Protein 6S3R (pdb70)

Radius of gyration: 34.62 Å; Cα contacts (8 Å, |Δi|>4): 2111; chains: 11; bounding box: 91×84×106 Å

Nearest PDB structures (foldseek):
  6s3r-assembly1_K  TM=1.014E+00  e=1.095E-09  Pseudomonas savastanoi pv. phaseolicola 1448A
  6s3s-assembly1_J  TM=9.695E-01  e=1.825E-04  Vibrio mimicus CAIM 602
  6s3s-assembly1_H  TM=9.586E-01  e=1.210E-03  Vibrio mimicus CAIM 602
  6s3r-assembly1_A  TM=9.955E-01  e=9.712E-24  Pseudomonas savastanoi pv. phaseolicola 1448A
  8wk3-assembly1_G  TM=9.358E-01  e=2.867E-16  Salmonella enterica subsp. enterica serovar Typhimurium str. LT2

InterPro domains:
  IPR005837 Flagellar transport protein FliP [PR00951] (47-56)
  IPR005837 Flagellar transport protein FliP [PR00951] (107-119)
  IPR005837 Flagellar transport protein FliP [PR00951] (119-133)
  IPR005837 Flagellar transport protein FliP [PR00951] (147-159)
  IPR005837 Flagellar transport protein FliP [PR00951] (169-181)
  IPR005837 Flagellar transport protein FliP [PR00951] (237-247)
  IPR005837 Flagellar transport protein FliP [TIGR01103] (51-247)
  IPR005838 Type III secretion system inner membrane P protein [NF009438] (44-247)
  IPR005838 Type III secretion system inner membrane P protein [PF00813] (51-243)
  IPR005838 Type III secretion system inner membrane P protein [PR01302] (49-68)
  IPR005838 Type III secretion system inner membrane P protein [PR01302] (68-88)
  IPR005838 Type III secretion system inner membrane P protein [PR01302] (88-107)
  IPR005838 Type III secretion system inner membrane P protein [PR01302] (176-196)
  IPR005838 Type III secretion system inner membrane P protein [PR01302] (197-218)
  IPR005838 Type III secretion system inner membrane P protein [PR01302] (221-246)
  IPR005838 Type III secretion system inner membrane P protein [PS01060] (176-191)
  IPR005838 Type III secretion system inner membrane P protein [PS01061] (224-236)
  IPR005838 Type III secretion system inner membrane P protein [PTHR30587] (6-248)

Sequence (1669 aa):
LSFIPAFVMLMTSFTRIIIVFSILRQALGLQQTPSNQILTGMALFLTMFIMAPVFDRVNQDALQPYLAEKLSAQDAVAKAQVPIKDFMLAQTRTSDLELFMRLSKRTDIPTPDAAPLTILVPAFVISELKTAFQIGFMIFIPFLIIDLVVASVLMAMGMMMLSPLIISLPFKIMLFVLVDGWALIVGTLAGSFGGVTALSFIPAFVMLMTSFTRIIIVFSILRQALGLQQTPSNQILTGMALFLTMFIMAPVFDRVNQDALQPYLAEKLSAQDAVAKAQVPIKDFMLAQTRTSDLELFMRLSKRTDIPTPDAAPLTILVPAFVISELKTAFQIGFMIFIPFLIIDLVVASVLMAMGMMMLSPLIISLPFKIMLFVLVDGWALIVGTLAGSFGGVTALSFIPAFVMLMTSFTRIIIVFSILRQALGLQQTPSNQILTGMALFLTMFIMAPVFDRVNQDALQPYLAEKLSAQDAVAKAQVPIKDFMLAQTRTSDLELFMRLSKRTDIPTPDAAPLTILVPAFVISELKTAFQIGFMIFIPFLIIDLVVASVLMAMGMMMLSPLIISLPFKIMLFVLVDGWALIVGTLAGSFGGVTALSFIPAFVMLMTSFTRIIIVFSILRQALGLQQTPSNQILTGMALFLTMFIMAPVFDRVNQDALQPYLAEKLSAQDAVAKAQVPIKDFMLAQTRTSDLELFMRLSKRTDIPTPDAAPLTILVPAFVISELKTAFQIGFMIFIPFLIIDLVVASVLMAMGMMMLSPLIISLPFKIMLFVLVDGWALIVGTLAGSFGGVTALSFIPAFVMLMTSFTRIIIVFSILRQALGLQQTPSNQILTGMALFLTMFIMAPVFDRVNQDALQPYLAEKLSAQDAVAKAQVPIKDFMLAQTRTSDLELFMRLSKRTDIPTPDAAPLTILVPAFVISELKTAFQIGFMIFIPFLIIDLVVASVLMAMGMMMLSPLIISLPFKIMLFVLVDGWALIVGTLAGSFGGVIQISTWVASFMLPMFRIVALLMTMPVIGTTLVPRRVRLYLAFAITVVVAPALPAMPPVQALDLSGLLLIGEQIIIGAGMGLSLQMFFHIFVIAGQIISTQMGMGFASMVDPTNGVSSAVIGQFFTMLVTLLFLFMNGHLVVLEVLVESFTTMPVGGGLLVNNFWELANGLGWALSSGLRLVLPAITALLIINIAFGVMTRAAPQLNIFSIGFPLTLVLGMVILWMSMGDILNQYQPIASQALQSLRDMVRARMTPEVAVDLFREALWLTTVLVAILVVPSLLCGLLVAMFQAATQINEQTLSFLPRLLVMLVTLIVIGPWLLKIFMEYMLSLYTSIPTLIGMTPEVAVDLFREALWLTTVLVAILVVPSLLCGLLVAMFQAATQINEQTLSFLPRLLVMLVTLIVIGPWLLKIFMEYMLSLYTSIPTLIGMTPEVAVDLFREALWLTTVLVAILVVPSLLCGLLVAMFQAATQINEQTLSFLPRLLVMLVTLIVIGPWLLKIFMEYMLSLYTSIPTLIGMTPEVAVDLFREALWLTTVLVAILVVPSLLCGLLVAMFQAATQINEQTLSFLPRLLVMLVTLIVIGPWLLKIFMEYMLSLYTSIPTLIGMTPEVAVDLFREALWLTTVLVAILVVPSLLCGLLVLPRLLVMLVTLIVIGPWLLKIFMEYMLSLYTSIPTLIG

Organism: Pseudomonas savastanoi pv. phaseolicola (strain 1448A / Race 6) (NCBI:txid264730)

Solvent-accessible surface area: 63205 Å² total; per-residue (Å²): 199,50,134,132,48,10,86,56,34,9,35,6,0,9,0,8,0,7,0,0,1,12,0,1,47,77,1,4,0,121,4,86,8,12,41,76,85,7,7,46,1,2,0,38,12,0,4,85,15,21,0,48,90,21,103,88,137,26,64,116,71,8,98,130,45,60,170,79,179,141,67,95,105,113,96,16,90,48,103,23,56,69,4,17,35,76,24,0,40,85,34,11,59,101,56,3,36,93,6,1,41,132,21,21,149,101,99,119,33,116,92,94,13,0,69,69,9,52,6,0,13,0,0,0,0,3,2,0,1,23,9,0,1,0,1,0,13,2,1,11,2,0,0,5,2,12,14,2,14,15,2,0,16,12,22,1,3,8,4,10,18,2,10,20,67,16,9,0,6,0,52,9,0,14,11,2,9,23,8,46,0,14,14,42,2,0,18,13,1,19,15,24,7,40,88,143,123,74,159,45,106,78,16,10,58,65,34,1,28,11,0,7,0,11,0,5,3,0,1,1,0,1,20,39,1,2,0,71,3,87,8,10,31,55,65,3,4,56,1,1,0,35,10,0,10,70,10,22,1,44,92,20,101,75,137,25,70,90,67,10,80,134,47,63,147,74,164,129,102,95,100,120,98,15,84,46,114,24,67,88,5,21,33,69,29,0,41,84,39,12,66,103,74,7,22,102,35,0,48,152,41,31,128,121,91,144,38,135,69,101,22,1,62,40,31,50,4,1,0,0,0,1,2,4,4,2,10,24,9,0,2,1,0,0,6,0,1,2,1,0,0,4,0,11,3,21,11,17,0,1,10,10,12,1,5,7,0,20,3,1,14,8,15,21,8,0,0,1,53,0,1,11,12,2,10,28,6,42,0,10,4,38,0,0,17,13,0,17,18,28,6,40,93,143,112,63,128,81,66,99,44,14,56,56,18,0,40,15,0,6,0,7,2,4,2,0,1,1,0,1,17,35,1,2,0,41,4,95,13,10,23,59,85,6,4,49,3,1,0,57,8,1,5,78,14,26,2,52,89,24,106,98,144,21,69,117,70,8,91,144,42,60,164,73,166,147,71,91,97,113,91,15,84,43,111,21,58,67,14,36,30,73,30,0,36,82,32,14,63,103,56,2,29,105,30,0,60,141,37,29,129,133,80,140,46,138,56,116,38,0,56,25,38,48,3,0,0,0,0,0,1,2,0,0,4,25,8,0,2,3,0,0,6,1,1,7,1,0,1,8,0,10,5,12,13,15,0,0,11,6,23,1,6,15,5,29,3,1,2,8,6,19,8,0,3,0,41,4,0,14,11,1,8,25,5,39,0,8,6,37,1,0,17,12,2,15,17,28,6,40,91,136,106,66,157,69,126,93,32,6,98,50,35,0,26,12,0,6,0,8,1,10,2,0,0,3,1,3,17,48,2,4,0,19,3,90,15,9,33,51,126,17,3,52,6,2,0,54,48,3,2,93,32,24,2,41,89,17,90,97,150,18,73,117,41,7,97,105,46,56,140,70,161,148,50,86,105,103,90,12,86,49,109,18,64,79,10,38,22,75,30,0,42,83,35,12,56,102,74,2,27,93,32,0,57,145,36,35,120,126,88,132,32,125,73,93,31,4,56,32,33,52,4,0,1,0,0,0,0,0,1,0,5,21,5,0,1,3,0,0,5,2,0,7,0,0,1,4,0,10,4,13,14,11,2,0,13,7,20,2,9,23,3,75,12,0,0,9,0,15,7,0,0,2,40,6,0,18,15,2,9,21,4,41,0,11,4,34,0,0,24,8,3,18,20,23,6,39,88,165,155,76,156,78,106,91,40,28,97,64,62,6,20,5,0,18,4,6,0,24,4,0,1,6,1,2,33,46,0,3,0,20,2,65,20,5,26,68,107,0,3,51,14,0,0,57,6,0,6,42,54,20,0,26,85,17,101,88,122,25,59,101,52,10,50,120,47,32,134,74,103,138,65,60,96,101,95,12,84,47,120,18,56,77,15,20,29,72,28,0,40,84,37,12,57,118,51,2,27,95,24,0,57,128,38,36,150,143,99,124,29,128,68,119,33,0,54,35,28,80,5,0,5,2,0,0,2,2,1,1,3,20,5,0,2,1,0,0,8,1,1,1,3,0,0,8,1,14,2,20,16,14,1,1,23,9,44,4,5,39,8,71,13,11,1,8,1,6,3,0,0,0,74,3,0,43,22,1,41,91,8,85,1,10,43,24,0,0,30,7,1,26,22,19,8,41,90,179,181,183,108,73,102,161,54,51,50,38,58,2,12,34,59,2,1,26,9,2,6,90,38,5,22,1,3,8,49,120,19,2,42,146,109,0,12,78,30,2,0,76,7,4,1,51,2,9,28,84,97,41,77,43,86,94,45,105,164,43,22,106,117,31,6,92,91,17,25,28,10,0,68,33,16,0,24,5,4,0,7,11,0,18,3,0,5,17,0,1,12,1,0,0,2,0,0,0,0,1,0,0,11,1,10,8,17,4,3,60,24,52,58,25,18,21,29,53,8,0,2,47,4,3,40,1,1,4,6,1,2,2,4,33,44,106,2,7,20,35,1,12,49,14,3,15,75,1,6,88,34,8,48,19,31,75,2,146,49,39,78,19,12,69,102,12,0,42,5,0,13,70,0,1,15,5,0,10,156,7,3,64,78,2,0,61,29,0,22,119,26,3,51,52,7,0,36,98,5,65,75,42,81,20,10,7,2,19,5,7,4,14,1,53,9,0,23,57,0,0,46,22,2,69,128,12,0,32,51,8,36,121,44,2,88,77,17,6,58,83,1,20,106,37,0,116,80,26,3,163,38,142,39,72,16,122,37,0,19,87,4,2,100,74,3,1,130,18,1,7,56,9,1,26,67,7,0,57,39,0,25,95,36,0,69,114,17,10,143,108,1,46,79,71,136,16,58,8,60,7,13,5,8,6,37,3,6,47,40,3,6,68,16,46,23,97,29,21,60,118,32,15,116,72,7,25,97,32,0,64,67,4,3,91,31,0,51,86,57,20,93,51,72,38,132,38,2,22,87,4,19,107,72,0,17,158,20,0,9,54,8,0,22,67,7,2,55,39,0,32,94,36,1,51,113,16,7,142,111,26,51,78,75,146,18,78,9,79,4,13,6,11,8,38,9,0,49,39,0,2,69,17,46,22,98,30,22,60,121,32,18,115,72,6,25,99,33,0,61,69,4,3,90,29,0,48,86,58,18,93,59,73,41,134,37,1,23,87,4,25,107,72,2,20,156,18,2,10,55,9,0,23,67,6,1,55,38,0,29,94,36,1,48,114,17,9,144,112,26,53,78,76,147,20,96,16,112,8,13,9,3,7,38,7,0,46,39,0,4,66,17,40,20,94,29,19,57,119,32,10,114,71,7,22,98,33,0,64,68,4,4,90,31,1,52,87,57,22,96,52,72,32,131,37,0,16,87,4,18,98,72,0,13,148,19,0,7,55,10,0,22,68,8,2,54,39,2,29,94,36,2,46,114,18,9,140,111,29,54,78,78,155,47,130,32,126,10,13,10,5,8,38,13,6,50,39,0,5,69,16,35,34,99,29,17,56,120,33,14,115,71,7,29,98,33,0,64,68,4,2,91,30,0,46,86,57,20,92,28,94,38,130,45,2,17,84,14,30,95,80,2,7,140,30,3,9,48,16,0,22,54,18,4,52,42,2,33,84,42,6,66,147,122,136,65,22,25,112,22,11,92,84,11,86,143,107,27,21,106,108,20,70,116,74,10,68,87,15,0,84,61,8,2,84,34,1,34,101,48,19,94

B-factor: mean 36.94, std 22.71, range [11.15, 111.06]

Foldseek 3Di:
DCPVVVCCCQLFLLPLQLLLVVLVCVLAQNDDPVPSPVSSVVSVVLRCVLCVVLVVVLCVQQVVVPVPVDDPPDPSVLSSVVSSQVLLVVQQDPVLLVVLCVVVVDPDPPDGDDSVCPSSRVSSVVSSVVVSVVVSVVSSVVSVVLLVVQVVVCVVVVNPPPPSSVVSNVVSVVVCVVVPNPCVSSCCSSDVSDPD/DVVCVPCVPPCQLFLLPLQLLLVVLVCVLAQNDDPVPSVVSSVVSVVLRCVLCVVLVVQLCVQQVVVPVPVDDPPDDSVVSSVVSSQVLLVVQQDPVLLVVLCVVVVDDDDPDSDDPDCVSSSVSSNVSSVVVSVVSSVVVSVVSVVLLVVQQVVCVVVVHPPPPSSVVSNVVSVVVCVVVPNPCVSSCVSSDVSDDD/DVVVVVVVCLCLLFLLVLQLLLVVLCCVLAQNDDPVPSVVSSVVSVVLRCVLCVVLVVVLCVQQVVVPVVVDDPPDCSVVSSVVSSQVLLVVQQDPVLLVVLCVVVVPDDDPDSGDPDPVSSRVSSNVSSVVVSVVLSVVVNVVSVVLLVVQVVVCVVVVNPDPPSSVVSNVVSVVVCVVVPNPVVSSCVSSDVSDPD/DCVVPCCCVPQLLFLNLLQLLLVVLVCVLAFNDDPVPSPVSSVVSVVLRCVLCVVLVVQLCVQAVVVPVVVDDDPDPSVVSSVVSSQVLLLVQQDPVLLVVLCVVVVDDDDPPSRDPDVVSSSVSSNVSSVVVSVVSSVVSSVVSVVLLVVQVVVCVVVVNPPPPSRVVSNVVSVVVCVVVPNPVVSSCVSSDVSDPD/DVVVCPCVPPVLLWLLPLQLLLVVLCCVLAQNDHPVPSVVSSVVSVVLRCVLCVVLVVCLCVQQVVVVVPVDDPDDDSVVSSVVSSQVLLVVQQDPVLLVVLCVVVVPDDDPDSGDPDVVSSSVSSNVSSVVVSVVSSVVVSVVSVVLLVVQVVVCVVVVNPPPNSSVVCNVVRVVVCVVVPNPVVSSVCSSPVSDDD/DVPPPVLCFQVQQLLLQLLQQCLAVPSNVVVHDSVCSSVVSSVLCVVLVPPFDGQGQDCDDPGDVVVQSVLSSVLNNLLRLLCVLLLVLQLVLQLLLQVLLPQAPCPPPPPDPGSDSVVGSVVSSVVCVVVCVVPCNVVVSSVLVSCLCVQQNGDVSCRDPPVVVCVCVNVVSPVLSCVLCVVPNVVSVVLLVVVVVVCVVDPPPDCVVVVNVVSNVVSVVSVVVSVVCNVVSSVVSSVVSSVVSNCSRNPD/DDVVVVVVVVVVVVVLVVVVCCQLQVVLVVLLVVVVVVCVVPVNPDDPVSPVVSVVVSVVSCVVCPPVNVVVVVVVVVVCVVCVVVVVD/DDVVVVVVVVVVVVVLVVVVCCQLQVVLVVLLVVVVVVCVVPVNPDDPVSPVVSVVVSVVSCVVCPPVNVVVVVVVVVVCVVCVVVVVD/DDVVVVVVVVVVVVVLVVVVCCQLQVVLVVLLVVVVVVCVVPVNPDDPVSPVVSVVVSVVSCVVCPPVNVVVVVVVVVVCVVCVVVVVD/DDVVVVVVVVVVVVVLVVVVCCQLQVVLVVLLVVVVVVCVVPVNPDDPVSPVVSVVVSVVSCVVCPPVNVVVVVVVVVVCVVCVVVVVD/DPCVVVVVVVVVVVVLVVVVVCLQQVQLVVVVVVPVVSVVSSVVSCVVCPPPNVVVVVVVVVVVVVCVVVVVD

Secondary structure (DSSP, 8-state):
-THHHHHHHHHSTHHHHHHHHHHHHHHSSS---STTTHHHHHHHHHHHHHHHHHHHHHIIIIISGGGSS--SSSTHHHHHHHHHHHHHHTTS-HHHHHHHHHHH--S---SSPPTT-TTTHHHHHHHHHHHHHHHHHHHHHHHHHHHHHHHHHHHHTT--SS-HHHHHHHHHHHHHHHT-THHHHHHHHHHHHS--/--TTTHHHHTTTSSTHHHHHHHHHHHHHHSSS---STTHHHHHHHHHHHHHHSHHHHHHHIIIIITTTTS----SSTHHHHHHHHHHHHHHTTS-HHHHHHHHHHH-S---SSSS-SSSTTHHHHHHHHHHHHHHHHHHHHHHHHHHHHHHHHHHHHHTT--SS-HHHHHHHHHHHHHHHT-THHHHHHHHHHHHS--/-HHHHHHHHHHHTSSHHHHHHHHHHHHHHSSS---STTTHHHHHHHHHHHHHHHHHHHHHIIIIITGGGS---SSSTHHHHHHHHHHHHHHHHS-HHHHHHHHHHH-S---SSSS-S-HHHHHHHHHHHHHHHHHHHHHHHHHHHHHHHHHHHHHHHHTT--SS-HHHHHHHHHHHHHHHT-THHHHHHHHHHHHS--/-HHHHHHHHHHHSSSHHHHHHHHHHHHHHSSS---STTTHHHHHHHHHHHHHSHHHHHHHIIIIISGGGS---SSSTHHHHHHHHHHHHHHHHS-HHHHHHHHHHH-S----SSS-SSHHHHHHHHHHHHHHHHHHHHHHHHHHHHHHHHHHHHHHHHTT-TTS-HHHHHHHHHHHHHHHT-THHHHHHHHHHHHS--/-HHHHHIIIIISSSTHHHHHHHHHHHHHHSSS---STTTHHHHHHHHHHHHHHHHHHHHHIIIIITGGGSS--SSSTHHHHHHHHHHHHHHHHS-HHHHHHHHHHH-S---SSSS-SSSTTHHHHHHHHHHHHHHHHHHHHHHHHHHHHHHHHHHHHHTT--SS-HHHHHHHHHHHHHHHT-THHHHHHHHHHHHS--/---TTSTTTS-HHHHHHHHHHHTSTTTTSSSS-HHHHHHHHHHHHHHH-TT-------S-SSS-HHHHHHHHHHHHHHHHHHHHHHHHHHHHHHHHHHHHHT--TTTTTSSSS-S--TTTHHHHHHHHHHHHHHSSHHHHHHHHHHHHHHHS-SSSTT--S-THHHHTHHHHHHHHHHHHHHHHHHHHHHHHHHHHHHHHHSS---TTTTHHHHHHHHHHHHHHHHHHHHHHHHHHHHHHHHHHHHHHHH--/--HHHHHHHHHHHHHHHHHHHHHHHHHHHHHHHHHHHHHHHTT---SSTTTHHHHHHHHHHHHHHTHHHHHHHHHHHHHHHHHHHHHT-/--HHHHHHHHHHHHHHHHHHHHHHHHHHHHHHHHHHHHHHHTT---SSTTTHHHHHHHHHHHHHHTHHHHHHHHHHHHHHHHHHHHHT-/--HHHHHHHHHHHHHHHHHHHHHHHHHHHHHHHHHHHHHHHTT---SSTTTHHHHHHHHHHHHHHTHHHHHHHHHHHHHHHHHHHHHT-/--HHHHHHHHHHHHHHHHHHHHHHHHHHHHHHHHHHHHHHHTT---SSTTTHHHHHHHHHHHHHHTHHHHHHHHHHHHHHHHHHHHHT-/-TTHHHHHHHHHHHHHHHHHHHHHHHHHHHHHHH--HHHHHHHHHHHHHTHHHHHHHHHHHHHHHHHHHHHH-

Structure (mmCIF, N/CA/C/O backbone):
data_6S3R
#
_entry.id   6S3R
#
_cell.length_a   1.00
_cell.length_b   1.00
_cell.length_c   1.00
_cell.angle_alpha   90.00
_cell.angle_beta   90.00
_cell.angle_gamma   90.00
#
_symmetry.space_group_name_H-M   'P 1'
#
loop_
_entity.id
_entity.type
_entity.pdbx_description
1 polymer 'Flagellar biosynthetic protein FliP'
2 polymer 'Flagellar biosynthetic protein FliR'
3 polymer 'Flagellar biosynthetic protein FliQ'
#
loop_
_atom_site.group_PDB
_atom_site.id
_atom_site.type_symbol
_atom_site.label_atom_id
_atom_site.label_alt_id
_atom_site.label_comp_id
_atom_site.label_asym_id
_atom_site.label_entity_id
_atom_site.label_seq_id
_atom_site.pdbx_PDB_ins_code
_atom_site.Cartn_x
_atom_site.Cartn_y
_atom_site.Cartn_z
_atom_site.occupancy
_atom_site.B_iso_or_equiv
_atom_site.auth_seq_id
_atom_site.auth_comp_id
_atom_site.auth_asym_id
_atom_site.auth_atom_id
_atom_site.pdbx_PDB_model_num
ATOM 1 N N . LEU A 1 55 ? 142.31300 113.52200 93.25500 1.000 45.95191 55 LEU A N 1
ATOM 2 C CA . LEU A 1 55 ? 141.83000 114.89600 93.18700 1.000 45.95191 55 LEU A CA 1
ATOM 3 C C . LEU A 1 55 ? 142.08100 115.62900 94.50100 1.000 45.95191 55 LEU A C 1
ATOM 4 O O . LEU A 1 55 ? 142.42100 116.81300 94.50600 1.000 45.95191 55 LEU A O 1
ATOM 9 N N . SER A 1 56 ? 141.91900 114.91500 95.61500 1.000 42.24061 56 SER A N 1
ATOM 10 C CA . SER A 1 56 ? 142.03200 115.51800 96.93400 1.000 42.24061 56 SER A CA 1
ATOM 11 C C . SER A 1 56 ? 143.46000 115.54600 97.45800 1.000 42.24061 56 SER A C 1
ATOM 12 O O . SER A 1 56 ? 143.66500 115.88700 98.62600 1.000 42.24061 56 SER A O 1
ATOM 15 N N . PHE A 1 57 ? 144.44600 115.18600 96.63600 1.000 41.19338 57 PHE A N 1
ATOM 16 C CA . PHE A 1 57 ? 145.83700 115.30300 97.06000 1.000 41.19338 57 PHE A CA 1
ATOM 17 C C . PHE A 1 57 ? 146.26100 116.76500 97.12400 1.000 41.19338 57 PHE A C 1
ATOM 18 O O . PHE A 1 57 ? 146.96700 117.18200 98.04900 1.000 41.19338 57 PHE A O 1
ATOM 26 N N . ILE A 1 58 ? 145.83000 117.56100 96.14500 1.000 41.31182 58 ILE A N 1
ATOM 27 C CA . ILE A 1 58 ? 146.25600 118.96000 96.08100 1.000 41.31182 58 ILE A CA 1
ATOM 28 C C . ILE A 1 58 ? 145.66600 119.80000 97.20900 1.000 41.31182 58 ILE A C 1
ATOM 29 O O . ILE A 1 58 ? 146.41600 120.57300 97.82700 1.000 41.31182 58 ILE A O 1
ATOM 34 N N . PRO A 1 59 ? 144.36500 119.72400 97.52200 1.000 36.47709 59 PRO A N 1
ATOM 35 C CA . PRO A 1 59 ? 143.86700 120.51300 98.66200 1.000 36.47709 59 PRO A CA 1
ATOM 36 C C . PRO A 1 59 ? 144.42000 120.04800 99.99300 1.000 36.47709 59 PRO A C 1
ATOM 37 O O . PRO A 1 59 ? 144.41700 120.81600 100.96200 1.000 36.47709 59 PRO A O 1
ATOM 41 N N . ALA A 1 60 ? 144.88900 118.80200 100.06800 1.000 33.29074 60 ALA A N 1
ATOM 42 C CA . ALA A 1 60 ? 145.40100 118.27400 101.32700 1.000 33.29074 60 ALA A CA 1
ATOM 43 C C . ALA A 1 60 ? 146.62500 119.05000 101.79100 1.000 33.29074 60 ALA A C 1
ATOM 44 O O . ALA A 1 60 ? 146.65300 119.57900 102.90600 1.000 33.29074 60 ALA A O 1
ATOM 46 N N . PHE A 1 61 ? 147.64200 119.14700 100.93500 1.000 33.27822 61 PHE A N 1
ATOM 47 C CA . PHE A 1 61 ? 148.89100 119.78700 101.33500 1.000 33.27822 61 PHE A CA 1
ATOM 48 C C . PHE A 1 61 ? 148.69300 121.26600 101.64600 1.000 33.27822 61 PHE A C 1
ATOM 49 O O . PHE A 1 61 ? 149.58600 121.91300 102.20200 1.000 33.27822 61 PHE A O 1
ATOM 57 N N . VAL A 1 62 ? 147.53400 121.82200 101.29400 1.000 32.39090 62 VAL A N 1
ATOM 58 C CA . VAL A 1 62 ? 147.26400 123.22100 101.61400 1.000 32.39090 62 VAL A CA 1
ATOM 59 C C . VAL A 1 62 ? 146.68100 123.34700 103.01600 1.000 32.39090 62 VAL A C 1
ATOM 60 O O . VAL A 1 62 ? 146.98500 124.29500 103.74700 1.000 32.39090 62 VAL A O 1
ATOM 64 N N . MET A 1 63 ? 145.84400 122.39300 103.41800 1.000 34.50397 63 MET A N 1
ATOM 65 C CA . MET A 1 63 ? 145.29800 122.41900 104.77100 1.000 34.50397 63 MET A CA 1
ATOM 66 C C . MET A 1 63 ? 146.38400 122.14000 105.80100 1.000 34.50397 63 MET A C 1
ATOM 67 O O . MET A 1 63 ? 146.44100 122.78400 106.85300 1.000 34.50397 63 MET A O 1
ATOM 72 N N . LEU A 1 64 ? 147.26700 121.18900 105.50700 1.000 30.44298 64 LEU A N 1
ATOM 73 C CA . LEU A 1 64 ? 148.26100 120.76800 106.48900 1.000 30.44298 64 LEU A CA 1
ATOM 74 C C . LEU A 1 64 ? 149.37200 121.80000 106.62300 1.000 30.44298 64 LEU A C 1
ATOM 75 O O . LEU A 1 64 ? 149.72700 122.20300 107.73500 1.000 30.44298 64 LEU A O 1
ATOM 80 N N . MET A 1 65 ? 149.92900 122.24600 105.49700 1.000 34.56344 65 MET A N 1
ATOM 81 C CA . MET A 1 65 ? 151.13100 123.07100 105.54800 1.000 34.56344 65 MET A CA 1
ATOM 82 C C . MET A 1 65 ? 150.80600 124.53200 105.83900 1.000 34.56344 65 MET A C 1
ATOM 83 O O . MET A 1 65 ? 151.57700 125.21600 106.52000 1.000 34.56344 65 MET A O 1
ATOM 88 N N . THR A 1 66 ? 149.68200 125.03200 105.33800 1.000 31.75633 66 THR A N 1
ATOM 89 C CA . THR A 1 66 ? 149.38900 126.44900 105.48400 1.000 31.75633 66 THR A CA 1
ATOM 90 C C . THR A 1 66 ? 148.60700 126.72600 106.76700 1.000 31.75633 66 THR A C 1
ATOM 91 O O . THR A 1 66 ? 148.45900 125.87300 107.64400 1.000 31.75633 66 THR A O 1
ATOM 95 N N . SER A 1 67 ? 148.10100 127.95600 106.86300 1.000 32.66130 67 SER A N 1
ATOM 96 C CA . SER A 1 67 ? 147.42600 128.41700 108.06900 1.000 32.66130 67 SER A CA 1
ATOM 97 C C . SER A 1 67 ? 146.01700 127.87400 108.21200 1.000 32.66130 67 SER A C 1
ATOM 98 O O . SER A 1 67 ? 145.38200 128.11100 109.24500 1.000 32.66130 67 SER A O 1
ATOM 101 N N . PHE A 1 68 ? 145.50900 127.17200 107.19800 1.000 29.19118 68 PHE A N 1
ATOM 102 C CA . PHE A 1 68 ? 144.08400 126.86900 107.12400 1.000 29.19118 68 PHE A CA 1
ATOM 103 C C . PHE A 1 68 ? 143.56100 126.21100 108.39100 1.000 29.19118 68 PHE A C 1
ATOM 104 O O . PHE A 1 68 ? 142.47400 126.54400 108.87000 1.000 29.19118 68 PHE A O 1
ATOM 112 N N . THR A 1 69 ? 144.33700 125.28600 108.95500 1.000 27.88881 69 THR A N 1
ATOM 113 C CA . THR A 1 69 ? 143.84700 124.47100 110.06100 1.000 27.88881 69 THR A CA 1
ATOM 114 C C . THR A 1 69 ? 143.42400 125.31600 111.25800 1.000 27.88881 69 THR A C 1
ATOM 115 O O . THR A 1 69 ? 142.25600 125.28100 111.66100 1.000 27.88881 69 THR A O 1
ATOM 119 N N . ARG A 1 70 ? 144.35300 126.07200 111.85700 1.000 25.65798 70 ARG A N 1
ATOM 120 C CA . ARG A 1 70 ? 143.98000 126.77400 113.08300 1.000 25.65798 70 ARG A CA 1
ATOM 121 C C . ARG A 1 70 ? 142.91700 127.83000 112.81100 1.000 25.65798 70 ARG A C 1
ATOM 122 O O . ARG A 1 70 ? 142.08500 128.10900 113.67900 1.000 25.65798 70 ARG A O 1
ATOM 130 N N . ILE A 1 71 ? 142.87300 128.37100 111.59500 1.000 23.57464 71 ILE A N 1
ATOM 131 C CA . ILE A 1 71 ? 141.87900 129.39300 111.27800 1.000 23.57464 71 ILE A CA 1
ATOM 132 C C . ILE A 1 71 ? 140.48100 128.78400 111.22600 1.000 23.57464 71 ILE A C 1
ATOM 133 O O . ILE A 1 71 ? 139.54600 129.27700 111.87000 1.000 23.57464 71 ILE A O 1
ATOM 138 N N . ILE A 1 72 ? 140.31400 127.71100 110.44900 1.000 23.04881 72 ILE A N 1
ATOM 139 C CA . ILE A 1 72 ? 139.00200 127.08100 110.35600 1.000 23.04881 72 ILE A CA 1
ATOM 140 C C . ILE A 1 72 ? 138.59000 126.52200 111.70800 1.000 23.04881 72 ILE A C 1
ATOM 141 O O . ILE A 1 72 ? 137.40400 126.50900 112.05200 1.000 23.04881 72 ILE A O 1
ATOM 146 N N . ILE A 1 73 ? 139.55900 126.09400 112.51900 1.000 19.65723 73 ILE A N 1
ATOM 147 C CA . ILE A 1 73 ? 139.21300 125.55900 113.83300 1.000 19.65723 73 ILE A CA 1
ATOM 148 C C . ILE A 1 73 ? 138.71000 126.66900 114.74500 1.000 19.65723 73 ILE A C 1
ATOM 149 O O . ILE A 1 73 ? 137.72300 126.49800 115.46800 1.000 19.65723 73 ILE A O 1
ATOM 154 N N . VAL A 1 74 ? 139.37800 127.82500 114.72700 1.000 19.74531 74 VAL A N 1
ATOM 155 C CA . VAL A 1 74 ? 138.92100 128.93300 115.56100 1.000 19.74531 74 VAL A CA 1
ATOM 156 C C . VAL A 1 74 ? 137.55700 129.41500 115.09300 1.000 19.74531 74 VAL A C 1
ATOM 157 O O . VAL A 1 74 ? 136.70400 129.79300 115.90400 1.000 19.74531 74 VAL A O 1
ATOM 161 N N . PHE A 1 75 ? 137.31100 129.37700 113.78500 1.000 22.19445 75 PHE A N 1
ATOM 162 C CA . PHE A 1 75 ? 136.00800 129.80900 113.29600 1.000 22.19445 75 PHE A CA 1
ATOM 163 C C . PHE A 1 75 ? 134.92300 128.80100 113.65200 1.000 22.19445 75 PHE A C 1
ATOM 164 O O . PHE A 1 75 ? 133.77400 129.18000 113.90000 1.000 22.19445 75 PHE A O 1
ATOM 172 N N . SER A 1 76 ? 135.26600 127.51200 113.69400 1.000 26.24893 76 SER A N 1
ATOM 173 C CA . SER A 1 76 ? 134.29300 126.51800 114.13100 1.000 26.24893 76 SER A CA 1
ATOM 174 C C . SER A 1 76 ? 133.98800 126.67300 115.61200 1.000 26.24893 76 SER A C 1
ATOM 175 O O . SER A 1 76 ? 132.83000 126.55600 116.03300 1.000 26.24893 76 SER A O 1
ATOM 178 N N . ILE A 1 77 ? 135.01500 126.95200 116.41800 1.000 20.88051 77 ILE A N 1
ATOM 179 C CA . ILE A 1 77 ? 134.78000 127.27800 117.82000 1.000 20.88051 77 ILE A CA 1
ATOM 180 C C . ILE A 1 77 ? 133.82600 128.45500 117.92200 1.000 20.88051 77 ILE A C 1
ATOM 181 O O . ILE A 1 77 ? 132.84800 128.41100 118.67200 1.000 20.88051 77 ILE A O 1
ATOM 186 N N . LEU A 1 78 ? 134.08100 129.51300 117.14700 1.000 22.04990 78 LEU A N 1
ATOM 187 C CA . LEU A 1 78 ? 133.22000 130.69400 117.14800 1.000 22.04990 78 LEU A CA 1
ATOM 188 C C . LEU A 1 78 ? 131.77600 130.33200 116.83400 1.000 22.04990 78 LEU A C 1
ATOM 189 O O . LEU A 1 78 ? 130.86700 130.60200 117.62600 1.000 22.04990 78 LEU A O 1
ATOM 194 N N . ARG A 1 79 ? 131.54700 129.74400 115.65800 1.000 24.26577 79 ARG A N 1
ATOM 195 C CA . ARG A 1 79 ? 130.21100 129.29100 115.29200 1.000 24.26577 79 ARG A CA 1
ATOM 196 C C . ARG A 1 79 ? 129.55900 128.49900 116.41300 1.000 24.26577 79 ARG A C 1
ATOM 197 O O . ARG A 1 79 ? 128.34500 128.59600 116.61800 1.000 24.26577 79 ARG A O 1
ATOM 205 N N . GLN A 1 80 ? 130.34400 127.71400 117.15000 1.000 24.28690 80 GLN A N 1
ATOM 206 C CA . GLN A 1 80 ? 129.82100 127.08300 118.35500 1.000 24.28690 80 GLN A CA 1
ATOM 207 C C . GLN A 1 80 ? 129.84800 128.03500 119.54500 1.000 24.28690 80 GLN A C 1
ATOM 208 O O . GLN A 1 80 ? 128.92000 128.03500 120.35900 1.000 24.28690 80 GLN A O 1
ATOM 214 N N . ALA A 1 81 ? 130.90500 128.84400 119.66600 1.000 24.97576 81 ALA A N 1
ATOM 215 C CA . ALA A 1 81 ? 131.00400 129.79600 120.77100 1.000 24.97576 81 ALA A CA 1
ATOM 216 C C . ALA A 1 81 ? 129.84100 130.76500 120.75500 1.000 24.97576 81 ALA A C 1
ATOM 217 O O . ALA A 1 81 ? 129.24300 131.06300 121.79400 1.000 24.97576 81 ALA A O 1
ATOM 219 N N . LEU A 1 82 ? 129.51000 131.26500 119.57400 1.000 26.12452 82 LEU A N 1
ATOM 220 C CA . LEU A 1 82 ? 128.38300 132.15700 119.37400 1.000 26.12452 82 LEU A CA 1
ATOM 221 C C . LEU A 1 82 ? 127.10300 131.42200 119.73600 1.000 26.12452 82 LEU A C 1
ATOM 222 O O . LEU A 1 82 ? 127.15100 130.24300 120.10100 1.000 26.12452 82 LEU A O 1
ATOM 227 N N . GLY A 1 83 ? 125.96600 132.10600 119.67200 1.000 25.70665 83 GLY A N 1
ATOM 228 C CA . GLY A 1 83 ? 124.69300 131.44000 119.85700 1.000 25.70665 83 GLY A CA 1
ATOM 229 C C . GLY A 1 83 ? 124.63000 130.14600 119.07500 1.000 25.70665 83 GLY A C 1
ATOM 230 O O . GLY A 1 83 ? 125.25600 130.03100 118.01700 1.000 25.70665 83 GLY A O 1
ATOM 231 N N . LEU A 1 84 ? 123.85700 129.17600 119.56600 1.000 25.43387 84 LEU A N 1
ATOM 232 C CA . LEU A 1 84 ? 123.88600 127.79400 119.08900 1.000 25.43387 84 LEU A CA 1
ATOM 233 C C . LEU A 1 84 ? 123.79700 127.70700 117.56900 1.000 25.43387 84 LEU A C 1
ATOM 234 O O . LEU A 1 84 ? 124.01200 126.63900 116.98900 1.000 25.43387 84 LEU A O 1
ATOM 239 N N . GLN A 1 85 ? 123.48000 128.83500 116.93600 1.000 27.05394 85 GLN A N 1
ATOM 240 C CA . GLN A 1 85 ? 123.27800 128.91200 115.49800 1.000 27.05394 85 GLN A CA 1
ATOM 241 C C . GLN A 1 85 ? 124.29400 128.08900 114.71800 1.000 27.05394 85 GLN A C 1
ATOM 242 O O . GLN A 1 85 ? 125.49400 128.09400 115.00600 1.000 27.05394 85 GLN A O 1
ATOM 248 N N . GLN A 1 86 ? 123.78200 127.33200 113.76500 1.000 33.56261 86 GLN A N 1
ATOM 249 C CA . GLN A 1 86 ? 124.53600 126.85200 112.62800 1.000 33.56261 86 GLN A CA 1
ATOM 250 C C . GLN A 1 86 ? 124.20300 127.78000 111.46400 1.000 33.56261 86 GLN A C 1
ATOM 251 O O . GLN A 1 86 ? 123.52200 128.79800 111.63300 1.000 33.56261 86 GLN A O 1
ATOM 257 N N . THR A 1 87 ? 124.69300 127.44000 110.29000 1.000 34.48643 87 THR A N 1
ATOM 258 C CA . THR A 1 87 ? 124.51100 128.18400 109.05100 1.000 34.48643 87 THR A CA 1
ATOM 259 C C . THR A 1 87 ? 125.14800 129.57200 109.16700 1.000 34.48643 87 THR A C 1
ATOM 260 O O . THR A 1 87 ? 124.51000 130.59300 108.88100 1.000 34.48643 87 THR A O 1
ATOM 264 N N . PRO A 1 88 ? 126.37500 129.65200 109.68700 1.000 31.29644 88 PRO A N 1
ATOM 265 C CA . PRO A 1 88 ? 127.46700 130.20100 108.88200 1.000 31.29644 88 PRO A CA 1
ATOM 266 C C . PRO A 1 88 ? 128.03600 129.16000 107.93300 1.000 31.29644 88 PRO A C 1
ATOM 267 O O . PRO A 1 88 ? 129.05000 129.41400 107.28100 1.000 31.29644 88 PRO A O 1
ATOM 271 N N . SER A 1 89 ? 127.43000 127.97700 107.90700 1.000 33.42871 89 SER A N 1
ATOM 272 C CA . SER A 1 89 ? 127.35500 127.01100 106.82000 1.000 33.42871 89 SER A CA 1
ATOM 273 C C . SER A 1 89 ? 128.66200 126.28200 106.54700 1.000 33.42871 89 SER A C 1
ATOM 274 O O . SER A 1 89 ? 128.66800 125.38500 105.70500 1.000 33.42871 89 SER A O 1
ATOM 277 N N . ASN A 1 90 ? 129.77800 126.66700 107.16800 1.000 35.16296 90 ASN A N 1
ATOM 278 C CA . ASN A 1 90 ? 131.08300 126.02400 107.00100 1.000 35.16296 90 ASN A CA 1
ATOM 279 C C . ASN A 1 90 ? 131.49100 125.94500 105.53500 1.000 35.16296 90 ASN A C 1
ATOM 280 O O . ASN A 1 90 ? 132.48100 125.29300 105.19400 1.000 35.16296 90 ASN A O 1
ATOM 285 N N . GLN A 1 91 ? 130.73300 126.60800 104.66400 1.000 36.09014 91 GLN A N 1
ATOM 286 C CA . GLN A 1 91 ? 131.08100 126.78400 103.26300 1.000 36.09014 91 GLN A CA 1
ATOM 287 C C . GLN A 1 91 ? 131.45100 128.22200 102.95600 1.000 36.09014 91 GLN A C 1
ATOM 288 O O . GLN A 1 91 ? 132.21500 128.47700 102.02200 1.000 36.09014 91 GLN A O 1
ATOM 294 N N . ILE A 1 92 ? 130.91200 129.17100 103.72300 1.000 32.92316 92 ILE A N 1
ATOM 295 C CA . ILE A 1 92 ? 131.47900 130.51100 103.72700 1.000 32.92316 92 ILE A CA 1
ATOM 296 C C . ILE A 1 92 ? 132.54400 130.64200 104.80500 1.000 32.92316 92 ILE A C 1
ATOM 297 O O . ILE A 1 92 ? 133.41600 131.51000 104.69700 1.000 32.92316 92 ILE A O 1
ATOM 302 N N . LEU A 1 93 ? 132.51200 129.79300 105.83700 1.000 30.01966 93 LEU A N 1
ATOM 303 C CA . LEU A 1 93 ? 133.62500 129.75600 106.78100 1.000 30.01966 93 LEU A CA 1
ATOM 304 C C . LEU A 1 93 ? 134.87100 129.17400 106.13400 1.000 30.01966 93 LEU A C 1
ATOM 305 O O . LEU A 1 93 ? 135.97800 129.66500 106.36400 1.000 30.01966 93 LEU A O 1
ATOM 310 N N . THR A 1 94 ? 134.71400 128.12400 105.32800 1.000 31.75652 94 THR A N 1
ATOM 311 C CA . THR A 1 94 ? 135.86200 127.58700 104.60800 1.000 31.75652 94 THR A CA 1
ATOM 312 C C . THR A 1 94 ? 136.44700 128.62900 103.66800 1.000 31.75652 94 THR A C 1
ATOM 313 O O . THR A 1 94 ? 137.66800 128.80700 103.60800 1.000 31.75652 94 THR A O 1
ATOM 317 N N . GLY A 1 95 ? 135.59100 129.35600 102.95100 1.000 30.48857 95 GLY A N 1
ATOM 318 C CA . GLY A 1 95 ? 136.08700 130.38900 102.05700 1.000 30.48857 95 GLY A CA 1
ATOM 319 C C . GLY A 1 95 ? 136.73600 131.54300 102.79500 1.000 30.48857 95 GLY A C 1
ATOM 320 O O . GLY A 1 95 ? 137.76400 132.06800 102.36400 1.000 30.48857 95 GLY A O 1
ATOM 321 N N . MET A 1 96 ? 136.14400 131.96000 103.91500 1.000 33.08253 96 MET A N 1
ATOM 322 C CA . MET A 1 96 ? 136.71700 133.05500 104.69000 1.000 33.08253 96 MET A CA 1
ATOM 323 C C . MET A 1 96 ? 138.06700 132.65900 105.27400 1.000 33.08253 96 MET A C 1
ATOM 324 O O . MET A 1 96 ? 139.02700 133.43900 105.24500 1.000 33.08253 96 MET A O 1
ATOM 329 N N . ALA A 1 97 ? 138.16200 131.43800 105.80100 1.000 28.93077 97 ALA A N 1
ATOM 330 C CA . ALA A 1 97 ? 139.43500 130.94900 106.30500 1.000 28.93077 97 ALA A CA 1
ATOM 331 C C . ALA A 1 97 ? 140.45200 130.79800 105.18800 1.000 28.93077 97 ALA A C 1
ATOM 332 O O . ALA A 1 97 ? 141.64300 131.01600 105.41100 1.000 28.93077 97 ALA A O 1
ATOM 334 N N . LEU A 1 98 ? 140.01000 130.45700 103.97700 1.000 31.15540 98 LEU A N 1
ATOM 335 C CA . LEU A 1 98 ? 140.95200 130.33300 102.86900 1.000 31.15540 98 LEU A CA 1
ATOM 336 C C . LEU A 1 98 ? 141.45000 131.69800 102.40800 1.000 31.15540 98 LEU A C 1
ATOM 337 O O . LEU A 1 98 ? 142.61600 131.84500 102.02600 1.000 31.15540 98 LEU A O 1
ATOM 342 N N . PHE A 1 99 ? 140.58700 132.71200 102.44700 1.000 34.44292 99 PHE A N 1
ATOM 343 C CA . PHE A 1 99 ? 141.04000 134.06000 102.11700 1.000 34.44292 99 PHE A CA 1
ATOM 344 C C . PHE A 1 99 ? 141.99200 134.59100 103.17900 1.000 34.44292 99 PHE A C 1
ATOM 345 O O . PHE A 1 99 ? 142.98500 135.25300 102.85600 1.000 34.44292 99 PHE A O 1
ATOM 353 N N . LEU A 1 100 ? 141.71500 134.30500 104.45300 1.000 28.83063 100 LEU A N 1
ATOM 354 C CA . LEU A 1 100 ? 142.66600 134.66600 105.50000 1.000 28.83063 100 LEU A CA 1
ATOM 355 C C . LEU A 1 100 ? 143.97500 133.90400 105.34100 1.000 28.83063 100 LEU A C 1
ATOM 356 O O . LEU A 1 100 ? 145.05100 134.43900 105.62400 1.000 28.83063 100 LEU A O 1
ATOM 361 N N . THR A 1 101 ? 143.90500 132.65400 104.88400 1.000 31.69664 101 THR A N 1
ATOM 362 C CA . THR A 1 101 ? 145.11700 131.89800 104.60300 1.000 31.69664 101 THR A CA 1
ATOM 363 C C . THR A 1 101 ? 145.92500 132.55700 103.49700 1.000 31.69664 101 THR A C 1
ATOM 364 O O . THR A 1 101 ? 147.14900 132.65600 103.59400 1.000 31.69664 101 THR A O 1
ATOM 368 N N . MET A 1 102 ? 145.26000 133.00600 102.43200 1.000 34.26373 102 MET A N 1
ATOM 369 C CA . MET A 1 102 ? 145.97400 133.72100 101.37600 1.000 34.26373 102 MET A CA 1
ATOM 370 C C . MET A 1 102 ? 146.60800 134.99700 101.91400 1.000 34.26373 102 MET A C 1
ATOM 371 O O . MET A 1 102 ? 147.78400 135.27800 101.65000 1.000 34.26373 102 MET A O 1
ATOM 376 N N . PHE A 1 103 ? 145.85200 135.76800 102.69600 1.000 31.91785 103 PHE A N 1
ATOM 377 C CA . PHE A 1 103 ? 146.36800 137.02500 103.22600 1.000 31.91785 103 PHE A CA 1
ATOM 378 C C . PHE A 1 103 ? 147.54300 136.81000 104.17300 1.000 31.91785 103 PHE A C 1
ATOM 379 O O . PHE A 1 103 ? 148.45300 137.64300 104.22400 1.000 31.91785 103 PHE A O 1
ATOM 387 N N . ILE A 1 104 ? 147.54600 135.71300 104.92100 1.000 32.02225 104 ILE A N 1
ATOM 388 C CA . ILE A 1 104 ? 148.61200 135.45100 105.88100 1.000 32.02225 104 ILE A CA 1
ATOM 389 C C . ILE A 1 104 ? 149.82300 134.81500 105.21200 1.000 32.02225 104 ILE A C 1
ATOM 390 O O . ILE A 1 104 ? 150.96400 135.12300 105.56000 1.000 32.02225 104 ILE A O 1
ATOM 395 N N . MET A 1 105 ? 149.60100 133.93500 104.24100 1.000 39.74637 105 MET A N 1
ATOM 396 C CA . MET A 1 105 ? 150.66800 133.32500 103.46400 1.000 39.74637 105 MET A CA 1
ATOM 397 C C . MET A 1 105 ? 151.22500 134.24900 102.39300 1.000 39.74637 105 MET A C 1
ATOM 398 O O . MET A 1 105 ? 152.15300 133.84700 101.68200 1.000 39.74637 105 MET A O 1
ATOM 403 N N . ALA A 1 106 ? 150.65400 135.44300 102.23100 1.000 44.33596 106 ALA A N 1
ATOM 404 C CA . ALA A 1 106 ? 151.20200 136.42400 101.29600 1.000 44.33596 106 ALA A CA 1
ATOM 405 C C . ALA A 1 106 ? 152.72100 136.53700 101.34400 1.000 44.33596 106 ALA A C 1
ATOM 406 O O . ALA A 1 106 ? 153.35000 136.45600 100.27900 1.000 44.33596 106 ALA A O 1
ATOM 408 N N . PRO A 1 107 ? 153.37600 136.70100 102.50100 1.000 48.02666 107 PRO A N 1
ATOM 409 C CA . PRO A 1 107 ? 154.84800 136.72500 102.47100 1.000 48.02666 107 PRO A CA 1
ATOM 410 C C . PRO A 1 107 ? 155.45600 135.37900 102.12300 1.000 48.02666 107 PRO A C 1
ATOM 411 O O . PRO A 1 107 ? 156.43600 135.32100 101.36600 1.000 48.02666 107 PRO A O 1
ATOM 415 N N . VAL A 1 108 ? 154.89100 134.28700 102.64100 1.000 48.51303 108 VAL A N 1
ATOM 416 C CA . VAL A 1 108 ? 155.42900 132.96200 102.34800 1.000 48.51303 108 VAL A CA 1
ATOM 417 C C . VAL A 1 108 ? 155.28500 132.64500 100.86600 1.000 48.51303 108 VAL A C 1
ATOM 418 O O . VAL A 1 108 ? 156.24200 132.22600 100.20800 1.000 48.51303 108 VAL A O 1
ATOM 422 N N . PHE A 1 109 ? 154.08300 132.83900 100.31800 1.000 52.84475 109 PHE A N 1
ATOM 423 C CA . PHE A 1 109 ? 153.88600 132.59700 98.89400 1.000 52.84475 109 PHE A CA 1
ATOM 424 C C . PHE A 1 109 ? 154.69500 133.56800 98.04600 1.000 52.84475 109 PHE A C 1
ATOM 425 O O . PHE A 1 109 ? 155.13500 133.21100 96.94700 1.000 52.84475 109 PHE A O 1
ATOM 433 N N . ASP A 1 110 ? 154.90800 134.79000 98.53700 1.000 58.00936 110 ASP A N 1
ATOM 434 C CA . ASP A 1 110 ? 155.79100 135.72300 97.84900 1.000 58.00936 110 ASP A CA 1
ATOM 435 C C . ASP A 1 110 ? 157.19300 135.14600 97.72600 1.000 58.00936 110 ASP A C 1
ATOM 436 O O . ASP A 1 110 ? 157.80000 135.18100 96.65000 1.000 58.00936 110 ASP A O 1
ATOM 441 N N . ARG A 1 111 ? 157.72000 134.59600 98.82200 1.000 61.60578 111 ARG A N 1
ATOM 442 C CA . ARG A 1 111 ? 159.05700 134.01300 98.77600 1.000 61.60578 111 ARG A CA 1
ATOM 443 C C . ARG A 1 111 ? 159.09100 132.76700 97.89700 1.000 61.60578 111 ARG A C 1
ATOM 444 O O . ARG A 1 111 ? 160.08400 132.52200 97.19800 1.000 61.60578 111 ARG A O 1
ATOM 452 N N . VAL A 1 112 ? 158.02100 131.96800 97.91600 1.000 64.56104 112 VAL A N 1
ATOM 453 C CA . VAL A 1 112 ? 157.96300 130.79000 97.05000 1.000 64.56104 112 VAL A CA 1
ATOM 454 C C . VAL A 1 112 ? 158.03400 131.20600 95.58800 1.000 64.56104 112 VAL A C 1
ATOM 455 O O . VAL A 1 112 ? 158.84400 130.67900 94.81600 1.000 64.56104 112 VAL A O 1
ATOM 459 N N . ASN A 1 113 ? 157.18800 132.15800 95.18600 1.000 70.55376 113 ASN A N 1
ATOM 460 C CA . ASN A 1 113 ? 157.25100 132.66800 93.82200 1.000 70.55376 113 ASN A CA 1
ATOM 461 C C . ASN A 1 113 ? 158.61000 133.26700 93.50300 1.000 70.55376 113 ASN A C 1
ATOM 462 O O . ASN A 1 113 ? 159.10500 133.07300 92.39000 1.000 70.55376 113 ASN A O 1
ATOM 467 N N . GLN A 1 114 ? 159.23400 133.94700 94.46700 1.000 73.11514 114 GLN A N 1
ATOM 468 C CA . GLN A 1 114 ? 160.57000 134.49600 94.26600 1.000 73.11514 114 GLN A CA 1
ATOM 469 C C . GLN A 1 114 ? 161.56300 133.40600 93.89200 1.000 73.11514 114 GLN A C 1
ATOM 470 O O . GLN A 1 114 ? 162.20600 133.47000 92.83900 1.000 73.11514 114 GLN A O 1
ATOM 476 N N . ASP A 1 115 ? 161.69600 132.39300 94.74400 1.000 76.78014 115 ASP A N 1
ATOM 477 C CA . ASP A 1 115 ? 162.76200 131.41300 94.60100 1.000 76.78014 115 ASP A CA 1
ATOM 478 C C . ASP A 1 115 ? 162.43500 130.28200 93.63600 1.000 76.78014 115 ASP A C 1
ATOM 479 O O . ASP A 1 115 ? 163.36100 129.63500 93.13700 1.000 76.78014 115 ASP A O 1
ATOM 484 N N . ALA A 1 116 ? 161.16000 130.02300 93.35800 1.000 82.70450 116 ALA A N 1
ATOM 485 C CA . ALA A 1 116 ? 160.78900 128.90200 92.50400 1.000 82.70450 116 ALA A CA 1
ATOM 486 C C . ALA A 1 116 ? 160.17200 129.33600 91.18600 1.000 82.70450 116 ALA A C 1
ATOM 487 O O . ALA A 1 116 ? 160.64300 128.92000 90.12200 1.000 82.70450 116 ALA A O 1
ATOM 489 N N . LEU A 1 117 ? 159.13000 130.16800 91.21900 1.000 83.63170 117 LEU A N 1
ATOM 490 C CA . LEU A 1 117 ? 158.35800 130.41500 90.00600 1.000 83.63170 117 LEU A CA 1
ATOM 491 C C . LEU A 1 117 ? 158.92100 131.55300 89.16200 1.000 83.63170 117 LEU A C 1
ATOM 492 O O . LEU A 1 117 ? 158.78500 131.51900 87.93400 1.000 83.63170 117 LEU A O 1
ATOM 497 N N . GLN A 1 118 ? 159.53000 132.56700 89.78100 1.000 88.06822 118 GLN A N 1
ATOM 498 C CA . GLN A 1 118 ? 160.15500 133.63600 89.00100 1.000 88.06822 118 GLN A CA 1
ATOM 499 C C . GLN A 1 118 ? 161.14700 133.11500 87.96800 1.000 88.06822 118 GLN A C 1
ATOM 500 O O . GLN A 1 118 ? 161.06900 133.54400 86.80500 1.000 88.06822 118 GLN A O 1
ATOM 506 N N . PRO A 1 119 ? 162.07700 132.20700 88.29300 1.000 92.45785 119 PRO A N 1
ATOM 507 C CA . PRO A 1 119 ? 162.96900 131.69100 87.24800 1.000 92.45785 119 PRO A CA 1
ATOM 508 C C . PRO A 1 119 ? 162.36600 130.56900 86.42400 1.000 92.45785 119 PRO A C 1
ATOM 509 O O . PRO A 1 119 ? 162.97500 130.17200 85.42100 1.000 92.45785 119 PRO A O 1
ATOM 513 N N . TYR A 1 120 ? 161.19700 130.04800 86.79900 1.000 96.22825 120 TYR A N 1
ATOM 514 C CA . TYR A 1 120 ? 160.63700 128.87300 86.14300 1.000 96.22825 120 TYR A CA 1
ATOM 515 C C . TYR A 1 120 ? 159.40400 129.19900 85.30600 1.000 96.22825 120 TYR A C 1
ATOM 516 O O . TYR A 1 120 ? 158.47000 128.39900 85.21800 1.000 96.22825 120 TYR A O 1
ATOM 525 N N . LEU A 1 121 ? 159.39400 130.37800 84.69700 1.000 104.53858 121 LEU A N 1
ATOM 526 C CA . LEU A 1 121 ? 158.57900 130.65100 83.52500 1.000 104.53858 121 LEU A CA 1
ATOM 527 C C . LEU A 1 121 ? 159.36100 130.40600 82.24100 1.000 104.53858 121 LEU A C 1
ATOM 528 O O . LEU A 1 121 ? 158.80700 130.55200 81.14700 1.000 104.53858 121 LEU A O 1
ATOM 533 N N . ALA A 1 122 ? 160.62700 129.99900 82.35400 1.000 105.49005 122 ALA A N 1
ATOM 534 C CA . ALA A 1 122 ? 161.56300 129.99900 81.23700 1.000 105.49005 122 ALA A CA 1
ATOM 535 C C . ALA A 1 122 ? 162.04700 128.59700 80.87700 1.000 105.49005 122 ALA A C 1
ATOM 536 O O . ALA A 1 122 ? 163.16100 128.43500 80.37300 1.000 105.49005 122 ALA A O 1
ATOM 538 N N . GLU A 1 123 ? 161.22000 127.57800 81.12000 1.000 103.81520 123 GLU A N 1
ATOM 539 C CA . GLU A 1 123 ? 161.54600 126.19600 80.75500 1.000 103.81520 123 GLU A CA 1
ATOM 540 C C . GLU A 1 123 ? 162.89700 125.77800 81.33300 1.000 103.81520 123 GLU A C 1
ATOM 541 O O . GLU A 1 123 ? 163.74100 125.19300 80.65100 1.000 103.81520 123 GLU A O 1
ATOM 547 N N . LYS A 1 124 ? 163.11100 126.09600 82.61000 1.000 98.44407 124 LYS A N 1
ATOM 548 C CA . LYS A 1 124 ? 164.39800 125.81200 83.23600 1.000 98.44407 124 LYS A CA 1
ATOM 549 C C . LYS A 1 124 ? 164.52200 124.34000 83.61800 1.000 98.44407 124 LYS A C 1
ATOM 550 O O . LYS A 1 124 ? 165.43400 123.64200 83.16000 1.000 98.44407 124 LYS A O 1
ATOM 556 N N . LEU A 1 125 ? 163.60700 123.84900 84.45200 1.000 97.39064 125 LEU A N 1
ATOM 557 C CA . LEU A 1 125 ? 163.71600 122.50800 85.00500 1.000 97.39064 125 LEU A CA 1
ATOM 558 C C . LEU A 1 125 ? 162.33700 122.05800 85.47400 1.000 97.39064 125 LEU A C 1
ATOM 559 O O . LEU A 1 125 ? 161.44500 122.87700 85.70700 1.000 97.39064 125 LEU A O 1
ATOM 564 N N . SER A 1 126 ? 162.16200 120.74200 85.59300 1.000 99.63925 126 SER A N 1
ATOM 565 C CA . SER A 1 126 ? 160.87000 120.17300 85.95300 1.000 99.63925 126 SER A CA 1
ATOM 566 C C . SER A 1 126 ? 161.05600 118.95100 86.83800 1.000 99.63925 126 SER A C 1
ATOM 567 O O . SER A 1 126 ? 161.89000 118.08800 86.54400 1.000 99.63925 126 SER A O 1
ATOM 570 N N . ALA A 1 127 ? 160.27600 118.88800 87.92000 1.000 97.30261 127 ALA A N 1
ATOM 571 C CA . ALA A 1 127 ? 160.19400 117.71200 88.79100 1.000 97.30261 127 ALA A CA 1
ATOM 572 C C . ALA A 1 127 ? 161.53500 117.36700 89.43300 1.000 97.30261 127 ALA A C 1
ATOM 573 O O . ALA A 1 127 ? 161.84000 116.19300 89.65900 1.000 97.30261 127 ALA A O 1
ATOM 575 N N . GLN A 1 128 ? 162.34100 118.37600 89.73900 1.000 89.11196 128 GLN A N 1
ATOM 576 C CA . GLN A 1 128 ? 163.65500 118.16700 90.34200 1.000 89.11196 128 GLN A CA 1
ATOM 577 C C . GLN A 1 128 ? 163.87900 119.26400 91.38000 1.000 89.11196 128 GLN A C 1
ATOM 578 O O . GLN A 1 128 ? 162.93400 119.91600 91.83800 1.000 89.11196 128 GLN A O 1
ATOM 584 N N . ASP A 1 129 ? 165.14600 119.47000 91.75000 1.000 84.20192 129 ASP A N 1
ATOM 585 C CA . ASP A 1 129 ? 165.59100 120.26000 92.89900 1.000 84.20192 129 ASP A CA 1
ATOM 586 C C . ASP A 1 129 ? 164.85100 121.57700 93.12000 1.000 84.20192 129 ASP A C 1
ATOM 587 O O . ASP A 1 129 ? 164.79100 122.07600 94.25200 1.000 84.20192 129 ASP A O 1
ATOM 592 N N . ALA A 1 130 ? 164.31500 122.17000 92.05000 1.000 81.63811 130 ALA A N 1
ATOM 593 C CA . ALA A 1 130 ? 163.49800 123.36800 92.20600 1.000 81.63811 130 ALA A CA 1
ATOM 594 C C . ALA A 1 130 ? 162.36300 123.15100 93.19900 1.000 81.63811 130 ALA A C 1
ATOM 595 O O . ALA A 1 130 ? 161.97000 124.08400 93.91100 1.000 81.63811 130 ALA A O 1
ATOM 597 N N . VAL A 1 131 ? 161.83500 121.92800 93.27800 1.000 75.43749 131 VAL A N 1
ATOM 598 C CA . VAL A 1 131 ? 160.77100 121.64900 94.23600 1.000 75.43749 131 VAL A CA 1
ATOM 599 C C . VAL A 1 131 ? 161.29000 121.77800 95.66500 1.000 75.43749 131 VAL A C 1
ATOM 600 O O . VAL A 1 131 ? 160.57800 122.24800 96.55600 1.000 75.43749 131 VAL A O 1
ATOM 604 N N . ALA A 1 132 ? 162.55000 121.40300 95.90300 1.000 70.64290 132 ALA A N 1
ATOM 605 C CA . ALA A 1 132 ? 163.11800 121.59800 97.23400 1.000 70.64290 132 ALA A CA 1
ATOM 606 C C . ALA A 1 132 ? 163.43100 123.06500 97.49300 1.000 70.64290 132 ALA A C 1
ATOM 607 O O . ALA A 1 132 ? 163.31200 123.53800 98.63300 1.000 70.64290 132 ALA A O 1
ATOM 609 N N . LYS A 1 133 ? 163.83200 123.79700 96.45100 1.000 67.80947 133 LYS A N 1
ATOM 610 C CA . LYS A 1 133 ? 164.01500 125.23700 96.60000 1.000 67.80947 133 LYS A CA 1
ATOM 611 C C . LYS A 1 133 ? 162.69900 125.91500 96.95500 1.000 67.80947 133 LYS A C 1
ATOM 612 O O . LYS A 1 133 ? 162.68200 126.96000 97.61500 1.000 67.80947 133 LYS A O 1
ATOM 618 N N . ALA A 1 134 ? 161.58400 125.33200 96.51800 1.000 63.90931 134 ALA A N 1
ATOM 619 C CA . ALA A 1 134 ? 160.27400 125.81900 96.93600 1.000 63.90931 134 ALA A CA 1
ATOM 620 C C . ALA A 1 134 ? 159.88700 125.30400 98.31700 1.000 63.90931 134 ALA A C 1
ATOM 621 O O . ALA A 1 134 ? 159.11400 125.95800 99.02400 1.000 63.90931 134 ALA A O 1
ATOM 623 N N . GLN A 1 135 ? 160.39500 124.13200 98.70400 1.000 62.20645 135 GLN A N 1
ATOM 624 C CA . GLN A 1 135 ? 160.10400 123.58400 100.02500 1.000 62.20645 135 GLN A CA 1
ATOM 625 C C . GLN A 1 135 ? 160.77200 124.38500 101.13200 1.000 62.20645 135 GLN A C 1
ATOM 626 O O . GLN A 1 135 ? 160.24400 124.45200 102.24600 1.000 62.20645 135 GLN A O 1
ATOM 632 N N . VAL A 1 136 ? 161.93700 124.97100 100.85300 1.000 56.99960 136 VAL A N 1
ATOM 633 C CA . VAL A 1 136 ? 162.69400 125.65900 101.90700 1.000 56.99960 136 VAL A CA 1
ATOM 634 C C . VAL A 1 136 ? 161.88800 126.75300 102.60400 1.000 56.99960 136 VAL A C 1
ATOM 635 O O . VAL A 1 136 ? 161.84000 126.75700 103.84700 1.000 56.99960 136 VAL A O 1
ATOM 639 N N . PRO A 1 137 ? 161.25000 127.70000 101.89600 1.000 55.71461 137 PRO A N 1
ATOM 640 C CA . PRO A 1 137 ? 160.55800 128.79200 102.61400 1.000 55.71461 137 PRO A CA 1
ATOM 641 C C . PRO A 1 137 ? 159.42200 128.32000 103.50200 1.000 55.71461 137 PRO A C 1
ATOM 642 O O . PRO A 1 137 ? 159.34900 128.71300 104.67700 1.000 55.71461 137 PRO A O 1
ATOM 646 N N . ILE A 1 138 ? 158.52000 127.49400 102.96700 1.000 48.69782 138 ILE A N 1
ATOM 647 C CA . ILE A 1 138 ? 157.44000 126.95000 103.78200 1.000 48.69782 138 ILE A CA 1
ATOM 648 C C . ILE A 1 138 ? 158.00100 126.10500 104.91800 1.000 48.69782 138 ILE A C 1
ATOM 649 O O . ILE A 1 138 ? 157.42700 126.06600 106.01200 1.000 48.69782 138 ILE A O 1
ATOM 654 N N . LYS A 1 139 ? 159.13600 125.44000 104.69200 1.000 50.89037 139 LYS A N 1
ATOM 655 C CA . LYS A 1 139 ? 159.76800 124.65800 105.74800 1.000 50.89037 139 LYS A CA 1
ATOM 656 C C . LYS A 1 139 ? 160.13500 125.53700 106.93600 1.000 50.89037 139 LYS A C 1
ATOM 657 O O . LYS A 1 139 ? 159.74300 125.25100 108.07500 1.000 50.89037 139 LYS A O 1
ATOM 663 N N . ASP A 1 140 ? 160.88900 126.61300 106.69500 1.000 48.08889 140 ASP A N 1
ATOM 664 C CA . ASP A 1 140 ? 161.29200 127.45000 107.82400 1.000 48.08889 140 ASP A CA 1
ATOM 665 C C . ASP A 1 140 ? 160.09500 128.17900 108.42200 1.000 48.08889 140 ASP A C 1
ATOM 666 O O . ASP A 1 140 ? 160.04900 128.42300 109.63700 1.000 48.08889 140 ASP A O 1
ATOM 671 N N . PHE A 1 141 ? 159.09500 128.50100 107.59900 1.000 42.45597 141 PHE A N 1
ATOM 672 C CA . PHE A 1 141 ? 157.88100 129.09200 108.14700 1.000 42.45597 141 PHE A CA 1
ATOM 673 C C . PHE A 1 141 ? 157.23500 128.16200 109.16400 1.000 42.45597 141 PHE A C 1
ATOM 674 O O . PHE A 1 141 ? 156.95800 128.55800 110.30100 1.000 42.45597 141 PHE A O 1
ATOM 682 N N . MET A 1 142 ? 156.95600 126.92000 108.75700 1.000 38.47243 142 MET A N 1
ATOM 683 C CA . MET A 1 142 ? 156.37400 125.95700 109.68500 1.000 38.47243 142 MET A CA 1
ATOM 684 C C . MET A 1 142 ? 157.24200 125.78900 110.92000 1.000 38.47243 142 MET A C 1
ATOM 685 O O . MET A 1 142 ? 156.72400 125.77800 112.04000 1.000 38.47243 142 MET A O 1
ATOM 690 N N . LEU A 1 143 ? 158.56100 125.68700 110.73800 1.000 42.89521 143 LEU A N 1
ATOM 691 C CA . LEU A 1 143 ? 159.46000 125.57600 111.88200 1.000 42.89521 143 LEU A CA 1
ATOM 692 C C . LEU A 1 143 ? 159.28800 126.73400 112.85300 1.000 42.89521 143 LEU A C 1
ATOM 693 O O . LEU A 1 143 ? 159.48700 126.56400 114.06100 1.000 42.89521 143 LEU A O 1
ATOM 698 N N . ALA A 1 144 ? 158.93100 127.91600 112.34800 1.000 40.45375 144 ALA A N 1
ATOM 699 C CA . ALA A 1 144 ? 158.80700 129.07600 113.22400 1.000 40.45375 144 ALA A CA 1
ATOM 700 C C . ALA A 1 144 ? 157.66400 128.93300 114.22600 1.000 40.45375 144 ALA A C 1
ATOM 701 O O . ALA A 1 144 ? 157.62400 129.66600 115.22100 1.000 40.45375 144 ALA A O 1
ATOM 703 N N . GLN A 1 145 ? 156.73200 128.00400 113.99700 1.000 39.17205 145 GLN A N 1
ATOM 704 C CA . GLN A 1 145 ? 155.53700 127.91200 114.82600 1.000 39.17205 145 GLN A CA 1
ATOM 705 C C . GLN A 1 145 ? 155.33000 126.57200 115.51600 1.000 39.17205 145 GLN A C 1
ATOM 706 O O . GLN A 1 145 ? 154.57100 126.52100 116.48900 1.000 39.17205 145 GLN A O 1
ATOM 712 N N . THR A 1 146 ? 155.95900 125.49500 115.05100 1.000 34.64168 146 THR A N 1
ATOM 713 C CA . THR A 1 146 ? 155.86200 124.22800 115.76300 1.000 34.64168 146 THR A CA 1
ATOM 714 C C . THR A 1 146 ? 156.52300 124.36400 117.12300 1.000 34.64168 146 THR A C 1
ATOM 715 O O . THR A 1 146 ? 157.67300 124.79700 117.22300 1.000 34.64168 146 THR A O 1
ATOM 719 N N . ARG A 1 147 ? 155.80000 123.99400 118.17200 1.000 31.68233 147 ARG A N 1
ATOM 720 C CA . ARG A 1 147 ? 156.39200 124.01400 119.49700 1.000 31.68233 147 ARG A CA 1
ATOM 721 C C . ARG A 1 147 ? 157.53900 123.01600 119.57000 1.000 31.68233 147 ARG A C 1
ATOM 722 O O . ARG A 1 147 ? 157.61600 122.06500 118.78800 1.000 31.68233 147 ARG A O 1
ATOM 730 N N . THR A 1 148 ? 158.45000 123.25400 120.51200 1.000 35.92695 148 THR A N 1
ATOM 731 C CA . THR A 1 148 ? 159.63300 122.40800 120.61100 1.000 35.92695 148 THR A CA 1
ATOM 732 C C . THR A 1 148 ? 159.26300 120.98400 120.99900 1.000 35.92695 148 THR A C 1
ATOM 733 O O . THR A 1 148 ? 159.89900 120.02500 120.54300 1.000 35.92695 148 THR A O 1
ATOM 737 N N . SER A 1 149 ? 158.22800 120.82800 121.82800 1.000 36.14427 149 SER A N 1
ATOM 738 C CA . SER A 1 149 ? 157.86600 119.51000 122.34000 1.000 36.14427 149 SER A CA 1
ATOM 739 C C . SER A 1 149 ? 157.46100 118.56000 121.22100 1.000 36.14427 149 SER A C 1
ATOM 740 O O . SER A 1 149 ? 157.88600 117.39900 121.20100 1.000 36.14427 149 SER A O 1
ATOM 743 N N . ASP A 1 150 ? 156.63500 119.02900 120.28600 1.000 34.76810 150 ASP A N 1
ATOM 744 C CA . ASP A 1 150 ? 156.19500 118.16800 119.19400 1.000 34.76810 150 ASP A CA 1
ATOM 745 C C . ASP A 1 150 ? 157.37300 117.73200 118.33700 1.000 34.76810 150 ASP A C 1
ATOM 746 O O . ASP A 1 150 ? 157.44300 116.57900 117.89400 1.000 34.76810 150 ASP A O 1
ATOM 751 N N . LEU A 1 151 ? 158.31100 118.64800 118.08900 1.000 35.27669 151 LEU A N 1
ATOM 752 C CA . LEU A 1 151 ? 159.49600 118.30100 117.31600 1.000 35.27669 151 LEU A CA 1
ATOM 753 C C . LEU A 1 151 ? 160.32900 117.24700 118.02900 1.000 35.27669 151 LEU A C 1
ATOM 754 O O . LEU A 1 151 ? 160.75100 116.26000 117.41400 1.000 35.27669 151 LEU A O 1
ATOM 759 N N . GLU A 1 152 ? 160.60100 117.45500 119.32000 1.000 40.45429 152 GLU A N 1
ATOM 760 C CA . GLU A 1 152 ? 161.31400 116.44600 120.09400 1.000 40.45429 152 GLU A CA 1
ATOM 761 C C . GLU A 1 152 ? 160.61500 115.09900 119.99200 1.000 40.45429 152 GLU A C 1
ATOM 762 O O . GLU A 1 152 ? 161.25400 114.06600 119.76400 1.000 40.45429 152 GLU A O 1
ATOM 768 N N . LEU A 1 153 ? 159.28700 115.10100 120.12400 1.000 37.84944 153 LEU A N 1
ATOM 769 C CA . LEU A 1 153 ? 158.54200 113.84900 120.12500 1.000 37.84944 153 LEU A CA 1
ATOM 770 C C . LEU A 1 153 ? 158.63600 113.13900 118.78400 1.000 37.84944 153 LEU A C 1
ATOM 771 O O . LEU A 1 153 ? 158.76300 111.91300 118.73200 1.000 37.84944 153 LEU A O 1
ATOM 776 N N . PHE A 1 154 ? 158.55800 113.88100 117.68500 1.000 33.64269 154 PHE A N 1
ATOM 777 C CA . PHE A 1 154 ? 158.56400 113.19600 116.40000 1.000 33.64269 154 PHE A CA 1
ATOM 778 C C . PHE A 1 154 ? 159.96700 112.78000 115.98400 1.000 33.64269 154 PHE A C 1
ATOM 779 O O . PHE A 1 154 ? 160.12400 111.77100 115.28700 1.000 33.64269 154 PHE A O 1
ATOM 787 N N . MET A 1 155 ? 160.99600 113.51400 116.41400 1.000 42.71647 155 MET A N 1
ATOM 788 C CA . MET A 1 155 ? 162.35300 112.99700 116.27100 1.000 42.71647 155 MET A CA 1
ATOM 789 C C . MET A 1 155 ? 162.52500 111.72400 117.08800 1.000 42.71647 155 MET A C 1
ATOM 790 O O . MET A 1 155 ? 163.24600 110.80500 116.68200 1.000 42.71647 155 MET A O 1
ATOM 795 N N . ARG A 1 156 ? 161.86100 111.65400 118.24400 1.000 40.17786 156 ARG A N 1
ATOM 796 C CA . ARG A 1 156 ? 161.92900 110.46400 119.08200 1.000 40.17786 156 ARG A CA 1
ATOM 797 C C . ARG A 1 156 ? 161.19900 109.28500 118.45100 1.000 40.17786 156 ARG A C 1
ATOM 798 O O . ARG A 1 156 ? 161.66000 108.14400 118.55100 1.000 40.17786 156 ARG A O 1
ATOM 806 N N . LEU A 1 157 ? 160.06500 109.54000 117.80200 1.000 40.34450 157 LEU A N 1
ATOM 807 C CA . LEU A 1 157 ? 159.28400 108.48500 117.16900 1.000 40.34450 157 LEU A CA 1
ATOM 808 C C . LEU A 1 157 ? 159.87000 108.01700 115.84800 1.000 40.34450 157 LEU A C 1
ATOM 809 O O . LEU A 1 157 ? 159.67100 106.85700 115.47300 1.000 40.34450 157 LEU A O 1
ATOM 814 N N . SER A 1 158 ? 160.57900 108.88600 115.13000 1.000 48.40704 158 SER A N 1
ATOM 815 C CA . SER A 1 158 ? 161.22900 108.44900 113.90200 1.000 48.40704 158 SER A CA 1
ATOM 816 C C . SER A 1 158 ? 162.46600 107.60700 114.19700 1.000 48.40704 158 SER A C 1
ATOM 817 O O . SER A 1 158 ? 162.75000 106.64500 113.47400 1.000 48.40704 158 SER A O 1
ATOM 820 N N . LYS A 1 159 ? 163.20800 107.95600 115.24900 1.000 52.47180 159 LYS A N 1
ATOM 821 C CA . LYS A 1 159 ? 164.43100 107.28400 115.68000 1.000 52.47180 159 LYS A CA 1
ATOM 822 C C . LYS A 1 159 ? 165.52700 107.31600 114.62500 1.000 52.47180 159 LYS A C 1
ATOM 823 O O . LYS A 1 159 ? 166.47200 106.51900 114.70000 1.000 52.47180 159 LYS A O 1
ATOM 829 N N . ARG A 1 160 ? 165.44100 108.21700 113.65200 1.000 62.88854 160 ARG A N 1
ATOM 830 C CA . ARG A 1 160 ? 166.38800 108.25400 112.54700 1.000 62.88854 160 ARG A CA 1
ATOM 831 C C . ARG A 1 160 ? 167.67200 108.95200 112.98900 1.000 62.88854 160 ARG A C 1
ATOM 832 O O . ARG A 1 160 ? 167.92100 109.15500 114.18100 1.000 62.88854 160 ARG A O 1
ATOM 840 N N . THR A 1 161 ? 168.52000 109.29900 112.02100 1.000 78.19536 161 THR A N 1
ATOM 841 C CA . THR A 1 161 ? 169.71700 110.08100 112.30400 1.000 78.19536 161 THR A CA 1
ATOM 842 C C . THR A 1 161 ? 169.35200 111.35600 113.05500 1.000 78.19536 161 THR A C 1
ATOM 843 O O . THR A 1 161 ? 168.32500 111.98200 112.78100 1.000 78.19536 161 THR A O 1
ATOM 847 N N . ASP A 1 162 ? 170.18200 111.71400 114.03100 1.000 85.83451 162 ASP A N 1
ATOM 848 C CA . ASP A 1 162 ? 169.86400 112.84100 114.89700 1.000 85.83451 162 ASP A CA 1
ATOM 849 C C . ASP A 1 162 ? 169.83700 114.13400 114.09100 1.000 85.83451 162 ASP A C 1
ATOM 850 O O . ASP A 1 162 ? 170.78600 114.45200 113.37000 1.000 85.83451 162 ASP A O 1
ATOM 855 N N . ILE A 1 163 ? 168.73800 114.87300 114.20800 1.000 83.39479 163 ILE A N 1
ATOM 856 C CA . ILE A 1 163 ? 168.62000 116.18800 113.58300 1.000 83.39479 163 ILE A CA 1
ATOM 857 C C . ILE A 1 163 ? 168.07100 117.17300 114.61000 1.000 83.39479 163 ILE A C 1
ATOM 858 O O . ILE A 1 163 ? 166.89500 117.55500 114.52800 1.000 83.39479 163 ILE A O 1
ATOM 863 N N . PRO A 1 164 ? 168.87000 117.60500 115.59300 1.000 84.81911 164 PRO A N 1
ATOM 864 C CA . PRO A 1 164 ? 168.38300 118.64700 116.51500 1.000 84.81911 164 PRO A CA 1
ATOM 865 C C . PRO A 1 164 ? 168.29300 119.99900 115.83800 1.000 84.81911 164 PRO A C 1
ATOM 866 O O . PRO A 1 164 ? 167.40100 120.80400 116.13900 1.000 84.81911 164 PRO A O 1
ATOM 870 N N . THR A 1 165 ? 169.21700 120.25300 114.91800 1.000 81.21034 165 THR A N 1
ATOM 871 C CA . THR A 1 165 ? 169.09300 121.31800 113.94300 1.000 81.21034 165 THR A CA 1
ATOM 872 C C . THR A 1 165 ? 167.78600 121.14800 113.15800 1.000 81.21034 165 THR A C 1
ATOM 873 O O . THR A 1 165 ? 167.10900 120.12700 113.29900 1.000 81.21034 165 THR A O 1
ATOM 877 N N . PRO A 1 166 ? 167.38900 122.15400 112.32900 1.000 73.59532 166 PRO A N 1
ATOM 878 C CA . PRO A 1 166 ? 166.04100 122.13300 111.73500 1.000 73.59532 166 PRO A CA 1
ATOM 879 C C . PRO A 1 166 ? 165.60400 120.82500 111.08700 1.000 73.59532 166 PRO A C 1
ATOM 880 O O . PRO A 1 166 ? 166.41500 119.94100 110.80100 1.000 73.59532 166 PRO A O 1
ATOM 884 N N . ASP A 1 167 ? 164.30200 120.74500 110.81600 1.000 66.26460 167 ASP A N 1
ATOM 885 C CA . ASP A 1 167 ? 163.55900 119.51600 110.56200 1.000 66.26460 167 ASP A CA 1
ATOM 886 C C . ASP A 1 167 ? 164.20200 118.68400 109.46400 1.000 66.26460 167 ASP A C 1
ATOM 887 O O . ASP A 1 167 ? 165.02000 119.16500 108.67500 1.000 66.26460 167 ASP A O 1
ATOM 892 N N . ALA A 1 168 ? 163.79100 117.41900 109.41100 1.000 65.89728 168 ALA A N 1
ATOM 893 C CA . ALA A 1 168 ? 164.26800 116.51900 108.37400 1.000 65.89728 168 ALA A CA 1
ATOM 894 C C . ALA A 1 168 ? 163.86100 117.02800 106.99900 1.000 65.89728 168 ALA A C 1
ATOM 895 O O . ALA A 1 168 ? 162.73500 117.49300 106.79700 1.000 65.89728 168 ALA A O 1
ATOM 897 N N . ALA A 1 169 ? 164.79500 116.92900 106.05300 1.000 66.69550 169 ALA A N 1
ATOM 898 C CA . ALA A 1 169 ? 164.55700 117.42800 104.70100 1.000 66.69550 169 ALA A CA 1
ATOM 899 C C . ALA A 1 169 ? 163.31400 116.85600 104.02500 1.000 66.69550 169 ALA A C 1
ATOM 900 O O . ALA A 1 169 ? 162.65500 117.61000 103.28700 1.000 66.69550 169 ALA A O 1
ATOM 902 N N . PRO A 1 170 ? 162.94000 115.57800 104.19700 1.000 63.49742 170 PRO A N 1
ATOM 903 C CA . PRO A 1 170 ? 161.70700 115.11300 103.53600 1.000 63.49742 170 PRO A CA 1
ATOM 904 C C . PRO A 1 170 ? 160.46700 115.87500 103.96600 1.000 63.49742 170 PRO A C 1
ATOM 905 O O . PRO A 1 170 ? 159.42100 115.74900 103.31500 1.000 63.49742 170 PRO A O 1
ATOM 909 N N . LEU A 1 171 ? 160.54700 116.63300 105.06600 1.000 55.10353 171 LEU A N 1
ATOM 910 C CA . LEU A 1 171 ? 159.45500 117.46800 105.55700 1.000 55.10353 171 LEU A CA 1
ATOM 911 C C . LEU A 1 171 ? 158.31300 116.59400 106.06100 1.000 55.10353 171 LEU A C 1
ATOM 912 O O . LEU A 1 171 ? 157.34500 117.09100 106.64500 1.000 55.10353 171 LEU A O 1
ATOM 917 N N . THR A 1 172 ? 158.44100 115.28000 105.88000 1.000 47.92755 172 THR A N 1
ATOM 918 C CA . THR A 1 172 ? 157.39800 114.35400 106.28700 1.000 47.92755 172 THR A CA 1
ATOM 919 C C . THR A 1 172 ? 157.24600 114.27500 107.79500 1.000 47.92755 172 THR A C 1
ATOM 920 O O . THR A 1 172 ? 156.17200 113.89400 108.26700 1.000 47.92755 172 THR A O 1
ATOM 924 N N . ILE A 1 173 ? 158.27500 114.63700 108.55800 1.000 39.74382 173 ILE A N 1
ATOM 925 C CA . ILE A 1 173 ? 158.18300 114.60000 110.01100 1.000 39.74382 173 ILE A CA 1
ATOM 926 C C . ILE A 1 173 ? 158.09400 115.99100 110.62500 1.000 39.74382 173 ILE A C 1
ATOM 927 O O . ILE A 1 173 ? 158.15000 116.11400 111.85800 1.000 39.74382 173 ILE A O 1
ATOM 932 N N . LEU A 1 174 ? 157.96600 117.03700 109.81300 1.000 41.21427 174 LEU A N 1
ATOM 933 C CA . LEU A 1 174 ? 157.63400 118.35700 110.33100 1.000 41.21427 174 LEU A CA 1
ATOM 934 C C . LEU A 1 174 ? 156.16200 118.68500 110.13700 1.000 41.21427 174 LEU A C 1
ATOM 935 O O . LEU A 1 174 ? 155.55800 119.34500 110.99000 1.000 41.21427 174 LEU A O 1
ATOM 940 N N . VAL A 1 175 ? 155.58200 118.23700 109.02100 1.000 37.70608 175 VAL A N 1
ATOM 941 C CA . VAL A 1 175 ? 154.16100 118.48100 108.77000 1.000 37.70608 175 VAL A CA 1
ATOM 942 C C . VAL A 1 175 ? 153.28500 118.03900 109.93700 1.000 37.70608 175 VAL A C 1
ATOM 943 O O . VAL A 1 175 ? 152.51800 118.86800 110.45100 1.000 37.70608 175 VAL A O 1
ATOM 947 N N . PRO A 1 176 ? 153.34800 116.79000 110.41300 1.000 32.59294 176 PRO A N 1
ATOM 948 C CA . PRO A 1 176 ? 152.45100 116.40200 111.50900 1.000 32.59294 176 PRO A CA 1
ATOM 949 C C . PRO A 1 176 ? 152.75000 117.11800 112.80700 1.000 32.59294 176 PRO A C 1
ATOM 950 O O . PRO A 1 176 ? 151.81600 117.42400 113.55500 1.000 32.59294 176 PRO A O 1
ATOM 954 N N . ALA A 1 177 ? 154.02100 117.39000 113.10600 1.000 28.72367 177 ALA A N 1
ATOM 955 C CA . ALA A 1 177 ? 154.34000 118.18500 114.28500 1.000 28.72367 177 ALA A CA 1
ATOM 956 C C . ALA A 1 177 ? 153.73500 119.57500 114.17200 1.000 28.72367 177 ALA A C 1
ATOM 957 O O . ALA A 1 177 ? 153.20100 120.11700 115.15100 1.000 28.72367 177 ALA A O 1
ATOM 959 N N . PHE A 1 178 ? 153.78800 120.15500 112.97200 1.000 29.14718 178 PHE A N 1
ATOM 960 C CA . PHE A 1 178 ? 153.17100 121.45500 112.75400 1.000 29.14718 178 PHE A CA 1
ATOM 961 C C . PHE A 1 178 ? 151.67500 121.39700 112.98900 1.000 29.14718 178 PHE A C 1
ATOM 962 O O . PHE A 1 178 ? 151.11800 122.26100 113.66400 1.000 29.14718 178 PHE A O 1
ATOM 970 N N . VAL A 1 179 ? 151.00700 120.37800 112.44900 1.000 26.59750 179 VAL A N 1
ATOM 971 C CA . VAL A 1 179 ? 149.55300 120.31400 112.56500 1.000 26.59750 179 VAL A CA 1
ATOM 972 C C . VAL A 1 179 ? 149.13800 120.01700 113.99900 1.000 26.59750 179 VAL A C 1
ATOM 973 O O . VAL A 1 179 ? 148.08000 120.45500 114.45400 1.000 26.59750 179 VAL A O 1
ATOM 977 N N . ILE A 1 180 ? 149.96300 119.28100 114.73800 1.000 27.59863 180 ILE A N 1
ATOM 978 C CA . ILE A 1 180 ? 149.66200 119.01800 116.14000 1.000 27.59863 180 ILE A CA 1
ATOM 979 C C . ILE A 1 180 ? 149.77600 120.29200 116.96600 1.000 27.59863 180 ILE A C 1
ATOM 980 O O . ILE A 1 180 ? 148.86400 120.63300 117.73600 1.000 27.59863 180 ILE A O 1
ATOM 985 N N . SER A 1 181 ? 150.89500 121.01700 116.82500 1.000 28.53344 181 SER A N 1
ATOM 986 C CA . SER A 1 181 ? 151.01500 122.31700 117.48100 1.000 28.53344 181 SER A CA 1
ATOM 987 C C . SER A 1 181 ? 149.92800 123.26200 117.00100 1.000 28.53344 181 SER A C 1
ATOM 988 O O . SER A 1 181 ? 149.49200 124.15500 117.73900 1.000 28.53344 181 SER A O 1
ATOM 991 N N . GLU A 1 182 ? 149.44700 123.03900 115.77800 1.000 27.29429 182 GLU A N 1
ATOM 992 C CA . GLU A 1 182 ? 148.40400 123.86500 115.19400 1.000 27.29429 182 GLU A CA 1
ATOM 993 C C . GLU A 1 182 ? 147.08200 123.65800 115.90500 1.000 27.29429 182 GLU A C 1
ATOM 994 O O . GLU A 1 182 ? 146.43200 124.62500 116.31200 1.000 27.29429 182 GLU A O 1
ATOM 1000 N N . LEU A 1 183 ? 146.68400 122.39700 116.07200 1.000 24.65529 183 LEU A N 1
ATOM 1001 C CA . LEU A 1 183 ? 145.47700 122.09300 116.82200 1.000 24.65529 183 LEU A CA 1
ATOM 1002 C C . LEU A 1 183 ? 145.60600 122.59500 118.24400 1.000 24.65529 183 LEU A C 1
ATOM 1003 O O . LEU A 1 183 ? 144.64800 123.13000 118.80500 1.000 24.65529 183 LEU A O 1
ATOM 1008 N N . LYS A 1 184 ? 146.79400 122.45900 118.83500 1.000 23.54686 184 LYS A N 1
ATOM 1009 C CA . LYS A 1 184 ? 146.99100 122.92200 120.20400 1.000 23.54686 184 LYS A CA 1
ATOM 1010 C C . LYS A 1 184 ? 146.73000 124.42000 120.32200 1.000 23.54686 184 LYS A C 1
ATOM 1011 O O . LYS A 1 184 ? 145.92800 124.86200 121.15600 1.000 23.54686 184 LYS A O 1
ATOM 1017 N N . THR A 1 185 ? 147.37700 125.21800 119.47100 1.000 23.34134 185 THR A N 1
ATOM 1018 C CA . THR A 1 185 ? 147.19600 126.66400 119.54700 1.000 23.34134 185 THR A CA 1
ATOM 1019 C C . THR A 1 185 ? 145.78500 127.06700 119.14500 1.000 23.34134 185 THR A C 1
ATOM 1020 O O . THR A 1 185 ? 145.22500 128.02400 119.69400 1.000 23.34134 185 THR A O 1
ATOM 1024 N N . ALA A 1 186 ? 145.19100 126.35000 118.19200 1.000 20.40398 186 ALA A N 1
ATOM 1025 C CA . ALA A 1 186 ? 143.84600 126.68100 117.75000 1.000 20.40398 186 ALA A CA 1
ATOM 1026 C C . ALA A 1 186 ? 142.83900 126.46200 118.86000 1.000 20.40398 186 ALA A C 1
ATOM 1027 O O . ALA A 1 186 ? 141.94700 127.28600 119.06100 1.000 20.40398 186 ALA A O 1
ATOM 1029 N N . PHE A 1 187 ? 142.96700 125.35800 119.59700 1.000 19.82333 187 PHE A N 1
ATOM 1030 C CA . PHE A 1 187 ? 142.08300 125.13600 120.73400 1.000 19.82333 187 PHE A CA 1
ATOM 1031 C C . PHE A 1 187 ? 142.36700 126.12400 121.85400 1.000 19.82333 187 PHE A C 1
ATOM 1032 O O . PHE A 1 187 ? 141.43400 126.55800 122.54100 1.000 19.82333 187 PHE A O 1
ATOM 1040 N N . GLN A 1 188 ? 143.63100 126.51800 122.03000 1.000 22.54585 188 GLN A N 1
ATOM 1041 C CA . GLN A 1 188 ? 143.93700 127.60500 122.95400 1.000 22.54585 188 GLN A CA 1
ATOM 1042 C C . GLN A 1 188 ? 143.09000 128.83100 122.63900 1.000 22.54585 188 GLN A C 1
ATOM 1043 O O . GLN A 1 188 ? 142.26000 129.25200 123.45200 1.000 22.54585 188 GLN A O 1
ATOM 1049 N N . ILE A 1 189 ? 143.26000 129.38800 121.43500 1.000 20.99067 189 ILE A N 1
ATOM 1050 C CA . ILE A 1 189 ? 142.53900 130.60600 121.06000 1.000 20.99067 189 ILE A CA 1
ATOM 1051 C C . ILE A 1 189 ? 141.03500 130.37100 121.07800 1.000 20.99067 189 ILE A C 1
ATOM 1052 O O . ILE A 1 189 ? 140.25600 131.26400 121.43400 1.000 20.99067 189 ILE A O 1
ATOM 1057 N N . GLY A 1 190 ? 140.60300 129.17800 120.67100 1.000 20.03153 190 GLY A N 1
ATOM 1058 C CA . GLY A 1 190 ? 139.18300 128.89700 120.61900 1.000 20.03153 190 GLY A CA 1
ATOM 1059 C C . GLY A 1 190 ? 138.53300 128.99700 121.97900 1.000 20.03153 190 GLY A C 1
ATOM 1060 O O . GLY A 1 190 ? 137.52000 129.67100 122.14700 1.000 20.03153 190 GLY A O 1
ATOM 1061 N N . PHE A 1 191 ? 139.12100 128.34500 122.97900 1.000 19.43042 191 PHE A N 1
ATOM 1062 C CA . PHE A 1 191 ? 138.55000 128.44700 124.31500 1.000 19.43042 191 PHE A CA 1
ATOM 1063 C C . PHE A 1 191 ? 138.73500 129.84700 124.88200 1.000 19.43042 191 PHE A C 1
ATOM 1064 O O . PHE A 1 191 ? 137.88300 130.33700 125.63500 1.000 19.43042 191 PHE A O 1
ATOM 1072 N N . MET A 1 192 ? 139.82200 130.52300 124.50000 1.000 24.70350 192 MET A N 1
ATOM 1073 C CA . MET A 1 192 ? 140.03000 131.89600 124.94600 1.000 24.70350 192 MET A CA 1
ATOM 1074 C C . MET A 1 192 ? 138.88000 132.79400 124.51400 1.000 24.70350 192 MET A C 1
ATOM 1075 O O . MET A 1 192 ? 138.37400 133.59800 125.30300 1.000 24.70350 192 MET A O 1
ATOM 1080 N N . ILE A 1 193 ? 138.45800 132.67800 123.25200 1.000 21.63092 193 ILE A N 1
ATOM 1081 C CA . ILE A 1 193 ? 137.32500 133.46700 122.76800 1.000 21.63092 193 ILE A CA 1
ATOM 1082 C C . ILE A 1 193 ? 135.98800 132.85400 123.14400 1.000 21.63092 193 ILE A C 1
ATOM 1083 O O . ILE A 1 193 ? 134.95500 133.52200 123.02300 1.000 21.63092 193 ILE A O 1
ATOM 1088 N N . PHE A 1 194 ? 135.98000 131.60000 123.59400 1.000 19.48689 194 PHE A N 1
ATOM 1089 C CA . PHE A 1 194 ? 134.75700 130.93000 124.00900 1.000 19.48689 194 PHE A CA 1
ATOM 1090 C C . PHE A 1 194 ? 134.34300 131.32900 125.41800 1.000 19.48689 194 PHE A C 1
ATOM 1091 O O . PHE A 1 194 ? 133.15000 131.31300 125.73300 1.000 19.48689 194 PHE A O 1
ATOM 1099 N N . ILE A 1 195 ? 135.30900 131.68500 126.27100 1.000 19.54509 195 ILE A N 1
ATOM 1100 C CA . ILE A 1 195 ? 135.00400 131.94800 127.68400 1.000 19.54509 195 ILE A CA 1
ATOM 1101 C C . ILE A 1 195 ? 133.93000 133.01700 127.88800 1.000 19.54509 195 ILE A C 1
ATOM 1102 O O . ILE A 1 195 ? 132.96600 132.75700 128.62300 1.000 19.54509 195 ILE A O 1
ATOM 1107 N N . PRO A 1 196 ? 134.03500 134.22200 127.31500 1.000 18.90841 196 PRO A N 1
ATOM 1108 C CA . PRO A 1 196 ? 133.01000 135.23700 127.61500 1.000 18.90841 196 PRO A CA 1
ATOM 1109 C C . PRO A 1 196 ? 131.61500 134.83700 127.17100 1.000 18.90841 196 PRO A C 1
ATOM 1110 O O . PRO A 1 196 ? 130.62400 135.20400 127.81800 1.000 18.90841 196 PRO A O 1
ATOM 1114 N N . PHE A 1 197 ? 131.50400 134.07600 126.08500 1.000 17.69809 197 PHE A N 1
ATOM 1115 C CA . PHE A 1 197 ? 130.19500 133.57200 125.69900 1.000 17.69809 197 PHE A CA 1
ATOM 1116 C C . PHE A 1 197 ? 129.67200 132.56800 126.71600 1.000 17.69809 197 PHE A C 1
ATOM 1117 O O . PHE A 1 197 ? 128.46100 132.49600 126.95000 1.000 17.69809 197 PHE A O 1
ATOM 1125 N N . LEU A 1 198 ? 130.56300 131.81000 127.35700 1.000 17.45132 198 LEU A N 1
ATOM 1126 C CA . LEU A 1 198 ? 130.13100 130.98200 128.47600 1.000 17.45132 198 LEU A CA 1
ATOM 1127 C C . LEU A 1 198 ? 129.62200 131.83400 129.62400 1.000 17.45132 198 LEU A C 1
ATOM 1128 O O . LEU A 1 198 ? 128.64000 131.47600 130.28400 1.000 17.45132 198 LEU A O 1
ATOM 1133 N N . ILE A 1 199 ? 130.30200 132.94500 129.90800 1.000 16.33637 199 ILE A N 1
ATOM 1134 C CA . ILE A 1 199 ? 129.81900 133.83100 130.96100 1.000 16.33637 199 ILE A CA 1
ATOM 1135 C C . ILE A 1 199 ? 128.41400 134.30900 130.63900 1.000 16.33637 199 ILE A C 1
ATOM 1136 O O . ILE A 1 199 ? 127.54300 134.35900 131.51400 1.000 16.33637 199 ILE A O 1
ATOM 1141 N N . ILE A 1 200 ? 128.17000 134.66600 129.37800 1.000 16.30402 200 ILE A N 1
ATOM 1142 C CA . ILE A 1 200 ? 126.84400 135.14700 129.00100 1.000 16.30402 200 ILE A CA 1
ATOM 1143 C C . ILE A 1 200 ? 125.81200 134.03600 129.14100 1.000 16.30402 200 ILE A C 1
ATOM 1144 O O . ILE A 1 200 ? 124.70800 134.25900 129.65200 1.000 16.30402 200 ILE A O 1
ATOM 1149 N N . ASP A 1 201 ? 126.15200 132.82500 128.69400 1.000 16.56065 201 ASP A N 1
ATOM 1150 C CA . ASP A 1 201 ? 125.24400 131.69100 128.85100 1.000 16.56065 201 ASP A CA 1
ATOM 1151 C C . ASP A 1 201 ? 124.87200 131.48300 130.31000 1.000 16.56065 201 ASP A C 1
ATOM 1152 O O . ASP A 1 201 ? 123.69700 131.30000 130.64500 1.000 16.56065 201 ASP A O 1
ATOM 1157 N N . LEU A 1 202 ? 125.86800 131.50800 131.19600 1.000 16.15918 202 LEU A N 1
ATOM 1158 C CA . LEU A 1 202 ? 125.60400 131.22900 132.60200 1.000 16.15918 202 LEU A CA 1
ATOM 1159 C C . LEU A 1 202 ? 124.79400 132.34100 133.24900 1.000 16.15918 202 LEU A C 1
ATOM 1160 O O . LEU A 1 202 ? 123.87500 132.06500 134.02400 1.000 16.15918 202 LEU A O 1
ATOM 1165 N N . VAL A 1 203 ? 125.11200 133.60200 132.95000 1.000 15.17297 203 VAL A N 1
ATOM 1166 C CA . VAL A 1 203 ? 124.32200 134.70000 133.50000 1.000 15.17297 203 VAL A CA 1
ATOM 1167 C C . VAL A 1 203 ? 122.87800 134.60200 133.03000 1.000 15.17297 203 VAL A C 1
ATOM 1168 O O . VAL A 1 203 ? 121.94200 134.78200 133.81400 1.000 15.17297 203 VAL A O 1
ATOM 1172 N N . VAL A 1 204 ? 122.67400 134.29200 131.75000 1.000 15.71404 204 VAL A N 1
ATOM 1173 C CA . VAL A 1 204 ? 121.31600 134.20800 131.22000 1.000 15.71404 204 VAL A CA 1
ATOM 1174 C C . VAL A 1 204 ? 120.54700 133.07900 131.89500 1.000 15.71404 204 VAL A C 1
ATOM 1175 O O . VAL A 1 204 ? 119.41800 133.26900 132.36400 1.000 15.71404 204 VAL A O 1
ATOM 1179 N N . ALA A 1 205 ? 121.14700 131.88800 131.95500 1.000 16.68564 205 ALA A N 1
ATOM 1180 C CA . ALA A 1 205 ? 120.45200 130.74700 132.54200 1.000 16.68564 205 ALA A CA 1
ATOM 1181 C C . ALA A 1 205 ? 120.17600 130.96600 134.02300 1.000 16.68564 205 ALA A C 1
ATOM 1182 O O . ALA A 1 205 ? 119.09900 130.61500 134.51600 1.000 16.68564 205 ALA A O 1
ATOM 1184 N N . SER A 1 206 ? 121.12300 131.56300 134.74800 1.000 17.78406 206 SER A N 1
ATOM 1185 C CA . SER A 1 206 ? 120.92300 131.77100 136.17400 1.000 17.78406 206 SER A CA 1
ATOM 1186 C C . SER A 1 206 ? 119.89600 132.86100 136.43500 1.000 17.78406 206 SER A C 1
ATOM 1187 O O . SER A 1 206 ? 119.15300 132.79200 137.41800 1.000 17.78406 206 SER A O 1
ATOM 1190 N N . VAL A 1 207 ? 119.82700 133.87400 135.57100 1.000 17.05025 207 VAL A N 1
ATOM 1191 C CA . VAL A 1 207 ? 118.77800 134.87200 135.72300 1.000 17.05025 207 VAL A CA 1
ATOM 1192 C C . VAL A 1 207 ? 117.41900 134.25000 135.44400 1.000 17.05025 207 VAL A C 1
ATOM 1193 O O . VAL A 1 207 ? 116.46500 134.45700 136.20000 1.000 17.05025 207 VAL A O 1
ATOM 1197 N N . LEU A 1 208 ? 117.31500 133.44700 134.38100 1.000 16.61037 208 LEU A N 1
ATOM 1198 C CA . LEU A 1 208 ? 116.03400 132.83500 134.03800 1.000 16.61037 208 LEU A CA 1
ATOM 1199 C C . LEU A 1 208 ? 115.54700 131.90500 135.14200 1.000 16.61037 208 LEU A C 1
ATOM 1200 O O . LEU A 1 208 ? 114.37400 131.94800 135.52800 1.000 16.61037 208 LEU A O 1
ATOM 1205 N N . MET A 1 209 ? 116.42700 131.04500 135.65600 1.000 18.91074 209 MET A N 1
ATOM 1206 C CA . MET A 1 209 ? 116.02400 130.18300 136.76100 1.000 18.91074 209 MET A CA 1
ATOM 1207 C C . MET A 1 209 ? 115.70200 131.00000 138.00500 1.000 18.91074 209 MET A C 1
ATOM 1208 O O . MET A 1 209 ? 114.70100 130.74300 138.68100 1.000 18.91074 209 MET A O 1
ATOM 1213 N N . ALA A 1 210 ? 116.53300 131.99500 138.31900 1.000 19.42167 210 ALA A N 1
ATOM 1214 C CA . ALA A 1 210 ? 116.23800 132.88800 139.43100 1.000 19.42167 210 ALA A CA 1
ATOM 1215 C C . ALA A 1 210 ? 114.94700 133.66000 139.21900 1.000 19.42167 210 ALA A C 1
ATOM 1216 O O . ALA A 1 210 ? 114.43700 134.26600 140.16600 1.000 19.42167 210 ALA A O 1
ATOM 1218 N N . MET A 1 211 ? 114.41500 133.66400 137.99900 1.000 19.99335 211 MET A N 1
ATOM 1219 C CA . MET A 1 211 ? 113.08200 134.18200 137.74900 1.000 19.99335 211 MET A CA 1
ATOM 1220 C C . MET A 1 211 ? 112.00600 133.14600 137.95200 1.000 19.99335 211 MET A C 1
ATOM 1221 O O . MET A 1 211 ? 110.85400 133.39300 137.58500 1.000 19.99335 211 MET A O 1
ATOM 1226 N N . GLY A 1 212 ? 112.34600 131.99200 138.51800 1.000 18.82069 212 GLY A N 1
ATOM 1227 C CA . GLY A 1 212 ? 111.41800 130.87900 138.53500 1.000 18.82069 212 GLY A CA 1
ATOM 1228 C C . GLY A 1 212 ? 110.92000 130.48000 137.16700 1.000 18.82069 212 GLY A C 1
ATOM 1229 O O . GLY A 1 212 ? 110.04000 129.62500 137.05900 1.000 18.82069 212 GLY A O 1
ATOM 1230 N N . MET A 1 213 ? 111.48700 131.05600 136.11200 1.000 17.46378 213 MET A N 1
ATOM 1231 C CA . MET A 1 213 ? 110.99300 130.93600 134.74600 1.000 17.46378 213 MET A CA 1
ATOM 1232 C C . MET A 1 213 ? 111.84600 129.89400 134.03700 1.000 17.46378 213 MET A C 1
ATOM 1233 O O . MET A 1 213 ? 112.75700 130.22200 133.27800 1.000 17.46378 213 MET A O 1
ATOM 1238 N N . MET A 1 214 ? 111.54000 128.63000 134.28600 1.000 19.94847 214 MET A N 1
ATOM 1239 C CA . MET A 1 214 ? 112.27400 127.53600 133.67400 1.000 19.94847 214 MET A CA 1
ATOM 1240 C C . MET A 1 214 ? 111.60600 127.14300 132.36500 1.000 19.94847 214 MET A C 1
ATOM 1241 O O . MET A 1 214 ? 110.61500 127.74000 131.94200 1.000 19.94847 214 MET A O 1
ATOM 1246 N N . MET A 1 215 ? 112.17100 126.12700 131.71700 1.000 18.58643 215 MET A N 1
ATOM 1247 C CA . MET A 1 215 ? 111.69900 125.60400 130.43900 1.000 18.58643 215 MET A CA 1
ATOM 1248 C C . MET A 1 215 ? 111.67300 126.67000 129.34700 1.000 18.58643 215 MET A C 1
ATOM 1249 O O . MET A 1 215 ? 110.89900 126.55600 128.39000 1.000 18.58643 215 MET A O 1
ATOM 1254 N N . LEU A 1 216 ? 112.49200 127.71000 129.45700 1.000 16.16199 216 LEU A N 1
ATOM 1255 C CA . LEU A 1 216 ? 112.54600 128.73700 128.43000 1.000 16.16199 216 LEU A CA 1
ATOM 1256 C C . LEU A 1 216 ? 113.75900 128.59100 127.52100 1.000 16.16199 216 LEU A C 1
ATOM 1257 O O . LEU A 1 216 ? 113.92600 129.39600 126.60000 1.000 16.16199 216 LEU A O 1
ATOM 1262 N N . SER A 1 217 ? 114.59400 127.57400 127.74100 1.000 18.77587 217 SER A N 1
ATOM 1263 C CA . SER A 1 217 ? 115.74000 127.28100 126.88600 1.000 18.77587 217 SER A CA 1
ATOM 1264 C C . SER A 1 217 ? 116.66800 128.48400 126.80700 1.000 18.77587 217 SER A C 1
ATOM 1265 O O . SER A 1 217 ? 116.71000 129.16100 125.77500 1.000 18.77587 217 SER A O 1
ATOM 1268 N N . PRO A 1 218 ? 117.41600 128.78400 127.87200 1.000 20.11355 218 PRO A N 1
ATOM 1269 C CA . PRO A 1 218 ? 118.19300 130.03400 127.91200 1.000 20.11355 218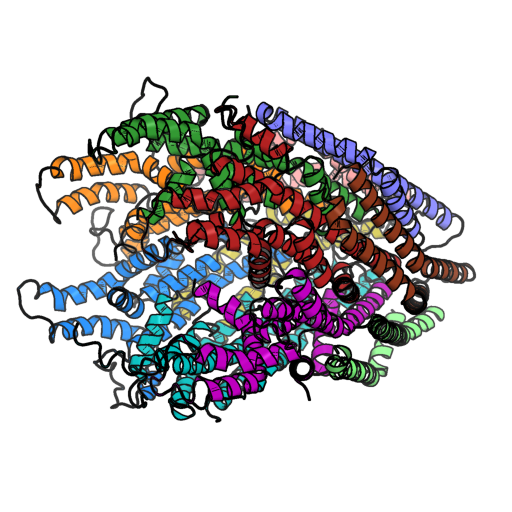 PRO A CA 1
ATOM 1270 C C . PRO A 1 218 ? 119.14400 130.23500 126.74400 1.000 20.11355 218 PRO A C 1
ATOM 1271 O O . PRO A 1 218 ? 119.72600 131.31900 126.63800 1.000 20.11355 218 PRO A O 1
ATOM 1275 N N . LEU A 1 219 ? 119.32600 129.24900 125.86700 1.000 19.51369 219 LEU A N 1
ATOM 1276 C CA . LEU A 1 219 ? 120.14500 129.48400 124.68400 1.000 19.51369 219 LEU A CA 1
ATOM 1277 C C . LEU A 1 219 ? 119.44400 130.42300 123.70800 1.000 19.51369 219 LEU A C 1
ATOM 1278 O O . LEU A 1 219 ? 120.08900 131.27100 123.07800 1.000 19.51369 219 LEU A O 1
ATOM 1283 N N . ILE A 1 220 ? 118.11700 130.31900 123.60400 1.000 16.67079 220 ILE A N 1
ATOM 1284 C CA . ILE A 1 220 ? 117.37800 131.14700 122.65500 1.000 16.67079 220 ILE A CA 1
ATOM 1285 C C . ILE A 1 220 ? 117.28300 132.58000 123.15600 1.000 16.67079 220 ILE A C 1
ATOM 1286 O O . ILE A 1 220 ? 117.00300 133.50400 122.38400 1.000 16.67079 220 ILE A O 1
ATOM 1291 N N . ILE A 1 221 ? 117.50000 132.79100 124.45300 1.000 14.72444 221 ILE A N 1
ATOM 1292 C CA . ILE A 1 221 ? 117.53000 134.15100 124.97700 1.000 14.72444 221 ILE A CA 1
ATOM 1293 C C . ILE A 1 221 ? 118.95800 134.67300 125.02400 1.000 14.72444 221 ILE A C 1
ATOM 1294 O O . ILE A 1 221 ? 119.19300 135.88100 124.94000 1.000 14.72444 221 ILE A O 1
ATOM 1299 N N . SER A 1 222 ? 119.93300 133.77800 125.13600 1.000 14.41313 222 SER A N 1
ATOM 1300 C CA . SER A 1 222 ? 121.32600 134.18900 125.15200 1.000 14.41313 222 SER A CA 1
ATOM 1301 C C . SER A 1 222 ? 121.86600 134.51400 123.76800 1.000 14.41313 222 SER A C 1
ATOM 1302 O O . SER A 1 222 ? 122.84200 135.26300 123.67000 1.000 14.41313 222 SER A O 1
ATOM 1305 N N . LEU A 1 223 ? 121.27800 133.96100 122.70700 1.000 13.42868 223 LEU A N 1
ATOM 1306 C CA . LEU A 1 223 ? 121.74200 134.26900 121.35300 1.000 13.42868 223 LEU A CA 1
ATOM 1307 C C . LEU A 1 223 ? 121.78300 135.76100 121.04100 1.000 13.42868 223 LEU A C 1
ATOM 1308 O O . LEU A 1 223 ? 122.81400 136.23100 120.53300 1.000 13.42868 223 LEU A O 1
ATOM 1313 N N . PRO A 1 224 ? 120.74000 136.55500 121.30400 1.000 14.55513 224 PRO A N 1
ATOM 1314 C CA . PRO A 1 224 ? 120.84400 137.98700 120.99400 1.000 14.55513 224 PRO A CA 1
ATOM 1315 C C . PRO A 1 224 ? 121.84800 138.71600 121.86000 1.000 14.55513 224 PRO A C 1
ATOM 1316 O O . PRO A 1 224 ? 122.49300 139.64800 121.37200 1.000 14.55513 224 PRO A O 1
ATOM 1320 N N . PHE A 1 225 ? 122.01600 138.32600 123.12500 1.000 11.94483 225 PHE A N 1
ATOM 1321 C CA . PHE A 1 225 ? 123.04400 138.96000 123.94400 1.000 11.94483 225 PHE A CA 1
ATOM 1322 C C . PHE A 1 225 ? 124.43700 138.60000 123.45100 1.000 11.94483 225 PHE A C 1
ATOM 1323 O O . PHE A 1 225 ? 125.33400 139.44900 123.44200 1.000 11.94483 225 PHE A O 1
ATOM 1331 N N . LYS A 1 226 ? 124.63900 137.35000 123.03100 1.000 14.51961 226 LYS A N 1
ATOM 1332 C CA . LYS A 1 226 ? 125.91800 136.98100 122.43600 1.000 14.51961 226 LYS A CA 1
ATOM 1333 C C . LYS A 1 226 ? 126.19800 137.81000 121.19300 1.000 14.51961 226 LYS A C 1
ATOM 1334 O O . LYS A 1 226 ? 127.30300 138.33600 121.02400 1.000 14.51961 226 LYS A O 1
ATOM 1340 N N . ILE A 1 227 ? 125.20300 137.94700 120.31500 1.000 13.84940 227 ILE A N 1
ATOM 1341 C CA . ILE A 1 227 ? 125.38700 138.73900 119.10200 1.000 13.84940 227 ILE A CA 1
ATOM 1342 C C . ILE A 1 227 ? 125.68400 140.19300 119.44600 1.000 13.84940 227 ILE A C 1
ATOM 1343 O O . ILE A 1 227 ? 126.56500 140.82000 118.84900 1.000 13.84940 227 ILE A O 1
ATOM 1348 N N . MET A 1 228 ? 124.95900 140.75100 120.41300 1.000 14.11444 228 MET A N 1
ATOM 1349 C CA . MET A 1 228 ? 125.14100 142.15000 120.77300 1.000 14.11444 228 MET A CA 1
ATOM 1350 C C . MET A 1 228 ? 126.53700 142.39400 121.32400 1.000 14.11444 228 MET A C 1
ATOM 1351 O O . MET A 1 228 ? 127.22400 143.33400 120.91300 1.000 14.11444 228 MET A O 1
ATOM 1356 N N . LEU A 1 229 ? 126.97300 141.55500 122.26700 1.000 14.33082 229 LEU A N 1
ATOM 1357 C CA . LEU A 1 229 ? 128.31400 141.71100 122.81900 1.000 14.33082 229 LEU A CA 1
ATOM 1358 C C . LEU A 1 229 ? 129.38400 141.49700 121.76100 1.000 14.33082 229 LEU A C 1
ATOM 1359 O O . LEU A 1 229 ? 130.41800 142.16800 121.78800 1.000 14.33082 229 LEU A O 1
ATOM 1364 N N . PHE A 1 230 ? 129.15700 140.58200 120.82100 1.000 16.26212 230 PHE A N 1
ATOM 1365 C CA . PHE A 1 230 ? 130.10800 140.35800 119.74400 1.000 16.26212 230 PHE A CA 1
ATOM 1366 C C . PHE A 1 230 ? 130.11300 141.47900 118.71800 1.000 16.26212 230 PHE A C 1
ATOM 1367 O O . PHE A 1 230 ? 131.06400 141.58200 117.94000 1.000 16.26212 230 PHE A O 1
ATOM 1375 N N . VAL A 1 231 ? 129.06700 142.29500 118.67800 1.000 16.35259 231 VAL A N 1
ATOM 1376 C CA . VAL A 1 231 ? 129.06900 143.48200 117.83000 1.000 16.35259 231 VAL A CA 1
ATOM 1377 C C . VAL A 1 231 ? 129.72500 144.66400 118.53100 1.000 16.35259 231 VAL A C 1
ATOM 1378 O O . VAL A 1 231 ? 130.48900 145.41000 117.91500 1.000 16.35259 231 VAL A O 1
ATOM 1382 N N . LEU A 1 232 ? 129.45000 144.84800 119.82300 1.000 16.88956 232 LEU A N 1
ATOM 1383 C CA . LEU A 1 232 ? 129.95500 146.02400 120.52300 1.000 16.88956 232 LEU A CA 1
ATOM 1384 C C . LEU A 1 232 ? 131.47500 146.02400 120.60600 1.000 16.88956 232 LEU A C 1
ATOM 1385 O O . LEU A 1 232 ? 132.11900 147.00600 120.22500 1.000 16.88956 232 LEU A O 1
ATOM 1390 N N . VAL A 1 233 ? 132.07400 144.92700 121.08300 1.000 18.92663 233 VAL A N 1
ATOM 1391 C CA . VAL A 1 233 ? 133.53300 144.82900 121.11800 1.000 18.92663 233 VAL A CA 1
ATOM 1392 C C . VAL A 1 233 ? 134.12400 144.66900 119.73000 1.000 18.92663 233 VAL A C 1
ATOM 1393 O O . VAL A 1 233 ? 135.33600 144.45500 119.60100 1.000 18.92663 233 VAL A O 1
ATOM 1397 N N . ASP A 1 234 ? 133.28400 144.71800 118.69600 1.000 21.94362 234 ASP A N 1
ATOM 1398 C CA . ASP A 1 234 ? 133.63300 144.69000 117.28100 1.000 21.94362 234 ASP A CA 1
ATOM 1399 C C . ASP A 1 234 ? 134.03000 143.28500 116.84500 1.000 21.94362 234 ASP A C 1
ATOM 1400 O O . ASP A 1 234 ? 134.05500 142.98500 115.64800 1.000 21.94362 234 ASP A O 1
ATOM 1405 N N . GLY A 1 235 ? 134.30400 142.40400 117.79800 1.000 20.81568 235 GLY A N 1
ATOM 1406 C CA . GLY A 1 235 ? 134.10500 140.98800 117.58200 1.000 20.81568 235 GLY A CA 1
ATOM 1407 C C . GLY A 1 235 ? 134.99000 140.33600 116.54500 1.000 20.81568 235 GLY A C 1
ATOM 1408 O O . GLY A 1 235 ? 135.89300 139.56200 116.87100 1.000 20.81568 235 GLY A O 1
ATOM 1409 N N . TRP A 1 236 ? 134.73100 140.65500 115.27700 1.000 22.38946 236 TRP A N 1
ATOM 1410 C CA . TRP A 1 236 ? 135.34500 139.93600 114.17000 1.000 22.38946 236 TRP A CA 1
ATOM 1411 C C . TRP A 1 236 ? 136.70300 140.50400 113.80300 1.000 22.38946 236 TRP A C 1
ATOM 1412 O O . TRP A 1 236 ? 137.61100 139.74600 113.44700 1.000 22.38946 236 TRP A O 1
ATOM 1423 N N . ALA A 1 237 ? 136.86800 141.82600 113.88300 1.000 22.64163 237 ALA A N 1
ATOM 1424 C CA . ALA A 1 237 ? 138.18900 142.39600 113.65600 1.000 22.64163 237 ALA A CA 1
ATOM 1425 C C . ALA A 1 237 ? 139.14100 142.02100 114.78000 1.000 22.64163 237 ALA A C 1
ATOM 1426 O O . ALA A 1 237 ? 140.30800 141.71600 114.52700 1.000 22.64163 237 ALA A O 1
ATOM 1428 N N . LEU A 1 238 ? 138.66100 142.02800 116.02700 1.000 22.37640 238 LEU A N 1
ATOM 1429 C CA . LEU A 1 238 ? 139.47300 141.52500 117.13100 1.000 22.37640 238 LEU A CA 1
ATOM 1430 C C . LEU A 1 238 ? 139.98500 140.12300 116.83500 1.000 22.37640 238 LEU A C 1
ATOM 1431 O O . LEU A 1 238 ? 141.18300 139.84900 116.95100 1.000 22.37640 238 LEU A O 1
ATOM 1436 N N . ILE A 1 239 ? 139.08900 139.22700 116.42800 1.000 22.72609 239 ILE A N 1
ATOM 1437 C CA . ILE A 1 239 ? 139.46000 137.82700 116.27500 1.000 22.72609 239 ILE A CA 1
ATOM 1438 C C . ILE A 1 239 ? 140.36800 137.63200 115.07000 1.000 22.72609 239 ILE A C 1
ATOM 1439 O O . ILE A 1 239 ? 141.33900 136.87000 115.13000 1.000 22.72609 239 ILE A O 1
ATOM 1444 N N . VAL A 1 240 ? 140.08800 138.31800 113.96300 1.000 22.77070 240 VAL A N 1
ATOM 1445 C CA . VAL A 1 240 ? 140.92400 138.13600 112.78200 1.000 22.77070 240 VAL A CA 1
ATOM 1446 C C . VAL A 1 240 ? 142.29500 138.76500 112.99400 1.000 22.77070 240 VAL A C 1
ATOM 1447 O O . VAL A 1 240 ? 143.31600 138.21600 112.56300 1.000 22.77070 240 VAL A O 1
ATOM 1451 N N . GLY A 1 241 ? 142.35300 139.90500 113.68400 1.000 23.18691 241 GLY A N 1
ATOM 1452 C CA . GLY A 1 241 ? 143.64100 140.47700 114.02900 1.000 23.18691 241 GLY A CA 1
ATOM 1453 C C . GLY A 1 241 ? 144.42500 139.59300 114.97500 1.000 23.18691 241 GLY A C 1
ATOM 1454 O O . GLY A 1 241 ? 145.63600 139.43600 114.82800 1.000 23.18691 241 GLY A O 1
ATOM 1455 N N . THR A 1 242 ? 143.74400 138.99300 115.95200 1.000 24.03682 242 THR A N 1
ATOM 1456 C CA . THR A 1 242 ? 144.40700 138.05100 116.84400 1.000 24.03682 242 THR A CA 1
ATOM 1457 C C . THR A 1 242 ? 144.96400 136.86300 116.07400 1.000 24.03682 242 THR A C 1
ATOM 1458 O O . THR A 1 242 ? 146.11300 136.46300 116.28600 1.000 24.03682 242 THR A O 1
ATOM 1462 N N . LEU A 1 243 ? 144.17000 136.29500 115.16800 1.000 23.46917 243 LEU A N 1
ATOM 1463 C CA . LEU A 1 243 ? 144.63700 135.16800 114.37000 1.000 23.46917 243 LEU A CA 1
ATOM 1464 C C . LEU A 1 243 ? 145.85400 135.55300 113.53900 1.000 23.46917 243 LEU A C 1
ATOM 1465 O O . LEU A 1 243 ? 146.87100 134.85400 113.54500 1.000 23.46917 243 LEU A O 1
ATOM 1470 N N . ALA A 1 244 ? 145.77200 136.67600 112.82100 1.000 24.43758 244 ALA A N 1
ATOM 1471 C CA . ALA A 1 244 ? 146.83700 137.04400 111.89500 1.000 24.43758 244 ALA A CA 1
ATOM 1472 C C . ALA A 1 244 ? 148.03400 137.68300 112.58800 1.000 24.43758 244 ALA A C 1
ATOM 1473 O O . ALA A 1 244 ? 149.06800 137.88100 111.94400 1.000 24.43758 244 ALA A O 1
ATOM 1475 N N . GLY A 1 245 ? 147.92200 138.01600 113.87000 1.000 28.67178 245 GLY A N 1
ATOM 1476 C CA . GLY A 1 245 ? 149.05000 138.56000 114.59800 1.000 28.67178 245 GLY A CA 1
ATOM 1477 C C . GLY A 1 245 ? 149.76000 137.51400 115.42700 1.000 28.67178 245 GLY A C 1
ATOM 1478 O O . GLY A 1 245 ? 150.99100 137.44300 115.42400 1.000 28.67178 245 GLY A O 1
ATOM 1479 N N . SER A 1 246 ? 148.99300 136.69300 116.14900 1.000 30.19436 246 SER A N 1
ATOM 1480 C CA . SER A 1 246 ? 149.58500 135.58300 116.88400 1.000 30.19436 246 SER A CA 1
ATOM 1481 C C . SER A 1 246 ? 150.18100 134.54200 115.95200 1.000 30.19436 246 SER A C 1
ATOM 1482 O O . SER A 1 246 ? 150.93700 133.67600 116.40500 1.000 30.19436 246 SER A O 1
ATOM 1485 N N . PHE A 1 247 ? 149.85700 134.60500 114.66300 1.000 33.93494 247 PHE A N 1
ATOM 1486 C CA . PHE A 1 247 ? 150.35900 133.61000 113.72800 1.000 33.93494 247 PHE A CA 1
ATOM 1487 C C . PHE A 1 247 ? 151.83400 133.82900 113.42500 1.000 33.93494 247 PHE A C 1
ATOM 1488 O O . PHE A 1 247 ? 152.65400 132.91900 113.58900 1.000 33.93494 247 PHE A O 1
ATOM 1496 N N . GLY A 1 248 ? 152.19300 135.03100 112.98000 1.000 38.99119 248 GLY A N 1
ATOM 1497 C CA . GLY A 1 248 ? 153.56300 135.36300 112.66800 1.000 38.99119 248 GLY A CA 1
ATOM 1498 C C . GLY A 1 248 ? 154.18700 136.24400 113.73900 1.000 38.99119 248 GLY A C 1
ATOM 1499 O O . GLY A 1 248 ? 153.57200 136.59000 114.74600 1.000 38.99119 248 GLY A O 1
ATOM 1500 N N . GLY A 1 249 ? 155.44500 136.59500 113.50400 1.000 51.57338 249 GLY A N 1
ATOM 1501 C CA . GLY A 1 249 ? 156.12100 137.53200 114.37400 1.000 51.57338 249 GLY A CA 1
ATOM 1502 C C . GLY A 1 249 ? 155.72500 138.96100 114.06900 1.000 51.57338 249 GLY A C 1
ATOM 1503 O O . GLY A 1 249 ? 155.74300 139.37800 112.90700 1.000 51.57338 249 GLY A O 1
ATOM 1504 N N . VAL A 1 250 ? 155.35400 139.71800 115.09500 1.000 52.18185 250 VAL A N 1
ATOM 1505 C CA . VAL A 1 250 ? 155.00000 141.12000 114.91700 1.000 52.18185 250 VAL A CA 1
ATOM 1506 C C . VAL A 1 250 ? 156.08700 142.01400 115.50000 1.000 52.18185 250 VAL A C 1
ATOM 1507 O O . VAL A 1 250 ? 156.54900 142.94900 114.84900 1.000 52.18185 250 VAL A O 1
ATOM 1511 N N . THR B 1 53 ? 138.75500 121.81800 92.99400 1.000 73.74292 53 THR B N 1
ATOM 1512 C CA . THR B 1 53 ? 139.04300 123.21700 93.27900 1.000 73.74292 53 THR B CA 1
ATOM 1513 C C . THR B 1 53 ? 137.88600 124.07600 92.76000 1.000 73.74292 53 THR B C 1
ATOM 1514 O O . THR B 1 53 ? 137.78500 125.25600 93.06900 1.000 73.74292 53 THR B O 1
ATOM 1518 N N . ALA B 1 54 ? 136.98000 123.46600 91.99300 1.000 71.77015 54 ALA B N 1
ATOM 1519 C CA . ALA B 1 54 ? 135.76400 124.17800 91.60900 1.000 71.77015 54 ALA B CA 1
ATOM 1520 C C . ALA B 1 54 ? 134.80900 124.30200 92.79000 1.000 71.77015 54 ALA B C 1
ATOM 1521 O O . ALA B 1 54 ? 134.11900 125.32100 92.93900 1.000 71.77015 54 ALA B O 1
ATOM 1523 N N . LEU B 1 55 ? 134.76300 123.27500 93.64500 1.000 69.26423 55 LEU B N 1
ATOM 1524 C CA . LEU B 1 55 ? 133.93300 123.33100 94.84300 1.000 69.26423 55 LEU B CA 1
ATOM 1525 C C . LEU B 1 55 ? 134.48800 124.31500 95.86200 1.000 69.26423 55 LEU B C 1
ATOM 1526 O O . LEU B 1 55 ? 133.72800 124.88200 96.65400 1.000 69.26423 55 LEU B O 1
ATOM 1531 N N . SER B 1 56 ? 135.80300 124.51400 95.87500 1.000 66.76492 56 SER B N 1
ATOM 1532 C CA . SER B 1 56 ? 136.40000 125.58100 96.66600 1.000 66.76492 56 SER B CA 1
ATOM 1533 C C . SER B 1 56 ? 136.48900 126.88800 95.89800 1.000 66.76492 56 SER B C 1
ATOM 1534 O O . SER B 1 56 ? 136.97000 127.88300 96.44900 1.000 66.76492 56 SER B O 1
ATOM 1537 N N . PHE B 1 57 ? 136.06500 126.89700 94.63700 1.000 67.78159 57 PHE B N 1
ATOM 1538 C CA . PHE B 1 57 ? 136.13300 128.08100 93.79100 1.000 67.78159 57 PHE B CA 1
ATOM 1539 C C . PHE B 1 57 ? 134.81800 128.85300 93.80700 1.000 67.78159 57 PHE B C 1
ATOM 1540 O O . PHE B 1 57 ? 134.77500 130.01300 94.22500 1.000 67.78159 57 PHE B O 1
ATOM 1548 N N . ILE B 1 58 ? 133.73800 128.21300 93.37800 1.000 64.82525 58 ILE B N 1
ATOM 1549 C CA . ILE B 1 58 ? 132.48500 128.94300 93.20200 1.000 64.82525 58 ILE B CA 1
ATOM 1550 C C . ILE B 1 58 ? 131.99400 129.44700 94.55800 1.000 64.82525 58 ILE B C 1
ATOM 1551 O O . ILE B 1 58 ? 131.93900 130.66700 94.75900 1.000 64.82525 58 ILE B O 1
ATOM 1556 N N . PRO B 1 59 ? 131.67500 128.58600 95.53200 1.000 58.25471 59 PRO B N 1
ATOM 1557 C CA . PRO B 1 59 ? 131.06400 129.10300 96.77000 1.000 58.25471 59 PRO B CA 1
ATOM 1558 C C . PRO B 1 59 ? 131.99000 129.96700 97.61400 1.000 58.25471 59 PRO B C 1
ATOM 1559 O O . PRO B 1 59 ? 131.52800 130.63200 98.54800 1.000 58.25471 59 PRO B O 1
ATOM 1563 N N . ALA B 1 60 ? 133.29100 129.96000 97.33100 1.000 58.43447 60 ALA B N 1
ATOM 1564 C CA . ALA B 1 60 ? 134.21800 130.78700 98.09100 1.000 58.43447 60 ALA B CA 1
ATOM 1565 C C . ALA B 1 60 ? 134.33400 132.17400 97.47800 1.000 58.43447 60 ALA B C 1
ATOM 1566 O O . ALA B 1 60 ? 134.26000 133.18200 98.18700 1.000 58.43447 60 ALA B O 1
ATOM 1568 N N . PHE B 1 61 ? 134.52500 132.23700 96.16100 1.000 60.19871 61 PHE B N 1
ATOM 1569 C CA . PHE B 1 61 ? 134.70700 133.52700 95.50800 1.000 60.19871 61 PHE B CA 1
ATOM 1570 C C . PHE B 1 61 ? 133.39900 134.30800 95.44900 1.000 60.19871 61 PHE B C 1
ATOM 1571 O O . PHE B 1 61 ? 133.28900 135.40200 96.01300 1.000 60.19871 61 PHE B O 1
ATOM 1579 N N . VAL B 1 62 ? 132.38400 133.75600 94.78400 1.000 53.71720 62 VAL B N 1
ATOM 1580 C CA . VAL B 1 62 ? 131.22900 134.58400 94.45600 1.000 53.71720 62 VAL B CA 1
ATOM 1581 C C . VAL B 1 62 ? 130.19300 134.60400 95.57500 1.000 53.71720 62 VAL B C 1
ATOM 1582 O O . VAL B 1 62 ? 129.29000 135.44500 95.56500 1.000 53.71720 62 VAL B O 1
ATOM 1586 N N . MET B 1 63 ? 130.27400 133.69900 96.54100 1.000 49.50728 63 MET B N 1
ATOM 1587 C CA . MET B 1 63 ? 129.34300 133.75700 97.65900 1.000 49.50728 63 MET B CA 1
ATOM 1588 C C . MET B 1 63 ? 129.87500 134.57700 98.82600 1.000 49.50728 63 MET B C 1
ATOM 1589 O O . MET B 1 63 ? 129.13900 134.80500 99.78900 1.000 49.50728 63 MET B O 1
ATOM 1594 N N . LEU B 1 64 ? 131.12400 135.02400 98.76300 1.000 44.86814 64 LEU B N 1
ATOM 1595 C CA . LEU B 1 64 ? 131.69800 135.90900 99.76900 1.000 44.86814 64 LEU B CA 1
ATOM 1596 C C . LEU B 1 64 ? 131.93000 137.31600 99.25300 1.000 44.86814 64 LEU B C 1
ATOM 1597 O O . LEU B 1 64 ? 131.74400 138.28000 99.99600 1.000 44.86814 64 LEU B O 1
ATOM 1602 N N . MET B 1 65 ? 132.33600 137.45500 97.99200 1.000 47.83364 65 MET B N 1
ATOM 1603 C CA . MET B 1 65 ? 132.54000 138.77300 97.41300 1.000 47.83364 65 MET B CA 1
ATOM 1604 C C . MET B 1 65 ? 131.22800 139.49500 97.13600 1.000 47.83364 65 MET B C 1
ATOM 1605 O O . MET B 1 65 ? 131.23500 140.71600 96.95900 1.000 47.83364 65 MET B O 1
ATOM 1610 N N . THR B 1 66 ? 130.11200 138.77700 97.08200 1.000 39.96735 66 THR B N 1
ATOM 1611 C CA . THR B 1 66 ? 128.80900 139.38000 96.86400 1.000 39.96735 66 THR B CA 1
ATOM 1612 C C . THR B 1 66 ? 128.01500 139.43300 98.16800 1.000 39.96735 66 THR B C 1
ATOM 1613 O O . THR B 1 66 ? 128.52900 139.15500 99.25400 1.000 39.96735 66 THR B O 1
ATOM 1617 N N . SER B 1 67 ? 126.73900 139.79800 98.05600 1.000 34.88672 67 SER B N 1
ATOM 1618 C CA . SER B 1 67 ? 125.91400 140.09700 99.21800 1.000 34.88672 67 SER B CA 1
ATOM 1619 C C . SER B 1 67 ? 125.48100 138.85800 99.98200 1.000 34.88672 67 SER B C 1
ATOM 1620 O O . SER B 1 67 ? 124.79500 138.99100 100.99900 1.000 34.88672 67 SER B O 1
ATOM 1623 N N . PHE B 1 68 ? 125.84700 137.66600 99.51000 1.000 30.09760 68 PHE B N 1
ATOM 1624 C CA . PHE B 1 68 ? 125.25500 136.43600 100.02200 1.000 30.09760 68 PHE B CA 1
ATOM 1625 C C . PHE B 1 68 ? 125.39200 136.29000 101.53300 1.000 30.09760 68 PHE B C 1
ATOM 1626 O O . PHE B 1 68 ? 124.45500 135.85700 102.21200 1.000 30.09760 68 PHE B O 1
ATOM 1634 N N . THR B 1 69 ? 126.55600 136.64600 102.07800 1.000 28.70444 69 THR B N 1
ATOM 1635 C CA . THR B 1 69 ? 126.83900 136.33300 103.47400 1.000 28.70444 69 THR B CA 1
ATOM 1636 C C . THR B 1 69 ? 125.88500 137.06000 104.41100 1.000 28.70444 69 THR B C 1
ATOM 1637 O O . THR B 1 69 ? 125.27200 136.44100 105.28700 1.000 28.70444 69 THR B O 1
ATOM 1641 N N . ARG B 1 70 ? 125.74700 138.37600 104.25000 1.000 26.59449 70 ARG B N 1
ATOM 1642 C CA . ARG B 1 70 ? 124.90200 139.11200 105.18200 1.000 26.59449 70 ARG B CA 1
ATOM 1643 C C . ARG B 1 70 ? 123.44400 138.69900 105.05300 1.000 26.59449 70 ARG B C 1
ATOM 1644 O O . ARG B 1 70 ? 122.74800 138.58100 106.06600 1.000 26.59449 70 ARG B O 1
ATOM 1652 N N . ILE B 1 71 ? 122.98100 138.41300 103.83800 1.000 25.52499 71 ILE B N 1
ATOM 1653 C CA . ILE B 1 71 ? 121.59200 138.00600 103.65600 1.000 25.52499 71 ILE B CA 1
ATOM 1654 C C . ILE B 1 71 ? 121.34100 136.66300 104.32600 1.000 25.52499 71 ILE B C 1
ATOM 1655 O O . ILE B 1 71 ? 120.36800 136.49500 105.07000 1.000 25.52499 71 ILE B O 1
ATOM 1660 N N . ILE B 1 72 ? 122.21500 135.68700 104.07500 1.000 22.17320 72 ILE B N 1
ATOM 1661 C CA . ILE B 1 72 ? 121.98400 134.35100 104.61100 1.000 22.17320 72 ILE B CA 1
ATOM 1662 C C . ILE B 1 72 ? 122.10300 134.36100 106.12900 1.000 22.17320 72 ILE B C 1
ATOM 1663 O O . ILE B 1 72 ? 121.33600 133.68600 106.83000 1.000 22.17320 72 ILE B O 1
ATOM 1668 N N . ILE B 1 73 ? 123.02100 135.16600 106.67000 1.000 19.31622 73 ILE B N 1
ATOM 1669 C CA . ILE B 1 73 ? 123.17600 135.22200 108.11900 1.000 19.31622 73 ILE B CA 1
ATOM 1670 C C . ILE B 1 73 ? 121.97100 135.90000 108.75300 1.000 19.31622 73 ILE B C 1
ATOM 1671 O O . ILE B 1 73 ? 121.48400 135.47000 109.80200 1.000 19.31622 73 ILE B O 1
ATOM 1676 N N . VAL B 1 74 ? 121.45800 136.95800 108.12100 1.000 19.97943 74 VAL B N 1
ATOM 1677 C CA . VAL B 1 74 ? 120.27700 137.62400 108.66000 1.000 19.97943 74 VAL B CA 1
ATOM 1678 C C . VAL B 1 74 ? 119.07800 136.69000 108.61600 1.000 19.97943 74 VAL B C 1
ATOM 1679 O O . VAL B 1 74 ? 118.27500 136.64100 109.55400 1.000 19.97943 74 VAL B O 1
ATOM 1683 N N . PHE B 1 75 ? 118.95400 135.90900 107.54300 1.000 20.67455 75 PHE B N 1
ATOM 1684 C CA . PHE B 1 75 ? 117.84700 134.96400 107.45200 1.000 20.67455 75 PHE B CA 1
ATOM 1685 C C . PHE B 1 75 ? 117.95400 133.87600 108.51200 1.000 20.67455 75 PHE B C 1
ATOM 1686 O O . PHE B 1 75 ? 116.93800 133.42400 109.04600 1.000 20.67455 75 PHE B O 1
ATOM 1694 N N . SER B 1 76 ? 119.17300 133.43800 108.83300 1.000 18.53673 76 SER B N 1
ATOM 1695 C CA . SER B 1 76 ? 119.32500 132.44400 109.89200 1.000 18.53673 76 SER B CA 1
ATOM 1696 C C . SER B 1 76 ? 119.00300 133.03400 111.26200 1.000 18.53673 76 SER B C 1
ATOM 1697 O O . SER B 1 76 ? 118.30400 132.40400 112.07200 1.000 18.53673 76 SER B O 1
ATOM 1700 N N . ILE B 1 77 ? 119.51200 134.23700 111.54700 1.000 17.78346 77 ILE B N 1
ATOM 1701 C CA . ILE B 1 77 ? 119.16800 134.91100 112.79800 1.000 17.78346 77 ILE B CA 1
ATOM 1702 C C . ILE B 1 77 ? 117.66700 135.11600 112.88400 1.000 17.78346 77 ILE B C 1
ATOM 1703 O O . ILE B 1 77 ? 117.09900 135.17900 113.97600 1.000 17.78346 77 ILE B O 1
ATOM 1708 N N . LEU B 1 78 ? 117.00200 135.23600 111.73700 1.000 18.15538 78 LEU B N 1
ATOM 1709 C CA . LEU B 1 78 ? 115.54700 135.33000 111.72700 1.000 18.15538 78 LEU B CA 1
ATOM 1710 C C . LEU B 1 78 ? 114.91300 133.99300 112.08000 1.000 18.15538 78 LEU B C 1
ATOM 1711 O O . LEU B 1 78 ? 114.14300 133.88800 113.04000 1.000 18.15538 78 LEU B O 1
ATOM 1716 N N . ARG B 1 79 ? 115.22800 132.95700 111.29600 1.000 18.57220 79 ARG B N 1
ATOM 1717 C CA . ARG B 1 79 ? 114.70300 131.61600 111.53200 1.000 18.57220 79 ARG B CA 1
ATOM 1718 C C . ARG B 1 79 ? 114.80900 131.21400 112.99300 1.000 18.57220 79 ARG B C 1
ATOM 1719 O O . ARG B 1 79 ? 113.92600 130.52600 113.51300 1.000 18.57220 79 ARG B O 1
ATOM 1727 N N . GLN B 1 80 ? 115.87200 131.63600 113.67400 1.000 16.53226 80 GLN B N 1
ATOM 1728 C CA . GLN B 1 80 ? 115.94500 131.37600 115.10800 1.000 16.53226 80 GLN B CA 1
ATOM 1729 C C . GLN B 1 80 ? 115.19200 132.42900 115.91100 1.000 16.53226 80 GLN B C 1
ATOM 1730 O O . GLN B 1 80 ? 114.60100 132.11600 116.94900 1.000 16.53226 80 GLN B O 1
ATOM 1736 N N . ALA B 1 81 ? 115.20700 133.67900 115.44800 1.000 17.61048 81 ALA B N 1
ATOM 1737 C CA . ALA B 1 81 ? 114.50100 134.75300 116.13700 1.000 17.61048 81 ALA B CA 1
ATOM 1738 C C . ALA B 1 81 ? 113.00400 134.52800 116.08000 1.000 17.61048 81 ALA B C 1
ATOM 1739 O O . ALA B 1 81 ? 112.29400 134.69900 117.07600 1.000 17.61048 81 ALA B O 1
ATOM 1741 N N . LEU B 1 82 ? 112.51200 134.13800 114.90900 1.000 17.81334 82 LEU B N 1
ATOM 1742 C CA . LEU B 1 82 ? 111.14800 133.67400 114.71600 1.000 17.81334 82 LEU B CA 1
ATOM 1743 C C . LEU B 1 82 ? 110.93600 132.48100 115.63400 1.000 17.81334 82 LEU B C 1
ATOM 1744 O O . LEU B 1 82 ? 111.89300 132.01600 116.25900 1.000 17.81334 82 LEU B O 1
ATOM 1749 N N . GLY B 1 83 ? 109.70700 131.99100 115.74900 1.000 17.26124 83 GLY B N 1
ATOM 1750 C CA . GLY B 1 83 ? 109.45000 130.85600 116.61500 1.000 17.26124 83 GLY B CA 1
ATOM 1751 C C . GLY B 1 83 ? 110.47100 129.75800 116.42500 1.000 17.26124 83 GLY B C 1
ATOM 1752 O O . GLY B 1 83 ? 111.01900 129.61400 115.32900 1.000 17.26124 83 GLY B O 1
ATOM 1753 N N . LEU B 1 84 ? 110.71900 128.96000 117.46600 1.000 20.33472 84 LEU B N 1
ATOM 1754 C CA . LEU B 1 84 ? 111.86300 128.04900 117.51900 1.000 20.33472 84 LEU B CA 1
ATOM 1755 C C . LEU B 1 84 ? 111.98100 127.17900 116.27300 1.000 20.33472 84 LEU B C 1
ATOM 1756 O O . LEU B 1 84 ? 112.99600 126.50200 116.07500 1.000 20.33472 84 LEU B O 1
ATOM 1761 N N . GLN B 1 85 ? 110.92900 127.19000 115.45400 1.000 19.67625 85 GLN B N 1
ATOM 1762 C CA . GLN B 1 85 ? 110.82400 126.35800 114.26600 1.000 19.67625 85 GLN B CA 1
ATOM 1763 C C . GLN B 1 85 ? 112.13600 126.26900 113.50100 1.000 19.67625 85 GLN B C 1
ATOM 1764 O O . GLN B 1 85 ? 112.85900 127.25600 113.34300 1.000 19.67625 85 GLN B O 1
ATOM 1770 N N . GLN B 1 86 ? 112.45600 125.05900 113.07200 1.000 23.51287 86 GLN B N 1
ATOM 1771 C CA . GLN B 1 86 ? 113.36600 124.82200 111.97200 1.000 23.51287 86 GLN B CA 1
ATOM 1772 C C . GLN B 1 86 ? 112.51500 124.48900 110.75300 1.000 23.51287 86 GLN B C 1
ATOM 1773 O O . GLN B 1 86 ? 111.28400 124.59400 110.78400 1.000 23.51287 86 GLN B O 1
ATOM 1779 N N . THR B 1 87 ? 113.17200 124.10400 109.67900 1.000 25.31710 87 THR B N 1
ATOM 1780 C CA . THR B 1 87 ? 112.56500 123.74700 108.40400 1.000 25.31710 87 THR B CA 1
ATOM 1781 C C . THR B 1 87 ? 111.79600 124.94000 107.82500 1.000 25.31710 87 THR B C 1
ATOM 1782 O O . THR B 1 87 ? 110.60400 124.83700 107.50700 1.000 25.31710 87 THR B O 1
ATOM 1786 N N . PRO B 1 88 ? 112.42200 126.11900 107.77200 1.000 27.09712 88 PRO B N 1
ATOM 1787 C CA . PRO B 1 88 ? 112.63200 126.76300 106.47600 1.000 27.09712 88 PRO B CA 1
ATOM 1788 C C . PRO B 1 88 ? 113.80800 126.14000 105.74800 1.000 27.09712 88 PRO B C 1
ATOM 1789 O O . PRO B 1 88 ? 114.16200 126.58500 104.65300 1.000 27.09712 88 PRO B O 1
ATOM 1793 N N . SER B 1 89 ? 114.43000 125.14600 106.37700 1.000 31.13120 89 SER B N 1
ATOM 1794 C CA . SER B 1 89 ? 115.28800 124.10800 105.82900 1.000 31.13120 89 SER B CA 1
ATOM 1795 C C . SER B 1 89 ? 116.65200 124.62900 105.42500 1.000 31.13120 89 SER B C 1
ATOM 1796 O O . SER B 1 89 ? 117.46300 123.84600 104.93600 1.000 31.13120 89 SER B O 1
ATOM 1799 N N . ASN B 1 90 ? 116.90800 125.93200 105.53100 1.000 34.01765 90 ASN B N 1
ATOM 1800 C CA . ASN B 1 90 ? 118.15800 126.58100 105.14300 1.000 34.01765 90 ASN B CA 1
ATOM 1801 C C . ASN B 1 90 ? 118.44800 126.35500 103.66300 1.000 34.01765 90 ASN B C 1
ATOM 1802 O O . ASN B 1 90 ? 119.38900 126.93500 103.11300 1.000 34.01765 90 ASN B O 1
ATOM 1807 N N . GLN B 1 91 ? 117.58100 125.60100 102.99100 1.000 37.45034 91 GLN B N 1
ATOM 1808 C CA . GLN B 1 91 ? 117.69300 125.33900 101.56600 1.000 37.45034 91 GLN B CA 1
ATOM 1809 C C . GLN B 1 91 ? 116.86100 126.30600 100.74600 1.000 37.45034 91 GLN B C 1
ATOM 1810 O O . GLN B 1 91 ? 117.38500 126.94900 99.83300 1.000 37.45034 91 GLN B O 1
ATOM 1816 N N . ILE B 1 92 ? 115.57900 126.45700 101.07700 1.000 35.79068 92 ILE B N 1
ATOM 1817 C CA . ILE B 1 92 ? 114.84800 127.58700 100.52900 1.000 35.79068 92 ILE B CA 1
ATOM 1818 C C . ILE B 1 92 ? 115.43300 128.89300 101.04400 1.000 35.79068 92 ILE B C 1
ATOM 1819 O O . ILE B 1 92 ? 115.35200 129.91100 100.35200 1.000 35.79068 92 ILE B O 1
ATOM 1824 N N . LEU B 1 93 ? 116.08000 128.88200 102.21300 1.000 31.72215 93 LEU B N 1
ATOM 1825 C CA . LEU B 1 93 ? 116.76500 130.08400 102.67400 1.000 31.72215 93 LEU B CA 1
ATOM 1826 C C . LEU B 1 93 ? 118.01000 130.36300 101.84500 1.000 31.72215 93 LEU B C 1
ATOM 1827 O O . LEU B 1 93 ? 118.26400 131.51300 101.4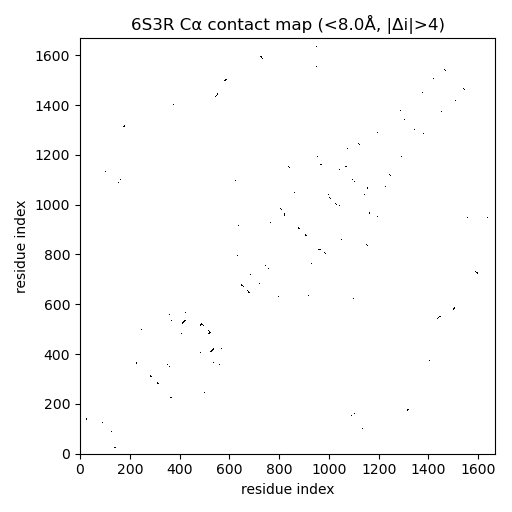7700 1.000 31.72215 93 LEU B O 1
ATOM 1832 N N . THR B 1 94 ? 118.80000 129.33000 101.53800 1.000 31.23230 94 THR B N 1
ATOM 1833 C CA . THR B 1 94 ? 119.94300 129.53000 100.65400 1.000 31.23230 94 THR B CA 1
ATOM 1834 C C . THR B 1 94 ? 119.49500 130.01100 99.27900 1.000 31.23230 94 THR B C 1
ATOM 1835 O O . THR B 1 94 ? 120.10300 130.91800 98.70100 1.000 31.23230 94 THR B O 1
ATOM 1839 N N . GLY B 1 95 ? 118.41400 129.43500 98.75200 1.000 33.08401 95 GLY B N 1
ATOM 1840 C CA . GLY B 1 95 ? 117.91600 129.87100 97.45700 1.000 33.08401 95 GLY B CA 1
ATOM 1841 C C . GLY B 1 95 ? 117.38800 131.29400 97.47400 1.000 33.08401 95 GLY B C 1
ATOM 1842 O O . GLY B 1 95 ? 117.61700 132.06300 96.53700 1.000 33.08401 95 GLY B O 1
ATOM 1843 N N . MET B 1 96 ? 116.67000 131.66400 98.53500 1.000 33.16444 96 MET B N 1
ATOM 1844 C CA . MET B 1 96 ? 116.13200 133.01400 98.62600 1.000 33.16444 96 MET B CA 1
ATOM 1845 C C . MET B 1 96 ? 117.25200 134.03000 98.79800 1.000 33.16444 96 MET B C 1
ATOM 1846 O O . MET B 1 96 ? 117.20100 135.12900 98.23500 1.000 33.16444 96 MET B O 1
ATOM 1851 N N . ALA B 1 97 ? 118.28400 133.67200 99.56300 1.000 30.09837 97 ALA B N 1
ATOM 1852 C CA . ALA B 1 97 ? 119.45400 134.53200 99.65900 1.000 30.09837 97 ALA B CA 1
ATOM 1853 C C . ALA B 1 97 ? 120.15400 134.65600 98.31900 1.000 30.09837 97 ALA B C 1
ATOM 1854 O O . ALA B 1 97 ? 120.62700 135.73800 97.97000 1.000 30.09837 97 ALA B O 1
ATOM 1856 N N . LEU B 1 98 ? 120.21100 133.57100 97.54500 1.000 33.76083 98 LEU B N 1
ATOM 1857 C CA . LEU B 1 98 ? 120.84500 133.63800 96.23300 1.000 33.76083 98 LEU B CA 1
ATOM 1858 C C . LEU B 1 98 ? 120.06500 134.54000 95.28500 1.000 33.76083 98 LEU B C 1
ATOM 1859 O O . LEU B 1 98 ? 120.65700 135.29400 94.50400 1.000 33.76083 98 LEU B O 1
ATOM 1864 N N . PHE B 1 99 ? 118.73600 134.48700 95.33900 1.000 37.55047 99 PHE B N 1
ATOM 1865 C CA . PHE B 1 99 ? 117.95400 135.33000 94.44200 1.000 37.55047 99 PHE B CA 1
ATOM 1866 C C . PHE B 1 99 ? 117.97500 136.78500 94.89100 1.000 37.55047 99 PHE B C 1
ATOM 1867 O O . PHE B 1 99 ? 118.00400 137.69400 94.05400 1.000 37.55047 99 PHE B O 1
ATOM 1875 N N . LEU B 1 100 ? 117.99900 137.03500 96.20100 1.000 32.63577 100 LEU B N 1
ATOM 1876 C CA . LEU B 1 100 ? 118.21200 138.40100 96.66900 1.000 32.63577 100 LEU B CA 1
ATOM 1877 C C . LEU B 1 100 ? 119.59600 138.90200 96.27900 1.000 32.63577 100 LEU B C 1
ATOM 1878 O O . LEU B 1 100 ? 119.77800 140.09300 96.00700 1.000 32.63577 100 LEU B O 1
ATOM 1883 N N . THR B 1 101 ? 120.58500 138.00900 96.24900 1.000 36.88121 101 THR B N 1
ATOM 1884 C CA . THR B 1 101 ? 121.90700 138.37500 95.75600 1.000 36.88121 101 THR B CA 1
ATOM 1885 C C . THR B 1 101 ? 121.84100 138.79900 94.29600 1.000 36.88121 101 THR B C 1
ATOM 1886 O O . THR B 1 101 ? 122.31700 139.87800 93.92800 1.000 36.88121 101 THR B O 1
ATOM 1890 N N . MET B 1 102 ? 121.25200 137.95400 93.44900 1.000 39.14100 102 MET B N 1
ATOM 1891 C CA . MET B 1 102 ? 121.10200 138.29500 92.03700 1.000 39.14100 102 MET B CA 1
ATOM 1892 C C . MET B 1 102 ? 120.36800 139.61800 91.87000 1.000 39.14100 102 MET B C 1
ATOM 1893 O O . MET B 1 102 ? 120.68900 140.41300 90.98100 1.000 39.14100 102 MET B O 1
ATOM 1898 N N . PHE B 1 103 ? 119.37600 139.87200 92.72400 1.000 38.12608 103 PHE B N 1
ATOM 1899 C CA . PHE B 1 103 ? 118.60800 141.10500 92.61100 1.000 38.12608 103 PHE B CA 1
ATOM 1900 C C . PHE B 1 103 ? 119.41500 142.32000 93.05200 1.000 38.12608 103 PHE B C 1
ATOM 1901 O O . PHE B 1 103 ? 119.27000 143.40200 92.47300 1.000 38.12608 103 PHE B O 1
ATOM 1909 N N . ILE B 1 104 ? 120.26600 142.16700 94.06300 1.000 39.66562 104 ILE B N 1
ATOM 1910 C CA . ILE B 1 104 ? 121.06600 143.28300 94.56100 1.000 39.66562 104 ILE B CA 1
ATOM 1911 C C . ILE B 1 104 ? 122.33700 143.46400 93.74300 1.000 39.66562 104 ILE B C 1
ATOM 1912 O O . ILE B 1 104 ? 122.75800 144.59200 93.48000 1.000 39.66562 104 ILE B O 1
ATOM 1917 N N . MET B 1 105 ? 122.96200 142.37000 93.31900 1.000 46.73414 105 MET B N 1
ATOM 1918 C CA . MET B 1 105 ? 124.11800 142.44600 92.43700 1.000 46.73414 105 MET B CA 1
ATOM 1919 C C . MET B 1 105 ? 123.74900 142.82200 91.01000 1.000 46.73414 105 MET B C 1
ATOM 1920 O O . MET B 1 105 ? 124.60600 142.73100 90.12500 1.000 46.73414 105 MET B O 1
ATOM 1925 N N . ALA B 1 106 ? 122.50200 143.21900 90.76300 1.000 52.84173 106 ALA B N 1
ATOM 1926 C CA . ALA B 1 106 ? 122.08100 143.58900 89.41300 1.000 52.84173 106 ALA B CA 1
ATOM 1927 C C . ALA B 1 106 ? 122.91100 144.71900 88.81400 1.000 52.84173 106 ALA B C 1
ATOM 1928 O O . ALA B 1 106 ? 123.40200 144.55400 87.68600 1.000 52.84173 106 ALA B O 1
ATOM 1930 N N . PRO B 1 107 ? 123.12100 145.86100 89.48200 1.000 56.59459 107 PRO B N 1
ATOM 1931 C CA . PRO B 1 107 ? 123.97500 146.88900 88.86300 1.000 56.59459 107 PRO B CA 1
ATOM 1932 C C . PRO B 1 107 ? 125.42400 146.46000 88.74100 1.000 56.59459 107 PRO B C 1
ATOM 1933 O O . PRO B 1 107 ? 126.09000 146.80800 87.75700 1.000 56.59459 107 PRO B O 1
ATOM 1937 N N . VAL B 1 108 ? 125.93100 145.69800 89.71000 1.000 58.12316 108 VAL B N 1
ATOM 1938 C CA . VAL B 1 108 ? 127.32200 145.25800 89.65700 1.000 58.12316 108 VAL B CA 1
ATOM 1939 C C . VAL B 1 108 ? 127.52900 144.29600 88.49400 1.000 58.12316 108 VAL B C 1
ATOM 1940 O O . VAL B 1 108 ? 128.49300 144.41500 87.73000 1.000 58.12316 108 VAL B O 1
ATOM 1944 N N . PHE B 1 109 ? 126.61900 143.33300 88.33400 1.000 64.06557 109 PHE B N 1
ATOM 1945 C CA . PHE B 1 109 ? 126.73200 142.41400 87.20700 1.000 64.06557 109 PHE B CA 1
ATOM 1946 C C . PHE B 1 109 ? 126.47300 143.11900 85.88300 1.000 64.06557 109 PHE B C 1
ATOM 1947 O O . PHE B 1 109 ? 127.05100 142.74000 84.85900 1.000 64.06557 109 PHE B O 1
ATOM 1955 N N . ASP B 1 110 ? 125.62300 144.14700 85.88400 1.000 69.05373 110 ASP B N 1
ATOM 1956 C CA . ASP B 1 110 ? 125.44100 144.95900 84.68600 1.000 69.05373 110 ASP B CA 1
ATOM 1957 C C . ASP B 1 110 ? 126.75200 145.61800 84.27700 1.000 69.05373 110 ASP B C 1
ATOM 1958 O O . ASP B 1 110 ? 127.15400 145.55900 83.11000 1.000 69.05373 110 ASP B O 1
ATOM 1963 N N . ARG B 1 111 ? 127.43700 146.25000 85.23300 1.000 70.00450 111 ARG B N 1
ATOM 1964 C CA . ARG B 1 111 ? 128.71300 146.88700 84.92100 1.000 70.00450 111 ARG B CA 1
ATOM 1965 C C . ARG B 1 111 ? 129.75700 145.85600 84.51000 1.000 70.00450 111 ARG B C 1
ATOM 1966 O O . ARG B 1 111 ? 130.60600 146.13400 83.65500 1.000 70.00450 111 ARG B O 1
ATOM 1974 N N . VAL B 1 112 ? 129.70900 144.66100 85.10200 1.000 73.62222 112 VAL B N 1
ATOM 1975 C CA . VAL B 1 112 ? 130.66300 143.61600 84.73800 1.000 73.62222 112 VAL B CA 1
ATOM 1976 C C . VAL B 1 112 ? 130.44600 143.18000 83.29500 1.000 73.62222 112 VAL B C 1
ATOM 1977 O O . VAL B 1 112 ? 131.39400 143.08400 82.50700 1.000 73.62222 112 VAL B O 1
ATOM 1981 N N . ASN B 1 113 ? 129.19200 142.91600 82.92500 1.000 80.67700 113 ASN B N 1
ATOM 1982 C CA . ASN B 1 113 ? 128.88900 142.54000 81.54900 1.000 80.67700 113 ASN B CA 1
ATOM 1983 C C . ASN B 1 113 ? 129.10900 143.69200 80.57900 1.000 80.67700 113 ASN B C 1
ATOM 1984 O O . ASN B 1 113 ? 129.27600 143.45200 79.37900 1.000 80.67700 113 ASN B O 1
ATOM 1989 N N . GLN B 1 114 ? 129.10300 144.93200 81.06900 1.000 78.01669 114 GLN B N 1
ATOM 1990 C CA . GLN B 1 114 ? 129.47000 146.06400 80.22600 1.000 78.01669 114 GLN B CA 1
ATOM 1991 C C . GLN B 1 114 ? 130.96500 146.06900 79.94200 1.000 78.01669 114 GLN B C 1
ATOM 1992 O O . GLN B 1 114 ? 131.39000 146.01200 78.78300 1.000 78.01669 114 GLN B O 1
ATOM 1998 N N . ASP B 1 115 ? 131.78100 146.13100 80.99400 1.000 81.72066 115 ASP B N 1
ATOM 1999 C CA . ASP B 1 115 ? 133.21600 146.32600 80.84000 1.000 81.72066 115 ASP B CA 1
ATOM 2000 C C . ASP B 1 115 ? 133.97300 145.05300 80.49000 1.000 81.72066 115 ASP B C 1
ATOM 2001 O O . ASP B 1 115 ? 135.10300 145.14400 79.99800 1.000 81.72066 115 ASP B O 1
ATOM 2006 N N . ALA B 1 116 ? 133.39700 143.87700 80.72900 1.000 90.05722 116 ALA B N 1
ATOM 2007 C CA . ALA B 1 116 ? 134.10600 142.62900 80.47100 1.000 90.05722 116 ALA B CA 1
ATOM 2008 C C . ALA B 1 116 ? 133.46900 141.79000 79.37700 1.000 90.05722 116 ALA B C 1
ATOM 2009 O O . ALA B 1 116 ? 134.13500 141.46400 78.38800 1.000 90.05722 116 ALA B O 1
ATOM 2011 N N . LEU B 1 117 ? 132.19100 141.43700 79.51600 1.000 95.40082 117 LEU B N 1
ATOM 2012 C CA . LEU B 1 117 ? 131.59700 140.46300 78.60800 1.000 95.40082 117 LEU B CA 1
ATOM 2013 C C . LEU B 1 117 ? 131.22100 141.07300 77.26600 1.000 95.40082 117 LEU B C 1
ATOM 2014 O O . LEU B 1 117 ? 131.47300 140.45500 76.22600 1.000 95.40082 117 LEU B O 1
ATOM 2019 N N . GLN B 1 118 ? 130.63400 142.27200 77.27000 1.000 97.15252 118 GLN B N 1
ATOM 2020 C CA . GLN B 1 118 ? 130.16200 142.90600 76.03800 1.000 97.15252 118 GLN B CA 1
ATOM 2021 C C . GLN B 1 118 ? 131.18400 142.88500 74.90700 1.000 97.15252 118 GLN B C 1
ATOM 2022 O O . GLN B 1 118 ? 130.79700 142.57500 73.76900 1.000 97.15252 118 GLN B O 1
ATOM 2028 N N . PRO B 1 119 ? 132.47200 143.18600 75.12400 1.000 103.54287 119 PRO B N 1
ATOM 2029 C CA . PRO B 1 119 ? 133.43700 143.02500 74.02900 1.000 103.54287 119 PRO B CA 1
ATOM 2030 C C . PRO B 1 119 ? 133.97900 141.61500 73.89200 1.000 103.54287 119 PRO B C 1
ATOM 2031 O O . PRO B 1 119 ? 134.61600 141.31800 72.87200 1.000 103.54287 119 PRO B O 1
ATOM 2035 N N . TYR B 1 120 ? 133.75100 140.73600 74.87000 1.000 103.56303 120 TYR B N 1
ATOM 2036 C CA . TYR B 1 120 ? 134.35900 139.41100 74.87100 1.000 103.56303 120 TYR B CA 1
ATOM 2037 C C . TYR B 1 120 ? 133.35300 138.31100 74.55000 1.000 103.56303 120 TYR B C 1
ATOM 2038 O O . TYR B 1 120 ? 133.45700 137.19300 75.05900 1.000 103.56303 120 TYR B O 1
ATOM 2047 N N . LEU B 1 121 ? 132.36800 138.62700 73.71600 1.000 108.56818 121 LEU B N 1
ATOM 2048 C CA . LEU B 1 121 ? 131.70200 137.63000 72.89400 1.000 108.56818 121 LEU B CA 1
ATOM 2049 C C . LEU B 1 121 ? 132.42800 137.41800 71.57400 1.000 108.56818 121 LEU B C 1
ATOM 2050 O O . LEU B 1 121 ? 132.02200 136.55600 70.78700 1.000 108.56818 121 LEU B O 1
ATOM 2055 N N . ALA B 1 122 ? 133.49500 138.18000 71.32200 1.000 110.29818 122 ALA B N 1
ATOM 2056 C CA . ALA B 1 122 ? 134.15200 138.23100 70.02200 1.000 110.29818 122 ALA B CA 1
ATOM 2057 C C . ALA B 1 122 ? 135.58900 137.72100 70.08100 1.000 110.29818 122 ALA B C 1
ATOM 2058 O O . ALA B 1 122 ? 136.42800 138.13100 69.27600 1.000 110.29818 122 ALA B O 1
ATOM 2060 N N . GLU B 1 123 ? 135.88200 136.82500 71.02700 1.000 111.05663 123 GLU B N 1
ATOM 2061 C CA . GLU B 1 123 ? 137.18400 136.16000 71.11600 1.000 111.05663 123 GLU B CA 1
ATOM 2062 C C . GLU B 1 123 ? 138.33100 137.16800 71.15400 1.000 111.05663 123 GLU B C 1
ATOM 2063 O O . GLU B 1 123 ? 139.34100 137.01800 70.46300 1.000 111.05663 123 GLU B O 1
ATOM 2069 N N . LYS B 1 124 ? 138.18000 138.20900 71.97300 1.000 106.91246 124 LYS B N 1
ATOM 2070 C CA . LYS B 1 124 ? 139.17000 139.28300 71.97400 1.000 106.91246 124 LYS B CA 1
ATOM 2071 C C . LYS B 1 124 ? 140.44500 138.86700 72.70300 1.000 106.91246 124 LYS B C 1
ATOM 2072 O O . LYS B 1 124 ? 141.51300 138.75300 72.09100 1.000 106.91246 124 LYS B O 1
ATOM 2078 N N . LEU B 1 125 ? 140.34800 138.62100 74.00800 1.000 105.89275 125 LEU B N 1
ATOM 2079 C CA . LEU B 1 125 ? 141.48100 138.15700 74.79600 1.000 105.89275 125 LEU B CA 1
ATOM 2080 C C . LEU B 1 125 ? 141.01400 137.01700 7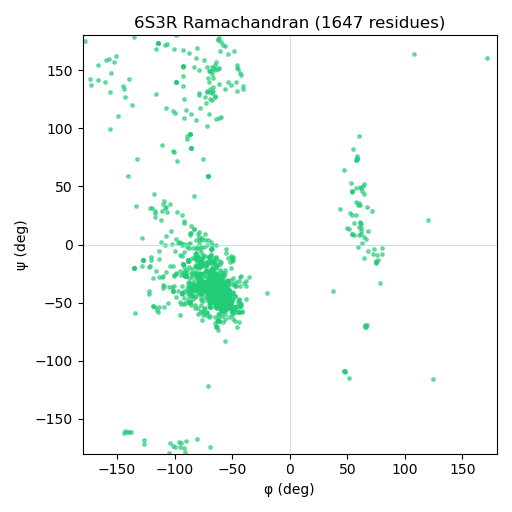5.68700 1.000 105.89275 125 LEU B C 1
ATOM 2081 O O . LEU B 1 125 ? 139.83900 136.64100 75.68100 1.000 105.89275 125 LEU B O 1
ATOM 2086 N N . SER B 1 126 ? 141.95000 136.46700 76.45600 1.000 105.36236 126 SER B N 1
ATOM 2087 C CA . SER B 1 126 ? 141.65700 135.34000 77.33000 1.000 105.36236 126 SER B CA 1
ATOM 2088 C C . SER B 1 126 ? 142.66500 135.29400 78.46700 1.000 105.36236 126 SER B C 1
ATOM 2089 O O . SER B 1 126 ? 143.87400 135.37400 78.23000 1.000 105.36236 126 SER B O 1
ATOM 2092 N N . ALA B 1 127 ? 142.15800 135.16700 79.69500 1.000 100.47612 127 ALA B N 1
ATOM 2093 C CA . ALA B 1 127 ? 142.98400 134.99600 80.89300 1.000 100.47612 127 ALA B CA 1
ATOM 2094 C C . ALA B 1 127 ? 143.98500 136.13500 81.07400 1.000 100.47612 127 ALA B C 1
ATOM 2095 O O . ALA B 1 127 ? 145.11300 135.91400 81.52300 1.000 100.47612 127 ALA B O 1
ATOM 2097 N N . GLN B 1 128 ? 143.59200 137.35600 80.73200 1.000 92.24066 128 GLN B N 1
ATOM 2098 C CA . GLN B 1 128 ? 144.49000 138.50100 80.83900 1.000 92.24066 128 GLN B CA 1
ATOM 2099 C C . GLN B 1 128 ? 143.67700 139.71700 81.27300 1.000 92.24066 128 GLN B C 1
ATOM 2100 O O . GLN B 1 128 ? 142.54900 139.59200 81.76300 1.000 92.24066 128 GLN B O 1
ATOM 2106 N N . ASP B 1 129 ? 144.25300 140.90500 81.06700 1.000 82.66911 129 ASP B N 1
ATOM 2107 C CA . ASP B 1 129 ? 143.86500 142.16700 81.69700 1.000 82.66911 129 ASP B CA 1
ATOM 2108 C C . ASP B 1 129 ? 142.36200 142.41600 81.77800 1.000 82.66911 129 ASP B C 1
ATOM 2109 O O . ASP B 1 129 ? 141.90400 143.13500 82.67200 1.000 82.66911 129 ASP B O 1
ATOM 2114 N N . ALA B 1 130 ? 141.59000 141.85400 80.84500 1.000 80.26031 130 ALA B N 1
ATOM 2115 C CA . ALA B 1 130 ? 140.13600 141.93800 80.94700 1.000 80.26031 130 ALA B CA 1
ATOM 2116 C C . ALA B 1 130 ? 139.63800 141.44100 82.29900 1.000 80.26031 130 ALA B C 1
ATOM 2117 O O . ALA B 1 130 ? 138.62200 141.92700 82.80600 1.000 80.26031 130 ALA B O 1
ATOM 2119 N N . VAL B 1 131 ? 140.34700 140.48600 82.90500 1.000 75.98662 131 VAL B N 1
ATOM 2120 C CA . VAL B 1 131 ? 139.98500 140.03100 84.24400 1.000 75.98662 131 VAL B CA 1
ATOM 2121 C C . VAL B 1 131 ? 140.15000 141.16000 85.25300 1.000 75.98662 131 VAL B C 1
ATOM 2122 O O . VAL B 1 131 ? 139.33100 141.32100 86.16200 1.000 75.98662 131 VAL B O 1
ATOM 2126 N N . ALA B 1 132 ? 141.19700 141.97300 85.10200 1.000 71.11368 132 ALA B N 1
ATOM 2127 C CA . ALA B 1 132 ? 141.36200 143.11300 85.99900 1.000 71.11368 132 ALA B CA 1
ATOM 2128 C C . ALA B 1 132 ? 140.31300 144.18600 85.72500 1.000 71.11368 132 ALA B C 1
ATOM 2129 O O . ALA B 1 132 ? 139.81500 144.83600 86.65700 1.000 71.11368 132 ALA B O 1
ATOM 2131 N N . LYS B 1 133 ? 139.96700 144.38700 84.45200 1.000 71.89452 133 LYS B N 1
ATOM 2132 C CA . LYS B 1 133 ? 138.89100 145.31000 84.11100 1.000 71.89452 133 LYS B CA 1
ATOM 2133 C C . LYS B 1 133 ? 137.55300 144.84900 84.67100 1.000 71.89452 133 LYS B C 1
ATOM 2134 O O . LYS B 1 133 ? 136.67900 145.68200 84.92800 1.000 71.89452 133 LYS B O 1
ATOM 2140 N N . ALA B 1 134 ? 137.37600 143.54200 84.85300 1.000 66.51282 134 ALA B N 1
ATOM 2141 C CA . ALA B 1 134 ? 136.20000 143.00200 85.52500 1.000 66.51282 134 ALA B CA 1
ATOM 2142 C C . ALA B 1 134 ? 136.31400 143.06200 87.04100 1.000 66.51282 134 ALA B C 1
ATOM 2143 O O . ALA B 1 134 ? 135.29100 143.09900 87.73200 1.000 66.51282 134 ALA B O 1
ATOM 2145 N N . GLN B 1 135 ? 137.53600 143.04300 87.57200 1.000 62.60143 135 GLN B N 1
ATOM 2146 C CA . GLN B 1 135 ? 137.72300 143.19300 89.01000 1.000 62.60143 135 GLN B CA 1
ATOM 2147 C C . GLN B 1 135 ? 137.44000 144.61600 89.46200 1.000 62.60143 135 GLN B C 1
ATOM 2148 O O . GLN B 1 135 ? 137.00700 144.82500 90.60000 1.000 62.60143 135 GLN B O 1
ATOM 2154 N N . VAL B 1 136 ? 137.70100 145.60000 88.59900 1.000 61.07402 136 VAL B N 1
ATOM 2155 C CA . VAL B 1 136 ? 137.48800 147.00000 88.98200 1.000 61.07402 136 VAL B CA 1
ATOM 2156 C C . VAL B 1 136 ? 136.08500 147.25300 89.52800 1.000 61.07402 136 VAL B C 1
ATOM 2157 O O . VAL B 1 136 ? 135.96700 147.80900 90.63500 1.000 61.07402 136 VAL B O 1
ATOM 2161 N N . PRO B 1 137 ? 134.99600 146.88400 88.83400 1.000 57.45998 137 PRO B N 1
ATOM 2162 C CA . PRO B 1 137 ? 133.66000 147.18800 89.37800 1.000 57.45998 137 PRO B CA 1
ATOM 2163 C C . PRO B 1 137 ? 133.38400 146.53900 90.72000 1.000 57.45998 137 PRO B C 1
ATOM 2164 O O . PRO B 1 137 ? 132.93900 147.22100 91.65100 1.000 57.45998 137 PRO B O 1
ATOM 2168 N N . ILE B 1 138 ? 133.62100 145.23100 90.84200 1.000 51.19582 138 ILE B N 1
ATOM 2169 C CA . ILE B 1 138 ? 133.36800 144.55900 92.11000 1.000 51.19582 138 ILE B CA 1
ATOM 2170 C C . ILE B 1 138 ? 134.28500 145.10300 93.19600 1.000 51.19582 138 ILE B C 1
ATOM 2171 O O . ILE B 1 138 ? 133.89400 145.17600 94.36700 1.000 51.19582 138 ILE B O 1
ATOM 2176 N N . LYS B 1 139 ? 135.49400 145.53600 92.83200 1.000 49.54956 139 LYS B N 1
ATOM 2177 C CA . LYS B 1 139 ? 136.40600 146.08400 93.82900 1.000 49.54956 139 LYS B CA 1
ATOM 2178 C C . LYS B 1 139 ? 135.87700 147.39600 94.39700 1.000 49.54956 139 LYS B C 1
ATOM 2179 O O . LYS B 1 139 ? 135.83100 147.57800 95.62000 1.000 49.54956 139 LYS B O 1
ATOM 2185 N N . ASP B 1 140 ? 135.46800 148.32600 93.52800 1.000 52.45491 140 ASP B N 1
ATOM 2186 C CA . ASP B 1 140 ? 134.94100 149.58800 94.04300 1.000 52.45491 140 ASP B CA 1
ATOM 2187 C C . ASP B 1 140 ? 133.62000 149.37100 94.77300 1.000 52.45491 140 ASP B C 1
ATOM 2188 O O . ASP B 1 140 ? 133.32900 150.05100 95.76600 1.000 52.45491 140 ASP B O 1
ATOM 2193 N N . PHE B 1 141 ? 132.82000 148.40600 94.31600 1.000 45.95405 141 PHE B N 1
ATOM 2194 C CA . PHE B 1 141 ? 131.59600 148.06800 95.03100 1.000 45.95405 141 PHE B CA 1
ATOM 2195 C C . PHE B 1 141 ? 131.90200 147.63100 96.45600 1.000 45.95405 141 PHE B C 1
ATOM 2196 O O . PHE B 1 141 ? 131.33200 148.15600 97.41800 1.000 45.95405 141 PHE B O 1
ATOM 2204 N N . MET B 1 142 ? 132.79000 146.64500 96.60700 1.000 40.28385 142 MET B N 1
ATOM 2205 C CA . MET B 1 142 ? 133.19600 146.21100 97.93800 1.000 40.28385 142 MET B CA 1
ATOM 2206 C C . MET B 1 142 ? 133.70900 147.37700 98.76800 1.000 40.28385 142 MET B C 1
ATOM 2207 O O . MET B 1 142 ? 133.31300 147.52800 99.92800 1.000 40.28385 142 MET B O 1
ATOM 2212 N N . LEU B 1 143 ? 134.55700 148.22800 98.18100 1.000 44.49971 143 LEU B N 1
ATOM 2213 C CA . LEU B 1 143 ? 135.03800 149.41200 98.89000 1.000 44.49971 143 LEU B CA 1
ATOM 2214 C C . LEU B 1 143 ? 133.89600 150.28000 99.39200 1.000 44.49971 143 LEU B C 1
ATOM 2215 O O . LEU B 1 143 ? 134.02400 150.93500 100.43200 1.000 44.49971 143 LEU B O 1
ATOM 2220 N N . ALA B 1 144 ? 132.78500 150.31800 98.65500 1.000 43.71901 144 ALA B N 1
ATOM 2221 C CA . ALA B 1 144 ? 131.67600 151.17800 99.05100 1.000 43.71901 144 ALA B CA 1
ATOM 2222 C C . ALA B 1 144 ? 131.05400 150.74400 100.37300 1.000 43.71901 144 ALA B C 1
ATOM 2223 O O . ALA B 1 144 ? 130.25400 151.48900 100.95000 1.000 43.71901 144 ALA B O 1
ATOM 2225 N N . GLN B 1 145 ? 131.40200 149.55800 100.87800 1.000 36.70410 145 GLN B N 1
ATOM 2226 C CA . GLN B 1 145 ? 130.73500 149.02400 102.05600 1.000 36.70410 145 GLN B CA 1
ATOM 2227 C C . GLN B 1 145 ? 131.65400 148.56500 103.18100 1.000 36.70410 145 GLN B C 1
ATOM 2228 O O . GLN B 1 145 ? 131.17800 148.43800 104.31300 1.000 36.70410 145 GLN B O 1
ATOM 2234 N N . THR B 1 146 ? 132.93500 148.31200 102.92100 1.000 31.08270 146 THR B N 1
ATOM 2235 C CA . THR B 1 146 ? 133.84500 147.98900 104.01300 1.000 31.08270 146 THR B CA 1
ATOM 2236 C C . THR B 1 146 ? 134.04800 149.20900 104.89700 1.000 31.08270 146 THR B C 1
ATOM 2237 O O . THR B 1 146 ? 134.33800 150.30200 104.40500 1.000 31.08270 146 THR B O 1
ATOM 2241 N N . ARG B 1 147 ? 133.90100 149.02100 106.20300 1.000 29.02784 147 ARG B N 1
ATOM 2242 C CA . ARG B 1 147 ? 134.10300 150.11800 107.13500 1.000 29.02784 147 ARG B CA 1
ATOM 2243 C C . ARG B 1 147 ? 135.55600 150.57600 107.10900 1.000 29.02784 147 ARG B C 1
ATOM 2244 O O . ARG B 1 147 ? 136.47100 149.79600 106.83500 1.000 29.02784 147 ARG B O 1
ATOM 2252 N N . THR B 1 148 ? 135.75900 151.86500 107.38900 1.000 33.97975 148 THR B N 1
ATOM 2253 C CA . THR B 1 148 ? 137.10400 152.43100 107.33700 1.000 33.97975 148 THR B CA 1
ATOM 2254 C C . THR B 1 148 ? 138.02600 151.75100 108.33900 1.000 33.97975 148 THR B C 1
ATOM 2255 O O . THR B 1 148 ? 139.20200 151.49900 108.04100 1.000 33.97975 148 THR B O 1
ATOM 2259 N N . SER B 1 149 ? 137.50600 151.44700 109.53200 1.000 34.55369 149 SER B N 1
ATOM 2260 C CA . SER B 1 149 ? 138.30300 150.77400 110.55000 1.000 34.55369 149 SER B CA 1
ATOM 2261 C C . SER B 1 149 ? 138.87300 149.46600 110.02400 1.000 34.55369 149 SER B C 1
ATOM 2262 O O . SER B 1 149 ? 140.03100 149.13100 110.29100 1.000 34.55369 149 SER B O 1
ATOM 2265 N N . ASP B 1 150 ? 138.08700 148.73300 109.24000 1.000 31.45154 150 ASP B N 1
ATOM 2266 C CA . ASP B 1 150 ? 138.53900 147.43600 108.75600 1.000 31.45154 150 ASP B CA 1
ATOM 2267 C C . ASP B 1 150 ? 139.66700 147.56500 107.74100 1.000 31.45154 150 ASP B C 1
ATOM 2268 O O . ASP B 1 150 ? 140.66500 146.83700 107.82300 1.000 31.45154 150 ASP B O 1
ATOM 2273 N N . LEU B 1 151 ? 139.50600 148.44000 106.74800 1.000 33.38240 151 LEU B N 1
ATOM 2274 C CA . LEU B 1 151 ? 140.56900 148.62600 105.76900 1.000 33.38240 151 LEU B CA 1
ATOM 2275 C C . LEU B 1 151 ? 141.83000 149.15000 106.43700 1.000 33.38240 151 LEU B C 1
ATOM 2276 O O . LEU B 1 151 ? 142.94200 148.75500 106.07100 1.000 33.38240 151 LEU B O 1
ATOM 2281 N N . GLU B 1 152 ? 141.67700 150.02500 107.43300 1.000 35.74846 152 GLU B N 1
ATOM 2282 C CA . GLU B 1 152 ? 142.82800 150.45100 108.22300 1.000 35.74846 152 GLU B CA 1
ATOM 2283 C C . GLU B 1 152 ? 143.50800 149.25700 108.87800 1.000 35.74846 152 GLU B C 1
ATOM 2284 O O . GLU B 1 152 ? 144.73400 149.11100 108.81600 1.000 35.74846 152 GLU B O 1
ATOM 2290 N N . LEU B 1 153 ? 142.71600 148.38600 109.50700 1.000 32.91443 153 LEU B N 1
ATOM 2291 C CA . LEU B 1 153 ? 143.27200 147.22900 110.20000 1.000 32.91443 153 LEU B CA 1
ATOM 2292 C C . LEU B 1 153 ? 144.04200 146.33000 109.24600 1.000 32.91443 153 LEU B C 1
ATOM 2293 O O . LEU B 1 153 ? 145.13800 145.86000 109.56900 1.000 32.91443 153 LEU B O 1
ATOM 2298 N N . PHE B 1 154 ? 143.49300 146.08200 108.06200 1.000 32.85121 154 PHE B N 1
ATOM 2299 C CA . PHE B 1 154 ? 144.15700 145.13800 107.17400 1.000 32.85121 154 PHE B CA 1
ATOM 2300 C C . PHE B 1 154 ? 145.34500 145.75700 106.45200 1.000 32.85121 154 PHE B C 1
ATOM 2301 O O . PHE B 1 154 ? 146.32500 145.05400 106.17700 1.000 32.85121 154 PHE B O 1
ATOM 2309 N N . MET B 1 155 ? 145.30700 147.05900 106.15700 1.000 41.23258 155 MET B N 1
ATOM 2310 C CA . MET B 1 155 ? 146.51300 147.71700 105.67000 1.000 41.23258 155 MET B CA 1
ATOM 2311 C C . MET B 1 155 ? 147.60400 147.69300 106.73300 1.000 41.23258 155 MET B C 1
ATOM 2312 O O . MET B 1 155 ? 148.78800 147.53000 106.41600 1.000 41.23258 155 MET B O 1
ATOM 2317 N N . ARG B 1 156 ? 147.22200 147.84000 108.00400 1.000 39.56836 156 ARG B N 1
ATOM 2318 C CA . ARG B 1 156 ? 148.19400 147.75400 109.08600 1.000 39.56836 156 ARG B CA 1
ATOM 2319 C C . ARG B 1 156 ? 148.78500 146.35800 109.20400 1.000 39.56836 156 ARG B C 1
ATOM 2320 O O . ARG B 1 156 ? 149.99600 146.21200 109.40200 1.000 39.56836 156 ARG B O 1
ATOM 2328 N N . LEU B 1 157 ? 147.95700 145.32300 109.08700 1.000 37.98285 157 LEU B N 1
ATOM 2329 C CA . LEU B 1 157 ? 148.44300 143.95700 109.21700 1.000 37.98285 157 LEU B CA 1
ATOM 2330 C C . LEU B 1 157 ? 149.16200 143.45600 107.97400 1.000 37.98285 157 LEU B C 1
ATOM 2331 O O . LEU B 1 157 ? 149.85200 142.43400 108.04700 1.000 37.98285 157 LEU B O 1
ATOM 2336 N N . SER B 1 158 ? 149.02300 144.14000 106.83900 1.000 43.72056 158 SER B N 1
ATOM 2337 C CA . SER B 1 158 ? 149.75600 143.71800 105.65200 1.000 43.72056 158 SER B CA 1
ATOM 2338 C C . SER B 1 158 ? 151.18600 144.24200 105.66300 1.000 43.72056 158 SER B C 1
ATOM 2339 O O . SER B 1 158 ? 152.12400 143.49700 105.35700 1.000 43.72056 158 SER B O 1
ATOM 2342 N N . LYS B 1 159 ? 151.36700 145.52100 105.99500 1.000 49.09357 159 LYS B N 1
ATOM 2343 C CA . LYS B 1 159 ? 152.65300 146.19300 106.17400 1.000 49.09357 159 LYS B CA 1
ATOM 2344 C C . LYS B 1 159 ? 153.47000 146.31200 104.89200 1.000 49.09357 159 LYS B C 1
ATOM 2345 O O . LYS B 1 159 ? 154.61500 146.77300 104.95600 1.000 49.09357 159 LYS B O 1
ATOM 2351 N N . ARG B 1 160 ? 152.93800 145.90800 103.73900 1.000 61.97003 160 ARG B N 1
ATOM 2352 C CA . ARG B 1 160 ? 153.74600 145.84600 102.52700 1.000 61.97003 160 ARG B CA 1
ATOM 2353 C C . ARG B 1 160 ? 154.25400 147.21100 102.07300 1.000 61.97003 160 ARG B C 1
ATOM 2354 O O . ARG B 1 160 ? 155.44300 147.51400 102.21800 1.000 61.97003 160 ARG B O 1
ATOM 2362 N N . THR B 1 161 ? 153.34500 148.05700 101.58600 1.000 73.97937 161 THR B N 1
ATOM 2363 C CA . THR B 1 161 ? 153.65700 149.38100 101.05500 1.000 73.97937 161 THR B CA 1
ATOM 2364 C C . THR B 1 161 ? 152.37000 150.18500 101.07600 1.000 73.97937 161 THR B C 1
ATOM 2365 O O . THR B 1 161 ? 151.30500 149.65000 100.75400 1.000 73.97937 161 THR B O 1
ATOM 2369 N N . ASP B 1 162 ? 152.46400 151.45900 101.44400 1.000 81.05648 162 ASP B N 1
ATOM 2370 C CA . ASP B 1 162 ? 151.26800 152.28500 101.53700 1.000 81.05648 162 ASP B CA 1
ATOM 2371 C C . ASP B 1 162 ? 150.71500 152.60900 100.15500 1.000 81.05648 162 ASP B C 1
ATOM 2372 O O . ASP B 1 162 ? 151.24100 153.47900 99.45400 1.000 81.05648 162 ASP B O 1
ATOM 2377 N N . ILE B 1 163 ? 149.65700 151.91100 99.76200 1.000 81.31143 163 ILE B N 1
ATOM 2378 C CA . ILE B 1 163 ? 149.01800 152.16500 98.46600 1.000 81.31143 163 ILE B CA 1
ATOM 2379 C C . ILE B 1 163 ? 148.33400 153.52600 98.50600 1.000 81.31143 163 ILE B C 1
ATOM 2380 O O . ILE B 1 163 ? 147.63800 153.83400 99.49000 1.000 81.31143 163 ILE B O 1
ATOM 2385 N N . PRO B 1 164 ? 148.50100 154.37300 97.48500 1.000 87.00227 164 PRO B N 1
ATOM 2386 C CA . PRO B 1 164 ? 147.86900 155.70300 97.53900 1.000 87.00227 164 PRO B CA 1
ATOM 2387 C C . PRO B 1 164 ? 146.35200 155.64500 97.56000 1.000 87.00227 164 PRO B C 1
ATOM 2388 O O . PRO B 1 164 ? 145.72200 156.23600 98.44600 1.000 87.00227 164 PRO B O 1
ATOM 2392 N N . THR B 1 165 ? 145.75100 154.94300 96.60500 1.000 85.74008 165 THR B N 1
ATOM 2393 C CA . THR B 1 165 ? 144.30800 154.80300 96.54500 1.000 85.74008 165 THR B CA 1
ATOM 2394 C C . THR B 1 165 ? 143.79900 153.93500 97.69600 1.000 85.74008 165 THR B C 1
ATOM 2395 O O . THR B 1 165 ? 144.50900 153.05000 98.17900 1.000 85.74008 165 THR B O 1
ATOM 2399 N N . PRO B 1 166 ? 142.57200 154.19200 98.16800 1.000 82.72261 166 PRO B N 1
ATOM 2400 C CA . PRO B 1 166 ? 142.05100 153.42100 99.31100 1.000 82.72261 166 PRO B CA 1
ATOM 2401 C C . PRO B 1 166 ? 142.09700 151.91500 99.12500 1.000 82.72261 166 PRO B C 1
ATOM 2402 O O . PRO B 1 166 ? 142.50300 151.20700 100.05400 1.000 82.72261 166 PRO B O 1
ATOM 2406 N N . ASP B 1 167 ? 141.69400 151.39400 97.96800 1.000 74.10524 167 ASP B N 1
ATOM 2407 C CA . ASP B 1 167 ? 141.81500 149.96000 97.74700 1.000 74.10524 167 ASP B CA 1
ATOM 2408 C C . ASP B 1 167 ? 143.26900 149.57700 97.51600 1.000 74.10524 167 ASP B C 1
ATOM 2409 O O . ASP B 1 167 ? 143.95600 150.15400 96.66700 1.000 74.10524 167 ASP B O 1
ATOM 2414 N N . ALA B 1 168 ? 143.74100 148.61000 98.29300 1.000 68.96765 168 ALA B N 1
ATOM 2415 C CA . ALA B 1 168 ? 145.08300 148.09300 98.09500 1.000 68.96765 168 ALA B CA 1
ATOM 2416 C C . ALA B 1 168 ? 145.15200 147.34100 96.77500 1.000 68.96765 168 ALA B C 1
ATOM 2417 O O . ALA B 1 168 ? 144.16400 146.75000 96.32900 1.000 68.96765 168 ALA B O 1
ATOM 2419 N N . ALA B 1 169 ? 146.33100 147.37200 96.15300 1.000 65.95105 169 ALA B N 1
ATOM 2420 C CA . ALA B 1 169 ? 146.58300 146.81700 94.82700 1.000 65.95105 169 ALA B CA 1
ATOM 2421 C C . ALA B 1 169 ? 145.96700 145.43300 94.61600 1.000 65.95105 169 ALA B C 1
ATOM 2422 O O . ALA B 1 169 ? 145.32400 145.21600 93.58100 1.000 65.95105 169 ALA B O 1
ATOM 2424 N N . PRO B 1 170 ? 146.11600 144.47500 95.53200 1.000 55.25306 170 PRO B N 1
ATOM 2425 C CA . PRO B 1 170 ? 145.48600 143.17200 95.32800 1.000 55.25306 170 PRO B CA 1
ATOM 2426 C C . PRO B 1 170 ? 144.10400 143.10300 95.96800 1.000 55.25306 170 PRO B C 1
ATOM 2427 O O . PRO B 1 170 ? 143.70500 143.96000 96.75900 1.000 55.25306 170 PRO B O 1
ATOM 2431 N N . LEU B 1 171 ? 143.38000 142.04900 95.60400 1.000 42.72018 171 LEU B N 1
ATOM 2432 C CA . LEU B 1 171 ? 142.05900 141.78200 96.15200 1.000 42.72018 171 LEU B CA 1
ATOM 2433 C C . LEU B 1 171 ? 142.10600 140.93900 97.41700 1.000 42.72018 171 LEU B C 1
ATOM 2434 O O . LEU B 1 171 ? 141.15600 140.97700 98.20400 1.000 42.72018 171 LEU B O 1
ATOM 2439 N N . THR B 1 172 ? 143.18600 140.18600 97.63100 1.000 38.82770 172 THR B N 1
ATOM 2440 C CA . THR B 1 172 ? 143.28100 139.28100 98.77000 1.000 38.82770 172 THR B CA 1
ATOM 2441 C C . THR B 1 172 ? 143.37100 140.01100 100.09900 1.000 38.82770 172 THR B C 1
ATOM 2442 O O . THR B 1 172 ? 143.29500 139.36400 101.14700 1.000 38.82770 172 THR B O 1
ATOM 2446 N N . ILE B 1 173 ? 143.54700 141.32700 100.08300 1.000 38.71570 173 ILE B N 1
ATOM 2447 C CA . ILE B 1 173 ? 143.51700 142.12000 101.30200 1.000 38.71570 173 ILE B CA 1
ATOM 2448 C C . ILE B 1 173 ? 142.20300 142.88200 101.43800 1.000 38.71570 173 ILE B C 1
ATOM 2449 O O . ILE B 1 173 ? 141.84700 143.29100 102.55400 1.000 38.71570 173 ILE B O 1
ATOM 2454 N N . LEU B 1 174 ? 141.45500 143.04800 100.35000 1.000 35.54398 174 LEU B N 1
ATOM 2455 C CA . LEU B 1 174 ? 140.15700 143.70500 100.39600 1.000 35.54398 174 LEU B CA 1
ATOM 2456 C C . LEU B 1 174 ? 139.02700 142.73100 100.70000 1.000 35.54398 174 LEU B C 1
ATOM 2457 O O . LEU B 1 174 ? 138.07200 143.09300 101.39400 1.000 35.54398 174 LEU B O 1
ATOM 2462 N N . VAL B 1 175 ? 139.11300 141.49800 100.19300 1.000 34.24898 175 VAL B N 1
ATOM 2463 C CA . VAL B 1 175 ? 138.04000 140.52900 100.42400 1.000 34.24898 175 VAL B CA 1
ATOM 2464 C C . VAL B 1 175 ? 137.87900 140.18100 101.89800 1.000 34.24898 175 VAL B C 1
ATOM 2465 O O . VAL B 1 175 ? 136.74100 140.20900 102.39000 1.000 34.24898 175 VAL B O 1
ATOM 2469 N N . PRO B 1 176 ? 138.93100 139.83000 102.64900 1.000 33.19901 176 PRO B N 1
ATOM 2470 C CA . PRO B 1 176 ? 138.73000 139.64700 104.09500 1.000 33.19901 176 PRO B CA 1
ATOM 2471 C C . PRO B 1 176 ? 138.19800 140.89200 104.77400 1.000 33.19901 176 PRO B C 1
ATOM 2472 O O . PRO B 1 176 ? 137.38800 140.78700 105.70400 1.000 33.19901 176 PRO B O 1
ATOM 2476 N N . ALA B 1 177 ? 138.61100 142.07300 104.31600 1.000 29.64299 177 ALA B N 1
ATOM 2477 C CA . ALA B 1 177 ? 138.05000 143.30500 104.85300 1.000 29.64299 177 ALA B CA 1
ATOM 2478 C C . ALA B 1 177 ? 136.55300 143.37700 104.59900 1.000 29.64299 177 ALA B C 1
ATOM 2479 O O . ALA B 1 177 ? 135.76400 143.66000 105.51400 1.000 29.64299 177 ALA B O 1
ATOM 2481 N N . PHE B 1 178 ? 136.14800 143.11000 103.35800 1.000 30.89639 178 PHE B N 1
ATOM 2482 C CA . PHE B 1 178 ? 134.73500 143.13100 103.01400 1.000 30.89639 178 PHE B CA 1
ATOM 2483 C C . PHE B 1 178 ? 133.95700 142.11600 103.83400 1.000 30.89639 178 PHE B C 1
ATOM 2484 O O . PHE B 1 178 ? 132.85600 142.40800 104.30400 1.000 30.89639 178 PHE B O 1
ATOM 2492 N N . VAL B 1 179 ? 134.52300 140.92500 104.03300 1.000 27.05330 179 VAL B N 1
ATOM 2493 C CA . VAL B 1 179 ? 133.79900 139.86800 104.72900 1.000 27.05330 179 VAL B CA 1
ATOM 2494 C C . VAL B 1 179 ? 133.64100 140.20400 106.20300 1.000 27.05330 179 VAL B C 1
ATOM 2495 O O . VAL B 1 179 ? 132.58300 139.96700 106.79000 1.000 27.05330 179 VAL B O 1
ATOM 2499 N N . ILE B 1 180 ? 134.67400 140.76500 106.82900 1.000 24.78278 180 ILE B N 1
ATOM 2500 C CA . ILE B 1 180 ? 134.53400 141.13000 108.23300 1.000 24.78278 180 ILE B CA 1
ATOM 2501 C C . ILE B 1 180 ? 133.51200 142.24600 108.39500 1.000 24.78278 180 ILE B C 1
ATOM 2502 O O . ILE B 1 180 ? 132.67500 142.21300 109.30900 1.000 24.78278 180 ILE B O 1
ATOM 2507 N N . SER B 1 181 ? 133.55900 143.25500 107.51900 1.000 26.37600 181 SER B N 1
ATOM 2508 C CA . SER B 1 181 ? 132.57500 144.32900 107.60600 1.000 26.37600 181 SER B CA 1
ATOM 2509 C C . SER B 1 181 ? 131.16800 143.79900 107.37300 1.000 26.37600 181 SER B C 1
ATOM 2510 O O . SER B 1 181 ? 130.21500 144.21000 108.04900 1.000 26.37600 181 SER B O 1
ATOM 2513 N N . GLU B 1 182 ? 131.02600 142.85900 106.43800 1.000 27.41470 182 GLU B N 1
ATOM 2514 C CA . GLU B 1 182 ? 129.72500 142.27500 106.14700 1.000 27.41470 182 GLU B CA 1
ATOM 2515 C C . GLU B 1 182 ? 129.21100 141.45900 107.32000 1.000 27.41470 182 GLU B C 1
ATOM 2516 O O . GLU B 1 182 ? 128.01700 141.48500 107.61500 1.000 27.41470 182 GLU B O 1
ATOM 2522 N N . LEU B 1 183 ? 130.09100 140.72600 108.00300 1.000 24.02691 183 LEU B N 1
ATOM 2523 C CA . LEU B 1 183 ? 129.65200 139.96900 109.16900 1.000 24.02691 183 LEU B CA 1
ATOM 2524 C C . LEU B 1 183 ? 129.23400 140.90000 110.29600 1.000 24.02691 183 LEU B C 1
ATOM 2525 O O . LEU B 1 183 ? 128.22600 140.65600 110.96700 1.000 24.02691 183 LEU B O 1
ATOM 2530 N N . LYS B 1 184 ? 129.98600 141.97900 110.51800 1.000 24.52502 184 LYS B N 1
ATOM 2531 C CA . LYS B 1 184 ? 129.59200 142.92900 111.55300 1.000 24.52502 184 LYS B CA 1
ATOM 2532 C C . LYS B 1 184 ? 128.22300 143.52500 111.24700 1.000 24.52502 184 LYS B C 1
ATOM 2533 O O . LYS B 1 184 ? 127.35300 143.60600 112.12500 1.000 24.52502 184 LYS B O 1
ATOM 2539 N N . THR B 1 185 ? 127.99900 143.91400 109.99000 1.000 24.60896 185 THR B N 1
ATOM 2540 C CA . THR B 1 185 ? 126.71400 144.50300 109.63000 1.000 24.60896 185 THR B CA 1
ATOM 2541 C C . THR B 1 185 ? 125.59200 143.47300 109.69400 1.000 24.60896 185 THR B C 1
ATOM 2542 O O . THR B 1 185 ? 124.47200 143.79100 110.11200 1.000 24.60896 185 THR B O 1
ATOM 2546 N N . ALA B 1 186 ? 125.87400 142.23200 109.29200 1.000 21.65720 186 ALA B N 1
ATOM 2547 C CA . ALA B 1 186 ? 124.86100 141.18700 109.33700 1.000 21.65720 186 ALA B CA 1
ATOM 2548 C C . ALA B 1 186 ? 124.45100 140.88700 110.76500 1.000 21.65720 186 ALA B C 1
ATOM 2549 O O . ALA B 1 186 ? 123.26900 140.67500 111.04200 1.000 21.65720 186 ALA B O 1
ATOM 2551 N N . PHE B 1 187 ? 125.40800 140.86900 111.69000 1.000 20.25488 187 PHE B N 1
ATOM 2552 C CA . PHE B 1 187 ? 125.04400 140.66300 113.08500 1.000 20.25488 187 PHE B CA 1
ATOM 2553 C C . PHE B 1 187 ? 124.29600 141.86100 113.64600 1.000 20.25488 187 PHE B C 1
ATOM 2554 O O . PHE B 1 187 ? 123.37800 141.68600 114.45400 1.000 20.25488 187 PHE B O 1
ATOM 2562 N N . GLN B 1 188 ? 124.63600 143.07200 113.20700 1.000 22.04048 188 GLN B N 1
ATOM 2563 C CA . GLN B 1 188 ? 123.85300 144.23800 113.60200 1.000 22.04048 188 GLN B CA 1
ATOM 2564 C C . GLN B 1 188 ? 122.39100 144.07800 113.19000 1.000 22.04048 188 GLN B C 1
ATOM 2565 O O . GLN B 1 188 ? 121.48000 144.19600 114.01800 1.000 22.04048 188 GLN B O 1
ATOM 2571 N N . ILE B 1 189 ? 122.15200 143.77300 111.91200 1.000 19.45975 189 ILE B N 1
ATOM 2572 C CA . ILE B 1 189 ? 120.77700 143.62800 111.42900 1.000 19.45975 189 ILE B CA 1
ATOM 2573 C C . ILE B 1 189 ? 120.07700 142.46600 112.12200 1.000 19.45975 189 ILE B C 1
ATOM 2574 O O . ILE B 1 189 ? 118.90400 142.56800 112.50000 1.000 19.45975 189 ILE B O 1
ATOM 2579 N N . GLY B 1 190 ? 120.76800 141.33400 112.26700 1.000 18.40736 190 GLY B N 1
ATOM 2580 C CA . GLY B 1 190 ? 120.13800 140.16400 112.85400 1.000 18.40736 190 GLY B CA 1
ATOM 2581 C C . GLY B 1 190 ? 119.72400 140.39400 114.29100 1.000 18.40736 190 GLY B C 1
ATOM 2582 O O . GLY B 1 190 ? 118.61900 140.03500 114.69800 1.000 18.40736 190 GLY B O 1
ATOM 2583 N N . PHE B 1 191 ? 120.60200 141.00800 115.07900 1.000 15.23287 191 PHE B N 1
ATOM 2584 C CA . PHE B 1 191 ? 120.23800 141.35600 116.44500 1.000 15.23287 191 PHE B CA 1
ATOM 2585 C C . PHE B 1 191 ? 119.07700 142.34500 116.47700 1.000 15.23287 191 PHE B C 1
ATOM 2586 O O . PHE B 1 191 ? 118.15500 142.21800 117.30400 1.000 15.23287 191 PHE B O 1
ATOM 2594 N N . MET B 1 192 ? 119.10600 143.34000 115.58500 1.000 17.62363 192 MET B N 1
ATOM 2595 C CA . MET B 1 192 ? 118.05600 144.35000 115.56300 1.000 17.62363 192 MET B CA 1
ATOM 2596 C C . MET B 1 192 ? 116.69800 143.72500 115.27600 1.000 17.62363 192 MET B C 1
ATOM 2597 O O . MET B 1 192 ? 115.69000 144.09600 115.88600 1.000 17.62363 192 MET B O 1
ATOM 2602 N N . ILE B 1 193 ? 116.64900 142.76900 114.34400 1.000 15.51494 193 ILE B N 1
ATOM 2603 C CA . ILE B 1 193 ? 115.39300 142.07400 114.06400 1.000 15.51494 193 ILE B CA 1
ATOM 2604 C C . ILE B 1 193 ? 115.06500 141.02100 115.10700 1.000 15.51494 193 ILE B C 1
ATOM 2605 O O . ILE B 1 193 ? 113.91100 140.58600 115.18800 1.000 15.51494 193 ILE B O 1
ATOM 2610 N N . PHE B 1 194 ? 116.04200 140.59500 115.90600 1.000 13.44016 194 PHE B N 1
ATOM 2611 C CA . PHE B 1 194 ? 115.75700 139.65900 116.98400 1.000 13.44016 194 PHE B CA 1
ATOM 2612 C C . PHE B 1 194 ? 115.01100 140.32000 118.13300 1.000 13.44016 194 PHE B C 1
ATOM 2613 O O . PHE B 1 194 ? 114.10300 139.70400 118.69600 1.000 13.44016 194 PHE B O 1
ATOM 2621 N N . ILE B 1 195 ? 115.38200 141.55600 118.49000 1.000 13.42853 195 ILE B N 1
ATOM 2622 C CA . ILE B 1 195 ? 114.85400 142.17700 119.71900 1.000 13.42853 195 ILE B CA 1
ATOM 2623 C C . ILE B 1 195 ? 113.35000 141.96600 119.93600 1.000 13.42853 195 ILE B C 1
ATOM 2624 O O . ILE B 1 195 ? 112.96500 141.51600 121.02600 1.000 13.42853 195 ILE B O 1
ATOM 2629 N N . PRO B 1 196 ? 112.46100 142.28200 118.98400 1.000 14.29989 196 PRO B N 1
ATOM 2630 C CA . PRO B 1 196 ? 111.02300 142.21100 119.30700 1.000 14.29989 196 PRO B CA 1
ATOM 2631 C C . PRO B 1 196 ? 110.52300 140.80400 119.59300 1.000 14.29989 196 PRO B C 1
ATOM 2632 O O . PRO B 1 196 ? 109.62200 140.62000 120.42300 1.000 14.29989 196 PRO B O 1
ATOM 2636 N N . PHE B 1 197 ? 111.07400 139.79700 118.91700 1.000 14.11022 197 PHE B N 1
ATOM 2637 C CA . PHE B 1 197 ? 110.69600 138.42700 119.23200 1.000 14.11022 197 PHE B CA 1
ATOM 2638 C C . PHE B 1 197 ? 111.14300 138.04400 120.63000 1.000 14.11022 197 PHE B C 1
ATOM 2639 O O . PHE B 1 197 ? 110.44900 137.29000 121.31800 1.000 14.11022 197 PHE B O 1
ATOM 2647 N N . LEU B 1 198 ? 112.29000 138.55500 121.07300 1.000 14.43150 198 LEU B N 1
ATOM 2648 C CA . LEU B 1 198 ? 112.67200 138.39300 122.47000 1.000 14.43150 198 LEU B CA 1
ATOM 2649 C C . LEU B 1 198 ? 111.65000 139.04200 123.39000 1.000 14.43150 198 LEU B C 1
ATOM 2650 O O . LEU B 1 198 ? 111.35500 138.51800 124.47000 1.000 14.43150 198 LEU B O 1
ATOM 2655 N N . ILE B 1 199 ? 111.10700 140.19100 122.98700 1.000 14.72023 199 ILE B N 1
ATOM 2656 C CA . ILE B 1 199 ? 110.08800 140.83200 123.81500 1.000 14.72023 199 ILE B CA 1
ATOM 2657 C C . ILE B 1 199 ? 108.85800 139.94400 123.93400 1.000 14.72023 199 ILE B C 1
ATOM 2658 O O . ILE B 1 199 ? 108.29800 139.77200 125.02500 1.000 14.72023 199 ILE B O 1
ATOM 2663 N N . ILE B 1 200 ? 108.41500 139.37200 122.81600 1.000 13.70514 200 ILE B N 1
ATOM 2664 C CA . ILE B 1 200 ? 107.25100 138.48900 122.85600 1.000 13.70514 200 ILE B CA 1
ATOM 2665 C C . ILE B 1 200 ? 107.54300 137.25900 123.70600 1.000 13.70514 200 ILE B C 1
ATOM 2666 O O . ILE B 1 200 ? 106.69200 136.81300 124.48200 1.000 13.70514 200 ILE B O 1
ATOM 2671 N N . ASP B 1 201 ? 108.74500 136.69200 123.57500 1.000 13.76173 201 ASP B N 1
ATOM 2672 C CA . ASP B 1 201 ? 109.11900 135.53500 124.38400 1.000 13.76173 201 ASP B CA 1
ATOM 2673 C C . ASP B 1 201 ? 109.04300 135.85500 125.86600 1.000 13.76173 201 ASP B C 1
ATOM 2674 O O . ASP B 1 201 ? 108.44400 135.10600 126.64500 1.000 13.76173 201 ASP B O 1
ATOM 2679 N N . LEU B 1 202 ? 109.66500 136.95800 126.27900 1.000 14.62438 202 LEU B N 1
ATOM 2680 C CA . LEU B 1 202 ? 109.65600 137.31100 127.69100 1.000 14.62438 202 LEU B CA 1
ATOM 2681 C C . LEU B 1 202 ? 108.24100 137.58200 128.18400 1.000 14.62438 202 LEU B C 1
ATOM 2682 O O . LEU B 1 202 ? 107.88500 137.17100 129.29100 1.000 14.62438 202 LEU B O 1
ATOM 2687 N N . VAL B 1 203 ? 107.40900 138.24000 127.37200 1.000 13.76130 203 VAL B N 1
ATOM 2688 C CA . VAL B 1 203 ? 106.05200 138.55800 127.81200 1.000 13.76130 203 VAL B CA 1
ATOM 2689 C C . VAL B 1 203 ? 105.22400 137.28900 127.95400 1.000 13.76130 203 VAL B C 1
ATOM 2690 O O . VAL B 1 203 ? 104.49200 137.11200 128.93400 1.000 13.76130 203 VAL B O 1
ATOM 2694 N N . VAL B 1 204 ? 105.33200 136.38000 126.98500 1.000 13.10753 204 VAL B N 1
ATOM 2695 C CA . VAL B 1 204 ? 104.55200 135.14700 127.03900 1.000 13.10753 204 VAL B CA 1
ATOM 2696 C C . VAL B 1 204 ? 104.99900 134.28500 128.21000 1.000 13.10753 204 VAL B C 1
ATOM 2697 O O . VAL B 1 204 ? 104.17400 133.72800 128.94200 1.000 13.10753 204 VAL B O 1
ATOM 2701 N N . ALA B 1 205 ? 106.31300 134.16000 128.40700 1.000 14.58862 205 ALA B N 1
ATOM 2702 C CA . ALA B 1 205 ? 106.80900 133.38300 129.53500 1.000 14.58862 205 ALA B CA 1
ATOM 2703 C C . ALA B 1 205 ? 106.38400 134.00000 130.85600 1.000 14.58862 205 ALA B C 1
ATOM 2704 O O . ALA B 1 205 ? 105.99600 133.28500 131.78600 1.000 14.58862 205 ALA B O 1
ATOM 2706 N N . SER B 1 206 ? 106.43700 135.32500 130.95500 1.000 15.71458 206 SER B N 1
ATOM 2707 C CA . SER B 1 206 ? 106.05400 135.99100 132.18700 1.000 15.71458 206 SER B CA 1
ATOM 2708 C C . SER B 1 206 ? 104.57300 135.81400 132.47000 1.000 15.71458 206 SER B C 1
ATOM 2709 O O . SER B 1 206 ? 104.17200 135.68000 133.62800 1.000 15.71458 206 SER B O 1
ATOM 2712 N N . VAL B 1 207 ? 103.74300 135.81600 131.42700 1.000 14.80884 207 VAL B N 1
ATOM 2713 C CA . VAL B 1 207 ? 102.30900 135.64500 131.62700 1.000 14.80884 207 VAL B CA 1
ATOM 2714 C C . VAL B 1 207 ? 101.98400 134.20200 131.99000 1.000 14.80884 207 VAL B C 1
ATOM 2715 O O . VAL B 1 207 ? 101.09400 133.94100 132.80800 1.000 14.80884 207 VAL B O 1
ATOM 2719 N N . LEU B 1 208 ? 102.69800 133.24300 131.39800 1.000 15.33200 208 LEU B N 1
ATOM 2720 C CA . LEU B 1 208 ? 102.50300 131.84600 131.77200 1.000 15.33200 208 LEU B CA 1
ATOM 2721 C C . LEU B 1 208 ? 102.89300 131.61200 133.22200 1.000 15.33200 208 LEU B C 1
ATOM 2722 O O . LEU B 1 208 ? 102.18700 130.92100 133.96200 1.000 15.33200 208 LEU B O 1
ATOM 2727 N N . MET B 1 209 ? 104.02400 132.17300 133.64900 1.000 17.60539 209 MET B N 1
ATOM 2728 C CA . MET B 1 209 ? 104.42200 132.03300 135.04400 1.000 17.60539 209 MET B CA 1
ATOM 2729 C C . MET B 1 209 ? 103.45100 132.75300 135.96700 1.000 17.60539 209 MET B C 1
ATOM 2730 O O . MET B 1 209 ? 103.08300 132.23200 137.02500 1.000 17.60539 209 MET B O 1
ATOM 2735 N N . ALA B 1 210 ? 103.02400 133.95300 135.58100 1.000 18.47485 210 ALA B N 1
ATOM 2736 C CA . ALA B 1 210 ? 102.11300 134.72800 136.40400 1.000 18.47485 210 ALA B CA 1
ATOM 2737 C C . ALA B 1 210 ? 100.72000 134.12300 136.46100 1.000 18.47485 210 ALA B C 1
ATOM 2738 O O . ALA B 1 210 ? 99.92400 134.51200 137.31900 1.000 18.47485 210 ALA B O 1
ATOM 2740 N N . MET B 1 211 ? 100.39300 133.21400 135.55300 1.000 18.94340 211 MET B N 1
ATOM 2741 C CA . MET B 1 211 ? 99.19700 132.40000 135.69400 1.000 18.94340 211 MET B CA 1
ATOM 2742 C C . MET B 1 211 ? 99.42600 131.20000 136.59100 1.000 18.94340 211 MET B C 1
ATOM 2743 O O . MET B 1 211 ? 98.60400 130.28000 136.60500 1.000 18.94340 211 MET B O 1
ATOM 2748 N N . GLY B 1 212 ? 100.53700 131.19200 137.32800 1.000 19.09418 212 GLY B N 1
ATOM 2749 C CA . GLY B 1 212 ? 100.90500 130.05600 138.15000 1.000 19.09418 212 GLY B CA 1
ATOM 2750 C C . GLY B 1 212 ? 101.20900 128.81100 137.36200 1.000 19.09418 212 GLY B C 1
ATOM 2751 O O . GLY B 1 212 ? 101.44500 127.75400 137.94700 1.000 19.09418 212 GLY B O 1
ATOM 2752 N N . MET B 1 213 ? 101.23700 128.91600 136.03900 1.000 21.38678 213 MET B N 1
ATOM 2753 C CA . MET B 1 213 ? 101.25000 127.77600 135.12900 1.000 21.38678 213 MET B CA 1
ATOM 2754 C C . MET B 1 213 ? 102.61400 127.71400 134.45800 1.000 21.38678 213 MET B C 1
ATOM 2755 O O . MET B 1 213 ? 102.81300 128.24500 133.36500 1.000 21.38678 213 MET B O 1
ATOM 2760 N N . MET B 1 214 ? 103.56000 127.06900 135.12200 1.000 25.48589 214 MET B N 1
ATOM 2761 C CA . MET B 1 214 ? 104.87100 126.84000 134.54200 1.000 25.48589 214 MET B CA 1
ATOM 2762 C C . MET B 1 214 ? 104.88300 125.49700 133.82700 1.000 25.48589 214 MET B C 1
ATOM 2763 O O . MET B 1 214 ? 103.85900 124.82400 133.70300 1.000 25.48589 214 MET B O 1
ATOM 2768 N N . MET B 1 215 ? 106.06200 125.11800 133.33900 1.000 21.60461 215 MET B N 1
ATOM 2769 C CA . MET B 1 215 ? 106.28700 123.85800 132.63900 1.000 21.60461 215 MET B CA 1
ATOM 2770 C C . MET B 1 215 ? 105.46700 123.76400 131.35600 1.000 21.60461 215 MET B C 1
ATOM 2771 O O . MET B 1 215 ? 105.29600 122.67300 130.80500 1.000 21.60461 215 MET B O 1
ATOM 2776 N N . LEU B 1 216 ? 104.96900 124.88300 130.84500 1.000 17.28388 216 LEU B N 1
ATOM 2777 C CA . LEU B 1 216 ? 104.19100 124.86900 129.61800 1.000 17.28388 216 LEU B CA 1
ATOM 2778 C C . LEU B 1 216 ? 105.02600 125.22600 128.39100 1.000 17.28388 216 LEU B C 1
ATOM 2779 O O . LEU B 1 216 ? 104.49000 125.25500 127.28000 1.000 17.28388 216 LEU B O 1
ATOM 2784 N N . SER B 1 217 ? 106.32700 125.46600 128.56200 1.000 16.56035 217 SER B N 1
ATOM 2785 C CA . SER B 1 217 ? 107.24400 125.74300 127.46100 1.000 16.56035 217 SER B CA 1
ATOM 2786 C C . SER B 1 217 ? 106.79200 126.96500 126.67400 1.000 16.56035 217 SER B C 1
ATOM 2787 O O . SER B 1 217 ? 106.27100 126.82900 125.56100 1.000 16.56035 217 SER B O 1
ATOM 2790 N N . PRO B 1 218 ? 106.96000 128.16900 127.22700 1.000 17.04375 218 PRO B N 1
ATOM 2791 C CA . PRO B 1 218 ? 106.45100 129.37800 126.55800 1.000 17.04375 218 PRO B CA 1
ATOM 2792 C C . PRO B 1 218 ? 106.90600 129.55900 125.12300 1.000 17.04375 218 PRO B C 1
ATOM 2793 O O . PRO B 1 218 ? 106.35300 130.42200 124.43700 1.000 17.04375 218 PRO B O 1
ATOM 2797 N N . LEU B 1 219 ? 107.87900 128.79200 124.63700 1.000 17.60189 219 LEU B N 1
ATOM 2798 C CA . LEU B 1 219 ? 108.26700 128.93900 123.23900 1.000 17.60189 219 LEU B CA 1
ATOM 2799 C C . LEU B 1 219 ? 107.20800 128.36400 122.30700 1.000 17.60189 219 LEU B C 1
ATOM 2800 O O . LEU B 1 219 ? 106.97200 128.90200 121.21800 1.000 17.60189 219 LEU B O 1
ATOM 2805 N N . ILE B 1 220 ? 106.52800 127.29700 122.73200 1.000 18.52411 220 ILE B N 1
ATOM 2806 C CA . ILE B 1 220 ? 105.51700 126.68200 121.87600 1.000 18.52411 220 ILE B CA 1
ATOM 2807 C C . ILE B 1 220 ? 104.24500 127.52200 121.86200 1.000 18.52411 220 ILE B C 1
ATOM 2808 O O . ILE B 1 220 ? 103.46100 127.46700 120.90900 1.000 18.52411 220 ILE B O 1
ATOM 2813 N N . ILE B 1 221 ? 104.01700 128.30600 122.91400 1.000 16.42891 221 ILE B N 1
ATOM 2814 C CA . ILE B 1 221 ? 102.88400 129.22400 122.91600 1.000 16.42891 221 ILE B CA 1
ATOM 2815 C C . ILE B 1 221 ? 103.26000 130.54000 122.24900 1.000 16.42891 221 ILE B C 1
ATOM 2816 O O . ILE B 1 221 ? 102.39800 131.25800 121.73400 1.000 16.42891 221 ILE B O 1
ATOM 2821 N N . SER B 1 222 ? 104.54800 130.87700 122.23800 1.000 15.14816 222 SER B N 1
ATOM 2822 C CA . SER B 1 222 ? 105.00700 132.10300 121.60500 1.000 15.14816 222 SER B CA 1
ATOM 2823 C C . SER B 1 222 ? 105.16700 131.97700 120.09900 1.000 15.14816 222 SER B C 1
ATOM 2824 O O . SER B 1 222 ? 105.09600 132.99500 119.40800 1.000 15.14816 222 SER B O 1
ATOM 2827 N N . LEU B 1 223 ? 105.39300 130.77200 119.57900 1.000 13.90187 223 LEU B N 1
ATOM 2828 C CA . LEU B 1 223 ? 105.51400 130.58600 118.13200 1.000 13.90187 223 LEU B CA 1
ATOM 2829 C C . LEU B 1 223 ? 104.36700 131.20000 117.33400 1.000 13.90187 223 LEU B C 1
ATOM 2830 O O . LEU B 1 223 ? 104.64200 131.90700 116.34900 1.000 13.90187 223 LEU B O 1
ATOM 2835 N N . PRO B 1 224 ? 103.09400 131.00900 117.68900 1.000 13.88698 224 PRO B N 1
ATOM 2836 C CA . PRO B 1 224 ? 102.03800 131.65000 116.89600 1.000 13.88698 224 PRO B CA 1
ATOM 2837 C C . PRO B 1 224 ? 101.97700 133.15200 117.07400 1.000 13.88698 224 PRO B C 1
ATOM 2838 O O . PRO B 1 224 ? 101.65700 133.85600 116.11200 1.000 13.88698 224 PRO B O 1
ATOM 2842 N N . PHE B 1 225 ? 102.22000 133.67100 118.27600 1.000 13.75380 225 PHE B N 1
ATOM 2843 C CA . PHE B 1 225 ? 102.25300 135.11900 118.42800 1.000 13.75380 225 PHE B CA 1
ATOM 2844 C C . PHE B 1 225 ? 103.39600 135.71600 117.62200 1.000 13.75380 225 PHE B C 1
ATOM 2845 O O . PHE B 1 225 ? 103.24900 136.79000 117.03500 1.000 13.75380 225 PHE B O 1
ATOM 2853 N N . LYS B 1 226 ? 104.53400 135.02400 117.56400 1.000 12.69826 226 LYS B N 1
ATOM 2854 C CA . LYS B 1 226 ? 105.63700 135.49700 116.73700 1.000 12.69826 226 LYS B CA 1
ATOM 2855 C C . LYS B 1 226 ? 105.25300 135.51200 115.26700 1.000 12.69826 226 LYS B C 1
ATOM 2856 O O . LYS B 1 226 ? 105.51300 136.49200 114.56100 1.000 12.69826 226 LYS B O 1
ATOM 2862 N N . ILE B 1 227 ? 104.62400 134.43800 114.78700 1.000 14.00074 227 ILE B N 1
ATOM 2863 C CA . ILE B 1 227 ? 104.23400 134.38300 113.38100 1.000 14.00074 227 ILE B CA 1
ATOM 2864 C C . ILE B 1 227 ? 103.18200 135.44100 113.06700 1.000 14.00074 227 ILE B C 1
ATOM 2865 O O . ILE B 1 227 ? 103.23300 136.10200 112.02300 1.000 14.00074 227 ILE B O 1
ATOM 2870 N N . MET B 1 228 ? 102.22100 135.63000 113.96900 1.000 14.05325 228 MET B N 1
ATOM 2871 C CA . MET B 1 228 ? 101.18200 136.63100 113.76800 1.000 14.05325 228 MET B CA 1
ATOM 2872 C C . MET B 1 228 ? 101.77500 138.03000 113.70500 1.000 14.05325 228 MET B C 1
ATOM 2873 O O . MET B 1 228 ? 101.48600 138.79600 112.78200 1.000 14.05325 228 MET B O 1
ATOM 2878 N N . LEU B 1 229 ? 102.59600 138.39000 114.69800 1.000 12.99316 229 LEU B N 1
ATOM 2879 C CA . LEU B 1 229 ? 103.24400 139.69600 114.67900 1.000 12.99316 229 LEU B CA 1
ATOM 2880 C C . LEU B 1 229 ? 104.11700 139.87400 113.44700 1.000 12.99316 229 LEU B C 1
ATOM 2881 O O . LEU B 1 229 ? 104.20100 140.98000 112.90700 1.000 12.99316 229 LEU B O 1
ATOM 2886 N N . PHE B 1 230 ? 104.76700 138.80900 112.98500 1.000 13.68986 230 PHE B N 1
ATOM 2887 C CA . PHE B 1 230 ? 105.61200 138.90400 111.80800 1.000 13.68986 230 PHE B CA 1
ATOM 2888 C C . PHE B 1 230 ? 104.82100 138.94300 110.51100 1.000 13.68986 230 PHE B C 1
ATOM 2889 O O . PHE B 1 230 ? 105.39400 139.25200 109.46500 1.000 13.68986 230 PHE B O 1
ATOM 2897 N N . VAL B 1 231 ? 103.53800 138.60900 110.54100 1.000 14.35461 231 VAL B N 1
ATOM 2898 C CA . VAL B 1 231 ? 102.70600 138.77200 109.35200 1.000 14.35461 231 VAL B CA 1
ATOM 2899 C C . VAL B 1 231 ? 101.98300 140.11400 109.35500 1.000 14.35461 231 VAL B C 1
ATOM 2900 O O . VAL B 1 231 ? 101.81800 140.73900 108.30500 1.000 14.35461 231 VAL B O 1
ATOM 2904 N N . LEU B 1 232 ? 101.55800 140.59000 110.52700 1.000 13.50289 232 LEU B N 1
ATOM 2905 C CA . LEU B 1 232 ? 100.80000 141.83500 110.58600 1.000 13.50289 232 LEU B CA 1
ATOM 2906 C C . LEU B 1 232 ? 101.65700 143.03300 110.19900 1.000 13.50289 232 LEU B C 1
ATOM 2907 O O . LEU B 1 232 ? 101.21700 143.88900 109.42400 1.000 13.50289 232 LEU B O 1
ATOM 2912 N N . VAL B 1 233 ? 102.88900 143.11200 110.71600 1.000 15.54183 233 VAL B N 1
ATOM 2913 C CA . VAL B 1 233 ? 103.80700 144.17000 110.29800 1.000 15.54183 233 VAL B CA 1
ATOM 2914 C C . VAL B 1 233 ? 104.39800 143.89400 108.92900 1.000 15.54183 233 VAL B C 1
ATOM 2915 O O . VAL B 1 233 ? 105.30300 144.61900 108.49700 1.000 15.54183 233 VAL B O 1
ATOM 2919 N N . ASP B 1 234 ? 103.94100 142.83300 108.26600 1.000 19.20707 234 ASP B N 1
ATOM 2920 C CA . ASP B 1 234 ? 104.28400 142.44200 106.90400 1.000 19.20707 234 ASP B CA 1
ATOM 2921 C C . ASP B 1 234 ? 105.68100 141.84100 106.82400 1.000 19.20707 234 ASP B C 1
ATOM 2922 O O . ASP B 1 234 ? 106.02700 141.20400 105.82500 1.000 19.20707 234 ASP B O 1
ATOM 2927 N N . GLY B 1 235 ? 106.48400 142.01200 107.86800 1.000 18.29620 235 GLY B N 1
ATOM 2928 C CA . GLY B 1 235 ? 107.50000 141.03600 108.19900 1.000 18.29620 235 GLY B CA 1
ATOM 2929 C C . GLY B 1 235 ? 108.61100 140.86400 107.19300 1.000 18.29620 235 GLY B C 1
ATOM 2930 O O . GLY B 1 235 ? 109.75900 141.24600 107.43100 1.000 18.29620 235 GLY B O 1
ATOM 2931 N N . TRP B 1 236 ? 108.25900 140.27800 106.05000 1.000 19.79519 236 TRP B N 1
ATOM 2932 C CA . TRP B 1 236 ? 109.24100 139.82100 105.07800 1.000 19.79519 236 TRP B CA 1
ATOM 2933 C C . TRP B 1 236 ? 109.62000 140.90600 104.08800 1.000 19.79519 236 TRP B C 1
ATOM 2934 O O . TRP B 1 236 ? 110.79600 141.03200 103.73300 1.000 19.79519 236 TRP B O 1
ATOM 2945 N N . ALA B 1 237 ? 108.65200 141.69700 103.63000 1.000 22.56266 237 ALA B N 1
ATOM 2946 C CA . ALA B 1 237 ? 109.00400 142.83000 102.78900 1.000 22.56266 237 ALA B CA 1
ATOM 2947 C C . ALA B 1 237 ? 109.78200 143.86800 103.58200 1.000 22.56266 237 ALA B C 1
ATOM 2948 O O . ALA B 1 237 ? 110.70300 144.49100 103.04900 1.000 22.56266 237 ALA B O 1
ATOM 2950 N N . LEU B 1 238 ? 109.45400 144.04200 104.86600 1.000 19.68815 238 LEU B N 1
ATOM 2951 C CA . LEU B 1 238 ? 110.24800 144.92500 105.71700 1.000 19.68815 238 LEU B CA 1
ATOM 2952 C C . LEU B 1 238 ? 111.71100 144.51200 105.71800 1.000 19.68815 238 LEU B C 1
ATOM 2953 O O . LEU B 1 238 ? 112.59600 145.32300 105.42900 1.000 19.68815 238 LEU B O 1
ATOM 2958 N N . ILE B 1 239 ? 111.98300 143.24500 106.02500 1.000 21.25261 239 ILE B N 1
ATOM 2959 C CA . ILE B 1 239 ? 113.36000 142.79300 106.18000 1.000 21.25261 239 ILE B CA 1
ATOM 2960 C C . ILE B 1 239 ? 114.07700 142.75500 104.83800 1.000 21.25261 239 ILE B C 1
ATOM 2961 O O . ILE B 1 239 ? 115.26100 143.09700 104.74500 1.000 21.25261 239 ILE B O 1
ATOM 2966 N N . VAL B 1 240 ? 113.38300 142.35100 103.77700 1.000 22.82972 240 VAL B N 1
ATOM 2967 C CA . VAL B 1 240 ? 114.03200 142.28800 102.47400 1.000 22.82972 240 VAL B CA 1
ATOM 2968 C C . VAL B 1 240 ? 114.35000 143.68800 101.96100 1.000 22.82972 240 VAL B C 1
ATOM 2969 O O . VAL B 1 240 ? 115.44600 143.94000 101.43900 1.000 22.82972 240 VAL B O 1
ATOM 2973 N N . GLY B 1 241 ? 113.41000 144.62400 102.10400 1.000 23.46439 241 GLY B N 1
ATOM 2974 C CA . GLY B 1 241 ? 113.70000 146.00000 101.75500 1.000 23.46439 241 GLY B CA 1
ATOM 2975 C C . GLY B 1 241 ? 114.79900 146.59100 102.61200 1.000 23.46439 241 GLY B C 1
ATOM 2976 O O . GLY B 1 241 ? 115.61900 147.36700 102.12800 1.000 23.46439 241 GLY B O 1
ATOM 2977 N N . THR B 1 242 ? 114.84200 146.21900 103.89300 1.000 23.98754 242 THR B N 1
ATOM 2978 C CA . THR B 1 242 ? 115.91700 146.68700 104.76000 1.000 23.98754 242 THR B CA 1
ATOM 2979 C C . THR B 1 242 ? 117.27100 146.19500 104.27500 1.000 23.98754 242 THR B C 1
ATOM 2980 O O . THR B 1 242 ? 118.22400 146.97500 104.19200 1.000 23.98754 242 THR B O 1
ATOM 2984 N N . LEU B 1 243 ? 117.37800 144.90800 103.94900 1.000 25.01621 243 LEU B N 1
ATOM 2985 C CA . LEU B 1 243 ? 118.62300 144.38900 103.39600 1.000 25.01621 243 LEU B CA 1
ATOM 2986 C C . LEU B 1 243 ? 119.01300 145.14900 102.13500 1.000 25.01621 243 LEU B C 1
ATOM 2987 O O . LEU B 1 243 ? 120.10100 145.73100 102.05400 1.000 25.01621 243 LEU B O 1
ATOM 2992 N N . ALA B 1 244 ? 118.11500 145.18200 101.14800 1.000 24.14668 244 ALA B N 1
ATOM 2993 C CA . ALA B 1 244 ? 118.45400 145.78500 99.86400 1.000 24.14668 244 ALA B CA 1
ATOM 2994 C C . ALA B 1 244 ? 118.62100 147.29800 99.94200 1.000 24.14668 244 ALA B C 1
ATOM 2995 O O . ALA B 1 244 ? 119.18300 147.89000 99.01500 1.000 24.14668 244 ALA B O 1
ATOM 2997 N N . GLY B 1 245 ? 118.15600 147.93400 101.01600 1.000 28.02945 245 GLY B N 1
ATOM 2998 C CA . GLY B 1 245 ? 118.26300 149.37200 101.16100 1.000 28.02945 245 GLY B CA 1
ATOM 2999 C C . GLY B 1 245 ? 119.47200 149.80600 101.95900 1.000 28.02945 245 GLY B C 1
ATOM 3000 O O . GLY B 1 245 ? 120.21100 150.69600 101.53200 1.000 28.02945 245 GLY B O 1
ATOM 3001 N N . SER B 1 246 ? 119.68500 149.19800 103.12800 1.000 29.34215 246 SER B N 1
ATOM 3002 C CA . SER B 1 246 ? 120.92100 149.43100 103.85800 1.000 29.34215 246 SER B CA 1
ATOM 3003 C C . SER B 1 246 ? 122.12800 148.90500 103.10100 1.000 29.34215 246 SER B C 1
ATOM 3004 O O . SER B 1 246 ? 123.26000 149.27900 103.42200 1.000 29.34215 246 SER B O 1
ATOM 3007 N N . PHE B 1 247 ? 121.91600 148.04500 102.10500 1.000 35.16966 247 PHE B N 1
ATOM 3008 C CA . PHE B 1 247 ? 123.04600 147.51000 101.36200 1.000 35.16966 247 PHE B CA 1
ATOM 3009 C C . PHE B 1 247 ? 123.67600 148.56800 100.46500 1.000 35.16966 247 PHE B C 1
ATOM 3010 O O . PHE B 1 247 ? 124.90300 148.70900 100.42600 1.000 35.16966 247 PHE B O 1
ATOM 3018 N N . GLY B 1 248 ? 122.85500 149.32100 99.73300 1.000 34.44437 248 GLY B N 1
ATOM 3019 C CA . GLY B 1 248 ? 123.34000 150.30800 98.79600 1.000 34.44437 248 GLY B CA 1
ATOM 3020 C C . GLY B 1 248 ? 122.94300 151.72700 99.17500 1.000 34.44437 248 GLY B C 1
ATOM 3021 O O . GLY B 1 248 ? 122.11500 151.96800 100.05000 1.000 34.44437 248 GLY B O 1
ATOM 3022 N N . GLY B 1 249 ? 123.56100 152.67900 98.48100 1.000 41.68359 249 GLY B N 1
ATOM 3023 C CA . GLY B 1 249 ? 123.26400 154.08000 98.69800 1.000 41.68359 249 GLY B CA 1
ATOM 3024 C C . GLY B 1 249 ? 122.02200 154.53400 97.96100 1.000 41.68359 249 GLY B C 1
ATOM 3025 O O . GLY B 1 249 ? 122.03400 154.67400 96.73400 1.000 41.68359 249 GLY B O 1
ATOM 3026 N N . VAL B 1 250 ? 120.94300 154.76900 98.70000 1.000 41.74530 250 VAL B N 1
ATOM 3027 C CA . VAL B 1 250 ? 119.67100 155.15900 98.10500 1.000 41.74530 250 VAL B CA 1
ATOM 3028 C C . VAL B 1 250 ? 119.58200 156.67700 97.99000 1.000 41.74530 250 VAL B C 1
ATOM 3029 O O . VAL B 1 250 ? 119.14000 157.20800 96.97000 1.000 41.74530 250 VAL B O 1
ATOM 3033 N N . THR C 1 53 ? 127.38800 122.25800 89.98800 1.000 74.66870 53 THR C N 1
ATOM 3034 C CA . THR C 1 53 ? 126.65000 123.34600 90.61800 1.000 74.66870 53 THR C CA 1
ATOM 3035 C C . THR C 1 53 ? 125.15300 123.18800 90.38900 1.000 74.66870 53 THR C C 1
ATOM 3036 O O . THR C 1 53 ? 124.34200 123.49400 91.26800 1.000 74.66870 53 THR C O 1
ATOM 3040 N N . ALA C 1 54 ? 124.79500 122.71100 89.19500 1.000 72.19757 54 ALA C N 1
ATOM 3041 C CA . ALA C 1 54 ? 123.38800 122.49000 88.87900 1.000 72.19757 54 ALA C CA 1
ATOM 3042 C C . ALA C 1 54 ? 122.74400 121.53600 89.87400 1.000 72.19757 54 ALA C C 1
ATOM 3043 O O . ALA C 1 54 ? 121.56200 121.67700 90.20400 1.000 72.19757 54 ALA C O 1
ATOM 3045 N N . LEU C 1 55 ? 123.50900 120.56100 90.37100 1.000 74.57008 55 LEU C N 1
ATOM 3046 C CA . LEU C 1 55 ? 122.96700 119.62800 91.35200 1.000 74.57008 55 LEU C CA 1
ATOM 3047 C C . LEU C 1 55 ? 122.51300 120.35600 92.61000 1.000 74.57008 55 LEU C C 1
ATOM 3048 O O . LEU C 1 55 ? 121.46500 120.03300 93.18000 1.000 74.57008 55 LEU C O 1
ATOM 3053 N N . SER C 1 56 ? 123.28600 121.34900 93.05300 1.000 69.29784 56 SER C N 1
ATOM 3054 C CA . SER C 1 56 ? 122.89200 122.12600 94.22300 1.000 69.29784 56 SER C CA 1
ATOM 3055 C C . SER C 1 56 ? 121.81000 123.14200 93.87700 1.000 69.29784 56 SER C C 1
ATOM 3056 O O . SER C 1 56 ? 121.03400 123.55200 94.74700 1.000 69.29784 56 SER C O 1
ATOM 3059 N N . PHE C 1 57 ? 121.74700 123.56400 92.61200 1.000 65.61579 57 PHE C N 1
ATOM 3060 C CA . PHE C 1 57 ? 120.79300 124.60000 92.22600 1.000 65.61579 57 PHE C CA 1
ATOM 3061 C C . PHE C 1 57 ? 119.37700 124.04900 92.09300 1.000 65.61579 57 PHE C C 1
ATOM 3062 O O . PHE C 1 57 ? 118.41600 124.68900 92.53700 1.000 65.61579 57 PHE C O 1
ATOM 3070 N N . ILE C 1 58 ? 119.23200 122.86600 91.48300 1.000 64.93022 58 ILE C N 1
ATOM 3071 C CA . ILE C 1 58 ? 117.90200 122.38500 91.08800 1.000 64.93022 58 ILE C CA 1
ATOM 3072 C C . ILE C 1 58 ? 116.91000 122.32900 92.24400 1.000 64.93022 58 ILE C C 1
ATOM 3073 O O . ILE C 1 58 ? 115.77500 122.80200 92.07400 1.000 64.93022 58 ILE C O 1
ATOM 3078 N N . PRO C 1 59 ? 117.23200 121.75000 93.40700 1.000 58.69483 59 PRO C N 1
ATOM 3079 C CA . PRO C 1 59 ? 116.21600 121.69100 94.47200 1.000 58.69483 59 PRO C CA 1
ATOM 3080 C C . PRO C 1 59 ? 115.79600 123.05900 94.97800 1.000 58.69483 59 PRO C C 1
ATOM 3081 O O . PRO C 1 59 ? 114.61600 123.27200 95.28400 1.000 58.69483 59 PRO C O 1
ATOM 3085 N N . ALA C 1 60 ? 116.73500 124.00100 95.07400 1.000 56.76942 60 ALA C N 1
ATOM 3086 C CA . ALA C 1 60 ? 116.35700 125.37700 95.36900 1.000 56.76942 60 ALA C CA 1
ATOM 3087 C C . ALA C 1 60 ? 115.39700 125.91300 94.31500 1.000 56.76942 60 ALA C C 1
ATOM 3088 O O . ALA C 1 60 ? 114.45900 126.65200 94.63500 1.000 56.76942 60 ALA C O 1
ATOM 3090 N N . PHE C 1 61 ? 115.59900 125.53000 93.05200 1.000 55.51349 61 PHE C N 1
ATOM 3091 C CA . PHE C 1 61 ? 114.67800 125.95000 92.00200 1.000 55.51349 61 PHE C CA 1
ATOM 3092 C C . PHE C 1 61 ? 113.29100 125.35700 92.21300 1.000 55.51349 61 PHE C C 1
ATOM 3093 O O . PHE C 1 61 ? 112.29100 126.08400 92.20100 1.000 55.51349 61 PHE C O 1
ATOM 3101 N N . VAL C 1 62 ? 113.21000 124.03800 92.40200 1.000 50.69877 62 VAL C N 1
ATOM 3102 C CA . VAL C 1 62 ? 111.90900 123.38300 92.53000 1.000 50.69877 62 VAL C CA 1
ATOM 3103 C C . VAL C 1 62 ? 111.18400 123.88900 93.77000 1.000 50.69877 62 VAL C C 1
ATOM 3104 O O . VAL C 1 62 ? 109.95100 123.86000 93.84600 1.000 50.69877 62 VAL C O 1
ATOM 3108 N N . MET C 1 63 ? 111.93600 124.36900 94.75900 1.000 43.80511 63 MET C N 1
ATOM 3109 C CA . MET C 1 63 ? 111.28900 124.95400 95.92500 1.000 43.80511 63 MET C CA 1
ATOM 3110 C C . MET C 1 63 ? 110.78400 126.36000 95.62800 1.000 43.80511 63 MET C C 1
ATOM 3111 O O . MET C 1 63 ? 109.60600 126.66200 95.84300 1.000 43.80511 63 MET C O 1
ATOM 3116 N N . LEU C 1 64 ? 111.64800 127.22800 95.09900 1.000 40.74190 64 LEU C N 1
ATOM 3117 C CA . LEU C 1 64 ? 111.29500 128.64200 95.02200 1.000 40.74190 64 LEU C CA 1
ATOM 3118 C C . LEU C 1 64 ? 110.31300 128.92400 93.89200 1.000 40.74190 64 LEU C C 1
ATOM 3119 O O . LEU C 1 64 ? 109.39100 129.72800 94.05700 1.000 40.74190 64 LEU C O 1
ATOM 3124 N N . MET C 1 65 ? 110.49100 128.28700 92.74000 1.000 43.77817 65 MET C N 1
ATOM 3125 C CA . MET C 1 65 ? 109.65000 128.58500 91.59000 1.000 43.77817 65 MET C CA 1
ATOM 3126 C C . MET C 1 65 ? 108.32600 127.83200 91.60000 1.000 43.77817 65 MET C C 1
ATOM 3127 O O . MET C 1 65 ? 107.50700 128.04600 90.70100 1.000 43.77817 65 MET C O 1
ATOM 3132 N N . THR C 1 66 ? 108.09400 126.96800 92.58200 1.000 39.03457 66 THR C N 1
ATOM 3133 C CA . THR C 1 66 ? 106.88500 126.15900 92.65700 1.000 39.03457 66 THR C CA 1
ATOM 3134 C C . THR C 1 66 ? 106.21000 126.35100 94.01500 1.000 39.03457 66 THR C C 1
ATOM 3135 O O . THR C 1 66 ? 106.55100 127.24900 94.78700 1.000 39.03457 66 THR C O 1
ATOM 3139 N N . SER C 1 67 ? 105.23500 125.48700 94.29700 1.000 34.77847 67 SER C N 1
ATOM 3140 C CA . SER C 1 67 ? 104.42500 125.61000 95.50100 1.000 34.77847 67 SER C CA 1
ATOM 3141 C C . SER C 1 67 ? 105.14200 125.12100 96.74800 1.000 34.77847 67 SER C C 1
ATOM 3142 O O . SER C 1 67 ? 104.68800 125.42200 97.85600 1.000 34.77847 67 SER C O 1
ATOM 3145 N N . PHE C 1 68 ? 106.23400 124.36900 96.58300 1.000 27.87770 68 PHE C N 1
ATOM 3146 C CA . PHE C 1 68 ? 106.87000 123.64600 97.68100 1.000 27.87770 68 PHE C CA 1
ATOM 3147 C C . PHE C 1 68 ? 106.97100 124.46100 98.96500 1.000 27.87770 68 PHE C C 1
ATOM 3148 O O . PHE C 1 68 ? 106.55400 124.00400 100.03200 1.000 27.87770 68 PHE C O 1
ATOM 3156 N N . THR C 1 69 ? 107.50100 125.68200 98.87700 1.000 25.91351 69 THR C N 1
ATOM 3157 C CA . THR C 1 69 ? 107.80900 126.44000 100.08700 1.000 25.91351 69 THR C CA 1
ATOM 3158 C C . THR C 1 69 ? 106.55100 126.77000 100.88100 1.000 25.91351 69 THR C C 1
ATOM 3159 O O . THR C 1 69 ? 106.59100 126.85200 102.11200 1.000 25.91351 69 THR C O 1
ATOM 3163 N N . ARG C 1 70 ? 105.42300 126.96900 100.20100 1.000 22.32629 70 ARG C N 1
ATOM 3164 C CA . ARG C 1 70 ? 104.18800 127.18800 100.94500 1.000 22.32629 70 ARG C CA 1
ATOM 3165 C C . ARG C 1 70 ? 103.73100 125.92300 101.64700 1.000 22.32629 70 ARG C C 1
ATOM 3166 O O . ARG C 1 70 ? 103.19700 125.98800 102.75900 1.000 22.32629 70 ARG C O 1
ATOM 3174 N N . ILE C 1 71 ? 103.93500 124.76700 101.02300 1.000 21.51261 71 ILE C N 1
ATOM 3175 C CA . ILE C 1 71 ? 103.42800 123.52400 101.58800 1.000 21.51261 71 ILE C CA 1
ATOM 3176 C C . ILE C 1 71 ? 104.28500 123.08800 102.76700 1.000 21.51261 71 ILE C C 1
ATOM 3177 O O . ILE C 1 71 ? 103.80300 122.99800 103.90200 1.000 21.51261 71 ILE C O 1
ATOM 3182 N N . ILE C 1 72 ? 105.57500 122.83400 102.51900 1.000 19.57772 72 ILE C N 1
ATOM 3183 C CA . ILE C 1 72 ? 106.44000 122.27000 103.55300 1.000 19.57772 72 ILE C CA 1
ATOM 3184 C C . ILE C 1 72 ? 106.38900 123.11600 104.81500 1.000 19.57772 72 ILE C C 1
ATOM 3185 O O . ILE C 1 72 ? 106.18400 122.59400 105.91900 1.000 19.57772 72 ILE C O 1
ATOM 3190 N N . ILE C 1 73 ? 106.52400 124.43500 104.67000 1.000 17.62905 73 ILE C N 1
ATOM 3191 C CA . ILE C 1 73 ? 106.48000 125.32000 105.82800 1.000 17.62905 73 ILE C CA 1
ATOM 3192 C C . ILE C 1 73 ? 105.20400 125.08700 106.61800 1.000 17.62905 73 ILE C C 1
ATOM 3193 O O . ILE C 1 73 ? 105.24400 124.86100 107.83200 1.000 17.62905 73 ILE C O 1
ATOM 3198 N N . VAL C 1 74 ? 104.05700 125.09300 105.93400 1.000 17.20740 74 VAL C N 1
ATOM 3199 C CA . VAL C 1 74 ? 102.80000 124.79800 106.61500 1.000 17.20740 74 VAL C CA 1
ATOM 3200 C C . VAL C 1 74 ? 102.89600 123.46200 107.33300 1.000 17.20740 74 VAL C C 1
ATOM 3201 O O . VAL C 1 74 ? 102.64500 123.37300 108.54200 1.000 17.20740 74 VAL C O 1
ATOM 3205 N N . PHE C 1 75 ? 103.31000 122.41500 106.61400 1.000 18.21687 75 PHE C N 1
ATOM 3206 C CA . PHE C 1 75 ? 103.49900 121.12100 107.25500 1.000 18.21687 75 PHE C CA 1
ATOM 3207 C C . PHE C 1 75 ? 104.43200 121.24700 108.44700 1.000 18.21687 75 PHE C C 1
ATOM 3208 O O . PHE C 1 75 ? 104.13400 120.73900 109.53400 1.000 18.21687 75 PHE C O 1
ATOM 3216 N N . SER C 1 76 ? 105.54400 121.96600 108.27300 1.000 17.52702 76 SER C N 1
ATOM 3217 C CA . SER C 1 76 ? 106.45200 122.19200 109.38800 1.000 17.52702 76 SER C CA 1
ATOM 3218 C C . SER C 1 76 ? 105.72100 122.80500 110.57000 1.000 17.52702 76 SER C C 1
ATOM 3219 O O . SER C 1 76 ? 105.80900 122.29000 111.69000 1.000 17.52702 76 SER C O 1
ATOM 3222 N N . ILE C 1 77 ? 104.96000 123.88000 110.33600 1.000 17.27051 77 ILE C N 1
ATOM 3223 C CA . ILE C 1 77 ? 104.20700 124.48700 111.43000 1.000 17.27051 77 ILE C CA 1
ATOM 3224 C C . ILE C 1 77 ? 103.30200 123.45000 112.06700 1.000 17.27051 77 ILE C C 1
ATOM 3225 O O . ILE C 1 77 ? 103.20400 123.36000 113.29600 1.000 17.27051 77 ILE C O 1
ATOM 3230 N N . LEU C 1 78 ? 102.65500 122.62700 111.24000 1.000 18.19117 78 LEU C N 1
ATOM 3231 C CA . LEU C 1 78 ? 101.80600 121.56600 111.76300 1.000 18.19117 78 LEU C CA 1
ATOM 3232 C C . LEU C 1 78 ? 102.59500 120.65100 112.68700 1.000 18.19117 78 LEU C C 1
ATOM 3233 O O . LEU C 1 78 ? 102.16300 120.35600 113.80400 1.000 18.19117 78 LEU C O 1
ATOM 3238 N N . ARG C 1 79 ? 103.77800 120.21500 112.24700 1.000 19.25203 79 ARG C N 1
ATOM 3239 C CA . ARG C 1 79 ? 104.57900 119.33000 113.08300 1.000 19.25203 79 ARG C CA 1
ATOM 3240 C C . ARG C 1 79 ? 104.93100 119.98900 114.40700 1.000 19.25203 79 ARG C C 1
ATOM 3241 O O . ARG C 1 79 ? 105.14800 119.29800 115.40700 1.000 19.25203 79 ARG C O 1
ATOM 3249 N N . GLN C 1 80 ? 104.99200 121.32000 114.43500 1.000 20.16106 80 GLN C N 1
ATOM 3250 C CA . GLN C 1 80 ? 105.11500 122.02500 115.70200 1.000 20.16106 80 GLN C CA 1
ATOM 3251 C C . GLN C 1 80 ? 103.74600 122.23000 116.33300 1.000 20.16106 80 GLN C C 1
ATOM 3252 O O . GLN C 1 80 ? 103.57500 122.02300 117.53800 1.000 20.16106 80 GLN C O 1
ATOM 3258 N N . ALA C 1 81 ? 102.76400 122.63500 115.52300 1.000 18.62467 81 ALA C N 1
ATOM 3259 C CA . ALA C 1 81 ? 101.41500 122.87500 116.02400 1.000 18.62467 81 ALA C CA 1
ATOM 3260 C C . ALA C 1 81 ? 100.82700 121.61400 116.62700 1.000 18.62467 81 ALA C C 1
ATOM 3261 O O . ALA C 1 81 ? 100.24200 121.64300 117.71400 1.000 18.62467 81 ALA C O 1
ATOM 3263 N N . LEU C 1 82 ? 100.98400 120.49400 115.93200 1.000 17.12620 82 LEU C N 1
ATOM 3264 C CA . LEU C 1 82 ? 100.52500 119.19700 116.40400 1.000 17.12620 82 LEU C CA 1
ATOM 3265 C C . LEU C 1 82 ? 101.27000 118.84900 117.68000 1.000 17.12620 82 LEU C C 1
ATOM 3266 O O . LEU C 1 82 ? 102.13400 119.61400 118.12000 1.000 17.12620 82 LEU C O 1
ATOM 3271 N N . GLY C 1 83 ? 100.92200 117.72600 118.29600 1.000 16.52035 83 GLY C N 1
ATOM 3272 C CA . GLY C 1 83 ? 101.63700 117.25800 119.46400 1.000 16.52035 83 GLY C CA 1
ATOM 3273 C C . GLY C 1 83 ? 103.13400 117.40800 119.32500 1.000 16.52035 83 GLY C C 1
ATOM 3274 O O . GLY C 1 83 ? 103.68200 117.24900 118.23000 1.000 16.52035 83 GLY C O 1
ATOM 3275 N N . LEU C 1 84 ? 103.80600 117.68600 120.44100 1.000 22.62656 84 LEU C N 1
ATOM 3276 C CA . LEU C 1 84 ? 105.20500 118.10000 120.47200 1.000 22.62656 84 LEU C CA 1
ATOM 3277 C C . LEU C 1 84 ? 106.10000 117.18200 119.65100 1.000 22.62656 84 LEU C C 1
ATOM 3278 O O . LEU C 1 84 ? 107.24900 117.52700 119.35700 1.000 22.62656 84 LEU C O 1
ATOM 3283 N N . GLN C 1 85 ? 105.57000 116.01400 119.29300 1.000 23.24207 85 GLN C N 1
ATOM 3284 C CA . GLN C 1 85 ? 106.32900 114.98200 118.60700 1.000 23.24207 85 GLN C CA 1
ATOM 3285 C C . GLN C 1 85 ? 107.13900 115.54300 117.44800 1.000 23.24207 85 GLN C C 1
ATOM 3286 O O . GLN C 1 85 ? 106.69500 116.43400 116.72000 1.000 23.24207 85 GLN C O 1
ATOM 3292 N N . GLN C 1 86 ? 108.35200 115.03900 117.31700 1.000 31.52185 86 GLN C N 1
ATOM 3293 C CA . GLN C 1 86 ? 109.09900 115.10300 116.08100 1.000 31.52185 86 GLN C CA 1
ATOM 3294 C C . GLN C 1 86 ? 108.92600 113.75600 115.39100 1.000 31.52185 86 GLN C C 1
ATOM 3295 O O . GLN C 1 86 ? 108.23500 112.86400 115.89500 1.000 31.52185 86 GLN C O 1
ATOM 3301 N N . THR C 1 87 ? 109.53800 113.61600 114.23500 1.000 29.82810 87 THR C N 1
ATOM 3302 C CA . THR C 1 87 ? 109.54800 112.40100 113.43500 1.000 29.82810 87 THR C CA 1
ATOM 3303 C C . THR C 1 87 ? 108.14000 112.05800 112.94200 1.000 29.82810 87 THR C C 1
ATOM 3304 O O . THR C 1 87 ? 107.62200 110.96400 113.20300 1.000 29.82810 87 THR C O 1
ATOM 3308 N N . PRO C 1 88 ? 107.45400 113.01100 112.30800 1.000 28.28716 88 PRO C N 1
ATOM 3309 C CA . PRO C 1 88 ? 107.00400 112.78100 110.93400 1.000 28.28716 88 PRO C CA 1
ATOM 3310 C C . PRO C 1 88 ? 108.15100 112.93900 109.95100 1.000 28.28716 88 PRO C C 1
ATOM 3311 O O . PRO C 1 88 ? 107.96100 112.76000 108.74700 1.000 28.28716 88 PRO C O 1
ATOM 3315 N N . SER C 1 89 ? 109.32600 113.29500 110.47100 1.000 31.51378 89 SER C N 1
ATOM 3316 C CA . SER C 1 89 ? 110.68500 113.04800 110.00500 1.000 31.51378 89 SER C CA 1
ATOM 3317 C C . SER C 1 89 ? 111.15100 113.99100 108.90600 1.000 31.51378 89 SER C C 1
ATOM 3318 O O . SER C 1 89 ? 112.28300 113.84400 108.45100 1.000 31.51378 89 SER C O 1
ATOM 3321 N N . ASN C 1 90 ? 110.31500 114.90600 108.41700 1.000 27.74637 90 ASN C N 1
ATOM 3322 C CA . ASN C 1 90 ? 110.69800 115.93300 107.44600 1.000 27.74637 90 ASN C CA 1
ATOM 3323 C C . ASN C 1 90 ? 111.35900 115.32900 106.21100 1.000 27.74637 90 ASN C C 1
ATOM 3324 O O . ASN C 1 90 ? 111.90000 116.05400 105.37100 1.000 27.74637 90 ASN C O 1
ATOM 3329 N N . GLN C 1 91 ? 111.32100 114.00400 106.10100 1.000 27.58198 91 GLN C N 1
ATOM 3330 C CA . GLN C 1 91 ? 111.71400 113.28100 104.90200 1.000 27.58198 91 GLN C CA 1
ATOM 3331 C C . GLN C 1 91 ? 110.52100 112.63400 104.22300 1.000 27.58198 91 GLN C C 1
ATOM 3332 O O . GLN C 1 91 ? 110.53200 112.44400 103.00500 1.000 27.58198 91 GLN C O 1
ATOM 3338 N N . ILE C 1 92 ? 109.49000 112.28900 104.99500 1.000 29.72796 92 ILE C N 1
ATOM 3339 C CA . ILE C 1 92 ? 108.19900 111.98700 104.39600 1.000 29.72796 92 ILE C CA 1
ATOM 3340 C C . ILE C 1 92 ? 107.34700 113.24300 104.28400 1.000 29.72796 92 ILE C C 1
ATOM 3341 O O . ILE C 1 92 ? 106.46100 113.30300 103.42700 1.000 29.72796 92 ILE C O 1
ATOM 3346 N N . LEU C 1 93 ? 107.59600 114.25300 105.12200 1.000 27.16907 93 LEU C N 1
ATOM 3347 C CA . LEU C 1 93 ? 106.96900 115.55200 104.90500 1.000 27.16907 93 LEU C CA 1
ATOM 3348 C C . LEU C 1 93 ? 107.48200 116.18500 103.62300 1.000 27.16907 93 LEU C C 1
ATOM 3349 O O . LEU C 1 93 ? 106.70600 116.76300 102.85700 1.000 27.16907 93 LEU C O 1
ATOM 3354 N N . THR C 1 94 ? 108.78700 116.07500 103.36900 1.000 27.49534 94 THR C N 1
ATOM 3355 C CA . THR C 1 94 ? 109.34600 116.59900 102.12900 1.000 27.49534 94 THR C CA 1
ATOM 3356 C C . THR C 1 94 ? 108.79300 115.85300 100.92300 1.000 27.49534 94 THR C C 1
ATOM 3357 O O . THR C 1 94 ? 108.42700 116.47000 99.91700 1.000 27.49534 94 THR C O 1
ATOM 3361 N N . GLY C 1 95 ? 108.69900 114.52600 101.01300 1.000 28.69220 95 GLY C N 1
ATOM 3362 C CA . GLY C 1 95 ? 108.12800 113.76400 99.91500 1.000 28.69220 95 GLY C CA 1
ATOM 3363 C C . GLY C 1 95 ? 106.66000 114.07400 99.69000 1.000 28.69220 95 GLY C C 1
ATOM 3364 O O . GLY C 1 95 ? 106.20400 114.17800 98.54900 1.000 28.69220 95 GLY C O 1
ATOM 3365 N N . MET C 1 96 ? 105.90200 114.23300 100.77500 1.000 29.05742 96 MET C N 1
ATOM 3366 C CA . MET C 1 96 ? 104.48200 114.53800 100.64900 1.000 29.05742 96 MET C CA 1
ATOM 3367 C C . MET C 1 96 ? 104.27200 115.92400 100.05700 1.000 29.05742 96 MET C C 1
ATOM 3368 O O . MET C 1 96 ? 103.37500 116.13100 99.23100 1.000 29.05742 96 MET C O 1
ATOM 3373 N N . ALA C 1 97 ? 105.09100 116.89300 100.47100 1.000 26.69410 97 ALA C N 1
ATOM 3374 C CA . ALA C 1 97 ? 105.02600 118.21600 99.86800 1.000 26.69410 97 ALA C CA 1
ATOM 3375 C C . ALA C 1 97 ? 105.42100 118.17000 98.40400 1.000 26.69410 97 ALA C C 1
ATOM 3376 O O . ALA C 1 97 ? 104.83800 118.88400 97.58700 1.000 26.69410 97 ALA C O 1
ATOM 3378 N N . LEU C 1 98 ? 106.39100 117.32800 98.04900 1.000 31.28146 98 LEU C N 1
ATOM 3379 C CA . LEU C 1 98 ? 106.76300 117.17700 96.64800 1.000 31.28146 98 LEU C CA 1
ATOM 3380 C C . LEU C 1 98 ? 105.61100 116.60200 95.83400 1.000 31.28146 98 LEU C C 1
ATOM 3381 O O . LEU C 1 98 ? 105.36100 117.03600 94.70300 1.000 31.28146 98 LEU C O 1
ATOM 3386 N N . PHE C 1 99 ? 104.88900 115.63300 96.39800 1.000 35.12101 99 PHE C N 1
ATOM 3387 C CA . PHE C 1 99 ? 103.75800 115.04700 95.68400 1.000 35.12101 99 PHE C CA 1
ATOM 3388 C C . PHE C 1 99 ? 102.61500 116.04300 95.54400 1.000 35.12101 99 PHE C C 1
ATOM 3389 O O . PHE C 1 99 ? 101.99500 116.13600 94.47900 1.000 35.12101 99 PHE C O 1
ATOM 3397 N N . LEU C 1 100 ? 102.32200 116.80100 96.60200 1.000 30.22514 100 LEU C N 1
ATOM 3398 C CA . LEU C 1 100 ? 101.31700 117.85400 96.49000 1.000 30.22514 100 LEU C CA 1
ATOM 3399 C C . LEU C 1 100 ? 101.73400 118.90600 95.47100 1.000 30.22514 100 LEU C C 1
ATOM 3400 O O . LEU C 1 100 ? 100.89300 119.44100 94.74200 1.000 30.22514 100 LEU C O 1
ATOM 3405 N N . THR C 1 101 ? 103.02800 119.22100 95.41100 1.000 33.98540 101 THR C N 1
ATOM 3406 C CA . THR C 1 101 ? 103.50800 120.19500 94.44100 1.000 33.98540 101 THR C CA 1
ATOM 3407 C C . THR C 1 101 ? 103.33400 119.68300 93.02200 1.000 33.98540 101 THR C C 1
ATOM 3408 O O . THR C 1 101 ? 102.91300 120.43200 92.13800 1.000 33.98540 101 THR C O 1
ATOM 3412 N N . MET C 1 102 ? 103.66000 118.41200 92.77900 1.000 38.39739 102 MET C N 1
ATOM 3413 C CA . MET C 1 102 ? 103.39200 117.83200 91.46600 1.000 38.39739 102 MET C CA 1
ATOM 3414 C C . MET C 1 102 ? 101.90600 117.89200 91.14000 1.000 38.39739 102 MET C C 1
ATOM 3415 O O . MET C 1 102 ? 101.51800 118.27000 90.02900 1.000 38.39739 102 MET C O 1
ATOM 3420 N N . PHE C 1 103 ? 101.06000 117.54300 92.10900 1.000 38.70200 103 PHE C N 1
ATOM 3421 C CA . PHE C 1 103 ? 99.62200 117.52000 91.87500 1.000 38.70200 103 PHE C CA 1
ATOM 3422 C C . PHE C 1 103 ? 99.06700 118.91200 91.59100 1.000 38.70200 103 PHE C C 1
ATOM 3423 O O . PHE C 1 103 ? 98.11700 119.05000 90.81500 1.000 38.70200 103 PHE C O 1
ATOM 3431 N N . ILE C 1 104 ? 99.64400 119.94700 92.19300 1.000 39.75159 104 ILE C N 1
ATOM 3432 C CA . ILE C 1 104 ? 99.15800 121.30900 91.98300 1.000 39.75159 104 ILE C CA 1
ATOM 3433 C C . ILE C 1 104 ? 99.74900 121.92200 90.71800 1.000 39.75159 104 ILE C C 1
ATOM 3434 O O . ILE C 1 104 ? 99.07800 122.68400 90.01900 1.000 39.75159 104 ILE C O 1
ATOM 3439 N N . MET C 1 105 ? 100.99800 121.59500 90.39600 1.000 50.72620 105 MET C N 1
ATOM 3440 C CA . MET C 1 105 ? 101.64700 122.07100 89.18400 1.000 50.72620 105 MET C CA 1
ATOM 3441 C C . MET C 1 105 ? 101.26900 121.26200 87.95600 1.000 50.72620 105 MET C C 1
ATOM 3442 O O . MET C 1 105 ? 101.74700 121.58100 86.86200 1.000 50.72620 105 MET C O 1
ATOM 3447 N N . ALA C 1 106 ? 100.47000 120.20700 88.11900 1.000 53.64384 106 ALA C N 1
ATOM 3448 C CA . ALA C 1 106 ? 99.97800 119.44700 86.97100 1.000 53.64384 106 ALA C CA 1
ATOM 3449 C C . ALA C 1 106 ? 99.49600 120.32700 85.82300 1.000 53.64384 106 ALA C C 1
ATOM 3450 O O . ALA C 1 106 ? 99.90100 120.07200 84.68000 1.000 53.64384 106 ALA C O 1
ATOM 3452 N N . PRO C 1 107 ? 98.67300 121.36200 86.03100 1.000 58.53291 107 PRO C N 1
ATOM 3453 C CA . PRO C 1 107 ? 98.34500 122.23400 84.89000 1.000 58.53291 107 PRO C CA 1
ATOM 3454 C C . PRO C 1 107 ? 99.53100 123.04200 84.39300 1.000 58.53291 107 PRO C C 1
ATOM 3455 O O . PRO C 1 107 ? 99.69300 123.21100 83.17700 1.000 58.53291 107 PRO C O 1
ATOM 3459 N N . VAL C 1 108 ? 100.37300 123.54600 85.29600 1.000 61.01231 108 VAL C N 1
ATOM 3460 C CA . VAL C 1 108 ? 101.51700 124.35000 84.87200 1.000 61.01231 108 VAL C CA 1
ATOM 3461 C C . VAL C 1 108 ? 102.51900 123.48800 84.11700 1.000 61.01231 108 VAL C C 1
ATOM 3462 O O . VAL C 1 108 ? 103.00900 123.86700 83.04700 1.000 61.01231 108 VAL C O 1
ATOM 3466 N N . PHE C 1 109 ? 102.84400 122.31600 84.66500 1.000 63.32487 109 PHE C N 1
ATOM 3467 C CA . PHE C 1 109 ? 103.72300 121.39400 83.95500 1.000 63.32487 109 PHE C CA 1
ATOM 3468 C C . PHE C 1 109 ? 103.09300 120.91500 82.65500 1.000 63.32487 109 PHE C C 1
ATOM 3469 O O . PHE C 1 109 ? 103.80500 120.66900 81.67500 1.000 63.32487 109 PHE C O 1
ATOM 3477 N N . ASP C 1 110 ? 101.76500 120.79200 82.62400 1.000 67.64604 110 ASP C N 1
ATOM 3478 C CA . ASP C 1 110 ? 101.07600 120.42700 81.39300 1.000 67.64604 110 ASP C CA 1
ATOM 3479 C C . ASP C 1 110 ? 101.29200 121.48400 80.32000 1.000 67.64604 110 ASP C C 1
ATOM 3480 O O . ASP C 1 110 ? 101.62800 121.16500 79.17600 1.000 67.64604 110 ASP C O 1
ATOM 3485 N N . ARG C 1 111 ? 101.11200 122.75500 80.68100 1.000 72.62128 111 ARG C N 1
ATOM 3486 C CA . ARG C 1 111 ? 101.31500 123.82900 79.71400 1.000 72.62128 111 ARG C CA 1
ATOM 3487 C C . ARG C 1 111 ? 102.77900 123.93200 79.30000 1.000 72.62128 111 ARG C C 1
ATOM 3488 O O . ARG C 1 111 ? 103.08200 124.23600 78.14100 1.000 72.62128 111 ARG C O 1
ATOM 3496 N N . VAL C 1 112 ? 103.70000 123.67700 80.23200 1.000 75.47325 112 VAL C N 1
ATOM 3497 C CA . VAL C 1 112 ? 105.12200 123.70000 79.89400 1.000 75.47325 112 VAL C CA 1
ATOM 3498 C C . VAL C 1 112 ? 105.43600 122.62200 78.86600 1.000 75.47325 112 VAL C C 1
ATOM 3499 O O . VAL C 1 112 ? 106.04700 122.89000 77.82500 1.000 75.47325 112 VAL C O 1
ATOM 3503 N N . ASN C 1 113 ? 105.01700 121.38500 79.13900 1.000 81.23866 113 ASN C N 1
ATOM 3504 C CA . ASN C 1 113 ? 105.21800 120.30400 78.18300 1.000 81.23866 113 ASN C CA 1
ATOM 3505 C C . ASN C 1 113 ? 104.49600 120.56400 76.86800 1.000 81.23866 113 ASN C C 1
ATOM 3506 O O . ASN C 1 113 ? 104.96000 120.10900 75.81900 1.000 81.23866 113 ASN C O 1
ATOM 3511 N N . GLN C 1 114 ? 103.37500 121.28600 76.90900 1.000 80.51212 114 GLN C N 1
ATOM 3512 C CA . GLN C 1 114 ? 102.66900 121.66400 75.69000 1.000 80.51212 114 GLN C CA 1
ATOM 3513 C C . GLN C 1 114 ? 103.51300 122.59500 74.83100 1.000 80.51212 114 GLN C C 1
ATOM 3514 O O . GLN C 1 114 ? 103.74300 122.32800 73.64600 1.000 80.51212 114 GLN C O 1
ATOM 3520 N N . ASP C 1 115 ? 103.98800 123.69400 75.41600 1.000 83.00195 115 ASP C N 1
ATOM 3521 C CA . ASP C 1 115 ? 104.65900 124.73300 74.64700 1.000 83.00195 115 ASP C CA 1
ATOM 3522 C C . ASP C 1 115 ? 106.15300 124.49600 74.46900 1.000 83.00195 115 ASP C C 1
ATOM 3523 O O . ASP C 1 115 ? 106.75100 125.09000 73.56600 1.000 83.00195 115 ASP C O 1
ATOM 3528 N N . ALA C 1 116 ? 106.77200 123.65300 75.29400 1.000 88.05089 116 ALA C N 1
ATOM 3529 C CA . ALA C 1 116 ? 108.21600 123.46600 75.23400 1.000 88.05089 116 ALA C CA 1
ATOM 3530 C C . ALA C 1 116 ? 108.62400 122.05300 74.85300 1.000 88.05089 116 ALA C C 1
ATOM 3531 O O . ALA C 1 116 ? 109.39500 121.87300 73.90300 1.000 88.05089 116 ALA C O 1
ATOM 3533 N N . LEU C 1 117 ? 108.12600 121.03800 75.55900 1.000 91.29595 117 LEU C N 1
ATOM 3534 C CA . LEU C 1 117 ? 108.63100 119.68400 75.35400 1.000 91.29595 117 LEU C CA 1
ATOM 3535 C C . LEU C 1 117 ? 107.93400 118.96300 74.20800 1.000 91.29595 117 LEU C C 1
ATOM 3536 O O . LEU C 1 117 ? 108.56400 118.14300 73.52900 1.000 91.29595 117 LEU C O 1
ATOM 3541 N N . GLN C 1 118 ? 106.64700 119.23400 73.98700 1.000 96.12358 118 GLN C N 1
ATOM 3542 C CA . GLN C 1 118 ? 105.92700 118.62500 72.86900 1.000 96.12358 118 GLN C CA 1
ATOM 3543 C C . GLN C 1 118 ? 106.58900 118.87400 71.51900 1.000 96.12358 118 GLN C C 1
ATOM 3544 O O . GLN C 1 118 ? 106.67800 117.92700 70.72100 1.000 96.12358 118 GLN C O 1
ATOM 3550 N N . PRO C 1 119 ? 107.06600 120.08200 71.18900 1.000 97.98512 119 PRO C N 1
ATOM 3551 C CA . PRO C 1 119 ? 107.79100 120.24200 69.92200 1.000 97.98512 119 PRO C CA 1
ATOM 3552 C C . PRO C 1 119 ? 109.25600 119.85200 69.99600 1.000 97.98512 119 PRO C C 1
ATOM 3553 O O . PRO C 1 119 ? 109.89500 119.73200 68.94200 1.000 97.98512 119 PRO C O 1
ATOM 3557 N N . TYR C 1 120 ? 109.81000 119.64600 71.19100 1.000 98.33235 120 TYR C N 1
ATOM 3558 C CA . TYR C 1 120 ? 111.24500 119.45000 71.34700 1.000 98.33235 120 TYR C CA 1
ATOM 3559 C C . TYR C 1 120 ? 111.60400 118.00800 71.69100 1.000 98.33235 120 TYR C C 1
ATOM 3560 O O . TYR C 1 120 ? 112.58000 117.75300 72.40000 1.000 98.33235 120 TYR C O 1
ATOM 3569 N N . LEU C 1 121 ? 110.81200 117.06200 71.19900 1.000 105.33880 121 LEU C N 1
ATOM 3570 C CA . LEU C 1 121 ? 111.23900 115.67900 71.05900 1.000 105.33880 121 LEU C CA 1
ATOM 3571 C C . LEU C 1 121 ? 111.84000 115.41300 69.68600 1.000 105.33880 121 LEU C C 1
ATOM 3572 O O . LEU C 1 121 ? 112.24300 114.28000 69.40500 1.000 105.33880 121 LEU C O 1
ATOM 3577 N N . ALA C 1 122 ? 111.91300 116.43500 68.83100 1.000 108.93322 122 ALA C N 1
ATOM 3578 C CA . ALA C 1 122 ? 112.37100 116.29400 67.45600 1.000 108.93322 122 ALA C CA 1
ATOM 3579 C C . ALA C 1 122 ? 113.58100 117.17700 67.16500 1.000 108.93322 122 ALA C C 1
ATOM 3580 O O . ALA C 1 122 ? 113.75500 117.64300 66.03700 1.000 108.93322 122 ALA C O 1
ATOM 3582 N N . GLU C 1 123 ? 114.41900 117.41500 68.17700 1.000 107.69067 123 GLU C N 1
ATOM 3583 C CA . GLU C 1 123 ? 115.70400 118.10000 68.00400 1.000 107.69067 123 GLU C CA 1
ATOM 3584 C C . GLU C 1 123 ? 115.53700 119.45300 67.31600 1.000 107.69067 123 GLU C C 1
ATOM 3585 O O . GLU C 1 123 ? 116.27700 119.80000 66.39400 1.000 107.69067 123 GLU C O 1
ATOM 3591 N N . LYS C 1 124 ? 114.55400 120.22900 67.77300 1.000 102.92945 124 LYS C N 1
ATOM 3592 C CA . LYS C 1 124 ? 114.25300 121.50300 67.12600 1.000 102.92945 124 LYS C CA 1
ATOM 3593 C C . LYS C 1 124 ? 115.27200 122.57600 67.50000 1.000 102.92945 124 LYS C C 1
ATOM 3594 O O . LYS C 1 124 ? 115.92000 123.16400 66.62700 1.000 102.92945 124 LYS C O 1
ATOM 3600 N N . LEU C 1 125 ? 115.42700 122.84500 68.79500 1.000 103.91943 125 LEU C N 1
ATOM 3601 C CA . LEU C 1 125 ? 116.32100 123.89600 69.26100 1.000 103.91943 125 LEU C CA 1
ATOM 3602 C C . LEU C 1 125 ? 116.84100 123.51500 70.64200 1.000 103.91943 125 LEU C C 1
ATOM 3603 O O . LEU C 1 125 ? 116.28600 122.64100 71.31400 1.000 103.91943 125 LEU C O 1
ATOM 3608 N N . SER C 1 126 ? 117.93300 124.16000 71.05200 1.000 106.95316 126 SER C N 1
ATOM 3609 C CA . SER C 1 126 ? 118.54400 123.89300 72.34800 1.000 106.95316 126 SER C CA 1
ATOM 3610 C C . SER C 1 126 ? 119.11200 125.17500 72.93400 1.000 106.95316 126 SER C C 1
ATOM 3611 O O . SER C 1 126 ? 119.75000 125.95600 72.22300 1.000 106.95316 126 SER C O 1
ATOM 3614 N N . ALA C 1 127 ? 118.86900 125.38400 74.23100 1.000 106.39866 127 ALA C N 1
ATOM 3615 C CA . ALA C 1 127 ? 119.48200 126.46800 75.00500 1.000 106.39866 127 ALA C CA 1
ATOM 3616 C C . ALA C 1 127 ? 119.15000 127.84500 74.43900 1.000 106.39866 127 ALA C C 1
ATOM 3617 O O . ALA C 1 127 ? 119.96700 128.76700 74.50400 1.000 106.39866 127 ALA C O 1
ATOM 3619 N N . GLN C 1 128 ? 117.95200 128.00200 73.88700 1.000 100.71893 128 GLN C N 1
ATOM 3620 C CA . GLN C 1 128 ? 117.56000 129.24100 73.22200 1.000 100.71893 128 GLN C CA 1
ATOM 3621 C C . GLN C 1 128 ? 116.08400 129.49100 73.51500 1.000 100.71893 128 GLN C C 1
ATOM 3622 O O . GLN C 1 128 ? 115.51600 128.93900 74.46300 1.000 100.71893 128 GLN C O 1
ATOM 3628 N N . ASP C 1 129 ? 115.46400 130.33600 72.68500 1.000 95.00840 129 ASP C N 1
ATOM 3629 C CA . ASP C 1 129 ? 114.14500 130.93200 72.88800 1.000 95.00840 129 ASP C CA 1
ATOM 3630 C C . ASP C 1 129 ? 113.09900 129.99600 73.48500 1.000 95.00840 129 ASP C C 1
ATOM 3631 O O . ASP C 1 129 ? 112.20500 130.45100 74.20600 1.000 95.00840 129 ASP C O 1
ATOM 3636 N N . ALA C 1 130 ? 113.17300 128.70100 73.16800 1.000 91.97790 130 ALA C N 1
ATOM 3637 C CA . ALA C 1 130 ? 112.25300 127.74300 73.77300 1.000 91.97790 130 ALA C CA 1
ATOM 3638 C C . ALA C 1 130 ? 112.27700 127.80900 75.29300 1.000 91.97790 130 ALA C C 1
ATOM 3639 O O . ALA C 1 130 ? 111.24600 127.60000 75.94000 1.000 91.97790 130 ALA C O 1
ATOM 3641 N N . VAL C 1 131 ? 113.44000 128.09800 75.88300 1.000 87.88067 131 VAL C N 1
ATOM 3642 C CA . VAL C 1 131 ? 113.50900 128.26200 77.33200 1.000 87.88067 131 VAL C CA 1
ATOM 3643 C C . VAL C 1 131 ? 112.66900 129.45300 77.77100 1.000 87.88067 131 VAL C C 1
ATOM 3644 O O . VAL C 1 131 ? 111.99900 129.41000 78.80600 1.000 87.88067 131 VAL C O 1
ATOM 3648 N N . ALA C 1 132 ? 112.66100 130.52500 76.97600 1.000 83.82312 132 ALA C N 1
ATOM 3649 C CA . ALA C 1 132 ? 111.81200 131.66600 77.30400 1.000 83.82312 132 ALA C CA 1
ATOM 3650 C C . ALA C 1 132 ? 110.33500 131.32000 77.14700 1.000 83.82312 132 ALA C C 1
ATOM 3651 O O . ALA C 1 132 ? 109.50300 131.71700 77.97500 1.000 83.82312 132 ALA C O 1
ATOM 3653 N N . LYS C 1 133 ? 109.99200 130.59000 76.08500 1.000 81.50017 133 LYS C N 1
ATOM 3654 C CA . LYS C 1 133 ? 108.61200 130.16200 75.88900 1.000 81.50017 133 LYS C CA 1
ATOM 3655 C C . LYS C 1 133 ? 108.14300 129.23500 76.99900 1.000 81.50017 133 LYS C C 1
ATOM 3656 O O . LYS C 1 133 ? 106.94400 129.18900 77.29100 1.000 81.50017 133 LYS C O 1
ATOM 3662 N N . ALA C 1 134 ? 109.06000 128.48600 77.61100 1.000 78.30687 134 ALA C N 1
ATOM 3663 C CA . ALA C 1 134 ? 108.75000 127.70300 78.80000 1.000 78.30687 134 ALA C CA 1
ATOM 3664 C C . ALA C 1 134 ? 108.71900 128.55400 80.06000 1.000 78.30687 134 ALA C C 1
ATOM 3665 O O . ALA C 1 134 ? 108.04800 128.19100 81.03200 1.000 78.30687 134 ALA C O 1
ATOM 3667 N N . GLN C 1 135 ? 109.45300 129.66700 80.06900 1.000 71.80668 135 GLN C N 1
ATOM 3668 C CA . GLN C 1 135 ? 109.40100 130.58700 81.19800 1.000 71.80668 135 GLN C CA 1
ATOM 3669 C C . GLN C 1 135 ? 108.05900 131.29500 81.28100 1.000 71.80668 135 GLN C C 1
ATOM 3670 O O . GLN C 1 135 ? 107.59100 131.59800 82.38200 1.000 71.80668 135 GLN C O 1
ATOM 3676 N N . VAL C 1 136 ? 107.44200 131.58200 80.13200 1.000 68.60413 136 VAL C N 1
ATOM 3677 C CA . VAL C 1 136 ? 106.19100 132.35100 80.13600 1.000 68.60413 136 VAL C CA 1
ATOM 3678 C C . VAL C 1 136 ? 105.10800 131.72100 81.00900 1.000 68.60413 136 VAL C C 1
ATOM 3679 O O . VAL C 1 136 ? 104.50300 132.44300 81.81900 1.000 68.60413 136 VAL C O 1
ATOM 3683 N N . PRO C 1 137 ? 104.80100 130.41900 80.90100 1.000 64.72597 137 PRO C N 1
ATOM 3684 C CA . PRO C 1 137 ? 103.71700 129.87300 81.73900 1.000 64.72597 137 PRO C CA 1
ATOM 3685 C C . PRO C 1 137 ? 104.00100 129.94300 83.22800 1.000 64.72597 137 PRO C C 1
ATOM 3686 O O . PRO C 1 137 ? 103.13500 130.38300 83.99400 1.000 64.72597 137 PRO C O 1
ATOM 3690 N N . ILE C 1 138 ? 105.18600 129.50900 83.66600 1.000 59.55711 138 ILE C N 1
ATOM 3691 C CA . ILE C 1 138 ? 105.50600 129.57800 85.08800 1.000 59.55711 138 ILE C CA 1
ATOM 3692 C C . ILE C 1 138 ? 105.56900 131.02500 85.55100 1.000 59.55711 138 ILE C C 1
ATOM 3693 O O . ILE C 1 138 ? 105.23700 131.33000 86.70200 1.000 59.55711 138 ILE C O 1
ATOM 3698 N N . LYS C 1 139 ? 105.96400 131.94200 84.66600 1.000 56.17980 139 LYS C N 1
ATOM 3699 C CA . LYS C 1 139 ? 105.99800 133.35200 85.03100 1.000 56.17980 139 LYS C CA 1
ATOM 3700 C C . LYS C 1 139 ? 104.59500 133.87700 85.30000 1.000 56.17980 139 LYS C C 1
ATOM 3701 O O . LYS C 1 139 ? 104.34500 134.50300 86.33600 1.000 56.17980 139 LYS C O 1
ATOM 3707 N N . ASP C 1 140 ? 103.66200 133.62400 84.37700 1.000 58.27506 140 ASP C N 1
ATOM 3708 C CA . ASP C 1 140 ? 102.28100 134.04600 84.59400 1.000 58.27506 140 ASP C CA 1
ATOM 3709 C C . ASP C 1 140 ? 101.69200 133.37700 85.83000 1.000 58.27506 140 ASP C C 1
ATOM 3710 O O . ASP C 1 140 ? 100.95600 134.00800 86.60200 1.000 58.27506 140 ASP C O 1
ATOM 3715 N N . PHE C 1 141 ? 102.01900 132.10300 86.04400 1.000 47.61010 141 PHE C N 1
ATOM 3716 C CA . PHE C 1 141 ? 101.51100 131.40000 87.21500 1.000 47.61010 141 PHE C CA 1
ATOM 3717 C C . PHE C 1 141 ? 101.98300 132.06600 88.50100 1.000 47.61010 141 PHE C C 1
ATOM 3718 O O . PHE C 1 141 ? 101.17800 132.38300 89.38300 1.000 47.61010 141 PHE C O 1
ATOM 3726 N N . MET C 1 142 ? 103.29700 132.25600 88.63800 1.000 44.15949 142 MET C N 1
ATOM 3727 C CA . MET C 1 142 ? 103.81800 132.94900 89.81000 1.000 44.15949 142 MET C CA 1
ATOM 3728 C C . MET C 1 142 ? 103.16800 134.31200 89.97900 1.000 44.15949 142 MET C C 1
ATOM 3729 O O . MET C 1 142 ? 102.75900 134.66500 91.08900 1.000 44.15949 142 MET C O 1
ATOM 3734 N N . LEU C 1 143 ? 103.03600 135.07600 88.89000 1.000 46.75150 143 LEU C N 1
ATOM 3735 C CA . LEU C 1 143 ? 102.32900 136.35200 88.94800 1.000 46.75150 143 LEU C CA 1
ATOM 3736 C C . LEU C 1 143 ? 100.93700 136.20500 89.53700 1.000 46.75150 143 LEU C C 1
ATOM 3737 O O . LEU C 1 143 ? 100.44900 137.12000 90.20800 1.000 46.75150 143 LEU C O 1
ATOM 3742 N N . ALA C 1 144 ? 100.27400 135.07600 89.27900 1.000 43.59408 144 ALA C N 1
ATOM 3743 C CA . ALA C 1 144 ? 98.91000 134.90600 89.77000 1.000 43.59408 144 ALA C CA 1
ATOM 3744 C C . ALA C 1 144 ? 98.82700 134.97300 91.29200 1.000 43.59408 144 ALA C C 1
ATOM 3745 O O . ALA C 1 144 ? 97.75700 135.26600 91.83600 1.000 43.59408 144 ALA C O 1
ATOM 3747 N N . GLN C 1 145 ? 99.93400 134.72200 92.00100 1.000 38.01291 145 GLN C N 1
ATOM 3748 C CA . GLN C 1 145 ? 99.89400 134.62200 93.45400 1.000 38.01291 145 GLN C CA 1
ATOM 3749 C C . GLN C 1 145 ? 100.77700 135.60900 94.20400 1.000 38.01291 145 GLN C C 1
ATOM 3750 O O . GLN C 1 145 ? 100.63800 135.71100 95.42600 1.000 38.01291 145 GLN C O 1
ATOM 3756 N N . THR C 1 146 ? 101.67500 136.32800 93.53400 1.000 31.25851 146 THR C N 1
ATOM 3757 C CA . THR C 1 146 ? 102.42100 137.37100 94.22600 1.000 31.25851 146 THR C CA 1
ATOM 3758 C C . THR C 1 146 ? 101.49300 138.52000 94.58000 1.000 31.25851 146 THR C C 1
ATOM 3759 O O . THR C 1 146 ? 100.73700 139.00500 93.73400 1.000 31.25851 146 THR C O 1
ATOM 3763 N N . ARG C 1 147 ? 101.54600 138.95400 95.83200 1.000 30.25671 147 ARG C N 1
ATOM 3764 C CA . ARG C 1 147 ? 100.78100 140.12100 96.23300 1.000 30.25671 147 ARG C CA 1
ATOM 3765 C C . ARG C 1 147 ? 101.31600 141.35800 95.52400 1.000 30.25671 147 ARG C C 1
ATOM 3766 O O . ARG C 1 147 ? 102.49100 141.42900 95.15600 1.000 30.25671 147 ARG C O 1
ATOM 3774 N N . THR C 1 148 ? 100.43500 142.33600 95.31600 1.000 33.80414 148 THR C N 1
ATOM 3775 C CA . THR C 1 148 ? 100.83900 143.53000 94.58400 1.000 33.80414 148 THR C CA 1
ATOM 3776 C C . THR C 1 148 ? 101.90700 144.30800 95.34100 1.000 33.80414 148 THR C C 1
ATOM 3777 O O . THR C 1 148 ? 102.76200 144.95800 94.72500 1.000 33.80414 148 THR C O 1
ATOM 3781 N N . SER C 1 149 ? 101.88300 144.24400 96.67400 1.000 33.76714 149 SER C N 1
ATOM 3782 C CA . SER C 1 149 ? 102.85900 144.97700 97.47200 1.000 33.76714 149 SER C CA 1
ATOM 3783 C C . SER C 1 149 ? 104.27600 144.49300 97.20000 1.000 33.76714 149 SER C C 1
ATOM 3784 O O . SER C 1 149 ? 105.20800 145.29800 97.10800 1.000 33.76714 149 SER C O 1
ATOM 3787 N N . ASP C 1 150 ? 104.45800 143.18000 97.05200 1.000 33.22576 150 ASP C N 1
ATOM 3788 C CA . ASP C 1 150 ? 105.79700 142.64200 96.84400 1.000 33.22576 150 ASP C CA 1
ATOM 3789 C C . ASP C 1 150 ? 106.33800 143.03000 95.47500 1.000 33.22576 150 ASP C C 1
ATOM 3790 O O . ASP C 1 150 ? 107.50800 143.41100 95.34300 1.000 33.22576 150 ASP C O 1
ATOM 3795 N N . LEU C 1 151 ? 105.50100 142.94500 94.44000 1.000 32.04104 151 LEU C N 1
ATOM 3796 C CA . LEU C 1 151 ? 105.94200 143.37200 93.11700 1.000 32.04104 151 LEU C CA 1
ATOM 3797 C C . LEU C 1 151 ? 106.25400 144.85900 93.09500 1.000 32.04104 151 LEU C C 1
ATOM 3798 O O . LEU C 1 151 ? 107.23900 145.28400 92.48100 1.000 32.04104 151 LEU C O 1
ATOM 3803 N N . GLU C 1 152 ? 105.42700 145.66900 93.75800 1.000 36.52420 152 GLU C N 1
ATOM 3804 C CA . GLU C 1 152 ? 105.70400 147.09800 93.83300 1.000 36.52420 152 GLU C CA 1
ATOM 3805 C C . GLU C 1 152 ? 107.03600 147.35800 94.52300 1.000 36.52420 152 GLU C C 1
ATOM 3806 O O . GLU C 1 152 ? 107.85900 148.14200 94.03900 1.000 36.52420 152 GLU C O 1
ATOM 3812 N N . LEU C 1 153 ? 107.26700 146.68700 95.65400 1.000 33.24640 153 LEU C N 1
ATOM 3813 C CA . LEU C 1 153 ? 108.50500 146.87700 96.40000 1.000 33.24640 153 LEU C CA 1
ATOM 3814 C C . LEU C 1 153 ? 109.71900 146.46700 95.57900 1.000 33.24640 153 LEU C C 1
ATOM 3815 O O . LEU C 1 153 ? 110.75600 147.13700 95.61600 1.000 33.24640 153 LEU C O 1
ATOM 3820 N N . PHE C 1 154 ? 109.61000 145.38400 94.81400 1.000 35.44552 154 PHE C N 1
ATOM 3821 C CA . PHE C 1 154 ? 110.78400 144.93300 94.07800 1.000 35.44552 154 PHE C CA 1
ATOM 3822 C C . PHE C 1 154 ? 111.02800 145.74500 92.81600 1.000 35.44552 154 PHE C C 1
ATOM 3823 O O . PHE C 1 154 ? 112.18800 145.96200 92.44600 1.000 35.44552 154 PHE C O 1
ATOM 3831 N N . MET C 1 155 ? 109.97400 146.22300 92.15300 1.000 40.77757 155 MET C N 1
ATOM 3832 C CA . MET C 1 155 ? 110.18800 147.18600 91.07900 1.000 40.77757 155 MET C CA 1
ATOM 3833 C C . MET C 1 155 ? 110.81100 148.46600 91.62100 1.000 40.77757 155 MET C C 1
ATOM 3834 O O . MET C 1 155 ? 111.68800 149.05900 90.98200 1.000 40.77757 155 MET C O 1
ATOM 3839 N N . ARG C 1 156 ? 110.38300 148.89700 92.81000 1.000 39.25783 156 ARG C N 1
ATOM 3840 C CA . ARG C 1 156 ? 110.96200 150.08600 93.42300 1.000 39.25783 156 ARG C CA 1
ATOM 3841 C C . ARG C 1 156 ? 112.43100 149.88900 93.76400 1.000 39.25783 156 ARG C C 1
ATOM 3842 O O . ARG C 1 156 ? 113.24000 150.79700 93.55800 1.000 39.25783 156 ARG C O 1
ATOM 3850 N N . LEU C 1 157 ? 112.79500 148.72400 94.29100 1.000 37.89468 157 LEU C N 1
ATOM 3851 C CA . LEU C 1 157 ? 114.18100 148.47100 94.65700 1.000 37.89468 157 LEU C CA 1
ATOM 3852 C C . LEU C 1 157 ? 115.05300 148.08700 93.47300 1.000 37.89468 157 LEU C C 1
ATOM 3853 O O . LEU C 1 157 ? 116.27900 148.04400 93.61600 1.000 37.89468 157 LEU C O 1
ATOM 3858 N N . SER C 1 158 ? 114.46100 147.80200 92.31200 1.000 42.44565 158 SER C N 1
ATOM 3859 C CA . SER C 1 158 ? 115.27900 147.53600 91.13500 1.000 42.44565 158 SER C CA 1
ATOM 3860 C C . SER C 1 158 ? 115.63000 148.82300 90.39700 1.000 42.44565 158 SER C C 1
ATOM 3861 O O . SER C 1 158 ? 116.76400 148.98600 89.93400 1.000 42.44565 158 SER C O 1
ATOM 3864 N N . LYS C 1 159 ? 114.66700 149.73500 90.26500 1.000 49.27025 159 LYS C N 1
ATOM 3865 C CA . LYS C 1 159 ? 114.82100 151.07600 89.70400 1.000 49.27025 159 LYS C CA 1
ATOM 3866 C C . LYS C 1 159 ? 115.29500 151.08400 88.25600 1.000 49.27025 159 LYS C C 1
ATOM 3867 O O . LYS C 1 159 ? 115.60200 152.16300 87.73600 1.000 49.27025 159 LYS C O 1
ATOM 3873 N N . ARG C 1 160 ? 115.37200 149.93300 87.58800 1.000 57.01807 160 ARG C N 1
ATOM 3874 C CA . ARG C 1 160 ? 115.95600 149.87300 86.25300 1.000 57.01807 160 ARG C CA 1
ATOM 3875 C C . ARG C 1 160 ? 115.16600 150.70300 85.24900 1.000 57.01807 160 ARG C C 1
ATOM 3876 O O . ARG C 1 160 ? 115.66400 151.71100 84.73600 1.000 57.01807 160 ARG C O 1
ATOM 3884 N N . THR C 1 161 ? 113.92800 150.29300 84.98000 1.000 72.30677 161 THR C N 1
ATOM 3885 C CA . THR C 1 161 ? 113.06000 150.98500 84.03700 1.000 72.30677 161 THR C CA 1
ATOM 3886 C C . THR C 1 161 ? 111.65000 150.45400 84.22500 1.000 72.30677 161 THR C C 1
ATOM 3887 O O . THR C 1 161 ? 111.46400 149.25900 84.47100 1.000 72.30677 161 THR C O 1
ATOM 3891 N N . ASP C 1 162 ? 110.66700 151.34300 84.14000 1.000 80.17978 162 ASP C N 1
ATOM 3892 C CA . ASP C 1 162 ? 109.28400 150.92000 84.29900 1.000 80.17978 162 ASP C CA 1
ATOM 3893 C C . ASP C 1 162 ? 108.84800 150.09200 83.09800 1.000 80.17978 162 ASP C C 1
ATOM 3894 O O . ASP C 1 162 ? 109.19300 150.39500 81.95300 1.000 80.17978 162 ASP C O 1
ATOM 3899 N N . ILE C 1 163 ? 108.09000 149.03300 83.36700 1.000 82.39581 163 ILE C N 1
ATOM 3900 C CA . ILE C 1 163 ? 107.59900 148.12200 82.34200 1.000 82.39581 163 ILE C CA 1
ATOM 3901 C C . ILE C 1 163 ? 106.08000 148.21900 82.32700 1.000 82.39581 163 ILE C C 1
ATOM 3902 O O . ILE C 1 163 ? 105.45500 148.11600 83.38300 1.000 82.39581 163 ILE C O 1
ATOM 3907 N N . PRO C 1 164 ? 105.45000 148.42100 81.16600 1.000 88.23304 164 PRO C N 1
ATOM 3908 C CA . PRO C 1 164 ? 103.98400 148.56400 81.15000 1.000 88.23304 164 PRO C CA 1
ATOM 3909 C C . PRO C 1 164 ? 103.24700 147.30400 81.56800 1.000 88.23304 164 PRO C C 1
ATOM 3910 O O . PRO C 1 164 ? 102.28300 147.38300 82.33900 1.000 88.23304 164 PRO C O 1
ATOM 3914 N N . THR C 1 165 ? 103.66900 146.14300 81.07700 1.000 85.20591 165 THR C N 1
ATOM 3915 C CA . THR C 1 165 ? 103.00900 144.90500 81.45000 1.000 85.20591 165 THR C CA 1
ATOM 3916 C C . THR C 1 165 ? 103.25100 144.60200 82.92900 1.000 85.20591 165 THR C C 1
ATOM 3917 O O . THR C 1 165 ? 104.30300 144.94000 83.47800 1.000 85.20591 165 THR C O 1
ATOM 3921 N N . PRO C 1 166 ? 102.27600 143.98700 83.60600 1.000 81.48920 166 PRO C N 1
ATOM 3922 C CA . PRO C 1 166 ? 102.49600 143.62800 85.01700 1.000 81.48920 166 PRO C CA 1
ATOM 3923 C C . PRO C 1 166 ? 103.63800 142.64900 85.21000 1.000 81.48920 166 PRO C C 1
ATOM 3924 O O . PRO C 1 166 ? 104.31800 142.69700 86.24200 1.000 81.48920 166 PRO C O 1
ATOM 3928 N N . ASP C 1 167 ? 103.86800 141.76000 84.24700 1.000 76.35590 167 ASP C N 1
ATOM 3929 C CA . ASP C 1 167 ? 104.96600 140.81300 84.37000 1.000 76.35590 167 ASP C CA 1
ATOM 3930 C C . ASP C 1 167 ? 106.29900 141.54500 84.32800 1.000 76.35590 167 ASP C C 1
ATOM 3931 O O . ASP C 1 167 ? 106.51300 142.44000 83.50700 1.000 76.35590 167 ASP C O 1
ATOM 3936 N N . ALA C 1 168 ? 107.19300 141.16600 85.23400 1.000 66.86801 168 ALA C N 1
ATOM 3937 C CA . ALA C 1 168 ? 108.52100 141.75100 85.25200 1.000 66.86801 168 ALA C CA 1
ATOM 3938 C C . ALA C 1 168 ? 109.38700 141.12300 84.17000 1.000 66.86801 168 ALA C C 1
ATOM 3939 O O . ALA C 1 168 ? 109.48500 139.89800 84.05600 1.000 66.86801 168 ALA C O 1
ATOM 3941 N N . ALA C 1 169 ? 110.00400 141.98400 83.36000 1.000 67.05645 169 ALA C N 1
ATOM 3942 C CA . ALA C 1 169 ? 110.88400 141.50600 82.29700 1.000 67.05645 169 ALA C CA 1
ATOM 3943 C C . ALA C 1 169 ? 111.91100 140.48600 82.77600 1.000 67.05645 169 ALA C C 1
ATOM 3944 O O . ALA C 1 169 ? 112.14900 139.50800 82.04500 1.000 67.05645 169 ALA C O 1
ATOM 3946 N N . PRO C 1 170 ? 112.54500 140.62700 83.94300 1.000 56.97606 170 PRO C N 1
ATOM 3947 C CA . PRO C 1 170 ? 113.40000 139.54100 84.43000 1.000 56.97606 170 PRO C CA 1
ATOM 3948 C C . PRO C 1 170 ? 112.65400 138.58600 85.34600 1.000 56.97606 170 PRO C C 1
ATOM 3949 O O . PRO C 1 170 ? 111.76100 138.96700 86.10400 1.000 56.97606 170 PRO C O 1
ATOM 3953 N N . LEU C 1 171 ? 113.03000 137.31000 85.25000 1.000 48.37172 171 LEU C N 1
ATOM 3954 C CA . LEU C 1 171 ? 112.54500 136.31800 86.20100 1.000 48.37172 171 LEU C CA 1
ATOM 3955 C C . LEU C 1 171 ? 113.18300 136.52200 87.56900 1.000 48.37172 171 LEU C C 1
ATOM 3956 O O . LEU C 1 171 ? 112.60800 136.14700 88.59700 1.000 48.37172 171 LEU C O 1
ATOM 3961 N N . THR C 1 172 ? 114.36900 137.13500 87.59600 1.000 42.64802 172 THR C N 1
ATOM 3962 C CA . THR C 1 172 ? 115.15800 137.18900 88.82100 1.000 42.64802 172 THR C CA 1
ATOM 3963 C C . THR C 1 172 ? 114.65200 138.26400 89.77200 1.000 42.64802 172 THR C C 1
ATOM 3964 O O . THR C 1 172 ? 115.08200 138.32800 90.92800 1.000 42.64802 172 THR C O 1
ATOM 3968 N N . ILE C 1 173 ? 113.76100 139.13700 89.30000 1.000 39.17810 173 ILE C N 1
ATOM 3969 C CA . ILE C 1 173 ? 113.11800 140.08400 90.20600 1.000 39.17810 173 ILE C CA 1
ATOM 3970 C C . ILE C 1 173 ? 111.73900 139.57500 90.59600 1.000 39.17810 173 ILE C C 1
ATOM 3971 O O . ILE C 1 173 ? 111.20800 139.91800 91.65900 1.000 39.17810 173 ILE C O 1
ATOM 3976 N N . LEU C 1 174 ? 111.14400 138.73800 89.74900 1.000 37.00122 174 LEU C N 1
ATOM 3977 C CA . LEU C 1 174 ? 109.83400 138.18300 90.05800 1.000 37.00122 174 LEU C CA 1
ATOM 3978 C C . LEU C 1 174 ? 109.93200 137.08100 91.10400 1.000 37.00122 174 LEU C C 1
ATOM 3979 O O . LEU C 1 174 ? 109.09700 137.00400 92.01200 1.000 37.00122 174 LEU C O 1
ATOM 3984 N N . VAL C 1 175 ? 110.94500 136.21600 90.99200 1.000 33.32568 175 VAL C N 1
ATOM 3985 C CA . VAL C 1 175 ? 111.04900 135.07500 91.90300 1.000 33.32568 175 VAL C CA 1
ATOM 3986 C C . VAL C 1 175 ? 111.11500 135.50500 93.36300 1.000 33.32568 175 VAL C C 1
ATOM 3987 O O . VAL C 1 175 ? 110.37700 134.93600 94.18100 1.000 33.32568 175 VAL C O 1
ATOM 3991 N N . PRO C 1 176 ? 111.95100 136.46800 93.76400 1.000 33.88065 176 PRO C N 1
ATOM 3992 C CA . PRO C 1 176 ? 111.96400 136.84400 95.18600 1.000 33.88065 176 PRO C CA 1
ATOM 3993 C C . PRO C 1 176 ? 110.65900 137.45300 95.66900 1.000 33.88065 176 PRO C C 1
ATOM 3994 O O . PRO C 1 176 ? 110.28600 137.23500 96.82600 1.000 33.88065 176 PRO C O 1
ATOM 3998 N N . ALA C 1 177 ? 109.93800 138.19100 94.82300 1.000 31.01071 177 ALA C N 1
ATOM 3999 C CA . ALA C 1 177 ? 108.63100 138.69100 95.23600 1.000 31.01071 177 ALA C CA 1
ATOM 4000 C C . ALA C 1 177 ? 107.65100 137.54500 95.43000 1.000 31.01071 177 ALA C C 1
ATOM 4001 O O . ALA C 1 177 ? 106.87500 137.53200 96.39600 1.000 31.01071 177 ALA C O 1
ATOM 4003 N N . PHE C 1 178 ? 107.68200 136.56600 94.52500 1.000 30.13685 178 PHE C N 1
ATOM 4004 C CA . PHE C 1 178 ? 106.84700 135.38400 94.68600 1.000 30.13685 178 PHE C CA 1
ATOM 4005 C C . PHE C 1 178 ? 107.18700 134.64700 95.97000 1.000 30.13685 178 PHE C C 1
ATOM 4006 O O . PHE C 1 178 ? 106.29100 134.19600 96.68500 1.000 30.13685 178 PHE C O 1
ATOM 4014 N N . VAL C 1 179 ? 108.47600 134.52600 96.28800 1.000 28.55923 179 VAL C N 1
ATOM 4015 C CA . VAL C 1 179 ? 108.88400 133.78700 97.47600 1.000 28.55923 179 VAL C CA 1
ATOM 4016 C C . VAL C 1 179 ? 108.48200 134.53300 98.73900 1.000 28.55923 179 VAL C C 1
ATOM 4017 O O . VAL C 1 179 ? 108.08500 133.92100 99.73300 1.000 28.55923 179 VAL C O 1
ATOM 4021 N N . ILE C 1 180 ? 108.57300 135.86200 98.72700 1.000 26.92440 180 ILE C N 1
ATOM 4022 C CA . ILE C 1 180 ? 108.14900 136.62900 99.89200 1.000 26.92440 180 ILE C CA 1
ATOM 4023 C C . ILE C 1 180 ? 106.64900 136.49100 100.10500 1.000 26.92440 180 ILE C C 1
ATOM 4024 O O . ILE C 1 180 ? 106.18800 136.27000 101.23100 1.000 26.92440 180 ILE C O 1
ATOM 4029 N N . SER C 1 181 ? 105.86300 136.61400 99.03200 1.000 26.73325 181 SER C N 1
ATOM 4030 C CA . SER C 1 181 ? 104.42300 136.40800 99.15700 1.000 26.73325 181 SER C CA 1
ATOM 4031 C C . SER C 1 181 ? 104.11100 134.99000 99.61100 1.000 26.73325 181 SER C C 1
ATOM 4032 O O . SER C 1 181 ? 103.18000 134.76600 100.39300 1.000 26.73325 181 SER C O 1
ATOM 4035 N N . GLU C 1 182 ? 104.89100 134.02100 99.13400 1.000 23.59902 182 GLU C N 1
ATOM 4036 C CA . GLU C 1 182 ? 104.69100 132.62900 99.50500 1.000 23.59902 182 GLU C CA 1
ATOM 4037 C C . GLU C 1 182 ? 104.93400 132.41400 100.98700 1.000 23.59902 182 GLU C C 1
ATOM 4038 O O . GLU C 1 182 ? 104.13500 131.76000 101.65900 1.000 23.59902 182 GLU C O 1
ATOM 4044 N N . LEU C 1 183 ? 106.03300 132.95000 101.51200 1.000 20.46972 183 LEU C N 1
ATOM 4045 C CA . LEU C 1 183 ? 106.30100 132.81700 102.93800 1.000 20.46972 183 LEU C CA 1
ATOM 4046 C C . LEU C 1 183 ? 105.24800 133.54400 103.75900 1.000 20.46972 183 LEU C C 1
ATOM 4047 O O . LEU C 1 183 ? 104.81200 133.04300 104.79800 1.000 20.46972 183 LEU C O 1
ATOM 4052 N N . LYS C 1 184 ? 104.80900 134.71800 103.30600 1.000 20.38380 184 LYS C N 1
ATOM 4053 C CA . LYS C 1 184 ? 103.77800 135.43800 104.04500 1.000 20.38380 184 LYS C CA 1
ATOM 4054 C C . LYS C 1 184 ? 102.49400 134.62200 104.12900 1.000 20.38380 184 LYS C C 1
ATOM 4055 O O . LYS C 1 184 ? 101.90800 134.46400 105.20900 1.000 20.38380 184 LYS C O 1
ATOM 4061 N N . THR C 1 185 ? 102.05400 134.06800 102.99700 1.000 18.78070 185 THR C N 1
ATOM 4062 C CA . THR C 1 185 ? 100.83100 133.27200 102.99300 1.000 18.78070 185 THR C CA 1
ATOM 4063 C C . THR C 1 185 ? 101.00900 131.97900 103.77800 1.000 18.78070 185 THR C C 1
ATOM 4064 O O . THR C 1 185 ? 100.08500 131.53500 104.46800 1.000 18.78070 185 THR C O 1
ATOM 4068 N N . ALA C 1 186 ? 102.19100 131.36600 103.69400 1.000 15.66130 186 ALA C N 1
ATOM 4069 C CA . ALA C 1 186 ? 102.43800 130.13300 104.42700 1.000 15.66130 186 ALA C CA 1
ATOM 4070 C C . ALA C 1 186 ? 102.39200 130.37200 105.92500 1.000 15.66130 186 ALA C C 1
ATOM 4071 O O . ALA C 1 186 ? 101.85500 129.55100 106.67000 1.000 15.66130 186 ALA C O 1
ATOM 4073 N N . PHE C 1 187 ? 102.93400 131.49600 106.38800 1.000 15.80599 187 PHE C N 1
ATOM 4074 C CA . PHE C 1 187 ? 102.87200 131.77900 107.81500 1.000 15.80599 187 PHE C CA 1
ATOM 4075 C C . PHE C 1 187 ? 101.46200 132.15400 108.24400 1.000 15.80599 187 PHE C C 1
ATOM 4076 O O . PHE C 1 187 ? 101.04400 131.79300 109.34800 1.000 15.80599 187 PHE C O 1
ATOM 4084 N N . GLN C 1 188 ? 100.70000 132.82900 107.38000 1.000 16.20084 188 GLN C N 1
ATOM 4085 C CA . GLN C 1 188 ? 99.28400 133.05300 107.66400 1.000 16.20084 188 GLN C CA 1
ATOM 4086 C C . GLN C 1 188 ? 98.55400 131.73100 107.88400 1.000 16.20084 188 GLN C C 1
ATOM 4087 O O . GLN C 1 188 ? 97.87800 131.53300 108.90400 1.000 16.20084 188 GLN C O 1
ATOM 4093 N N . ILE C 1 189 ? 98.68900 130.80800 106.93100 1.000 13.74711 189 ILE C N 1
ATOM 4094 C CA . ILE C 1 189 ? 98.00300 129.52300 107.02900 1.000 13.74711 189 ILE C CA 1
ATOM 4095 C C . ILE C 1 189 ? 98.49100 128.74300 108.24100 1.000 13.74711 189 ILE C C 1
ATOM 4096 O O . ILE C 1 189 ? 97.69600 128.13100 108.96200 1.000 13.74711 189 ILE C O 1
ATOM 4101 N N . GLY C 1 190 ? 99.80500 128.72500 108.46700 1.000 12.92007 190 GLY C N 1
ATOM 4102 C CA . GLY C 1 190 ? 100.34500 127.97100 109.58500 1.000 12.92007 190 GLY C CA 1
ATOM 4103 C C . GLY C 1 190 ? 99.84500 128.48500 110.91700 1.000 12.92007 190 GLY C C 1
ATOM 4104 O O . GLY C 1 190 ? 99.51000 127.70900 111.80900 1.000 12.92007 190 GLY C O 1
ATOM 4105 N N . PHE C 1 191 ? 99.76600 129.80500 111.06200 1.000 11.15223 191 PHE C N 1
ATOM 4106 C CA . PHE C 1 191 ? 99.23900 130.37000 112.29600 1.000 11.15223 191 PHE C CA 1
ATOM 4107 C C . PHE C 1 191 ? 97.76100 130.04100 112.46800 1.000 11.15223 191 PHE C C 1
ATOM 4108 O O . PHE C 1 191 ? 97.31100 129.70000 113.57700 1.000 11.15223 191 PHE C O 1
ATOM 4116 N N . MET C 1 192 ? 96.98900 130.13300 111.38200 1.000 14.27967 192 MET C N 1
ATOM 4117 C CA . MET C 1 192 ? 95.57400 129.78800 111.45500 1.000 14.27967 192 MET C CA 1
ATOM 4118 C C . MET C 1 192 ? 95.38800 128.34700 111.91000 1.000 14.27967 192 MET C C 1
ATOM 4119 O O . MET C 1 192 ? 94.59300 128.06700 112.81200 1.000 14.27967 192 MET C O 1
ATOM 4124 N N . ILE C 1 193 ? 96.13400 127.41700 111.30900 1.000 13.87916 193 ILE C N 1
ATOM 4125 C CA . ILE C 1 193 ? 96.04200 126.01200 111.70500 1.000 13.87916 193 ILE C CA 1
ATOM 4126 C C . ILE C 1 193 ? 96.73700 125.72400 113.02400 1.000 13.87916 193 ILE C C 1
ATOM 4127 O O . ILE C 1 193 ? 96.60400 124.61500 113.55000 1.000 13.87916 193 ILE C O 1
ATOM 4132 N N . PHE C 1 194 ? 97.48600 126.68200 113.56800 1.000 11.97232 194 PHE C N 1
ATOM 4133 C CA . PHE C 1 194 ? 98.03600 126.50900 114.90400 1.000 11.97232 194 PHE C CA 1
ATOM 4134 C C . PHE C 1 194 ? 97.01800 126.82500 115.98400 1.000 11.97232 194 PHE C C 1
ATOM 4135 O O . PHE C 1 194 ? 96.99200 126.13700 117.00700 1.000 11.97232 194 PHE C O 1
ATOM 4143 N N . ILE C 1 195 ? 96.21000 127.87800 115.79100 1.000 13.72242 195 ILE C N 1
ATOM 4144 C CA . ILE C 1 195 ? 95.36600 128.38900 116.88600 1.000 13.72242 195 ILE C CA 1
ATOM 4145 C C . ILE C 1 195 ? 94.66400 127.29400 117.69700 1.000 13.72242 195 ILE C C 1
ATOM 4146 O O . ILE C 1 195 ? 94.75300 127.32100 118.93400 1.000 13.72242 195 ILE C O 1
ATOM 4151 N N . PRO C 1 196 ? 93.95200 126.33100 117.09200 1.000 11.87134 196 PRO C N 1
ATOM 4152 C CA . PRO C 1 196 ? 93.18300 125.39100 117.92700 1.000 11.87134 196 PRO C CA 1
ATOM 4153 C C . PRO C 1 196 ? 94.04500 124.48400 118.78900 1.000 11.87134 196 PRO C C 1
ATOM 4154 O O . PRO C 1 196 ? 93.63500 124.11300 119.89600 1.000 11.87134 196 PRO C O 1
ATOM 4158 N N . PHE C 1 197 ? 95.22900 124.10200 118.31400 1.000 14.52871 197 PHE C N 1
ATOM 4159 C CA . PHE C 1 197 ? 96.11400 123.30800 119.15600 1.000 14.52871 197 PHE C CA 1
ATOM 4160 C C . PHE C 1 197 ? 96.59400 124.10900 120.35500 1.000 14.52871 197 PHE C C 1
ATOM 4161 O O . PHE C 1 197 ? 96.74200 123.55800 121.45100 1.000 14.52871 197 PHE C O 1
ATOM 4169 N N . LEU C 1 198 ? 96.82300 125.40900 120.17400 1.000 12.85011 198 LEU C N 1
ATOM 4170 C CA . LEU C 1 198 ? 97.08300 126.28000 121.31400 1.000 12.85011 198 LEU C CA 1
ATOM 4171 C C . LEU C 1 198 ? 95.90900 126.27200 122.27900 1.000 12.85011 198 LEU C C 1
ATOM 4172 O O . LEU C 1 198 ? 96.10000 126.28000 123.50200 1.000 12.85011 198 LEU C O 1
ATOM 4177 N N . ILE C 1 199 ? 94.68300 126.28100 121.75000 1.000 14.71315 199 ILE C N 1
ATOM 4178 C CA . ILE C 1 199 ? 93.51100 126.23700 122.62200 1.000 14.71315 199 ILE C CA 1
ATOM 4179 C C . ILE C 1 199 ? 93.51700 124.96600 123.45800 1.000 14.71315 199 ILE C C 1
ATOM 4180 O O . ILE C 1 199 ? 93.27600 124.99800 124.67100 1.000 14.71315 199 ILE C O 1
ATOM 4185 N N . ILE C 1 200 ? 93.78500 123.82700 122.82000 1.000 12.98413 200 ILE C N 1
ATOM 4186 C CA . ILE C 1 200 ? 93.81600 122.55800 123.54400 1.000 12.98413 200 ILE C CA 1
ATOM 4187 C C . ILE C 1 200 ? 94.90700 122.57300 124.60600 1.000 12.98413 200 ILE C C 1
ATOM 4188 O O . ILE C 1 200 ? 94.70200 122.10300 125.73200 1.000 12.98413 200 ILE C O 1
ATOM 4193 N N . ASP C 1 201 ? 96.08300 123.10300 124.26400 1.000 14.35270 201 ASP C N 1
ATOM 4194 C CA . ASP C 1 201 ? 97.18600 123.15700 125.21700 1.000 14.35270 201 ASP C CA 1
ATOM 4195 C C . ASP C 1 201 ? 96.81900 123.98600 126.43700 1.000 14.35270 201 ASP C C 1
ATOM 4196 O O . ASP C 1 201 ? 97.05900 123.57500 127.57700 1.000 14.35270 201 ASP C O 1
ATOM 4201 N N . LEU C 1 202 ? 96.24300 125.16700 126.21600 1.000 14.73105 202 LEU C N 1
ATOM 4202 C CA . LEU C 1 202 ? 95.83800 125.99700 127.34200 1.000 14.73105 202 LEU C CA 1
ATOM 4203 C C . LEU C 1 202 ? 94.76300 125.31300 128.17200 1.000 14.73105 202 LEU C C 1
ATOM 4204 O O . LEU C 1 202 ? 94.79700 125.37300 129.40400 1.000 14.73105 202 LEU C O 1
ATOM 4209 N N . VAL C 1 203 ? 93.81600 124.63400 127.51900 1.000 13.93685 203 VAL C N 1
ATOM 4210 C CA . VAL C 1 203 ? 92.75200 123.95300 128.25400 1.000 13.93685 203 VAL C CA 1
ATOM 4211 C C . VAL C 1 203 ? 93.33800 122.87500 129.15600 1.000 13.93685 203 VAL C C 1
ATOM 4212 O O . VAL C 1 203 ? 92.99800 122.77700 130.34100 1.000 13.93685 203 VAL C O 1
ATOM 4216 N N . VAL C 1 204 ? 94.24000 122.05900 128.60900 1.000 14.82759 204 VAL C N 1
ATOM 4217 C CA . VAL C 1 204 ? 94.78600 120.93900 129.37100 1.000 14.82759 204 VAL C CA 1
ATOM 4218 C C . VAL C 1 204 ? 95.67100 121.44100 130.50200 1.000 14.82759 204 VAL C C 1
ATOM 4219 O O . VAL C 1 204 ? 95.60900 120.93600 131.62700 1.000 14.82759 204 VAL C O 1
ATOM 4223 N N . ALA C 1 205 ? 96.51900 122.43200 130.22200 1.000 15.48569 205 ALA C N 1
ATOM 4224 C CA . ALA C 1 205 ? 97.36000 122.98300 131.27800 1.000 15.48569 205 ALA C CA 1
ATOM 4225 C C . ALA C 1 205 ? 96.51900 123.60500 132.38200 1.000 15.48569 205 ALA C C 1
ATOM 4226 O O . ALA C 1 205 ? 96.82700 123.44800 133.57000 1.000 15.48569 205 ALA C O 1
ATOM 4228 N N . SER C 1 206 ? 95.44300 124.29900 132.01300 1.000 16.59652 206 SER C N 1
ATOM 4229 C CA . SER C 1 206 ? 94.59700 124.93100 133.01200 1.000 16.59652 206 SER C CA 1
ATOM 4230 C C . SER C 1 206 ? 93.87100 123.89100 133.84900 1.000 16.59652 206 SER C C 1
ATOM 4231 O O . SER C 1 206 ? 93.70300 124.07000 135.05800 1.000 16.59652 206 SER C O 1
ATOM 4234 N N . VAL C 1 207 ? 93.43600 122.79600 133.22500 1.000 17.33411 207 VAL C N 1
ATOM 4235 C CA . VAL C 1 207 ? 92.78800 121.72700 133.97700 1.000 17.33411 207 VAL C CA 1
ATOM 4236 C C . VAL C 1 207 ? 93.77900 121.05800 134.92000 1.000 17.33411 207 VAL C C 1
ATOM 4237 O O . VAL C 1 207 ? 93.45700 120.77500 136.07900 1.000 17.33411 207 VAL C O 1
ATOM 4241 N N . LEU C 1 208 ? 95.00000 120.80300 134.44600 1.000 16.26461 208 LEU C N 1
ATOM 4242 C CA . LEU C 1 208 ? 96.01100 120.18100 135.29300 1.000 16.26461 208 LEU C CA 1
ATOM 4243 C C . LEU C 1 208 ? 96.31100 121.04500 136.50800 1.000 16.26461 208 LEU C C 1
ATOM 4244 O O . LEU C 1 208 ? 96.29100 120.56300 137.64400 1.000 16.26461 208 LEU C O 1
ATOM 4249 N N . MET C 1 209 ? 96.59600 122.32800 136.28900 1.000 18.16990 209 MET C N 1
ATOM 4250 C CA . MET C 1 209 ? 96.83200 123.22000 137.41900 1.000 18.16990 209 MET C CA 1
ATOM 4251 C C . MET C 1 209 ? 95.59700 123.32600 138.30400 1.000 18.16990 209 MET C C 1
ATOM 4252 O O . MET C 1 209 ? 95.70800 123.50800 139.52100 1.000 18.16990 209 MET C O 1
ATOM 4257 N N . ALA C 1 210 ? 94.40900 123.20800 137.71000 1.000 20.01717 210 ALA C N 1
ATOM 4258 C CA . ALA C 1 210 ? 93.17600 123.32600 138.47100 1.000 20.01717 210 ALA C CA 1
ATOM 4259 C C . ALA C 1 210 ? 92.89000 122.09600 139.31700 1.000 20.01717 210 ALA C C 1
ATOM 4260 O O . ALA C 1 210 ? 92.02600 122.15200 140.19600 1.000 20.01717 210 ALA C O 1
ATOM 4262 N N . MET C 1 211 ? 93.55500 120.98100 139.04900 1.000 23.40105 211 MET C N 1
ATOM 4263 C CA . MET C 1 211 ? 93.53900 119.85300 139.96700 1.000 23.40105 211 MET C CA 1
ATOM 4264 C C . MET C 1 211 ? 94.68700 119.90400 140.95000 1.000 23.40105 211 MET C C 1
ATOM 4265 O O . MET C 1 211 ? 95.02200 118.88400 141.55800 1.000 23.40105 211 MET C O 1
ATOM 4270 N N . GLY C 1 212 ? 95.29400 121.07800 141.11500 1.000 24.58471 212 GLY C N 1
ATOM 4271 C CA . GLY C 1 212 ? 96.45400 121.22500 141.97200 1.000 24.58471 212 GLY C CA 1
ATOM 4272 C C . GLY C 1 212 ? 97.64600 120.41200 141.53800 1.000 24.58471 212 GLY C C 1
ATOM 4273 O O . GLY C 1 212 ? 98.61800 120.29900 142.28400 1.000 24.58471 212 GLY C O 1
ATOM 4274 N N . MET C 1 213 ? 97.60800 119.85700 140.33200 1.000 24.10734 213 MET C N 1
ATOM 4275 C CA . MET C 1 213 ? 98.55300 118.84500 139.88400 1.000 24.10734 213 MET C CA 1
ATOM 4276 C C . MET C 1 213 ? 99.63700 119.52400 139.05500 1.000 24.10734 213 MET C C 1
ATOM 4277 O O . MET C 1 213 ? 99.70600 119.37100 137.83700 1.000 24.10734 213 MET C O 1
ATOM 4282 N N . MET C 1 214 ? 100.49900 120.27200 139.73300 1.000 33.00041 214 MET C N 1
ATOM 4283 C CA . MET C 1 214 ? 101.58600 120.93600 139.03800 1.000 33.00041 214 MET C CA 1
ATOM 4284 C C . MET C 1 214 ? 102.66300 119.92800 138.65900 1.000 33.00041 214 MET C C 1
ATOM 4285 O O . MET C 1 214 ? 102.75100 118.83300 139.21700 1.000 33.00041 214 MET C O 1
ATOM 4290 N N . MET C 1 215 ? 103.47200 120.30300 137.67500 1.000 30.60359 215 MET C N 1
ATOM 4291 C CA . MET C 1 215 ? 104.61900 119.51600 137.22900 1.000 30.60359 215 MET C CA 1
ATOM 4292 C C . MET C 1 215 ? 104.22300 118.17600 136.62900 1.000 30.60359 215 MET C C 1
ATOM 4293 O O . MET C 1 215 ? 104.84300 117.15400 136.93500 1.000 30.60359 215 MET C O 1
ATOM 4298 N N . LEU C 1 216 ? 103.18800 118.16700 135.79300 1.000 21.51420 216 LEU C N 1
ATOM 4299 C CA . LEU C 1 216 ? 102.82800 117.00900 134.99100 1.000 21.51420 216 LEU C CA 1
ATOM 4300 C C . LEU C 1 216 ? 103.13500 117.21600 133.51300 1.000 21.51420 216 LEU C C 1
ATOM 4301 O O . LEU C 1 216 ? 102.90900 116.30200 132.71600 1.000 21.51420 216 LEU C O 1
ATOM 4306 N N . SER C 1 217 ? 103.66300 118.38500 133.13600 1.000 20.42763 217 SER C N 1
ATOM 4307 C CA . SER C 1 217 ? 104.03000 118.68900 131.75700 1.000 20.42763 217 SER C CA 1
ATOM 4308 C C . SER C 1 217 ? 102.83300 118.56700 130.82500 1.000 20.42763 217 SER C C 1
ATOM 4309 O O . SER C 1 217 ? 102.73800 117.60000 130.06100 1.000 20.42763 217 SER C O 1
ATOM 4312 N N . PRO C 1 218 ? 101.90000 119.52100 130.86700 1.000 18.07293 218 PRO C N 1
ATOM 4313 C CA . PRO C 1 218 ? 100.65900 119.39400 130.08600 1.000 18.07293 218 PRO C CA 1
ATOM 4314 C C . PRO C 1 218 ? 100.85000 119.08800 128.61200 1.000 18.07293 218 PRO C C 1
ATOM 4315 O O . PRO C 1 218 ? 99.87500 118.69500 127.96400 1.000 18.07293 218 PRO C O 1
ATOM 4319 N N . LEU C 1 219 ? 102.04800 119.24500 128.05300 1.000 19.02165 219 LEU C N 1
ATOM 4320 C CA . LEU C 1 219 ? 102.23200 118.89300 126.64800 1.000 19.02165 219 LEU C CA 1
ATOM 4321 C C . LEU C 1 219 ? 102.18200 117.38500 126.45200 1.000 19.02165 219 LEU C C 1
ATOM 4322 O O . LEU C 1 219 ? 101.65500 116.89600 125.44300 1.000 19.02165 219 LEU C O 1
ATOM 4327 N N . ILE C 1 220 ? 102.69800 116.63100 127.42300 1.000 19.73801 220 ILE C N 1
ATOM 4328 C CA . ILE C 1 220 ? 102.69900 115.17600 127.31900 1.000 19.73801 220 ILE C CA 1
ATOM 4329 C C . ILE C 1 220 ? 101.28100 114.63300 127.43900 1.000 19.73801 220 ILE C C 1
ATOM 4330 O O . ILE C 1 220 ? 100.92700 113.62900 126.81000 1.000 19.73801 220 ILE C O 1
ATOM 4335 N N . ILE C 1 221 ? 100.44500 115.29500 128.23300 1.000 18.07900 221 ILE C N 1
ATOM 4336 C CA . ILE C 1 221 ? 99.04900 114.89000 128.35600 1.000 18.07900 221 ILE C CA 1
ATOM 4337 C C . ILE C 1 221 ? 98.23100 115.40700 127.17800 1.000 18.07900 221 ILE C C 1
ATOM 4338 O O . ILE C 1 221 ? 97.20800 114.82300 126.81300 1.000 18.07900 221 ILE C O 1
ATOM 4343 N N . SER C 1 222 ? 98.67100 116.49900 126.55600 1.000 15.58402 222 SER C N 1
ATOM 4344 C CA . SER C 1 222 ? 97.93100 117.10400 125.46100 1.000 15.58402 222 SER C CA 1
ATOM 4345 C C . SER C 1 222 ? 98.19600 116.44600 124.11700 1.000 15.58402 222 SER C C 1
ATOM 4346 O O . SER C 1 222 ? 97.34900 116.54900 123.22600 1.000 15.58402 222 SER C O 1
ATOM 4349 N N . LEU C 1 223 ? 99.34100 115.79500 123.93900 1.000 15.11580 223 LEU C N 1
ATOM 4350 C CA . LEU C 1 223 ? 99.63100 115.13600 122.66400 1.000 15.11580 223 LEU C CA 1
ATOM 4351 C C . LEU C 1 223 ? 98.51900 114.20300 122.18700 1.000 15.11580 223 LEU C C 1
ATOM 4352 O O . LEU C 1 223 ? 98.15900 114.26800 120.99900 1.000 15.11580 223 LEU C O 1
ATOM 4357 N N . PRO C 1 224 ? 97.91800 113.35200 123.02300 1.000 14.62234 224 PRO C N 1
ATOM 4358 C CA . PRO C 1 224 ? 96.81300 112.52700 122.51600 1.000 14.62234 224 PRO C CA 1
ATOM 4359 C C . PRO C 1 224 ? 95.54700 113.31100 122.23400 1.000 14.62234 224 PRO C C 1
ATOM 4360 O O . PRO C 1 224 ? 94.81800 112.96100 121.30000 1.000 14.62234 224 PRO C O 1
ATOM 4364 N N . PHE C 1 225 ? 95.21000 114.30900 123.05000 1.000 14.45439 225 PHE C N 1
ATOM 4365 C CA . PHE C 1 225 ? 94.03800 115.11300 122.73700 1.000 14.45439 225 PHE C CA 1
ATOM 4366 C C . PHE C 1 225 ? 94.24000 115.85800 121.42900 1.000 14.45439 225 PHE C C 1
ATOM 4367 O O . PHE C 1 225 ? 93.31000 115.97100 120.62600 1.000 14.45439 225 PHE C O 1
ATOM 4375 N N . LYS C 1 226 ? 95.45000 116.37100 121.19500 1.000 12.71503 226 LYS C N 1
ATOM 4376 C CA . LYS C 1 226 ? 95.75300 116.97700 119.90500 1.000 12.71503 226 LYS C CA 1
ATOM 4377 C C . LYS C 1 226 ? 95.56000 115.98200 118.77200 1.000 12.71503 226 LYS C C 1
ATOM 4378 O O . LYS C 1 226 ? 94.92900 116.30000 117.75800 1.000 12.71503 226 LYS C O 1
ATOM 4384 N N . ILE C 1 227 ? 96.07900 114.76500 118.93200 1.000 15.18958 227 ILE C N 1
ATOM 4385 C CA . ILE C 1 227 ? 95.98000 113.78700 117.85300 1.000 15.18958 227 ILE C CA 1
ATOM 4386 C C . ILE C 1 227 ? 94.52600 113.39800 117.60300 1.000 15.18958 227 ILE C C 1
ATOM 4387 O O . ILE C 1 227 ? 94.08500 113.30600 116.45100 1.000 15.18958 227 ILE C O 1
ATOM 4392 N N . MET C 1 228 ? 93.75400 113.17600 118.66700 1.000 15.66608 228 MET C N 1
ATOM 4393 C CA . MET C 1 228 ? 92.34900 112.82100 118.49600 1.000 15.66608 228 MET C CA 1
ATOM 4394 C C . MET C 1 228 ? 91.58800 113.93600 117.80000 1.000 15.66608 228 MET C C 1
ATOM 4395 O O . MET C 1 228 ? 90.86700 113.69600 116.82800 1.000 15.66608 228 MET C O 1
ATOM 4400 N N . LEU C 1 229 ? 91.71400 115.16700 118.30200 1.000 14.58020 229 LEU C N 1
ATOM 4401 C CA . LEU C 1 229 ? 91.02500 116.28000 117.66400 1.000 14.58020 229 LEU C CA 1
ATOM 4402 C C . LEU C 1 229 ? 91.45800 116.44800 116.21800 1.000 14.58020 229 LEU C C 1
ATOM 4403 O O . LEU C 1 229 ? 90.65700 116.86700 115.37900 1.000 14.58020 229 LEU C O 1
ATOM 4408 N N . PHE C 1 230 ? 92.70800 116.11900 115.90200 1.000 15.40966 230 PHE C N 1
ATOM 4409 C CA . PHE C 1 230 ? 93.18800 116.24000 114.53700 1.000 15.40966 230 PHE C CA 1
ATOM 4410 C C . PHE C 1 230 ? 92.78400 115.06800 113.65600 1.000 15.40966 230 PHE C C 1
ATOM 4411 O O . PHE C 1 230 ? 92.96800 115.13900 112.44000 1.000 15.40966 230 PHE C O 1
ATOM 4419 N N . VAL C 1 231 ? 92.28000 113.98200 114.22600 1.000 16.38144 231 VAL C N 1
ATOM 4420 C CA . VAL C 1 231 ? 91.73700 112.91200 113.39000 1.000 16.38144 231 VAL C CA 1
ATOM 4421 C C . VAL C 1 231 ? 90.21700 112.99000 113.28800 1.000 16.38144 231 VAL C C 1
ATOM 4422 O O . VAL C 1 231 ? 89.62900 112.52800 112.30800 1.000 16.38144 231 VAL C O 1
ATOM 4426 N N . LEU C 1 232 ? 89.55000 113.58000 114.27900 1.000 16.41030 232 LEU C N 1
ATOM 4427 C CA . LEU C 1 232 ? 88.09300 113.62600 114.25200 1.000 16.41030 232 LEU C CA 1
ATOM 4428 C C . LEU C 1 232 ? 87.58300 114.65200 113.24700 1.000 16.41030 232 LEU C C 1
ATOM 4429 O O . LEU C 1 232 ? 86.58500 114.40800 112.56100 1.000 16.41030 232 LEU C O 1
ATOM 4434 N N . VAL C 1 233 ? 88.24700 115.80800 113.14600 1.000 16.79835 233 VAL C N 1
ATOM 4435 C CA . VAL C 1 233 ? 87.91300 116.78100 112.10600 1.000 16.79835 233 VAL C CA 1
ATOM 4436 C C . VAL C 1 233 ? 88.50500 116.40200 110.76200 1.000 16.79835 233 VAL C C 1
ATOM 4437 O O . VAL C 1 233 ? 88.44600 117.20100 109.82000 1.000 16.79835 233 VAL C O 1
ATOM 4441 N N . ASP C 1 234 ? 89.10800 115.21800 110.67000 1.000 19.81962 234 ASP C N 1
ATOM 4442 C CA . ASP C 1 234 ? 89.72500 114.61900 109.49200 1.000 19.81962 234 ASP C CA 1
ATOM 4443 C C . ASP C 1 234 ? 91.06400 115.27700 109.18700 1.000 19.81962 234 ASP C C 1
ATOM 4444 O O . ASP C 1 234 ? 91.87600 114.72600 108.43900 1.000 19.81962 234 ASP C O 1
ATOM 4449 N N . GLY C 1 235 ? 91.32200 116.43700 109.77800 1.000 18.49748 235 GLY C N 1
ATOM 4450 C CA . GLY C 1 235 ? 92.67900 116.87700 110.01600 1.000 18.49748 235 GLY C CA 1
ATOM 4451 C C . GLY C 1 235 ? 93.51000 117.17300 108.79000 1.000 18.49748 235 GLY C C 1
ATOM 4452 O O . GLY C 1 235 ? 93.80900 118.32900 108.48500 1.000 18.49748 235 GLY C O 1
ATOM 4453 N N . TRP C 1 236 ? 93.87500 116.10900 108.07400 1.000 20.30779 236 TRP C N 1
ATOM 4454 C CA . TRP C 1 236 ? 94.83000 116.17900 106.97800 1.000 20.30779 236 TRP C CA 1
ATOM 4455 C C . TRP C 1 236 ? 94.15400 116.46700 105.65000 1.000 20.30779 236 TRP C C 1
ATOM 4456 O O . TRP C 1 236 ? 94.69700 117.21400 104.83100 1.000 20.30779 236 TRP C O 1
ATOM 4467 N N . ALA C 1 237 ? 92.97600 115.89000 105.41700 1.000 20.65777 237 ALA C N 1
ATOM 4468 C CA . ALA C 1 237 ? 92.23000 116.24000 104.21700 1.000 20.65777 237 ALA C CA 1
ATOM 4469 C C . ALA C 1 237 ? 91.81700 117.70200 104.25000 1.000 20.65777 237 ALA C C 1
ATOM 4470 O O . ALA C 1 237 ? 91.88000 118.39000 103.22700 1.000 20.65777 237 ALA C O 1
ATOM 4472 N N . LEU C 1 238 ? 91.43300 118.20100 105.42700 1.000 20.08583 238 LEU C N 1
ATOM 4473 C CA . LEU C 1 238 ? 91.13200 119.62100 105.57800 1.000 20.08583 238 LEU C CA 1
ATOM 4474 C C . LEU C 1 238 ? 92.30800 120.48300 105.14500 1.000 20.08583 238 LEU C C 1
ATOM 4475 O O . LEU C 1 238 ? 92.16700 121.36700 104.29400 1.000 20.08583 238 LEU C O 1
ATOM 4480 N N . ILE C 1 239 ? 93.47900 120.24100 105.73200 1.000 21.19377 239 ILE C N 1
ATOM 4481 C CA . ILE C 1 239 ? 94.62600 121.10600 105.49400 1.000 21.19377 239 ILE C CA 1
ATOM 4482 C C . ILE C 1 239 ? 95.11900 120.97200 104.06200 1.000 21.19377 239 ILE C C 1
ATOM 4483 O O . ILE C 1 239 ? 95.51500 121.96000 103.43700 1.000 21.19377 239 ILE C O 1
ATOM 4488 N N . VAL C 1 240 ? 95.09800 119.76100 103.51100 1.000 22.84294 240 VAL C N 1
ATOM 4489 C CA . VAL C 1 240 ? 95.58300 119.59100 102.14700 1.000 22.84294 240 VAL C CA 1
ATOM 4490 C C . VAL C 1 240 ? 94.62300 120.23100 101.15300 1.000 22.84294 240 VAL C C 1
ATOM 4491 O O . VAL C 1 240 ? 95.05000 120.85800 100.17500 1.000 22.84294 240 VAL C O 1
ATOM 4495 N N . GLY C 1 241 ? 93.31500 120.11600 101.39300 1.000 24.76124 241 GLY C N 1
ATOM 4496 C CA . GLY C 1 241 ? 92.36600 120.82300 100.55500 1.000 24.76124 241 GLY C CA 1
ATOM 4497 C C . GLY C 1 241 ? 92.51300 122.32600 100.66700 1.000 24.76124 241 GLY C C 1
ATOM 4498 O O . GLY C 1 241 ? 92.41100 123.04300 99.67200 1.000 24.76124 241 GLY C O 1
ATOM 4499 N N . THR C 1 242 ? 92.77800 122.82100 101.87700 1.000 25.69886 242 THR C N 1
ATOM 4500 C CA . THR C 1 242 ? 93.00000 124.25100 102.06600 1.000 25.69886 242 THR C CA 1
ATOM 4501 C C . THR C 1 242 ? 94.23100 124.72500 101.30700 1.000 25.69886 242 THR C C 1
ATOM 4502 O O . THR C 1 242 ? 94.19000 125.75900 100.63000 1.000 25.69886 242 THR C O 1
ATOM 4506 N N . LEU C 1 243 ? 95.33100 123.97900 101.40100 1.000 24.85048 243 LEU C N 1
ATOM 4507 C CA . LEU C 1 243 ? 96.54600 124.33800 100.68100 1.000 24.85048 243 LEU C CA 1
ATOM 4508 C C . LEU C 1 243 ? 96.30600 124.33900 99.17800 1.000 24.85048 243 LEU C C 1
ATOM 4509 O O . LEU C 1 243 ? 96.66900 125.29100 98.47900 1.000 24.85048 243 LEU C O 1
ATOM 4514 N N . ALA C 1 244 ? 95.68700 123.27600 98.66000 1.000 29.20110 244 ALA C N 1
ATOM 4515 C CA . ALA C 1 244 ? 95.51600 123.15500 97.21800 1.000 29.20110 244 ALA C CA 1
ATOM 4516 C C . ALA C 1 244 ? 94.42300 124.06500 96.67500 1.000 29.20110 244 ALA C C 1
ATOM 4517 O O . ALA C 1 244 ? 94.38500 124.30800 95.46500 1.000 29.20110 244 ALA C O 1
ATOM 4519 N N . GLY C 1 245 ? 93.53900 124.57000 97.52800 1.000 33.61202 245 GLY C N 1
ATOM 4520 C CA . GLY C 1 245 ? 92.49800 125.46500 97.07400 1.000 33.61202 245 GLY C CA 1
ATOM 4521 C C . GLY C 1 245 ? 92.91000 126.91600 97.15300 1.000 33.61202 245 GLY C C 1
ATOM 4522 O O . GLY C 1 245 ? 92.70100 127.67400 96.20400 1.000 33.61202 245 GLY C O 1
ATOM 4523 N N . SER C 1 246 ? 93.49700 127.32300 98.28200 1.000 31.82869 246 SER C N 1
ATOM 4524 C CA . SER C 1 246 ? 93.99100 128.68800 98.40200 1.000 31.82869 246 SER C CA 1
ATOM 4525 C C . SER C 1 246 ? 95.08300 128.98800 97.39100 1.000 31.82869 246 SER C C 1
ATOM 4526 O O . SER C 1 246 ? 95.37800 130.16000 97.14000 1.000 31.82869 246 SER C O 1
ATOM 4529 N N . PHE C 1 247 ? 95.68600 127.95700 96.80400 1.000 34.95022 247 PHE C N 1
ATOM 4530 C CA . PHE C 1 247 ? 96.81100 128.18000 95.90900 1.000 34.95022 247 PHE C CA 1
ATOM 4531 C C . PHE C 1 247 ? 96.34800 128.67900 94.54800 1.000 34.95022 247 PHE C C 1
ATOM 4532 O O . PHE C 1 247 ? 96.91500 129.63100 94.00000 1.000 34.95022 247 PHE C O 1
ATOM 4540 N N . GLY C 1 248 ? 95.31900 128.05100 93.98300 1.000 43.49504 248 GLY C N 1
ATOM 4541 C CA . GLY C 1 248 ? 94.76600 128.45600 92.71200 1.000 43.49504 248 GLY C CA 1
ATOM 4542 C C . GLY C 1 248 ? 93.39700 129.10300 92.86800 1.000 43.49504 248 GLY C C 1
ATOM 4543 O O . GLY C 1 248 ? 92.79900 129.12400 93.94100 1.000 43.49504 248 GLY C O 1
ATOM 4544 N N . GLY C 1 249 ? 92.91100 129.64900 91.75900 1.000 54.28330 249 GLY C N 1
ATOM 4545 C CA . GLY C 1 249 ? 91.56800 130.19200 91.73300 1.000 54.28330 249 GLY C CA 1
ATOM 4546 C C . GLY C 1 249 ? 90.54700 129.12100 91.41500 1.000 54.28330 249 GLY C C 1
ATOM 4547 O O . GLY C 1 249 ? 90.52700 128.58900 90.30100 1.000 54.28330 249 GLY C O 1
ATOM 4548 N N . VAL C 1 250 ? 89.69800 128.79000 92.38200 1.000 57.82331 250 VAL C N 1
ATOM 4549 C CA . VAL C 1 250 ? 88.71600 127.72600 92.20400 1.000 57.82331 250 VAL C CA 1
ATOM 4550 C C . VAL C 1 250 ? 87.37500 128.29400 91.75000 1.000 57.82331 250 VAL C C 1
ATOM 4551 O O . VAL C 1 250 ? 86.75300 127.77900 90.82000 1.000 57.82331 250 VAL C O 1
ATOM 4555 N N . THR D 1 53 ? 120.66900 112.76000 95.14500 1.000 91.90233 53 THR D N 1
ATOM 4556 C CA . THR D 1 53 ? 119.93200 112.19000 94.02300 1.000 91.90233 53 THR D CA 1
ATOM 4557 C C . THR D 1 53 ? 119.15700 110.94800 94.45500 1.000 91.90233 53 THR D C 1
ATOM 4558 O O . THR D 1 53 ? 117.93700 110.99600 94.64600 1.000 91.90233 53 THR D O 1
ATOM 4562 N N . ALA D 1 54 ? 119.87300 109.83100 94.60500 1.000 88.47578 54 ALA D N 1
ATOM 4563 C CA . ALA D 1 54 ? 119.22900 108.60100 95.04900 1.000 88.47578 54 ALA D CA 1
ATOM 4564 C C . ALA D 1 54 ? 118.62600 108.76800 96.43700 1.000 88.47578 54 ALA D C 1
ATOM 4565 O O . ALA D 1 54 ? 117.56400 108.20800 96.73300 1.000 88.47578 54 ALA D O 1
ATOM 4567 N N . LEU D 1 55 ? 119.28200 109.54400 97.30300 1.000 89.91065 55 LEU D N 1
ATOM 4568 C CA . LEU D 1 55 ? 118.71800 109.80900 98.62200 1.000 89.91065 55 LEU D CA 1
ATOM 4569 C C . LEU D 1 55 ? 117.49700 110.71500 98.52000 1.000 89.91065 55 LEU D C 1
ATOM 4570 O O . LEU D 1 55 ? 116.65500 110.74300 99.42400 1.000 89.91065 55 LEU D O 1
ATOM 4575 N N . SER D 1 56 ? 117.38500 111.46900 97.42700 1.000 86.72264 56 SER D N 1
ATOM 4576 C CA . SER D 1 56 ? 116.17800 112.25600 97.21000 1.000 86.72264 56 SER D CA 1
ATOM 4577 C C . SER D 1 56 ? 115.04200 111.38300 96.69400 1.000 86.72264 56 SER D C 1
ATOM 4578 O O . SER D 1 56 ? 113.87000 111.63200 96.99700 1.000 86.72264 56 SER D O 1
ATOM 4581 N N . PHE D 1 57 ? 115.37100 110.34700 95.92000 1.000 80.97705 57 PHE D N 1
ATOM 4582 C CA . PHE D 1 57 ? 114.33600 109.59600 95.21600 1.000 80.97705 57 PHE D CA 1
ATOM 4583 C C . PHE D 1 57 ? 113.83200 108.40300 96.02500 1.000 80.97705 57 PHE D C 1
ATOM 4584 O O . PHE D 1 57 ? 112.62000 108.22500 96.18900 1.000 80.97705 57 PHE D O 1
ATOM 4592 N N . ILE D 1 58 ? 114.74200 107.57000 96.52200 1.000 75.40886 58 ILE D N 1
ATOM 4593 C CA . ILE D 1 58 ? 114.38400 106.32100 97.19700 1.000 75.40886 58 ILE D CA 1
ATOM 4594 C C . ILE D 1 58 ? 113.38700 106.54300 98.33400 1.000 75.40886 58 ILE D C 1
ATOM 4595 O O . ILE D 1 58 ? 112.34600 105.87200 98.35400 1.000 75.40886 58 ILE D O 1
ATOM 4600 N N . PRO D 1 59 ? 113.63900 107.45500 99.30500 1.000 70.33181 59 PRO D N 1
ATOM 4601 C CA . PRO D 1 59 ? 112.68300 107.61100 100.41200 1.000 70.33181 59 PRO D CA 1
ATOM 4602 C C . PRO D 1 59 ? 111.26200 107.87900 99.95100 1.000 70.33181 59 PRO D C 1
ATOM 4603 O O . PRO D 1 59 ? 110.35400 107.15200 100.34900 1.000 70.33181 59 PRO D O 1
ATOM 4607 N N . ALA D 1 60 ? 111.05500 108.87600 99.09100 1.000 63.39500 60 ALA D N 1
ATOM 4608 C CA . ALA D 1 60 ? 109.69900 109.19300 98.65300 1.000 63.39500 60 ALA D CA 1
ATOM 4609 C C . ALA D 1 60 ? 109.01600 107.97500 98.03900 1.000 63.39500 60 ALA D C 1
ATOM 4610 O O . ALA D 1 60 ? 108.05100 107.44200 98.60300 1.000 63.39500 60 ALA D O 1
ATOM 4612 N N . PHE D 1 61 ? 109.54100 107.48600 96.91300 1.000 65.17832 61 PHE D N 1
ATOM 4613 C CA . PHE D 1 61 ? 108.85800 106.44000 96.15900 1.000 65.17832 61 PHE D CA 1
ATOM 4614 C C . PHE D 1 61 ? 108.70000 105.16100 96.97200 1.000 65.17832 61 PHE D C 1
ATOM 4615 O O . PHE D 1 61 ? 107.65500 104.50600 96.90800 1.000 65.17832 61 PHE D O 1
ATOM 4623 N N . VAL D 1 62 ? 109.71900 104.78500 97.74700 1.000 59.06903 62 VAL D N 1
ATOM 4624 C CA . VAL D 1 62 ? 109.74300 103.46900 98.37000 1.000 59.06903 62 VAL D CA 1
ATOM 4625 C C . VAL D 1 62 ? 109.21200 103.48300 99.79700 1.000 59.06903 62 VAL D C 1
ATOM 4626 O O . VAL D 1 62 ? 108.96300 102.41200 100.36400 1.000 59.06903 62 VAL D O 1
ATOM 4630 N N . MET D 1 63 ? 108.97400 104.66000 100.38000 1.000 48.19122 63 MET D N 1
ATOM 4631 C CA . MET D 1 63 ? 108.50800 104.72200 101.75600 1.000 48.19122 63 MET D CA 1
ATOM 4632 C C . MET D 1 63 ? 107.25700 105.57500 101.89900 1.000 48.19122 63 MET D C 1
ATOM 4633 O O . MET D 1 63 ? 106.81600 105.80500 103.03000 1.000 48.19122 63 MET D O 1
ATOM 4638 N N . LEU D 1 64 ? 106.67700 106.06300 100.80700 1.000 41.14691 64 LEU D N 1
ATOM 4639 C CA . LEU D 1 64 ? 105.38000 106.71800 100.89400 1.000 41.14691 64 LEU D CA 1
ATOM 4640 C C . LEU D 1 64 ? 104.28600 105.94600 100.18200 1.000 41.14691 64 LEU D C 1
ATOM 4641 O O . LEU D 1 64 ? 103.12000 106.04300 100.56600 1.000 41.14691 64 LEU D O 1
ATOM 4646 N N . MET D 1 65 ? 104.63300 105.17500 99.15300 1.000 42.88231 65 MET D N 1
ATOM 4647 C CA . MET D 1 65 ? 103.65800 104.30000 98.52100 1.000 42.88231 65 MET D CA 1
ATOM 4648 C C . MET D 1 65 ? 103.47500 102.99700 99.28800 1.000 42.88231 65 MET D C 1
ATOM 4649 O O . MET D 1 65 ? 102.45500 102.32600 99.10800 1.000 42.88231 65 MET D O 1
ATOM 4654 N N . THR D 1 66 ? 104.43300 102.63000 100.13400 1.000 39.83129 66 THR D N 1
ATOM 4655 C CA . THR D 1 66 ? 104.39700 101.39000 100.89000 1.000 39.83129 66 THR D CA 1
ATOM 4656 C C . THR D 1 66 ? 103.83100 101.63600 102.28600 1.000 39.83129 66 THR D C 1
ATOM 4657 O O . THR D 1 66 ? 103.30000 102.70600 102.59100 1.000 39.83129 66 THR D O 1
ATOM 4661 N N . SER D 1 67 ? 103.94600 100.62600 103.14900 1.000 33.71117 67 SER D N 1
ATOM 4662 C CA . SER D 1 67 ? 103.35300 100.69300 104.47800 1.000 33.71117 67 SER D CA 1
ATOM 4663 C C . SER D 1 67 ? 104.17300 101.52700 105.44500 1.000 33.71117 67 SER D C 1
ATOM 4664 O O . SER D 1 67 ? 103.65400 101.90400 106.50100 1.000 33.71117 67 SER D O 1
ATOM 4667 N N . PHE D 1 68 ? 105.43700 101.80100 105.11100 1.000 28.33614 68 PHE D N 1
ATOM 4668 C CA . PHE D 1 68 ? 106.36900 102.44100 106.03200 1.000 28.33614 68 PHE D CA 1
ATOM 4669 C C . PHE D 1 68 ? 105.75100 103.62700 106.76300 1.000 28.33614 68 PHE D C 1
ATOM 4670 O O . PHE D 1 68 ? 105.83000 103.72100 107.99100 1.000 28.33614 68 PHE D O 1
ATOM 4678 N N . THR D 1 69 ? 105.09400 104.51800 106.01800 1.000 27.11604 69 THR D N 1
ATOM 4679 C CA . THR D 1 69 ? 104.57200 105.75200 106.59900 1.000 27.11604 69 THR D CA 1
ATOM 4680 C C . THR D 1 69 ? 103.65700 105.47000 107.78400 1.000 27.11604 69 THR D C 1
ATOM 4681 O O . THR D 1 69 ? 103.67300 106.20000 108.78000 1.000 27.11604 69 THR D O 1
ATOM 4685 N N . ARG D 1 70 ? 102.84300 104.41800 107.69200 1.000 24.24721 70 ARG D N 1
ATOM 4686 C CA . ARG D 1 70 ? 101.96900 104.08900 108.81000 1.000 24.24721 70 ARG D CA 1
ATOM 4687 C C . ARG D 1 70 ? 102.74700 103.51000 109.97600 1.000 24.24721 70 ARG D C 1
ATOM 4688 O O . ARG D 1 70 ? 102.47500 103.85100 111.13200 1.000 24.24721 70 ARG D O 1
ATOM 4696 N N . ILE D 1 71 ? 103.71500 102.63900 109.70000 1.000 22.50737 71 ILE D N 1
ATOM 4697 C CA . ILE D 1 71 ? 104.38500 101.91700 110.77400 1.000 22.50737 71 ILE D CA 1
ATOM 4698 C C . ILE D 1 71 ? 105.23800 102.86800 111.60000 1.000 22.50737 71 ILE D C 1
ATOM 4699 O O . ILE D 1 71 ? 104.99500 103.05800 112.79800 1.000 22.50737 71 ILE D O 1
ATOM 4704 N N . ILE D 1 72 ? 106.22900 103.49900 110.96200 1.000 20.28875 72 ILE D N 1
ATOM 4705 C CA . ILE D 1 72 ? 107.21200 104.29300 111.69600 1.000 20.28875 72 ILE D CA 1
ATOM 4706 C C . ILE D 1 72 ? 106.52300 105.33800 112.56200 1.000 20.28875 72 ILE D C 1
ATOM 4707 O O . ILE D 1 72 ? 106.82000 105.46500 113.75800 1.000 20.28875 72 ILE D O 1
ATOM 4712 N N . ILE D 1 73 ? 105.56100 106.06600 111.99100 1.000 19.65815 73 ILE D N 1
ATOM 4713 C CA . ILE D 1 73 ? 104.83400 107.07400 112.75300 1.000 19.65815 73 ILE D CA 1
ATOM 4714 C C . ILE D 1 73 ? 104.24700 106.45700 114.01100 1.000 19.65815 73 ILE D C 1
ATOM 4715 O O . ILE D 1 73 ? 104.46900 106.94900 115.12200 1.000 19.65815 73 ILE D O 1
ATOM 4720 N N . VAL D 1 74 ? 103.51800 105.34900 113.85600 1.000 19.36583 74 VAL D N 1
ATOM 4721 C CA . VAL D 1 74 ? 102.96900 104.66000 115.01800 1.000 19.36583 74 VAL D CA 1
ATOM 4722 C C . VAL D 1 74 ? 104.07000 104.37200 116.02300 1.000 19.36583 74 VAL D C 1
ATOM 4723 O O . VAL D 1 74 ? 103.95500 104.71700 117.20600 1.000 19.36583 74 VAL D O 1
ATOM 4727 N N . PHE D 1 75 ? 105.17700 103.78600 115.55900 1.000 18.71636 75 PHE D N 1
ATOM 4728 C CA . PHE D 1 75 ? 106.28700 103.49900 116.45800 1.000 18.71636 75 PHE D CA 1
ATOM 4729 C C . PHE D 1 75 ? 106.74300 104.75800 117.17600 1.000 18.71636 75 PHE D C 1
ATOM 4730 O O . PHE D 1 75 ? 106.96000 104.74200 118.39300 1.000 18.71636 75 PHE D O 1
ATOM 4738 N N . SER D 1 76 ? 106.86000 105.86900 116.44300 1.000 18.85155 76 SER D N 1
ATOM 4739 C CA . SER D 1 76 ? 107.24500 107.12500 117.07400 1.000 18.85155 76 SER D CA 1
ATOM 4740 C C . SER D 1 76 ? 106.25300 107.52100 118.15500 1.000 18.85155 76 SER D C 1
ATOM 4741 O O . SER D 1 76 ? 106.65300 107.90700 119.25900 1.000 18.85155 76 SER D O 1
ATOM 4744 N N . ILE D 1 77 ? 104.95300 107.41300 117.86700 1.000 19.57674 77 ILE D N 1
ATOM 4745 C CA . ILE D 1 77 ? 103.96900 107.65900 118.91300 1.000 19.57674 77 ILE D CA 1
ATOM 4746 C C . ILE D 1 77 ? 104.25800 106.76700 120.10800 1.000 19.57674 77 ILE D C 1
ATOM 4747 O O . ILE D 1 77 ? 104.27300 107.23100 121.25200 1.000 19.57674 77 ILE D O 1
ATOM 4752 N N . LEU D 1 78 ? 104.53700 105.48400 119.85600 1.000 19.70470 78 LEU D N 1
ATOM 4753 C CA . LEU D 1 78 ? 104.99100 104.58900 120.91700 1.000 19.70470 78 LEU D CA 1
ATOM 4754 C C . LEU D 1 78 ? 106.10500 105.22100 121.73300 1.000 19.70470 78 LEU D C 1
ATOM 4755 O O . LEU D 1 78 ? 105.99700 105.35600 122.95600 1.000 19.70470 78 LEU D O 1
ATOM 4760 N N . ARG D 1 79 ? 107.18100 105.63200 121.06500 1.000 20.92979 79 ARG D N 1
ATOM 4761 C CA . ARG D 1 79 ? 108.32300 106.17300 121.78300 1.000 20.92979 79 ARG D CA 1
ATOM 4762 C C . ARG D 1 79 ? 107.92700 107.38600 122.60700 1.000 20.92979 79 ARG D C 1
ATOM 4763 O O . ARG D 1 79 ? 108.53100 107.65500 123.65000 1.000 20.92979 79 ARG D O 1
ATOM 4771 N N . GLN D 1 80 ? 106.90900 108.12200 122.16200 1.000 20.26871 80 GLN D N 1
ATOM 4772 C CA . GLN D 1 80 ? 106.34000 109.17500 122.98900 1.000 20.26871 80 GLN D CA 1
ATOM 4773 C C . GLN D 1 80 ? 105.31500 108.60700 123.96000 1.000 20.26871 80 GLN D C 1
ATOM 4774 O O . GLN D 1 80 ? 105.30100 108.97800 125.13700 1.000 20.26871 80 GLN D O 1
ATOM 4780 N N . ALA D 1 81 ? 104.45200 107.70900 123.47600 1.000 19.34432 81 ALA D N 1
ATOM 4781 C CA . ALA D 1 81 ? 103.40900 107.13100 124.31800 1.000 19.34432 81 ALA D CA 1
ATOM 4782 C C . ALA D 1 81 ? 104.01000 106.40900 125.50600 1.000 19.34432 81 ALA D C 1
ATOM 4783 O O . ALA D 1 81 ? 103.55900 106.57500 126.64400 1.000 19.34432 81 ALA D O 1
ATOM 4785 N N . LEU D 1 82 ? 105.04800 105.61800 125.26000 1.000 19.15091 82 LEU D N 1
ATOM 4786 C CA . LEU D 1 82 ? 105.78900 104.94200 126.31200 1.000 19.15091 82 LEU D CA 1
ATOM 4787 C C . LEU D 1 82 ? 106.40000 105.98800 127.22400 1.000 19.15091 82 LEU D C 1
ATOM 4788 O O . LEU D 1 82 ? 106.23500 107.18900 126.99300 1.000 19.15091 82 LEU D O 1
ATOM 4793 N N . GLY D 1 83 ? 107.07100 105.54900 128.27600 1.000 19.41400 83 GLY D N 1
ATOM 4794 C CA . GLY D 1 83 ? 107.77800 106.48200 129.12100 1.000 19.41400 83 GLY D CA 1
ATOM 4795 C C . GLY D 1 83 ? 108.57900 107.48600 128.32100 1.000 19.41400 83 GLY D C 1
ATOM 4796 O O . GLY D 1 83 ? 109.00700 107.20900 127.19500 1.000 19.41400 83 GLY D O 1
ATOM 4797 N N . LEU D 1 84 ? 108.81000 108.65200 128.91700 1.000 24.12328 84 LEU D N 1
ATOM 4798 C CA . LEU D 1 84 ? 109.39100 109.81800 128.26300 1.000 24.12328 84 LEU D CA 1
ATOM 4799 C C . LEU D 1 84 ? 110.66200 109.47300 127.50300 1.000 24.12328 84 LEU D C 1
ATOM 4800 O O . LEU D 1 84 ? 111.18300 110.29800 126.74600 1.000 24.12328 84 LEU D O 1
ATOM 4805 N N . GLN D 1 85 ? 111.17400 108.26700 127.73700 1.000 22.24925 85 GLN D N 1
ATOM 4806 C CA . GLN D 1 85 ? 112.40800 107.80700 127.12500 1.000 22.24925 85 GLN D CA 1
ATOM 4807 C C . GLN D 1 85 ? 112.45700 108.11700 125.63600 1.000 22.24925 85 GLN D C 1
ATOM 4808 O O . GLN D 1 85 ? 111.49400 107.90200 124.89700 1.000 22.24925 85 GLN D O 1
ATOM 4814 N N . GLN D 1 86 ? 113.57600 108.67800 125.22000 1.000 25.59752 86 GLN D N 1
ATOM 4815 C CA . GLN D 1 86 ? 113.99600 108.66900 123.83800 1.000 25.59752 86 GLN D CA 1
ATOM 4816 C C . GLN D 1 86 ? 114.94600 107.48800 123.67700 1.000 25.59752 86 GLN D C 1
ATOM 4817 O O . GLN D 1 86 ? 115.12300 106.67900 124.59500 1.000 25.59752 86 GLN D O 1
ATOM 4823 N N . THR D 1 87 ? 115.53500 107.37600 122.50800 1.000 23.33731 87 THR D N 1
ATOM 4824 C CA . THR D 1 87 ? 116.61400 106.44600 122.22000 1.000 23.33731 87 THR D CA 1
ATOM 4825 C C . THR D 1 87 ? 116.17200 104.98900 122.36300 1.000 23.33731 87 THR D C 1
ATOM 4826 O O . THR D 1 87 ? 116.79000 104.21300 123.10400 1.000 23.33731 87 THR D O 1
ATOM 4830 N N . PRO D 1 88 ? 115.05700 104.60100 121.74000 1.000 22.12208 88 PRO D N 1
ATOM 4831 C CA . PRO D 1 88 ? 115.10900 103.48500 120.79400 1.000 22.12208 88 PRO D CA 1
ATOM 4832 C C . PRO D 1 88 ? 115.65500 103.92400 119.44400 1.000 22.12208 88 PRO D C 1
ATOM 4833 O O . PRO D 1 88 ? 115.56400 103.17400 118.47000 1.000 22.12208 88 PRO D O 1
ATOM 4837 N N . SER D 1 89 ? 116.17000 105.14800 119.37900 1.000 24.62359 89 SER D N 1
ATOM 4838 C CA . SER D 1 89 ? 117.11500 105.70000 118.42000 1.000 24.62359 89 SER D CA 1
ATOM 4839 C C . SER D 1 89 ? 116.50700 106.03300 117.06900 1.000 24.62359 89 SER D C 1
ATOM 4840 O O . SER D 1 89 ? 117.20200 106.62700 116.24700 1.000 24.62359 89 SER D O 1
ATOM 4843 N N . ASN D 1 90 ? 115.26100 105.65000 116.78600 1.000 24.40873 90 ASN D N 1
ATOM 4844 C CA . ASN D 1 90 ? 114.61300 105.88100 115.49400 1.000 24.40873 90 ASN D CA 1
ATOM 4845 C C . ASN D 1 90 ? 115.49900 105.42400 114.34000 1.000 24.40873 90 ASN D C 1
ATOM 4846 O O . ASN D 1 90 ? 115.24600 105.75900 113.17900 1.000 24.40873 90 ASN D O 1
ATOM 4851 N N . GLN D 1 91 ? 116.53400 104.64900 114.65900 1.000 22.13146 91 GLN D N 1
ATOM 4852 C CA . GLN D 1 91 ? 117.42300 104.01300 113.70000 1.000 22.13146 91 GLN D CA 1
ATOM 4853 C C . GLN D 1 91 ? 117.32500 102.50000 113.77200 1.000 22.13146 91 GLN D C 1
ATOM 4854 O O . GLN D 1 91 ? 117.67100 101.81000 112.81100 1.000 22.13146 91 GLN D O 1
ATOM 4860 N N . ILE D 1 92 ? 116.87300 101.97600 114.91400 1.000 20.53436 92 ILE D N 1
ATOM 4861 C CA . ILE D 1 92 ? 116.34400 100.61900 114.95500 1.000 20.53436 92 ILE D CA 1
ATOM 4862 C C . ILE D 1 92 ? 114.83600 100.61800 114.75800 1.000 20.53436 92 ILE D C 1
ATOM 4863 O O . ILE D 1 92 ? 114.28200 99.61800 114.29700 1.000 20.53436 92 ILE D O 1
ATOM 4868 N N . LEU D 1 93 ? 114.15100 101.71500 115.08300 1.000 21.98234 93 LEU D N 1
ATOM 4869 C CA . LEU D 1 93 ? 112.74200 101.81500 114.72600 1.000 21.98234 93 LEU D CA 1
ATOM 4870 C C . LEU D 1 93 ? 112.57700 101.87300 113.21700 1.000 21.98234 93 LEU D C 1
ATOM 4871 O O . LEU D 1 93 ? 111.68200 101.23100 112.66200 1.000 21.98234 93 LEU D O 1
ATOM 4876 N N . THR D 1 94 ? 113.44800 102.61800 112.53400 1.000 23.67820 94 THR D N 1
ATOM 4877 C CA . THR D 1 94 ? 113.38700 102.68000 111.07800 1.000 23.67820 94 THR D CA 1
ATOM 4878 C C . THR D 1 94 ? 113.65900 101.31800 110.45600 1.000 23.67820 94 THR D C 1
ATOM 4879 O O . THR D 1 94 ? 112.92700 100.88100 109.56500 1.000 23.67820 94 THR D O 1
ATOM 4883 N N . GLY D 1 95 ? 114.69400 100.62100 110.92700 1.000 27.03359 95 GLY D N 1
ATOM 4884 C CA . GLY D 1 95 ? 114.98900 99.30200 110.38700 1.000 27.03359 95 GLY D CA 1
ATOM 4885 C C . GLY D 1 95 ? 113.91600 98.28000 110.71500 1.000 27.03359 95 GLY D C 1
ATOM 4886 O O . GLY D 1 95 ? 113.57200 97.43600 109.88500 1.000 27.03359 95 GLY D O 1
ATOM 4887 N N . MET D 1 96 ? 113.36300 98.35300 111.92400 1.000 25.95348 96 MET D N 1
ATOM 4888 C CA . MET D 1 96 ? 112.31500 97.42300 112.32900 1.000 25.95348 96 MET D CA 1
ATOM 4889 C C . MET D 1 96 ? 111.04700 97.63900 111.51100 1.000 25.95348 96 MET D C 1
ATOM 4890 O O . MET D 1 96 ? 110.43300 96.68100 111.02400 1.000 25.95348 96 MET D O 1
ATOM 4895 N N . ALA D 1 97 ? 110.63800 98.89900 111.35000 1.000 24.33120 97 ALA D N 1
ATOM 4896 C CA . ALA D 1 97 ? 109.50400 99.20500 110.49200 1.000 24.33120 97 ALA D CA 1
ATOM 4897 C C . ALA D 1 97 ? 109.78900 98.84000 109.04600 1.000 24.33120 97 ALA D C 1
ATOM 4898 O O . ALA D 1 97 ? 108.87500 98.45200 108.31900 1.000 24.33120 97 ALA D O 1
ATOM 4900 N N . LEU D 1 98 ? 111.04600 98.93800 108.61200 1.000 25.94455 98 LEU D N 1
ATOM 4901 C CA . LEU D 1 98 ? 111.38400 98.53400 107.25400 1.000 25.94455 98 LEU D CA 1
ATOM 4902 C C . LEU D 1 98 ? 111.21700 97.03300 107.07000 1.000 25.94455 98 LEU D C 1
ATOM 4903 O O . LEU D 1 98 ? 110.72800 96.57800 106.03000 1.000 25.94455 98 LEU D O 1
ATOM 4908 N N . PHE D 1 99 ? 111.62400 96.24800 108.06700 1.000 26.99452 99 PHE D N 1
ATOM 4909 C CA . PHE D 1 99 ? 111.42100 94.80600 107.98000 1.000 26.99452 99 PHE D CA 1
ATOM 4910 C C . PHE D 1 99 ? 109.93800 94.46500 108.00300 1.000 26.99452 99 PHE D C 1
ATOM 4911 O O . PHE D 1 99 ? 109.48100 93.62400 107.22200 1.000 26.99452 99 PHE D O 1
ATOM 4919 N N . LEU D 1 100 ? 109.16300 95.13300 108.86300 1.000 28.54896 100 LEU D N 1
ATOM 4920 C CA . LEU D 1 100 ? 107.71800 94.90900 108.87300 1.000 28.54896 100 LEU D CA 1
ATOM 4921 C C . LEU D 1 100 ? 107.08300 95.30500 107.54600 1.000 28.54896 100 LEU D C 1
ATOM 4922 O O . LEU D 1 100 ? 106.11200 94.68300 107.10700 1.000 28.54896 100 LEU D O 1
ATOM 4927 N N . THR D 1 101 ? 107.60600 96.34700 106.89900 1.000 31.86317 101 THR D N 1
ATOM 4928 C CA . THR D 1 101 ? 107.07200 96.76900 105.60900 1.000 31.86317 101 THR D CA 1
ATOM 4929 C C . THR D 1 101 ? 107.37500 95.74600 104.52600 1.000 31.86317 101 THR D C 1
ATOM 4930 O O . THR D 1 101 ? 106.47700 95.33600 103.78300 1.000 31.86317 101 THR D O 1
ATOM 4934 N N . MET D 1 102 ? 108.63700 95.32700 104.41400 1.000 33.61442 102 MET D N 1
ATOM 4935 C CA . MET D 1 102 ? 108.98100 94.26600 103.47100 1.000 33.61442 102 MET D CA 1
ATOM 4936 C C . MET D 1 102 ? 108.19700 93.00000 103.77200 1.000 33.61442 102 MET D C 1
ATOM 4937 O O . MET D 1 102 ? 107.98200 92.16200 102.88900 1.000 33.61442 102 MET D O 1
ATOM 4942 N N . PHE D 1 103 ? 107.75700 92.84900 105.02000 1.000 35.89341 103 PHE D N 1
ATOM 4943 C CA . PHE D 1 103 ? 107.02100 91.66100 105.42000 1.000 35.89341 103 PHE D CA 1
ATOM 4944 C C . PHE D 1 103 ? 105.53300 91.77800 105.10500 1.000 35.89341 103 PHE D C 1
ATOM 4945 O O . PHE D 1 103 ? 104.86400 90.76100 104.89600 1.000 35.89341 103 PHE D O 1
ATOM 4953 N N . ILE D 1 104 ? 105.00000 92.99500 105.07200 1.000 34.33485 104 ILE D N 1
ATOM 4954 C CA . ILE D 1 104 ? 103.61900 93.22700 104.65400 1.000 34.33485 104 ILE D CA 1
ATOM 4955 C C . ILE D 1 104 ? 103.52500 93.38300 103.14400 1.000 34.33485 104 ILE D C 1
ATOM 4956 O O . ILE D 1 104 ? 102.59300 92.87800 102.51700 1.000 34.33485 104 ILE D O 1
ATOM 4961 N N . MET D 1 105 ? 104.49000 94.07500 102.54400 1.000 44.68435 105 MET D N 1
ATOM 4962 C CA . MET D 1 105 ? 104.58300 94.20200 101.09700 1.000 44.68435 105 MET D CA 1
ATOM 4963 C C . MET D 1 105 ? 104.93200 92.89400 100.40600 1.000 44.68435 105 MET D C 1
ATOM 4964 O O . MET D 1 105 ? 105.09800 92.89000 99.18100 1.000 44.68435 105 MET D O 1
ATOM 4969 N N . ALA D 1 106 ? 105.06900 91.79900 101.15400 1.000 47.95980 106 ALA D N 1
ATOM 4970 C CA . ALA D 1 106 ? 105.45300 90.52100 100.55900 1.000 47.95980 106 ALA D CA 1
ATOM 4971 C C . ALA D 1 106 ? 104.53100 90.08500 99.42700 1.000 47.95980 106 ALA D C 1
ATOM 4972 O O . ALA D 1 106 ? 105.04500 89.75100 98.35000 1.000 47.95980 106 ALA D O 1
ATOM 4974 N N . PRO D 1 107 ? 103.19900 90.08300 99.57000 1.000 49.42283 107 PRO D N 1
ATOM 4975 C CA . PRO D 1 107 ? 102.37000 89.73800 98.40200 1.000 49.42283 107 PRO D CA 1
ATOM 4976 C C . PRO D 1 107 ? 102.48800 90.74400 97.27200 1.000 49.42283 107 PRO D C 1
ATOM 4977 O O . PRO D 1 107 ? 102.54800 90.35200 96.09800 1.000 49.42283 107 PRO D O 1
ATOM 4981 N N . VAL D 1 108 ? 102.53200 92.03800 97.59600 1.000 53.51176 108 VAL D N 1
ATOM 4982 C CA . VAL D 1 108 ? 102.65000 93.06300 96.56400 1.000 53.51176 108 VAL D CA 1
ATOM 4983 C C . VAL D 1 108 ? 103.94400 92.88400 95.78400 1.000 53.51176 108 VAL D C 1
ATOM 4984 O O . VAL D 1 108 ? 103.94600 92.85300 94.54800 1.000 53.51176 108 VAL D O 1
ATOM 4988 N N . PHE D 1 109 ? 105.06700 92.76800 96.49300 1.000 56.38472 109 PHE D N 1
ATOM 4989 C CA . PHE D 1 109 ? 106.34100 92.60500 95.80600 1.000 56.38472 109 PHE D CA 1
ATOM 4990 C C . PHE D 1 109 ? 106.42200 91.26800 95.08300 1.000 56.38472 109 PHE D C 1
ATOM 4991 O O . PHE D 1 109 ? 107.06400 91.17900 94.03200 1.000 56.38472 109 PHE D O 1
ATOM 4999 N N . ASP D 1 110 ? 105.77400 90.22700 95.61400 1.000 62.72531 110 ASP D N 1
ATOM 5000 C CA . ASP D 1 110 ? 105.68600 88.96500 94.88500 1.000 62.72531 110 ASP D CA 1
ATOM 5001 C C . ASP D 1 110 ? 105.01800 89.17300 93.53500 1.000 62.72531 110 ASP D C 1
ATOM 5002 O O . ASP D 1 110 ? 105.51300 88.71100 92.50000 1.000 62.72531 110 ASP D O 1
ATOM 5007 N N . ARG D 1 111 ? 103.89300 89.89000 93.52600 1.000 69.33488 111 ARG D N 1
ATOM 5008 C CA . ARG D 1 111 ? 103.16400 90.09000 92.27900 1.000 69.33488 111 ARG D CA 1
ATOM 5009 C C . ARG D 1 111 ? 103.92100 91.00700 91.32800 1.000 69.33488 111 ARG D C 1
ATOM 5010 O O . ARG D 1 111 ? 103.84100 90.83900 90.10800 1.000 69.33488 111 ARG D O 1
ATOM 5018 N N . VAL D 1 112 ? 104.65400 91.98700 91.85700 1.000 73.34251 112 VAL D N 1
ATOM 5019 C CA . VAL D 1 112 ? 105.45900 92.84500 90.98700 1.000 73.34251 112 VAL D CA 1
ATOM 5020 C C . VAL D 1 112 ? 106.58700 92.04300 90.34800 1.000 73.34251 112 VAL D C 1
ATOM 5021 O O . VAL D 1 112 ? 106.82800 92.13300 89.13900 1.000 73.34251 112 VAL D O 1
ATOM 5025 N N . ASN D 1 113 ? 107.29900 91.24900 91.15300 1.000 80.20241 113 ASN D N 1
ATOM 5026 C CA . ASN D 1 113 ? 108.33300 90.36700 90.62700 1.000 80.20241 113 ASN D CA 1
ATOM 5027 C C . ASN D 1 113 ? 107.78700 89.40500 89.58300 1.000 80.20241 113 ASN D C 1
ATOM 5028 O O . ASN D 1 113 ? 108.47500 89.12500 88.59600 1.000 80.20241 113 ASN D O 1
ATOM 5033 N N . GLN D 1 114 ? 106.56700 88.90100 89.77500 1.000 80.17432 114 GLN D N 1
ATOM 5034 C CA . GLN D 1 114 ? 105.97100 88.00000 88.79400 1.000 80.17432 114 GLN D CA 1
ATOM 5035 C C . GLN D 1 114 ? 105.60300 88.74300 87.51300 1.000 80.17432 114 GLN D C 1
ATOM 5036 O O . GLN D 1 114 ? 105.88100 88.26700 86.40600 1.000 80.17432 114 GLN D O 1
ATOM 5042 N N . ASP D 1 115 ? 104.98000 89.91500 87.64300 1.000 81.23099 115 ASP D N 1
ATOM 5043 C CA . ASP D 1 115 ? 104.46000 90.64900 86.49700 1.000 81.23099 115 ASP D CA 1
ATOM 5044 C C . ASP D 1 115 ? 105.51900 91.42900 85.73400 1.000 81.23099 115 ASP D C 1
ATOM 5045 O O . ASP D 1 115 ? 105.33100 91.68500 84.54000 1.000 81.23099 115 ASP D O 1
ATOM 5050 N N . ALA D 1 116 ? 106.61000 91.83000 86.38000 1.000 87.76635 116 ALA D N 1
ATOM 5051 C CA . ALA D 1 116 ? 107.60900 92.66000 85.71900 1.000 87.76635 116 ALA D CA 1
ATOM 5052 C C . ALA D 1 116 ? 108.97700 92.00400 85.63100 1.000 87.76635 116 ALA D C 1
ATOM 5053 O O . ALA D 1 116 ? 109.53900 91.90500 84.53500 1.000 87.76635 116 ALA D O 1
ATOM 5055 N N . LEU D 1 117 ? 109.53000 91.54200 86.75200 1.000 91.66002 117 LEU D N 1
ATOM 5056 C CA . LEU D 1 117 ? 110.93900 91.16500 86.77300 1.000 91.66002 117 LEU D CA 1
ATOM 5057 C C . LEU D 1 117 ? 111.17000 89.71600 86.36300 1.000 91.66002 117 LEU D C 1
ATOM 5058 O O . LEU D 1 117 ? 112.24500 89.39400 85.84500 1.000 91.66002 117 LEU D O 1
ATOM 5063 N N . GLN D 1 118 ? 110.20200 88.83200 86.59800 1.000 93.03045 118 GLN D N 1
ATOM 5064 C CA . GLN D 1 118 ? 110.33500 87.44700 86.14600 1.000 93.03045 118 GLN D CA 1
ATOM 5065 C C . GLN D 1 118 ? 110.54300 87.33100 84.63900 1.000 93.03045 118 GLN D C 1
ATOM 5066 O O . GLN D 1 118 ? 111.41000 86.54600 84.22200 1.000 93.03045 118 GLN D O 1
ATOM 5072 N N . PRO D 1 119 ? 109.81100 88.05200 83.77700 1.000 94.87383 119 PRO D N 1
ATOM 5073 C CA . PRO D 1 119 ? 110.13300 87.99600 82.34400 1.000 94.87383 119 PRO D CA 1
ATOM 5074 C C . PRO D 1 119 ? 111.28500 88.89500 81.93400 1.000 94.87383 119 PRO D C 1
ATOM 5075 O O . PRO D 1 119 ? 111.72000 88.81600 80.77700 1.000 94.87383 119 PRO D O 1
ATOM 5079 N N . TYR D 1 120 ? 111.79400 89.74500 82.82700 1.000 96.86740 120 TYR D N 1
ATOM 5080 C CA . TYR D 1 120 ? 112.78700 90.74400 82.45500 1.000 96.86740 120 TYR D CA 1
ATOM 5081 C C . TYR D 1 120 ? 114.16000 90.46000 83.05400 1.000 96.86740 120 TYR D C 1
ATOM 5082 O O . TYR D 1 120 ? 114.94000 91.38100 83.30400 1.000 96.86740 120 TYR D O 1
ATOM 5091 N N . LEU D 1 121 ? 114.46200 89.18900 83.29200 1.000 99.17632 121 LEU D N 1
ATOM 5092 C CA . LEU D 1 121 ? 115.84100 88.73900 83.39000 1.000 99.17632 121 LEU D CA 1
ATOM 5093 C C . LEU D 1 121 ? 116.40700 88.38000 82.02300 1.000 99.17632 121 LEU D C 1
ATOM 5094 O O . LEU D 1 121 ? 117.57200 87.97900 81.93000 1.000 99.17632 121 LEU D O 1
ATOM 5099 N N . ALA D 1 122 ? 115.61000 88.53700 80.96400 1.000 97.34802 122 ALA D N 1
ATOM 5100 C CA . ALA D 1 122 ? 115.95200 88.08300 79.62200 1.000 97.34802 122 ALA D CA 1
ATOM 5101 C C . ALA D 1 122 ? 116.05700 89.24400 78.63700 1.000 97.34802 122 ALA D C 1
ATOM 5102 O O . ALA D 1 122 ? 115.89900 89.05200 77.42900 1.000 97.34802 122 ALA D O 1
ATOM 5104 N N . GLU D 1 123 ? 116.32600 90.45000 79.14100 1.000 98.31548 123 GLU D N 1
ATOM 5105 C CA . GLU D 1 123 ? 116.55200 91.63000 78.30200 1.000 98.31548 123 GLU D CA 1
ATOM 5106 C C . GLU D 1 123 ? 115.41400 91.84100 77.30600 1.000 98.31548 123 GLU D C 1
ATOM 5107 O O . GLU D 1 123 ? 115.63200 91.96500 76.09900 1.000 98.31548 123 GLU D O 1
ATOM 5113 N N . LYS D 1 124 ? 114.18300 91.88000 77.81600 1.000 97.60054 124 LYS D N 1
ATOM 5114 C CA . LYS D 1 124 ? 113.01500 92.02600 76.95500 1.000 97.60054 124 LYS D CA 1
ATOM 5115 C C . LYS D 1 124 ? 112.77800 93.48600 76.57900 1.000 97.60054 124 LYS D C 1
ATOM 5116 O O . LYS D 1 124 ? 112.64000 93.82000 75.39800 1.000 97.60054 124 LYS D O 1
ATOM 5122 N N . LEU D 1 125 ? 112.72900 94.37000 77.57400 1.000 99.73125 125 LEU D N 1
ATOM 5123 C CA . LEU D 1 125 ? 112.36200 95.76100 77.34800 1.000 99.73125 125 LEU D CA 1
ATOM 5124 C C . LEU D 1 125 ? 112.92400 96.61400 78.47900 1.000 99.73125 125 LEU D C 1
ATOM 5125 O O . LEU D 1 125 ? 113.25300 96.11100 79.55600 1.000 99.73125 125 LEU D O 1
ATOM 5130 N N . SER D 1 126 ? 113.04200 97.91700 78.21900 1.000 102.40977 126 SER D N 1
ATOM 5131 C CA . SER D 1 126 ? 113.64000 98.84200 79.17400 1.000 102.40977 126 SER D CA 1
ATOM 5132 C C . SER D 1 126 ? 112.91000 100.17700 79.14600 1.000 102.40977 126 SER D C 1
ATOM 5133 O O . SER D 1 126 ? 112.75800 100.78100 78.07900 1.000 102.40977 126 SER D O 1
ATOM 5136 N N . ALA D 1 127 ? 112.46400 100.63000 80.32200 1.000 101.86036 127 ALA D N 1
ATOM 5137 C CA . ALA D 1 127 ? 111.90700 101.97200 80.51400 1.000 101.86036 127 ALA D CA 1
ATOM 5138 C C . ALA D 1 127 ? 110.66900 102.21700 79.65700 1.000 101.86036 127 ALA D C 1
ATOM 5139 O O . ALA D 1 127 ? 110.45400 103.32700 79.16300 1.000 101.86036 127 ALA D O 1
ATOM 5141 N N . GLN D 1 128 ? 109.84900 101.18900 79.47700 1.000 98.86311 128 GLN D N 1
ATOM 5142 C CA . GLN D 1 128 ? 108.61400 101.28700 78.70400 1.000 98.86311 128 GLN D CA 1
ATOM 5143 C C . GLN D 1 128 ? 107.55000 100.48900 79.45000 1.000 98.86311 128 GLN D C 1
ATOM 5144 O O . GLN D 1 128 ? 107.70600 100.17500 80.63500 1.000 98.86311 128 GLN D O 1
ATOM 5150 N N . ASP D 1 129 ? 106.47800 100.12500 78.74200 1.000 95.20841 129 ASP D N 1
ATOM 5151 C CA . ASP D 1 129 ? 105.21400 99.63600 79.29400 1.000 95.20841 129 ASP D CA 1
ATOM 5152 C C . ASP D 1 129 ? 105.34900 98.72300 80.51100 1.000 95.20841 129 ASP D C 1
ATOM 5153 O O . ASP D 1 129 ? 104.45100 98.68500 81.36200 1.000 95.20841 129 ASP D O 1
ATOM 5158 N N . ALA D 1 130 ? 106.43900 97.95300 80.58100 1.000 92.18790 130 ALA D N 1
ATOM 5159 C CA . ALA D 1 130 ? 106.71200 97.14900 81.76800 1.000 92.18790 130 ALA D CA 1
ATOM 5160 C C . ALA D 1 130 ? 106.58500 97.96000 83.05400 1.000 92.18790 130 ALA D C 1
ATOM 5161 O O . ALA D 1 130 ? 106.15400 97.42700 84.08300 1.000 92.18790 130 ALA D O 1
ATOM 5163 N N . VAL D 1 131 ? 106.93700 99.24800 83.01800 1.000 88.32903 131 VAL D N 1
ATOM 5164 C CA . VAL D 1 131 ? 106.82200 100.06900 84.22100 1.000 88.32903 131 VAL D CA 1
ATOM 5165 C C . VAL D 1 131 ? 105.36000 100.21500 84.63100 1.000 88.32903 131 VAL D C 1
ATOM 5166 O O . VAL D 1 131 ? 105.03200 100.18300 85.82000 1.000 88.32903 131 VAL D O 1
ATOM 5170 N N . ALA D 1 132 ? 104.45300 100.33900 83.65900 1.000 84.78376 132 ALA D N 1
ATOM 5171 C CA . ALA D 1 132 ? 103.03400 100.40700 83.99800 1.000 84.78376 132 ALA D CA 1
ATOM 5172 C C . ALA D 1 132 ? 102.49900 99.05000 84.43500 1.000 84.78376 132 ALA D C 1
ATOM 5173 O O . ALA D 1 132 ? 101.63300 98.97300 85.32200 1.000 84.78376 132 ALA D O 1
ATOM 5175 N N . LYS D 1 133 ? 102.99600 97.97400 83.81800 1.000 82.85486 133 LYS D N 1
ATOM 5176 C CA . LYS D 1 133 ? 102.63700 96.63300 84.26800 1.000 82.85486 133 LYS D CA 1
ATOM 5177 C C . LYS D 1 133 ? 103.03200 96.42700 85.72400 1.000 82.85486 133 LYS D C 1
ATOM 5178 O O . LYS D 1 133 ? 102.35200 95.70900 86.46600 1.000 82.85486 133 LYS D O 1
ATOM 5184 N N . ALA D 1 134 ? 104.13300 97.05000 86.14700 1.000 79.01026 134 ALA D N 1
ATOM 5185 C CA . ALA D 1 134 ? 104.53100 97.00800 87.55000 1.000 79.01026 134 ALA D CA 1
ATOM 5186 C C . ALA D 1 134 ? 103.74000 97.99500 88.40100 1.000 79.01026 134 ALA D C 1
ATOM 5187 O O . ALA D 1 134 ? 103.55800 97.76500 89.60100 1.000 79.01026 134 ALA D O 1
ATOM 5189 N N . GLN D 1 135 ? 103.28500 99.09900 87.80900 1.000 76.48121 135 GLN D N 1
ATOM 5190 C CA . GLN D 1 135 ? 102.49600 100.07500 88.55300 1.000 76.48121 135 GLN D CA 1
ATOM 5191 C C . GLN D 1 135 ? 101.13800 99.51900 88.95200 1.000 76.48121 135 GLN D C 1
ATOM 5192 O O . GLN D 1 135 ? 100.62200 99.86500 90.02000 1.000 76.48121 135 GLN D O 1
ATOM 5198 N N . VAL D 1 136 ? 100.54500 98.67700 88.10400 1.000 72.99832 136 VAL D N 1
ATOM 5199 C CA . VAL D 1 136 ? 99.17300 98.21500 88.35400 1.000 72.99832 136 VAL D CA 1
ATOM 5200 C C . VAL D 1 136 ? 99.00400 97.54100 89.71400 1.000 72.99832 136 VAL D C 1
ATOM 5201 O O . VAL D 1 136 ? 98.05500 97.89000 90.43600 1.000 72.99832 136 VAL D O 1
ATOM 5205 N N . PRO D 1 137 ? 99.84900 96.58200 90.12200 1.000 70.23913 137 PRO D N 1
ATOM 5206 C CA . PRO D 1 137 ? 99.61400 95.93600 91.43000 1.000 70.23913 137 PRO D CA 1
ATOM 5207 C C . PRO D 1 137 ? 99.74900 96.88200 92.61100 1.000 70.23913 137 PRO D C 1
ATOM 5208 O O . PRO D 1 137 ? 98.90300 96.86300 93.51600 1.000 70.23913 137 PRO D O 1
ATOM 5212 N N . ILE D 1 138 ? 100.80400 97.70000 92.64100 1.000 63.99911 138 ILE D N 1
ATOM 5213 C CA . ILE D 1 138 ? 100.93900 98.68200 93.71000 1.000 63.99911 138 ILE D CA 1
ATOM 5214 C C . ILE D 1 138 ? 99.76800 99.65100 93.69400 1.000 63.99911 138 ILE D C 1
ATOM 5215 O O . ILE D 1 138 ? 99.30900 100.10000 94.75100 1.000 63.99911 138 ILE D O 1
ATOM 5220 N N . LYS D 1 139 ? 99.25900 99.98100 92.50700 1.000 63.47949 139 LYS D N 1
ATOM 5221 C CA . LYS D 1 139 ? 98.11900 100.88400 92.41100 1.000 63.47949 139 LYS D CA 1
ATOM 5222 C C . LYS D 1 139 ? 96.88400 100.27400 93.06000 1.000 63.47949 139 LYS D C 1
ATOM 5223 O O . LYS D 1 139 ? 96.21400 100.92200 93.87300 1.000 63.47949 139 LYS D O 1
ATOM 5229 N N . ASP D 1 140 ? 96.57100 99.02200 92.71600 1.000 59.31618 140 ASP D N 1
ATOM 5230 C CA . ASP D 1 140 ? 95.42200 98.35900 93.32800 1.000 59.31618 140 ASP D CA 1
ATOM 5231 C C . ASP D 1 140 ? 95.60900 98.21900 94.83300 1.000 59.31618 140 ASP D C 1
ATOM 5232 O O . ASP D 1 140 ? 94.66000 98.40500 95.60900 1.000 59.31618 140 ASP D O 1
ATOM 5237 N N . PHE D 1 141 ? 96.83200 97.91200 95.26500 1.000 51.60175 141 PHE D N 1
ATOM 5238 C CA . PHE D 1 141 ? 97.10500 97.78100 96.69000 1.000 51.60175 141 PHE D CA 1
ATOM 5239 C C . PHE D 1 141 ? 96.82800 99.08700 97.42500 1.000 51.60175 141 PHE D C 1
ATOM 5240 O O . PHE D 1 141 ? 96.08500 99.11500 98.41200 1.000 51.60175 141 PHE D O 1
ATOM 5248 N N . MET D 1 142 ? 97.44100 100.18100 96.96600 1.000 51.28420 142 MET D N 1
ATOM 5249 C CA . MET D 1 142 ? 97.19900 101.48200 97.57800 1.000 51.28420 142 MET D CA 1
ATOM 5250 C C . MET D 1 142 ? 95.72100 101.83200 97.57800 1.000 51.28420 142 MET D C 1
ATOM 5251 O O . MET D 1 142 ? 95.20900 102.35600 98.57300 1.000 51.28420 142 MET D O 1
ATOM 5256 N N . LEU D 1 143 ? 95.02400 101.55500 96.47500 1.000 53.03812 143 LEU D N 1
ATOM 5257 C CA . LEU D 1 143 ? 93.59100 101.81400 96.41900 1.000 53.03812 143 LEU D CA 1
ATOM 5258 C C . LEU D 1 143 ? 92.83300 101.03100 97.48100 1.000 53.03812 143 LEU D C 1
ATOM 5259 O O . LEU D 1 143 ? 91.81000 101.50600 97.98600 1.000 53.03812 143 LEU D O 1
ATOM 5264 N N . ALA D 1 144 ? 93.31100 99.83300 97.82400 1.000 47.70536 144 ALA D N 1
ATOM 5265 C CA . ALA D 1 144 ? 92.59300 99.01100 98.79300 1.000 47.70536 144 ALA D CA 1
ATOM 5266 C C . ALA D 1 144 ? 92.47000 99.69200 100.15200 1.000 47.70536 144 ALA D C 1
ATOM 5267 O O . ALA D 1 144 ? 91.52900 99.40500 100.90100 1.000 47.70536 144 ALA D O 1
ATOM 5269 N N . GLN D 1 145 ? 93.39100 100.59800 100.48800 1.000 41.88144 145 GLN D N 1
ATOM 5270 C CA . GLN D 1 145 ? 93.41000 101.22100 101.80500 1.000 41.88144 145 GLN D CA 1
ATOM 5271 C C . GLN D 1 145 ? 93.11600 102.71300 101.80600 1.000 41.88144 145 GLN D C 1
ATOM 5272 O O . GLN D 1 145 ? 92.88700 103.27300 102.88300 1.000 41.88144 145 GLN D O 1
ATOM 5278 N N . THR D 1 146 ? 93.12000 103.37100 100.65000 1.000 36.32564 146 THR D N 1
ATOM 5279 C CA . THR D 1 146 ? 92.77200 104.78300 100.59800 1.000 36.32564 146 THR D CA 1
ATOM 5280 C C . THR D 1 146 ? 91.29000 104.96900 100.88200 1.000 36.32564 146 THR D C 1
ATOM 5281 O O . THR D 1 146 ? 90.44100 104.36300 100.22500 1.000 36.32564 146 THR D O 1
ATOM 5285 N N . ARG D 1 147 ? 90.98100 105.80800 101.86500 1.000 29.78788 147 ARG D N 1
ATOM 5286 C CA . ARG D 1 147 ? 89.59200 106.09100 102.18900 1.000 29.78788 147 ARG D CA 1
ATOM 5287 C C . ARG D 1 147 ? 88.88800 106.72600 100.99700 1.000 29.78788 147 ARG D C 1
ATOM 5288 O O . ARG D 1 147 ? 89.50800 107.39000 100.16200 1.000 29.78788 147 ARG D O 1
ATOM 5296 N N . THR D 1 148 ? 87.57500 106.50600 100.91600 1.000 37.49458 148 THR D N 1
ATOM 5297 C CA . THR D 1 148 ? 86.81300 107.04900 99.79700 1.000 37.49458 148 THR D CA 1
ATOM 5298 C C . THR D 1 148 ? 86.83500 108.56900 99.80500 1.000 37.49458 148 THR D C 1
ATOM 5299 O O . THR D 1 148 ? 86.95200 109.19700 98.74600 1.000 37.49458 148 THR D O 1
ATOM 5303 N N . SER D 1 149 ? 86.73000 109.17500 100.99100 1.000 39.51564 149 SER D N 1
ATOM 5304 C CA . SER D 1 149 ? 86.68000 110.63000 101.09100 1.000 39.51564 149 SER D CA 1
ATOM 5305 C C . SER D 1 149 ? 87.91600 111.27900 100.48100 1.000 39.51564 149 SER D C 1
ATOM 5306 O O . SER D 1 149 ? 87.81600 112.31100 99.80900 1.000 39.51564 149 SER D O 1
ATOM 5309 N N . ASP D 1 150 ? 89.08800 110.68000 100.68400 1.000 35.95518 150 ASP D N 1
ATOM 5310 C CA . ASP D 1 150 ? 90.31000 111.28800 100.17300 1.000 35.95518 150 ASP D CA 1
ATOM 5311 C C . ASP D 1 150 ? 90.40100 111.18100 98.65700 1.000 35.95518 150 ASP D C 1
ATOM 5312 O O . ASP D 1 150 ? 90.80500 112.14100 97.98900 1.000 35.95518 150 ASP D O 1
ATOM 5317 N N . LEU D 1 151 ? 90.03300 110.03000 98.09200 1.000 37.57335 151 LEU D N 1
ATOM 5318 C CA . LEU D 1 151 ? 89.98200 109.92600 96.63900 1.000 37.57335 151 LEU D CA 1
ATOM 5319 C C . LEU D 1 151 ? 88.99400 110.92100 96.05400 1.000 37.57335 151 LEU D C 1
ATOM 5320 O O . LEU D 1 151 ? 89.27600 111.55200 95.03100 1.000 37.57335 151 LEU D O 1
ATOM 5325 N N . GLU D 1 152 ? 87.82600 111.06800 96.68200 1.000 43.35325 152 GLU D N 1
ATOM 5326 C CA . GLU D 1 152 ? 86.85300 112.03900 96.19700 1.000 43.35325 152 GLU D CA 1
ATOM 5327 C C . GLU D 1 152 ? 87.42900 113.44600 96.24700 1.000 43.35325 152 GLU D C 1
ATOM 5328 O O . GLU D 1 152 ? 87.30100 114.21800 95.29100 1.000 43.35325 152 GLU D O 1
ATOM 5334 N N . LEU D 1 153 ? 88.09200 113.78700 97.35400 1.000 39.78315 153 LEU D N 1
ATOM 5335 C CA . LEU D 1 153 ? 88.67000 115.11700 97.49900 1.000 39.78315 153 LEU D CA 1
ATOM 5336 C C . LEU D 1 153 ? 89.71900 115.38700 96.42900 1.000 39.78315 153 LEU D C 1
ATOM 5337 O O . LEU D 1 153 ? 89.77400 116.48500 95.86700 1.000 39.78315 153 LEU D O 1
ATOM 5342 N N . PHE D 1 154 ? 90.55100 114.39800 96.11900 1.000 39.66382 154 PHE D N 1
ATOM 5343 C CA . PHE D 1 154 ? 91.60700 114.66700 95.15200 1.000 39.66382 154 PHE D CA 1
ATOM 5344 C C . PHE D 1 154 ? 91.09600 114.65200 93.72100 1.000 39.66382 154 PHE D C 1
ATOM 5345 O O . PHE D 1 154 ? 91.56500 115.44500 92.89500 1.000 39.66382 154 PHE D O 1
ATOM 5353 N N . MET D 1 155 ? 90.13300 113.78600 93.40600 1.000 48.98039 155 MET D N 1
ATOM 5354 C CA . MET D 1 155 ? 89.47100 113.87300 92.11100 1.000 48.98039 155 MET D CA 1
ATOM 5355 C C . MET D 1 155 ? 88.77600 115.21700 91.94900 1.000 48.98039 155 MET D C 1
ATOM 5356 O O . MET D 1 155 ? 88.70000 115.75900 90.84100 1.000 48.98039 155 MET D O 1
ATOM 5361 N N . ARG D 1 156 ? 88.26600 115.77000 93.04900 1.000 49.37673 156 ARG D N 1
ATOM 5362 C CA . ARG D 1 156 ? 87.64600 117.08500 93.00400 1.000 49.37673 156 ARG D CA 1
ATOM 5363 C C . ARG D 1 156 ? 88.67300 118.18500 92.79300 1.000 49.37673 156 ARG D C 1
ATOM 5364 O O . ARG D 1 156 ? 88.42500 119.12700 92.03600 1.000 49.37673 156 ARG D O 1
ATOM 5372 N N . LEU D 1 157 ? 89.82200 118.09200 93.45500 1.000 47.16986 157 LEU D N 1
ATOM 5373 C CA . LEU D 1 157 ? 90.83400 119.13100 93.34200 1.000 47.16986 157 LEU D CA 1
ATOM 5374 C C . LEU D 1 157 ? 91.62300 119.06000 92.04600 1.000 47.16986 157 LEU D C 1
ATOM 5375 O O . LEU D 1 157 ? 92.25700 120.05100 91.67100 1.000 47.16986 157 LEU D O 1
ATOM 5380 N N . SER D 1 158 ? 91.60400 117.92300 91.35100 1.000 54.75592 158 SER D N 1
ATOM 5381 C CA . SER D 1 158 ? 92.31800 117.84800 90.08200 1.000 54.75592 158 SER D CA 1
ATOM 5382 C C . SER D 1 158 ? 91.45200 118.33500 88.92500 1.000 54.75592 158 SER D C 1
ATOM 5383 O O . SER D 1 158 ? 91.95300 118.99600 88.00800 1.000 54.75592 158 SER D O 1
ATOM 5386 N N . LYS D 1 159 ? 90.16000 118.00600 88.94500 1.000 62.38108 159 LYS D N 1
ATOM 5387 C CA . LYS D 1 159 ? 89.13500 118.47700 88.01600 1.000 62.38108 159 LYS D CA 1
ATOM 5388 C C . LYS D 1 159 ? 89.38500 118.08300 86.56700 1.000 62.38108 159 LYS D C 1
ATOM 5389 O O . LYS D 1 159 ? 88.67800 118.58600 85.68500 1.000 62.38108 159 LYS D O 1
ATOM 5395 N N . ARG D 1 160 ? 90.35900 117.21900 86.28000 1.000 74.56385 160 ARG D N 1
ATOM 5396 C CA . ARG D 1 160 ? 90.76900 117.00100 84.89700 1.000 74.56385 160 ARG D CA 1
ATOM 5397 C C . ARG D 1 160 ? 89.65300 116.41500 84.04000 1.000 74.56385 160 ARG D C 1
ATOM 5398 O O . ARG D 1 160 ? 89.06500 117.11700 83.21100 1.000 74.56385 160 ARG D O 1
ATOM 5406 N N . THR D 1 161 ? 89.32700 115.14300 84.27500 1.000 87.70028 161 THR D N 1
ATOM 5407 C CA . THR D 1 161 ? 88.26200 114.41800 83.59000 1.000 87.70028 161 THR D CA 1
ATOM 5408 C C . THR D 1 161 ? 87.82500 113.31100 84.53100 1.000 87.70028 161 THR D C 1
ATOM 5409 O O . THR D 1 161 ? 88.65000 112.78700 85.28500 1.000 87.70028 161 THR D O 1
ATOM 5413 N N . ASP D 1 162 ? 86.54600 112.95300 84.49200 1.000 94.38623 162 ASP D N 1
ATOM 5414 C CA . ASP D 1 162 ? 86.09800 111.83100 85.30400 1.000 94.38623 162 ASP D CA 1
ATOM 5415 C C . ASP D 1 162 ? 86.65100 110.52900 84.73700 1.000 94.38623 162 ASP D C 1
ATOM 5416 O O . ASP D 1 162 ? 86.28200 110.11300 83.63400 1.000 94.38623 162 ASP D O 1
ATOM 5421 N N . ILE D 1 163 ? 87.55700 109.88900 85.46700 1.000 92.76728 163 ILE D N 1
ATOM 5422 C CA . ILE D 1 163 ? 88.14100 108.62200 85.04600 1.000 92.76728 163 ILE D CA 1
ATOM 5423 C C . ILE D 1 163 ? 87.44400 107.51100 85.83100 1.000 92.76728 163 ILE D C 1
ATOM 5424 O O . ILE D 1 163 ? 87.56600 107.44700 87.06300 1.000 92.76728 163 ILE D O 1
ATOM 5429 N N . PRO D 1 164 ? 86.69500 106.62800 85.16800 1.000 95.78108 164 PRO D N 1
ATOM 5430 C CA . PRO D 1 164 ? 85.84700 105.68400 85.91500 1.000 95.78108 164 PRO D CA 1
ATOM 5431 C C . PRO D 1 164 ? 86.63100 104.61000 86.64300 1.000 95.78108 164 PRO D C 1
ATOM 5432 O O . PRO D 1 164 ? 86.18600 104.13400 87.69500 1.000 95.78108 164 PRO D O 1
ATOM 5436 N N . THR D 1 165 ? 87.77500 104.20400 86.10100 1.000 90.80301 165 THR D N 1
ATOM 5437 C CA . THR D 1 165 ? 88.56600 103.15800 86.72800 1.000 90.80301 165 THR D CA 1
ATOM 5438 C C . THR D 1 165 ? 88.90300 103.55000 88.16400 1.000 90.80301 165 THR D C 1
ATOM 5439 O O . THR D 1 165 ? 89.29300 104.69700 88.41900 1.000 90.80301 165 THR D O 1
ATOM 5443 N N . PRO D 1 166 ? 88.74200 102.63700 89.12500 1.000 83.70079 166 PRO D N 1
ATOM 5444 C CA . PRO D 1 166 ? 89.05100 102.99100 90.51900 1.000 83.70079 166 PRO D CA 1
ATOM 5445 C C . PRO D 1 166 ? 90.46900 103.48700 90.69900 1.000 83.70079 166 PRO D C 1
ATOM 5446 O O . PRO D 1 166 ? 90.69100 104.46000 91.43000 1.000 83.70079 166 PRO D O 1
ATOM 5450 N N . ASP D 1 167 ? 91.43900 102.85800 90.04500 1.000 80.00024 167 ASP D N 1
ATOM 5451 C CA . ASP D 1 167 ? 92.79400 103.37900 90.09200 1.000 80.00024 167 ASP D CA 1
ATOM 5452 C C . ASP D 1 167 ? 92.84800 104.72300 89.37900 1.000 80.00024 167 ASP D C 1
ATOM 5453 O O . ASP D 1 167 ? 92.29000 104.89100 88.29100 1.000 80.00024 167 ASP D O 1
ATOM 5458 N N . ALA D 1 168 ? 93.47000 105.69800 90.02700 1.000 72.90263 168 ALA D N 1
ATOM 5459 C CA . ALA D 1 168 ? 93.64100 106.99900 89.40500 1.000 72.90263 168 ALA D CA 1
ATOM 5460 C C . ALA D 1 168 ? 94.59800 106.88300 88.23000 1.000 72.90263 168 ALA D C 1
ATOM 5461 O O . ALA D 1 168 ? 95.72200 106.39500 88.37500 1.000 72.90263 168 ALA D O 1
ATOM 5463 N N . ALA D 1 169 ? 94.13500 107.31500 87.05600 1.000 72.31489 169 ALA D N 1
ATOM 5464 C CA . ALA D 1 169 ? 94.95100 107.19600 85.85100 1.000 72.31489 169 ALA D CA 1
ATOM 5465 C C . ALA D 1 169 ? 96.37900 107.68700 86.05600 1.000 72.31489 169 ALA D C 1
ATOM 5466 O O . ALA D 1 169 ? 97.30700 106.98900 85.61200 1.000 72.31489 169 ALA D O 1
ATOM 5468 N N . PRO D 1 170 ? 96.63700 108.83200 86.70100 1.000 64.60557 170 PRO D N 1
ATOM 5469 C CA . PRO D 1 170 ? 98.00600 109.10700 87.13900 1.000 64.60557 170 PRO D CA 1
ATOM 5470 C C . PRO D 1 170 ? 98.23400 108.63700 88.56400 1.000 64.60557 170 PRO D C 1
ATOM 5471 O O . PRO D 1 170 ? 97.37800 108.83700 89.43100 1.000 64.60557 170 PRO D O 1
ATOM 5475 N N . LEU D 1 171 ? 99.37700 108.00000 88.82100 1.000 55.05115 171 LEU D N 1
ATOM 5476 C CA . LEU D 1 171 ? 99.73900 107.66700 90.19300 1.000 55.05115 171 LEU D CA 1
ATOM 5477 C C . LEU D 1 171 ? 99.95300 108.91500 91.03700 1.000 55.05115 171 LEU D C 1
ATOM 5478 O O . LEU D 1 171 ? 99.92000 108.83600 92.26900 1.000 55.05115 171 LEU D O 1
ATOM 5483 N N . THR D 1 172 ? 100.16100 110.06800 90.39700 1.000 52.20265 172 THR D N 1
ATOM 5484 C CA . THR D 1 172 ? 100.48700 111.30200 91.09800 1.000 52.20265 172 THR D CA 1
ATOM 5485 C C . THR D 1 172 ? 99.29500 111.91400 91.82100 1.000 52.20265 172 THR D C 1
ATOM 5486 O O . THR D 1 172 ? 99.48500 112.86300 92.58800 1.000 52.20265 172 THR D O 1
ATOM 5490 N N . ILE D 1 173 ? 98.08300 111.41700 91.58900 1.000 48.17837 173 ILE D N 1
ATOM 5491 C CA . ILE D 1 173 ? 96.92900 111.85700 92.36300 1.000 48.17837 173 ILE D CA 1
ATOM 5492 C C . ILE D 1 173 ? 96.46400 110.77900 93.33400 1.000 48.17837 173 ILE D C 1
ATOM 5493 O O . ILE D 1 173 ? 95.84700 111.10700 94.35900 1.000 48.17837 173 ILE D O 1
ATOM 5498 N N . LEU D 1 174 ? 96.77200 109.51300 93.06800 1.000 45.82997 174 LEU D N 1
ATOM 5499 C CA . LEU D 1 174 ? 96.45800 108.43800 93.99700 1.000 45.82997 174 LEU D CA 1
ATOM 5500 C C . LEU D 1 174 ? 97.43900 108.38400 95.16200 1.000 45.82997 174 LEU D C 1
ATOM 5501 O O . LEU D 1 174 ? 97.03500 108.09400 96.29300 1.000 45.82997 174 LEU D O 1
ATOM 5506 N N . VAL D 1 175 ? 98.71900 108.67300 94.91000 1.000 41.25527 175 VAL D N 1
ATOM 5507 C CA . VAL D 1 175 ? 99.71500 108.63000 95.98400 1.000 41.25527 175 VAL D CA 1
ATOM 5508 C C . VAL D 1 175 ? 99.43500 109.65100 97.08100 1.000 41.25527 175 VAL D C 1
ATOM 5509 O O . VAL D 1 175 ? 99.52300 109.28900 98.26500 1.000 41.25527 175 VAL D O 1
ATOM 5513 N N . PRO D 1 176 ? 99.11900 110.91700 96.78600 1.000 39.23975 176 PRO D N 1
ATOM 5514 C CA . PRO D 1 176 ? 98.81900 111.84200 97.88800 1.000 39.23975 176 PRO D CA 1
ATOM 5515 C C . PRO D 1 176 ? 97.58800 111.45100 98.68100 1.000 39.23975 176 PRO D C 1
ATOM 5516 O O . PRO D 1 176 ? 97.58200 111.60500 99.90800 1.000 39.23975 176 PRO D O 1
ATOM 5520 N N . ALA D 1 177 ? 96.54500 110.93700 98.02500 1.000 34.95069 177 ALA D N 1
ATOM 5521 C CA . ALA D 1 177 ? 95.38400 110.46000 98.76800 1.000 34.95069 177 ALA D CA 1
ATOM 5522 C C . ALA D 1 177 ? 95.76200 109.29900 99.67300 1.000 34.95069 177 ALA D C 1
ATOM 5523 O O . ALA D 1 177 ? 95.32000 109.22600 100.82900 1.000 34.95069 177 ALA D O 1
ATOM 5525 N N . PHE D 1 178 ? 96.59500 108.38800 99.16800 1.000 34.82322 178 PHE D N 1
ATOM 5526 C CA . PHE D 1 178 ? 97.04800 107.27100 99.98400 1.000 34.82322 178 PHE D CA 1
ATOM 5527 C C . PHE D 1 178 ? 97.84800 107.75300 101.18100 1.000 34.82322 178 PHE D C 1
ATOM 5528 O O . PHE D 1 178 ? 97.67900 107.24300 102.28900 1.000 34.82322 178 PHE D O 1
ATOM 5536 N N . VAL D 1 179 ? 98.72500 108.73800 100.97900 1.000 30.66076 179 VAL D N 1
ATOM 5537 C CA . VAL D 1 179 ? 99.55200 109.22900 102.07600 1.000 30.66076 179 VAL D CA 1
ATOM 5538 C C . VAL D 1 179 ? 98.70000 109.94500 103.11400 1.000 30.66076 179 VAL D C 1
ATOM 5539 O O . VAL D 1 179 ? 98.95000 109.83700 104.31700 1.000 30.66076 179 VAL D O 1
ATOM 5543 N N . ILE D 1 180 ? 97.67600 110.67600 102.67800 1.000 28.84877 180 ILE D N 1
ATOM 5544 C CA . ILE D 1 180 ? 96.81100 111.34900 103.64100 1.000 28.84877 180 ILE D CA 1
ATOM 5545 C C . ILE D 1 180 ? 96.01700 110.33400 104.45000 1.000 28.84877 180 ILE D C 1
ATOM 5546 O O . ILE D 1 180 ? 95.88900 110.45900 105.67600 1.000 28.84877 180 ILE D O 1
ATOM 5551 N N . SER D 1 181 ? 95.46600 109.31500 103.78500 1.000 27.99606 181 SER D N 1
ATOM 5552 C CA . SER D 1 181 ? 94.76300 108.26900 104.51900 1.000 27.99606 181 SER D CA 1
ATOM 5553 C C . SER D 1 181 ? 95.71000 107.53800 105.46100 1.000 27.99606 181 SER D C 1
ATOM 5554 O O . SER D 1 181 ? 95.33200 107.17400 106.58000 1.000 27.99606 181 SER D O 1
ATOM 5557 N N . GLU D 1 182 ? 96.95300 107.33500 105.02400 1.000 25.49838 182 GLU D N 1
ATOM 5558 C CA . GLU D 1 182 ? 97.97000 106.70600 105.85500 1.000 25.49838 182 GLU D CA 1
ATOM 5559 C C . GLU D 1 182 ? 98.24100 107.51500 107.11000 1.000 25.49838 182 GLU D C 1
ATOM 5560 O O . GLU D 1 182 ? 98.30400 106.95900 108.20800 1.000 25.49838 182 GLU D O 1
ATOM 5566 N N . LEU D 1 183 ? 98.42700 108.82500 106.96400 1.000 21.64111 183 LEU D N 1
ATOM 5567 C CA . LEU D 1 183 ? 98.64000 109.66800 108.13200 1.000 21.64111 183 LEU D CA 1
ATOM 5568 C C . LEU D 1 183 ? 97.43900 109.62000 109.06200 1.000 21.64111 183 LEU D C 1
ATOM 5569 O O . LEU D 1 183 ? 97.59700 109.46100 110.27400 1.000 21.64111 183 LEU D O 1
ATOM 5574 N N . LYS D 1 184 ? 96.22900 109.74000 108.51800 1.000 21.40420 184 LYS D N 1
ATOM 5575 C CA . LYS D 1 184 ? 95.04800 109.73900 109.37700 1.000 21.40420 184 LYS D CA 1
ATOM 5576 C C . LYS D 1 184 ? 94.93500 108.43100 110.15300 1.000 21.40420 184 LYS D C 1
ATOM 5577 O O . LYS D 1 184 ? 94.66900 108.43100 111.36200 1.000 21.40420 184 LYS D O 1
ATOM 5583 N N . THR D 1 185 ? 95.17600 107.30200 109.48500 1.000 20.49993 185 THR D N 1
ATOM 5584 C CA . THR D 1 185 ? 95.03100 106.01300 110.15200 1.000 20.49993 185 THR D CA 1
ATOM 5585 C C . THR D 1 185 ? 96.17000 105.75900 111.13200 1.000 20.49993 185 THR D C 1
ATOM 5586 O O . THR D 1 185 ? 95.95500 105.18100 112.20200 1.000 20.49993 185 THR D O 1
ATOM 5590 N N . ALA D 1 186 ? 97.38800 106.18600 110.79300 1.000 18.96599 186 ALA D N 1
ATOM 5591 C CA . ALA D 1 186 ? 98.50500 106.02200 111.71400 1.000 18.96599 186 ALA D CA 1
ATOM 5592 C C . ALA D 1 186 ? 98.31200 106.87300 112.95700 1.000 18.96599 186 ALA D C 1
ATOM 5593 O O . ALA D 1 186 ? 98.67700 106.46000 114.05900 1.000 18.96599 186 ALA D O 1
ATOM 5595 N N . PHE D 1 187 ? 97.71700 108.05400 112.80700 1.000 17.77378 187 PHE D N 1
ATOM 5596 C CA . PHE D 1 187 ? 97.39500 108.84500 113.98600 1.000 17.77378 187 PHE D CA 1
ATOM 5597 C C . PHE D 1 187 ? 96.27800 108.20000 114.79000 1.000 17.77378 187 PHE D C 1
ATOM 5598 O O . PHE D 1 187 ? 96.32600 108.21400 116.02300 1.000 17.77378 187 PHE D O 1
ATOM 5606 N N . GLN D 1 188 ? 95.28800 107.60800 114.12000 1.000 19.70306 188 GLN D N 1
ATOM 5607 C CA . GLN D 1 188 ? 94.27000 106.83400 114.82700 1.000 19.70306 188 GLN D CA 1
ATOM 5608 C C . GLN D 1 188 ? 94.91100 105.75600 115.69400 1.000 19.70306 188 GLN D C 1
ATOM 5609 O O . GLN D 1 188 ? 94.65100 105.66900 116.89900 1.000 19.70306 188 GLN D O 1
ATOM 5615 N N . ILE D 1 189 ? 95.77200 104.93600 115.08900 1.000 16.93213 189 ILE D N 1
ATOM 5616 C CA . ILE D 1 189 ? 96.40700 103.83100 115.80600 1.000 16.93213 189 ILE D CA 1
ATOM 5617 C C . ILE D 1 189 ? 97.28300 104.34700 116.93700 1.000 16.93213 189 ILE D C 1
ATOM 5618 O O . ILE D 1 189 ? 97.25200 103.81600 118.05300 1.000 16.93213 189 ILE D O 1
ATOM 5623 N N . GLY D 1 190 ? 98.12500 105.34000 116.65100 1.000 18.64120 190 GLY D N 1
ATOM 5624 C CA . GLY D 1 190 ? 99.02800 105.84900 117.66800 1.000 18.64120 190 GLY D CA 1
ATOM 5625 C C . GLY D 1 190 ? 98.28600 106.44000 118.84600 1.000 18.64120 190 GLY D C 1
ATOM 5626 O O . GLY D 1 190 ? 98.69000 106.28200 119.99700 1.000 18.64120 190 GLY D O 1
ATOM 5627 N N . PHE D 1 191 ? 97.16800 107.10500 118.57900 1.000 16.72552 191 PHE D N 1
ATOM 5628 C CA . PHE D 1 191 ? 96.35800 107.62300 119.66900 1.000 16.72552 191 PHE D CA 1
ATOM 5629 C C . PHE D 1 191 ? 95.72400 106.49200 120.47200 1.000 16.72552 191 PHE D C 1
ATOM 5630 O O . PHE D 1 191 ? 95.71400 106.52900 121.71400 1.000 16.72552 191 PHE D O 1
ATOM 5638 N N . MET D 1 192 ? 95.18000 105.48300 119.78100 1.000 18.91959 192 MET D N 1
ATOM 5639 C CA . MET D 1 192 ? 94.67500 104.29500 120.46400 1.000 18.91959 192 MET D CA 1
ATOM 5640 C C . MET D 1 192 ? 95.71200 103.74900 121.43100 1.000 18.91959 192 MET D C 1
ATOM 5641 O O . MET D 1 192 ? 95.46500 103.64300 122.63600 1.000 18.91959 192 MET D O 1
ATOM 5646 N N . ILE D 1 193 ? 96.89600 103.41900 120.91300 1.000 17.61649 193 ILE D N 1
ATOM 5647 C CA . ILE D 1 193 ? 97.96200 102.85300 121.73600 1.000 17.61649 193 ILE D CA 1
ATOM 5648 C C . ILE D 1 193 ? 98.54800 103.85400 122.71400 1.000 17.61649 193 ILE D C 1
ATOM 5649 O O . ILE D 1 193 ? 99.32200 103.46100 123.59200 1.000 17.61649 193 ILE D O 1
ATOM 5654 N N . PHE D 1 194 ? 98.20800 105.13500 122.59500 1.000 16.20850 194 PHE D N 1
ATOM 5655 C CA . PHE D 1 194 ? 98.61600 106.08400 123.61900 1.000 16.20850 194 PHE D CA 1
ATOM 5656 C C . PHE D 1 194 ? 97.70500 106.03500 124.83100 1.000 16.20850 194 PHE D C 1
ATOM 5657 O O . PHE D 1 194 ? 98.18600 106.20100 125.95500 1.000 16.20850 194 PHE D O 1
ATOM 5665 N N . ILE D 1 195 ? 96.39500 105.85500 124.61600 1.000 17.54823 195 ILE D N 1
ATOM 5666 C CA . ILE D 1 195 ? 95.42500 106.01400 125.71300 1.000 17.54823 195 ILE D CA 1
ATOM 5667 C C . ILE D 1 195 ? 95.86200 105.34700 127.02100 1.000 17.54823 195 ILE D C 1
ATOM 5668 O O . ILE D 1 195 ? 95.88500 106.02900 128.05700 1.000 17.54823 195 ILE D O 1
ATOM 5673 N N . PRO D 1 196 ? 96.20500 104.05300 127.05800 1.000 17.16927 196 PRO D N 1
ATOM 5674 C CA . PRO D 1 196 ? 96.48200 103.43100 128.36500 1.000 17.16927 196 PRO D CA 1
ATOM 5675 C C . PRO D 1 196 ? 97.69800 104.00700 129.07100 1.000 17.16927 196 PRO D C 1
ATOM 5676 O O . PRO D 1 196 ? 97.75000 104.01100 130.30800 1.000 17.16927 196 PRO D O 1
ATOM 5680 N N . PHE D 1 197 ? 98.68500 104.50100 128.32500 1.000 16.27147 197 PHE D N 1
ATOM 5681 C CA . PHE D 1 197 ? 99.82100 105.14100 128.97400 1.000 16.27147 197 PHE D CA 1
ATOM 5682 C C . PHE D 1 197 ? 99.41900 106.46300 129.60400 1.000 16.27147 197 PHE D C 1
ATOM 5683 O O . PHE D 1 197 ? 99.93000 106.82500 130.66800 1.000 16.27147 197 PHE D O 1
ATOM 5691 N N . LEU D 1 198 ? 98.49400 107.18900 128.97700 1.000 16.82185 198 LEU D N 1
ATOM 5692 C CA . LEU D 1 198 ? 97.90100 108.34400 129.63800 1.000 16.82185 198 LEU D CA 1
ATOM 5693 C C . LEU D 1 198 ? 97.18700 107.92700 130.91500 1.000 16.82185 198 LEU D C 1
ATOM 5694 O O . LEU D 1 198 ? 97.22700 108.64700 131.92000 1.000 16.82185 198 LEU D O 1
ATOM 5699 N N . ILE D 1 199 ? 96.52500 106.76800 130.89500 1.000 17.37637 199 ILE D N 1
ATOM 5700 C CA . ILE D 1 199 ? 95.86700 106.28200 132.10800 1.000 17.37637 199 ILE D CA 1
ATOM 5701 C C . ILE D 1 199 ? 96.88600 106.06300 133.21800 1.000 17.37637 199 ILE D C 1
ATOM 5702 O O . ILE D 1 199 ? 96.68800 106.49600 134.36000 1.000 17.37637 199 ILE D O 1
ATOM 5707 N N . ILE D 1 200 ? 97.97700 105.36200 132.90600 1.000 17.19375 200 ILE D N 1
ATOM 5708 C CA . ILE D 1 200 ? 99.00400 105.09900 133.91200 1.000 17.19375 200 ILE D CA 1
ATOM 5709 C C . ILE D 1 200 ? 99.59000 106.40200 134.43000 1.000 17.19375 200 ILE D C 1
ATOM 5710 O O . ILE D 1 200 ? 99.81900 106.56200 135.63400 1.000 17.19375 200 ILE D O 1
ATOM 5715 N N . ASP D 1 201 ? 99.85000 107.34800 133.52900 1.000 19.37156 201 ASP D N 1
ATOM 5716 C CA . ASP D 1 201 ? 100.39600 108.64000 133.92500 1.000 19.37156 201 ASP D CA 1
ATOM 5717 C C . ASP D 1 201 ? 99.46800 109.34800 134.90300 1.000 19.37156 201 ASP D C 1
ATOM 5718 O O . ASP D 1 201 ? 99.90900 109.85100 135.94400 1.000 19.37156 201 ASP D O 1
ATOM 5723 N N . LEU D 1 202 ? 98.17800 109.40800 134.57800 1.000 18.76624 202 LEU D N 1
ATOM 5724 C CA . LEU D 1 202 ? 97.23600 110.09700 135.45100 1.000 18.76624 202 LEU D CA 1
ATOM 5725 C C . LEU D 1 202 ? 97.10800 109.39200 136.79300 1.000 18.76624 202 LEU D C 1
ATOM 5726 O O . LEU D 1 202 ? 97.00600 110.05000 137.83400 1.000 18.76624 202 LEU D O 1
ATOM 5731 N N . VAL D 1 203 ? 97.12900 108.05800 136.79600 1.000 18.92162 203 VAL D N 1
ATOM 5732 C CA . VAL D 1 203 ? 97.04000 107.32100 138.05500 1.000 18.92162 203 VAL D CA 1
ATOM 5733 C C . VAL D 1 203 ? 98.25000 107.62000 138.93100 1.000 18.92162 203 VAL D C 1
ATOM 5734 O O . VAL D 1 203 ? 98.12200 107.86600 140.13600 1.000 18.92162 203 VAL D O 1
ATOM 5738 N N . VAL D 1 204 ? 99.44300 107.61100 138.33500 1.000 17.97256 204 VAL D N 1
ATOM 5739 C CA . VAL D 1 204 ? 100.65800 107.85900 139.10600 1.000 17.97256 204 VAL D CA 1
ATOM 5740 C C . VAL D 1 204 ? 100.65600 109.27600 139.65900 1.000 17.97256 204 VAL D C 1
ATOM 5741 O O . VAL D 1 204 ? 100.97900 109.50500 140.83100 1.000 17.97256 204 VAL D O 1
ATOM 5745 N N . ALA D 1 205 ? 100.29900 110.25000 138.82100 1.000 19.55703 205 ALA D N 1
ATOM 5746 C CA . ALA D 1 205 ? 100.27700 111.63400 139.27800 1.000 19.55703 205 ALA D CA 1
ATOM 5747 C C . ALA D 1 205 ? 99.25000 111.83300 140.37800 1.000 19.55703 205 ALA D C 1
ATOM 5748 O O . ALA D 1 205 ? 99.49800 112.56500 141.34100 1.000 19.55703 205 ALA D O 1
ATOM 5750 N N . SER D 1 206 ? 98.09900 111.17100 140.26700 1.000 21.66921 206 SER D N 1
ATOM 5751 C CA . SER D 1 206 ? 97.06600 111.31300 141.28000 1.000 21.66921 206 SER D CA 1
ATOM 5752 C C . SER D 1 206 ? 97.48100 110.66000 142.58800 1.000 21.66921 206 SER D C 1
ATOM 5753 O O . SER D 1 206 ? 97.16300 111.16700 143.66600 1.000 21.66921 206 SER D O 1
ATOM 5756 N N . VAL D 1 207 ? 98.19200 109.53400 142.51800 1.000 23.50740 207 VAL D N 1
ATOM 5757 C CA . VAL D 1 207 ? 98.66300 108.89600 143.74100 1.000 23.50740 207 VAL D CA 1
ATOM 5758 C C . VAL D 1 207 ? 99.71600 109.76000 144.42200 1.000 23.50740 207 VAL D C 1
ATOM 5759 O O . VAL D 1 207 ? 99.64700 110.00200 145.63300 1.000 23.50740 207 VAL D O 1
ATOM 5763 N N . LEU D 1 208 ? 100.70100 110.24000 143.65900 1.000 24.55986 208 LEU D N 1
ATOM 5764 C CA . LEU D 1 208 ? 101.70700 111.13800 144.22000 1.000 24.55986 208 LEU D CA 1
ATOM 5765 C C . LEU D 1 208 ? 101.05600 112.35100 144.86600 1.000 24.55986 208 LEU D C 1
ATOM 5766 O O . LEU D 1 208 ? 101.28600 112.63800 146.04500 1.000 24.55986 208 LEU D O 1
ATOM 5771 N N . MET D 1 209 ? 100.23200 113.07700 144.10700 1.000 24.94851 209 MET D N 1
ATOM 5772 C CA . MET D 1 209 ? 99.56700 114.25200 144.65600 1.000 24.94851 209 MET D CA 1
ATOM 5773 C C . MET D 1 209 ? 98.68900 113.88600 145.84400 1.000 24.94851 209 MET D C 1
ATOM 5774 O O . MET D 1 209 ? 98.44500 114.71700 146.72500 1.000 24.94851 209 MET D O 1
ATOM 5779 N N . ALA D 1 210 ? 98.20500 112.64600 145.88600 1.000 29.53844 210 ALA D N 1
ATOM 5780 C CA . ALA D 1 210 ? 97.39500 112.20400 147.00900 1.000 29.53844 210 ALA D CA 1
ATOM 5781 C C . ALA D 1 210 ? 98.23800 111.84600 148.22200 1.000 29.53844 210 ALA D C 1
ATOM 5782 O O . ALA D 1 210 ? 97.71000 111.79100 149.33600 1.000 29.53844 210 ALA D O 1
ATOM 5784 N N . MET D 1 211 ? 99.52200 111.57100 148.03200 1.000 35.35053 211 MET D N 1
ATOM 5785 C CA . MET D 1 211 ? 100.43500 111.42100 149.15200 1.000 35.35053 211 MET D CA 1
ATOM 5786 C C . MET D 1 211 ? 101.00900 112.74700 149.60600 1.000 35.35053 211 MET D C 1
ATOM 5787 O O . MET D 1 211 ? 102.00500 112.76500 150.33500 1.000 35.35053 211 MET D O 1
ATOM 5792 N N . GLY D 1 212 ? 100.39900 113.85600 149.19000 1.000 33.77254 212 GLY D N 1
ATOM 5793 C CA . GLY D 1 212 ? 100.94700 115.16900 149.46700 1.000 33.77254 212 GLY D CA 1
ATOM 5794 C C . GLY D 1 212 ? 102.30500 115.39800 148.85500 1.000 33.77254 212 GLY D C 1
ATOM 5795 O O . GLY D 1 212 ? 102.98200 116.36500 149.20300 1.000 33.77254 212 GLY D O 1
ATOM 5796 N N . MET D 1 213 ? 102.71400 114.53700 147.93100 1.000 31.65595 213 MET D N 1
ATOM 5797 C CA . MET D 1 213 ? 104.07800 114.48400 147.42300 1.000 31.65595 213 MET D CA 1
ATOM 5798 C C . MET D 1 213 ? 104.10600 115.17700 146.07100 1.000 31.65595 213 MET D C 1
ATOM 5799 O O . MET D 1 213 ? 104.09400 114.53000 145.02300 1.000 31.65595 213 MET D O 1
ATOM 5804 N N . MET D 1 214 ? 104.16300 116.50000 146.09900 1.000 34.43221 214 MET D N 1
ATOM 5805 C CA . MET D 1 214 ? 104.30800 117.25500 144.86900 1.000 34.43221 214 MET D CA 1
ATOM 5806 C C . MET D 1 214 ? 105.76700 117.28000 144.43800 1.000 34.43221 214 MET D C 1
ATOM 5807 O O . MET D 1 214 ? 106.68300 117.03500 145.22700 1.000 34.43221 214 MET D O 1
ATOM 5812 N N . MET D 1 215 ? 105.96600 117.57500 143.15800 1.000 35.20288 215 MET D N 1
ATOM 5813 C CA . MET D 1 215 ? 107.24600 117.87700 142.52900 1.000 35.20288 215 MET D CA 1
ATOM 5814 C C . MET D 1 215 ? 108.17900 116.68400 142.46300 1.000 35.20288 215 MET D C 1
ATOM 5815 O O . MET D 1 215 ? 109.36800 116.84800 142.15000 1.000 35.20288 215 MET D O 1
ATOM 5820 N N . LEU D 1 216 ? 107.68300 115.49200 142.74000 1.000 30.03736 216 LEU D N 1
ATOM 5821 C CA . LEU D 1 216 ? 108.41700 114.28200 142.43200 1.000 30.03736 216 LEU D CA 1
ATOM 5822 C C . LEU D 1 216 ? 108.31100 113.91400 140.95500 1.000 30.03736 216 LEU D C 1
ATOM 5823 O O . LEU D 1 216 ? 108.84400 112.87900 140.54400 1.000 30.03736 216 LEU D O 1
ATOM 5828 N N . SER D 1 217 ? 107.65200 114.74900 140.14700 1.000 25.17242 217 SER D N 1
ATOM 5829 C CA . SER D 1 217 ? 107.62000 114.59000 138.69900 1.000 25.17242 217 SER D CA 1
ATOM 5830 C C . SER D 1 217 ? 107.03900 113.24300 138.30000 1.000 25.17242 217 SER D C 1
ATOM 5831 O O . SER D 1 217 ? 107.78700 112.34800 137.89000 1.000 25.17242 217 SER D O 1
ATOM 5834 N N . PRO D 1 218 ? 105.72000 113.06300 138.40300 1.000 22.25140 218 PRO D N 1
ATOM 5835 C CA . PRO D 1 218 ? 105.12100 111.73400 138.18700 1.000 22.25140 218 PRO D CA 1
ATOM 5836 C C . PRO D 1 218 ? 105.52300 111.04600 136.89600 1.000 22.25140 218 PRO D C 1
ATOM 5837 O O . PRO D 1 218 ? 105.22600 109.85700 136.73700 1.000 22.25140 218 PRO D O 1
ATOM 5841 N N . LEU D 1 219 ? 106.20000 111.73300 135.98200 1.000 23.07068 219 LEU D N 1
ATOM 5842 C CA . LEU D 1 219 ? 106.58100 111.10200 134.72700 1.000 23.07068 219 LEU D CA 1
ATOM 5843 C C . LEU D 1 219 ? 107.78400 110.17900 134.90500 1.000 23.07068 219 LEU D C 1
ATOM 5844 O O . LEU D 1 219 ? 107.80400 109.06400 134.36200 1.000 23.07068 219 LEU D O 1
ATOM 5849 N N . ILE D 1 220 ? 108.78800 110.60900 135.67500 1.000 23.23309 220 ILE D N 1
ATOM 5850 C CA . ILE D 1 220 ? 109.93400 109.73900 135.92600 1.000 23.23309 220 ILE D CA 1
ATOM 5851 C C . ILE D 1 220 ? 109.51300 108.52500 136.74000 1.000 23.23309 220 ILE D C 1
ATOM 5852 O O . ILE D 1 220 ? 110.07000 107.43300 136.58500 1.000 23.23309 220 ILE D O 1
ATOM 5857 N N . ILE D 1 221 ? 108.52700 108.69000 137.61800 1.000 21.47766 221 ILE D N 1
ATOM 5858 C CA . ILE D 1 221 ? 108.01200 107.54100 138.35000 1.000 21.47766 221 ILE D CA 1
ATOM 5859 C C . ILE D 1 221 ? 107.20500 106.63700 137.43300 1.000 21.47766 221 ILE D C 1
ATOM 5860 O O . ILE D 1 221 ? 107.27500 105.41000 137.53600 1.000 21.47766 221 ILE D O 1
ATOM 5865 N N . SER D 1 222 ? 106.42500 107.22100 136.52800 1.000 19.73884 222 SER D N 1
ATOM 5866 C CA . SER D 1 222 ? 105.56900 106.44100 135.64800 1.000 19.73884 222 SER D CA 1
ATOM 5867 C C . SER D 1 222 ? 106.34700 105.63400 134.62600 1.000 19.73884 222 SER D C 1
ATOM 5868 O O . SER D 1 222 ? 105.84300 104.60200 134.17400 1.000 19.73884 222 SER D O 1
ATOM 5871 N N . LEU D 1 223 ? 107.54200 106.08300 134.24600 1.000 18.86072 223 LEU D N 1
ATOM 5872 C CA . LEU D 1 223 ? 108.31400 105.39000 133.21300 1.000 18.86072 223 LEU D CA 1
ATOM 5873 C C . LEU D 1 223 ? 108.48800 103.89300 133.46700 1.000 18.86072 223 LEU D C 1
ATOM 5874 O O . LEU D 1 223 ? 108.17300 103.10100 132.56100 1.000 18.86072 223 LEU D O 1
ATOM 5879 N N . PRO D 1 224 ? 108.94400 103.43000 134.63700 1.000 17.68808 224 PRO D N 1
ATOM 5880 C CA . PRO D 1 224 ? 109.02800 101.97700 134.83900 1.000 17.68808 224 PRO D CA 1
ATOM 5881 C C . PRO D 1 224 ? 107.67400 101.30600 134.90800 1.000 17.68808 224 PRO D C 1
ATOM 5882 O O . PRO D 1 224 ? 107.56100 100.14000 134.52000 1.000 17.68808 224 PRO D O 1
ATOM 5886 N N . PHE D 1 225 ? 106.64100 101.99600 135.38900 1.000 19.31381 225 PHE D N 1
ATOM 5887 C CA . PHE D 1 225 ? 105.30400 101.41700 135.35300 1.000 19.31381 225 PHE D CA 1
ATOM 5888 C C . PHE D 1 225 ? 104.83800 101.21800 133.92200 1.000 19.31381 225 PHE D C 1
ATOM 5889 O O . PHE D 1 225 ? 104.24700 100.18400 133.59400 1.000 19.31381 225 PHE D O 1
ATOM 5897 N N . LYS D 1 226 ? 105.08500 102.20200 133.05900 1.000 17.39007 226 LYS D N 1
ATOM 5898 C CA . LYS D 1 226 ? 104.72600 102.05000 131.65700 1.000 17.39007 226 LYS D CA 1
ATOM 5899 C C . LYS D 1 226 ? 105.49000 100.89900 131.02600 1.000 17.39007 226 LYS D C 1
ATOM 5900 O O . LYS D 1 226 ? 104.91900 100.10700 130.27200 1.000 17.39007 226 LYS D O 1
ATOM 5906 N N . ILE D 1 227 ? 106.77600 100.76500 131.35100 1.000 17.92639 227 ILE D N 1
ATOM 5907 C CA . ILE D 1 227 ? 107.55700 99.66500 130.79300 1.000 17.92639 227 ILE D CA 1
ATOM 5908 C C . ILE D 1 227 ? 107.03700 98.31800 131.29300 1.000 17.92639 227 ILE D C 1
ATOM 5909 O O . ILE D 1 227 ? 106.90700 97.36100 130.52000 1.000 17.92639 227 ILE D O 1
ATOM 5914 N N . MET D 1 228 ? 106.72200 98.22100 132.58400 1.000 20.30752 228 MET D N 1
ATOM 5915 C CA . MET D 1 228 ? 106.20300 96.97400 133.13500 1.000 20.30752 228 MET D CA 1
ATOM 5916 C C . MET D 1 228 ? 104.88400 96.59600 132.48000 1.000 20.30752 228 MET D C 1
ATOM 5917 O O . MET D 1 228 ? 104.71000 95.46600 132.00900 1.000 20.30752 228 MET D O 1
ATOM 5922 N N . LEU D 1 229 ? 103.93200 97.53200 132.45000 1.000 18.85467 229 LEU D N 1
ATOM 5923 C CA . LEU D 1 229 ? 102.63900 97.24800 131.84200 1.000 18.85467 229 LEU D CA 1
ATOM 5924 C C . LEU D 1 229 ? 102.76900 96.95100 130.35900 1.000 18.85467 229 LEU D C 1
ATOM 5925 O O . LEU D 1 229 ? 101.96800 96.19100 129.81000 1.000 18.85467 229 LEU D O 1
ATOM 5930 N N . PHE D 1 230 ? 103.76500 97.52700 129.69500 1.000 18.93889 230 PHE D N 1
ATOM 5931 C CA . PHE D 1 230 ? 103.97600 97.25100 128.28600 1.000 18.93889 230 PHE D CA 1
ATOM 5932 C C . PHE D 1 230 ? 104.71100 95.94300 128.04700 1.000 18.93889 230 PHE D C 1
ATOM 5933 O O . PHE D 1 230 ? 104.74800 95.47000 126.91000 1.000 18.93889 230 PHE D O 1
ATOM 5941 N N . VAL D 1 231 ? 105.32100 95.36300 129.07100 1.000 19.52806 231 VAL D N 1
ATOM 5942 C CA . VAL D 1 231 ? 105.91000 94.03800 128.90800 1.000 19.52806 231 VAL D CA 1
ATOM 5943 C C . VAL D 1 231 ? 104.92000 92.94100 129.27600 1.000 19.52806 231 VAL D C 1
ATOM 5944 O O . VAL D 1 231 ? 104.84500 91.91100 128.60100 1.000 19.52806 231 VAL D O 1
ATOM 5948 N N . LEU D 1 232 ? 104.13900 93.14700 130.33600 1.000 20.84375 232 LEU D N 1
ATOM 5949 C CA . LEU D 1 232 ? 103.23100 92.10300 130.79700 1.000 20.84375 232 LEU D CA 1
ATOM 5950 C C . LEU D 1 232 ? 102.13100 91.82200 129.78000 1.000 20.84375 232 LEU D C 1
ATOM 5951 O O . LEU D 1 232 ? 101.68100 90.67900 129.64900 1.000 20.84375 232 LEU D O 1
ATOM 5956 N N . VAL D 1 233 ? 101.68000 92.85000 129.05300 1.000 19.42080 233 VAL D N 1
ATOM 5957 C CA . VAL D 1 233 ? 100.69500 92.64400 127.99200 1.000 19.42080 233 VAL D CA 1
ATOM 5958 C C . VAL D 1 233 ? 101.34300 92.26400 126.67400 1.000 19.42080 233 VAL D C 1
ATOM 5959 O O . VAL D 1 233 ? 100.66800 92.28200 125.63600 1.000 19.42080 233 VAL D O 1
ATOM 5963 N N . ASP D 1 234 ? 102.64100 91.96300 126.68700 1.000 20.34369 234 ASP D N 1
ATOM 5964 C CA . ASP D 1 234 ? 103.44200 91.49600 125.56000 1.000 20.34369 234 ASP D CA 1
ATOM 5965 C C . ASP D 1 234 ? 103.76700 92.62600 124.59000 1.000 20.34369 234 ASP D C 1
ATOM 5966 O O . ASP D 1 234 ? 104.68500 92.50200 123.77400 1.000 20.34369 234 ASP D O 1
ATOM 5971 N N . GLY D 1 235 ? 103.05500 93.74300 124.68200 1.000 20.13029 235 GLY D N 1
ATOM 5972 C CA . GLY D 1 235 ? 103.59100 95.00400 124.21300 1.000 20.13029 235 GLY D CA 1
ATOM 5973 C C . GLY D 1 235 ? 103.83600 95.10800 122.72700 1.000 20.13029 235 GLY D C 1
ATOM 5974 O O . GLY D 1 235 ? 103.14400 95.83300 122.00900 1.000 20.13029 235 GLY D O 1
ATOM 5975 N N . TRP D 1 236 ? 104.83800 94.36400 122.26300 1.000 20.75309 236 TRP D N 1
ATOM 5976 C CA . TRP D 1 236 ? 105.38700 94.51800 120.92400 1.000 20.75309 236 TRP D CA 1
ATOM 5977 C C . TRP D 1 236 ? 104.81000 93.51400 119.94100 1.000 20.75309 236 TRP D C 1
ATOM 5978 O O . TRP D 1 236 ? 104.54600 93.86400 118.78600 1.000 20.75309 236 TRP D O 1
ATOM 5989 N N . ALA D 1 237 ? 104.61200 92.26800 120.36800 1.000 19.71075 237 ALA D N 1
ATOM 5990 C CA . ALA D 1 237 ? 103.87400 91.33600 119.52900 1.000 19.71075 237 ALA D CA 1
ATOM 5991 C C . ALA D 1 237 ? 102.45500 91.83200 119.30000 1.000 19.71075 237 ALA D C 1
ATOM 5992 O O . ALA D 1 237 ? 101.93600 91.74000 118.18400 1.000 19.71075 237 ALA D O 1
ATOM 5994 N N . LEU D 1 238 ? 101.82800 92.39900 120.33500 1.000 19.42683 238 LEU D N 1
ATOM 5995 C CA . LEU D 1 238 ? 100.50100 92.98400 120.17700 1.000 19.42683 238 LEU D CA 1
ATOM 5996 C C . LEU D 1 238 ? 100.48900 94.04000 119.08400 1.000 19.42683 238 LEU D C 1
ATOM 5997 O O . LEU D 1 238 ? 99.65100 94.00100 118.17900 1.000 19.42683 238 LEU D O 1
ATOM 6002 N N . ILE D 1 239 ? 101.41000 94.99900 119.15500 1.000 19.78327 239 ILE D N 1
ATOM 6003 C CA . ILE D 1 239 ? 101.35400 96.14900 118.26100 1.000 19.78327 239 ILE D CA 1
ATOM 6004 C C . ILE D 1 239 ? 101.77900 95.76500 116.85200 1.000 19.78327 239 ILE D C 1
ATOM 6005 O O . ILE D 1 239 ? 101.21200 96.25100 115.86500 1.000 19.78327 239 ILE D O 1
ATOM 6010 N N . VAL D 1 240 ? 102.76400 94.87700 116.72600 1.000 20.67385 240 VAL D N 1
ATOM 6011 C CA . VAL D 1 240 ? 103.11000 94.36300 115.40700 1.000 20.67385 240 VAL D CA 1
ATOM 6012 C C . VAL D 1 240 ? 101.92900 93.61300 114.80300 1.000 20.67385 240 VAL D C 1
ATOM 6013 O O . VAL D 1 240 ? 101.64700 93.73400 113.60400 1.000 20.67385 240 VAL D O 1
ATOM 6017 N N . GLY D 1 241 ? 101.20000 92.85500 115.62400 1.000 20.21349 241 GLY D N 1
ATOM 6018 C CA . GLY D 1 241 ? 100.01200 92.18400 115.13100 1.000 20.21349 241 GLY D CA 1
ATOM 6019 C C . GLY D 1 241 ? 98.93900 93.15300 114.67800 1.000 20.21349 241 GLY D C 1
ATOM 6020 O O . GLY D 1 241 ? 98.34800 92.97700 113.61200 1.000 20.21349 241 GLY D O 1
ATOM 6021 N N . THR D 1 242 ? 98.66500 94.18400 115.48300 1.000 20.79387 242 THR D N 1
ATOM 6022 C CA . THR D 1 242 ? 97.65800 95.16700 115.09200 1.000 20.79387 242 THR D CA 1
ATOM 6023 C C . THR D 1 242 ? 98.03600 95.84700 113.78900 1.000 20.79387 242 THR D C 1
ATOM 6024 O O . THR D 1 242 ? 97.18900 96.01900 112.90900 1.000 20.79387 242 THR D O 1
ATOM 6028 N N . LEU D 1 243 ? 99.29900 96.24500 113.64300 1.000 20.56627 243 LEU D N 1
ATOM 6029 C CA . LEU D 1 243 ? 99.72900 96.86300 112.39500 1.000 20.56627 243 LEU D CA 1
ATOM 6030 C C . LEU D 1 243 ? 99.52600 95.91600 111.21900 1.000 20.56627 243 LEU D C 1
ATOM 6031 O O . LEU D 1 243 ? 98.82100 96.24100 110.25400 1.000 20.56627 243 LEU D O 1
ATOM 6036 N N . ALA D 1 244 ? 100.11900 94.72300 111.29000 1.000 23.04917 244 ALA D N 1
ATOM 6037 C CA . ALA D 1 244 ? 100.07000 93.81600 110.15000 1.000 23.04917 244 ALA D CA 1
ATOM 6038 C C . ALA D 1 244 ? 98.67300 93.27000 109.89100 1.000 23.04917 244 ALA D C 1
ATOM 6039 O O . ALA D 1 244 ? 98.43200 92.71600 108.81400 1.000 23.04917 244 ALA D O 1
ATOM 6041 N N . GLY D 1 245 ? 97.75300 93.41100 110.84000 1.000 24.25228 245 GLY D N 1
ATOM 6042 C CA . GLY D 1 245 ? 96.39300 92.97000 110.62100 1.000 24.25228 245 GLY D CA 1
ATOM 6043 C C . GLY D 1 245 ? 95.52300 94.07100 110.05900 1.000 24.25228 245 GLY D C 1
ATOM 6044 O O . GLY D 1 245 ? 94.82700 93.87100 109.06000 1.000 24.25228 245 GLY D O 1
ATOM 6045 N N . SER D 1 246 ? 95.55500 95.24300 110.69300 1.000 24.50194 246 SER D N 1
ATOM 6046 C CA . SER D 1 246 ? 94.79200 96.38000 110.20400 1.000 24.50194 246 SER D CA 1
ATOM 6047 C C . SER D 1 246 ? 95.24500 96.82500 108.82800 1.000 24.50194 246 SER D C 1
ATOM 6048 O O . SER D 1 246 ? 94.46300 97.44500 108.10100 1.000 24.50194 246 SER D O 1
ATOM 6051 N N . PHE D 1 247 ? 96.49100 96.53800 108.45400 1.000 32.66057 247 PHE D N 1
ATOM 6052 C CA . PHE D 1 247 ? 96.96800 97.01400 107.16400 1.000 32.66057 247 PHE D CA 1
ATOM 6053 C C . PHE D 1 247 ? 96.40000 96.18900 106.01700 1.000 32.66057 247 PHE D C 1
ATOM 6054 O O . PHE D 1 247 ? 96.05600 96.73100 104.96100 1.000 32.66057 247 PHE D O 1
ATOM 6062 N N . GLY D 1 248 ? 96.29500 94.87400 106.20000 1.000 35.49092 248 GLY D N 1
ATOM 6063 C CA . GLY D 1 248 ? 95.82800 93.98600 105.16200 1.000 35.49092 248 GLY D CA 1
ATOM 6064 C C . GLY D 1 248 ? 94.41700 93.48300 105.42200 1.000 35.49092 248 GLY D C 1
ATOM 6065 O O . GLY D 1 248 ? 93.82200 93.70800 106.47300 1.000 35.49092 248 GLY D O 1
ATOM 6066 N N . GLY D 1 249 ? 93.88600 92.79100 104.42000 1.000 49.90982 249 GLY D N 1
ATOM 6067 C CA . GLY D 1 249 ? 92.58900 92.15900 104.54300 1.000 49.90982 249 GLY D CA 1
ATOM 6068 C C . GLY D 1 249 ? 92.70200 90.74400 105.06800 1.000 49.90982 249 GLY D C 1
ATOM 6069 O O . GLY D 1 249 ? 93.29000 89.87900 104.41300 1.000 49.90982 249 GLY D O 1
ATOM 6070 N N . VAL D 1 250 ? 92.14700 90.49700 106.24900 1.000 49.42291 250 VAL D N 1
ATOM 6071 C CA . VAL D 1 250 ? 92.23800 89.18500 106.87400 1.000 49.42291 250 VAL D CA 1
ATOM 6072 C C . VAL D 1 250 ? 90.90900 88.44800 106.75500 1.000 49.42291 250 VAL D C 1
ATOM 6073 O O . VAL D 1 250 ? 90.78700 87.48800 105.99400 1.000 49.42291 250 VAL D O 1
ATOM 6077 N N . THR E 1 53 ? 123.76500 102.55700 99.57000 1.000 54.20301 53 THR E N 1
ATOM 6078 C CA . THR E 1 53 ? 123.01700 101.83100 100.58900 1.000 54.20301 53 THR E CA 1
ATOM 6079 C C . THR E 1 53 ? 123.95300 101.21700 101.62100 1.000 54.20301 53 THR E C 1
ATOM 6080 O O . THR E 1 53 ? 123.51300 100.52300 102.53400 1.000 54.20301 53 THR E O 1
ATOM 6084 N N . ALA E 1 54 ? 125.25200 101.47700 101.46600 1.000 57.50477 54 ALA E N 1
ATOM 6085 C CA . ALA E 1 54 ? 126.23100 100.91100 102.38800 1.000 57.50477 54 ALA E CA 1
ATOM 6086 C C . ALA E 1 54 ? 126.12900 101.55300 103.76600 1.000 57.50477 54 ALA E C 1
ATOM 6087 O O . ALA E 1 54 ? 126.46900 100.92600 104.77600 1.000 57.50477 54 ALA E O 1
ATOM 6089 N N . LEU E 1 55 ? 125.66800 102.80300 103.83100 1.000 54.12571 55 LEU E N 1
ATOM 6090 C CA . LEU E 1 55 ? 125.52800 103.46400 105.12400 1.000 54.12571 55 LEU E CA 1
ATOM 6091 C C . LEU E 1 55 ? 124.29800 102.95900 105.86900 1.000 54.12571 55 LEU E C 1
ATOM 6092 O O . LEU E 1 55 ? 124.28600 102.91100 107.10400 1.000 54.12571 55 LEU E O 1
ATOM 6097 N N . SER E 1 56 ? 123.24900 102.58700 105.13400 1.000 52.74344 56 SER E N 1
ATOM 6098 C CA . SER E 1 56 ? 122.08500 101.97700 105.76700 1.000 52.74344 56 SER E CA 1
ATOM 6099 C C . SER E 1 56 ? 122.31000 100.48900 106.00200 1.000 52.74344 56 SER E C 1
ATOM 6100 O O . SER E 1 56 ? 121.61600 99.86900 106.81500 1.000 52.74344 56 SER E O 1
ATOM 6103 N N . PHE E 1 57 ? 123.28400 99.90600 105.30100 1.000 50.05071 57 PHE E N 1
ATOM 6104 C CA . PHE E 1 57 ? 123.50700 98.46600 105.37300 1.000 50.05071 57 PHE E CA 1
ATOM 6105 C C . PHE E 1 57 ? 124.07300 98.05700 106.72600 1.000 50.05071 57 PHE E C 1
ATOM 6106 O O . PHE E 1 57 ? 123.69600 97.01500 107.27100 1.000 50.05071 57 PHE E O 1
ATOM 6114 N N . ILE E 1 58 ? 124.97600 98.86400 107.28700 1.000 46.23735 58 ILE E N 1
ATOM 6115 C CA . ILE E 1 58 ? 125.69100 98.44600 108.49400 1.000 46.23735 58 ILE E CA 1
ATOM 6116 C C . ILE E 1 58 ? 124.75000 98.21400 109.67000 1.000 46.23735 58 ILE E C 1
ATOM 6117 O O . ILE E 1 58 ? 124.70100 97.08000 110.17600 1.000 46.23735 58 ILE E O 1
ATOM 6122 N N . PRO E 1 59 ? 123.97200 99.21000 110.14900 1.000 45.83066 59 PRO E N 1
ATOM 6123 C CA . PRO E 1 59 ? 123.12500 98.95700 111.32500 1.000 45.83066 59 PRO E CA 1
ATOM 6124 C C . PRO E 1 59 ? 122.10900 97.85800 111.08600 1.000 45.83066 59 PRO E C 1
ATOM 6125 O O . PRO E 1 59 ? 121.94800 96.95600 111.91200 1.000 45.83066 59 PRO E O 1
ATOM 6129 N N . ALA E 1 60 ? 121.44400 97.90900 109.93300 1.000 43.48733 60 ALA E N 1
ATOM 6130 C CA . ALA E 1 60 ? 120.35900 96.97400 109.66500 1.000 43.48733 60 ALA E CA 1
ATOM 6131 C C . ALA E 1 60 ? 120.87200 95.54300 109.56800 1.000 43.48733 60 ALA E C 1
ATOM 6132 O O . ALA E 1 60 ? 120.24300 94.61300 110.08500 1.000 43.48733 60 ALA E O 1
ATOM 6134 N N . PHE E 1 61 ? 122.02100 95.34500 108.92100 1.000 46.31759 61 PHE E N 1
ATOM 6135 C CA . PHE E 1 61 ? 122.48500 93.98700 108.66200 1.000 46.31759 61 PHE E CA 1
ATOM 6136 C C . PHE E 1 61 ? 123.26300 93.41900 109.84200 1.000 46.31759 61 PHE E C 1
ATOM 6137 O O . PHE E 1 61 ? 123.18100 92.21700 110.11500 1.000 46.31759 61 PHE E O 1
ATOM 6145 N N . VAL E 1 62 ? 124.03300 94.24600 110.54500 1.000 36.93926 62 VAL E N 1
ATOM 6146 C CA . VAL E 1 62 ? 124.90300 93.77400 111.61300 1.000 36.93926 62 VAL E CA 1
ATOM 6147 C C . VAL E 1 62 ? 124.39800 94.20500 112.98400 1.000 36.93926 62 VAL E C 1
ATOM 6148 O O . VAL E 1 62 ? 124.22200 93.37500 113.87400 1.000 36.93926 62 VAL E O 1
ATOM 6152 N N . MET E 1 63 ? 124.15500 95.50300 113.17400 1.000 36.09541 63 MET E N 1
ATOM 6153 C CA . MET E 1 63 ? 123.75300 95.98000 114.49400 1.000 36.09541 63 MET E CA 1
ATOM 6154 C C . MET E 1 63 ? 122.40400 95.40600 114.91000 1.000 36.09541 63 MET E C 1
ATOM 6155 O O . MET E 1 63 ? 122.06900 95.39700 116.09900 1.000 36.09541 63 MET E O 1
ATOM 6160 N N . LEU E 1 64 ? 121.60800 94.93200 113.94700 1.000 32.25229 64 LEU E N 1
ATOM 6161 C CA . LEU E 1 64 ? 120.31100 94.34800 114.28400 1.000 32.25229 64 LEU E CA 1
ATOM 6162 C C . LEU E 1 64 ? 120.43900 92.87800 114.66400 1.000 32.25229 64 LEU E C 1
ATOM 6163 O O . LEU E 1 64 ? 119.72800 92.39600 115.55400 1.000 32.25229 64 LEU E O 1
ATOM 6168 N N . MET E 1 65 ? 121.32600 92.14600 113.99800 1.000 32.72785 65 MET E N 1
ATOM 6169 C CA . MET E 1 65 ? 121.47300 90.71900 114.24800 1.000 32.72785 65 MET E CA 1
ATOM 6170 C C . MET E 1 65 ? 122.37200 90.40300 115.43600 1.000 32.72785 65 MET E C 1
ATOM 6171 O O . MET E 1 65 ? 122.77300 89.24500 115.58600 1.000 32.72785 65 MET E O 1
ATOM 6176 N N . THR E 1 66 ? 122.70000 91.37600 116.27600 1.000 28.91978 66 THR E N 1
ATOM 6177 C CA . THR E 1 66 ? 123.61700 91.15400 117.38600 1.000 28.91978 66 THR E CA 1
ATOM 6178 C C . THR E 1 66 ? 122.99400 91.60000 118.70600 1.000 28.91978 66 THR E C 1
ATOM 6179 O O . THR E 1 66 ? 121.80900 91.92600 118.79100 1.000 28.91978 66 THR E O 1
ATOM 6183 N N . SER E 1 67 ? 123.82800 91.60300 119.74600 1.000 26.59735 67 SER E N 1
ATOM 6184 C CA . SER E 1 67 ? 123.40300 91.95400 121.09300 1.000 26.59735 67 SER E CA 1
ATOM 6185 C C . SER E 1 67 ? 123.20100 93.44400 121.27000 1.000 26.59735 67 SER E C 1
ATOM 6186 O O . SER E 1 67 ? 122.66600 93.85900 122.30200 1.000 26.59735 67 SER E O 1
ATOM 6189 N N . PHE E 1 68 ? 123.62400 94.24600 120.29300 1.000 22.46482 68 PHE E N 1
ATOM 6190 C CA . PHE E 1 68 ? 123.66900 95.69300 120.45100 1.000 22.46482 68 PHE E CA 1
ATOM 6191 C C . PHE E 1 68 ? 122.36600 96.25800 120.98800 1.000 22.46482 68 PHE E C 1
ATOM 6192 O O . PHE E 1 68 ? 122.36100 97.06500 121.92200 1.000 22.46482 68 PHE E O 1
ATOM 6200 N N . THR E 1 69 ? 121.24500 95.82300 120.41700 1.000 22.00749 69 THR E N 1
ATOM 6201 C CA . THR E 1 69 ? 119.98500 96.51900 120.64200 1.000 22.00749 69 THR E CA 1
ATOM 6202 C C . THR E 1 69 ? 119.56300 96.45700 122.10700 1.000 22.00749 69 THR E C 1
ATOM 6203 O O . THR E 1 69 ? 119.24400 97.48900 122.70900 1.000 22.00749 69 THR E O 1
ATOM 6207 N N . ARG E 1 70 ? 119.56400 95.26400 122.71300 1.000 21.72956 70 ARG E N 1
ATOM 6208 C CA . ARG E 1 70 ? 119.14900 95.21800 124.11100 1.000 21.72956 70 ARG E CA 1
ATOM 6209 C C . ARG E 1 70 ? 120.18100 95.88900 125.00700 1.000 21.72956 70 ARG E C 1
ATOM 6210 O O . ARG E 1 70 ? 119.81400 96.51600 126.00600 1.000 21.72956 70 ARG E O 1
ATOM 6218 N N . ILE E 1 71 ? 121.46100 95.82700 124.64300 1.000 20.46469 71 ILE E N 1
ATOM 6219 C CA . ILE E 1 71 ? 122.48400 96.48700 125.44700 1.000 20.46469 71 ILE E CA 1
ATOM 6220 C C . ILE E 1 71 ? 122.29100 97.99500 125.40700 1.000 20.46469 71 ILE E C 1
ATOM 6221 O O . ILE E 1 71 ? 122.32400 98.66900 126.44000 1.000 20.46469 71 ILE E O 1
ATOM 6226 N N . ILE E 1 72 ? 122.06600 98.54600 124.21300 1.000 18.35733 72 ILE E N 1
ATOM 6227 C CA . ILE E 1 72 ? 121.96600 99.99700 124.09100 1.000 18.35733 72 ILE E CA 1
ATOM 6228 C C . ILE E 1 72 ? 120.66500 100.49600 124.70600 1.000 18.35733 72 ILE E C 1
ATOM 6229 O O . ILE E 1 72 ? 120.61800 101.58500 125.29000 1.000 18.35733 72 ILE E O 1
ATOM 6234 N N . ILE E 1 73 ? 119.60200 99.69200 124.63800 1.000 18.84196 73 ILE E N 1
ATOM 6235 C CA . ILE E 1 73 ? 118.34400 100.09800 125.26200 1.000 18.84196 73 ILE E CA 1
ATOM 6236 C C . ILE E 1 73 ? 118.46100 100.05100 126.77900 1.000 18.84196 73 ILE E C 1
ATOM 6237 O O . ILE E 1 73 ? 117.96000 100.93500 127.48200 1.000 18.84196 73 ILE E O 1
ATOM 6242 N N . VAL E 1 74 ? 119.11500 99.01700 127.31300 1.000 19.12041 74 VAL E N 1
ATOM 6243 C CA . VAL E 1 74 ? 119.31800 98.95900 128.75500 1.000 19.12041 74 VAL E CA 1
ATOM 6244 C C . VAL E 1 74 ? 120.19900 100.11200 129.20900 1.000 19.12041 74 VAL E C 1
ATOM 6245 O O . VAL E 1 74 ? 119.97300 100.70300 130.27000 1.000 19.12041 74 VAL E O 1
ATOM 6249 N N . PHE E 1 75 ? 121.19500 100.47600 128.39900 1.000 19.27784 75 PHE E N 1
ATOM 6250 C CA . PHE E 1 75 ? 122.05100 101.60200 128.75100 1.000 19.27784 75 PHE E CA 1
ATOM 6251 C C . PHE E 1 75 ? 121.27300 102.90900 128.74200 1.000 19.27784 75 PHE E C 1
ATOM 6252 O O . PHE E 1 75 ? 121.47800 103.76500 129.60900 1.000 19.27784 75 PHE E O 1
ATOM 6260 N N . SER E 1 76 ? 120.37200 103.08400 127.77400 1.000 19.86762 76 SER E N 1
ATOM 6261 C CA . SER E 1 76 ? 119.56300 104.29900 127.73900 1.000 19.86762 76 SER E CA 1
ATOM 6262 C C . SER E 1 76 ? 118.61000 104.36300 128.92400 1.000 19.86762 76 SER E C 1
ATOM 6263 O O . SER E 1 76 ? 118.47300 105.41400 129.56300 1.000 19.86762 76 SER E O 1
ATOM 6266 N N . ILE E 1 77 ? 117.93400 103.25300 129.22800 1.000 20.50665 77 ILE E N 1
ATOM 6267 C CA . ILE E 1 77 ? 117.07900 103.21200 130.40900 1.000 20.50665 77 ILE E CA 1
ATOM 6268 C C . ILE E 1 77 ? 117.88600 103.56300 131.64700 1.000 20.50665 77 ILE E C 1
ATOM 6269 O O . ILE E 1 77 ? 117.44000 104.34100 132.49500 1.000 20.50665 77 ILE E O 1
ATOM 6274 N N . LEU E 1 78 ? 119.09500 103.00900 131.76000 1.000 21.36305 78 LEU E N 1
ATOM 6275 C CA . LEU E 1 78 ? 119.97900 103.32900 132.87400 1.000 21.36305 78 LEU E CA 1
ATOM 6276 C C . LEU E 1 78 ? 120.24300 104.82500 132.95500 1.000 21.36305 78 LEU E C 1
ATOM 6277 O O . LEU E 1 78 ? 119.99900 105.45700 133.98800 1.000 21.36305 78 LEU E O 1
ATOM 6282 N N . ARG E 1 79 ? 120.75200 105.40400 131.86400 1.000 20.77831 79 ARG E N 1
ATOM 6283 C CA . ARG E 1 79 ? 121.00000 106.84000 131.80800 1.000 20.77831 79 ARG E CA 1
ATOM 6284 C C . ARG E 1 79 ? 119.78300 107.63600 132.24400 1.000 20.77831 79 ARG E C 1
ATOM 6285 O O . ARG E 1 79 ? 119.91900 108.70100 132.85400 1.000 20.77831 79 ARG E O 1
ATOM 6293 N N . GLN E 1 80 ? 118.58600 107.13600 131.94300 1.000 20.36808 80 GLN E N 1
ATOM 6294 C CA . GLN E 1 80 ? 117.37600 107.74700 132.47400 1.000 20.36808 80 GLN E CA 1
ATOM 6295 C C . GLN E 1 80 ? 117.09400 107.28300 133.89500 1.000 20.36808 80 GLN E C 1
ATOM 6296 O O . GLN E 1 80 ? 116.73600 108.09400 134.75500 1.000 20.36808 80 GLN E O 1
ATOM 6302 N N . ALA E 1 81 ? 117.22700 105.97900 134.15000 1.000 22.19459 81 ALA E N 1
ATOM 6303 C CA . ALA E 1 81 ? 116.99700 105.44500 135.48900 1.000 22.19459 81 ALA E CA 1
ATOM 6304 C C . ALA E 1 81 ? 117.92300 106.10000 136.49700 1.000 22.19459 81 ALA E C 1
ATOM 6305 O O . ALA E 1 81 ? 117.51700 106.42000 137.61900 1.000 22.19459 81 ALA E O 1
ATOM 6307 N N . LEU E 1 82 ? 119.17500 106.31200 136.10500 1.000 22.39654 82 LEU E N 1
ATOM 6308 C CA . LEU E 1 82 ? 120.14500 107.02100 136.92400 1.000 22.39654 82 LEU E CA 1
ATOM 6309 C C . LEU E 1 82 ? 119.63000 108.42200 137.18600 1.000 22.39654 82 LEU E C 1
ATOM 6310 O O . LEU E 1 82 ? 118.58000 108.80500 136.66300 1.000 22.39654 82 LEU E O 1
ATOM 6315 N N . GLY E 1 83 ? 120.33100 109.17600 138.01900 1.000 25.40261 83 GLY E N 1
ATOM 6316 C CA . GLY E 1 83 ? 119.98700 110.56500 138.21400 1.000 25.40261 83 GLY E CA 1
ATOM 6317 C C . GLY E 1 83 ? 119.65900 111.26300 136.91300 1.000 25.40261 83 GLY E C 1
ATOM 6318 O O . GLY E 1 83 ? 120.22900 110.95000 135.86300 1.000 25.40261 83 GLY E O 1
ATOM 6319 N N . LEU E 1 84 ? 118.75000 112.23100 136.98700 1.000 34.08653 84 LEU E N 1
ATOM 6320 C CA . LEU E 1 84 ? 118.16100 112.89800 135.83100 1.000 34.08653 84 LEU E CA 1
ATOM 6321 C C . LEU E 1 84 ? 119.20600 113.37100 134.82600 1.000 34.08653 84 LEU E C 1
ATOM 6322 O O . LEU E 1 84 ? 118.86600 113.73300 133.69400 1.000 34.08653 84 LEU E O 1
ATOM 6327 N N . GLN E 1 85 ? 120.47100 113.38000 135.24300 1.000 32.96911 85 GLN E N 1
ATOM 6328 C CA . GLN E 1 85 ? 121.56600 113.79900 134.38400 1.000 32.96911 85 GLN E CA 1
ATOM 6329 C C . GLN E 1 85 ? 121.52600 113.08100 133.04100 1.000 32.96911 85 GLN E C 1
ATOM 6330 O O . GLN E 1 85 ? 121.25700 111.88000 132.95900 1.000 32.96911 85 GLN E O 1
ATOM 6336 N N . GLN E 1 86 ? 121.76000 113.84500 131.98500 1.000 29.96834 86 GLN E N 1
ATOM 6337 C CA . GLN E 1 86 ? 122.07600 113.32500 130.67000 1.000 29.96834 86 GLN E CA 1
ATOM 6338 C C . GLN E 1 86 ? 123.59800 113.27900 130.54400 1.000 29.96834 86 GLN E C 1
ATOM 6339 O O . GLN E 1 86 ? 124.33100 113.45700 131.52500 1.000 29.96834 86 GLN E O 1
ATOM 6345 N N . THR E 1 87 ? 124.07000 113.00600 129.34700 1.000 27.21655 87 THR E N 1
ATOM 6346 C CA . THR E 1 87 ? 125.46800 113.07600 128.95300 1.000 27.21655 87 THR E CA 1
ATOM 6347 C C . THR E 1 87 ? 126.35900 112.10800 129.73100 1.000 27.21655 87 THR E C 1
ATOM 6348 O O . THR E 1 87 ? 127.39200 112.51100 130.28100 1.000 27.21655 87 THR E O 1
ATOM 6352 N N . PRO E 1 88 ? 125.96400 110.83900 129.84600 1.000 21.97924 88 PRO E N 1
ATOM 6353 C CA . PRO E 1 88 ? 126.84500 109.76700 129.38000 1.000 21.97924 88 PRO E CA 1
ATOM 6354 C C . PRO E 1 88 ? 126.91300 109.72400 127.86100 1.000 21.97924 88 PRO E C 1
ATOM 6355 O O . PRO E 1 88 ? 127.59600 108.86400 127.30000 1.000 21.97924 88 PRO E O 1
ATOM 6359 N N . SER E 1 89 ? 126.17900 110.62300 127.21100 1.000 22.13309 89 SER E N 1
ATOM 6360 C CA . SER E 1 89 ? 126.39400 111.22800 125.90600 1.000 22.13309 89 SER E CA 1
ATOM 6361 C C . SER E 1 89 ? 125.97200 110.36700 124.72900 1.000 22.13309 89 SER E C 1
ATOM 6362 O O . SER E 1 89 ? 126.01800 110.85400 123.60400 1.000 22.13309 89 SER E O 1
ATOM 6365 N N . ASN E 1 90 ? 125.59800 109.10500 124.92700 1.000 20.97378 90 ASN E N 1
ATOM 6366 C CA . ASN E 1 90 ? 125.14200 108.22000 123.85400 1.000 20.97378 90 ASN E CA 1
ATOM 6367 C C . ASN E 1 90 ? 126.12200 108.19600 122.68400 1.000 20.97378 90 ASN E C 1
ATOM 6368 O O . ASN E 1 90 ? 125.80000 107.70000 121.60000 1.000 20.97378 90 ASN E O 1
ATOM 6373 N N . GLN E 1 91 ? 127.32200 108.72400 122.90800 1.000 21.62351 91 GLN E N 1
ATOM 6374 C CA . GLN E 1 91 ? 128.46000 108.59600 122.01100 1.000 21.62351 91 GLN E CA 1
ATOM 6375 C C . GLN E 1 91 ? 129.53500 107.70900 122.60600 1.000 21.62351 91 GLN E C 1
ATOM 6376 O O . GLN E 1 91 ? 130.21500 106.98300 121.87500 1.000 21.62351 91 GLN E O 1
ATOM 6382 N N . ILE E 1 92 ? 129.70100 107.76000 123.92800 1.000 20.63258 92 ILE E N 1
ATOM 6383 C CA . ILE E 1 92 ? 130.43500 106.70900 124.61200 1.000 20.63258 92 ILE E CA 1
ATOM 6384 C C . ILE E 1 92 ? 129.49900 105.60800 125.08600 1.000 20.63258 92 ILE E C 1
ATOM 6385 O O . ILE E 1 92 ? 129.95700 104.49200 125.34200 1.000 20.63258 92 ILE E O 1
ATOM 6390 N N . LEU E 1 93 ? 128.19500 105.87600 125.19700 1.000 20.01804 93 LEU E N 1
ATOM 6391 C CA . LEU E 1 93 ? 127.25900 104.78000 125.41900 1.000 20.01804 93 LEU E CA 1
ATOM 6392 C C . LEU E 1 93 ? 127.21600 103.85500 124.21400 1.000 20.01804 93 LEU E C 1
ATOM 6393 O O . LEU E 1 93 ? 127.17600 102.63200 124.36800 1.000 20.01804 93 LEU E O 1
ATOM 6398 N N . THR E 1 94 ? 127.24500 104.41500 123.00600 1.000 20.20492 94 THR E N 1
ATOM 6399 C CA . THR E 1 94 ? 127.22900 103.57300 121.81600 1.000 20.20492 94 THR E CA 1
ATOM 6400 C C . THR E 1 94 ? 128.53000 102.79600 121.67300 1.000 20.20492 94 THR E C 1
ATOM 6401 O O . THR E 1 94 ? 128.51600 101.61000 121.33000 1.000 20.20492 94 THR E O 1
ATOM 6405 N N . GLY E 1 95 ? 129.66600 103.43400 121.94800 1.000 18.90723 95 GLY E N 1
ATOM 6406 C CA . GLY E 1 95 ? 130.92500 102.70900 121.90200 1.000 18.90723 95 GLY E CA 1
ATOM 6407 C C . GLY E 1 95 ? 131.00400 101.63000 122.96300 1.000 18.90723 95 GLY E C 1
ATOM 6408 O O . GLY E 1 95 ? 131.45800 100.51400 122.70000 1.000 18.90723 95 GLY E O 1
ATOM 6409 N N . MET E 1 96 ? 130.54700 101.94500 124.17000 1.000 18.87869 96 MET E N 1
ATOM 6410 C CA . MET E 1 96 ? 130.56800 100.97800 125.25800 1.000 18.87869 96 MET E CA 1
ATOM 6411 C C . MET E 1 96 ? 129.66000 99.79300 124.95000 1.000 18.87869 96 MET E C 1
ATOM 6412 O O . MET E 1 96 ? 130.02500 98.63500 125.18600 1.000 18.87869 96 MET E O 1
ATOM 6417 N N . ALA E 1 97 ? 128.47700 100.06300 124.39300 1.000 17.27983 97 ALA E N 1
ATOM 6418 C CA . ALA E 1 97 ? 127.58300 98.98600 123.99500 1.000 17.27983 97 ALA E CA 1
ATOM 6419 C C . ALA E 1 97 ? 128.15800 98.17800 122.84600 1.000 17.27983 97 ALA E C 1
ATOM 6420 O O . ALA E 1 97 ? 127.96600 96.96200 122.79300 1.000 17.27983 97 ALA E O 1
ATOM 6422 N N . LEU E 1 98 ? 128.87700 98.82100 121.92700 1.000 17.40329 98 LEU E N 1
ATOM 6423 C CA . LEU E 1 98 ? 129.49500 98.07600 120.83600 1.000 17.40329 98 LEU E CA 1
ATOM 6424 C C . LEU E 1 98 ? 130.59300 97.15700 121.34900 1.000 17.40329 98 LEU E C 1
ATOM 6425 O O . LEU E 1 98 ? 130.75800 96.03500 120.85600 1.000 17.40329 98 LEU E O 1
ATOM 6430 N N . PHE E 1 99 ? 131.34800 97.60100 122.35000 1.000 18.13645 99 PHE E N 1
ATOM 6431 C CA . PHE E 1 99 ? 132.41800 96.75000 122.85500 1.000 18.13645 99 PHE E CA 1
ATOM 6432 C C . PHE E 1 99 ? 131.86400 95.62200 123.71600 1.000 18.13645 99 PHE E C 1
ATOM 6433 O O . PHE E 1 99 ? 132.37800 94.49800 123.67800 1.000 18.13645 99 PHE E O 1
ATOM 6441 N N . LEU E 1 100 ? 130.79700 95.88300 124.47200 1.000 17.83814 100 LEU E N 1
ATOM 6442 C CA . LEU E 1 100 ? 130.07400 94.78000 125.09800 1.000 17.83814 100 LEU E CA 1
ATOM 6443 C C . LEU E 1 100 ? 129.57200 93.79100 124.05800 1.000 17.83814 100 LEU E C 1
ATOM 6444 O O . LEU E 1 100 ? 129.67100 92.57400 124.24900 1.000 17.83814 100 LEU E O 1
ATOM 6449 N N . THR E 1 101 ? 129.01100 94.29600 122.95900 1.000 19.96517 101 THR E N 1
ATOM 6450 C CA . THR E 1 101 ? 128.52500 93.43200 121.89200 1.000 19.96517 101 THR E CA 1
ATOM 6451 C C . THR E 1 101 ? 129.63900 92.55700 121.34400 1.000 19.96517 101 THR E C 1
ATOM 6452 O O . THR E 1 101 ? 129.43800 91.36900 121.08800 1.000 19.96517 101 THR E O 1
ATOM 6456 N N . MET E 1 102 ? 130.82400 93.13100 121.14700 1.000 20.36961 102 MET E N 1
ATOM 6457 C CA . MET E 1 102 ? 131.94000 92.33600 120.64600 1.000 20.36961 102 MET E CA 1
ATOM 6458 C C . MET E 1 102 ? 132.36500 91.28100 121.66000 1.000 20.36961 102 MET E C 1
ATOM 6459 O O . MET E 1 102 ?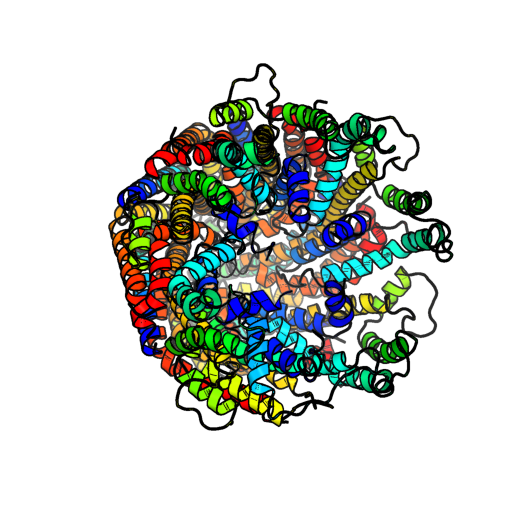 132.59800 90.12000 121.30000 1.000 20.36961 102 MET E O 1
ATOM 6464 N N . PHE E 1 103 ? 132.45500 91.66000 122.93700 1.000 21.56635 103 PHE E N 1
ATOM 6465 C CA . PHE E 1 103 ? 132.83200 90.68900 123.95700 1.000 21.56635 103 PHE E CA 1
ATOM 6466 C C . PHE E 1 103 ? 131.83300 89.54500 124.04000 1.000 21.56635 103 PHE E C 1
ATOM 6467 O O . PHE E 1 103 ? 132.22000 88.40300 124.30800 1.000 21.56635 103 PHE E O 1
ATOM 6475 N N . ILE E 1 104 ? 130.55500 89.82700 123.81100 1.000 24.01820 104 ILE E N 1
ATOM 6476 C CA . ILE E 1 104 ? 129.52000 88.80300 123.91800 1.000 24.01820 104 ILE E CA 1
ATOM 6477 C C . ILE E 1 104 ? 129.42800 87.96400 122.64800 1.000 24.01820 104 ILE E C 1
ATOM 6478 O O . ILE E 1 104 ? 129.15700 86.76300 122.70800 1.000 24.01820 104 ILE E O 1
ATOM 6483 N N . MET E 1 105 ? 129.67700 88.56100 121.48800 1.000 33.86249 105 MET E N 1
ATOM 6484 C CA . MET E 1 105 ? 129.70000 87.83500 120.22700 1.000 33.86249 105 MET E CA 1
ATOM 6485 C C . MET E 1 105 ? 131.01200 87.10900 119.98400 1.000 33.86249 105 MET E C 1
ATOM 6486 O O . MET E 1 105 ? 131.14400 86.44800 118.94800 1.000 33.86249 105 MET E O 1
ATOM 6491 N N . ALA E 1 106 ? 131.99000 87.25900 120.87600 1.000 36.43345 106 ALA E N 1
ATOM 6492 C CA . ALA E 1 106 ? 133.24300 86.51400 120.75600 1.000 36.43345 106 ALA E CA 1
ATOM 6493 C C . ALA E 1 106 ? 133.05800 85.05000 120.36800 1.000 36.43345 106 ALA E C 1
ATOM 6494 O O . ALA E 1 106 ? 133.68500 84.61900 119.38900 1.000 36.43345 106 ALA E O 1
ATOM 6496 N N . PRO E 1 107 ? 132.23600 84.24300 121.05000 1.000 41.45571 107 PRO E N 1
ATOM 6497 C CA . PRO E 1 107 ? 132.07400 82.85500 120.58400 1.000 41.45571 107 PRO E CA 1
ATOM 6498 C C . PRO E 1 107 ? 131.35900 82.75100 119.24900 1.000 41.45571 107 PRO E C 1
ATOM 6499 O O . PRO E 1 107 ? 131.73200 81.92000 118.40800 1.000 41.45571 107 PRO E O 1
ATOM 6503 N N . VAL E 1 108 ? 130.33400 83.57700 119.03200 1.000 42.08131 108 VAL E N 1
ATOM 6504 C CA . VAL E 1 108 ? 129.61400 83.55800 117.76300 1.000 42.08131 108 VAL E CA 1
ATOM 6505 C C . VAL E 1 108 ? 130.55500 83.90300 116.61800 1.000 42.08131 108 VAL E C 1
ATOM 6506 O O . VAL E 1 108 ? 130.61500 83.19800 115.60400 1.000 42.08131 108 VAL E O 1
ATOM 6510 N N . PHE E 1 109 ? 131.30700 84.99400 116.76600 1.000 46.02757 109 PHE E N 1
ATOM 6511 C CA . PHE E 1 109 ? 132.23700 85.38300 115.71400 1.000 46.02757 109 PHE E CA 1
ATOM 6512 C C . PHE E 1 109 ? 133.37100 84.38100 115.57000 1.000 46.02757 109 PHE E C 1
ATOM 6513 O O . PHE E 1 109 ? 133.90400 84.21100 114.46900 1.000 46.02757 109 PHE E O 1
ATOM 6521 N N . ASP E 1 110 ? 133.74700 83.70000 116.65400 1.000 50.25861 110 ASP E N 1
ATOM 6522 C CA . ASP E 1 110 ? 134.74900 82.64600 116.54500 1.000 50.25861 110 ASP E CA 1
ATOM 6523 C C . ASP E 1 110 ? 134.24700 81.51000 115.66500 1.000 50.25861 110 ASP E C 1
ATOM 6524 O O . ASP E 1 110 ? 134.97200 81.01300 114.79700 1.000 50.25861 110 ASP E O 1
ATOM 6529 N N . ARG E 1 111 ? 132.99700 81.09000 115.87400 1.000 61.80550 111 ARG E N 1
ATOM 6530 C CA . ARG E 1 111 ? 132.41400 80.06400 115.01300 1.000 61.80550 111 ARG E CA 1
ATOM 6531 C C . ARG E 1 111 ? 132.32300 80.54400 113.56900 1.000 61.80550 111 ARG E C 1
ATOM 6532 O O . ARG E 1 111 ? 132.62700 79.78900 112.63400 1.000 61.80550 111 ARG E O 1
ATOM 6540 N N . VAL E 1 112 ? 131.90400 81.79600 113.37100 1.000 61.93914 112 VAL E N 1
ATOM 6541 C CA . VAL E 1 112 ? 131.79200 82.34400 112.02000 1.000 61.93914 112 VAL E CA 1
ATOM 6542 C C . VAL E 1 112 ? 133.14100 82.29800 111.31600 1.000 61.93914 112 VAL E C 1
ATOM 6543 O O . VAL E 1 112 ? 133.25000 81.83900 110.17400 1.000 61.93914 112 VAL E O 1
ATOM 6547 N N . ASN E 1 113 ? 134.18800 82.77600 111.98900 1.000 68.08517 113 ASN E N 1
ATOM 6548 C CA . ASN E 1 113 ? 135.53500 82.71900 111.43700 1.000 68.08517 113 ASN E CA 1
ATOM 6549 C C . ASN E 1 113 ? 135.98200 81.29100 111.17000 1.000 68.08517 113 ASN E C 1
ATOM 6550 O O . ASN E 1 113 ? 136.61100 81.03500 110.13800 1.000 68.08517 113 ASN E O 1
ATOM 6555 N N . GLN E 1 114 ? 135.66000 80.35900 112.07000 1.000 67.06062 114 GLN E N 1
ATOM 6556 C CA . GLN E 1 114 ? 136.01200 78.95900 111.86500 1.000 67.06062 114 GLN E CA 1
ATOM 6557 C C . GLN E 1 114 ? 135.43200 78.42400 110.56400 1.000 67.06062 114 GLN E C 1
ATOM 6558 O O . GLN E 1 114 ? 136.14800 77.82800 109.75200 1.000 67.06062 114 GLN E O 1
ATOM 6564 N N . ASP E 1 115 ? 134.13500 78.63000 110.34500 1.000 69.42318 115 ASP E N 1
ATOM 6565 C CA . ASP E 1 115 ? 133.45800 77.95400 109.24600 1.000 69.42318 115 ASP E CA 1
ATOM 6566 C C . ASP E 1 115 ? 133.39400 78.76400 107.95900 1.000 69.42318 115 ASP E C 1
ATOM 6567 O O . ASP E 1 115 ? 133.00000 78.21500 106.92500 1.000 69.42318 115 ASP E O 1
ATOM 6572 N N . ALA E 1 116 ? 133.75400 80.04500 107.98400 1.000 78.09787 116 ALA E N 1
ATOM 6573 C CA . ALA E 1 116 ? 133.66800 80.86900 106.78400 1.000 78.09787 116 ALA E CA 1
ATOM 6574 C C . ALA E 1 116 ? 135.00900 81.42900 106.33800 1.000 78.09787 116 ALA E C 1
ATOM 6575 O O . ALA E 1 116 ? 135.38800 81.25800 105.17500 1.000 78.09787 116 ALA E O 1
ATOM 6577 N N . LEU E 1 117 ? 135.73900 82.09800 107.22800 1.000 79.54620 117 LEU E N 1
ATOM 6578 C CA . LEU E 1 117 ? 136.92700 82.83600 106.81400 1.000 79.54620 117 LEU E CA 1
ATOM 6579 C C . LEU E 1 117 ? 138.17700 81.96500 106.82700 1.000 79.54620 117 LEU E C 1
ATOM 6580 O O . LEU E 1 117 ? 139.08600 82.16800 106.00500 1.000 79.54620 117 LEU E O 1
ATOM 6585 N N . GLN E 1 118 ? 138.24200 81.00800 107.75100 1.000 81.39633 118 GLN E N 1
ATOM 6586 C CA . GLN E 1 118 ? 139.40200 80.12700 107.85800 1.000 81.39633 118 GLN E CA 1
ATOM 6587 C C . GLN E 1 118 ? 139.65900 79.32400 106.58900 1.000 81.39633 118 GLN E C 1
ATOM 6588 O O . GLN E 1 118 ? 140.82800 79.21000 106.18800 1.000 81.39633 118 GLN E O 1
ATOM 6594 N N . PRO E 1 119 ? 138.65400 78.74900 105.91600 1.000 87.37852 119 PRO E N 1
ATOM 6595 C CA . PRO E 1 119 ? 138.91500 78.19000 104.58400 1.000 87.37852 119 PRO E CA 1
ATOM 6596 C C . PRO E 1 119 ? 138.98100 79.24100 103.49700 1.000 87.37852 119 PRO E C 1
ATOM 6597 O O . PRO E 1 119 ? 139.53900 78.96700 102.42600 1.000 87.37852 119 PRO E O 1
ATOM 6601 N N . TYR E 1 120 ? 138.44200 80.43400 103.73200 1.000 92.60211 120 TYR E N 1
ATOM 6602 C CA . TYR E 1 120 ? 138.38300 81.46400 102.70700 1.000 92.60211 120 TYR E CA 1
ATOM 6603 C C . TYR E 1 120 ? 139.42600 82.54700 102.92500 1.000 92.60211 120 TYR E C 1
ATOM 6604 O O . TYR E 1 120 ? 139.16900 83.71800 102.67000 1.000 92.60211 120 TYR E O 1
ATOM 6613 N N . LEU E 1 121 ? 140.59200 82.18100 103.43200 1.000 97.88192 121 LEU E N 1
ATOM 6614 C CA . LEU E 1 121 ? 141.75800 83.02400 103.21700 1.000 97.88192 121 LEU E CA 1
ATOM 6615 C C . LEU E 1 121 ? 142.38500 82.77800 101.84700 1.000 97.88192 121 LEU E C 1
ATOM 6616 O O . LEU E 1 121 ? 143.25600 83.54800 101.42700 1.000 97.88192 121 LEU E O 1
ATOM 6621 N N . ALA E 1 122 ? 141.90700 81.76900 101.11000 1.000 100.02065 122 ALA E N 1
ATOM 6622 C CA . ALA E 1 122 ? 142.63300 81.20300 99.97700 1.000 100.02065 122 ALA E CA 1
ATOM 6623 C C . ALA E 1 122 ? 141.87700 81.31500 98.65400 1.000 100.02065 122 ALA E C 1
ATOM 6624 O O . ALA E 1 122 ? 142.02700 80.45600 97.78400 1.000 100.02065 122 ALA E O 1
ATOM 6626 N N . GLU E 1 123 ? 141.07000 82.36600 98.48100 1.000 100.89669 123 GLU E N 1
ATOM 6627 C CA . GLU E 1 123 ? 140.37900 82.62900 97.21200 1.000 100.89669 123 GLU E CA 1
ATOM 6628 C C . GLU E 1 123 ? 139.49900 81.45300 96.79100 1.000 100.89669 123 GLU E C 1
ATOM 6629 O O . GLU E 1 123 ? 139.54100 81.00600 95.64300 1.000 100.89669 123 GLU E O 1
ATOM 6635 N N . LYS E 1 124 ? 138.69100 80.94800 97.72100 1.000 96.21486 124 LYS E N 1
ATOM 6636 C CA . LYS E 1 124 ? 137.91400 79.74400 97.45000 1.000 96.21486 124 LYS E CA 1
ATOM 6637 C C . LYS E 1 124 ? 136.66100 80.05500 96.63400 1.000 96.21486 124 LYS E C 1
ATOM 6638 O O . LYS E 1 124 ? 136.48100 79.53500 95.52700 1.000 96.21486 124 LYS E O 1
ATOM 6644 N N . LEU E 1 125 ? 135.78600 80.90700 97.16600 1.000 95.88042 125 LEU E N 1
ATOM 6645 C CA . LEU E 1 125 ? 134.48600 81.16700 96.56300 1.000 95.88042 125 LEU E CA 1
ATOM 6646 C C . LEU E 1 125 ? 134.04000 82.57000 96.95000 1.000 95.88042 125 LEU E C 1
ATOM 6647 O O . LEU E 1 125 ? 134.48800 83.12900 97.95500 1.000 95.88042 125 LEU E O 1
ATOM 6652 N N . SER E 1 126 ? 133.15100 83.14100 96.13800 1.000 100.38782 126 SER E N 1
ATOM 6653 C CA . SER E 1 126 ? 132.75200 84.53300 96.29900 1.000 100.38782 126 SER E CA 1
ATOM 6654 C C . SER E 1 126 ? 131.24500 84.67600 96.14400 1.000 100.38782 126 SER E C 1
ATOM 6655 O O . SER E 1 126 ? 130.69200 84.33400 95.09400 1.000 100.38782 126 SER E O 1
ATOM 6658 N N . ALA E 1 127 ? 130.59100 85.17900 97.19500 1.000 101.99286 127 ALA E N 1
ATOM 6659 C CA . ALA E 1 127 ? 129.18800 85.60300 97.15000 1.000 101.99286 127 ALA E CA 1
ATOM 6660 C C . ALA E 1 127 ? 128.22400 84.43700 96.94000 1.000 101.99286 127 ALA E C 1
ATOM 6661 O O . ALA E 1 127 ? 127.16000 84.60200 96.33900 1.000 101.99286 127 ALA E O 1
ATOM 6663 N N . GLN E 1 128 ? 128.56100 83.26000 97.45500 1.000 96.61968 128 GLN E N 1
ATOM 6664 C CA . GLN E 1 128 ? 127.73500 82.06700 97.27300 1.000 96.61968 128 GLN E CA 1
ATOM 6665 C C . GLN E 1 128 ? 127.67900 81.32500 98.60700 1.000 96.61968 128 GLN E C 1
ATOM 6666 O O . GLN E 1 128 ? 127.97300 81.88700 99.66700 1.000 96.61968 128 GLN E O 1
ATOM 6672 N N . ASP E 1 129 ? 127.31300 80.04100 98.54400 1.000 85.95131 129 ASP E N 1
ATOM 6673 C CA . ASP E 1 129 ? 126.89600 79.19200 99.66100 1.000 85.95131 129 ASP E CA 1
ATOM 6674 C C . ASP E 1 129 ? 127.64600 79.40000 100.97600 1.000 85.95131 129 ASP E C 1
ATOM 6675 O O . ASP E 1 129 ? 127.05600 79.25700 102.05600 1.000 85.95131 129 ASP E O 1
ATOM 6680 N N . ALA E 1 130 ? 128.95000 79.68600 100.90600 1.000 83.68654 130 ALA E N 1
ATOM 6681 C CA . ALA E 1 130 ? 129.71000 79.97300 102.12100 1.000 83.68654 130 ALA E CA 1
ATOM 6682 C C . ALA E 1 130 ? 129.02600 81.02800 102.98200 1.000 83.68654 130 ALA E C 1
ATOM 6683 O O . ALA E 1 130 ? 129.13800 80.99600 104.21400 1.000 83.68654 130 ALA E O 1
ATOM 6685 N N . VAL E 1 131 ? 128.29800 81.95800 102.35800 1.000 81.61286 131 VAL E N 1
ATOM 6686 C CA . VAL E 1 131 ? 127.53700 82.93600 103.12900 1.000 81.61286 131 VAL E CA 1
ATOM 6687 C C . VAL E 1 131 ? 126.48500 82.23800 103.98100 1.000 81.61286 131 VAL E C 1
ATOM 6688 O O . VAL E 1 131 ? 126.22700 82.63900 105.11900 1.000 81.61286 131 VAL E O 1
ATOM 6692 N N . ALA E 1 132 ? 125.89200 81.15500 103.47100 1.000 78.39373 132 ALA E N 1
ATOM 6693 C CA . ALA E 1 132 ? 124.90400 80.42600 104.26200 1.000 78.39373 132 ALA E CA 1
ATOM 6694 C C . ALA E 1 132 ? 125.57900 79.56300 105.32000 1.000 78.39373 132 ALA E C 1
ATOM 6695 O O . ALA E 1 132 ? 125.05600 79.40300 106.43400 1.000 78.39373 132 ALA E O 1
ATOM 6697 N N . LYS E 1 133 ? 126.74100 78.99700 104.98900 1.000 73.81864 133 LYS E N 1
ATOM 6698 C CA . LYS E 1 133 ? 127.51000 78.26600 105.98800 1.000 73.81864 133 LYS E CA 1
ATOM 6699 C C . LYS E 1 133 ? 127.92600 79.16000 107.14700 1.000 73.81864 133 LYS E C 1
ATOM 6700 O O . LYS E 1 133 ? 128.09400 78.66900 108.26800 1.000 73.81864 133 LYS E O 1
ATOM 6706 N N . ALA E 1 134 ? 128.10100 80.45600 106.89700 1.000 73.22902 134 ALA E N 1
ATOM 6707 C CA . ALA E 1 134 ? 128.33000 81.41600 107.97100 1.000 73.22902 134 ALA E CA 1
ATOM 6708 C C . ALA E 1 134 ? 127.03400 81.91800 108.59700 1.000 73.22902 134 ALA E C 1
ATOM 6709 O O . ALA E 1 134 ? 127.04000 82.35000 109.75400 1.000 73.22902 134 ALA E O 1
ATOM 6711 N N . GLN E 1 135 ? 125.92900 81.89200 107.84800 1.000 66.57423 135 GLN E N 1
ATOM 6712 C CA . GLN E 1 135 ? 124.63500 82.26000 108.41100 1.000 66.57423 135 GLN E CA 1
ATOM 6713 C C . GLN E 1 135 ? 124.17500 81.25100 109.45100 1.000 66.57423 135 GLN E C 1
ATOM 6714 O O . GLN E 1 135 ? 123.43700 81.61000 110.37400 1.000 66.57423 135 GLN E O 1
ATOM 6720 N N . VAL E 1 136 ? 124.58700 79.99200 109.30500 1.000 63.33091 136 VAL E N 1
ATOM 6721 C CA . VAL E 1 136 ? 124.11200 78.94500 110.21600 1.000 63.33091 136 VAL E CA 1
ATOM 6722 C C . VAL E 1 136 ? 124.40500 79.25700 111.68200 1.000 63.33091 136 VAL E C 1
ATOM 6723 O O . VAL E 1 136 ? 123.46300 79.23800 112.49400 1.000 63.33091 136 VAL E O 1
ATOM 6727 N N . PRO E 1 137 ? 125.65000 79.53900 112.09600 1.000 55.29513 137 PRO E N 1
ATOM 6728 C CA . PRO E 1 137 ? 125.89400 79.73900 113.53700 1.000 55.29513 137 PRO E CA 1
ATOM 6729 C C . PRO E 1 137 ? 125.18000 80.94800 114.11500 1.000 55.29513 137 PRO E C 1
ATOM 6730 O O . PRO E 1 137 ? 124.63800 80.86900 115.22500 1.000 55.29513 137 PRO E O 1
ATOM 6734 N N . ILE E 1 138 ? 125.15900 82.07000 113.39300 1.000 49.75167 138 ILE E N 1
ATOM 6735 C CA . ILE E 1 138 ? 124.45900 83.24100 113.90400 1.000 49.75167 138 ILE E CA 1
ATOM 6736 C C . ILE E 1 138 ? 122.95700 82.99100 113.93500 1.000 49.75167 138 ILE E C 1
ATOM 6737 O O . ILE E 1 138 ? 122.25700 83.49400 114.82000 1.000 49.75167 138 ILE E O 1
ATOM 6742 N N . LYS E 1 139 ? 122.44300 82.18100 113.00800 1.000 48.44392 139 LYS E N 1
ATOM 6743 C CA . LYS E 1 139 ? 121.02500 81.84200 113.02400 1.000 48.44392 139 LYS E CA 1
ATOM 6744 C C . LYS E 1 139 ? 120.67600 81.02400 114.26000 1.000 48.44392 139 LYS E C 1
ATOM 6745 O O . LYS E 1 139 ? 119.67100 81.28900 114.93100 1.000 48.44392 139 LYS E O 1
ATOM 6751 N N . ASP E 1 140 ? 121.49800 80.01900 114.57500 1.000 47.90836 140 ASP E N 1
ATOM 6752 C CA . ASP E 1 140 ? 121.24600 79.21700 115.76800 1.000 47.90836 140 ASP E CA 1
ATOM 6753 C C . ASP E 1 140 ? 121.37900 80.05700 117.03000 1.000 47.90836 140 ASP E C 1
ATOM 6754 O O . ASP E 1 140 ? 120.58500 79.91800 117.97300 1.000 47.90836 140 ASP E O 1
ATOM 6759 N N . PHE E 1 141 ? 122.36700 80.95000 117.05900 1.000 37.48611 141 PHE E N 1
ATOM 6760 C CA . PHE E 1 141 ? 122.51000 81.85700 118.18900 1.000 37.48611 141 PHE E CA 1
ATOM 6761 C C . PHE E 1 141 ? 121.25900 82.70900 118.37100 1.000 37.48611 141 PHE E C 1
ATOM 6762 O O . PHE E 1 141 ? 120.76700 82.88500 119.49100 1.000 37.48611 141 PHE E O 1
ATOM 6770 N N . MET E 1 142 ? 120.74000 83.26600 117.27400 1.000 35.66216 142 MET E N 1
ATOM 6771 C CA . MET E 1 142 ? 119.54500 84.09600 117.36600 1.000 35.66216 142 MET E CA 1
ATOM 6772 C C . MET E 1 142 ? 118.34300 83.29300 117.83600 1.000 35.66216 142 MET E C 1
ATOM 6773 O O . MET E 1 142 ? 117.54700 83.78800 118.64000 1.000 35.66216 142 MET E O 1
ATOM 6778 N N . LEU E 1 143 ? 118.19200 82.05900 117.34800 1.000 39.29793 143 LEU E N 1
ATOM 6779 C CA . LEU E 1 143 ? 117.12200 81.20200 117.85200 1.000 39.29793 143 LEU E CA 1
ATOM 6780 C C . LEU E 1 143 ? 117.23800 80.98600 119.34900 1.000 39.29793 143 LEU E C 1
ATOM 6781 O O . LEU E 1 143 ? 116.22000 80.89800 120.04200 1.000 39.29793 143 LEU E O 1
ATOM 6786 N N . ALA E 1 144 ? 118.46700 80.87500 119.85800 1.000 35.33005 144 ALA E N 1
ATOM 6787 C CA . ALA E 1 144 ? 118.65100 80.56500 121.27300 1.000 35.33005 144 ALA E CA 1
ATOM 6788 C C . ALA E 1 144 ? 117.94800 81.56500 122.18600 1.000 35.33005 144 ALA E C 1
ATOM 6789 O O . ALA E 1 144 ? 117.65100 81.24200 123.34000 1.000 35.33005 144 ALA E O 1
ATOM 6791 N N . GLN E 1 145 ? 117.65800 82.77200 121.69400 1.000 34.09116 145 GLN E N 1
ATOM 6792 C CA . GLN E 1 145 ? 117.11100 83.82700 122.53500 1.000 34.09116 145 GLN E CA 1
ATOM 6793 C C . GLN E 1 145 ? 115.75500 84.35400 122.09800 1.000 34.09116 145 GLN E C 1
ATOM 6794 O O . GLN E 1 145 ? 115.12100 85.07200 122.87700 1.000 34.09116 145 GLN E O 1
ATOM 6800 N N . THR E 1 146 ? 115.29500 84.03500 120.89400 1.000 30.74736 146 THR E N 1
ATOM 6801 C CA . THR E 1 146 ? 113.96100 84.44700 120.48400 1.000 30.74736 146 THR E CA 1
ATOM 6802 C C . THR E 1 146 ? 112.91200 83.63900 121.23300 1.000 30.74736 146 THR E C 1
ATOM 6803 O O . THR E 1 146 ? 112.99800 82.41100 121.31100 1.000 30.74736 146 THR E O 1
ATOM 6807 N N . ARG E 1 147 ? 111.92200 84.32900 121.78900 1.000 27.03116 147 ARG E N 1
ATOM 6808 C CA . ARG E 1 147 ? 110.84800 83.63800 122.48200 1.000 27.03116 147 ARG E CA 1
ATOM 6809 C C . ARG E 1 147 ? 110.04800 82.78600 121.50600 1.000 27.03116 147 ARG E C 1
ATOM 6810 O O . ARG E 1 147 ? 110.00500 83.05200 120.30200 1.000 27.03116 147 ARG E O 1
ATOM 6818 N N . THR E 1 148 ? 109.42100 81.73500 122.03700 1.000 31.43906 148 THR E N 1
ATOM 6819 C CA . THR E 1 148 ? 108.59100 80.87600 121.20000 1.000 31.43906 148 THR E CA 1
ATOM 6820 C C . THR E 1 148 ? 107.38300 81.63400 120.66900 1.000 31.43906 148 THR E C 1
ATOM 6821 O O . THR E 1 148 ? 106.93900 81.39500 119.53900 1.000 31.43906 148 THR E O 1
ATOM 6825 N N . SER E 1 149 ? 106.84800 82.56000 121.46800 1.000 32.29618 149 SER E N 1
ATOM 6826 C CA . SER E 1 149 ? 105.65100 83.29300 121.07100 1.000 32.29618 149 SER E CA 1
ATOM 6827 C C . SER E 1 149 ? 105.89600 84.14500 119.83400 1.000 32.29618 149 SER E C 1
ATOM 6828 O O . SER E 1 149 ? 105.05900 84.18900 118.92900 1.000 32.29618 149 SER E O 1
ATOM 6831 N N . ASP E 1 150 ? 107.04300 84.82100 119.76700 1.000 32.51707 150 ASP E N 1
ATOM 6832 C CA . ASP E 1 150 ? 107.31500 85.70400 118.63700 1.000 32.51707 150 ASP E CA 1
ATOM 6833 C C . ASP E 1 150 ? 107.61900 84.91900 117.36600 1.000 32.51707 150 ASP E C 1
ATOM 6834 O O . ASP E 1 150 ? 107.18600 85.30800 116.27400 1.000 32.51707 150 ASP E O 1
ATOM 6839 N N . LEU E 1 151 ? 108.36400 83.81900 117.48200 1.000 31.86403 151 LEU E N 1
ATOM 6840 C CA . LEU E 1 151 ? 108.54800 82.94300 116.33200 1.000 31.86403 151 LEU E CA 1
ATOM 6841 C C . LEU E 1 151 ? 107.21100 82.42200 115.82400 1.000 31.86403 151 LEU E C 1
ATOM 6842 O O . LEU E 1 151 ? 106.96100 82.41300 114.61300 1.000 31.86403 151 LEU E O 1
ATOM 6847 N N . GLU E 1 152 ? 106.34600 81.97100 116.73500 1.000 35.42139 152 GLU E N 1
ATOM 6848 C CA . GLU E 1 152 ? 105.01900 81.51600 116.33700 1.000 35.42139 152 GLU E CA 1
ATOM 6849 C C . GLU E 1 152 ? 104.24900 82.63000 115.64300 1.000 35.42139 152 GLU E C 1
ATOM 6850 O O . GLU E 1 152 ? 103.59300 82.40600 114.62100 1.000 35.42139 152 GLU E O 1
ATOM 6856 N N . LEU E 1 153 ? 104.33600 83.84800 116.18100 1.000 34.12542 153 LEU E N 1
ATOM 6857 C CA . LEU E 1 153 ? 103.62300 84.97700 115.59600 1.000 34.12542 153 LEU E CA 1
ATOM 6858 C C . LEU E 1 153 ? 104.08500 85.24700 114.17300 1.000 34.12542 153 LEU E C 1
ATOM 6859 O O . LEU E 1 153 ? 103.26300 85.47700 113.28300 1.000 34.12542 153 LEU E O 1
ATOM 6864 N N . PHE E 1 154 ? 105.39300 85.23200 113.93500 1.000 35.83249 154 PHE E N 1
ATOM 6865 C CA . PHE E 1 154 ? 105.85300 85.56400 112.59200 1.000 35.83249 154 PHE E CA 1
ATOM 6866 C C . PHE E 1 154 ? 105.65800 84.41500 111.61400 1.000 35.83249 154 PHE E C 1
ATOM 6867 O O . PHE E 1 154 ? 105.42300 84.65900 110.42400 1.000 35.83249 154 PHE E O 1
ATOM 6875 N N . MET E 1 155 ? 105.72300 83.16600 112.07900 1.000 44.73233 155 MET E N 1
ATOM 6876 C CA . MET E 1 155 ? 105.35900 82.05500 111.20700 1.000 44.73233 155 MET E CA 1
ATOM 6877 C C . MET E 1 155 ? 103.87700 82.10600 110.85600 1.000 44.73233 155 MET E C 1
ATOM 6878 O O . MET E 1 155 ? 103.47600 81.71600 109.75400 1.000 44.73233 155 MET E O 1
ATOM 6883 N N . ARG E 1 156 ? 103.05000 82.59200 111.78400 1.000 40.30965 156 ARG E N 1
ATOM 6884 C CA . ARG E 1 156 ? 101.63000 82.76900 111.50800 1.000 40.30965 156 ARG E CA 1
ATOM 6885 C C . ARG E 1 156 ? 101.38100 83.92400 110.55100 1.000 40.30965 156 ARG E C 1
ATOM 6886 O O . ARG E 1 156 ? 100.51200 83.83100 109.68000 1.000 40.30965 156 ARG E O 1
ATOM 6894 N N . LEU E 1 157 ? 102.12300 85.01500 110.69700 1.000 39.30731 157 LEU E N 1
ATOM 6895 C CA . LEU E 1 157 ? 101.93400 86.18200 109.85100 1.000 39.30731 157 LEU E CA 1
ATOM 6896 C C . LEU E 1 157 ? 102.59100 86.04300 108.48600 1.000 39.30731 157 LEU E C 1
ATOM 6897 O O . LEU E 1 157 ? 102.32100 86.86100 107.60100 1.000 39.30731 157 LEU E O 1
ATOM 6902 N N . SER E 1 158 ? 103.45400 85.04400 108.29400 1.000 46.47606 158 SER E N 1
ATOM 6903 C CA . SER E 1 158 ? 103.99400 84.79500 106.96200 1.000 46.47606 158 SER E CA 1
ATOM 6904 C C . SER E 1 158 ? 103.07600 83.89800 106.14200 1.000 46.47606 158 SER E C 1
ATOM 6905 O O . SER E 1 158 ? 102.83600 84.16600 104.95900 1.000 46.47606 158 SER E O 1
ATOM 6908 N N . LYS E 1 159 ? 102.56400 82.82900 106.75000 1.000 54.12001 159 LYS E N 1
ATOM 6909 C CA . LYS E 1 159 ? 101.65300 81.85900 106.15000 1.000 54.12001 159 LYS E CA 1
ATOM 6910 C C . LYS E 1 159 ? 102.24400 81.14600 104.94000 1.000 54.12001 159 LYS E C 1
ATOM 6911 O O . LYS E 1 159 ? 101.48700 80.52500 104.18300 1.000 54.12001 159 LYS E O 1
ATOM 6917 N N . ARG E 1 160 ? 103.55600 81.21700 104.71700 1.000 64.16861 160 ARG E N 1
ATOM 6918 C CA . ARG E 1 160 ? 104.13100 80.62100 103.51700 1.000 64.16861 160 ARG E CA 1
ATOM 6919 C C . ARG E 1 160 ? 103.98500 79.10100 103.48600 1.000 64.16861 160 ARG E C 1
ATOM 6920 O O . ARG E 1 160 ? 103.24300 78.56500 102.65600 1.000 64.16861 160 ARG E O 1
ATOM 6928 N N . THR E 1 161 ? 104.67100 78.40400 104.39100 1.000 73.71214 161 THR E N 1
ATOM 6929 C CA . THR E 1 161 ? 104.63700 76.94800 104.46600 1.000 73.71214 161 THR E CA 1
ATOM 6930 C C . THR E 1 161 ? 105.38500 76.53400 105.72300 1.000 73.71214 161 THR E C 1
ATOM 6931 O O . THR E 1 161 ? 106.45200 77.08300 106.01300 1.000 73.71214 161 THR E O 1
ATOM 6935 N N . ASP E 1 162 ? 104.83100 75.57400 106.46200 1.000 78.55023 162 ASP E N 1
ATOM 6936 C CA . ASP E 1 162 ? 105.44400 75.13400 107.70800 1.000 78.55023 162 ASP E CA 1
ATOM 6937 C C . ASP E 1 162 ? 106.84200 74.59100 107.44100 1.000 78.55023 162 ASP E C 1
ATOM 6938 O O . ASP E 1 162 ? 106.99900 73.52600 106.83500 1.000 78.55023 162 ASP E O 1
ATOM 6943 N N . ILE E 1 163 ? 107.85700 75.32000 107.88300 1.000 74.95613 163 ILE E N 1
ATOM 6944 C CA . ILE E 1 163 ? 109.23500 74.83300 107.77100 1.000 74.95613 163 ILE E CA 1
ATOM 6945 C C . ILE E 1 163 ? 109.43700 73.69400 108.76400 1.000 74.95613 163 ILE E C 1
ATOM 6946 O O . ILE E 1 163 ? 109.06300 73.83200 109.94200 1.000 74.95613 163 ILE E O 1
ATOM 6951 N N . PRO E 1 164 ? 110.00200 72.55900 108.34700 1.000 75.80465 164 PRO E N 1
ATOM 6952 C CA . PRO E 1 164 ? 110.15400 71.43800 109.28900 1.000 75.80465 164 PRO E CA 1
ATOM 6953 C C . PRO E 1 164 ? 110.98000 71.78900 110.51200 1.000 75.80465 164 PRO E C 1
ATOM 6954 O O . PRO E 1 164 ? 110.52200 71.58900 111.64400 1.000 75.80465 164 PRO E O 1
ATOM 6958 N N . THR E 1 165 ? 112.18100 72.31900 110.31500 1.000 72.70780 165 THR E N 1
ATOM 6959 C CA . THR E 1 165 ? 113.04000 72.65300 111.43600 1.000 72.70780 165 THR E CA 1
ATOM 6960 C C . THR E 1 165 ? 112.45000 73.81600 112.23300 1.000 72.70780 165 THR E C 1
ATOM 6961 O O . THR E 1 165 ? 111.70800 74.63900 111.69000 1.000 72.70780 165 THR E O 1
ATOM 6965 N N . PRO E 1 166 ? 112.75600 73.89800 113.53100 1.000 66.97817 166 PRO E N 1
ATOM 6966 C CA . PRO E 1 166 ? 112.29900 75.06400 114.30500 1.000 66.97817 166 PRO E CA 1
ATOM 6967 C C . PRO E 1 166 ? 112.87000 76.37200 113.79200 1.000 66.97817 166 PRO E C 1
ATOM 6968 O O . PRO E 1 166 ? 112.23900 77.42300 113.95200 1.000 66.97817 166 PRO E O 1
ATOM 6972 N N . ASP E 1 167 ? 114.05000 76.33800 113.17800 1.000 62.99168 167 ASP E N 1
ATOM 6973 C CA . ASP E 1 167 ? 114.61900 77.54700 112.60300 1.000 62.99168 167 ASP E CA 1
ATOM 6974 C C . ASP E 1 167 ? 113.83800 77.96000 111.36600 1.000 62.99168 167 ASP E C 1
ATOM 6975 O O . ASP E 1 167 ? 113.38100 77.12000 110.58700 1.000 62.99168 167 ASP E O 1
ATOM 6980 N N . ALA E 1 168 ? 113.68400 79.26600 111.19400 1.000 60.08731 168 ALA E N 1
ATOM 6981 C CA . ALA E 1 168 ? 113.02300 79.78700 110.01100 1.000 60.08731 168 ALA E CA 1
ATOM 6982 C C . ALA E 1 168 ? 113.98000 79.76100 108.83000 1.000 60.08731 168 ALA E C 1
ATOM 6983 O O . ALA E 1 168 ? 115.02200 80.42100 108.84400 1.000 60.08731 168 ALA E O 1
ATOM 6985 N N . ALA E 1 169 ? 113.62500 78.97800 107.81000 1.000 62.94853 169 ALA E N 1
ATOM 6986 C CA . ALA E 1 169 ? 114.51600 78.80200 106.66600 1.000 62.94853 169 ALA E CA 1
ATOM 6987 C C . ALA E 1 169 ? 114.99000 80.12300 106.07200 1.000 62.94853 169 ALA E C 1
ATOM 6988 O O . ALA E 1 169 ? 116.20800 80.26500 105.86300 1.000 62.94853 169 ALA E O 1
ATOM 6990 N N . PRO E 1 170 ? 114.13300 81.11500 105.78900 1.000 56.42531 170 PRO E N 1
ATOM 6991 C CA . PRO E 1 170 ? 114.67400 82.43400 105.44800 1.000 56.42531 170 PRO E CA 1
ATOM 6992 C C . PRO E 1 170 ? 115.10500 83.17100 106.70200 1.000 56.42531 170 PRO E C 1
ATOM 6993 O O . PRO E 1 170 ? 114.54800 82.94800 107.78100 1.000 56.42531 170 PRO E O 1
ATOM 6997 N N . LEU E 1 171 ? 116.10900 84.03800 106.57800 1.000 46.54812 171 LEU E N 1
ATOM 6998 C CA . LEU E 1 171 ? 116.57700 84.78600 107.73700 1.000 46.54812 171 LEU E CA 1
ATOM 6999 C C . LEU E 1 171 ? 115.65400 85.95800 108.04500 1.000 46.54812 171 LEU E C 1
ATOM 7000 O O . LEU E 1 171 ? 115.48900 86.34100 109.21000 1.000 46.54812 171 LEU E O 1
ATOM 7005 N N . THR E 1 172 ? 115.02800 86.52700 107.01400 1.000 41.69540 172 THR E N 1
ATOM 7006 C CA . THR E 1 172 ? 114.27400 87.76800 107.14100 1.000 41.69540 172 THR E CA 1
ATOM 7007 C C . THR E 1 172 ? 113.00400 87.61500 107.96600 1.000 41.69540 172 THR E C 1
ATOM 7008 O O . THR E 1 172 ? 112.32700 88.60700 108.24800 1.000 41.69540 172 THR E O 1
ATOM 7012 N N . ILE E 1 173 ? 112.64600 86.38600 108.32700 1.000 39.17320 173 ILE E N 1
ATOM 7013 C CA . ILE E 1 173 ? 111.56600 86.17000 109.28000 1.000 39.17320 173 ILE E CA 1
ATOM 7014 C C . ILE E 1 173 ? 112.10400 85.84500 110.67000 1.000 39.17320 173 ILE E C 1
ATOM 7015 O O . ILE E 1 173 ? 111.37600 86.01100 111.66000 1.000 39.17320 173 ILE E O 1
ATOM 7020 N N . LEU E 1 174 ? 113.36600 85.43900 110.78000 1.000 41.00763 174 LEU E N 1
ATOM 7021 C CA . LEU E 1 174 ? 113.96100 85.21700 112.08900 1.000 41.00763 174 LEU E CA 1
ATOM 7022 C C . LEU E 1 174 ? 114.50000 86.50300 112.70100 1.000 41.00763 174 LEU E C 1
ATOM 7023 O O . LEU E 1 174 ? 114.42400 86.68300 113.92100 1.000 41.00763 174 LEU E O 1
ATOM 7028 N N . VAL E 1 175 ? 115.03400 87.41000 111.87900 1.000 32.26339 175 VAL E N 1
ATOM 7029 C CA . VAL E 1 175 ? 115.61300 88.64300 112.41600 1.000 32.26339 175 VAL E CA 1
ATOM 7030 C C . VAL E 1 175 ? 114.57200 89.52600 113.09400 1.000 32.26339 175 VAL E C 1
ATOM 7031 O O . VAL E 1 175 ? 114.82000 89.97100 114.22500 1.000 32.26339 175 VAL E O 1
ATOM 7035 N N . PRO E 1 176 ? 113.42100 89.83400 112.48500 1.000 31.10535 176 PRO E N 1
ATOM 7036 C CA . PRO E 1 176 ? 112.43600 90.65500 113.20600 1.000 31.10535 176 PRO E CA 1
ATOM 7037 C C . PRO E 1 176 ? 111.88300 89.98000 114.44500 1.000 31.10535 176 PRO E C 1
ATOM 7038 O O . PRO E 1 176 ? 111.61300 90.66500 115.43800 1.000 31.10535 176 PRO E O 1
ATOM 7042 N N . ALA E 1 177 ? 111.70500 88.65800 114.42600 1.000 30.60985 177 ALA E N 1
ATOM 7043 C CA . ALA E 1 177 ? 111.32100 87.95600 115.64600 1.000 30.60985 177 ALA E CA 1
ATOM 7044 C C . ALA E 1 177 ? 112.38200 88.12800 116.72300 1.000 30.60985 177 ALA E C 1
ATOM 7045 O O . ALA E 1 177 ? 112.06500 88.37200 117.89700 1.000 30.60985 177 ALA E O 1
ATOM 7047 N N . PHE E 1 178 ? 113.65200 88.00700 116.33200 1.000 27.11379 178 PHE E N 1
ATOM 7048 C CA . PHE E 1 178 ? 114.74700 88.24800 117.26000 1.000 27.11379 178 PHE E CA 1
ATOM 7049 C C . PHE E 1 178 ? 114.68400 89.65700 117.82400 1.000 27.11379 178 PHE E C 1
ATOM 7050 O O . PHE E 1 178 ? 114.85200 89.85300 119.02700 1.000 27.11379 178 PHE E O 1
ATOM 7058 N N . VAL E 1 179 ? 114.40800 90.64700 116.97400 1.000 25.04616 179 VAL E N 1
ATOM 7059 C CA . VAL E 1 179 ? 114.41000 92.03700 117.42000 1.000 25.04616 179 VAL E CA 1
ATOM 7060 C C . VAL E 1 179 ? 113.24200 92.30600 118.35700 1.000 25.04616 179 VAL E C 1
ATOM 7061 O O . VAL E 1 179 ? 113.36400 93.07800 119.31200 1.000 25.04616 179 VAL E O 1
ATOM 7065 N N . ILE E 1 180 ? 112.09700 91.67100 118.11900 1.000 25.40095 180 ILE E N 1
ATOM 7066 C CA . ILE E 1 180 ? 110.95600 91.90000 118.99900 1.000 25.40095 180 ILE E CA 1
ATOM 7067 C C . ILE E 1 180 ? 111.18500 91.25300 120.35700 1.000 25.40095 180 ILE E C 1
ATOM 7068 O O . ILE E 1 180 ? 110.96700 91.88200 121.40500 1.000 25.40095 180 ILE E O 1
ATOM 7073 N N . SER E 1 181 ? 111.60600 89.98400 120.36900 1.000 24.21457 181 SER E N 1
ATOM 7074 C CA . SER E 1 181 ? 111.95900 89.35200 121.63600 1.000 24.21457 181 SER E CA 1
ATOM 7075 C C . SER E 1 181 ? 113.07000 90.12500 122.32500 1.000 24.21457 181 SER E C 1
ATOM 7076 O O . SER E 1 181 ? 113.12100 90.20500 123.56000 1.000 24.21457 181 SER E O 1
ATOM 7079 N N . GLU E 1 182 ? 113.93600 90.75000 121.52900 1.000 23.15637 182 GLU E N 1
ATOM 7080 C CA . GLU E 1 182 ? 115.04500 91.53300 122.04500 1.000 23.15637 182 GLU E CA 1
ATOM 7081 C C . GLU E 1 182 ? 114.55400 92.77500 122.76400 1.000 23.15637 182 GLU E C 1
ATOM 7082 O O . GLU E 1 182 ? 114.99000 93.06500 123.88000 1.000 23.15637 182 GLU E O 1
ATOM 7088 N N . LEU E 1 183 ? 113.63500 93.51400 122.14100 1.000 20.36406 183 LEU E N 1
ATOM 7089 C CA . LEU E 1 183 ? 113.08400 94.70200 122.77800 1.000 20.36406 183 LEU E CA 1
ATOM 7090 C C . LEU E 1 183 ? 112.30700 94.32900 124.02900 1.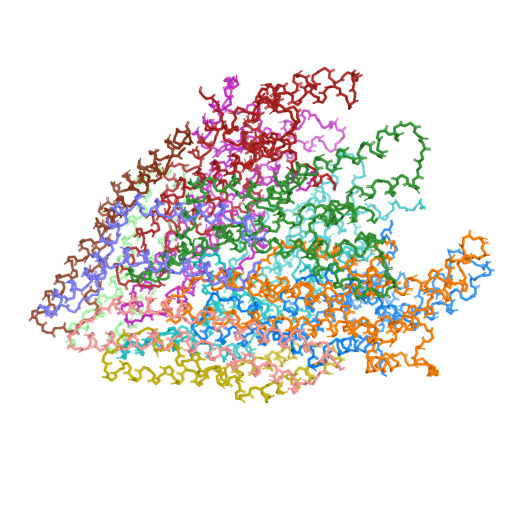000 20.36406 183 LEU E C 1
ATOM 7091 O O . LEU E 1 183 ? 112.38100 95.02800 125.04400 1.000 20.36406 183 LEU E O 1
ATOM 7096 N N . LYS E 1 184 ? 111.56500 93.22000 123.98400 1.000 20.72690 184 LYS E N 1
ATOM 7097 C CA . LYS E 1 184 ? 110.83000 92.79100 125.16800 1.000 20.72690 184 LYS E CA 1
ATOM 7098 C C . LYS E 1 184 ? 111.78100 92.50400 126.32500 1.000 20.72690 184 LYS E C 1
ATOM 7099 O O . LYS E 1 184 ? 111.58400 92.99100 127.44700 1.000 20.72690 184 LYS E O 1
ATOM 7105 N N . THR E 1 185 ? 112.83800 91.73100 126.06200 1.000 21.00474 185 THR E N 1
ATOM 7106 C CA . THR E 1 185 ? 113.80900 91.42900 127.10900 1.000 21.00474 185 THR E CA 1
ATOM 7107 C C . THR E 1 185 ? 114.51900 92.68800 127.59200 1.000 21.00474 185 THR E C 1
ATOM 7108 O O . THR E 1 185 ? 114.80000 92.83100 128.79000 1.000 21.00474 185 THR E O 1
ATOM 7112 N N . ALA E 1 186 ? 114.81500 93.61300 126.67600 1.000 18.94970 186 ALA E N 1
ATOM 7113 C CA . ALA E 1 186 ? 115.51100 94.83500 127.05200 1.000 18.94970 186 ALA E CA 1
ATOM 7114 C C . ALA E 1 186 ? 114.65800 95.68600 127.97400 1.000 18.94970 186 ALA E C 1
ATOM 7115 O O . ALA E 1 186 ? 115.15800 96.23900 128.95700 1.000 18.94970 186 ALA E O 1
ATOM 7117 N N . PHE E 1 187 ? 113.36300 95.79300 127.68500 1.000 18.68104 187 PHE E N 1
ATOM 7118 C CA . PHE E 1 187 ? 112.49000 96.54600 128.57500 1.000 18.68104 187 PHE E CA 1
ATOM 7119 C C . PHE E 1 187 ? 112.28900 95.82200 129.89700 1.000 18.68104 187 PHE E C 1
ATOM 7120 O O . PHE E 1 187 ? 112.12600 96.47000 130.93800 1.000 18.68104 187 PHE E O 1
ATOM 7128 N N . GLN E 1 188 ? 112.33700 94.48800 129.88900 1.000 21.80921 188 GLN E N 1
ATOM 7129 C CA . GLN E 1 188 ? 112.32100 93.74800 131.14600 1.000 21.80921 188 GLN E CA 1
ATOM 7130 C C . GLN E 1 188 ? 113.50200 94.15300 132.02300 1.000 21.80921 188 GLN E C 1
ATOM 7131 O O . GLN E 1 188 ? 113.32600 94.60300 133.16500 1.000 21.80921 188 GLN E O 1
ATOM 7137 N N . ILE E 1 189 ? 114.71800 94.01700 131.48700 1.000 19.98243 189 ILE E N 1
ATOM 7138 C CA . ILE E 1 189 ? 115.91600 94.40200 132.23100 1.000 19.98243 189 ILE E CA 1
ATOM 7139 C C . ILE E 1 189 ? 115.83600 95.86000 132.66000 1.000 19.98243 189 ILE E C 1
ATOM 7140 O O . ILE E 1 189 ? 116.25700 96.22000 133.76500 1.000 19.98243 189 ILE E O 1
ATOM 7145 N N . GLY E 1 190 ? 115.32000 96.72400 131.78400 1.000 19.05397 190 GLY E N 1
ATOM 7146 C CA . GLY E 1 190 ? 115.25200 98.14000 132.10500 1.000 19.05397 190 GLY E CA 1
ATOM 7147 C C . GLY E 1 190 ? 114.36600 98.42100 133.29900 1.000 19.05397 190 GLY E C 1
ATOM 7148 O O . GLY E 1 190 ? 114.74600 99.16000 134.21000 1.000 19.05397 190 GLY E O 1
ATOM 7149 N N . PHE E 1 191 ? 113.16500 97.83900 133.30900 1.000 19.86358 191 PHE E N 1
ATOM 7150 C CA . PHE E 1 191 ? 112.29500 97.98100 134.47100 1.000 19.86358 191 PHE E CA 1
ATOM 7151 C C . PHE E 1 191 ? 112.98500 97.47200 135.72800 1.000 19.86358 191 PHE E C 1
ATOM 7152 O O . PHE E 1 191 ? 112.95500 98.13100 136.78300 1.000 19.86358 191 PHE E O 1
ATOM 7160 N N . MET E 1 192 ? 113.62100 96.30300 135.62700 1.000 23.33082 192 MET E N 1
ATOM 7161 C CA . MET E 1 192 ? 114.30400 95.72700 136.77900 1.000 23.33082 192 MET E CA 1
ATOM 7162 C C . MET E 1 192 ? 115.32000 96.69900 137.35700 1.000 23.33082 192 MET E C 1
ATOM 7163 O O . MET E 1 192 ? 115.26000 97.05300 138.53900 1.000 23.33082 192 MET E O 1
ATOM 7168 N N . ILE E 1 193 ? 116.26100 97.15400 136.52700 1.000 21.02307 193 ILE E N 1
ATOM 7169 C CA . ILE E 1 193 ? 117.30300 98.06100 137.00100 1.000 21.02307 193 ILE E CA 1
ATOM 7170 C C . ILE E 1 193 ? 116.75800 99.41600 137.41200 1.000 21.02307 193 ILE E C 1
ATOM 7171 O O . ILE E 1 193 ? 117.40000 100.11000 138.20700 1.000 21.02307 193 ILE E O 1
ATOM 7176 N N . PHE E 1 194 ? 115.59000 99.81400 136.90600 1.000 20.66652 194 PHE E N 1
ATOM 7177 C CA . PHE E 1 194 ? 115.00000 101.07100 137.34400 1.000 20.66652 194 PHE E CA 1
ATOM 7178 C C . PHE E 1 194 ? 114.46800 100.98000 138.76400 1.000 20.66652 194 PHE E C 1
ATOM 7179 O O . PHE E 1 194 ? 114.53900 101.96900 139.50000 1.000 20.66652 194 PHE E O 1
ATOM 7187 N N . ILE E 1 195 ? 113.93700 99.81200 139.15600 1.000 22.86492 195 ILE E N 1
ATOM 7188 C CA . ILE E 1 195 ? 113.25600 99.69300 140.45600 1.000 22.86492 195 ILE E CA 1
ATOM 7189 C C . ILE E 1 195 ? 113.96900 100.41700 141.60300 1.000 22.86492 195 ILE E C 1
ATOM 7190 O O . ILE E 1 195 ? 113.33900 101.26900 142.24800 1.000 22.86492 195 ILE E O 1
ATOM 7195 N N . PRO E 1 196 ? 115.24200 100.13600 141.91700 1.000 24.10604 196 PRO E N 1
ATOM 7196 C CA . PRO E 1 196 ? 115.82700 100.75300 143.12200 1.000 24.10604 196 PRO E CA 1
ATOM 7197 C C . PRO E 1 196 ? 115.98400 102.25900 143.01900 1.000 24.10604 196 PRO E C 1
ATOM 7198 O O . PRO E 1 196 ? 115.89300 102.96400 144.03300 1.000 24.10604 196 PRO E O 1
ATOM 7202 N N . PHE E 1 197 ? 116.21800 102.78200 141.81600 1.000 23.35019 197 PHE E N 1
ATOM 7203 C CA . PHE E 1 197 ? 116.26500 104.22900 141.65400 1.000 23.35019 197 PHE E CA 1
ATOM 7204 C C . PHE E 1 197 ? 114.91200 104.85700 141.94500 1.000 23.35019 197 PHE E C 1
ATOM 7205 O O . PHE E 1 197 ? 114.84400 105.91800 142.57600 1.000 23.35019 197 PHE E O 1
ATOM 7213 N N . LEU E 1 198 ? 113.82800 104.21300 141.51200 1.000 25.35992 198 LEU E N 1
ATOM 7214 C CA . LEU E 1 198 ? 112.49700 104.66000 141.90400 1.000 25.35992 198 LEU E CA 1
ATOM 7215 C C . LEU E 1 198 ? 112.32900 104.61400 143.41600 1.000 25.35992 198 LEU E C 1
ATOM 7216 O O . LEU E 1 198 ? 111.70300 105.50300 144.00800 1.000 25.35992 198 LEU E O 1
ATOM 7221 N N . ILE E 1 199 ? 112.88100 103.58100 144.05700 1.000 26.57174 199 ILE E N 1
ATOM 7222 C CA . ILE E 1 199 ? 112.80200 103.48900 145.51300 1.000 26.57174 199 ILE E CA 1
ATOM 7223 C C . ILE E 1 199 ? 113.46800 104.69300 146.16400 1.000 26.57174 199 ILE E C 1
ATOM 7224 O O . ILE E 1 199 ? 112.92600 105.29600 147.10000 1.000 26.57174 199 ILE E O 1
ATOM 7229 N N . ILE E 1 200 ? 114.65600 105.05800 145.68300 1.000 27.68824 200 ILE E N 1
ATOM 7230 C CA . ILE E 1 200 ? 115.36300 106.18600 146.28000 1.000 27.68824 200 ILE E CA 1
ATOM 7231 C C . ILE E 1 200 ? 114.61700 107.48800 146.02000 1.000 27.68824 200 ILE E C 1
ATOM 7232 O O . ILE E 1 200 ? 114.51700 108.34400 146.90900 1.000 27.68824 200 ILE E O 1
ATOM 7237 N N . ASP E 1 201 ? 114.10200 107.67400 144.80000 1.000 29.25802 201 ASP E N 1
ATOM 7238 C CA . ASP E 1 201 ? 113.29100 108.85700 144.52300 1.000 29.25802 201 ASP E CA 1
ATOM 7239 C C . ASP E 1 201 ? 112.14500 108.97000 145.51500 1.000 29.25802 201 ASP E C 1
ATOM 7240 O O . ASP E 1 201 ? 111.91400 110.03500 146.10000 1.000 29.25802 201 ASP E O 1
ATOM 7245 N N . LEU E 1 202 ? 111.42700 107.86600 145.73000 1.000 29.79166 202 LEU E N 1
ATOM 7246 C CA . LEU E 1 202 ? 110.27600 107.89500 146.62400 1.000 29.79166 202 LEU E CA 1
ATOM 7247 C C . LEU E 1 202 ? 110.68700 108.19900 148.05800 1.000 29.79166 202 LEU E C 1
ATOM 7248 O O . LEU E 1 202 ? 110.04300 109.01100 148.73100 1.000 29.79166 202 LEU E O 1
ATOM 7253 N N . VAL E 1 203 ? 111.75900 107.56600 148.54100 1.000 31.30351 203 VAL E N 1
ATOM 7254 C CA . VAL E 1 203 ? 112.19200 107.78500 149.92100 1.000 31.30351 203 VAL E CA 1
ATOM 7255 C C . VAL E 1 203 ? 112.59500 109.24000 150.13000 1.000 31.30351 203 VAL E C 1
ATOM 7256 O O . VAL E 1 203 ? 112.16400 109.89800 151.09200 1.000 31.30351 203 VAL E O 1
ATOM 7260 N N . VAL E 1 204 ? 113.44000 109.76100 149.24000 1.000 33.24217 204 VAL E N 1
ATOM 7261 C CA . VAL E 1 204 ? 113.91500 111.13000 149.38700 1.000 33.24217 204 VAL E CA 1
ATOM 7262 C C . VAL E 1 204 ? 112.75100 112.10800 149.30500 1.000 33.24217 204 VAL E C 1
ATOM 7263 O O . VAL E 1 204 ? 112.66700 113.05700 150.09000 1.000 33.24217 204 VAL E O 1
ATOM 7267 N N . ALA E 1 205 ? 111.83000 111.89200 148.36000 1.000 34.94360 205 ALA E N 1
ATOM 7268 C CA . ALA E 1 205 ? 110.70100 112.80700 148.23300 1.000 34.94360 205 ALA E CA 1
ATOM 7269 C C . ALA E 1 205 ? 109.81000 112.75600 149.46100 1.000 34.94360 205 ALA E C 1
ATOM 7270 O O . ALA E 1 205 ? 109.30400 113.79100 149.91400 1.000 34.94360 205 ALA E O 1
ATOM 7272 N N . SER E 1 206 ? 109.60300 111.55700 150.00700 1.000 38.89973 206 SER E N 1
ATOM 7273 C CA . SER E 1 206 ? 108.81100 111.41900 151.21900 1.000 38.89973 206 SER E CA 1
ATOM 7274 C C . SER E 1 206 ? 109.42100 112.21300 152.36200 1.000 38.89973 206 SER E C 1
ATOM 7275 O O . SER E 1 206 ? 108.71800 112.96500 153.04600 1.000 38.89973 206 SER E O 1
ATOM 7278 N N . VAL E 1 207 ? 110.73000 112.07100 152.57500 1.000 41.57616 207 VAL E N 1
ATOM 7279 C CA . VAL E 1 207 ? 111.37500 112.82300 153.64900 1.000 41.57616 207 VAL E CA 1
ATOM 7280 C C . VAL E 1 207 ? 111.29700 114.32200 153.37800 1.000 41.57616 207 VAL E C 1
ATOM 7281 O O . VAL E 1 207 ? 111.03100 115.11800 154.28700 1.000 41.57616 207 VAL E O 1
ATOM 7285 N N . LEU E 1 208 ? 111.50600 114.72900 152.12500 1.000 43.10492 208 LEU E N 1
ATOM 7286 C CA . LEU E 1 208 ? 111.54700 116.15000 151.79400 1.000 43.10492 208 LEU E CA 1
ATOM 7287 C C . LEU E 1 208 ? 110.20900 116.82600 152.05400 1.000 43.10492 208 LEU E C 1
ATOM 7288 O O . LEU E 1 208 ? 110.15400 117.91300 152.64100 1.000 43.10492 208 LEU E O 1
ATOM 7293 N N . MET E 1 209 ? 109.11400 116.20700 151.61000 1.000 49.28584 209 MET E N 1
ATOM 7294 C CA . MET E 1 209 ? 107.80700 116.77800 151.91900 1.000 49.28584 209 MET E CA 1
ATOM 7295 C C . MET E 1 209 ? 107.46500 116.58000 153.39100 1.000 49.28584 209 MET E C 1
ATOM 7296 O O . MET E 1 209 ? 106.64000 117.31300 153.95100 1.000 49.28584 209 MET E O 1
ATOM 7301 N N . ALA E 1 210 ? 108.09000 115.59000 154.03500 1.000 49.79488 210 ALA E N 1
ATOM 7302 C CA . ALA E 1 210 ? 107.87400 115.35200 155.45600 1.000 49.79488 210 ALA E CA 1
ATOM 7303 C C . ALA E 1 210 ? 108.52600 116.41700 156.32600 1.000 49.79488 210 ALA E C 1
ATOM 7304 O O . ALA E 1 210 ? 108.10800 116.60800 157.47200 1.000 49.79488 210 ALA E O 1
ATOM 7306 N N . MET E 1 211 ? 109.54700 117.10200 155.81800 1.000 53.21838 211 MET E N 1
ATOM 7307 C CA . MET E 1 211 ? 110.09300 118.27000 156.49100 1.000 53.21838 211 MET E CA 1
ATOM 7308 C C . MET E 1 211 ? 109.47400 119.55900 155.99600 1.000 53.21838 211 MET E C 1
ATOM 7309 O O . MET E 1 211 ? 110.11200 120.61500 156.08600 1.000 53.21838 211 MET E O 1
ATOM 7314 N N . GLY E 1 212 ? 108.25200 119.49200 155.47200 1.000 54.62121 212 GLY E N 1
ATOM 7315 C CA . GLY E 1 212 ? 107.59700 120.66000 154.91900 1.000 54.62121 212 GLY E CA 1
ATOM 7316 C C . GLY E 1 212 ? 108.38300 121.36100 153.84100 1.000 54.62121 212 GLY E C 1
ATOM 7317 O O . GLY E 1 212 ? 108.11000 122.52600 153.54300 1.000 54.62121 212 GLY E O 1
ATOM 7318 N N . MET E 1 213 ? 109.35800 120.68400 153.24400 1.000 51.43456 213 MET E N 1
ATOM 7319 C CA . MET E 1 213 ? 110.21100 121.27800 152.22400 1.000 51.43456 213 MET E CA 1
ATOM 7320 C C . MET E 1 213 ? 109.54200 121.05200 150.87100 1.000 51.43456 213 MET E C 1
ATOM 7321 O O . MET E 1 213 ? 109.74400 120.03500 150.20700 1.000 51.43456 213 MET E O 1
ATOM 7326 N N . MET E 1 214 ? 108.72100 122.01700 150.47500 1.000 49.13116 214 MET E N 1
ATOM 7327 C CA . MET E 1 214 ? 108.10600 121.99900 149.16400 1.000 49.13116 214 MET E CA 1
ATOM 7328 C C . MET E 1 214 ? 109.02500 122.66800 148.15300 1.000 49.13116 214 MET E C 1
ATOM 7329 O O . MET E 1 214 ? 109.98600 123.35000 148.50900 1.000 49.13116 214 MET E O 1
ATOM 7334 N N . MET E 1 215 ? 108.72500 122.44800 146.87600 1.000 45.28745 215 MET E N 1
ATOM 7335 C CA . MET E 1 215 ? 109.40300 123.09500 145.75400 1.000 45.28745 215 MET E CA 1
ATOM 7336 C C . MET E 1 215 ? 110.91700 122.93000 145.79000 1.000 45.28745 215 MET E C 1
ATOM 7337 O O . MET E 1 215 ? 111.64600 123.75800 145.23100 1.000 45.28745 215 MET E O 1
ATOM 7342 N N . LEU E 1 216 ? 111.40900 121.87100 146.42700 1.000 37.24532 216 LEU E N 1
ATOM 7343 C CA . LEU E 1 216 ? 112.83700 121.59900 146.44800 1.000 37.24532 216 LEU E CA 1
ATOM 7344 C C . LEU E 1 216 ? 113.22800 120.54300 145.42200 1.000 37.24532 216 LEU E C 1
ATOM 7345 O O . LEU E 1 216 ? 114.42200 120.30700 145.21000 1.000 37.24532 216 LEU E O 1
ATOM 7350 N N . SER E 1 217 ? 112.24600 119.94900 144.74700 1.000 32.79107 217 SER E N 1
ATOM 7351 C CA . SER E 1 217 ? 112.46500 119.04200 143.63000 1.000 32.79107 217 SER E CA 1
ATOM 7352 C C . SER E 1 217 ? 113.34600 117.88700 144.07400 1.000 32.79107 217 SER E C 1
ATOM 7353 O O . SER E 1 217 ? 114.52600 117.82500 143.70600 1.000 32.79107 217 SER E O 1
ATOM 7356 N N . PRO E 1 218 ? 112.80800 116.96000 144.87000 1.000 29.55013 218 PRO E N 1
ATOM 7357 C CA . PRO E 1 218 ? 113.64400 115.89500 145.44600 1.000 29.55013 218 PRO E CA 1
ATOM 7358 C C . PRO E 1 218 ? 114.42100 115.07600 144.43000 1.000 29.55013 218 PRO E C 1
ATOM 7359 O O . PRO E 1 218 ? 115.20000 114.21400 144.84200 1.000 29.55013 218 PRO E O 1
ATOM 7363 N N . LEU E 1 219 ? 114.24800 115.30600 143.12900 1.000 27.78743 219 LEU E N 1
ATOM 7364 C CA . LEU E 1 219 ? 115.15600 114.70200 142.16100 1.000 27.78743 219 LEU E CA 1
ATOM 7365 C C . LEU E 1 219 ? 116.50500 115.41100 142.16300 1.000 27.78743 219 LEU E C 1
ATOM 7366 O O . LEU E 1 219 ? 117.55400 114.77500 141.98800 1.000 27.78743 219 LEU E O 1
ATOM 7371 N N . ILE E 1 220 ? 116.49300 116.72800 142.37500 1.000 24.85075 220 ILE E N 1
ATOM 7372 C CA . ILE E 1 220 ? 117.73500 117.48500 142.49200 1.000 24.85075 220 ILE E CA 1
ATOM 7373 C C . ILE E 1 220 ? 118.51200 117.03600 143.72400 1.000 24.85075 220 ILE E C 1
ATOM 7374 O O . ILE E 1 220 ? 119.74800 117.06300 143.74200 1.000 24.85075 220 ILE E O 1
ATOM 7379 N N . ILE E 1 221 ? 117.80400 116.57900 144.75600 1.000 25.02066 221 ILE E N 1
ATOM 7380 C CA . ILE E 1 221 ? 118.47700 116.01900 145.92300 1.000 25.02066 221 ILE E CA 1
ATOM 7381 C C . ILE E 1 221 ? 118.84100 114.55900 145.69400 1.000 25.02066 221 ILE E C 1
ATOM 7382 O O . ILE E 1 221 ? 119.84400 114.07000 146.21900 1.000 25.02066 221 ILE E O 1
ATOM 7387 N N . SER E 1 222 ? 118.04100 113.83900 144.91500 1.000 26.28390 222 SER E N 1
ATOM 7388 C CA . SER E 1 222 ? 118.23700 112.40600 144.76300 1.000 26.28390 222 SER E CA 1
ATOM 7389 C C . SER E 1 222 ? 119.31900 112.04600 143.76200 1.000 26.28390 222 SER E C 1
ATOM 7390 O O . SER E 1 222 ? 119.78500 110.90400 143.77900 1.000 26.28390 222 SER E O 1
ATOM 7393 N N . LEU E 1 223 ? 119.71600 112.96500 142.88500 1.000 26.16000 223 LEU E N 1
ATOM 7394 C CA . LEU E 1 223 ? 120.81200 112.66500 141.96300 1.000 26.16000 223 LEU E CA 1
ATOM 7395 C C . LEU E 1 223 ? 122.10200 112.25900 142.67200 1.000 26.16000 223 LEU E C 1
ATOM 7396 O O . LEU E 1 223 ? 122.64900 111.19300 142.33900 1.000 26.16000 223 LEU E O 1
ATOM 7401 N N . PRO E 1 224 ? 122.64200 113.02300 143.62900 1.000 25.13335 224 PRO E N 1
ATOM 7402 C CA . PRO E 1 224 ? 123.83300 112.53300 144.33200 1.000 25.13335 224 PRO E CA 1
ATOM 7403 C C . PRO E 1 224 ? 123.57400 111.25500 145.09900 1.000 25.13335 224 PRO E C 1
ATOM 7404 O O . PRO E 1 224 ? 124.43500 110.37100 145.10300 1.000 25.13335 224 PRO E O 1
ATOM 7408 N N . PHE E 1 225 ? 122.42100 111.13300 145.76000 1.000 24.07216 225 PHE E N 1
ATOM 7409 C CA . PHE E 1 225 ? 122.09400 109.88300 146.43200 1.000 24.07216 225 PHE E CA 1
ATOM 7410 C C . PHE E 1 225 ? 122.00800 108.73900 145.43700 1.000 24.07216 225 PHE E C 1
ATOM 7411 O O . PHE E 1 225 ? 122.48400 107.63400 145.71300 1.000 24.07216 225 PHE E O 1
ATOM 7419 N N . LYS E 1 226 ? 121.40800 108.98400 144.27200 1.000 23.99745 226 LYS E N 1
ATOM 7420 C CA . LYS E 1 226 ? 121.34900 107.94900 143.24700 1.000 23.99745 226 LYS E CA 1
ATOM 7421 C C . LYS E 1 226 ? 122.74200 107.49100 142.84800 1.000 23.99745 226 LYS E C 1
ATOM 7422 O O . LYS E 1 226 ? 123.00900 106.28800 142.78600 1.000 23.99745 226 LYS E O 1
ATOM 7428 N N . ILE E 1 227 ? 123.65600 108.42900 142.59900 1.000 25.40701 227 ILE E N 1
ATOM 7429 C CA . ILE E 1 227 ? 124.96900 108.02500 142.10500 1.000 25.40701 227 ILE E CA 1
ATOM 7430 C C . ILE E 1 227 ? 125.80200 107.39900 143.21900 1.000 25.40701 227 ILE E C 1
ATOM 7431 O O . ILE E 1 227 ? 126.59700 106.48500 142.97500 1.000 25.40701 227 ILE E O 1
ATOM 7436 N N . MET E 1 228 ? 125.62200 107.85000 144.45900 1.000 26.49593 228 MET E N 1
ATOM 7437 C CA . MET E 1 228 ? 126.32900 107.22400 145.57100 1.000 26.49593 228 MET E CA 1
ATOM 7438 C C . MET E 1 228 ? 125.85500 105.79100 145.77300 1.000 26.49593 228 MET E C 1
ATOM 7439 O O . MET E 1 228 ? 126.66500 104.86800 145.90900 1.000 26.49593 228 MET E O 1
ATOM 7444 N N . LEU E 1 229 ? 124.53600 105.58300 145.79600 1.000 26.76162 229 LEU E N 1
ATOM 7445 C CA . LEU E 1 229 ? 124.01100 104.23200 145.94600 1.000 26.76162 229 LEU E CA 1
ATOM 7446 C C . LEU E 1 229 ? 124.31500 103.38200 144.72600 1.000 26.76162 229 LEU E C 1
ATOM 7447 O O . LEU E 1 229 ? 124.30900 102.15100 144.81300 1.000 26.76162 229 LEU E O 1
ATOM 7452 N N . PHE E 1 230 ? 124.57200 104.01400 143.58600 1.000 25.96180 230 PHE E N 1
ATOM 7453 C CA . PHE E 1 230 ? 124.96200 103.30100 142.38200 1.000 25.96180 230 PHE E CA 1
ATOM 7454 C C . PHE E 1 230 ? 126.44000 102.95400 142.35700 1.000 25.96180 230 PHE E C 1
ATOM 7455 O O . PHE E 1 230 ? 126.82700 102.01600 141.65900 1.000 25.96180 230 PHE E O 1
ATOM 7463 N N . VAL E 1 231 ? 127.26800 103.68800 143.08800 1.000 28.13474 231 VAL E N 1
ATOM 7464 C CA . VAL E 1 231 ? 128.69400 103.38900 143.14700 1.000 28.13474 231 VAL E CA 1
ATOM 7465 C C . VAL E 1 231 ? 129.01200 102.40700 144.26800 1.000 28.13474 231 VAL E C 1
ATOM 7466 O O . VAL E 1 231 ? 129.80700 101.48400 144.08200 1.000 28.13474 231 VAL E O 1
ATOM 7470 N N . LEU E 1 232 ? 128.39900 102.58400 145.43900 1.000 31.67493 232 LEU E N 1
ATOM 7471 C CA . LEU E 1 232 ? 128.63800 101.65700 146.54000 1.000 31.67493 232 LEU E CA 1
ATOM 7472 C C . LEU E 1 232 ? 128.28000 100.22900 146.14800 1.000 31.67493 232 LEU E C 1
ATOM 7473 O O . LEU E 1 232 ? 129.04500 99.29800 146.42300 1.000 31.67493 232 LEU E O 1
ATOM 7478 N N . VAL E 1 233 ? 127.13100 100.03400 145.49000 1.000 32.39177 233 VAL E N 1
ATOM 7479 C CA . VAL E 1 233 ? 126.75500 98.70300 145.01600 1.000 32.39177 233 VAL E CA 1
ATOM 7480 C C . VAL E 1 233 ? 127.56600 98.27100 143.80900 1.000 32.39177 233 VAL E C 1
ATOM 7481 O O . VAL E 1 233 ? 127.28300 97.21000 143.23700 1.000 32.39177 233 VAL E O 1
ATOM 7485 N N . ASP E 1 234 ? 128.53600 99.08400 143.38700 1.000 30.80945 234 ASP E N 1
ATOM 7486 C CA . ASP E 1 234 ? 129.48800 98.81500 142.31400 1.000 30.80945 234 ASP E CA 1
ATOM 7487 C C . ASP E 1 234 ? 128.85900 98.97700 140.93400 1.000 30.80945 234 ASP E C 1
ATOM 7488 O O . ASP E 1 234 ? 129.57200 99.04600 139.93000 1.000 30.80945 234 ASP E O 1
ATOM 7493 N N . GLY E 1 235 ? 127.53600 99.06500 140.86200 1.000 26.94580 235 GLY E N 1
ATOM 7494 C CA . GLY E 1 235 ? 126.90300 99.72000 139.73600 1.000 26.94580 235 GLY E CA 1
ATOM 7495 C C . GLY E 1 235 ? 127.02700 99.04400 138.39000 1.000 26.94580 235 GLY E C 1
ATOM 7496 O O . GLY E 1 235 ? 126.04900 98.53100 137.84100 1.000 26.94580 235 GLY E O 1
ATOM 7497 N N . TRP E 1 236 ? 128.24500 99.04400 137.85000 1.000 25.58514 236 TRP E N 1
ATOM 7498 C CA . TRP E 1 236 ? 128.45600 98.70500 136.45000 1.000 25.58514 236 TRP E CA 1
ATOM 7499 C C . TRP E 1 236 ? 128.98800 97.30100 136.25100 1.000 25.58514 236 TRP E C 1
ATOM 7500 O O . TRP E 1 236 ? 128.62000 96.64400 135.27300 1.000 25.58514 236 TRP E O 1
ATOM 7511 N N . ALA E 1 237 ? 129.86100 96.83000 137.13700 1.000 27.37045 237 ALA E N 1
ATOM 7512 C CA . ALA E 1 237 ? 130.13900 95.40300 137.14500 1.000 27.37045 237 ALA E CA 1
ATOM 7513 C C . ALA E 1 237 ? 128.83900 94.62000 137.23400 1.000 27.37045 237 ALA E C 1
ATOM 7514 O O . ALA E 1 237 ? 128.63300 93.66700 136.47800 1.000 27.37045 237 ALA E O 1
ATOM 7516 N N . LEU E 1 238 ? 127.91600 95.06900 138.08800 1.000 25.93373 238 LEU E N 1
ATOM 7517 C CA . LEU E 1 238 ? 126.62800 94.39800 138.21700 1.000 25.93373 238 LEU E CA 1
ATOM 7518 C C . LEU E 1 238 ? 125.86400 94.40000 136.90400 1.000 25.93373 238 LEU E C 1
ATOM 7519 O O . LEU E 1 238 ? 125.51400 93.34000 136.38300 1.000 25.93373 238 LEU E O 1
ATOM 7524 N N . ILE E 1 239 ? 125.57600 95.58400 136.36600 1.000 27.07121 239 ILE E N 1
ATOM 7525 C CA . ILE E 1 239 ? 124.69100 95.68000 135.20900 1.000 27.07121 239 ILE E CA 1
ATOM 7526 C C . ILE E 1 239 ? 125.30400 94.99600 133.99800 1.000 27.07121 239 ILE E C 1
ATOM 7527 O O . ILE E 1 239 ? 124.62100 94.27400 133.25800 1.000 27.07121 239 ILE E O 1
ATOM 7532 N N . VAL E 1 240 ? 126.59900 95.20100 133.77600 1.000 24.09429 240 VAL E N 1
ATOM 7533 C CA . VAL E 1 240 ? 127.24100 94.59200 132.62300 1.000 24.09429 240 VAL E CA 1
ATOM 7534 C C . VAL E 1 240 ? 127.32900 93.08000 132.79700 1.000 24.09429 240 VAL E C 1
ATOM 7535 O O . VAL E 1 240 ? 127.18900 92.32300 131.82800 1.000 24.09429 240 VAL E O 1
ATOM 7539 N N . GLY E 1 241 ? 127.50700 92.60600 134.03400 1.000 26.83319 241 GLY E N 1
ATOM 7540 C CA . GLY E 1 241 ? 127.45100 91.17700 134.27200 1.000 26.83319 241 GLY E CA 1
ATOM 7541 C C . GLY E 1 241 ? 126.06900 90.60700 134.03300 1.000 26.83319 241 GLY E C 1
ATOM 7542 O O . GLY E 1 241 ? 125.92800 89.50000 133.51700 1.000 26.83319 241 GLY E O 1
ATOM 7543 N N . THR E 1 242 ? 125.03000 91.35800 134.40000 1.000 28.41747 242 THR E N 1
ATOM 7544 C CA . THR E 1 242 ? 123.67000 90.89900 134.14000 1.000 28.41747 242 THR E CA 1
ATOM 7545 C C . THR E 1 242 ? 123.41500 90.78600 132.64900 1.000 28.41747 242 THR E C 1
ATOM 7546 O O . THR E 1 242 ? 122.81900 89.80900 132.19100 1.000 28.41747 242 THR E O 1
ATOM 7550 N N . LEU E 1 243 ? 123.86300 91.77000 131.87200 1.000 25.90593 243 LEU E N 1
ATOM 7551 C CA . LEU E 1 243 ? 123.70200 91.67700 130.42500 1.000 25.90593 243 LEU E CA 1
ATOM 7552 C C . LEU E 1 243 ? 124.45800 90.47400 129.87100 1.000 25.90593 243 LEU E C 1
ATOM 7553 O O . LEU E 1 243 ? 123.88700 89.63400 129.16000 1.000 25.90593 243 LEU E O 1
ATOM 7558 N N . ALA E 1 244 ? 125.74100 90.35100 130.22000 1.000 27.61449 244 ALA E N 1
ATOM 7559 C CA . ALA E 1 244 ? 126.56100 89.27100 129.68500 1.000 27.61449 244 ALA E CA 1
ATOM 7560 C C . ALA E 1 244 ? 126.11200 87.89400 130.15700 1.000 27.61449 244 ALA E C 1
ATOM 7561 O O . ALA E 1 244 ? 126.39800 86.90100 129.48100 1.000 27.61449 244 ALA E O 1
ATOM 7563 N N . GLY E 1 245 ? 125.42400 87.80600 131.29100 1.000 27.99063 245 GLY E N 1
ATOM 7564 C CA . GLY E 1 245 ? 124.95100 86.53000 131.78200 1.000 27.99063 245 GLY E CA 1
ATOM 7565 C C . GLY E 1 245 ? 123.59900 86.17000 131.21300 1.000 27.99063 245 GLY E C 1
ATOM 7566 O O . GLY E 1 245 ? 123.40900 85.05900 130.71000 1.000 27.99063 245 GLY E O 1
ATOM 7567 N N . SER E 1 246 ? 122.64500 87.10100 131.29300 1.000 28.67965 246 SER E N 1
ATOM 7568 C CA . SER E 1 246 ? 121.33600 86.89000 130.69400 1.000 28.67965 246 SER E CA 1
ATOM 7569 C C . SER E 1 246 ? 121.43000 86.59300 129.21200 1.000 28.67965 246 SER E C 1
ATOM 7570 O O . SER E 1 246 ? 120.54800 85.92100 128.66900 1.000 28.67965 246 SER E O 1
ATOM 7573 N N . PHE E 1 247 ? 122.47500 87.07100 128.54100 1.000 28.77532 247 PHE E N 1
ATOM 7574 C CA . PHE E 1 247 ? 122.53900 86.86200 127.10400 1.000 28.77532 247 PHE E CA 1
ATOM 7575 C C . PHE E 1 247 ? 122.87400 85.41800 126.75800 1.000 28.77532 247 PHE E C 1
ATOM 7576 O O . PHE E 1 247 ? 122.23900 84.81800 125.88200 1.000 28.77532 247 PHE E O 1
ATOM 7584 N N . GLY E 1 248 ? 123.86300 84.83600 127.43300 1.000 38.95072 248 GLY E N 1
ATOM 7585 C CA . GLY E 1 248 ? 124.31900 83.49900 127.13300 1.000 38.95072 248 GLY E CA 1
ATOM 7586 C C . GLY E 1 248 ? 123.76800 82.45600 128.09500 1.000 38.95072 248 GLY E C 1
ATOM 7587 O O . GLY E 1 248 ? 123.18100 82.76100 129.13100 1.000 38.95072 248 GLY E O 1
ATOM 7588 N N . GLY E 1 249 ? 123.96500 81.19800 127.71600 1.000 54.55947 249 GLY E N 1
ATOM 7589 C CA . GLY E 1 249 ? 123.59800 80.08800 128.57000 1.000 54.55947 249 GLY E CA 1
ATOM 7590 C C . GLY E 1 249 ? 124.75300 79.66300 129.45000 1.000 54.55947 249 GLY E C 1
ATOM 7591 O O . GLY E 1 249 ? 125.73400 79.09300 128.96400 1.000 54.55947 249 GLY E O 1
ATOM 7592 N N . VAL E 1 250 ? 124.65100 79.93900 130.74700 1.000 59.79640 250 VAL E N 1
ATOM 7593 C CA . VAL E 1 250 ? 125.73200 79.64900 131.67800 1.000 59.79640 250 VAL E CA 1
ATOM 7594 C C . VAL E 1 250 ? 125.42500 78.38700 132.47500 1.000 59.79640 250 VAL E C 1
ATOM 7595 O O . VAL E 1 250 ? 126.29600 77.54000 132.67600 1.000 59.79640 250 VAL E O 1
ATOM 7599 N N . ILE F 2 10 ? 150.72800 109.00400 87.03200 1.000 105.06779 10 ILE F N 1
ATOM 7600 C CA . ILE F 2 10 ? 151.11700 108.49200 88.33700 1.000 105.06779 10 ILE F CA 1
ATOM 7601 C C . ILE F 2 10 ? 152.16600 107.39800 88.14500 1.000 105.06779 10 ILE F C 1
ATOM 7602 O O . ILE F 2 10 ? 153.35900 107.68700 88.06600 1.000 105.06779 10 ILE F O 1
ATOM 7607 N N . GLN F 2 11 ? 151.70600 106.14700 88.05800 1.000 105.38846 11 GLN F N 1
ATOM 7608 C CA . GLN F 2 11 ? 152.56700 104.96800 87.93300 1.000 105.38846 11 GLN F CA 1
ATOM 7609 C C . GLN F 2 11 ? 153.50700 104.81300 89.12800 1.000 105.38846 11 GLN F C 1
ATOM 7610 O O . GLN F 2 11 ? 154.51900 104.10800 89.04600 1.000 105.38846 11 GLN F O 1
ATOM 7616 N N . ILE F 2 12 ? 153.18300 105.45800 90.24600 1.000 105.66242 12 ILE F N 1
ATOM 7617 C CA . ILE F 2 12 ? 154.00600 105.39600 91.45000 1.000 105.66242 12 ILE F CA 1
ATOM 7618 C C . ILE F 2 12 ? 153.25000 104.84700 92.65300 1.000 105.66242 12 ILE F C 1
ATOM 7619 O O . ILE F 2 12 ? 153.89000 104.37900 93.60800 1.000 105.66242 12 ILE F O 1
ATOM 7624 N N . SER F 2 13 ? 151.91500 104.84400 92.63200 1.000 102.69265 13 SER F N 1
ATOM 7625 C CA . SER F 2 13 ? 151.11900 104.41500 93.78300 1.000 102.69265 13 SER F CA 1
ATOM 7626 C C . SER F 2 13 ? 151.15300 102.89000 93.90800 1.000 102.69265 13 SER F C 1
ATOM 7627 O O . SER F 2 13 ? 150.19000 102.17700 93.62100 1.000 102.69265 13 SER F O 1
ATOM 7630 N N . THR F 2 14 ? 152.30500 102.39100 94.34900 1.000 102.15527 14 THR F N 1
ATOM 7631 C CA . THR F 2 14 ? 152.45400 100.98200 94.68900 1.000 102.15527 14 THR F CA 1
ATOM 7632 C C . THR F 2 14 ? 152.91400 100.77500 96.12300 1.000 102.15527 14 THR F C 1
ATOM 7633 O O . THR F 2 14 ? 152.41600 99.87000 96.80300 1.000 102.15527 14 THR F O 1
ATOM 7637 N N . TRP F 2 15 ? 153.84300 101.59900 96.61400 1.000 98.64434 15 TRP F N 1
ATOM 7638 C CA . TRP F 2 15 ? 154.30400 101.48000 97.99100 1.000 98.64434 15 TRP F CA 1
ATOM 7639 C C . TRP F 2 15 ? 153.50600 102.35000 98.95100 1.000 98.64434 15 TRP F C 1
ATOM 7640 O O . TRP F 2 15 ? 153.46500 102.04800 100.14900 1.000 98.64434 15 TRP F O 1
ATOM 7651 N N . VAL F 2 16 ? 152.87400 103.41600 98.45600 1.000 94.29255 16 VAL F N 1
ATOM 7652 C CA . VAL F 2 16 ? 152.10000 104.28800 99.33200 1.000 94.29255 16 VAL F CA 1
ATOM 7653 C C . VAL F 2 16 ? 150.85800 103.57400 99.84700 1.000 94.29255 16 VAL F C 1
ATOM 7654 O O . VAL F 2 16 ? 150.39900 103.84000 100.96400 1.000 94.29255 16 VAL F O 1
ATOM 7658 N N . ALA F 2 17 ? 150.29400 102.66400 99.05700 1.000 85.19285 17 ALA F N 1
ATOM 7659 C CA . ALA F 2 17 ? 149.12800 101.89100 99.45800 1.000 85.19285 17 ALA F CA 1
ATOM 7660 C C . ALA F 2 17 ? 149.49000 100.50600 99.96600 1.000 85.19285 17 ALA F C 1
ATOM 7661 O O . ALA F 2 17 ? 148.58900 99.71100 100.25300 1.000 85.19285 17 ALA F O 1
ATOM 7663 N N . SER F 2 18 ? 150.78300 100.19800 100.07900 1.000 85.96242 18 SER F N 1
ATOM 7664 C CA . SER F 2 18 ? 151.19600 98.87500 100.53000 1.000 85.96242 18 SER F CA 1
ATOM 7665 C C . SER F 2 18 ? 150.70000 98.59600 101.94200 1.000 85.96242 18 SER F C 1
ATOM 7666 O O . SER F 2 18 ? 149.92900 97.65500 102.16200 1.000 85.96242 18 SER F O 1
ATOM 7669 N N . PHE F 2 19 ? 151.13900 99.39500 102.91400 1.000 69.53214 19 PHE F N 1
ATOM 7670 C CA . PHE F 2 19 ? 150.72100 99.17500 104.29200 1.000 69.53214 19 PHE F CA 1
ATOM 7671 C C . PHE F 2 19 ? 149.21500 99.36900 104.44500 1.000 69.53214 19 PHE F C 1
ATOM 7672 O O . PHE F 2 19 ? 148.48200 98.39600 104.64000 1.000 69.53214 19 PHE F O 1
ATOM 7680 N N . MET F 2 20 ? 148.74800 100.61700 104.34500 1.000 58.82375 20 MET F N 1
ATOM 7681 C CA . MET F 2 20 ? 147.33800 101.00300 104.31200 1.000 58.82375 20 MET F CA 1
ATOM 7682 C C . MET F 2 20 ? 146.60100 100.67500 105.61200 1.000 58.82375 20 MET F C 1
ATOM 7683 O O . MET F 2 20 ? 145.49200 101.16600 105.84600 1.000 58.82375 20 MET F O 1
ATOM 7688 N N . LEU F 2 21 ? 147.22700 99.88900 106.48500 1.000 47.00817 21 LEU F N 1
ATOM 7689 C CA . LEU F 2 21 ? 146.65500 99.43700 107.75000 1.000 47.00817 21 LEU F CA 1
ATOM 7690 C C . LEU F 2 21 ? 146.85300 100.41800 108.90900 1.000 47.00817 21 LEU F C 1
ATOM 7691 O O . LEU F 2 21 ? 145.87400 100.79000 109.58200 1.000 47.00817 21 LEU F O 1
ATOM 7696 N N . PRO F 2 22 ? 148.08700 100.87000 109.17900 1.000 38.59640 22 PRO F N 1
ATOM 7697 C CA . PRO F 2 22 ? 148.26700 101.81300 110.29000 1.000 38.59640 22 PRO F CA 1
ATOM 7698 C C . PRO F 2 22 ? 147.53900 103.11300 110.05600 1.000 38.59640 22 PRO F C 1
ATOM 7699 O O . PRO F 2 22 ? 147.16000 103.79100 111.01800 1.000 38.59640 22 PRO F O 1
ATOM 7703 N N . MET F 2 23 ? 147.33100 103.47700 108.79000 1.000 35.75624 23 MET F N 1
ATOM 7704 C CA . MET F 2 23 ? 146.47600 104.61300 108.48000 1.000 35.75624 23 MET F CA 1
ATOM 7705 C C . MET F 2 23 ? 145.09500 104.41700 109.07600 1.000 35.75624 23 MET F C 1
ATOM 7706 O O . MET F 2 23 ? 144.55600 105.31900 109.72000 1.000 35.75624 23 MET F O 1
ATOM 7711 N N . PHE F 2 24 ? 144.51300 103.23200 108.88700 1.000 35.03707 24 PHE F N 1
ATOM 7712 C CA . PHE F 2 24 ? 143.18600 102.97200 109.43300 1.000 35.03707 24 PHE F CA 1
ATOM 7713 C C . PHE F 2 24 ? 143.20300 102.99700 110.95200 1.000 35.03707 24 PHE F C 1
ATOM 7714 O O . PHE F 2 24 ? 142.29000 103.54500 111.58000 1.000 35.03707 24 PHE F O 1
ATOM 7722 N N . ARG F 2 25 ? 144.24400 102.43000 111.56200 1.000 30.39383 25 ARG F N 1
ATOM 7723 C CA . ARG F 2 25 ? 144.32500 102.44000 113.02100 1.000 30.39383 25 ARG F CA 1
ATOM 7724 C C . ARG F 2 25 ? 144.37000 103.86500 113.56700 1.000 30.39383 25 ARG F C 1
ATOM 7725 O O . ARG F 2 25 ? 143.61600 104.22400 114.48500 1.000 30.39383 25 ARG F O 1
ATOM 7733 N N . ILE F 2 26 ? 145.23700 104.70300 112.99900 1.000 26.85299 26 ILE F N 1
ATOM 7734 C CA . ILE F 2 26 ? 145.41000 106.05200 113.52700 1.000 26.85299 26 ILE F CA 1
ATOM 7735 C C . ILE F 2 26 ? 144.20200 106.91800 113.19600 1.000 26.85299 26 ILE F C 1
ATOM 7736 O O . ILE F 2 26 ? 143.80200 107.77100 113.99700 1.000 26.85299 26 ILE F O 1
ATOM 7741 N N . VAL F 2 27 ? 143.59900 106.72100 112.02000 1.000 25.62369 27 VAL F N 1
ATOM 7742 C CA . VAL F 2 27 ? 142.35100 107.40800 111.70300 1.000 25.62369 27 VAL F CA 1
ATOM 7743 C C . VAL F 2 27 ? 141.29300 107.06900 112.74000 1.000 25.62369 27 VAL F C 1
ATOM 7744 O O . VAL F 2 27 ? 140.62400 107.95400 113.28100 1.000 25.62369 27 VAL F O 1
ATOM 7748 N N . ALA F 2 28 ? 141.12900 105.77600 113.03500 1.000 23.61767 28 ALA F N 1
ATOM 7749 C CA . ALA F 2 28 ? 140.12800 105.36300 114.00900 1.000 23.61767 28 ALA F CA 1
ATOM 7750 C C . ALA F 2 28 ? 140.38900 105.99500 115.36600 1.000 23.61767 28 ALA F C 1
ATOM 7751 O O . ALA F 2 28 ? 139.44900 106.39300 116.06100 1.000 23.61767 28 ALA F O 1
ATOM 7753 N N . LEU F 2 29 ? 141.65700 106.09900 115.76700 1.000 22.58634 29 LEU F N 1
ATOM 7754 C CA . LEU F 2 29 ? 141.95400 106.79700 117.01600 1.000 22.58634 29 LEU F CA 1
ATOM 7755 C C . LEU F 2 29 ? 141.52600 108.25500 116.93800 1.000 22.58634 29 LEU F C 1
ATOM 7756 O O . LEU F 2 29 ? 140.87000 108.77000 117.85000 1.000 22.58634 29 LEU F O 1
ATOM 7761 N N . LEU F 2 30 ? 141.89700 108.94100 115.85700 1.000 20.68472 30 LEU F N 1
ATOM 7762 C CA . LEU F 2 30 ? 141.65600 110.37800 115.77900 1.000 20.68472 30 LEU F CA 1
ATOM 7763 C C . LEU F 2 30 ? 140.17200 110.70700 115.70100 1.000 20.68472 30 LEU F C 1
ATOM 7764 O O . LEU F 2 30 ? 139.74900 111.75200 116.20400 1.000 20.68472 30 LEU F O 1
ATOM 7769 N N . MET F 2 31 ? 139.36700 109.84200 115.08400 1.000 19.58221 31 MET F N 1
ATOM 7770 C CA . MET F 2 31 ? 137.94200 110.13300 114.96800 1.000 19.58221 31 MET F CA 1
ATOM 7771 C C . MET F 2 31 ? 137.23800 110.00800 116.31100 1.000 19.58221 31 MET F C 1
ATOM 7772 O O . MET F 2 31 ? 136.26200 110.72000 116.57300 1.000 19.58221 31 MET F O 1
ATOM 7777 N N . THR F 2 32 ? 137.71000 109.11200 117.17500 1.000 19.26806 32 THR F N 1
ATOM 7778 C CA . THR F 2 32 ? 137.05400 108.83800 118.44600 1.000 19.26806 32 THR F CA 1
ATOM 7779 C C . THR F 2 32 ? 137.76500 109.47700 119.63200 1.000 19.26806 32 THR F C 1
ATOM 7780 O O . THR F 2 32 ? 137.44900 109.15100 120.77800 1.000 19.26806 32 THR F O 1
ATOM 7784 N N . MET F 2 33 ? 138.71500 110.36500 119.38600 1.000 20.26142 33 MET F N 1
ATOM 7785 C CA . MET F 2 33 ? 139.38400 111.08500 120.45200 1.000 20.26142 33 MET F CA 1
ATOM 7786 C C . MET F 2 33 ? 138.53100 112.29000 120.84700 1.000 20.26142 33 MET F C 1
ATOM 7787 O O . MET F 2 33 ? 137.74200 112.78800 120.04200 1.000 20.26142 33 MET F O 1
ATOM 7792 N N . PRO F 2 34 ? 138.63400 112.75900 122.09200 1.000 19.45396 34 PRO F N 1
ATOM 7793 C CA . PRO F 2 34 ? 137.77400 113.86900 122.52000 1.000 19.45396 34 PRO F CA 1
ATOM 7794 C C . PRO F 2 34 ? 138.17400 115.24100 121.99500 1.000 19.45396 34 PRO F C 1
ATOM 7795 O O . PRO F 2 34 ? 137.32000 116.12800 121.91700 1.000 19.45396 34 PRO F O 1
ATOM 7799 N N . VAL F 2 35 ? 139.44000 115.45100 121.64000 1.000 20.07892 35 VAL F N 1
ATOM 7800 C CA . VAL F 2 35 ? 139.86100 116.78300 121.21800 1.000 20.07892 35 VAL F CA 1
ATOM 7801 C C . VAL F 2 35 ? 140.06400 116.82800 119.71000 1.000 20.07892 35 VAL F C 1
ATOM 7802 O O . VAL F 2 35 ? 139.54100 117.72000 119.03500 1.000 20.07892 35 VAL F O 1
ATOM 7806 N N . ILE F 2 36 ? 140.82200 115.87700 119.16300 1.000 23.02198 36 ILE F N 1
ATOM 7807 C CA . ILE F 2 36 ? 141.08100 115.89800 117.73000 1.000 23.02198 36 ILE F CA 1
ATOM 7808 C C . ILE F 2 36 ? 139.80900 115.60300 116.95500 1.000 23.02198 36 ILE F C 1
ATOM 7809 O O . ILE F 2 36 ? 139.61300 116.11800 115.84900 1.000 23.02198 36 ILE F O 1
ATOM 7814 N N . GLY F 2 37 ? 138.91700 114.80000 117.52200 1.000 25.17132 37 GLY F N 1
ATOM 7815 C CA . GLY F 2 37 ? 137.77000 114.32500 116.77800 1.000 25.17132 37 GLY F CA 1
ATOM 7816 C C . GLY F 2 37 ? 136.42000 114.74200 117.31900 1.000 25.17132 37 GLY F C 1
ATOM 7817 O O . GLY F 2 37 ? 135.50300 113.92000 117.38400 1.000 25.17132 37 GLY F O 1
ATOM 7818 N N . THR F 2 38 ? 136.27600 116.00500 117.71500 1.000 18.90664 38 THR F N 1
ATOM 7819 C CA . THR F 2 38 ? 135.04700 116.48600 118.33400 1.000 18.90664 38 THR F CA 1
ATOM 7820 C C . THR F 2 38 ? 134.23000 117.37900 117.40300 1.000 18.90664 38 THR F C 1
ATOM 7821 O O . THR F 2 38 ? 133.48300 118.24300 117.86600 1.000 18.90664 38 THR F O 1
ATOM 7825 N N . THR F 2 39 ? 134.35200 117.17500 116.09200 1.000 17.92153 39 THR F N 1
ATOM 7826 C CA . THR F 2 39 ? 133.61800 117.86100 115.02600 1.000 17.92153 39 THR F CA 1
ATOM 7827 C C . THR F 2 39 ? 133.88400 119.35900 114.96900 1.000 17.92153 39 THR F C 1
ATOM 7828 O O . THR F 2 39 ? 133.27800 120.04700 114.13900 1.000 17.92153 39 THR F O 1
ATOM 7832 N N . LEU F 2 40 ? 134.74900 119.89600 115.82900 1.000 16.91076 40 LEU F N 1
ATOM 7833 C CA . LEU F 2 40 ? 135.27200 121.23500 115.60100 1.000 16.91076 40 LEU F CA 1
ATOM 7834 C C . LEU F 2 40 ? 136.40500 121.19900 114.59100 1.000 16.91076 40 LEU F C 1
ATOM 7835 O O . LEU F 2 40 ? 136.66900 122.20000 113.91900 1.000 16.91076 40 LEU F O 1
ATOM 7840 N N . VAL F 2 41 ? 137.06300 120.05200 114.46800 1.000 18.03636 41 VAL F N 1
ATOM 7841 C CA . VAL F 2 41 ? 138.06500 119.80200 113.43800 1.000 18.03636 41 VAL F CA 1
ATOM 7842 C C . VAL F 2 41 ? 137.36700 119.18300 112.23200 1.000 18.03636 41 VAL F C 1
ATOM 7843 O O . VAL F 2 41 ? 136.67000 118.16900 112.37500 1.000 18.03636 41 VAL F O 1
ATOM 7847 N N . PRO F 2 42 ? 137.51100 119.75000 111.04000 1.000 21.29966 42 PRO F N 1
ATOM 7848 C CA . PRO F 2 42 ? 136.87000 119.15500 109.86500 1.000 21.29966 42 PRO F CA 1
ATOM 7849 C C . PRO F 2 42 ? 137.53500 117.84600 109.46900 1.000 21.29966 42 PRO F C 1
ATOM 7850 O O . PRO F 2 42 ? 138.73800 117.64900 109.65500 1.000 21.29966 42 PRO F O 1
ATOM 7854 N N . ARG F 2 43 ? 136.72600 116.94700 108.90000 1.000 29.19104 43 ARG F N 1
ATOM 7855 C CA . ARG F 2 43 ? 137.18300 115.58600 108.63500 1.000 29.19104 43 ARG F CA 1
ATOM 7856 C C . ARG F 2 43 ? 138.35700 115.54700 107.66700 1.000 29.19104 43 ARG F C 1
ATOM 7857 O O . ARG F 2 43 ? 139.17300 114.62000 107.72400 1.000 29.19104 43 ARG F O 1
ATOM 7865 N N . ARG F 2 44 ? 138.45800 116.52600 106.76700 1.000 27.97898 44 ARG F N 1
ATOM 7866 C CA . ARG F 2 44 ? 139.60500 116.57400 105.86600 1.000 27.97898 44 ARG F CA 1
ATOM 7867 C C . ARG F 2 44 ? 140.89800 116.73800 106.65200 1.000 27.97898 44 ARG F C 1
ATOM 7868 O O . ARG F 2 44 ? 141.88900 116.03500 106.40600 1.000 27.97898 44 ARG F O 1
ATOM 7876 N N . VAL F 2 45 ? 140.89600 117.65700 107.61900 1.000 25.28167 45 VAL F N 1
ATOM 7877 C CA . VAL F 2 45 ? 142.08200 117.89000 108.43600 1.000 25.28167 45 VAL F CA 1
ATOM 7878 C C . VAL F 2 45 ? 142.47200 116.62000 109.17500 1.000 25.28167 45 VAL F C 1
ATOM 7879 O O . VAL F 2 45 ? 143.64200 116.23300 109.19300 1.000 25.28167 45 VAL F O 1
ATOM 7883 N N . ARG F 2 46 ? 141.49700 115.94300 109.78100 1.000 23.26327 46 ARG F N 1
ATOM 7884 C CA . ARG F 2 46 ? 141.80000 114.74400 110.55700 1.000 23.26327 46 ARG F CA 1
ATOM 7885 C C . ARG F 2 46 ? 142.33600 113.62600 109.67300 1.000 23.26327 46 ARG F C 1
ATOM 7886 O O . ARG F 2 46 ? 143.33000 112.97400 110.01500 1.000 23.26327 46 ARG F O 1
ATOM 7894 N N . LEU F 2 47 ? 141.68400 113.37900 108.53600 1.000 24.98960 47 LEU F N 1
ATOM 7895 C CA . LEU F 2 47 ? 142.12800 112.30100 107.66000 1.000 24.98960 47 LEU F CA 1
ATOM 7896 C C . LEU F 2 47 ? 143.54200 112.55400 107.15200 1.000 24.98960 47 LEU F C 1
ATOM 7897 O O . LEU F 2 47 ? 144.40500 111.66600 107.20600 1.000 24.98960 47 LEU F O 1
ATOM 7902 N N . TYR F 2 48 ? 143.81300 113.76800 106.67000 1.000 26.81263 48 TYR F N 1
ATOM 7903 C CA . TYR F 2 48 ? 145.14800 114.02500 106.14700 1.000 26.81263 48 TYR F CA 1
ATOM 7904 C C . TYR F 2 48 ? 146.18600 114.12200 107.26100 1.000 26.81263 48 TYR F C 1
ATOM 7905 O O . TYR F 2 48 ? 147.35900 113.79900 107.04000 1.000 26.81263 48 TYR F O 1
ATOM 7914 N N . LEU F 2 49 ? 145.77200 114.52800 108.46200 1.000 24.71184 49 LEU F N 1
ATOM 7915 C CA . LEU F 2 49 ? 146.65400 114.48700 109.62200 1.000 24.71184 49 LEU F CA 1
ATOM 7916 C C . LEU F 2 49 ? 147.09200 113.06400 109.91200 1.000 24.71184 49 LEU F C 1
ATOM 7917 O O . LEU F 2 49 ? 148.27200 112.80100 110.17500 1.000 24.71184 49 LEU F O 1
ATOM 7922 N N . ALA F 2 50 ? 146.13800 112.13400 109.90800 1.000 24.32326 50 ALA F N 1
ATOM 7923 C CA . ALA F 2 50 ? 146.48500 110.73700 110.11000 1.000 24.32326 50 ALA F CA 1
ATOM 7924 C C . ALA F 2 50 ? 147.37500 110.22800 108.99100 1.000 24.32326 50 ALA F C 1
ATOM 7925 O O . ALA F 2 50 ? 148.28400 109.43100 109.23800 1.000 24.32326 50 ALA F O 1
ATOM 7927 N N . PHE F 2 51 ? 147.14700 110.69100 107.76200 1.000 28.40565 51 PHE F N 1
ATOM 7928 C CA . PHE F 2 51 ? 148.03800 110.31200 106.66800 1.000 28.40565 51 PHE F CA 1
ATOM 7929 C C . PHE F 2 51 ? 149.46800 110.77900 106.93200 1.000 28.40565 51 PHE F C 1
ATOM 7930 O O . PHE F 2 51 ? 150.43100 110.04100 106.68100 1.000 28.40565 51 PHE F O 1
ATOM 7938 N N . ALA F 2 52 ? 149.62400 112.00200 107.43900 1.000 27.66019 52 ALA F N 1
ATOM 7939 C CA . ALA F 2 52 ? 150.95700 112.51400 107.75000 1.000 27.66019 52 ALA F CA 1
ATOM 7940 C C . ALA F 2 52 ? 151.60500 111.71500 108.87600 1.000 27.66019 52 ALA F C 1
ATOM 7941 O O . ALA F 2 52 ? 152.77800 111.32900 108.79100 1.000 27.66019 52 ALA F O 1
ATOM 7943 N N . ILE F 2 53 ? 150.85300 111.46200 109.94900 1.000 25.97631 53 ILE F N 1
ATOM 7944 C CA . ILE F 2 53 ? 151.39400 110.67100 111.05000 1.000 25.97631 53 ILE F CA 1
ATOM 7945 C C . ILE F 2 53 ? 151.80900 109.29400 110.56100 1.000 25.97631 53 ILE F C 1
ATOM 7946 O O . ILE F 2 53 ? 152.80500 108.73200 111.03000 1.000 25.97631 53 ILE F O 1
ATOM 7951 N N . THR F 2 54 ? 151.08100 108.73800 109.59200 1.000 28.89032 54 THR F N 1
ATOM 7952 C CA . THR F 2 54 ? 151.40800 107.40300 109.11600 1.000 28.89032 54 THR F CA 1
ATOM 7953 C C . THR F 2 54 ? 152.59400 107.39300 108.16800 1.000 28.89032 54 THR F C 1
ATOM 7954 O O . THR F 2 54 ? 153.31900 106.39900 108.11900 1.000 28.89032 54 THR F O 1
ATOM 7958 N N . VAL F 2 55 ? 152.81800 108.46500 107.40600 1.000 28.96534 55 VAL F N 1
ATOM 7959 C CA . VAL F 2 55 ? 154.06200 108.50500 106.64100 1.000 28.96534 55 VAL F CA 1
ATOM 7960 C C . VAL F 2 55 ? 155.24800 108.83800 107.53600 1.000 28.96534 55 VAL F C 1
ATOM 7961 O O . VAL F 2 55 ? 156.39700 108.63500 107.12900 1.000 28.96534 55 VAL F O 1
ATOM 7965 N N . VAL F 2 56 ? 155.00600 109.34400 108.74600 1.000 30.78187 56 VAL F N 1
ATOM 7966 C CA . VAL F 2 56 ? 156.08200 109.43000 109.73300 1.000 30.78187 56 VAL F CA 1
ATOM 7967 C C . VAL F 2 56 ? 156.40000 108.05200 110.29700 1.000 30.78187 56 VAL F C 1
ATOM 7968 O O . VAL F 2 56 ? 157.53900 107.57900 110.23100 1.000 30.78187 56 VAL F O 1
ATOM 7972 N N . VAL F 2 57 ? 155.39200 107.39900 110.88300 1.000 31.49855 57 VAL F N 1
ATOM 7973 C CA . VAL F 2 57 ? 155.60600 106.17600 111.65600 1.000 31.49855 57 VAL F CA 1
ATOM 7974 C C . VAL F 2 57 ? 155.72500 104.93800 110.78200 1.000 31.49855 57 VAL F C 1
ATOM 7975 O O . VAL F 2 57 ? 156.14200 103.88200 111.27300 1.000 31.49855 57 VAL F O 1
ATOM 7979 N N . ALA F 2 58 ? 155.42600 105.04100 109.48800 1.000 34.69806 58 ALA F N 1
ATOM 7980 C CA . ALA F 2 58 ? 155.44000 103.86000 108.62900 1.000 34.69806 58 ALA F CA 1
ATOM 7981 C C . ALA F 2 58 ? 156.79400 103.16300 108.55900 1.000 34.69806 58 ALA F C 1
ATOM 7982 O O . ALA F 2 58 ? 156.80800 101.92500 108.44900 1.000 34.69806 58 ALA F O 1
ATOM 7984 N N . PRO F 2 59 ? 157.93700 103.84900 108.59100 1.000 37.20129 59 PRO F N 1
ATOM 7985 C CA . PRO F 2 59 ? 159.20200 103.12700 108.75800 1.000 37.20129 59 PRO F CA 1
ATOM 7986 C C . PRO F 2 59 ? 159.25700 102.39600 110.09100 1.000 37.20129 59 PRO F C 1
ATOM 7987 O O . PRO F 2 59 ? 158.63200 102.79900 111.07400 1.000 37.20129 59 PRO F O 1
ATOM 7991 N N . ALA F 2 60 ? 160.01300 101.29500 110.10000 1.000 47.23780 60 ALA F N 1
ATOM 7992 C CA . ALA F 2 60 ? 160.27400 100.48100 111.28800 1.000 47.23780 60 ALA F CA 1
ATOM 7993 C C . ALA F 2 60 ? 159.04700 99.69300 111.74700 1.000 47.23780 60 ALA F C 1
ATOM 7994 O O . ALA F 2 60 ? 158.91200 99.38800 112.93300 1.000 47.23780 60 ALA F O 1
ATOM 7996 N N . LEU F 2 61 ? 158.15700 99.33500 110.82300 1.000 45.75238 61 LEU F N 1
ATOM 7997 C CA . LEU F 2 61 ? 157.00100 98.50300 111.13400 1.000 45.75238 61 LEU F CA 1
ATOM 7998 C C . LEU F 2 61 ? 156.78900 97.51100 110.00100 1.000 45.75238 61 LEU F C 1
ATOM 7999 O O . LEU F 2 61 ? 156.98700 97.86000 108.83100 1.000 45.75238 61 LEU F O 1
ATOM 8004 N N . PRO F 2 62 ? 156.39400 96.27800 110.30800 1.000 61.31664 62 PRO F N 1
ATOM 8005 C CA . PRO F 2 62 ? 156.07600 95.29900 109.26400 1.000 61.31664 62 PRO F CA 1
ATOM 8006 C C . PRO F 2 62 ? 154.66900 95.49800 108.70200 1.000 61.31664 62 PRO F C 1
ATOM 8007 O O . PRO F 2 62 ? 153.85500 96.25000 109.24000 1.000 61.31664 62 PRO F O 1
ATOM 8011 N N . ALA F 2 63 ? 154.39100 94.79100 107.60300 1.000 75.10689 63 ALA F N 1
ATOM 8012 C CA . ALA F 2 63 ? 153.25300 95.12900 106.75100 1.000 75.10689 63 ALA F CA 1
ATOM 8013 C C . ALA F 2 63 ? 152.15400 94.07600 106.70900 1.000 75.10689 63 ALA F C 1
ATOM 8014 O O . ALA F 2 63 ? 151.00300 94.39300 107.03300 1.000 75.10689 63 ALA F O 1
ATOM 8016 N N . MET F 2 64 ? 152.46400 92.82700 106.31000 1.000 83.79653 64 MET F N 1
ATOM 8017 C CA . MET F 2 64 ? 151.45500 91.78700 106.07400 1.000 83.79653 64 MET F CA 1
ATOM 8018 C C . MET F 2 64 ? 150.44200 92.20800 105.01000 1.000 83.79653 64 MET F C 1
ATOM 8019 O O . MET F 2 64 ? 149.31000 92.58500 105.34100 1.000 83.79653 64 MET F O 1
ATOM 8024 N N . PRO F 2 65 ? 150.82000 92.16900 103.72900 1.000 94.47338 65 PRO F N 1
ATOM 8025 C CA . PRO F 2 65 ? 149.99100 92.79400 102.69800 1.000 94.47338 65 PRO F CA 1
ATOM 8026 C C . PRO F 2 65 ? 148.65700 92.08700 102.54000 1.000 94.47338 65 PRO F C 1
ATOM 8027 O O . PRO F 2 65 ? 148.57000 90.85300 102.65700 1.000 94.47338 65 PRO F O 1
ATOM 8031 N N . PRO F 2 66 ? 147.58300 92.83600 102.28000 1.000 98.14651 66 PRO F N 1
ATOM 8032 C CA . PRO F 2 66 ? 146.26400 92.23500 102.04200 1.000 98.14651 66 PRO F CA 1
ATOM 8033 C C . PRO F 2 66 ? 145.96100 91.95300 100.57600 1.000 98.14651 66 PRO F C 1
ATOM 8034 O O . PRO F 2 66 ? 144.78800 91.79800 100.22200 1.000 98.14651 66 PRO F O 1
ATOM 8038 N N . VAL F 2 67 ? 146.98700 91.86800 99.72700 1.000 104.50386 67 VAL F N 1
ATOM 8039 C CA . VAL F 2 67 ? 146.92900 92.40700 98.36900 1.000 104.50386 67 VAL F CA 1
ATOM 8040 C C . VAL F 2 67 ? 145.65100 92.06600 97.60400 1.000 104.50386 67 VAL F C 1
ATOM 8041 O O . VAL F 2 67 ? 144.79400 92.93900 97.42500 1.000 104.50386 67 VAL F O 1
ATOM 8045 N N . GLN F 2 68 ? 145.46700 90.80000 97.20400 1.000 105.00684 68 GLN F N 1
ATOM 8046 C CA . GLN F 2 68 ? 144.24700 90.38400 96.49900 1.000 105.00684 68 GLN F CA 1
ATOM 8047 C C . GLN F 2 68 ? 144.08800 88.87900 96.71700 1.000 105.00684 68 GLN F C 1
ATOM 8048 O O . GLN F 2 68 ? 144.71000 88.08500 96.00700 1.000 105.00684 68 GLN F O 1
ATOM 8054 N N . ALA F 2 69 ? 143.23600 88.50500 97.67100 1.000 101.89675 69 ALA F N 1
ATOM 8055 C CA . ALA F 2 69 ? 142.91100 87.10900 97.95200 1.000 101.89675 69 ALA F CA 1
ATOM 8056 C C . ALA F 2 69 ? 141.80000 87.08000 98.99000 1.000 101.89675 69 ALA F C 1
ATOM 8057 O O . ALA F 2 69 ? 141.83000 87.90200 99.91200 1.000 101.89675 69 ALA F O 1
ATOM 8059 N N . LEU F 2 70 ? 140.84600 86.13900 98.88600 1.000 93.10608 70 LEU F N 1
ATOM 8060 C CA . LEU F 2 70 ? 139.62300 86.27300 99.67400 1.000 93.10608 70 LEU F CA 1
ATOM 8061 C C . LEU F 2 70 ? 138.94400 87.57200 99.28600 1.000 93.10608 70 LEU F C 1
ATOM 8062 O O . LEU F 2 70 ? 139.33500 88.62300 99.79200 1.000 93.10608 70 LEU F O 1
ATOM 8067 N N . ASP F 2 71 ? 138.01100 87.52400 98.33200 1.000 90.07424 71 ASP F N 1
ATOM 8068 C CA . ASP F 2 71 ? 137.46700 88.66600 97.60100 1.000 90.07424 71 ASP F CA 1
ATOM 8069 C C . ASP F 2 71 ? 137.68600 90.01200 98.29300 1.000 90.07424 71 ASP F C 1
ATOM 8070 O O . ASP F 2 71 ? 138.01900 90.98500 97.61100 1.000 90.07424 71 ASP F O 1
ATOM 8075 N N . LEU F 2 72 ? 137.51800 90.09100 99.62000 1.000 80.83162 72 LEU F N 1
ATOM 8076 C CA . LEU F 2 72 ? 138.15400 91.15900 100.40500 1.000 80.83162 72 LEU F CA 1
ATOM 8077 C C . LEU F 2 72 ? 138.45300 90.62400 101.80700 1.000 80.83162 72 LEU F C 1
ATOM 8078 O O . LEU F 2 72 ? 137.52600 90.36200 102.57900 1.000 80.83162 72 LEU F O 1
ATOM 8083 N N . SER F 2 73 ? 139.74800 90.44600 102.12000 1.000 68.28778 73 SER F N 1
ATOM 8084 C CA . SER F 2 73 ? 140.23200 89.97300 103.42200 1.000 68.28778 73 SER F CA 1
ATOM 8085 C C . SER F 2 73 ? 140.92800 91.06500 104.22100 1.000 68.28778 73 SER F C 1
ATOM 8086 O O . SER F 2 73 ? 140.82500 91.11200 105.46500 1.000 68.28778 73 SER F O 1
ATOM 8089 N N . GLY F 2 74 ? 141.64400 91.93900 103.52200 1.000 60.60671 74 GLY F N 1
ATOM 8090 C CA . GLY F 2 74 ? 142.14500 93.14900 104.12300 1.000 60.60671 74 GLY F CA 1
ATOM 8091 C C . GLY F 2 74 ? 141.02900 93.88100 104.82800 1.000 60.60671 74 GLY F C 1
ATOM 8092 O O . GLY F 2 74 ? 141.28800 94.68100 105.71800 1.000 60.60671 74 GLY F O 1
ATOM 8093 N N . LEU F 2 75 ? 139.78000 93.58900 104.46200 1.000 56.12864 75 LEU F N 1
ATOM 8094 C CA . LEU F 2 75 ? 138.64200 94.17500 105.16000 1.000 56.12864 75 LEU F CA 1
ATOM 8095 C C . LEU F 2 75 ? 138.49400 93.59500 106.56100 1.000 56.12864 75 LEU F C 1
ATOM 8096 O O . LEU F 2 75 ? 138.22000 94.33100 107.51600 1.000 56.12864 75 LEU F O 1
ATOM 8101 N N . LEU F 2 76 ? 138.68700 92.28300 106.71100 1.000 51.26212 76 LEU F N 1
ATOM 8102 C CA . LEU F 2 76 ? 138.76200 91.70100 108.04700 1.000 51.26212 76 LEU F CA 1
ATOM 8103 C C . LEU F 2 76 ? 139.87200 92.36300 108.85300 1.000 51.26212 76 LEU F C 1
ATOM 8104 O O . LEU F 2 76 ? 139.68600 92.73600 110.02300 1.000 51.26212 76 LEU F O 1
ATOM 8109 N N . LEU F 2 77 ? 141.04000 92.52900 108.23000 1.000 47.93980 77 LEU F N 1
ATOM 8110 C CA . LEU F 2 77 ? 142.17600 93.08600 108.96700 1.000 47.93980 77 LEU F CA 1
ATOM 8111 C C . LEU F 2 77 ? 141.93800 94.55200 109.34400 1.000 47.93980 77 LEU F C 1
ATOM 8112 O O . LEU F 2 77 ? 142.28600 94.98900 110.45500 1.000 47.93980 77 LEU F O 1
ATOM 8117 N N . ILE F 2 78 ? 141.31600 95.31400 108.44200 1.000 43.39337 78 ILE F N 1
ATOM 8118 C CA . ILE F 2 78 ? 140.95600 96.70200 108.71200 1.000 43.39337 78 ILE F CA 1
ATOM 8119 C C . ILE F 2 78 ? 139.94300 96.78100 109.84100 1.000 43.39337 78 ILE F C 1
ATOM 8120 O O . ILE F 2 78 ? 140.00300 97.68300 110.68000 1.000 43.39337 78 ILE F O 1
ATOM 8125 N N . GLY F 2 79 ? 138.98300 95.85700 109.87000 1.000 40.27864 79 GLY F N 1
ATOM 8126 C CA . GLY F 2 79 ? 138.06100 95.81500 110.99200 1.000 40.27864 79 GLY F CA 1
ATOM 8127 C C . GLY F 2 79 ? 138.78200 95.61100 112.30700 1.000 40.27864 79 GLY F C 1
ATOM 8128 O O . GLY F 2 79 ? 138.50400 96.29100 113.29800 1.000 40.27864 79 GLY F O 1
ATOM 8129 N N . GLU F 2 80 ? 139.73200 94.67300 112.32400 1.000 37.83749 80 GLU F N 1
ATOM 8130 C CA . GLU F 2 80 ? 140.54700 94.46000 113.51900 1.000 37.83749 80 GLU F CA 1
ATOM 8131 C C . GLU F 2 80 ? 141.20000 95.75700 113.99000 1.000 37.83749 80 GLU F C 1
ATOM 8132 O O . GLU F 2 80 ? 141.09200 96.14000 115.16800 1.000 37.83749 80 GLU F O 1
ATOM 8138 N N . GLN F 2 81 ? 141.87300 96.45600 113.07600 1.000 35.14951 81 GLN F N 1
ATOM 8139 C CA . GLN F 2 81 ? 142.61700 97.64500 113.48600 1.000 35.14951 81 GLN F CA 1
ATOM 8140 C C . GLN F 2 81 ? 141.69000 98.78700 113.88400 1.000 35.14951 81 GLN F C 1
ATOM 8141 O O . GLN F 2 81 ? 141.99500 99.54200 114.81500 1.000 35.14951 81 GLN F O 1
ATOM 8147 N N . ILE F 2 82 ? 140.57400 98.95300 113.17400 1.000 28.58112 82 ILE F N 1
ATOM 8148 C CA . ILE F 2 82 ? 139.60500 99.97200 113.55700 1.000 28.58112 82 ILE F CA 1
ATOM 8149 C C . ILE F 2 82 ? 139.09500 99.70200 114.96100 1.000 28.58112 82 ILE F C 1
ATOM 8150 O O . ILE F 2 82 ? 138.90900 100.62800 115.75900 1.000 28.58112 82 ILE F O 1
ATOM 8155 N N . ILE F 2 83 ? 138.87500 98.42800 115.29200 1.000 28.14546 83 ILE F N 1
ATOM 8156 C CA . ILE F 2 83 ? 138.44000 98.08400 116.64100 1.000 28.14546 83 ILE F CA 1
ATOM 8157 C C . ILE F 2 83 ? 139.48500 98.51300 117.65900 1.000 28.14546 83 ILE F C 1
ATOM 8158 O O . ILE F 2 83 ? 139.16400 99.13400 118.67800 1.000 28.14546 83 ILE F O 1
ATOM 8163 N N . ILE F 2 84 ? 140.75500 98.19700 117.39500 1.000 28.11725 84 ILE F N 1
ATOM 8164 C CA . ILE F 2 84 ? 141.80200 98.55100 118.35800 1.000 28.11725 84 ILE F CA 1
ATOM 8165 C C . ILE F 2 84 ? 141.88100 100.06500 118.54600 1.000 28.11725 84 ILE F C 1
ATOM 8166 O O . ILE F 2 84 ? 141.95400 100.57000 119.68000 1.000 28.11725 84 ILE F O 1
ATOM 8171 N N . GLY F 2 85 ? 141.86100 100.81200 117.44200 1.000 26.25273 85 GLY F N 1
ATOM 8172 C CA . GLY F 2 85 ? 141.99200 102.25900 117.53700 1.000 26.25273 85 GLY F CA 1
ATOM 8173 C C . GLY F 2 85 ? 140.80800 102.90900 118.22800 1.000 26.25273 85 GLY F C 1
ATOM 8174 O O . GLY F 2 85 ? 140.97200 103.79800 119.07000 1.000 26.25273 85 GLY F O 1
ATOM 8175 N N . ALA F 2 86 ? 139.59400 102.48300 117.87100 1.000 23.24741 86 ALA F N 1
ATOM 8176 C CA . ALA F 2 86 ? 138.41000 102.99900 118.54000 1.000 23.24741 86 ALA F CA 1
ATOM 8177 C C . ALA F 2 86 ? 138.41700 102.64800 120.01600 1.000 23.24741 86 ALA F C 1
ATOM 8178 O O . ALA F 2 86 ? 137.92900 103.42900 120.83900 1.000 23.24741 86 ALA F O 1
ATOM 8180 N N . GLY F 2 87 ? 138.96500 101.48600 120.37400 1.000 24.33570 87 GLY F N 1
ATOM 8181 C CA . GLY F 2 87 ? 139.11500 101.16100 121.78000 1.000 24.33570 87 GLY F CA 1
ATOM 8182 C C . GLY F 2 87 ? 140.00700 102.15100 122.49800 1.000 24.33570 87 GLY F C 1
ATOM 8183 O O . GLY F 2 87 ? 139.67600 102.62700 123.58600 1.000 24.33570 87 GLY F O 1
ATOM 8184 N N . MET F 2 88 ? 141.15400 102.47000 121.89600 1.000 24.62618 88 MET F N 1
ATOM 8185 C CA . MET F 2 88 ? 142.02100 103.50600 122.46000 1.000 24.62618 88 MET F CA 1
ATOM 8186 C C . MET F 2 88 ? 141.25600 104.81100 122.66400 1.000 24.62618 88 MET F C 1
ATOM 8187 O O . MET F 2 88 ? 141.27800 105.41400 123.75200 1.000 24.62618 88 MET F O 1
ATOM 8192 N N . GLY F 2 89 ? 140.57500 105.25800 121.60800 1.000 22.08660 89 GLY F N 1
ATOM 8193 C CA . GLY F 2 89 ? 139.87200 106.52800 121.66900 1.000 22.08660 89 GLY F CA 1
ATOM 8194 C C . GLY F 2 89 ? 138.81900 106.56700 122.75800 1.000 22.08660 89 GLY F C 1
ATOM 8195 O O . GLY F 2 89 ? 138.74600 107.52500 123.52600 1.000 22.08660 89 GLY F O 1
ATOM 8196 N N . LEU F 2 90 ? 137.99400 105.52500 122.84400 1.000 20.69598 90 LEU F N 1
ATOM 8197 C CA . LEU F 2 90 ? 136.96500 105.48500 123.87800 1.000 20.69598 90 LEU F CA 1
ATOM 8198 C C . LEU F 2 90 ? 137.58100 105.40300 125.26800 1.000 20.69598 90 LEU F C 1
ATOM 8199 O O . LEU F 2 90 ? 137.06900 106.01100 126.22400 1.000 20.69598 90 LEU F O 1
ATOM 8204 N N . SER F 2 91 ? 138.67700 104.65000 125.40000 1.000 20.62136 91 SER F N 1
ATOM 8205 C CA . SER F 2 91 ? 139.32300 104.49600 126.69500 1.000 20.62136 91 SER F CA 1
ATOM 8206 C C . SER F 2 91 ? 139.79700 105.83200 127.23300 1.000 20.62136 91 SER F C 1
ATOM 8207 O O . SER F 2 91 ? 139.73400 106.07800 128.44200 1.000 20.62136 91 SER F O 1
ATOM 8210 N N . LEU F 2 92 ? 140.28100 106.70800 126.35800 1.000 20.79792 92 LEU F N 1
ATOM 8211 C CA . LEU F 2 92 ? 140.66400 108.02800 126.84700 1.000 20.79792 92 LEU F CA 1
ATOM 8212 C C . LEU F 2 92 ? 139.57200 109.07700 126.65600 1.000 20.79792 92 LEU F C 1
ATOM 8213 O O . LEU F 2 92 ? 139.78800 110.24200 126.99900 1.000 20.79792 92 LEU F O 1
ATOM 8218 N N . GLN F 2 93 ? 138.41200 108.69200 126.12100 1.000 20.84023 93 GLN F N 1
ATOM 8219 C CA . GLN F 2 93 ? 137.25800 109.58500 126.07200 1.000 20.84023 93 GLN F CA 1
ATOM 8220 C C . GLN F 2 93 ? 136.47300 109.55200 127.37600 1.000 20.84023 93 GLN F C 1
ATOM 8221 O O . GLN F 2 93 ? 135.99400 110.59200 127.85500 1.000 20.84023 93 GLN F O 1
ATOM 8227 N N . MET F 2 94 ? 136.31900 108.36200 127.95700 1.000 23.74324 94 MET F N 1
ATOM 8228 C CA . MET F 2 94 ? 135.69200 108.28500 129.27400 1.000 23.74324 94 MET F CA 1
ATOM 8229 C C . MET F 2 94 ? 136.46800 109.10600 130.30000 1.000 23.74324 94 MET F C 1
ATOM 8230 O O . MET F 2 94 ? 135.89400 109.58500 131.28900 1.000 23.74324 94 MET F O 1
ATOM 8235 N N . PHE F 2 95 ? 137.76300 109.31000 130.05500 1.000 21.31260 95 PHE F N 1
ATOM 8236 C CA . PHE F 2 95 ? 138.56400 110.18500 130.90300 1.000 21.31260 95 PHE F CA 1
ATOM 8237 C C . PHE F 2 95 ? 137.97100 111.58800 130.96300 1.000 21.31260 95 PHE F C 1
ATOM 8238 O O . PHE F 2 95 ? 137.72700 112.12100 132.04900 1.000 21.31260 95 PHE F O 1
ATOM 8246 N N . PHE F 2 96 ? 137.73900 112.20900 129.80400 1.000 19.12935 96 PHE F N 1
ATOM 8247 C CA . PHE F 2 96 ? 137.10800 113.52600 129.78100 1.000 19.12935 96 PHE F CA 1
ATOM 8248 C C . PHE F 2 96 ? 135.68400 113.48000 130.30600 1.000 19.12935 96 PHE F C 1
ATOM 8249 O O . PHE F 2 96 ? 135.21200 114.45300 130.91800 1.000 19.12935 96 PHE F O 1
ATOM 8257 N N . HIS F 2 97 ? 134.98500 112.37400 130.07800 1.000 21.90562 97 HIS F N 1
ATOM 8258 C CA . HIS F 2 97 ? 133.62600 112.30000 130.58400 1.000 21.90562 97 HIS F CA 1
ATOM 8259 C C . HIS F 2 97 ? 133.57000 112.24900 132.10100 1.000 21.90562 97 HIS F C 1
ATOM 8260 O O . HIS F 2 97 ? 132.52400 112.56300 132.67100 1.000 21.90562 97 HIS F O 1
ATOM 8267 N N . ILE F 2 98 ? 134.66900 111.88200 132.76300 1.000 21.91505 98 ILE F N 1
ATOM 8268 C CA . ILE F 2 98 ? 134.75200 112.07400 134.21500 1.000 21.91505 98 ILE F CA 1
ATOM 8269 C C . ILE F 2 98 ? 134.36000 113.49900 134.58500 1.000 21.91505 98 ILE F C 1
ATOM 8270 O O . ILE F 2 98 ? 133.42900 113.73600 135.36800 1.000 21.91505 98 ILE F O 1
ATOM 8275 N N . PHE F 2 99 ? 135.07200 114.47300 134.01900 1.000 20.71432 99 PHE F N 1
ATOM 8276 C CA . PHE F 2 99 ? 134.83400 115.86800 134.36100 1.000 20.71432 99 PHE F CA 1
ATOM 8277 C C . PHE F 2 99 ? 133.52300 116.37100 133.78500 1.000 20.71432 99 PHE F C 1
ATOM 8278 O O . PHE F 2 99 ? 132.87300 117.22900 134.39400 1.000 20.71432 99 PHE F O 1
ATOM 8286 N N . VAL F 2 100 ? 133.12000 115.86200 132.61900 1.000 21.98996 100 VAL F N 1
ATOM 8287 C CA . VAL F 2 100 ? 131.79000 116.19000 132.10600 1.000 21.98996 100 VAL F CA 1
ATOM 8288 C C . VAL F 2 100 ? 130.72400 115.84400 133.14100 1.000 21.98996 100 VAL F C 1
ATOM 8289 O O . VAL F 2 100 ? 129.85700 116.66600 133.46900 1.000 21.98996 100 VAL F O 1
ATOM 8293 N N . ILE F 2 101 ? 130.79000 114.62700 133.68800 1.000 22.55339 101 ILE F N 1
ATOM 8294 C CA . ILE F 2 101 ? 129.78900 114.16700 134.64600 1.000 22.55339 101 ILE F CA 1
ATOM 8295 C C . ILE F 2 101 ? 129.87700 114.95900 135.94200 1.000 22.55339 101 ILE F C 1
ATOM 8296 O O . ILE F 2 101 ? 128.85500 115.27600 136.56100 1.000 22.55339 101 ILE F O 1
ATOM 8301 N N . ALA F 2 102 ? 131.09300 115.29200 136.37700 1.000 22.50620 102 ALA F N 1
ATOM 8302 C CA . ALA F 2 102 ? 131.24000 116.11400 137.57600 1.000 22.50620 102 ALA F CA 1
ATOM 8303 C C . ALA F 2 102 ? 130.54900 117.46400 137.40500 1.000 22.50620 102 ALA F C 1
ATOM 8304 O O . ALA F 2 102 ? 129.70300 117.86700 138.22600 1.000 22.50620 102 ALA F O 1
ATOM 8306 N N . GLY F 2 103 ? 130.89800 118.17600 136.33300 1.000 22.07141 103 GLY F N 1
ATOM 8307 C CA . GLY F 2 103 ? 130.26700 119.45100 136.06400 1.000 22.07141 103 GLY F CA 1
ATOM 8308 C C . GLY F 2 103 ? 128.76200 119.35200 135.96500 1.000 22.07141 103 GLY F C 1
ATOM 8309 O O . GLY F 2 103 ? 128.04700 120.22500 136.45900 1.000 22.07141 103 GLY F O 1
ATOM 8310 N N . GLN F 2 104 ? 128.25400 118.28300 135.35500 1.000 22.73737 104 GLN F N 1
ATOM 8311 C CA . GLN F 2 104 ? 126.81100 118.20000 135.18600 1.000 22.73737 104 GLN F CA 1
ATOM 8312 C C . GLN F 2 104 ? 126.08600 117.84500 136.47100 1.000 22.73737 104 GLN F C 1
ATOM 8313 O O . GLN F 2 104 ? 124.95500 118.29700 136.67000 1.000 22.73737 104 GLN F O 1
ATOM 8319 N N . ILE F 2 105 ? 126.69100 117.04800 137.35100 1.000 20.65206 105 ILE F N 1
ATOM 8320 C CA . ILE F 2 105 ? 126.08500 116.85800 138.66400 1.000 20.65206 105 ILE F CA 1
ATOM 8321 C C . ILE F 2 105 ? 125.97100 118.19500 139.37700 1.000 20.65206 105 ILE F C 1
ATOM 8322 O O . ILE F 2 105 ? 124.93000 118.51300 139.97300 1.000 20.65206 105 ILE F O 1
ATOM 8327 N N . ILE F 2 106 ? 127.02600 119.01400 139.30800 1.000 21.15505 106 ILE F N 1
ATOM 8328 C CA . ILE F 2 106 ? 126.94000 120.32400 139.95100 1.000 21.15505 106 ILE F CA 1
ATOM 8329 C C . ILE F 2 106 ? 125.85100 121.17300 139.30300 1.000 21.15505 106 ILE F C 1
ATOM 8330 O O . ILE F 2 106 ? 125.08500 121.85800 139.99300 1.000 21.15505 106 ILE F O 1
ATOM 8335 N N . SER F 2 107 ? 125.76800 121.14900 137.97200 1.000 20.45345 107 SER F N 1
ATOM 8336 C CA . SER F 2 107 ? 124.80400 121.99200 137.27100 1.000 20.45345 107 SER F CA 1
ATOM 8337 C C . SER F 2 107 ? 123.37800 121.60400 137.62700 1.000 20.45345 107 SER F C 1
ATOM 8338 O O . SER F 2 107 ? 122.53900 122.46600 137.90900 1.000 20.45345 107 SER F O 1
ATOM 8341 N N . THR F 2 108 ? 123.08500 120.30500 137.61400 1.000 21.29800 108 THR F N 1
ATOM 8342 C CA . THR F 2 108 ? 121.77200 119.82200 138.01900 1.000 21.29800 108 THR F CA 1
ATOM 8343 C C . THR F 2 108 ? 121.44600 120.23500 139.44500 1.000 21.29800 108 THR F C 1
ATOM 8344 O O . THR F 2 108 ? 120.35700 120.74500 139.72300 1.000 21.29800 108 THR F O 1
ATOM 8348 N N . GLN F 2 109 ? 122.38100 120.01800 140.37300 1.000 21.98727 109 GLN F N 1
ATOM 8349 C CA . GLN F 2 109 ? 122.09700 120.37600 141.75700 1.000 21.98727 109 GLN F CA 1
ATOM 8350 C C . GLN F 2 109 ? 121.88000 121.86800 141.93700 1.000 21.98727 109 GLN F C 1
ATOM 8351 O O . GLN F 2 109 ? 121.13700 122.26700 142.83900 1.000 21.98727 109 GLN F O 1
ATOM 8357 N N . MET F 2 110 ? 122.51500 122.70100 141.11100 1.000 22.55201 110 MET F N 1
ATOM 8358 C CA . MET F 2 110 ? 122.23000 124.12900 141.17000 1.000 22.55201 110 MET F CA 1
ATOM 8359 C C . MET F 2 110 ? 120.79000 124.41700 140.77500 1.000 22.55201 110 MET F C 1
ATOM 8360 O O . MET F 2 110 ? 120.17900 125.35600 141.29800 1.000 22.55201 110 MET F O 1
ATOM 8365 N N . GLY F 2 111 ? 120.23300 123.62200 139.86800 1.000 24.33045 111 GLY F N 1
ATOM 8366 C CA . GLY F 2 111 ? 118.85700 123.79100 139.45200 1.000 24.33045 111 GLY F CA 1
ATOM 8367 C C . GLY F 2 111 ? 118.72200 124.05700 137.97000 1.000 24.33045 111 GLY F C 1
ATOM 8368 O O . GLY F 2 111 ? 117.70900 124.60000 137.52600 1.000 24.33045 111 GLY F O 1
ATOM 8369 N N . MET F 2 112 ? 119.73200 123.67900 137.19000 1.000 23.62264 112 MET F N 1
ATOM 8370 C CA . MET F 2 112 ? 119.71300 123.86900 135.74800 1.000 23.62264 112 MET F CA 1
ATOM 8371 C C . MET F 2 112 ? 119.30100 122.60900 135.00100 1.000 23.62264 112 MET F C 1
ATOM 8372 O O . MET F 2 112 ? 119.71200 122.41200 133.85400 1.000 23.62264 112 MET F O 1
ATOM 8377 N N . GLY F 2 113 ? 118.50000 121.75400 135.62600 1.000 28.95564 113 GLY F N 1
ATOM 8378 C CA . GLY F 2 113 ? 118.11600 120.50500 135.00400 1.000 28.95564 113 GLY F CA 1
ATOM 8379 C C . GLY F 2 113 ? 116.63600 120.20400 135.09200 1.000 28.95564 113 GLY F C 1
ATOM 8380 O O . GLY F 2 113 ? 116.24300 119.03800 135.19100 1.000 28.95564 113 GLY F O 1
ATOM 8381 N N . PHE F 2 114 ? 115.80000 121.23700 135.05700 1.000 25.21047 114 PHE F N 1
ATOM 8382 C CA . PHE F 2 114 ? 114.36100 121.01800 135.02900 1.000 25.21047 114 PHE F CA 1
ATOM 8383 C C . PHE F 2 114 ? 113.85600 120.63900 133.65100 1.000 25.21047 114 PHE F C 1
ATOM 8384 O O . PHE F 2 114 ? 112.64200 120.63600 133.42100 1.000 25.21047 114 PHE F O 1
ATOM 8392 N N . ALA F 2 115 ? 114.76500 120.34000 132.73900 1.000 31.82249 115 ALA F N 1
ATOM 8393 C CA . ALA F 2 115 ? 114.45400 119.77900 131.44100 1.000 31.82249 115 ALA F CA 1
ATOM 8394 C C . ALA F 2 115 ? 114.39400 118.26500 131.46200 1.000 31.82249 115 ALA F C 1
ATOM 8395 O O . ALA F 2 115 ? 114.17600 117.65400 130.41300 1.000 31.82249 115 ALA F O 1
ATOM 8397 N N . SER F 2 116 ? 114.60800 117.64600 132.61900 1.000 30.33388 116 SER F N 1
ATOM 8398 C CA . SER F 2 116 ? 114.65100 116.19200 132.68100 1.000 30.33388 116 SER F CA 1
ATOM 8399 C C . SER F 2 116 ? 113.27000 115.58900 132.46600 1.000 30.33388 116 SER F C 1
ATOM 8400 O O . SER F 2 116 ? 113.03600 114.86300 131.49100 1.000 30.33388 116 SER F O 1
ATOM 8403 N N . MET F 2 117 ? 112.33400 115.89300 133.35900 1.000 29.92056 117 MET F N 1
ATOM 8404 C CA . MET F 2 117 ? 111.08700 115.13700 133.41900 1.000 29.92056 117 MET F CA 1
ATOM 8405 C C . MET F 2 117 ? 110.05900 115.63100 132.40700 1.000 29.92056 117 MET F C 1
ATOM 8406 O O . MET F 2 117 ? 108.86900 115.71300 132.69900 1.000 29.92056 117 MET F O 1
ATOM 8411 N N . VAL F 2 118 ? 110.49500 115.92900 131.18700 1.000 31.99140 118 VAL F N 1
ATOM 8412 C CA . VAL F 2 118 ? 109.55500 116.13000 130.09200 1.000 31.99140 118 VAL F CA 1
ATOM 8413 C C . VAL F 2 118 ? 110.01800 115.39100 128.83900 1.000 31.99140 118 VAL F C 1
ATOM 8414 O O . VAL F 2 118 ? 109.32800 114.50400 128.32200 1.000 31.99140 118 VAL F O 1
ATOM 8418 N N . ASP F 2 119 ? 111.20000 115.74200 128.37400 1.000 31.55858 119 ASP F N 1
ATOM 8419 C CA . ASP F 2 119 ? 111.79200 115.56200 127.05600 1.000 31.55858 119 ASP F CA 1
ATOM 8420 C C . ASP F 2 119 ? 110.95600 116.05900 125.87200 1.000 31.55858 119 ASP F C 1
ATOM 8421 O O . ASP F 2 119 ? 111.11300 115.52300 124.76900 1.000 31.55858 119 ASP F O 1
ATOM 8426 N N . PRO F 2 120 ? 110.06400 117.07000 126.02000 1.000 30.36938 120 PRO F N 1
ATOM 8427 C CA . PRO F 2 120 ? 110.13600 118.24500 125.14200 1.000 30.36938 120 PRO F CA 1
ATOM 8428 C C . PRO F 2 120 ? 110.84400 119.38400 125.85100 1.000 30.36938 120 PRO F C 1
ATOM 8429 O O . PRO F 2 120 ? 110.26300 119.93500 126.79100 1.000 30.36938 120 PRO F O 1
ATOM 8433 N N . THR F 2 121 ? 112.02600 119.80600 125.41100 1.000 35.95938 121 THR F N 1
ATOM 8434 C CA . THR F 2 121 ? 112.71700 120.82400 126.19400 1.000 35.95938 121 THR F CA 1
ATOM 8435 C C . THR F 2 121 ? 114.01900 121.22200 125.51500 1.000 35.95938 121 THR F C 1
ATOM 8436 O O . THR F 2 121 ? 114.42500 120.64900 124.50000 1.000 35.95938 121 THR F O 1
ATOM 8440 N N . ASN F 2 122 ? 114.66600 122.22900 126.10600 1.000 31.93273 122 ASN F N 1
ATOM 8441 C CA . ASN F 2 122 ? 116.05400 122.52800 125.77900 1.000 31.93273 122 ASN F CA 1
ATOM 8442 C C . ASN F 2 122 ? 116.94700 121.32500 126.04300 1.000 31.93273 122 ASN F C 1
ATOM 8443 O O . ASN F 2 122 ? 117.84800 121.02000 125.25200 1.000 31.93273 122 ASN F O 1
ATOM 8448 N N . GLY F 2 123 ? 116.70800 120.63100 127.14200 1.000 33.09951 123 GLY F N 1
ATOM 8449 C CA . GLY F 2 123 ? 117.59900 119.60600 127.63400 1.000 33.09951 123 GLY F CA 1
ATOM 8450 C C . GLY F 2 123 ? 118.33200 120.06600 128.88200 1.000 33.09951 123 GLY F C 1
ATOM 8451 O O . GLY F 2 123 ? 118.37100 121.25300 129.21900 1.000 33.09951 123 GLY F O 1
ATOM 8452 N N . VAL F 2 124 ? 118.90400 119.09800 129.59300 1.000 34.35901 124 VAL F N 1
ATOM 8453 C CA . VAL F 2 124 ? 119.70200 119.44600 130.75800 1.000 34.35901 124 VAL F CA 1
ATOM 8454 C C . VAL F 2 124 ? 120.87700 120.23700 130.21000 1.000 34.35901 124 VAL F C 1
ATOM 8455 O O . VAL F 2 124 ? 121.76300 119.67900 129.55500 1.000 34.35901 124 VAL F O 1
ATOM 8459 N N . SER F 2 125 ? 120.87200 121.54800 130.45100 1.000 25.56756 125 SER F N 1
ATOM 8460 C CA . SER F 2 125 ? 121.79400 122.44300 129.76800 1.000 25.56756 125 SER F CA 1
ATOM 8461 C C . SER F 2 125 ? 123.23200 122.08300 130.09700 1.000 25.56756 125 SER F C 1
ATOM 8462 O O . SER F 2 125 ? 123.70000 122.30300 131.21800 1.000 25.56756 125 SER F O 1
ATOM 8465 N N . SER F 2 126 ? 123.93500 121.52200 129.11600 1.000 22.98333 126 SER F N 1
ATOM 8466 C CA . SER F 2 126 ? 125.32600 121.14100 129.28300 1.000 22.98333 126 SER F CA 1
ATOM 8467 C C . SER F 2 126 ? 126.28700 122.14800 128.68300 1.000 22.98333 126 SER F C 1
ATOM 8468 O O . SER F 2 126 ? 127.42700 122.24100 129.14500 1.000 22.98333 126 SER F O 1
ATOM 8471 N N . ALA F 2 127 ? 125.85800 122.90100 127.67000 1.000 20.74917 127 ALA F N 1
ATOM 8472 C CA . ALA F 2 127 ? 126.68900 123.97900 127.15000 1.000 20.74917 127 ALA F CA 1
ATOM 8473 C C . ALA F 2 127 ? 127.07600 124.96400 128.24500 1.000 20.74917 127 ALA F C 1
ATOM 8474 O O . ALA F 2 127 ? 128.10100 125.64400 128.13500 1.000 20.74917 127 ALA F O 1
ATOM 8476 N N . VAL F 2 128 ? 126.27800 125.04700 129.31200 1.000 21.07530 128 VAL F N 1
ATOM 8477 C CA . VAL F 2 128 ? 126.52100 126.05000 130.34100 1.000 21.07530 128 VAL F CA 1
ATOM 8478 C C . VAL F 2 128 ? 127.63400 125.60700 131.28600 1.000 21.07530 128 VAL F C 1
ATOM 8479 O O . VAL F 2 128 ? 128.48300 126.41500 131.67500 1.000 21.07530 128 VAL F O 1
ATOM 8483 N N . ILE F 2 129 ? 127.66100 124.32600 131.66500 1.000 19.57931 129 ILE F N 1
ATOM 8484 C CA . ILE F 2 129 ? 128.64500 123.80800 132.60600 1.000 19.57931 129 ILE F CA 1
ATOM 8485 C C . ILE F 2 129 ? 129.45100 122.66100 132.01500 1.000 19.57931 129 ILE F C 1
ATOM 8486 O O . ILE F 2 129 ? 130.66800 122.59200 132.20700 1.000 19.57931 129 ILE F O 1
ATOM 8491 N N . GLY F 2 130 ? 128.79700 121.73600 131.31500 1.000 22.27311 130 GLY F N 1
ATOM 8492 C CA . GLY F 2 130 ? 129.53000 120.62900 130.72100 1.000 22.27311 130 GLY F CA 1
ATOM 8493 C C . GLY F 2 130 ? 130.58200 121.09600 129.73600 1.000 22.27311 130 GLY F C 1
ATOM 8494 O O . GLY F 2 130 ? 131.71700 120.61500 129.74400 1.000 22.27311 130 GLY F O 1
ATOM 8495 N N . GLN F 2 131 ? 130.21800 122.04700 128.87200 1.000 21.38900 131 GLN F N 1
ATOM 8496 C CA . GLN F 2 131 ? 131.19600 122.63700 127.96400 1.000 21.38900 131 GLN F CA 1
ATOM 8497 C C . GLN F 2 131 ? 132.28600 123.37200 128.72600 1.000 21.38900 131 GLN F C 1
ATOM 8498 O O . GLN F 2 131 ? 133.44900 123.36400 128.31400 1.000 21.38900 131 GLN F O 1
ATOM 8504 N N . PHE F 2 132 ? 131.92500 123.99600 129.84300 1.000 19.25564 132 PHE F N 1
ATOM 8505 C CA . PHE F 2 132 ? 132.88400 124.68500 130.69900 1.000 19.25564 132 PHE F CA 1
ATOM 8506 C C . PHE F 2 132 ? 133.98300 123.73900 131.17800 1.000 19.25564 132 PHE F C 1
ATOM 8507 O O . PHE F 2 132 ? 135.17900 123.97800 130.94800 1.000 19.25564 132 PHE F O 1
ATOM 8515 N N . PHE F 2 133 ? 133.59600 122.65300 131.85100 1.000 17.95017 133 PHE F N 1
ATOM 8516 C CA . PHE F 2 133 ? 134.58300 121.70800 132.35800 1.000 17.95017 133 PHE F CA 1
ATOM 8517 C C . PHE F 2 133 ? 135.28900 120.97800 131.22700 1.000 17.95017 133 PHE F C 1
ATOM 8518 O O . PHE F 2 133 ? 136.47100 120.64400 131.35500 1.000 17.95017 133 PHE F O 1
ATOM 8526 N N . THR F 2 134 ? 134.59600 120.72800 130.11600 1.000 18.75545 134 THR F N 1
ATOM 8527 C CA . THR F 2 134 ? 135.26600 120.12900 128.96900 1.000 18.75545 134 THR F CA 1
ATOM 8528 C C . THR F 2 134 ? 136.35300 121.04200 128.42200 1.000 18.75545 134 THR F C 1
ATOM 8529 O O . THR F 2 134 ? 137.40600 120.55900 128.00100 1.000 18.75545 134 THR F O 1
ATOM 8533 N N . MET F 2 135 ? 136.14000 122.35700 128.45200 1.000 18.57967 135 MET F N 1
ATOM 8534 C CA . MET F 2 135 ? 137.19000 123.27300 128.02100 1.000 18.57967 135 MET F CA 1
ATOM 8535 C C . MET F 2 135 ? 138.35000 123.27200 129.00000 1.000 18.57967 135 MET F C 1
ATOM 8536 O O . MET F 2 135 ? 139.51700 123.22900 128.58800 1.000 18.57967 135 MET F O 1
ATOM 8541 N N . LEU F 2 136 ? 138.04600 123.36100 130.29700 1.000 17.55021 136 LEU F N 1
ATOM 8542 C CA . LEU F 2 136 ? 139.06000 123.14300 131.32400 1.000 17.55021 136 LEU F CA 1
ATOM 8543 C C . LEU F 2 136 ? 139.96400 121.97700 130.97400 1.000 17.55021 136 LEU F C 1
ATOM 8544 O O . LEU F 2 136 ? 141.18900 122.11500 130.86700 1.000 17.55021 136 LEU F O 1
ATOM 8549 N N . VAL F 2 137 ? 139.34500 120.81400 130.79500 1.000 17.52930 137 VAL F N 1
ATOM 8550 C CA . VAL F 2 137 ? 140.10000 119.57900 130.67000 1.000 17.52930 137 VAL F CA 1
ATOM 8551 C C . VAL F 2 137 ? 140.82600 119.52700 129.33900 1.000 17.52930 137 VAL F C 1
ATOM 8552 O O . VAL F 2 137 ? 141.94400 119.01800 129.25500 1.000 17.52930 137 VAL F O 1
ATOM 8556 N N . THR F 2 138 ? 140.21500 120.05200 128.27900 1.000 16.92384 138 THR F N 1
ATOM 8557 C CA . THR F 2 138 ? 140.90400 120.07300 126.99900 1.000 16.92384 138 THR F CA 1
ATOM 8558 C C . THR F 2 138 ? 142.17700 120.89400 127.09800 1.000 16.92384 138 THR F C 1
ATOM 8559 O O . THR F 2 138 ? 143.24400 120.45900 126.65800 1.000 16.92384 138 THR F O 1
ATOM 8563 N N . LEU F 2 139 ? 142.09000 122.07300 127.71100 1.000 17.84895 139 LEU F N 1
ATOM 8564 C CA . LEU F 2 139 ? 143.27300 122.90600 127.89200 1.000 17.84895 139 LEU F CA 1
ATOM 8565 C C . LEU F 2 139 ? 144.33300 122.18400 128.71600 1.000 17.84895 139 LEU F C 1
ATOM 8566 O O . LEU F 2 139 ? 145.46800 122.00500 128.25500 1.000 17.84895 139 LEU F O 1
ATOM 8571 N N . LEU F 2 140 ? 143.97300 121.76800 129.93300 1.000 17.46257 140 LEU F N 1
ATOM 8572 C CA . LEU F 2 140 ? 144.93600 121.11000 130.81100 1.000 17.46257 140 LEU F CA 1
ATOM 8573 C C . LEU F 2 140 ? 145.56700 119.89600 130.14100 1.000 17.46257 140 LEU F C 1
ATOM 8574 O O . LEU F 2 140 ? 146.78900 119.72500 130.16300 1.000 17.46257 140 LEU F O 1
ATOM 8579 N N . PHE F 2 141 ? 144.74300 119.04600 129.53000 1.000 18.89020 141 PHE F N 1
ATOM 8580 C CA . PHE F 2 141 ? 145.21600 117.88300 128.79400 1.000 18.89020 141 PHE F CA 1
ATOM 8581 C C . PHE F 2 141 ? 146.19800 118.26700 127.69900 1.000 18.89020 141 PHE F C 1
ATOM 8582 O O . PHE F 2 141 ? 147.22300 117.60600 127.51000 1.000 18.89020 141 PHE F O 1
ATOM 8590 N N . LEU F 2 142 ? 145.90600 119.34200 126.96600 1.000 17.80251 142 LEU F N 1
ATOM 8591 C CA . LEU F 2 142 ? 146.79200 119.73800 125.87900 1.000 17.80251 142 LEU F CA 1
ATOM 8592 C C . LEU F 2 142 ? 148.12400 120.25000 126.40600 1.000 17.80251 142 LEU F C 1
ATOM 8593 O O . LEU F 2 142 ? 149.16200 120.06200 125.76300 1.000 17.80251 142 LEU F O 1
ATOM 8598 N N . PHE F 2 143 ? 148.12300 120.89300 127.57400 1.000 20.50327 143 PHE F N 1
ATOM 8599 C CA . PHE F 2 143 ? 149.36700 121.47600 128.07300 1.000 20.50327 143 PHE F CA 1
ATOM 8600 C C . PHE F 2 143 ? 150.24500 120.43100 128.74400 1.000 20.50327 143 PHE F C 1
ATOM 8601 O O . PHE F 2 143 ? 151.47500 120.49600 128.64800 1.000 20.50327 143 PHE F O 1
ATOM 8609 N N . MET F 2 144 ? 149.64200 119.46600 129.42800 1.000 20.57765 144 MET F N 1
ATOM 8610 C CA . MET F 2 144 ? 150.40200 118.28900 129.80300 1.000 20.57765 144 MET F CA 1
ATOM 8611 C C . MET F 2 144 ? 150.91700 117.59300 128.54900 1.000 20.57765 144 MET F C 1
ATOM 8612 O O . MET F 2 144 ? 150.47600 117.85900 127.42800 1.000 20.57765 144 MET F O 1
ATOM 8617 N N . ASN F 2 145 ? 151.85600 116.67200 128.74800 1.000 29.90625 145 ASN F N 1
ATOM 8618 C CA . ASN F 2 145 ? 152.29400 115.83600 127.64000 1.000 29.90625 145 ASN F CA 1
ATOM 8619 C C . ASN F 2 145 ? 151.17700 114.94500 127.11200 1.000 29.90625 145 ASN F C 1
ATOM 8620 O O . ASN F 2 145 ? 151.41400 114.18900 126.16600 1.000 29.90625 145 ASN F O 1
ATOM 8625 N N . GLY F 2 146 ? 149.98100 115.01600 127.69900 1.000 28.04294 146 GLY F N 1
ATOM 8626 C CA . GLY F 2 146 ? 148.87800 114.12500 127.39300 1.000 28.04294 146 GLY F CA 1
ATOM 8627 C C . GLY F 2 146 ? 148.59700 113.92500 125.92100 1.000 28.04294 146 GLY F C 1
ATOM 8628 O O . GLY F 2 146 ? 148.77600 112.82100 125.39900 1.000 28.04294 146 GLY F O 1
ATOM 8629 N N . HIS F 2 147 ? 148.17400 114.99200 125.24000 1.000 26.89908 147 HIS F N 1
ATOM 8630 C CA . HIS F 2 147 ? 147.88900 114.90700 123.81100 1.000 26.89908 147 HIS F CA 1
ATOM 8631 C C . HIS F 2 147 ? 149.02600 114.24700 123.04900 1.000 26.89908 147 HIS F C 1
ATOM 8632 O O . HIS F 2 147 ? 148.79700 113.60900 122.01500 1.000 26.89908 147 HIS F O 1
ATOM 8639 N N . LEU F 2 148 ? 150.25100 114.37600 123.55100 1.000 29.36132 148 LEU F N 1
ATOM 8640 C CA . LEU F 2 148 ? 151.40600 113.76600 122.91000 1.000 29.36132 148 LEU F CA 1
ATOM 8641 C C . LEU F 2 148 ? 151.57800 112.30600 123.30900 1.000 29.36132 148 LEU F C 1
ATOM 8642 O O . LEU F 2 148 ? 151.79400 111.45400 122.44000 1.000 29.36132 148 LEU F O 1
ATOM 8647 N N . VAL F 2 149 ? 151.48800 111.99400 124.60800 1.000 27.10049 149 VAL F N 1
ATOM 8648 C CA . VAL F 2 149 ? 151.83800 110.64800 125.06300 1.000 27.10049 149 VAL F CA 1
ATOM 8649 C C . VAL F 2 149 ? 150.97600 109.60400 124.36900 1.000 27.10049 149 VAL F C 1
ATOM 8650 O O . VAL F 2 149 ? 151.45800 108.52300 124.00800 1.000 27.10049 149 VAL F O 1
ATOM 8654 N N . VAL F 2 150 ? 149.69700 109.92400 124.14300 1.000 26.62842 150 VAL F N 1
ATOM 8655 C CA . VAL F 2 150 ? 148.79900 109.00900 123.44200 1.000 26.62842 150 VAL F CA 1
ATOM 8656 C C . VAL F 2 150 ? 149.43400 108.54500 122.14100 1.000 26.62842 150 VAL F C 1
ATOM 8657 O O . VAL F 2 150 ? 149.51300 107.34300 121.85900 1.000 26.62842 150 VAL F O 1
ATOM 8661 N N . LEU F 2 151 ? 149.93300 109.49400 121.34900 1.000 29.52370 151 LEU F N 1
ATOM 8662 C CA . LEU F 2 151 ? 150.61100 109.14200 120.10800 1.000 29.52370 151 LEU F CA 1
ATOM 8663 C C . LEU F 2 151 ? 151.76300 108.18300 120.37200 1.000 29.52370 151 LEU F C 1
ATOM 8664 O O . LEU F 2 151 ? 151.85300 107.11900 119.74500 1.000 29.52370 151 LEU F O 1
ATOM 8669 N N . GLU F 2 152 ? 152.64200 108.53300 121.31600 1.000 30.66970 152 GLU F N 1
ATOM 8670 C CA . GLU F 2 152 ? 153.70200 107.61400 121.71400 1.000 30.66970 152 GLU F CA 1
ATOM 8671 C C . GLU F 2 152 ? 153.12300 106.24600 122.02000 1.000 30.66970 152 GLU F C 1
ATOM 8672 O O . GLU F 2 152 ? 153.59600 105.22400 121.50900 1.000 30.66970 152 GLU F O 1
ATOM 8678 N N . VAL F 2 153 ? 152.05600 106.22300 122.82300 1.000 29.27040 153 VAL F N 1
ATOM 8679 C CA . VAL F 2 153 ? 151.38200 104.97100 123.15200 1.000 29.27040 153 VAL F CA 1
ATOM 8680 C C . VAL F 2 153 ? 151.04400 104.20900 121.88100 1.000 29.27040 153 VAL F C 1
ATOM 8681 O O . VAL F 2 153 ? 151.43400 103.04700 121.70900 1.000 29.27040 153 VAL F O 1
ATOM 8685 N N . LEU F 2 154 ? 150.35900 104.87500 120.94700 1.000 30.80801 154 LEU F N 1
ATOM 8686 C CA . LEU F 2 154 ? 149.95900 104.20100 119.71800 1.000 30.80801 154 LEU F CA 1
ATOM 8687 C C . LEU F 2 154 ? 151.15600 103.62400 118.98100 1.000 30.80801 154 LEU F C 1
ATOM 8688 O O . LEU F 2 154 ? 151.05300 102.54400 118.38800 1.000 30.80801 154 LEU F O 1
ATOM 8693 N N . VAL F 2 155 ? 152.30000 104.31000 119.01800 1.000 35.76975 155 VAL F N 1
ATOM 8694 C CA . VAL F 2 155 ? 153.49100 103.77700 118.36300 1.000 35.76975 155 VAL F CA 1
ATOM 8695 C C . VAL F 2 155 ? 153.84100 102.41900 118.95200 1.000 35.76975 155 VAL F C 1
ATOM 8696 O O . VAL F 2 155 ? 153.98400 101.42300 118.23100 1.000 35.76975 155 VAL F O 1
ATOM 8700 N N . GLU F 2 156 ? 153.93200 102.34900 120.28300 1.000 34.58195 156 GLU F N 1
ATOM 8701 C CA . GLU F 2 156 ? 154.21900 101.07200 120.91700 1.000 34.58195 156 GLU F CA 1
ATOM 8702 C C . GLU F 2 156 ? 153.15500 100.03800 120.59900 1.000 34.58195 156 GLU F C 1
ATOM 8703 O O . GLU F 2 156 ? 153.44200 98.83600 120.64300 1.000 34.58195 156 GLU F O 1
ATOM 8709 N N . SER F 2 157 ? 151.94500 100.48000 120.24900 1.000 32.75624 157 SER F N 1
ATOM 8710 C CA . SER F 2 157 ? 150.91200 99.54900 119.81800 1.000 32.75624 157 SER F CA 1
ATOM 8711 C C . SER F 2 157 ? 151.41200 98.67100 118.68200 1.000 32.75624 157 SER F C 1
ATOM 8712 O O . SER F 2 157 ? 151.29500 97.44200 118.73500 1.000 32.75624 157 SER F O 1
ATOM 8715 N N . PHE F 2 158 ? 152.01900 99.28000 117.66400 1.000 32.91316 158 PHE F N 1
ATOM 8716 C CA . PHE F 2 158 ? 152.46100 98.49000 116.52100 1.000 32.91316 158 PHE F CA 1
ATOM 8717 C C . PHE F 2 158 ? 153.59500 97.53700 116.85800 1.000 32.91316 158 PHE F C 1
ATOM 8718 O O . PHE F 2 158 ? 154.05700 96.82200 115.96400 1.000 32.91316 158 PHE F O 1
ATOM 8726 N N . THR F 2 159 ? 154.06000 97.51300 118.10600 1.000 34.70424 159 THR F N 1
ATOM 8727 C CA . THR F 2 159 ? 155.05300 96.54200 118.53400 1.000 34.70424 159 THR F CA 1
ATOM 8728 C C . THR F 2 159 ? 154.52500 95.55100 119.55600 1.000 34.70424 159 THR F C 1
ATOM 8729 O O . THR F 2 159 ? 155.25200 94.62200 119.91900 1.000 34.70424 159 THR F O 1
ATOM 8733 N N . THR F 2 160 ? 153.29200 95.72200 120.03000 1.000 35.42067 160 THR F N 1
ATOM 8734 C CA . THR F 2 160 ? 152.71500 94.76300 120.96300 1.000 35.42067 160 THR F CA 1
ATOM 8735 C C . THR F 2 160 ? 151.67600 93.86700 120.30300 1.000 35.42067 160 THR F C 1
ATOM 8736 O O . THR F 2 160 ? 151.58300 92.68000 120.63100 1.000 35.42067 160 THR F O 1
ATOM 8740 N N . MET F 2 161 ? 150.89100 94.41300 119.37900 1.000 34.37617 161 MET F N 1
ATOM 8741 C CA . MET F 2 161 ? 149.84000 93.67000 118.68400 1.000 34.37617 161 MET F CA 1
ATOM 8742 C C . MET F 2 161 ? 149.81800 94.09100 117.22100 1.000 34.37617 161 MET F C 1
ATOM 8743 O O . MET F 2 161 ? 148.80500 94.58500 116.71800 1.000 34.37617 161 MET F O 1
ATOM 8748 N N . PRO F 2 162 ? 150.93100 93.92000 116.50800 1.000 44.53653 162 PRO F N 1
ATOM 8749 C CA . PRO F 2 162 ? 151.13600 94.71700 115.29100 1.000 44.53653 162 PRO F CA 1
ATOM 8750 C C . PRO F 2 162 ? 150.12200 94.50000 114.17800 1.000 44.53653 162 PRO F C 1
ATOM 8751 O O . PRO F 2 162 ? 149.19600 95.30500 114.03600 1.000 44.53653 162 PRO F O 1
ATOM 8755 N N . VAL F 2 163 ? 150.20400 93.36600 113.48300 1.000 56.05030 163 VAL F N 1
ATOM 8756 C CA . VAL F 2 163 ? 149.45800 93.14200 112.24400 1.000 56.05030 163 VAL F CA 1
ATOM 8757 C C . VAL F 2 163 ? 149.54600 91.65300 111.94100 1.000 56.05030 163 VAL F C 1
ATOM 8758 O O . VAL F 2 163 ? 150.49000 90.98000 112.36800 1.000 56.05030 163 VAL F O 1
ATOM 8762 N N . GLY F 2 164 ? 148.56500 91.13500 111.20500 1.000 61.27768 164 GLY F N 1
ATOM 8763 C CA . GLY F 2 164 ? 148.61300 89.76600 110.72600 1.000 61.27768 164 GLY F CA 1
ATOM 8764 C C . GLY F 2 164 ? 147.38200 89.01200 111.16900 1.000 61.27768 164 GLY F C 1
ATOM 8765 O O . GLY F 2 164 ? 146.26600 89.33800 110.75300 1.000 61.27768 164 GLY F O 1
ATOM 8766 N N . GLY F 2 165 ? 147.56600 87.99700 112.01100 1.000 59.33485 165 GLY F N 1
ATOM 8767 C CA . GLY F 2 165 ? 146.46300 87.57000 112.84600 1.000 59.33485 165 GLY F CA 1
ATOM 8768 C C . GLY F 2 165 ? 145.95900 88.71200 113.70000 1.000 59.33485 165 GLY F C 1
ATOM 8769 O O . GLY F 2 165 ? 144.78800 88.73800 114.09100 1.000 59.33485 165 GLY F O 1
ATOM 8770 N N . GLY F 2 166 ? 146.83200 89.67300 113.99700 1.000 49.75169 166 GLY F N 1
ATOM 8771 C CA . GLY F 2 166 ? 146.46600 90.86400 114.72800 1.000 49.75169 166 GLY F CA 1
ATOM 8772 C C . GLY F 2 166 ? 146.35600 90.61100 116.21300 1.000 49.75169 166 GLY F C 1
ATOM 8773 O O . GLY F 2 166 ? 146.67400 91.48900 117.02000 1.000 49.75169 166 GLY F O 1
ATOM 8774 N N . LEU F 2 167 ? 145.93000 89.40200 116.57800 1.000 48.66132 167 LEU F N 1
ATOM 8775 C CA . LEU F 2 167 ? 145.68700 89.02900 117.96700 1.000 48.66132 167 LEU F CA 1
ATOM 8776 C C . LEU F 2 167 ? 144.86400 90.11400 118.65900 1.000 48.66132 167 LEU F C 1
ATOM 8777 O O . LEU F 2 167 ? 145.32500 90.78600 119.58000 1.000 48.66132 167 LEU F O 1
ATOM 8782 N N . LEU F 2 168 ? 143.63200 90.27800 118.16200 1.000 36.59792 168 LEU F N 1
ATOM 8783 C CA . LEU F 2 168 ? 142.91400 91.52900 118.37000 1.000 36.59792 168 LEU F CA 1
ATOM 8784 C C . LEU F 2 168 ? 142.80400 91.85800 119.84800 1.000 36.59792 168 LEU F C 1
ATOM 8785 O O . LEU F 2 168 ? 143.57600 92.68200 120.35000 1.000 36.59792 168 LEU F O 1
ATOM 8790 N N . VAL F 2 169 ? 141.81900 91.27600 120.53100 1.000 33.50802 169 VAL F N 1
ATOM 8791 C CA . VAL F 2 169 ? 141.85800 90.84500 121.92500 1.000 33.50802 169 VAL F CA 1
ATOM 8792 C C . VAL F 2 169 ? 140.42300 90.45700 122.25000 1.000 33.50802 169 VAL F C 1
ATOM 8793 O O . VAL F 2 169 ? 139.49800 90.87000 121.54300 1.000 33.50802 169 VAL F O 1
ATOM 8797 N N . ASN F 2 170 ? 140.20300 89.66700 123.29800 1.000 29.12697 170 ASN F N 1
ATOM 8798 C CA . ASN F 2 170 ? 138.87600 89.60500 123.89600 1.000 29.12697 170 ASN F CA 1
ATOM 8799 C C . ASN F 2 170 ? 138.83000 90.27300 125.26600 1.000 29.12697 170 ASN F C 1
ATOM 8800 O O . ASN F 2 170 ? 138.13600 89.79300 126.16700 1.000 29.12697 170 ASN F O 1
ATOM 8805 N N . ASN F 2 171 ? 139.55200 91.38000 125.44100 1.000 28.66748 171 ASN F N 1
ATOM 8806 C CA . ASN F 2 171 ? 139.60300 92.04000 126.73900 1.000 28.66748 171 ASN F CA 1
ATOM 8807 C C . ASN F 2 171 ? 138.58300 93.16000 126.89700 1.000 28.66748 171 ASN F C 1
ATOM 8808 O O . ASN F 2 171 ? 138.58100 93.80700 127.94800 1.000 28.66748 171 ASN F O 1
ATOM 8813 N N . PHE F 2 172 ? 137.74300 93.41300 125.88700 1.000 23.33609 172 PHE F N 1
ATOM 8814 C CA . PHE F 2 172 ? 136.87000 94.58500 125.83200 1.000 23.33609 172 PHE F CA 1
ATOM 8815 C C . PHE F 2 172 ? 136.19400 94.86800 127.16300 1.000 23.33609 172 PHE F C 1
ATOM 8816 O O . PHE F 2 172 ? 136.00900 96.03000 127.54000 1.000 23.33609 172 PHE F O 1
ATOM 8824 N N . TRP F 2 173 ? 135.84600 93.79900 127.87700 1.000 24.86309 173 TRP F N 1
ATOM 8825 C CA . TRP F 2 173 ? 135.23300 93.83600 129.19800 1.000 24.86309 173 TRP F CA 1
ATOM 8826 C C . TRP F 2 173 ? 135.80100 94.95300 130.06500 1.000 24.86309 173 TRP F C 1
ATOM 8827 O O . TRP F 2 173 ? 135.04000 95.72300 130.66100 1.000 24.86309 173 TRP F O 1
ATOM 8838 N N . GLU F 2 174 ? 137.13200 95.07300 130.09700 1.000 24.49450 174 GLU F N 1
ATOM 8839 C CA . GLU F 2 174 ? 137.78300 96.12000 130.87800 1.000 24.49450 174 GLU F CA 1
ATOM 8840 C C . GLU F 2 174 ? 137.16700 97.48300 130.59000 1.000 24.49450 174 GLU F C 1
ATOM 8841 O O . GLU F 2 174 ? 136.54300 98.09500 131.46400 1.000 24.49450 174 GLU F O 1
ATOM 8847 N N . LEU F 2 175 ? 137.29300 97.95300 129.34700 1.000 23.10663 175 LEU F N 1
ATOM 8848 C CA . LEU F 2 175 ? 136.74000 99.26000 129.01800 1.000 23.10663 175 LEU F CA 1
ATOM 8849 C C . LEU F 2 175 ? 135.21900 99.23500 128.96500 1.000 23.10663 175 LEU F C 1
ATOM 8850 O O . LEU F 2 175 ? 134.59400 100.29900 129.01500 1.000 23.10663 175 LEU F O 1
ATOM 8855 N N . ALA F 2 176 ? 134.61100 98.05000 128.87500 1.000 22.03918 176 ALA F N 1
ATOM 8856 C CA . ALA F 2 176 ? 133.16300 97.96500 129.02100 1.000 22.03918 176 ALA F CA 1
ATOM 8857 C C . ALA F 2 176 ? 132.76300 98.19400 130.47100 1.000 22.03918 176 ALA F C 1
ATOM 8858 O O . ALA F 2 176 ? 131.68100 98.72200 130.75300 1.000 22.03918 176 ALA F O 1
ATOM 8860 N N . ASN F 2 177 ? 133.63200 97.79900 131.41000 1.000 26.22107 177 ASN F N 1
ATOM 8861 C CA . ASN F 2 177 ? 133.47600 98.22600 132.79000 1.000 26.22107 177 ASN F CA 1
ATOM 8862 C C . ASN F 2 177 ? 133.92100 99.63200 132.98900 1.000 26.22107 177 ASN F C 1
ATOM 8863 O O . ASN F 2 177 ? 133.88400 100.11400 134.12600 1.000 26.22107 177 ASN F O 1
ATOM 8868 N N . GLY F 2 178 ? 134.31300 100.31200 131.91500 1.000 25.22809 178 GLY F N 1
ATOM 8869 C CA . GLY F 2 178 ? 134.97700 101.58900 132.04100 1.000 25.22809 178 GLY F CA 1
ATOM 8870 C C . GLY F 2 178 ? 134.14300 102.60400 132.78400 1.000 25.22809 178 GLY F C 1
ATOM 8871 O O . GLY F 2 178 ? 134.45900 102.95900 133.92300 1.000 25.22809 178 GLY F O 1
ATOM 8872 N N . LEU F 2 179 ? 133.02500 103.00600 132.17700 1.000 22.55651 179 LEU F N 1
ATOM 8873 C CA . LEU F 2 179 ? 132.24500 104.13000 132.68200 1.000 22.55651 179 LEU F CA 1
ATOM 8874 C C . LEU F 2 179 ? 132.06700 104.09100 134.19200 1.000 22.55651 179 LEU F C 1
ATOM 8875 O O . LEU F 2 179 ? 132.01100 105.14700 134.83200 1.000 22.55651 179 LEU F O 1
ATOM 8880 N N . GLY F 2 180 ? 132.01200 102.89600 134.78000 1.000 25.04655 180 GLY F N 1
ATOM 8881 C CA . GLY F 2 180 ? 131.93300 102.75300 136.21900 1.000 25.04655 180 GLY F CA 1
ATOM 8882 C C . GLY F 2 180 ? 132.88900 103.66300 136.95900 1.000 25.04655 180 GLY F C 1
ATOM 8883 O O . GLY F 2 180 ? 132.44400 104.61800 137.60700 1.000 25.04655 180 GLY F O 1
ATOM 8884 N N . TRP F 2 181 ? 134.20200 103.43400 136.82300 1.000 27.05037 181 TRP F N 1
ATOM 8885 C CA . TRP F 2 181 ? 135.14100 104.27300 137.56200 1.000 27.05037 181 TRP F CA 1
ATOM 8886 C C . TRP F 2 181 ? 135.00400 105.73000 137.15800 1.000 27.05037 181 TRP F C 1
ATOM 8887 O O . TRP F 2 181 ? 135.17000 106.62000 138.00100 1.000 27.05037 181 TRP F O 1
ATOM 8898 N N . ALA F 2 182 ? 134.64700 105.98900 135.89600 1.000 23.25916 182 ALA F N 1
ATOM 8899 C CA . ALA F 2 182 ? 134.34600 107.35100 135.47600 1.000 23.25916 182 ALA F CA 1
ATOM 8900 C C . ALA F 2 182 ? 133.35600 107.98900 136.43800 1.000 23.25916 182 ALA F C 1
ATOM 8901 O O . ALA F 2 182 ? 133.67700 108.97000 137.12000 1.000 23.25916 182 ALA F O 1
ATOM 8903 N N . LEU F 2 183 ? 132.16700 107.39100 136.55700 1.000 22.47917 183 LEU F N 1
ATOM 8904 C CA . LEU F 2 183 ? 131.20800 107.85000 137.55400 1.000 22.47917 183 LEU F CA 1
ATOM 8905 C C . LEU F 2 183 ? 131.89000 108.00700 138.90200 1.000 22.47917 183 LEU F C 1
ATOM 8906 O O . LEU F 2 183 ? 131.87900 109.09200 139.49500 1.000 22.47917 183 LEU F O 1
ATOM 8911 N N . SER F 2 184 ? 132.55600 106.94200 139.35900 1.000 22.53125 184 SER F N 1
ATOM 8912 C CA . SER F 2 184 ? 133.27300 106.99200 140.62600 1.000 22.53125 184 SER F CA 1
ATOM 8913 C C . SER F 2 184 ? 134.19300 108.19800 140.67200 1.000 22.53125 184 SER F C 1
ATOM 8914 O O . SER F 2 184 ? 134.06700 109.05700 141.55400 1.000 22.53125 184 SER F O 1
ATOM 8917 N N . SER F 2 185 ? 135.08300 108.31400 139.68400 1.000 21.89665 185 SER F N 1
ATOM 8918 C CA . SER F 2 185 ? 136.02000 109.42700 139.68400 1.000 21.89665 185 SER F CA 1
ATOM 8919 C C . SER F 2 185 ? 135.27500 110.74900 139.72500 1.000 21.89665 185 SER F C 1
ATOM 8920 O O . SER F 2 185 ? 135.61900 111.63700 140.51500 1.000 21.89665 185 SER F O 1
ATOM 8923 N N . GLY F 2 186 ? 134.20900 110.86800 138.92800 1.000 24.34994 186 GLY F N 1
ATOM 8924 C CA . GLY F 2 186 ? 133.43700 112.09900 138.92200 1.000 24.34994 186 GLY F CA 1
ATOM 8925 C C . GLY F 2 186 ? 133.02500 112.51600 140.31400 1.000 24.34994 186 GLY F C 1
ATOM 8926 O O . GLY F 2 186 ? 133.21500 113.66600 140.71600 1.000 24.34994 186 GLY F O 1
ATOM 8927 N N . LEU F 2 187 ? 132.51300 111.56300 141.09500 1.000 24.87373 187 LEU F N 1
ATOM 8928 C CA . LEU F 2 187 ? 132.10700 111.87300 142.45800 1.000 24.87373 187 LEU F CA 1
ATOM 8929 C C . LEU F 2 187 ? 133.26200 112.46900 143.24600 1.000 24.87373 187 LEU F C 1
ATOM 8930 O O . LEU F 2 187 ? 133.13300 113.54700 143.83700 1.000 24.87373 187 LEU F O 1
ATOM 8935 N N . ARG F 2 188 ? 134.41900 111.80700 143.22300 1.000 26.66581 188 ARG F N 1
ATOM 8936 C CA . ARG F 2 188 ? 135.53000 112.27600 144.04000 1.000 26.66581 188 ARG F CA 1
ATOM 8937 C C . ARG F 2 188 ? 136.02200 113.65100 143.61100 1.000 26.66581 188 ARG F C 1
ATOM 8938 O O . ARG F 2 188 ? 136.81500 114.26200 144.33500 1.000 26.66581 188 ARG F O 1
ATOM 8946 N N . LEU F 2 189 ? 135.56800 114.15900 142.46300 1.000 23.21625 189 LEU F N 1
ATOM 8947 C CA . LEU F 2 189 ? 135.94100 115.51800 142.09100 1.000 23.21625 189 LEU F CA 1
ATOM 8948 C C . LEU F 2 189 ? 135.00600 116.54300 142.71300 1.000 23.21625 189 LEU F C 1
ATOM 8949 O O . LEU F 2 189 ? 135.44300 117.63100 143.10000 1.000 23.21625 189 LEU F O 1
ATOM 8954 N N . VAL F 2 190 ? 133.71900 116.21500 142.81900 1.000 23.30881 190 VAL F N 1
ATOM 8955 C CA . VAL F 2 190 ? 132.72100 117.18600 143.23600 1.000 23.30881 190 VAL F CA 1
ATOM 8956 C C . VAL F 2 190 ? 132.13500 116.88000 144.60000 1.000 23.30881 190 VAL F C 1
ATOM 8957 O O . VAL F 2 190 ? 131.24000 117.60700 145.04900 1.000 23.30881 190 VAL F O 1
ATOM 8961 N N . LEU F 2 191 ? 132.59900 115.82600 145.27000 1.000 22.94999 191 LEU F N 1
ATOM 8962 C CA . LEU F 2 191 ? 132.11000 115.52500 146.61500 1.000 22.94999 191 LEU F CA 1
ATOM 8963 C C . LEU F 2 191 ? 132.18700 116.71000 147.56800 1.000 22.94999 191 LEU F C 1
ATOM 8964 O O . LEU F 2 191 ? 131.21600 116.93700 148.30600 1.000 22.94999 191 LEU F O 1
ATOM 8969 N N . PRO F 2 192 ? 133.26800 117.49600 147.61800 1.000 21.56867 192 PRO F N 1
ATOM 8970 C CA . PRO F 2 192 ? 133.23500 118.67800 148.48800 1.000 21.56867 192 PRO F CA 1
ATOM 8971 C C . PRO F 2 192 ? 132.25000 119.72800 148.01800 1.000 21.56867 192 PRO F C 1
ATOM 8972 O O . PRO F 2 192 ? 131.76800 120.51800 148.83900 1.000 21.56867 192 PRO F O 1
ATOM 8976 N N . ALA F 2 193 ? 131.93100 119.76300 146.72400 1.000 23.07228 193 ALA F N 1
ATOM 8977 C CA . ALA F 2 193 ? 130.93800 120.70900 146.22900 1.000 23.07228 193 ALA F CA 1
ATOM 8978 C C . ALA F 2 193 ? 129.52700 120.17800 146.44200 1.000 23.07228 193 ALA F C 1
ATOM 8979 O O . ALA F 2 193 ? 128.68900 120.83900 147.06700 1.000 23.07228 193 ALA F O 1
ATOM 8981 N N . ILE F 2 194 ? 129.26100 118.96600 145.94000 1.000 22.19009 194 ILE F N 1
ATOM 8982 C CA . ILE F 2 194 ? 127.93000 118.36100 146.01500 1.000 22.19009 194 ILE F CA 1
ATOM 8983 C C . ILE F 2 194 ? 127.35800 118.50400 147.41600 1.000 22.19009 194 ILE F C 1
ATOM 8984 O O . ILE F 2 194 ? 126.28900 119.09400 147.61700 1.000 22.19009 194 ILE F O 1
ATOM 8989 N N . THR F 2 195 ? 128.08000 117.97400 148.40700 1.000 24.01191 195 THR F N 1
ATOM 8990 C CA . THR F 2 195 ? 127.61000 118.01400 149.78600 1.000 24.01191 195 THR F CA 1
ATOM 8991 C C . THR F 2 195 ? 127.20500 119.42400 150.18000 1.000 24.01191 195 THR F C 1
ATOM 8992 O O . THR F 2 195 ? 126.09700 119.64700 150.68500 1.000 24.01191 195 THR F O 1
ATOM 8996 N N . ALA F 2 196 ? 128.07800 120.39700 149.90800 1.000 25.61158 196 ALA F N 1
ATOM 8997 C CA . ALA F 2 196 ? 127.75700 121.79000 150.18500 1.000 25.61158 196 ALA F CA 1
ATOM 8998 C C . ALA F 2 196 ? 126.38800 122.14200 149.62800 1.000 25.61158 196 ALA F C 1
ATOM 8999 O O . ALA F 2 196 ? 125.48200 122.53600 150.37200 1.000 25.61158 196 ALA F O 1
ATOM 9001 N N . LEU F 2 197 ? 126.20700 121.94300 148.32000 1.000 23.48821 197 LEU F N 1
ATOM 9002 C CA . LEU F 2 197 ? 124.92400 122.23700 147.69300 1.000 23.48821 197 LEU F CA 1
ATOM 9003 C C . LEU F 2 197 ? 123.79100 121.54900 148.43700 1.000 23.48821 197 LEU F C 1
ATOM 9004 O O . LEU F 2 197 ? 122.79800 122.19100 148.80200 1.000 23.48821 197 LEU F O 1
ATOM 9009 N N . LEU F 2 198 ? 123.94800 120.25100 148.71800 1.000 25.00001 198 LEU F N 1
ATOM 9010 C CA . LEU F 2 198 ? 122.92300 119.53300 149.46900 1.000 25.00001 198 LEU F CA 1
ATOM 9011 C C . LEU F 2 198 ? 122.55900 120.29400 150.73000 1.000 25.00001 198 LEU F C 1
ATOM 9012 O O . LEU F 2 198 ? 121.39300 120.65300 150.93700 1.000 25.00001 198 LEU F O 1
ATOM 9017 N N . ILE F 2 199 ? 123.56500 120.60400 151.55400 1.000 25.62116 199 ILE F N 1
ATOM 9018 C CA . ILE F 2 199 ? 123.31300 121.33200 152.79400 1.000 25.62116 199 ILE F CA 1
ATOM 9019 C C . ILE F 2 199 ? 122.48800 122.57400 152.50800 1.000 25.62116 199 ILE F C 1
ATOM 9020 O O . ILE F 2 199 ? 121.42900 122.79000 153.11000 1.000 25.62116 199 ILE F O 1
ATOM 9025 N N . ILE F 2 200 ? 122.93000 123.37000 151.52900 1.000 25.68288 200 ILE F N 1
ATOM 9026 C CA . ILE F 2 200 ? 122.21900 124.59600 151.17700 1.000 25.68288 200 ILE F CA 1
ATOM 9027 C C . ILE F 2 200 ? 120.74700 124.29400 150.95500 1.000 25.68288 200 ILE F C 1
ATOM 9028 O O . ILE F 2 200 ? 119.87100 124.86600 151.61600 1.000 25.68288 200 ILE F O 1
ATOM 9033 N N . ASN F 2 201 ? 120.46300 123.34600 150.05700 1.000 26.70658 201 ASN F N 1
ATOM 9034 C CA . ASN F 2 201 ? 119.08600 122.93600 149.81800 1.000 26.70658 201 ASN F CA 1
ATOM 9035 C C . ASN F 2 201 ? 118.38800 122.65300 151.13700 1.000 26.70658 201 ASN F C 1
ATOM 9036 O O . ASN F 2 201 ? 117.41000 123.31900 151.49800 1.000 26.70658 201 ASN F O 1
ATOM 9041 N N . ILE F 2 202 ? 118.93600 121.70900 151.90600 1.000 29.72670 202 ILE F N 1
ATOM 9042 C CA . ILE F 2 202 ? 118.32800 121.35100 153.18200 1.000 29.72670 202 ILE F CA 1
ATOM 9043 C C . ILE F 2 202 ? 118.25600 122.57200 154.08100 1.000 29.72670 202 ILE F C 1
ATOM 9044 O O . ILE F 2 202 ? 117.23600 122.82700 154.73300 1.000 29.72670 202 ILE F O 1
ATOM 9049 N N . ALA F 2 203 ? 119.33300 123.36300 154.10400 1.000 34.05541 203 ALA F N 1
ATOM 9050 C CA . ALA F 2 203 ? 119.31900 124.60100 154.87100 1.000 34.05541 203 ALA F CA 1
ATOM 9051 C C . ALA F 2 203 ? 118.11200 125.43500 154.48600 1.000 34.05541 203 ALA F C 1
ATOM 9052 O O . ALA F 2 203 ? 117.28500 125.79300 155.33500 1.000 34.05541 203 ALA F O 1
ATOM 9054 N N . PHE F 2 204 ? 117.95800 125.69400 153.18600 1.000 35.94407 204 PHE F N 1
ATOM 9055 C CA . PHE F 2 204 ? 116.80300 126.45800 152.74200 1.000 35.94407 204 PHE F CA 1
ATOM 9056 C C . PHE F 2 204 ? 115.51500 125.75400 153.12400 1.000 35.94407 204 PHE F C 1
ATOM 9057 O O . PHE F 2 204 ? 114.55000 126.39800 153.55400 1.000 35.94407 204 PHE F O 1
ATOM 9065 N N . GLY F 2 205 ? 115.48700 124.42500 152.98900 1.000 38.60701 205 GLY F N 1
ATOM 9066 C CA . GLY F 2 205 ? 114.33400 123.67100 153.43200 1.000 38.60701 205 GLY F CA 1
ATOM 9067 C C . GLY F 2 205 ? 113.89300 124.00500 154.83500 1.000 38.60701 205 GLY F C 1
ATOM 9068 O O . GLY F 2 205 ? 112.69300 124.18600 155.06600 1.000 38.60701 205 GLY F O 1
ATOM 9069 N N . VAL F 2 206 ? 114.84400 124.15700 155.76200 1.000 40.83348 206 VAL F N 1
ATOM 9070 C CA . VAL F 2 206 ? 114.48000 124.47700 157.13800 1.000 40.83348 206 VAL F CA 1
ATOM 9071 C C . VAL F 2 206 ? 113.72000 125.79200 157.19000 1.000 40.83348 206 VAL F C 1
ATOM 9072 O O . VAL F 2 206 ? 112.70400 125.91200 157.88700 1.000 40.83348 206 VAL F O 1
ATOM 9076 N N . MET F 2 207 ? 114.18900 126.79300 156.44000 1.000 40.74332 207 MET F N 1
ATOM 9077 C CA . MET F 2 207 ? 113.44400 128.04000 156.31700 1.000 40.74332 207 MET F CA 1
ATOM 9078 C C . MET F 2 207 ? 111.99300 127.75700 155.95900 1.000 40.74332 207 MET F C 1
ATOM 9079 O O . MET F 2 207 ? 111.06800 128.17700 156.66400 1.000 40.74332 207 MET F O 1
ATOM 9084 N N . THR F 2 208 ? 111.78300 126.98900 154.88600 1.000 45.81833 208 THR F N 1
ATOM 9085 C CA . THR F 2 208 ? 110.42800 126.65600 154.46700 1.000 45.81833 208 THR F CA 1
ATOM 9086 C C . THR F 2 208 ? 109.67600 125.92600 155.56500 1.000 45.81833 208 THR F C 1
ATOM 9087 O O . THR F 2 208 ? 108.47300 126.14500 155.74700 1.000 45.81833 208 THR F O 1
ATOM 9091 N N . ARG F 2 209 ? 110.36600 125.07100 156.31900 1.000 49.18470 209 ARG F N 1
ATOM 9092 C CA . ARG F 2 209 ? 109.71300 124.39800 157.43300 1.000 49.18470 209 ARG F CA 1
ATOM 9093 C C . ARG F 2 209 ? 109.45100 125.36900 158.57400 1.000 49.18470 209 ARG F C 1
ATOM 9094 O O . ARG F 2 209 ? 108.40600 125.29700 159.23200 1.000 49.18470 209 ARG F O 1
ATOM 9102 N N . ALA F 2 210 ? 110.38200 126.29500 158.81400 1.000 48.47817 210 ALA F N 1
ATOM 9103 C CA . ALA F 2 210 ? 110.22400 127.22300 159.92800 1.000 48.47817 210 ALA F CA 1
ATOM 9104 C C . ALA F 2 210 ? 109.15700 128.26300 159.62100 1.000 48.47817 210 ALA F C 1
ATOM 9105 O O . ALA F 2 210 ? 108.20100 128.43200 160.38600 1.000 48.47817 210 ALA F O 1
ATOM 9107 N N . ALA F 2 211 ? 109.29900 128.96400 158.49900 1.000 48.26955 211 ALA F N 1
ATOM 9108 C CA . ALA F 2 211 ? 108.29900 129.92000 158.05600 1.000 48.26955 211 ALA F CA 1
ATOM 9109 C C . ALA F 2 211 ? 107.55600 129.34700 156.86200 1.000 48.26955 211 ALA F C 1
ATOM 9110 O O . ALA F 2 211 ? 108.17500 129.10600 155.81500 1.000 48.26955 211 ALA F O 1
ATOM 9112 N N . PRO F 2 212 ? 106.25100 129.11500 156.96200 1.000 49.27198 212 PRO F N 1
ATOM 9113 C CA . PRO F 2 212 ? 105.50400 128.60800 155.80500 1.000 49.27198 212 PRO F CA 1
ATOM 9114 C C . PRO F 2 212 ? 105.38600 129.65300 154.71200 1.000 49.27198 212 PRO F C 1
ATOM 9115 O O . PRO F 2 212 ? 106.00000 130.72000 154.80900 1.000 49.27198 212 PRO F O 1
ATOM 9119 N N . GLN F 2 213 ? 104.61600 129.34200 153.66500 1.000 50.05151 213 GLN F N 1
ATOM 9120 C CA . GLN F 2 213 ? 104.42200 130.21100 152.49300 1.000 50.05151 213 GLN F CA 1
ATOM 9121 C C . GLN F 2 213 ? 105.72900 130.83000 152.01200 1.000 50.05151 213 GLN F C 1
ATOM 9122 O O . GLN F 2 213 ? 105.74700 131.93000 151.46000 1.000 50.05151 213 GLN F O 1
ATOM 9128 N N . LEU F 2 214 ? 106.83300 130.12200 152.21100 1.000 47.05118 214 LEU F N 1
ATOM 9129 C CA . LEU F 2 214 ? 108.08300 130.44300 151.53500 1.000 47.05118 214 LEU F CA 1
ATOM 9130 C C . LEU F 2 214 ? 108.06200 129.66000 150.23300 1.000 47.05118 214 LEU F C 1
ATOM 9131 O O . LEU F 2 214 ? 108.40700 128.47900 150.20100 1.000 47.05118 214 LEU F O 1
ATOM 9136 N N . ASN F 2 215 ? 107.58900 130.29300 149.16900 1.000 43.04608 215 ASN F N 1
ATOM 9137 C CA . ASN F 2 215 ? 107.62300 129.64600 147.86900 1.000 43.04608 215 ASN F CA 1
ATOM 9138 C C . ASN F 2 215 ? 109.06400 129.61600 147.37800 1.000 43.04608 215 ASN F C 1
ATOM 9139 O O . ASN F 2 215 ? 109.71200 130.65900 147.26800 1.000 43.04608 215 ASN F O 1
ATOM 9144 N N . ILE F 2 216 ? 109.58900 128.41700 147.10500 1.000 36.76507 216 ILE F N 1
ATOM 9145 C CA . ILE F 2 216 ? 111.02300 128.34200 146.83900 1.000 36.76507 216 ILE F CA 1
ATOM 9146 C C . ILE F 2 216 ? 111.29700 127.97800 145.38500 1.000 36.76507 216 ILE F C 1
ATOM 9147 O O . ILE F 2 216 ? 112.38600 127.50600 145.04000 1.000 36.76507 216 ILE F O 1
ATOM 9152 N N . PHE F 2 217 ? 110.31600 128.21100 144.51700 1.000 33.77850 217 PHE F N 1
ATOM 9153 C CA . PHE F 2 217 ? 110.66800 128.62000 143.16500 1.000 33.77850 217 PHE F CA 1
ATOM 9154 C C . PHE F 2 217 ? 110.98400 130.10400 143.14500 1.000 33.77850 217 PHE F C 1
ATOM 9155 O O . PHE F 2 217 ? 111.63500 130.59700 142.21800 1.000 33.77850 217 PHE F O 1
ATOM 9163 N N . SER F 2 218 ? 110.53700 130.81800 144.17700 1.000 32.88166 218 SER F N 1
ATOM 9164 C CA . SER F 2 218 ? 110.78000 132.24900 144.27100 1.000 32.88166 218 SER F CA 1
ATOM 9165 C C . SER F 2 218 ? 112.11300 132.53700 144.94600 1.000 32.88166 218 SER F C 1
ATOM 9166 O O . SER F 2 218 ? 112.87000 133.40300 144.49800 1.000 32.88166 218 SER F O 1
ATOM 9169 N N . ILE F 2 219 ? 112.41100 131.83100 146.03700 1.000 31.77980 219 ILE F N 1
ATOM 9170 C CA . ILE F 2 219 ? 113.52800 132.19600 146.90400 1.000 31.77980 219 ILE F CA 1
ATOM 9171 C C . ILE F 2 219 ? 114.56600 131.08400 146.96100 1.000 31.77980 219 ILE F C 1
ATOM 9172 O O . ILE F 2 219 ? 115.75600 131.34300 147.16300 1.000 31.77980 219 ILE F O 1
ATOM 9177 N N . GLY F 2 220 ? 114.13000 129.83900 146.78400 1.000 29.77972 220 GLY F N 1
ATOM 9178 C CA . GLY F 2 220 ? 115.06200 128.73000 146.89300 1.000 29.77972 220 GLY F CA 1
ATOM 9179 C C . GLY F 2 220 ? 116.10500 128.73000 145.79400 1.000 29.77972 220 GLY F C 1
ATOM 9180 O O . GLY F 2 220 ? 117.30300 128.61000 146.06200 1.000 29.77972 220 GLY F O 1
ATOM 9181 N N . PHE F 2 221 ? 115.67200 128.87700 144.55600 1.000 26.75691 221 PHE F N 1
ATOM 9182 C CA . PHE F 2 221 ? 116.57200 128.72000 143.42600 1.000 26.75691 221 PHE F CA 1
ATOM 9183 C C . PHE F 2 221 ? 117.47000 129.92600 143.16800 1.000 26.75691 221 PHE F C 1
ATOM 9184 O O . PHE F 2 221 ? 118.62900 129.73300 142.78800 1.000 26.75691 221 PHE F O 1
ATOM 9192 N N . PRO F 2 222 ? 117.01300 131.17100 143.33900 1.000 25.29752 222 PRO F N 1
ATOM 9193 C CA . PRO F 2 222 ? 117.98000 132.28100 143.29400 1.000 25.29752 222 PRO F CA 1
ATOM 9194 C C . PRO F 2 222 ? 119.10500 132.10800 144.29900 1.000 25.29752 222 PRO F C 1
ATOM 9195 O O . PRO F 2 222 ? 120.27900 132.30300 143.96000 1.000 25.29752 222 PRO F O 1
ATOM 9199 N N . LEU F 2 223 ? 118.77300 131.72700 145.53400 1.000 24.29741 223 LEU F N 1
ATOM 9200 C CA . LEU F 2 223 ? 119.80200 131.49800 146.53900 1.000 24.29741 223 LEU F CA 1
ATOM 9201 C C . LEU F 2 223 ? 120.71500 130.35100 146.13500 1.000 24.29741 223 LEU F C 1
ATOM 9202 O O . LEU F 2 223 ? 121.94400 130.45500 146.23100 1.000 24.29741 223 LEU F O 1
ATOM 9207 N N . THR F 2 224 ? 120.12900 129.24000 145.68700 1.000 22.67364 224 THR F N 1
ATOM 9208 C CA . THR F 2 224 ? 120.94400 128.09200 145.31200 1.000 22.67364 224 THR F CA 1
ATOM 9209 C C . THR F 2 224 ? 121.87400 128.42100 144.15600 1.000 22.67364 224 THR F C 1
ATOM 9210 O O . THR F 2 224 ? 123.01000 127.95300 144.13800 1.000 22.67364 224 THR F O 1
ATOM 9214 N N . LEU F 2 225 ? 121.44800 129.26500 143.21800 1.000 23.24998 225 LEU F N 1
ATOM 9215 C CA . LEU F 2 225 ? 122.32400 129.61200 142.10300 1.000 23.24998 225 LEU F CA 1
ATOM 9216 C C . LEU F 2 225 ? 123.41000 130.59900 142.51800 1.000 23.24998 225 LEU F C 1
ATOM 9217 O O . LEU F 2 225 ? 124.57400 130.45200 142.11500 1.000 23.24998 225 LEU F O 1
ATOM 9222 N N . VAL F 2 226 ? 123.05100 131.61200 143.31300 1.000 20.84865 226 VAL F N 1
ATOM 9223 C CA . VAL F 2 226 ? 124.05400 132.53500 143.83300 1.000 20.84865 226 VAL F CA 1
ATOM 9224 C C . VAL F 2 226 ? 125.14800 131.77000 144.56000 1.000 20.84865 226 VAL F C 1
ATOM 9225 O O . VAL F 2 226 ? 126.34100 132.02300 144.36100 1.000 20.84865 226 VAL F O 1
ATOM 9229 N N . LEU F 2 227 ? 124.76400 130.80400 145.39800 1.000 20.48786 227 LEU F N 1
ATOM 9230 C CA . LEU F 2 227 ? 125.76300 130.04800 146.14300 1.000 20.48786 227 LEU F CA 1
ATOM 9231 C C . LEU F 2 227 ? 126.43100 128.96600 145.30600 1.000 20.48786 227 LEU F C 1
ATOM 9232 O O . LEU F 2 227 ? 127.57900 128.60800 145.58500 1.000 20.48786 227 LEU F O 1
ATOM 9237 N N . GLY F 2 228 ? 125.76400 128.46300 144.26800 1.000 19.84196 228 GLY F N 1
ATOM 9238 C CA . GLY F 2 228 ? 126.37300 127.45800 143.42300 1.000 19.84196 228 GLY F CA 1
ATOM 9239 C C . GLY F 2 228 ? 127.46000 128.00700 142.53400 1.000 19.84196 228 GLY F C 1
ATOM 9240 O O . GLY F 2 228 ? 128.44800 127.31800 142.27100 1.000 19.84196 228 GLY F O 1
ATOM 9241 N N . MET F 2 229 ? 127.31500 129.24900 142.07300 1.000 21.33717 229 MET F N 1
ATOM 9242 C CA . MET F 2 229 ? 128.41500 129.86600 141.33700 1.000 21.33717 229 MET F CA 1
ATOM 9243 C C . MET F 2 229 ? 129.63800 130.03700 142.23400 1.000 21.33717 229 MET F C 1
ATOM 9244 O O . MET F 2 229 ? 130.77200 129.75500 141.82300 1.000 21.33717 229 MET F O 1
ATOM 9249 N N . VAL F 2 230 ? 129.42200 130.49500 143.47000 1.000 20.70533 230 VAL F N 1
ATOM 9250 C CA . VAL F 2 230 ? 130.51600 130.63400 144.42600 1.000 20.70533 230 VAL F CA 1
ATOM 9251 C C . VAL F 2 230 ? 131.18400 129.29100 144.67600 1.000 20.70533 230 VAL F C 1
ATOM 9252 O O . VAL F 2 230 ? 132.41400 129.19000 144.72600 1.000 20.70533 230 VAL F O 1
ATOM 9256 N N . ILE F 2 231 ? 130.38400 128.23500 144.83300 1.000 21.06784 231 ILE F N 1
ATOM 9257 C CA . ILE F 2 231 ? 130.94200 126.91500 145.11100 1.000 21.06784 231 ILE F CA 1
ATOM 9258 C C . ILE F 2 231 ? 131.72500 126.39300 143.91100 1.000 21.06784 231 ILE F C 1
ATOM 9259 O O . ILE F 2 231 ? 132.77600 125.75600 144.06800 1.000 21.06784 231 ILE F O 1
ATOM 9264 N N . LEU F 2 232 ? 131.23600 126.65200 142.69800 1.000 22.24623 232 LEU F N 1
ATOM 9265 C CA . LEU F 2 232 ? 132.01600 126.32900 141.50700 1.000 22.24623 232 LEU F CA 1
ATOM 9266 C C . LEU F 2 232 ? 133.36200 127.03200 141.53000 1.000 22.24623 232 LEU F C 1
ATOM 9267 O O . LEU F 2 232 ? 134.40800 126.41500 141.28800 1.000 22.24623 232 LEU F O 1
ATOM 9272 N N . TRP F 2 233 ? 133.35200 128.33500 141.80900 1.000 23.58385 233 TRP F N 1
ATOM 9273 C CA . TRP F 2 233 ? 134.59800 129.08900 141.82500 1.000 23.58385 233 TRP F CA 1
ATOM 9274 C C . TRP F 2 233 ? 135.55100 128.55200 142.88600 1.000 23.58385 233 TRP F C 1
ATOM 9275 O O . TRP F 2 233 ? 136.76800 128.51700 142.67800 1.000 23.58385 233 TRP F O 1
ATOM 9286 N N . MET F 2 234 ? 135.01300 128.11400 144.02500 1.000 26.59240 234 MET F N 1
ATOM 9287 C CA . MET F 2 234 ? 135.86600 127.59000 145.08600 1.000 26.59240 234 MET F CA 1
ATOM 9288 C C . MET F 2 234 ? 136.48400 126.25600 144.69200 1.000 26.59240 234 MET F C 1
ATOM 9289 O O . MET F 2 234 ? 137.67900 126.03500 144.91100 1.000 26.59240 234 MET F O 1
ATOM 9294 N N . SER F 2 235 ? 135.69200 125.35400 144.10800 1.000 27.90925 235 SER F N 1
ATOM 9295 C CA . SER F 2 235 ? 136.23300 124.05900 143.70600 1.000 27.90925 235 SER F CA 1
ATOM 9296 C C . SER F 2 235 ? 137.21000 124.18100 142.54300 1.000 27.90925 235 SER F C 1
ATOM 9297 O O . SER F 2 235 ? 138.09500 123.32500 142.38400 1.000 27.90925 235 SER F O 1
ATOM 9300 N N . MET F 2 236 ? 137.07200 125.23000 141.73500 1.000 28.65845 236 MET F N 1
ATOM 9301 C CA . MET F 2 236 ? 138.00500 125.42300 140.63500 1.000 28.65845 236 MET F CA 1
ATOM 9302 C C . MET F 2 236 ? 139.42200 125.67600 141.12700 1.000 28.65845 236 MET F C 1
ATOM 9303 O O . MET F 2 236 ? 140.37900 125.51600 140.36200 1.000 28.65845 236 MET F O 1
ATOM 9308 N N . GLY F 2 237 ? 139.58200 126.08000 142.38600 1.000 31.55965 237 GLY F N 1
ATOM 9309 C CA . GLY F 2 237 ? 140.92000 126.17900 142.94300 1.000 31.55965 237 GLY F CA 1
ATOM 9310 C C . GLY F 2 237 ? 141.60400 124.82900 143.02800 1.000 31.55965 237 GLY F C 1
ATOM 9311 O O . GLY F 2 237 ? 142.72400 124.65300 142.54400 1.000 31.55965 237 GLY F O 1
ATOM 9312 N N . ASP F 2 238 ? 140.92700 123.85000 143.63100 1.000 31.51359 238 ASP F N 1
ATOM 9313 C CA . ASP F 2 238 ? 141.51800 122.53000 143.80900 1.000 31.51359 238 ASP F CA 1
ATOM 9314 C C . ASP F 2 238 ? 141.53300 121.71200 142.52500 1.000 31.51359 238 ASP F C 1
ATOM 9315 O O . ASP F 2 238 ? 142.27900 120.72400 142.45400 1.000 31.51359 238 ASP F O 1
ATOM 9320 N N . ILE F 2 239 ? 140.74600 122.11300 141.51600 1.000 29.91877 239 ILE F N 1
ATOM 9321 C CA . ILE F 2 239 ? 140.56600 121.28600 140.31700 1.000 29.91877 239 ILE F CA 1
ATOM 9322 C C . ILE F 2 239 ? 141.87400 120.74400 139.75500 1.000 29.91877 239 ILE F C 1
ATOM 9323 O O . ILE F 2 239 ? 141.90900 119.62400 139.24200 1.000 29.91877 239 ILE F O 1
ATOM 9328 N N . LEU F 2 240 ? 142.97800 121.48100 139.88600 1.000 29.68481 240 LEU F N 1
ATOM 9329 C CA . LEU F 2 240 ? 144.21700 121.03300 139.25400 1.000 29.68481 240 LEU F CA 1
ATOM 9330 C C . LEU F 2 240 ? 144.87100 119.89900 140.03900 1.000 29.68481 240 LEU F C 1
ATOM 9331 O O . LEU F 2 240 ? 145.29800 118.88900 139.45800 1.000 29.68481 240 LEU F O 1
ATOM 9336 N N . ASN F 2 241 ? 144.99000 120.06700 141.35700 1.000 31.02641 241 ASN F N 1
ATOM 9337 C CA . ASN F 2 241 ? 145.56000 119.00900 142.18000 1.000 31.02641 241 ASN F CA 1
ATOM 9338 C C . ASN F 2 241 ? 144.65300 117.79000 142.21000 1.000 31.02641 241 ASN F C 1
ATOM 9339 O O . ASN F 2 241 ? 145.12600 116.66900 142.42200 1.000 31.02641 241 ASN F O 1
ATOM 9344 N N . GLN F 2 242 ? 143.35000 117.98500 141.99700 1.000 26.59939 242 GLN F N 1
ATOM 9345 C CA . GLN F 2 242 ? 142.46500 116.83300 141.85600 1.000 26.59939 242 GLN F CA 1
ATOM 9346 C C . GLN F 2 242 ? 142.62400 116.18100 140.48800 1.000 26.59939 242 GLN F C 1
ATOM 9347 O O . GLN F 2 242 ? 142.44600 114.96700 140.35000 1.000 26.59939 242 GLN F O 1
ATOM 9353 N N . TYR F 2 243 ? 142.95700 116.96900 139.46700 1.000 23.66240 243 TYR F N 1
ATOM 9354 C CA . TYR F 2 243 ? 143.07000 116.42900 138.11900 1.000 23.66240 243 TYR F CA 1
ATOM 9355 C C . TYR F 2 243 ? 144.33200 115.60100 137.95600 1.000 23.66240 243 TYR F C 1
ATOM 9356 O O . TYR F 2 243 ? 144.31900 114.57600 137.26600 1.000 23.66240 243 TYR F O 1
ATOM 9365 N N . GLN F 2 244 ? 145.43200 116.04500 138.55700 1.000 26.17938 244 GLN F N 1
ATOM 9366 C CA . GLN F 2 244 ? 146.73200 115.44500 138.26100 1.000 26.17938 244 GLN F CA 1
ATOM 9367 C C . GLN F 2 244 ? 146.77900 113.92200 138.38100 1.000 26.17938 244 GLN F C 1
ATOM 9368 O O . GLN F 2 244 ? 147.32000 113.28300 137.46300 1.000 26.17938 244 GLN F O 1
ATOM 9374 N N . PRO F 2 245 ? 146.26000 113.27800 139.43600 1.000 25.96475 245 PRO F N 1
ATOM 9375 C CA . PRO F 2 245 ? 146.31600 111.80500 139.46400 1.000 25.96475 245 PRO F CA 1
ATOM 9376 C C . PRO F 2 245 ? 145.41500 111.13500 138.43900 1.000 25.96475 245 PRO F C 1
ATOM 9377 O O . PRO F 2 245 ? 145.72700 110.03100 137.96900 1.000 25.96475 245 PRO F O 1
ATOM 9381 N N . ILE F 2 246 ? 144.29300 111.76800 138.08700 1.000 25.58494 246 ILE F N 1
ATOM 9382 C CA . ILE F 2 246 ? 143.33200 111.14000 137.18500 1.000 25.58494 246 ILE F CA 1
ATOM 9383 C C . ILE F 2 246 ? 143.93100 110.96200 135.79900 1.000 25.58494 246 ILE F C 1
ATOM 9384 O O . ILE F 2 246 ? 143.77800 109.90600 135.17100 1.000 25.58494 246 ILE F O 1
ATOM 9389 N N . ALA F 2 247 ? 144.60500 111.99500 135.29200 1.000 26.07214 247 ALA F N 1
ATOM 9390 C CA . ALA F 2 247 ? 145.25500 111.87400 133.99500 1.000 26.07214 247 ALA F CA 1
ATOM 9391 C C . ALA F 2 247 ? 146.31500 110.78700 134.01100 1.000 26.07214 247 ALA F C 1
ATOM 9392 O O . ALA F 2 247 ? 146.44000 110.02900 133.04400 1.000 26.07214 247 ALA F O 1
ATOM 9394 N N . SER F 2 248 ? 147.08000 110.69300 135.09900 1.000 29.94833 248 SER F N 1
ATOM 9395 C CA . SER F 2 248 ? 148.07400 109.63400 135.22300 1.000 29.94833 248 SER F CA 1
ATOM 9396 C C . SER F 2 248 ? 147.42300 108.26200 135.12500 1.000 29.94833 248 SER F C 1
ATOM 9397 O O . SER F 2 248 ? 147.89300 107.38700 134.38600 1.000 29.94833 248 SER F O 1
ATOM 9400 N N . GLN F 2 249 ? 146.33100 108.05900 135.86400 1.000 31.95686 249 GLN F N 1
ATOM 9401 C CA . GLN F 2 249 ? 145.67100 106.75700 135.84700 1.000 31.95686 249 GLN F CA 1
ATOM 9402 C C . GLN F 2 249 ? 145.10400 106.43900 134.46900 1.000 31.95686 249 GLN F C 1
ATOM 9403 O O . GLN F 2 249 ? 145.18400 105.29700 134.00900 1.000 31.95686 249 GLN F O 1
ATOM 9409 N N . ALA F 2 250 ? 144.54200 107.43700 133.78500 1.000 30.06174 250 ALA F N 1
ATOM 9410 C CA . ALA F 2 250 ? 143.96200 107.17800 132.47000 1.000 30.06174 250 ALA F CA 1
ATOM 9411 C C . ALA F 2 250 ? 145.03800 106.85400 131.44100 1.000 30.06174 250 ALA F C 1
ATOM 9412 O O . ALA F 2 250 ? 144.86600 105.95000 130.60800 1.000 30.06174 250 ALA F O 1
ATOM 9414 N N . LEU F 2 251 ? 146.15600 107.57500 131.47800 1.000 33.64965 251 LEU F N 1
ATOM 9415 C CA . LEU F 2 251 ? 147.23100 107.28100 130.54100 1.000 33.64965 251 LEU F CA 1
ATOM 9416 C C . LEU F 2 251 ? 147.88200 105.93700 130.83700 1.000 33.64965 251 LEU F C 1
ATOM 9417 O O . LEU F 2 251 ? 148.28500 105.23300 129.90600 1.000 33.64965 251 LEU F O 1
ATOM 9422 N N . GLN F 2 252 ? 147.95500 105.53500 132.10900 1.000 31.57338 252 GLN F N 1
ATOM 9423 C CA . GLN F 2 252 ? 148.41700 104.18300 132.40400 1.000 31.57338 252 GLN F CA 1
ATOM 9424 C C . GLN F 2 252 ? 147.41000 103.13800 131.94300 1.000 31.57338 252 GLN F C 1
ATOM 9425 O O . GLN F 2 252 ? 147.79800 102.03300 131.54600 1.000 31.57338 252 GLN F O 1
ATOM 9431 N N . SER F 2 253 ? 146.11700 103.46100 131.99700 1.000 29.57386 253 SER F N 1
ATOM 9432 C CA . SER F 2 253 ? 145.11000 102.55100 131.46900 1.000 29.57386 253 SER F CA 1
ATOM 9433 C C . SER F 2 253 ? 145.32100 102.31800 129.98300 1.000 29.57386 253 SER F C 1
ATOM 9434 O O . SER F 2 253 ? 145.26300 101.17900 129.51200 1.000 29.57386 253 SER F O 1
ATOM 9437 N N . LEU F 2 254 ? 145.57800 103.38600 129.22900 1.000 29.23389 254 LEU F N 1
ATOM 9438 C CA . LEU F 2 254 ? 145.93200 103.21200 127.82000 1.000 29.23389 254 LEU F CA 1
ATOM 9439 C C . LEU F 2 254 ? 147.20500 102.38400 127.66900 1.000 29.23389 254 LEU F C 1
ATOM 9440 O O . LEU F 2 254 ? 147.27900 101.47800 126.82000 1.000 29.23389 254 LEU F O 1
ATOM 9445 N N . ARG F 2 255 ? 148.22300 102.69800 128.47800 1.000 32.85619 255 ARG F N 1
ATOM 9446 C CA . ARG F 2 255 ? 149.50200 102.00300 128.39600 1.000 32.85619 255 ARG F CA 1
ATOM 9447 C C . ARG F 2 255 ? 149.32600 100.50400 128.54900 1.000 32.85619 255 ARG F C 1
ATOM 9448 O O . ARG F 2 255 ? 149.89800 99.72500 127.78300 1.000 32.85619 255 ARG F O 1
ATOM 9456 N N . ASP F 2 256 ? 148.53600 100.07500 129.53200 1.000 32.69428 256 ASP F N 1
ATOM 9457 C CA . ASP F 2 256 ? 148.36800 98.64100 129.72900 1.000 32.69428 256 ASP F CA 1
ATOM 9458 C C . ASP F 2 256 ? 147.36400 98.04700 128.75100 1.000 32.69428 256 ASP F C 1
ATOM 9459 O O . ASP F 2 256 ? 147.44700 96.85800 128.43500 1.000 32.69428 256 ASP F O 1
ATOM 9464 N N . MET F 2 257 ? 146.41700 98.84900 128.26100 1.000 31.81739 257 MET F N 1
ATOM 9465 C CA . MET F 2 257 ? 145.47300 98.35400 127.26900 1.000 31.81739 257 MET F CA 1
ATOM 9466 C C . MET F 2 257 ? 146.18800 97.92300 126.00000 1.000 31.81739 257 MET F C 1
ATOM 9467 O O . MET F 2 257 ? 145.85800 96.89000 125.40900 1.000 31.81739 257 MET F O 1
ATOM 9472 N N . VAL F 2 258 ? 147.16900 98.70300 125.55900 1.000 35.99157 258 VAL F N 1
ATOM 9473 C CA . VAL F 2 258 ? 147.85300 98.32200 124.32400 1.000 35.99157 258 VAL F CA 1
ATOM 9474 C C . VAL F 2 258 ? 149.10700 97.50100 124.60000 1.000 35.99157 258 VAL F C 1
ATOM 9475 O O . VAL F 2 258 ? 149.36100 96.50900 123.91400 1.000 35.99157 258 VAL F O 1
ATOM 9479 N N . ARG F 2 259 ? 149.90600 97.88800 125.59500 1.000 38.75680 259 ARG F N 1
ATOM 9480 C CA . ARG F 2 259 ? 151.17800 97.21500 125.83600 1.000 38.75680 259 ARG F CA 1
ATOM 9481 C C . ARG F 2 259 ? 150.96900 95.76600 126.25300 1.000 38.75680 259 ARG F C 1
ATOM 9482 O O . ARG F 2 259 ? 151.72900 94.88200 125.84100 1.000 38.75680 259 ARG F O 1
ATOM 9490 N N . ALA F 2 260 ? 149.94800 95.49800 127.05900 1.000 37.88091 260 ALA F N 1
ATOM 9491 C CA . ALA F 2 260 ? 149.63900 94.11900 127.38900 1.000 37.88091 260 ALA F CA 1
ATOM 9492 C C . ALA F 2 260 ? 149.04200 93.41000 126.17800 1.000 37.88091 260 ALA F C 1
ATOM 9493 O O . ALA F 2 260 ? 148.43600 94.02700 125.29800 1.000 37.88091 260 ALA F O 1
ATOM 9495 N N . ARG F 2 261 ? 149.23900 92.09600 126.14000 1.000 38.75915 261 ARG F N 1
ATOM 9496 C CA . ARG F 2 261 ? 148.68900 91.24400 125.09000 1.000 38.75915 261 ARG F CA 1
ATOM 9497 C C . ARG F 2 261 ? 149.18100 91.66300 123.70700 1.000 38.75915 261 ARG F C 1
ATOM 9498 O O . ARG F 2 261 ? 150.34000 91.43900 123.35800 1.000 38.75915 261 ARG F O 1
ATOM 9506 N N . MET G 3 1 ? 151.37000 127.88300 127.44400 1.000 28.89875 1 MET G N 1
ATOM 9507 C CA . MET G 3 1 ? 150.26200 128.10800 128.36400 1.000 28.89875 1 MET G CA 1
ATOM 9508 C C . MET G 3 1 ? 150.21200 127.01500 129.42500 1.000 28.89875 1 MET G C 1
ATOM 9509 O O . MET G 3 1 ? 150.07100 125.83500 129.11000 1.000 28.89875 1 MET G O 1
ATOM 9514 N N . THR G 3 2 ? 150.31500 127.41800 130.68600 1.000 30.89142 2 THR G N 1
ATOM 9515 C CA . THR G 3 2 ? 150.38100 126.49900 131.80800 1.000 30.89142 2 THR G CA 1
ATOM 9516 C C . THR G 3 2 ? 148.99600 126.24600 132.37500 1.000 30.89142 2 THR G C 1
ATOM 9517 O O . THR G 3 2 ? 148.10200 127.08900 132.24600 1.000 30.89142 2 THR G O 1
ATOM 9521 N N . PRO G 3 3 ? 148.78900 125.08500 132.99400 1.000 30.42282 3 PRO G N 1
ATOM 9522 C CA . PRO G 3 3 ? 147.52700 124.83300 133.69500 1.000 30.42282 3 PRO G CA 1
ATOM 9523 C C . PRO G 3 3 ? 147.22200 125.91300 134.71700 1.000 30.42282 3 PRO G C 1
ATOM 9524 O O . PRO G 3 3 ? 146.06000 126.23400 134.97400 1.000 30.42282 3 PRO G O 1
ATOM 9528 N N . GLU G 3 4 ? 148.27300 126.48400 135.30100 1.000 30.97241 4 GLU G N 1
ATOM 9529 C CA . GLU G 3 4 ? 148.13800 127.65800 136.15100 1.000 30.97241 4 GLU G CA 1
ATOM 9530 C C . GLU G 3 4 ? 147.44900 128.80500 135.42800 1.000 30.97241 4 GLU G C 1
ATOM 9531 O O . GLU G 3 4 ? 146.58800 129.47500 136.01300 1.000 30.97241 4 GLU G O 1
ATOM 9537 N N . VAL G 3 5 ? 147.80000 129.03500 134.16500 1.000 27.96137 5 VAL G N 1
ATOM 9538 C CA . VAL G 3 5 ? 147.16000 130.08700 133.38400 1.000 27.96137 5 VAL G CA 1
ATOM 9539 C C . VAL G 3 5 ? 145.70300 129.74400 133.09600 1.000 27.96137 5 VAL G C 1
ATOM 9540 O O . VAL G 3 5 ? 144.83100 130.62200 133.11000 1.000 27.96137 5 VAL G O 1
ATOM 9544 N N . ALA G 3 6 ? 145.41500 128.47500 132.80500 1.000 24.49103 6 ALA G N 1
ATOM 9545 C CA . ALA G 3 6 ? 144.02400 128.08400 132.59700 1.000 24.49103 6 ALA G CA 1
ATOM 9546 C C . ALA G 3 6 ? 143.19700 128.32100 133.85400 1.000 24.49103 6 ALA G C 1
ATOM 9547 O O . ALA G 3 6 ? 142.04200 128.75900 133.77700 1.000 24.49103 6 ALA G O 1
ATOM 9549 N N . VAL G 3 7 ? 143.78000 128.06000 135.02300 1.000 26.48913 7 VAL G N 1
ATOM 9550 C CA . VAL G 3 7 ? 143.07400 128.32900 136.27100 1.000 26.48913 7 VAL G CA 1
ATOM 9551 C C . VAL G 3 7 ? 142.89900 129.82700 136.47700 1.000 26.48913 7 VAL G C 1
ATOM 9552 O O . VAL G 3 7 ? 141.85700 130.27800 136.96100 1.000 26.48913 7 VAL G O 1
ATOM 9556 N N . ASP G 3 8 ? 143.91000 130.62100 136.12000 1.000 26.81683 8 ASP G N 1
ATOM 9557 C CA . ASP G 3 8 ? 143.74400 132.07100 136.13000 1.000 26.81683 8 ASP G CA 1
ATOM 9558 C C . ASP G 3 8 ? 142.52200 132.48100 135.32500 1.000 26.81683 8 ASP G C 1
ATOM 9559 O O . ASP G 3 8 ? 141.64200 133.19200 135.82500 1.000 26.81683 8 ASP G O 1
ATOM 9564 N N . LEU G 3 9 ? 142.45100 132.02300 134.07400 1.000 23.98480 9 LEU G N 1
ATOM 9565 C CA . LEU G 3 9 ? 141.35800 132.41800 133.19100 1.000 23.98480 9 LEU G CA 1
ATOM 9566 C C . LEU G 3 9 ? 140.01300 131.99900 133.75300 1.000 23.98480 9 LEU G C 1
ATOM 9567 O O . LEU G 3 9 ? 139.05100 132.77700 133.73100 1.000 23.98480 9 LEU G O 1
ATOM 9572 N N . PHE G 3 10 ? 139.91300 130.76700 134.24400 1.000 21.77104 10 PHE G N 1
ATOM 9573 C CA . PHE G 3 10 ? 138.61700 130.33500 134.74000 1.000 21.77104 10 PHE G CA 1
ATOM 9574 C C . PHE G 3 10 ? 138.26400 131.00200 136.05800 1.000 21.77104 10 PHE G C 1
ATOM 9575 O O . PHE G 3 10 ? 137.08200 131.12800 136.38200 1.000 21.77104 10 PHE G O 1
ATOM 9583 N N . ARG G 3 11 ? 139.25100 131.48000 136.80900 1.000 26.53333 11 ARG G N 1
ATOM 9584 C CA . ARG G 3 11 ? 138.92000 132.28200 137.97800 1.000 26.53333 11 ARG G CA 1
ATOM 9585 C C . ARG G 3 11 ? 138.37400 133.64400 137.56500 1.000 26.53333 11 ARG G C 1
ATOM 9586 O O . ARG G 3 11 ? 137.39100 134.12000 138.14600 1.000 26.53333 11 ARG G O 1
ATOM 9594 N N . GLU G 3 12 ? 138.97300 134.27000 136.54500 1.000 25.82172 12 GLU G N 1
ATOM 9595 C CA . GLU G 3 12 ? 138.34900 135.46400 135.97000 1.000 25.82172 12 GLU G CA 1
ATOM 9596 C C . GLU G 3 12 ? 136.90300 135.19200 135.58900 1.000 25.82172 12 GLU G C 1
ATOM 9597 O O . GLU G 3 12 ? 135.98900 135.90500 136.02500 1.000 25.82172 12 GLU G O 1
ATOM 9603 N N . ALA G 3 13 ? 136.68500 134.15100 134.79000 1.000 19.32981 13 ALA G N 1
ATOM 9604 C CA . ALA G 3 13 ? 135.35600 133.88000 134.25800 1.000 19.32981 13 ALA G CA 1
ATOM 9605 C C . ALA G 3 13 ? 134.35400 133.62900 135.37300 1.000 19.32981 13 ALA G C 1
ATOM 9606 O O . ALA G 3 13 ? 133.26300 134.20700 135.38200 1.000 19.32981 13 ALA G O 1
ATOM 9608 N N . LEU G 3 14 ? 134.70700 132.77000 136.32800 1.000 18.14501 14 LEU G N 1
ATOM 9609 C CA . LEU G 3 14 ? 133.74500 132.39100 137.34900 1.000 18.14501 14 LEU G CA 1
ATOM 9610 C C . LEU G 3 14 ? 133.49000 133.51800 138.33400 1.000 18.14501 14 LEU G C 1
ATOM 9611 O O . LEU G 3 14 ? 132.35500 133.67800 138.79100 1.000 18.14501 14 LEU G O 1
ATOM 9616 N N . TRP G 3 15 ? 134.49900 134.33100 138.66000 1.000 17.88476 15 TRP G N 1
ATOM 9617 C CA . TRP G 3 15 ? 134.21500 135.45900 139.53800 1.000 17.88476 15 TRP G CA 1
ATOM 9618 C C . TRP G 3 15 ? 133.35100 136.49300 138.83400 1.000 17.88476 15 TRP G C 1
ATOM 9619 O O . TRP G 3 15 ? 132.43200 137.06000 139.43900 1.000 17.88476 15 TRP G O 1
ATOM 9630 N N . LEU G 3 16 ? 133.61800 136.74600 137.55200 1.000 16.68781 16 LEU G N 1
ATOM 9631 C CA . LEU G 3 16 ? 132.75900 137.65600 136.80700 1.000 16.68781 16 LEU G CA 1
ATOM 9632 C C . LEU G 3 16 ? 131.33400 137.12900 136.74600 1.000 16.68781 16 LEU G C 1
ATOM 9633 O O . LEU G 3 16 ? 130.37700 137.88800 136.91800 1.000 16.68781 16 LEU G O 1
ATOM 9638 N N . THR G 3 17 ? 131.17500 135.82600 136.51900 1.000 15.06771 17 THR G N 1
ATOM 9639 C CA . THR G 3 17 ? 129.84100 135.24600 136.43400 1.000 15.06771 17 THR G CA 1
ATOM 9640 C C . THR G 3 17 ? 129.10600 135.36300 137.76000 1.000 15.06771 17 THR G C 1
ATOM 9641 O O . THR G 3 17 ? 127.93400 135.75300 137.79600 1.000 15.06771 17 THR G O 1
ATOM 9645 N N . THR G 3 18 ? 129.77300 135.03500 138.86700 1.000 15.80569 18 THR G N 1
ATOM 9646 C CA . THR G 3 18 ? 129.06800 135.09100 140.14100 1.000 15.80569 18 THR G CA 1
ATOM 9647 C C . THR G 3 18 ? 128.75200 136.52400 140.54500 1.000 15.80569 18 THR G C 1
ATOM 9648 O O . THR G 3 18 ? 127.68700 136.77500 141.11900 1.000 15.80569 18 THR G O 1
ATOM 9652 N N . VAL G 3 19 ? 129.61700 137.48600 140.21600 1.000 15.41844 19 VAL G N 1
ATOM 9653 C CA . VAL G 3 19 ? 129.29100 138.86100 140.57800 1.000 15.41844 19 VAL G CA 1
ATOM 9654 C C . VAL G 3 19 ? 128.17500 139.40300 139.69200 1.000 15.41844 19 VAL G C 1
ATOM 9655 O O . VAL G 3 19 ? 127.29600 140.12800 140.16800 1.000 15.41844 19 VAL G O 1
ATOM 9659 N N . LEU G 3 20 ? 128.16000 139.03900 138.40400 1.000 15.84791 20 LEU G N 1
ATOM 9660 C CA . LEU G 3 20 ? 127.05200 139.44100 137.54500 1.000 15.84791 20 LEU G CA 1
ATOM 9661 C C . LEU G 3 20 ? 125.74100 138.85000 138.03600 1.000 15.84791 20 LEU G C 1
ATOM 9662 O O . LEU G 3 20 ? 124.72200 139.54600 138.10300 1.000 15.84791 20 LEU G O 1
ATOM 9667 N N . VAL G 3 21 ? 125.74900 137.56500 138.39000 1.000 17.12751 21 VAL G N 1
ATOM 9668 C CA . VAL G 3 21 ? 124.52100 136.91600 138.82600 1.000 17.12751 21 VAL G CA 1
ATOM 9669 C C . VAL G 3 21 ? 124.03300 137.51700 140.13400 1.000 17.12751 21 VAL G C 1
ATOM 9670 O O . VAL G 3 21 ? 122.83500 137.76100 140.30400 1.000 17.12751 21 VAL G O 1
ATOM 9674 N N . ALA G 3 22 ? 124.94200 137.78000 141.07600 1.000 18.15872 22 ALA G N 1
ATOM 9675 C CA . ALA G 3 22 ? 124.53200 138.43700 142.31200 1.000 18.15872 22 ALA G CA 1
ATOM 9676 C C . ALA G 3 22 ? 123.93000 139.80700 142.02400 1.000 18.15872 22 ALA G C 1
ATOM 9677 O O . ALA G 3 22 ? 122.81600 140.11300 142.46800 1.000 18.15872 22 ALA G O 1
ATOM 9679 N N . ILE G 3 23 ? 124.63700 140.62900 141.24100 1.000 20.33148 23 ILE G N 1
ATOM 9680 C CA . ILE G 3 23 ? 124.16700 141.97800 140.93800 1.000 20.33148 23 ILE G CA 1
ATOM 9681 C C . ILE G 3 23 ? 122.77800 141.93700 140.31400 1.000 20.33148 23 ILE G C 1
ATOM 9682 O O . ILE G 3 23 ? 121.90600 142.75200 140.64100 1.000 20.33148 23 ILE G O 1
ATOM 9687 N N . LEU G 3 24 ? 122.54200 140.97200 139.42800 1.000 19.81738 24 LEU G N 1
ATOM 9688 C CA . LEU G 3 24 ? 121.26000 140.92300 138.73500 1.000 19.81738 24 LEU G CA 1
ATOM 9689 C C . LEU G 3 24 ? 120.15000 140.33800 139.59600 1.000 19.81738 24 LEU G C 1
ATOM 9690 O O . LEU G 3 24 ? 118.98900 140.72800 139.44700 1.000 19.81738 24 LEU G O 1
ATOM 9695 N N . VAL G 3 25 ? 120.47100 139.41700 140.49600 1.000 20.73421 25 VAL G N 1
ATOM 9696 C CA . VAL G 3 25 ? 119.46100 138.57900 141.12200 1.000 20.73421 25 VAL G CA 1
ATOM 9697 C C . VAL G 3 25 ? 119.10500 139.05000 142.52900 1.000 20.73421 25 VAL G C 1
ATOM 9698 O O . VAL G 3 25 ? 117.93100 139.02100 142.90200 1.000 20.73421 25 VAL G O 1
ATOM 9702 N N . VAL G 3 26 ? 120.08200 139.48700 143.32400 1.000 22.33252 26 VAL G N 1
ATOM 9703 C CA . VAL G 3 26 ? 119.85000 139.78100 144.74200 1.000 22.33252 26 VAL G CA 1
ATOM 9704 C C . VAL G 3 26 ? 118.68000 140.73500 144.98700 1.000 22.33252 26 VAL G C 1
ATOM 9705 O O . VAL G 3 26 ? 117.93200 140.52000 145.95100 1.000 22.33252 26 VAL G O 1
ATOM 9709 N N . PRO G 3 27 ? 118.45500 141.78200 144.18200 1.000 22.53400 27 PRO G N 1
ATOM 9710 C CA . PRO G 3 27 ? 117.23600 142.57900 144.40300 1.000 22.53400 27 PRO G CA 1
ATOM 9711 C C . PRO G 3 27 ? 115.95400 141.79300 144.18500 1.000 22.53400 27 PRO G C 1
ATOM 9712 O O . PRO G 3 27 ? 114.98000 141.97600 144.93100 1.000 22.53400 27 PRO G O 1
ATOM 9716 N N . SER G 3 28 ? 115.92100 140.91800 143.17800 1.000 22.25021 28 SER G N 1
ATOM 9717 C CA . SER G 3 28 ? 114.74600 140.07600 142.99000 1.000 22.25021 28 SER G CA 1
ATOM 9718 C C . SER G 3 28 ? 114.56200 139.13200 144.16800 1.000 22.25021 28 SER G C 1
ATOM 9719 O O . SER G 3 28 ? 113.43800 138.93000 144.64000 1.000 22.25021 28 SER G O 1
ATOM 9722 N N . LEU G 3 29 ? 115.65600 138.55800 144.66700 1.000 26.67446 29 LEU G N 1
ATOM 9723 C CA . LEU G 3 29 ? 115.56700 137.70800 145.85000 1.000 26.67446 29 LEU G CA 1
ATOM 9724 C C . LEU G 3 29 ? 115.04400 138.48700 147.05100 1.000 26.67446 29 LEU G C 1
ATOM 9725 O O . LEU G 3 29 ? 114.27500 137.95700 147.86000 1.000 26.67446 29 LEU G O 1
ATOM 9730 N N . LEU G 3 30 ? 115.44800 139.74900 147.18200 1.000 27.99047 30 LEU G N 1
ATOM 9731 C CA . LEU G 3 30 ? 115.00200 140.54700 148.31900 1.000 27.99047 30 LEU G CA 1
ATOM 9732 C C . LEU G 3 30 ? 113.52500 140.88900 148.20700 1.000 27.99047 30 LEU G C 1
ATOM 9733 O O . LEU G 3 30 ? 112.79800 140.87200 149.20600 1.000 27.99047 30 LEU G O 1
ATOM 9738 N N . CYS G 3 31 ? 113.05600 141.19200 147.00000 1.000 29.82211 31 CYS G N 1
ATOM 9739 C CA . CYS G 3 31 ? 111.62900 141.43000 146.82000 1.000 29.82211 31 CYS G CA 1
ATOM 9740 C C . CYS G 3 31 ? 110.82800 140.15300 147.03000 1.000 29.82211 31 CYS G C 1
ATOM 9741 O O . CYS G 3 31 ? 109.68000 140.20000 147.48700 1.000 29.82211 31 CYS G O 1
ATOM 9744 N N . GLY G 3 32 ? 111.42000 139.00300 146.71700 1.000 34.18205 32 GLY G N 1
ATOM 9745 C CA . GLY G 3 32 ? 110.78400 137.74700 147.06500 1.000 34.18205 32 GLY G CA 1
ATOM 9746 C C . GLY G 3 32 ? 110.69100 137.54900 148.56600 1.000 34.18205 32 GLY G C 1
ATOM 9747 O O . GLY G 3 32 ? 109.66700 137.10100 149.08400 1.000 34.18205 32 GLY G O 1
ATOM 9748 N N . LEU G 3 33 ? 111.75500 137.89300 149.28900 1.000 35.89671 33 LEU G N 1
ATOM 9749 C CA . LEU G 3 33 ? 111.69400 137.84100 150.74600 1.000 35.89671 33 LEU G CA 1
ATOM 9750 C C . LEU G 3 33 ? 110.66300 138.81900 151.29900 1.000 35.89671 33 LEU G C 1
ATOM 9751 O O . LEU G 3 33 ? 110.04800 138.55600 152.33700 1.000 35.89671 33 LEU G O 1
ATOM 9756 N N . LEU G 3 34 ? 110.44500 139.93900 150.61500 1.000 36.87774 34 LEU G N 1
ATOM 9757 C CA . LEU G 3 34 ? 109.47900 140.92300 151.10000 1.000 36.87774 34 LEU G CA 1
ATOM 9758 C C . LEU G 3 34 ? 108.04100 140.49400 150.81800 1.000 36.87774 34 LEU G C 1
ATOM 9759 O O . LEU G 3 34 ? 107.14600 140.70900 151.64500 1.000 36.87774 34 LEU G O 1
ATOM 9764 N N . VAL G 3 35 ? 107.78600 139.88700 149.66100 1.000 36.64516 35 VAL G N 1
ATOM 9765 C CA . VAL G 3 35 ? 106.46400 139.30300 149.47100 1.000 36.64516 35 VAL G CA 1
ATOM 9766 C C . VAL G 3 35 ? 106.28000 138.10700 150.39700 1.000 36.64516 35 VAL G C 1
ATOM 9767 O O . VAL G 3 35 ? 105.15100 137.76100 150.75500 1.000 36.64516 35 VAL G O 1
ATOM 9771 N N . ALA G 3 36 ? 107.37600 137.47600 150.82800 1.000 38.63575 36 ALA G N 1
ATOM 9772 C CA . ALA G 3 36 ? 107.27400 136.44700 151.85700 1.000 38.63575 36 ALA G CA 1
ATOM 9773 C C . ALA G 3 36 ? 106.87200 137.04900 153.19900 1.000 38.63575 36 ALA G C 1
ATOM 9774 O O . ALA G 3 36 ? 106.04300 136.48100 153.91700 1.000 38.63575 36 ALA G O 1
ATOM 9776 N N . MET G 3 37 ? 107.47200 138.18500 153.56300 1.000 44.45077 37 MET G N 1
ATOM 9777 C CA . MET G 3 37 ? 106.92400 139.02200 154.63000 1.000 44.45077 37 MET G CA 1
ATOM 9778 C C . MET G 3 37 ? 105.41700 139.18400 154.49200 1.000 44.45077 37 MET G C 1
ATOM 9779 O O . MET G 3 37 ? 104.65600 138.85700 155.41000 1.000 44.45077 37 MET G O 1
ATOM 9784 N N . PHE G 3 38 ? 104.97500 139.70900 153.34800 1.000 41.82894 38 PHE G N 1
ATOM 9785 C CA . PHE G 3 38 ? 103.56000 140.03400 153.18600 1.000 41.82894 38 PHE G CA 1
ATOM 9786 C C . PHE G 3 38 ? 102.68500 138.80000 153.36200 1.000 41.82894 38 PHE G C 1
ATOM 9787 O O . PHE G 3 38 ? 101.66800 138.84900 154.06300 1.000 41.82894 38 PHE G O 1
ATOM 9795 N N . GLN G 3 39 ? 103.07300 137.68100 152.75300 1.000 43.44310 39 GLN G N 1
ATOM 9796 C CA . GLN G 3 39 ? 102.31800 136.44300 152.88500 1.000 43.44310 39 GLN G CA 1
ATOM 9797 C C . GLN G 3 39 ? 102.44000 135.81500 154.26700 1.000 43.44310 39 GLN G C 1
ATOM 9798 O O . GLN G 3 39 ? 101.65100 134.92400 154.59400 1.000 43.44310 39 GLN G O 1
ATOM 9804 N N . ALA G 3 40 ? 103.40900 136.23700 155.07500 1.000 46.80332 40 ALA G N 1
ATOM 9805 C CA . ALA G 3 40 ? 103.52200 135.72600 156.43300 1.000 46.80332 40 ALA G CA 1
ATOM 9806 C C . ALA G 3 40 ? 102.75200 136.56200 157.44200 1.000 46.80332 40 ALA G C 1
ATOM 9807 O O . ALA G 3 40 ? 102.34800 136.04000 158.48700 1.000 46.80332 40 ALA G O 1
ATOM 9809 N N . ALA G 3 41 ? 102.55300 137.85000 157.16200 1.000 50.44661 41 ALA G N 1
ATOM 9810 C CA . ALA G 3 41 ? 101.76000 138.68400 158.05700 1.000 50.44661 41 ALA G CA 1
ATOM 9811 C C . ALA G 3 41 ? 100.32900 138.17100 158.13600 1.000 50.44661 41 ALA G C 1
ATOM 9812 O O . ALA G 3 41 ? 99.87000 137.71200 159.18800 1.000 50.44661 41 ALA G O 1
ATOM 9814 N N . THR G 3 42 ? 99.61100 138.23500 157.02000 1.000 51.85899 42 THR G N 1
ATOM 9815 C CA . THR G 3 42 ? 98.32600 137.57700 156.86500 1.000 51.85899 42 THR G CA 1
ATOM 9816 C C . THR G 3 42 ? 98.54100 136.27100 156.11100 1.000 51.85899 42 THR G C 1
ATOM 9817 O O . THR G 3 42 ? 99.30500 136.22200 155.14200 1.000 51.85899 42 THR G O 1
ATOM 9821 N N . GLN G 3 43 ? 97.84200 135.21700 156.53700 1.000 52.70753 43 GLN G N 1
ATOM 9822 C CA . GLN G 3 43 ? 98.16400 133.86900 156.07500 1.000 52.70753 43 GLN G CA 1
ATOM 9823 C C . GLN G 3 43 ? 97.78500 133.67400 154.61400 1.000 52.70753 43 GLN G C 1
ATOM 9824 O O . GLN G 3 43 ? 97.01400 132.76800 154.28800 1.000 52.70753 43 GLN G O 1
ATOM 9830 N N . ILE G 3 44 ? 98.34400 134.48700 153.72200 1.000 45.18557 44 ILE G N 1
ATOM 9831 C CA . ILE G 3 44 ? 98.02000 134.41800 152.29600 1.000 45.18557 44 ILE G CA 1
ATOM 9832 C C . ILE G 3 44 ? 98.95800 133.37900 151.68800 1.000 45.18557 44 ILE G C 1
ATOM 9833 O O . ILE G 3 44 ? 100.09700 133.67100 151.33500 1.000 45.18557 44 ILE G O 1
ATOM 9838 N N . ASN G 3 45 ? 98.47400 132.14300 151.57400 1.000 46.79844 45 ASN G N 1
ATOM 9839 C CA . ASN G 3 45 ? 99.25800 131.07300 150.96100 1.000 46.79844 45 ASN G CA 1
ATOM 9840 C C . ASN G 3 45 ? 99.01500 131.17000 149.46000 1.000 46.79844 45 ASN G C 1
ATOM 9841 O O . ASN G 3 45 ? 98.17500 130.47400 148.89000 1.000 46.79844 45 ASN G O 1
ATOM 9846 N N . GLU G 3 46 ? 99.76000 132.05800 148.81500 1.000 40.90107 46 GLU G N 1
ATOM 9847 C CA . GLU G 3 46 ? 99.60800 132.32300 147.39400 1.000 40.90107 46 GLU G CA 1
ATOM 9848 C C . GLU G 3 46 ? 100.86500 131.90000 146.64100 1.000 40.90107 46 GLU G C 1
ATOM 9849 O O . GLU G 3 46 ? 101.87500 131.53600 147.25200 1.000 40.90107 46 GLU G O 1
ATOM 9855 N N . GLN G 3 47 ? 100.80900 131.96700 145.31000 1.000 38.25037 47 GLN G N 1
ATOM 9856 C CA . GLN G 3 47 ? 101.85100 131.36000 144.49100 1.000 38.25037 47 GLN G CA 1
ATOM 9857 C C . GLN G 3 47 ? 102.46100 132.31700 143.47700 1.000 38.25037 47 GLN G C 1
ATOM 9858 O O . GLN G 3 47 ? 103.49700 131.99200 142.89100 1.000 38.25037 47 GLN G O 1
ATOM 9864 N N . THR G 3 48 ? 101.84200 133.47100 143.23000 1.000 31.61846 48 THR G N 1
ATOM 9865 C CA . THR G 3 48 ? 102.25000 134.31400 142.11700 1.000 31.61846 48 THR G CA 1
ATOM 9866 C C . THR G 3 48 ? 102.37000 135.79200 142.42900 1.000 31.61846 48 THR G C 1
ATOM 9867 O O . THR G 3 48 ? 103.03000 136.51500 141.66200 1.000 31.61846 48 THR G O 1
ATOM 9871 N N . LEU G 3 49 ? 101.74000 136.27600 143.49800 1.000 33.01718 49 LEU G N 1
ATOM 9872 C CA . LEU G 3 49 ? 102.10100 137.61000 143.94700 1.000 33.01718 49 LEU G CA 1
ATOM 9873 C C . LEU G 3 49 ? 103.51000 137.63700 144.49800 1.000 33.01718 49 LEU G C 1
ATOM 9874 O O . LEU G 3 49 ? 104.00700 138.70500 144.86900 1.000 33.01718 49 LEU G O 1
ATOM 9879 N N . SER G 3 50 ? 104.14600 136.47100 144.56700 1.000 32.14466 50 SER G N 1
ATOM 9880 C CA . SER G 3 50 ? 105.56600 136.34400 144.82700 1.000 32.14466 50 SER G CA 1
ATOM 9881 C C . SER G 3 50 ? 106.39500 136.28800 143.55500 1.000 32.14466 50 SER G C 1
ATOM 9882 O O . SER G 3 50 ? 107.60800 136.49000 143.62300 1.000 32.14466 50 SER G O 1
ATOM 9885 N N . PHE G 3 51 ? 105.78400 136.01000 142.40200 1.000 25.50553 51 PHE G N 1
ATOM 9886 C CA . PHE G 3 51 ? 106.56100 136.00200 141.16700 1.000 25.50553 51 PHE G CA 1
ATOM 9887 C C . PHE G 3 51 ? 106.50700 137.34400 140.45900 1.000 25.50553 51 PHE G C 1
ATOM 9888 O O . PHE G 3 51 ? 107.51900 137.80800 139.92600 1.000 25.50553 51 PHE G O 1
ATOM 9896 N N . LEU G 3 52 ? 105.33200 137.96600 140.40700 1.000 25.05230 52 LEU G N 1
ATOM 9897 C CA . LEU G 3 52 ? 105.22300 139.20200 139.63000 1.000 25.05230 52 LEU G CA 1
ATOM 9898 C C . LEU G 3 52 ? 106.16100 140.29600 140.12600 1.000 25.05230 52 LEU G C 1
ATOM 9899 O O . LEU G 3 52 ? 106.91400 140.84900 139.30300 1.000 25.05230 52 LEU G O 1
ATOM 9904 N N . PRO G 3 53 ? 106.18000 140.66300 141.41300 1.000 23.46244 53 PRO G N 1
ATOM 9905 C CA . PRO G 3 53 ? 107.13400 141.69200 141.84900 1.000 23.46244 53 PRO G CA 1
ATOM 9906 C C . PRO G 3 53 ? 108.57600 141.31000 141.60000 1.000 23.46244 53 PRO G C 1
ATOM 9907 O O . PRO G 3 53 ? 109.39100 142.18500 141.28900 1.000 23.46244 53 PRO G O 1
ATOM 9911 N N . ARG G 3 54 ? 108.91800 140.02600 141.71900 1.000 24.35655 54 ARG G N 1
ATOM 9912 C CA . ARG G 3 54 ? 110.29100 139.60900 141.46300 1.000 24.35655 54 ARG G CA 1
ATOM 9913 C C . ARG G 3 54 ? 110.67700 139.86200 140.01400 1.000 24.35655 54 ARG G C 1
ATOM 9914 O O . ARG G 3 54 ? 111.77300 140.35600 139.73600 1.000 24.35655 54 ARG G O 1
ATOM 9922 N N . LEU G 3 55 ? 109.77900 139.56400 139.07800 1.000 21.49175 55 LEU G N 1
ATOM 9923 C CA . LEU G 3 55 ? 110.07400 139.82800 137.67500 1.000 21.49175 55 LEU G CA 1
ATOM 9924 C C . LEU G 3 55 ? 110.14900 141.32100 137.39400 1.000 21.49175 55 LEU G C 1
ATOM 9925 O O . LEU G 3 55 ? 111.02600 141.77700 136.64700 1.000 21.49175 55 LEU G O 1
ATOM 9930 N N . LEU G 3 56 ? 109.23100 142.09900 137.97000 1.000 21.53907 56 LEU G N 1
ATOM 9931 C CA . LEU G 3 56 ? 109.26900 143.54300 137.76200 1.000 21.53907 56 LEU G CA 1
ATOM 9932 C C . LEU G 3 56 ? 110.58600 144.12500 138.25700 1.000 21.53907 56 LEU G C 1
ATOM 9933 O O . LEU G 3 56 ? 111.22000 144.93200 137.56800 1.000 21.53907 56 LEU G O 1
ATOM 9938 N N . VAL G 3 57 ? 111.02300 143.70700 139.44600 1.000 20.24142 57 VAL G N 1
ATOM 9939 C CA . VAL G 3 57 ? 112.26600 144.22600 140.00100 1.000 20.24142 57 VAL G CA 1
ATOM 9940 C C . VAL G 3 57 ? 113.46700 143.72500 139.21900 1.000 20.24142 57 VAL G C 1
ATOM 9941 O O . VAL G 3 57 ? 114.44800 144.45300 139.06100 1.000 20.24142 57 VAL G O 1
ATOM 9945 N N . MET G 3 58 ? 113.41500 142.50100 138.69000 1.000 18.86113 58 MET G N 1
ATOM 9946 C CA . MET G 3 58 ? 114.51300 142.03000 137.85200 1.000 18.86113 58 MET G CA 1
ATOM 9947 C C . MET G 3 58 ? 114.64500 142.87000 136.59100 1.000 18.86113 58 MET G C 1
ATOM 9948 O O . MET G 3 58 ? 115.75600 143.25600 136.20900 1.000 18.86113 58 MET G O 1
ATOM 9953 N N . LEU G 3 59 ? 113.52700 143.16800 135.93100 1.000 17.36741 59 LEU G N 1
ATOM 9954 C CA . LEU G 3 59 ? 113.60400 143.96500 134.71200 1.000 17.36741 59 LEU G CA 1
ATOM 9955 C C . LEU G 3 59 ? 114.02300 145.39800 135.01400 1.000 17.36741 59 LEU G C 1
ATOM 9956 O O . LEU G 3 59 ? 114.80200 145.99700 134.26000 1.000 17.36741 59 LEU G O 1
ATOM 9961 N N . VAL G 3 60 ? 113.53500 145.96000 136.12100 1.000 17.35832 60 VAL G N 1
ATOM 9962 C CA . VAL G 3 60 ? 113.95600 147.29900 136.52100 1.000 17.35832 60 VAL G CA 1
ATOM 9963 C C . VAL G 3 60 ? 115.44400 147.31600 136.84500 1.000 17.35832 60 VAL G C 1
ATOM 9964 O O . VAL G 3 60 ? 116.15400 148.27100 136.51300 1.000 17.35832 60 VAL G O 1
ATOM 9968 N N . THR G 3 61 ? 115.94300 146.25700 137.48400 1.000 17.49810 61 THR G N 1
ATOM 9969 C CA . THR G 3 61 ? 117.36300 146.17500 137.79700 1.000 17.49810 61 THR G CA 1
ATOM 9970 C C . THR G 3 61 ? 118.19500 146.07400 136.53100 1.000 17.49810 61 THR G C 1
ATOM 9971 O O . THR G 3 61 ? 119.25200 146.70000 136.43100 1.000 17.49810 61 THR G O 1
ATOM 9975 N N . LEU G 3 62 ? 117.73900 145.29500 135.55300 1.000 16.21682 62 LEU G N 1
ATOM 9976 C CA . LEU G 3 62 ? 118.43200 145.26000 134.27000 1.000 16.21682 62 LEU G CA 1
ATOM 9977 C C . LEU G 3 62 ? 118.48200 146.64500 133.64000 1.000 16.21682 62 LEU G C 1
ATOM 9978 O O . LEU G 3 62 ? 119.54900 147.10700 133.22200 1.000 16.21682 62 LEU G O 1
ATOM 9983 N N . ILE G 3 63 ? 117.34000 147.33500 133.59100 1.000 16.31503 63 ILE G N 1
ATOM 9984 C CA . ILE G 3 63 ? 117.29300 148.65800 132.96700 1.000 16.31503 63 ILE G CA 1
ATOM 9985 C C . ILE G 3 63 ? 118.23000 149.62500 133.68100 1.000 16.31503 63 ILE G C 1
ATOM 9986 O O . ILE G 3 63 ? 118.96700 150.38800 133.04600 1.000 16.31503 63 ILE G O 1
ATOM 9991 N N . VAL G 3 64 ? 118.21700 149.60600 135.01400 1.000 15.53047 64 VAL G N 1
ATOM 9992 C CA . VAL G 3 64 ? 119.02300 150.54900 135.78300 1.000 15.53047 64 VAL G CA 1
ATOM 9993 C C . VAL G 3 64 ? 120.50500 150.23200 135.63700 1.000 15.53047 64 VAL G C 1
ATOM 9994 O O . VAL G 3 64 ? 121.30900 151.10200 135.28700 1.000 15.53047 64 VAL G O 1
ATOM 9998 N N . ILE G 3 65 ? 120.88900 148.98400 135.91400 1.000 17.90353 65 ILE G N 1
ATOM 9999 C CA . ILE G 3 65 ? 122.29600 148.60000 135.84800 1.000 17.90353 65 ILE G CA 1
ATOM 10000 C C . ILE G 3 65 ? 122.82600 148.79100 134.43400 1.000 17.90353 65 ILE G C 1
ATOM 10001 O O . ILE G 3 65 ? 123.69400 149.63500 134.19400 1.000 17.90353 65 ILE G O 1
ATOM 10006 N N . GLY G 3 66 ? 122.30800 148.01700 133.47700 1.000 18.32089 66 GLY G N 1
ATOM 10007 C CA . GLY G 3 66 ? 122.45100 148.34000 132.07700 1.000 18.32089 66 GLY G CA 1
ATOM 10008 C C . GLY G 3 66 ? 123.84300 148.71400 131.62000 1.000 18.32089 66 GLY G C 1
ATOM 10009 O O . GLY G 3 66 ? 124.75300 147.88300 131.53300 1.000 18.32089 66 GLY G O 1
ATOM 10010 N N . PRO G 3 67 ? 124.01400 150.00200 131.30800 1.000 19.90042 67 PRO G N 1
ATOM 10011 C CA . PRO G 3 67 ? 125.24800 150.45200 130.64400 1.000 19.90042 67 PRO G CA 1
ATOM 10012 C C . PRO G 3 67 ? 126.53300 150.10000 131.37300 1.000 19.90042 67 PRO G C 1
ATOM 10013 O O . PRO G 3 67 ? 127.50400 149.70900 130.71800 1.000 19.90042 67 PRO G O 1
ATOM 10017 N N . TRP G 3 68 ? 126.59000 150.21700 132.69900 1.000 21.69870 68 TRP G N 1
ATOM 10018 C CA . TRP G 3 68 ? 127.87100 149.97300 133.35300 1.000 21.69870 68 TRP G CA 1
ATOM 10019 C C . TRP G 3 68 ? 128.17600 148.48900 133.50900 1.000 21.69870 68 TRP G C 1
ATOM 10020 O O . TRP G 3 68 ? 129.35100 148.10400 133.46000 1.000 21.69870 68 TRP G O 1
ATOM 10031 N N . LEU G 3 69 ? 127.15500 147.64400 133.64400 1.000 18.79800 69 LEU G N 1
ATOM 10032 C CA . LEU G 3 69 ? 127.38200 146.20800 133.52500 1.000 18.79800 69 LEU G CA 1
ATOM 10033 C C . LEU G 3 69 ? 127.89100 145.85700 132.13700 1.000 18.79800 69 LEU G C 1
ATOM 10034 O O . LEU G 3 69 ? 128.82700 145.05900 131.98800 1.000 18.79800 69 LEU G O 1
ATOM 10039 N N . LEU G 3 70 ? 127.28100 146.44100 131.10600 1.000 18.78056 70 LEU G N 1
ATOM 10040 C CA . LEU G 3 70 ? 127.75200 146.21200 129.74900 1.000 18.78056 70 LEU G CA 1
ATOM 10041 C C . LEU G 3 70 ? 129.18900 146.67800 129.57300 1.000 18.78056 70 LEU G C 1
ATOM 10042 O O . LEU G 3 70 ? 129.96300 146.03300 128.86600 1.000 18.78056 70 LEU G O 1
ATOM 10047 N N . LYS G 3 71 ? 129.57400 147.77400 130.22500 1.000 21.83678 71 LYS G N 1
ATOM 10048 C CA . LYS G 3 71 ? 130.94100 148.27100 130.09600 1.000 21.83678 71 LYS G CA 1
ATOM 10049 C C . LYS G 3 71 ? 131.93600 147.34000 130.77800 1.000 21.83678 71 LYS G C 1
ATOM 10050 O O . LYS G 3 71 ? 132.99600 147.02200 130.21200 1.000 21.83678 71 LYS G O 1
ATOM 10056 N N . ILE G 3 72 ? 131.61800 146.91300 132.00400 1.000 19.31556 72 ILE G N 1
ATOM 10057 C CA . ILE G 3 72 ? 132.42900 145.90900 132.68700 1.000 19.31556 72 ILE G CA 1
ATOM 10058 C C . ILE G 3 72 ? 132.64400 144.70100 131.79000 1.000 19.31556 72 ILE G C 1
ATOM 10059 O O . ILE G 3 72 ? 133.77800 144.24800 131.58500 1.000 19.31556 72 ILE G O 1
ATOM 10064 N N . PHE G 3 73 ? 131.56100 144.16800 131.22900 1.000 18.42000 73 PHE G N 1
ATOM 10065 C CA . PHE G 3 73 ? 131.71900 142.99500 130.38300 1.000 18.42000 73 PHE G CA 1
ATOM 10066 C C . PHE G 3 73 ? 132.50800 143.31100 129.12100 1.000 18.42000 73 PHE G C 1
ATOM 10067 O O . PHE G 3 73 ? 133.28900 142.47300 128.65900 1.000 18.42000 73 PHE G O 1
ATOM 10075 N N . MET G 3 74 ? 132.32500 144.50200 128.55200 1.000 21.34971 74 MET G N 1
ATOM 10076 C CA . MET G 3 74 ? 132.99100 144.82400 127.30000 1.000 21.34971 74 MET G CA 1
ATOM 10077 C C . MET G 3 74 ? 134.49400 144.84800 127.47800 1.000 21.34971 74 MET G C 1
ATOM 10078 O O . MET G 3 74 ? 135.23100 144.32400 126.64100 1.000 21.34971 74 MET G O 1
ATOM 10083 N N . GLU G 3 75 ? 134.97600 145.45500 128.55800 1.000 23.17743 75 GLU G N 1
ATOM 10084 C CA . GLU G 3 75 ? 136.42200 145.54900 128.69500 1.000 23.17743 75 GLU G CA 1
ATOM 10085 C C . GLU G 3 75 ? 137.01300 144.32800 129.40400 1.000 23.17743 75 GLU G C 1
ATOM 10086 O O . GLU G 3 75 ? 138.21600 144.07400 129.29100 1.000 23.17743 75 GLU G O 1
ATOM 10092 N N . TYR G 3 76 ? 136.18200 143.48900 130.04200 1.000 22.23918 76 TYR G N 1
ATOM 10093 C CA . TYR G 3 76 ? 136.65400 142.12900 130.32200 1.000 22.23918 76 TYR G CA 1
ATOM 10094 C C . TYR G 3 76 ? 136.90800 141.37000 129.02500 1.000 22.23918 76 TYR G C 1
ATOM 10095 O O . TYR G 3 76 ? 137.96800 140.75500 128.84600 1.000 22.23918 76 TYR G O 1
ATOM 10104 N N . MET G 3 77 ? 135.93600 141.39900 128.10800 1.000 21.69611 77 MET G N 1
ATOM 10105 C CA . MET G 3 77 ? 136.11600 140.75500 126.81000 1.000 21.69611 77 MET G CA 1
ATOM 10106 C C . MET G 3 77 ? 137.29700 141.35200 126.06300 1.000 21.69611 77 MET G C 1
ATOM 10107 O O . MET G 3 77 ? 138.04700 140.63400 125.39200 1.000 21.69611 77 MET G O 1
ATOM 10112 N N . LEU G 3 78 ? 137.48400 142.66500 126.17300 1.000 21.95944 78 LEU G N 1
ATOM 10113 C CA . LEU G 3 78 ? 138.59400 143.31300 125.49000 1.000 21.95944 78 LEU G CA 1
ATOM 10114 C C . LEU G 3 78 ? 139.92900 142.90400 126.09400 1.000 21.95944 78 LEU G C 1
ATOM 10115 O O . LEU G 3 78 ? 140.90100 142.67800 125.36600 1.000 21.95944 78 LEU G O 1
ATOM 10120 N N . SER G 3 79 ? 139.99700 142.79600 127.42300 1.000 22.62630 79 SER G N 1
ATOM 10121 C CA . SER G 3 79 ? 141.20000 142.28100 128.06400 1.000 22.62630 79 SER G CA 1
ATOM 10122 C C . SER G 3 79 ? 141.53800 140.89100 127.54500 1.000 22.62630 79 SER G C 1
ATOM 10123 O O . SER G 3 79 ? 142.67700 140.62800 127.14000 1.000 22.62630 79 SER G O 1
ATOM 10126 N N . LEU G 3 80 ? 140.55600 139.98600 127.55400 1.000 22.17797 80 LEU G N 1
ATOM 10127 C CA . LEU G 3 80 ? 140.79700 138.62700 127.06900 1.000 22.17797 80 LEU G CA 1
ATOM 10128 C C . LEU G 3 80 ? 141.30000 138.63100 125.63000 1.000 22.17797 80 LEU G C 1
ATOM 10129 O O . LEU G 3 80 ? 142.31300 137.99500 125.30900 1.000 22.17797 80 LEU G O 1
ATOM 10134 N N . TYR G 3 81 ? 140.59900 139.33500 124.74600 1.000 23.46713 81 TYR G N 1
ATOM 10135 C CA . TYR G 3 81 ? 140.92200 139.26600 123.33000 1.000 23.46713 81 TYR G CA 1
ATOM 10136 C C . TYR G 3 81 ? 142.16000 140.07500 122.96000 1.000 23.46713 81 TYR G C 1
ATOM 10137 O O . TYR G 3 81 ? 142.67600 139.90400 121.85200 1.000 23.46713 81 TYR G O 1
ATOM 10146 N N . THR G 3 82 ? 142.65600 140.94100 123.84600 1.000 23.21693 82 THR G N 1
ATOM 10147 C CA . THR G 3 82 ? 143.95300 141.56900 123.61800 1.000 23.21693 82 THR G CA 1
ATOM 10148 C C . THR G 3 82 ? 145.09500 140.76500 124.21200 1.000 23.21693 82 THR G C 1
ATOM 10149 O O . THR G 3 82 ? 146.22300 140.85400 123.71700 1.000 23.21693 82 THR G O 1
ATOM 10153 N N . SER G 3 83 ? 144.82900 139.98100 125.25700 1.000 23.72436 83 SER G N 1
ATOM 10154 C CA . SER G 3 83 ? 145.88200 139.18700 125.87600 1.000 23.72436 83 SER G CA 1
ATOM 10155 C C . SER G 3 83 ? 146.05600 137.81700 125.24100 1.000 23.72436 83 SER G C 1
ATOM 10156 O O . SER G 3 83 ? 147.05900 137.15500 125.51900 1.000 23.72436 83 SER G O 1
ATOM 10159 N N . ILE G 3 84 ? 145.09800 137.37000 124.42800 1.000 26.39644 84 ILE G N 1
ATOM 10160 C CA . ILE G 3 84 ? 145.21200 136.05200 123.78400 1.000 26.39644 84 ILE G CA 1
ATOM 10161 C C . ILE G 3 84 ? 146.58100 135.83300 123.13500 1.000 26.39644 84 ILE G C 1
ATOM 10162 O O . ILE G 3 84 ? 147.22700 134.81700 123.43800 1.000 26.39644 84 ILE G O 1
ATOM 10167 N N . PRO G 3 85 ? 147.07500 136.70700 122.25000 1.000 27.27077 85 PRO G N 1
ATOM 10168 C CA . PRO G 3 85 ? 148.33000 136.39400 121.54800 1.000 27.27077 85 PRO G CA 1
ATOM 10169 C C . PRO G 3 85 ? 149.54600 136.34500 122.45300 1.000 27.27077 85 PRO G C 1
ATOM 10170 O O . PRO G 3 85 ? 150.58700 135.82500 122.03500 1.000 27.27077 85 PRO G O 1
ATOM 10174 N N . THR G 3 86 ? 149.45700 136.87200 123.67300 1.000 26.83806 86 THR G N 1
ATOM 10175 C CA . THR G 3 86 ? 150.57000 136.74900 124.60600 1.000 26.83806 86 THR G CA 1
ATOM 10176 C C . THR G 3 86 ? 150.47700 135.44800 125.39000 1.000 26.83806 86 THR G C 1
ATOM 10177 O O . THR G 3 86 ? 151.45100 134.69200 125.47100 1.000 26.83806 86 THR G O 1
ATOM 10181 N N . LEU G 3 87 ? 149.30700 135.16400 125.96300 1.000 27.08253 87 LEU G N 1
ATOM 10182 C CA . LEU G 3 87 ? 149.12900 133.95200 126.75000 1.000 27.08253 87 LEU G CA 1
ATOM 10183 C C . LEU G 3 87 ? 149.14100 132.69000 125.90000 1.000 27.08253 87 LEU G C 1
ATOM 10184 O O . LEU G 3 87 ? 149.19600 131.59200 126.46300 1.000 27.08253 87 LEU G O 1
ATOM 10189 N N . ILE G 3 88 ? 149.08500 132.81400 124.57200 1.000 29.67773 88 ILE G N 1
ATOM 10190 C CA . ILE G 3 88 ? 149.33000 131.66000 123.70900 1.000 29.67773 88 ILE G CA 1
ATOM 10191 C C . ILE G 3 88 ? 150.71900 131.08900 123.96700 1.000 29.67773 88 ILE G C 1
ATOM 10192 O O . ILE G 3 88 ? 150.90000 129.86800 124.05300 1.000 29.67773 88 ILE G O 1
ATOM 10197 N N . GLY G 3 89 ? 151.71600 131.95800 124.09300 1.000 32.89026 89 GLY G N 1
ATOM 10198 C CA . GLY G 3 89 ? 153.07800 131.52200 124.34500 1.000 32.89026 89 GLY G CA 1
ATOM 10199 C C . GLY G 3 89 ? 154.00900 132.63800 124.77400 1.000 32.89026 89 GLY G C 1
ATOM 10200 O O . GLY G 3 89 ? 154.61900 133.30400 123.93800 1.000 32.89026 89 GLY G O 1
ATOM 10201 N N . MET H 3 1 ? 127.48100 151.94000 114.98100 1.000 23.16310 1 MET H N 1
ATOM 10202 C CA . MET H 3 1 ? 126.59500 151.68800 116.11100 1.000 23.16310 1 MET H CA 1
ATOM 10203 C C . MET H 3 1 ? 127.38200 151.64400 117.41500 1.000 23.16310 1 MET H C 1
ATOM 10204 O O . MET H 3 1 ? 128.28100 150.82100 117.58200 1.000 23.16310 1 MET H O 1
ATOM 10209 N N . THR H 3 2 ? 127.03000 152.52600 118.34200 1.000 21.35417 2 THR H N 1
ATOM 10210 C CA . THR H 3 2 ? 127.74000 152.68000 119.60000 1.000 21.35417 2 THR H CA 1
ATOM 10211 C C . THR H 3 2 ? 127.10400 151.82300 120.68000 1.000 21.35417 2 THR H C 1
ATOM 10212 O O . THR H 3 2 ? 125.91000 151.51300 120.61400 1.000 21.35417 2 THR H O 1
ATOM 10216 N N . PRO H 3 3 ? 127.88700 151.41700 121.67900 1.000 20.05454 3 PRO H N 1
ATOM 10217 C CA . PRO H 3 3 ? 127.31300 150.71700 122.83100 1.000 20.05454 3 PRO H CA 1
ATOM 10218 C C . PRO H 3 3 ? 126.19000 151.50900 123.47500 1.000 20.05454 3 PRO H C 1
ATOM 10219 O O . PRO H 3 3 ? 125.23900 150.94100 124.01500 1.000 20.05454 3 PRO H O 1
ATOM 10223 N N . GLU H 3 4 ? 126.29600 152.83500 123.41300 1.000 22.44857 4 GLU H N 1
ATOM 10224 C CA . GLU H 3 4 ? 125.20700 153.71400 123.81300 1.000 22.44857 4 GLU H CA 1
ATOM 10225 C C . GLU H 3 4 ? 123.92400 153.41000 123.05400 1.000 22.44857 4 GLU H C 1
ATOM 10226 O O . GLU H 3 4 ? 122.84300 153.38800 123.65400 1.000 22.44857 4 GLU H O 1
ATOM 10232 N N . VAL H 3 5 ? 124.02600 153.16100 121.75100 1.000 20.10105 5 VAL H N 1
ATOM 10233 C CA . VAL H 3 5 ? 122.85300 152.81800 120.95500 1.000 20.10105 5 VAL H CA 1
ATOM 10234 C C . VAL H 3 5 ? 122.30800 151.45100 121.34700 1.000 20.10105 5 VAL H C 1
ATOM 10235 O O . VAL H 3 5 ? 121.08800 151.24300 121.38500 1.000 20.10105 5 VAL H O 1
ATOM 10239 N N . ALA H 3 6 ? 123.19100 150.48900 121.61800 1.000 18.08272 6 ALA H N 1
ATOM 10240 C CA . ALA H 3 6 ? 122.71700 149.18600 122.07200 1.000 18.08272 6 ALA H CA 1
ATOM 10241 C C . ALA H 3 6 ? 121.96100 149.30800 123.38800 1.000 18.08272 6 ALA H C 1
ATOM 10242 O O . ALA H 3 6 ? 120.94200 148.63800 123.59700 1.000 18.08272 6 ALA H O 1
ATOM 10244 N N . VAL H 3 7 ? 122.43200 150.17800 124.28100 1.000 19.99136 7 VAL H N 1
ATOM 10245 C CA . VAL H 3 7 ? 121.72100 150.39900 125.53500 1.000 19.99136 7 VAL H CA 1
ATOM 10246 C C . VAL H 3 7 ? 120.38900 151.09000 125.28200 1.000 19.99136 7 VAL H C 1
ATOM 10247 O O . VAL H 3 7 ? 119.38600 150.78200 125.93400 1.000 19.99136 7 VAL H O 1
ATOM 10251 N N . ASP H 3 8 ? 120.35300 152.03500 124.34200 1.000 20.83967 8 ASP H N 1
ATOM 10252 C CA . ASP H 3 8 ? 119.07900 152.61500 123.93100 1.000 20.83967 8 ASP H CA 1
ATOM 10253 C C . ASP H 3 8 ? 118.09100 151.52800 123.53800 1.000 20.83967 8 ASP H C 1
ATOM 10254 O O . ASP H 3 8 ? 116.97100 151.47100 124.05800 1.000 20.83967 8 ASP H O 1
ATOM 10259 N N . LEU H 3 9 ? 118.50600 150.64700 122.62600 1.000 18.60940 9 LEU H N 1
ATOM 10260 C CA . LEU H 3 9 ? 117.61200 149.60900 122.12400 1.000 18.60940 9 LEU H CA 1
ATOM 10261 C C . LEU H 3 9 ? 117.13500 148.70100 123.24000 1.000 18.60940 9 LEU H C 1
ATOM 10262 O O . LEU H 3 9 ? 115.94800 148.36100 123.31300 1.000 18.60940 9 LEU H O 1
ATOM 10267 N N . PHE H 3 10 ? 118.04600 148.27500 124.11200 1.000 15.94037 10 PHE H N 1
ATOM 10268 C CA . PHE H 3 10 ? 117.61300 147.36400 125.15800 1.000 15.94037 10 PHE H CA 1
ATOM 10269 C C . PHE H 3 10 ? 116.77800 148.06800 126.21300 1.000 15.94037 10 PHE H C 1
ATOM 10270 O O . PHE H 3 10 ? 115.96900 147.42400 126.88300 1.000 15.94037 10 PHE H O 1
ATOM 10278 N N . ARG H 3 11 ? 116.91100 149.38300 126.35000 1.000 18.44918 11 ARG H N 1
ATOM 10279 C CA . ARG H 3 11 ? 115.98900 150.09600 127.22300 1.000 18.44918 11 ARG H CA 1
ATOM 10280 C C . ARG H 3 11 ? 114.59400 150.15000 126.61100 1.000 18.44918 11 ARG H C 1
ATOM 10281 O O . ARG H 3 11 ? 113.59800 149.94400 127.31700 1.000 18.44918 11 ARG H O 1
ATOM 10289 N N . GLU H 3 12 ? 114.50100 150.39100 125.29800 1.000 18.95482 12 GLU H N 1
ATOM 10290 C CA . GLU H 3 12 ? 113.20900 150.22900 124.62900 1.000 18.95482 12 GLU H CA 1
ATOM 10291 C C . GLU H 3 12 ? 112.61700 148.85700 124.91200 1.000 18.95482 12 GLU H C 1
ATOM 10292 O O . GLU H 3 12 ? 111.48000 148.74500 125.38800 1.000 18.95482 12 GLU H O 1
ATOM 10298 N N . ALA H 3 13 ? 113.39100 147.81000 124.64000 1.000 15.86566 13 ALA H N 1
ATOM 10299 C CA . ALA H 3 13 ? 112.87600 146.45100 124.75000 1.000 15.86566 13 ALA H CA 1
ATOM 10300 C C . ALA H 3 13 ? 112.42500 146.14200 126.16800 1.000 15.86566 13 ALA H C 1
ATOM 10301 O O . ALA H 3 13 ? 111.32300 145.62800 126.38100 1.000 15.86566 13 ALA H O 1
ATOM 10303 N N . LEU H 3 14 ? 113.26300 146.45200 127.15500 1.000 16.62264 14 LEU H N 1
ATOM 10304 C CA . LEU H 3 14 ? 112.94600 146.06600 128.51900 1.000 16.62264 14 LEU H CA 1
ATOM 10305 C C . LEU H 3 14 ? 111.81700 146.90100 129.09700 1.000 16.62264 14 LEU H C 1
ATOM 10306 O O . LEU H 3 14 ? 110.99800 146.37100 129.85500 1.000 16.62264 14 LEU H O 1
ATOM 10311 N N . TRP H 3 15 ? 111.71800 148.18600 128.74500 1.000 19.72234 15 TRP H N 1
ATOM 10312 C CA . TRP H 3 15 ? 110.57800 148.94700 129.24000 1.000 19.72234 15 TRP H CA 1
ATOM 10313 C C . TRP H 3 15 ? 109.28500 148.47000 128.59800 1.000 19.72234 15 TRP H C 1
ATOM 10314 O O . TRP H 3 15 ? 108.25100 148.36600 129.27100 1.000 19.72234 15 TRP H O 1
ATOM 10325 N N . LEU H 3 16 ? 109.32000 148.16200 127.30100 1.000 16.64102 16 LEU H N 1
ATOM 10326 C CA . LEU H 3 16 ? 108.13400 147.60900 126.66300 1.000 16.64102 16 LEU H CA 1
ATOM 10327 C C . LEU H 3 16 ? 107.74100 146.28700 127.30200 1.000 16.64102 16 LEU H C 1
ATOM 10328 O O . LEU H 3 16 ? 106.55800 146.03600 127.54800 1.000 16.64102 16 LEU H O 1
ATOM 10333 N N . THR H 3 17 ? 108.72300 145.43500 127.59400 1.000 15.57568 17 THR H N 1
ATOM 10334 C CA . THR H 3 17 ? 108.42600 144.14200 128.19600 1.000 15.57568 17 THR H CA 1
ATOM 10335 C C . THR H 3 17 ? 107.81600 144.30700 129.57900 1.000 15.57568 17 THR H C 1
ATOM 10336 O O . THR H 3 17 ? 106.81900 143.65600 129.90700 1.000 15.57568 17 THR H O 1
ATOM 10340 N N . THR H 3 18 ? 108.39500 145.17500 130.41000 1.000 16.90261 18 THR H N 1
ATOM 10341 C CA . THR H 3 18 ? 107.85600 145.30800 131.75700 1.000 16.90261 18 THR H CA 1
ATOM 10342 C C . THR H 3 18 ? 106.48200 145.96200 131.74900 1.000 16.90261 18 THR H C 1
ATOM 10343 O O . THR H 3 18 ? 105.62200 145.58500 132.55300 1.000 16.90261 18 THR H O 1
ATOM 10347 N N . VAL H 3 19 ? 106.22300 146.89500 130.83000 1.000 15.59120 19 VAL H N 1
ATOM 10348 C CA . VAL H 3 19 ? 104.89300 147.49300 130.80800 1.000 15.59120 19 VAL H CA 1
ATOM 10349 C C . VAL H 3 19 ? 103.86600 146.50700 130.26300 1.000 15.59120 19 VAL H C 1
ATOM 10350 O O . VAL H 3 19 ? 102.73500 146.44500 130.75700 1.000 15.59120 19 VAL H O 1
ATOM 10354 N N . LEU H 3 20 ? 104.23900 145.69500 129.26800 1.000 13.84384 20 LEU H N 1
ATOM 10355 C CA . LEU H 3 20 ? 103.32800 144.66100 128.78800 1.000 13.84384 20 LEU H CA 1
ATOM 10356 C C . LEU H 3 20 ? 103.01700 143.65900 129.88900 1.000 13.84384 20 LEU H C 1
ATOM 10357 O O . LEU H 3 20 ? 101.85600 143.28300 130.08700 1.000 13.84384 20 LEU H O 1
ATOM 10362 N N . VAL H 3 21 ? 104.04100 143.22100 130.61900 1.000 14.68259 21 VAL H N 1
ATOM 10363 C CA . VAL H 3 21 ? 103.82800 142.22500 131.66000 1.000 14.68259 21 VAL H CA 1
ATOM 10364 C C . VAL H 3 21 ? 102.96900 142.79500 132.77700 1.000 14.68259 21 VAL H C 1
ATOM 10365 O O . VAL H 3 21 ? 102.06600 142.12100 133.28000 1.000 14.68259 21 VAL H O 1
ATOM 10369 N N . ALA H 3 22 ? 103.21800 144.04300 133.18000 1.000 15.20283 22 ALA H N 1
ATOM 10370 C CA . ALA H 3 22 ? 102.36500 144.66100 134.18800 1.000 15.20283 22 ALA H CA 1
ATOM 10371 C C . ALA H 3 22 ? 100.92200 144.74000 133.70300 1.000 15.20283 22 ALA H C 1
ATOM 10372 O O . ALA H 3 22 ? 99.99900 144.28900 134.39300 1.000 15.20283 22 ALA H O 1
ATOM 10374 N N . ILE H 3 23 ? 100.71700 145.26800 132.49200 1.000 14.55747 23 ILE H N 1
ATOM 10375 C CA . ILE H 3 23 ? 99.36900 145.42500 131.95200 1.000 14.55747 23 ILE H CA 1
ATOM 10376 C C . ILE H 3 23 ? 98.63900 144.08800 131.92700 1.000 14.55747 23 ILE H C 1
ATOM 10377 O O . ILE H 3 23 ? 97.45100 144.00200 132.25900 1.000 14.55747 23 ILE H O 1
ATOM 10382 N N . LEU H 3 24 ? 99.34600 143.02100 131.56100 1.000 15.08089 24 LEU H N 1
ATOM 10383 C CA . LEU H 3 24 ? 98.69000 141.72400 131.43900 1.000 15.08089 24 LEU H CA 1
ATOM 10384 C C . LEU H 3 24 ? 98.46400 141.05300 132.78600 1.000 15.08089 24 LEU H C 1
ATOM 10385 O O . LEU H 3 24 ? 97.48500 140.32100 132.94900 1.000 15.08089 24 LEU H O 1
ATOM 10390 N N . VAL H 3 25 ? 99.33800 141.28400 133.75800 1.000 16.60613 25 VAL H N 1
ATOM 10391 C CA . VAL H 3 25 ? 99.39200 140.45000 134.94700 1.000 16.60613 25 VAL H CA 1
ATOM 10392 C C . VAL H 3 25 ? 98.70900 141.10000 136.14600 1.000 16.60613 25 VAL H C 1
ATOM 10393 O O . VAL H 3 25 ? 98.02800 140.41100 136.90800 1.000 16.60613 25 VAL H O 1
ATOM 10397 N N . VAL H 3 26 ? 98.86700 142.41100 136.33900 1.000 19.41721 26 VAL H N 1
ATOM 10398 C CA . VAL H 3 26 ? 98.39800 143.07300 137.56100 1.000 19.41721 26 VAL H CA 1
ATOM 10399 C C . VAL H 3 26 ? 96.92900 142.79600 137.88400 1.000 19.41721 26 VAL H C 1
ATOM 10400 O O . VAL H 3 26 ? 96.60500 142.61700 139.06600 1.000 19.41721 26 VAL H O 1
ATOM 10404 N N . PRO H 3 27 ? 96.00200 142.74200 136.91800 1.000 18.87137 27 PRO H N 1
ATOM 10405 C CA . PRO H 3 27 ? 94.63300 142.34400 137.28900 1.000 18.87137 27 PRO H CA 1
ATOM 10406 C C . PRO H 3 27 ? 94.54400 140.92400 137.82600 1.000 18.87137 27 PRO H C 1
ATOM 10407 O O . PRO H 3 27 ? 93.78100 140.66400 138.76900 1.000 18.87137 27 PRO H O 1
ATOM 10411 N N . SER H 3 28 ? 95.30400 139.99000 137.25100 1.000 19.77719 28 SER H N 1
ATOM 10412 C CA . SER H 3 28 ? 95.32000 138.63700 137.79200 1.000 19.77719 28 SER H CA 1
ATOM 10413 C C . SER H 3 28 ? 95.90100 138.62300 139.19700 1.000 19.77719 28 SER H C 1
ATOM 10414 O O . SER H 3 28 ? 95.38300 137.93600 140.08300 1.000 19.77719 28 SER H O 1
ATOM 10417 N N . LEU H 3 29 ? 96.96800 139.38900 139.42500 1.000 22.54168 29 LEU H N 1
ATOM 10418 C CA . LEU H 3 29 ? 97.52700 139.49200 140.76800 1.000 22.54168 29 LEU H CA 1
ATOM 10419 C C . LEU H 3 29 ? 96.51100 140.06900 141.74600 1.000 22.54168 29 LEU H C 1
ATOM 10420 O O . LEU H 3 29 ? 96.44200 139.64700 142.90600 1.000 22.54168 29 LEU H O 1
ATOM 10425 N N . LEU H 3 30 ? 95.71000 141.03400 141.29600 1.000 24.47161 30 LEU H N 1
ATOM 10426 C CA . LEU H 3 30 ? 94.72800 141.64400 142.18400 1.000 24.47161 30 LEU H CA 1
ATOM 10427 C C . LEU H 3 30 ? 93.60200 140.67600 142.51000 1.000 24.47161 30 LEU H C 1
ATOM 10428 O O . LEU H 3 30 ? 93.12800 140.62400 143.65000 1.000 24.47161 30 LEU H O 1
ATOM 10433 N N . CYS H 3 31 ? 93.16600 139.89200 141.52900 1.000 26.61034 31 CYS H N 1
ATOM 10434 C CA . CYS H 3 31 ? 92.15700 138.87700 141.81200 1.000 26.61034 31 CYS H CA 1
ATOM 10435 C C . CYS H 3 31 ? 92.71700 137.78200 142.70800 1.000 26.61034 31 CYS H C 1
ATOM 10436 O O . CYS H 3 31 ? 91.98300 137.18900 143.50800 1.000 26.61034 31 CYS H O 1
ATOM 10439 N N . GLY H 3 32 ? 94.01500 137.50900 142.60100 1.000 25.87377 32 GLY H N 1
ATOM 10440 C CA . GLY H 3 32 ? 94.64300 136.61200 143.55200 1.000 25.87377 32 GLY H CA 1
ATOM 10441 C C . GLY H 3 32 ? 94.65000 137.18000 144.95800 1.000 25.87377 32 GLY H C 1
ATOM 10442 O O . GLY H 3 32 ? 94.38600 136.47000 145.92900 1.000 25.87377 32 GLY H O 1
ATOM 10443 N N . LEU H 3 33 ? 94.93800 138.47400 145.08700 1.000 27.43547 33 LEU H N 1
ATOM 10444 C CA . LEU H 3 33 ? 94.84800 139.11300 146.39500 1.000 27.43547 33 LEU H CA 1
ATOM 10445 C C . LEU H 3 33 ? 93.41900 139.10000 146.92800 1.000 27.43547 33 LEU H C 1
ATOM 10446 O O . LEU H 3 33 ? 93.20600 139.03000 148.14200 1.000 27.43547 33 LEU H O 1
ATOM 10451 N N . LEU H 3 34 ? 92.42800 139.14500 146.04000 1.000 29.23341 34 LEU H N 1
ATOM 10452 C CA . LEU H 3 34 ? 91.03700 139.14900 146.48800 1.000 29.23341 34 LEU H CA 1
ATOM 10453 C C . LEU H 3 34 ? 90.57100 137.75600 146.90700 1.000 29.23341 34 LEU H C 1
ATOM 10454 O O . LEU H 3 34 ? 89.82200 137.60900 147.88100 1.000 29.23341 34 LEU H O 1
ATOM 10459 N N . VAL H 3 35 ? 90.99500 136.71500 146.19300 1.000 29.61726 35 VAL H N 1
ATOM 10460 C CA . VAL H 3 35 ? 90.71600 135.37700 146.70200 1.000 29.61726 35 VAL H CA 1
ATOM 10461 C C . VAL H 3 35 ? 91.51900 135.12000 147.97100 1.000 29.61726 35 VAL H C 1
ATOM 10462 O O . VAL H 3 35 ? 91.12200 134.30500 148.80700 1.000 29.61726 35 VAL H O 1
ATOM 10466 N N . ALA H 3 36 ? 92.63700 135.82600 148.15700 1.000 31.09694 36 ALA H N 1
ATOM 10467 C CA . ALA H 3 36 ? 93.34500 135.76000 149.43100 1.000 31.09694 36 ALA H CA 1
ATOM 10468 C C . ALA H 3 36 ? 92.53300 136.40900 150.54600 1.000 31.09694 36 ALA H C 1
ATOM 10469 O O . ALA H 3 36 ? 92.46600 135.88100 151.66000 1.000 31.09694 36 ALA H O 1
ATOM 10471 N N . MET H 3 37 ? 91.93300 137.56900 150.26900 1.000 36.17932 37 MET H N 1
ATOM 10472 C CA . MET H 3 37 ? 90.86500 138.09000 151.12000 1.000 36.17932 37 MET H CA 1
ATOM 10473 C C . MET H 3 37 ? 89.87000 137.00100 151.49400 1.000 36.17932 37 MET H C 1
ATOM 10474 O O . MET H 3 37 ? 89.63300 136.73600 152.67900 1.000 36.17932 37 MET H O 1
ATOM 10479 N N . PHE H 3 38 ? 89.26300 136.37400 150.48400 1.000 33.86668 38 PHE H N 1
ATOM 10480 C CA . PHE H 3 38 ? 88.19100 135.41800 150.74900 1.000 33.86668 38 PHE H CA 1
ATOM 10481 C C . PHE H 3 38 ? 88.67400 134.27300 151.62900 1.000 33.86668 38 PHE H C 1
ATOM 10482 O O . PHE H 3 38 ? 87.99900 133.89600 152.59300 1.000 33.86668 38 PHE H O 1
ATOM 10490 N N . GLN H 3 39 ? 89.84900 133.72300 151.32900 1.000 31.75574 39 GLN H N 1
ATOM 10491 C CA . GLN H 3 39 ? 90.41000 132.64200 152.12800 1.000 31.75574 39 GLN H CA 1
ATOM 10492 C C . GLN H 3 39 ? 90.89700 133.10200 153.49500 1.000 31.75574 39 GLN H C 1
ATOM 10493 O O . GLN H 3 39 ? 91.14200 132.25900 154.36100 1.000 31.75574 39 GLN H O 1
ATOM 10499 N N . ALA H 3 40 ? 91.06100 134.40500 153.70600 1.000 35.56061 40 ALA H N 1
ATOM 10500 C CA . ALA H 3 40 ? 91.45100 134.90400 155.01700 1.000 35.56061 40 ALA H CA 1
ATOM 10501 C C . ALA H 3 40 ? 90.25800 135.23500 155.89900 1.000 35.56061 40 ALA H C 1
ATOM 10502 O O . ALA H 3 40 ? 90.37700 135.19800 157.12900 1.000 35.56061 40 ALA H O 1
ATOM 10504 N N . ALA H 3 41 ? 89.11500 135.57100 155.30100 1.000 36.91557 41 ALA H N 1
ATOM 10505 C CA . ALA H 3 41 ? 87.91800 135.82900 156.09300 1.000 36.91557 41 ALA H CA 1
ATOM 10506 C C . ALA H 3 41 ? 87.50000 134.57600 156.85100 1.000 36.91557 41 ALA H C 1
ATOM 10507 O O . ALA H 3 41 ? 87.53700 134.53400 158.08700 1.000 36.91557 41 ALA H O 1
ATOM 10509 N N . THR H 3 42 ? 87.10700 133.54000 156.12000 1.000 39.73901 42 THR H N 1
ATOM 10510 C CA . THR H 3 42 ? 86.90900 132.21100 156.67000 1.000 39.73901 42 THR H CA 1
ATOM 10511 C C . THR H 3 42 ? 88.14500 131.37400 156.36700 1.000 39.73901 42 THR H C 1
ATOM 10512 O O . THR H 3 42 ? 88.69300 131.43600 155.26200 1.000 39.73901 42 THR H O 1
ATOM 10516 N N . GLN H 3 43 ? 88.56800 130.56500 157.34000 1.000 37.81829 43 GLN H N 1
ATOM 10517 C CA . GLN H 3 43 ? 89.88100 129.92800 157.26700 1.000 37.81829 43 GLN H CA 1
ATOM 10518 C C . GLN H 3 43 ? 89.91700 128.84600 156.19800 1.000 37.81829 43 GLN H C 1
ATOM 10519 O O . GLN H 3 43 ? 90.22800 127.69100 156.49400 1.000 37.81829 43 GLN H O 1
ATOM 10525 N N . ILE H 3 44 ? 89.64000 129.21000 154.94800 1.000 36.92528 44 ILE H N 1
ATOM 10526 C CA . ILE H 3 44 ? 89.60500 128.24700 153.84700 1.000 36.92528 44 ILE H CA 1
ATOM 10527 C C . ILE H 3 44 ? 91.03200 128.13600 153.32000 1.000 36.92528 44 ILE H C 1
ATOM 10528 O O . ILE H 3 44 ? 91.47900 128.93600 152.50300 1.000 36.92528 44 ILE H O 1
ATOM 10533 N N . ASN H 3 45 ? 91.76400 127.13400 153.80700 1.000 42.84342 45 ASN H N 1
ATOM 10534 C CA . ASN H 3 45 ? 93.12900 126.89400 153.34200 1.000 42.84342 45 ASN H CA 1
ATOM 10535 C C . ASN H 3 45 ? 93.01000 126.03300 152.09100 1.000 42.84342 45 ASN H C 1
ATOM 10536 O O . ASN H 3 45 ? 93.12800 124.80800 152.13000 1.000 42.84342 45 ASN H O 1
ATOM 10541 N N . GLU H 3 46 ? 92.76300 126.68900 150.96400 1.000 37.24983 46 GLU H N 1
ATOM 10542 C CA . GLU H 3 46 ? 92.55600 126.01300 149.69500 1.000 37.24983 46 GLU H CA 1
ATOM 10543 C C . GLU H 3 46 ? 93.67800 126.36100 148.72300 1.000 37.24983 46 GLU H C 1
ATOM 10544 O O . GLU H 3 46 ? 94.51700 127.22100 149.00800 1.000 37.24983 46 GLU H O 1
ATOM 10550 N N . GLN H 3 47 ? 93.68000 125.70400 147.56100 1.000 35.35755 47 GLN H N 1
ATOM 10551 C CA . GLN H 3 47 ? 94.83200 125.77400 146.67000 1.000 35.35755 47 GLN H CA 1
ATOM 10552 C C . GLN H 3 47 ? 94.47600 126.18500 145.24900 1.000 35.35755 47 GLN H C 1
ATOM 10553 O O . GLN H 3 47 ? 95.38000 126.49900 144.46900 1.000 35.35755 47 GLN H O 1
ATOM 10559 N N . THR H 3 48 ? 93.19600 126.16600 144.87700 1.000 28.16156 48 THR H N 1
ATOM 10560 C CA . THR H 3 48 ? 92.82300 126.32700 143.48000 1.000 28.16156 48 THR H CA 1
ATOM 10561 C C . THR H 3 48 ? 91.67000 127.27600 143.21900 1.000 28.16156 48 THR H C 1
ATOM 10562 O O . THR H 3 48 ? 91.51700 127.73000 142.07200 1.000 28.16156 48 THR H O 1
ATOM 10566 N N . LEU H 3 49 ? 90.84000 127.56900 144.21900 1.000 29.76651 49 LEU H N 1
ATOM 10567 C CA . LEU H 3 49 ? 89.93600 128.69200 144.03700 1.000 29.76651 49 LEU H CA 1
ATOM 10568 C C . LEU H 3 49 ? 90.69200 130.00100 143.99600 1.000 29.76651 49 LEU H C 1
ATOM 10569 O O . LEU H 3 49 ? 90.08800 131.05700 143.78500 1.000 29.76651 49 LEU H O 1
ATOM 10574 N N . SER H 3 50 ? 92.00400 129.93900 144.21100 1.000 24.30492 50 SER H N 1
ATOM 10575 C CA . SER H 3 50 ? 92.91200 131.04100 143.96300 1.000 24.30492 50 SER H CA 1
ATOM 10576 C C . SER H 3 50 ? 93.52300 130.99900 142.57300 1.000 24.30492 50 SER H C 1
ATOM 10577 O O . SER H 3 50 ? 94.05600 132.01500 142.12400 1.000 24.30492 50 SER H O 1
ATOM 10580 N N . PHE H 3 51 ? 93.47200 129.85800 141.88300 1.000 18.58961 51 PHE H N 1
ATOM 10581 C CA . PHE H 3 51 ? 94.01200 129.82000 140.52800 1.000 18.58961 51 PHE H CA 1
ATOM 10582 C C . PHE H 3 51 ? 92.93700 130.08000 139.48600 1.000 18.58961 51 PHE H C 1
ATOM 10583 O O . PHE H 3 51 ? 93.18200 130.78200 138.50000 1.000 18.58961 51 PHE H O 1
ATOM 10591 N N . LEU H 3 52 ? 91.75500 129.49600 139.66200 1.000 19.45996 52 LEU H N 1
ATOM 10592 C CA . LEU H 3 52 ? 90.74000 129.63200 138.61600 1.000 19.45996 52 LEU H CA 1
ATOM 10593 C C . LEU H 3 52 ? 90.36100 131.08300 138.34500 1.000 19.45996 52 LEU H C 1
ATOM 10594 O O . LEU H 3 52 ? 90.40300 131.49700 137.17100 1.000 19.45996 52 LEU H O 1
ATOM 10599 N N . PRO H 3 53 ? 89.98700 131.89900 139.33700 1.000 19.92026 53 PRO H N 1
ATOM 10600 C CA . PRO H 3 53 ? 89.67500 133.30200 139.02900 1.000 19.92026 53 PRO H CA 1
ATOM 10601 C C . PRO H 3 53 ? 90.83800 134.04900 138.41500 1.000 19.92026 53 PRO H C 1
ATOM 10602 O O . PRO H 3 53 ? 90.61900 134.91300 137.55900 1.000 19.92026 53 PRO H O 1
ATOM 10606 N N . ARG H 3 54 ? 92.07000 133.74000 138.81900 1.000 20.36645 54 ARG H N 1
ATOM 10607 C CA . ARG H 3 54 ? 93.22100 134.41800 138.23600 1.000 20.36645 54 ARG H CA 1
ATOM 10608 C C . ARG H 3 54 ? 93.33700 134.11600 136.75000 1.000 20.36645 54 ARG H C 1
ATOM 10609 O O . ARG H 3 54 ? 93.58900 135.01700 135.94600 1.000 20.36645 54 ARG H O 1
ATOM 10617 N N . LEU H 3 55 ? 93.12200 132.86100 136.36000 1.000 17.12791 55 LEU H N 1
ATOM 10618 C CA . LEU H 3 55 ? 93.17300 132.52000 134.94400 1.000 17.12791 55 LEU H CA 1
ATOM 10619 C C . LEU H 3 55 ? 92.02200 133.15500 134.17700 1.000 17.12791 55 LEU H C 1
ATOM 10620 O O . LEU H 3 55 ? 92.20900 133.65000 133.05700 1.000 17.12791 55 LEU H O 1
ATOM 10625 N N . LEU H 3 56 ? 90.81900 133.13900 134.75500 1.000 19.29956 56 LEU H N 1
ATOM 10626 C CA . LEU H 3 56 ? 89.68200 133.75800 134.08200 1.000 19.29956 56 LEU H CA 1
ATOM 10627 C C . LEU H 3 56 ? 89.93900 135.23900 133.84200 1.000 19.29956 56 LEU H C 1
ATOM 10628 O O . LEU H 3 56 ? 89.69700 135.75400 132.74400 1.000 19.29956 56 LEU H O 1
ATOM 10633 N N . VAL H 3 57 ? 90.45200 135.93700 134.85600 1.000 18.35104 57 VAL H N 1
ATOM 10634 C CA . VAL H 3 57 ? 90.71200 137.36300 134.71700 1.000 18.35104 57 VAL H CA 1
ATOM 10635 C C . VAL H 3 57 ? 91.86800 137.61900 133.76500 1.000 18.35104 57 VAL H C 1
ATOM 10636 O O . VAL H 3 57 ? 91.85500 138.60600 133.03000 1.000 18.35104 57 VAL H O 1
ATOM 10640 N N . MET H 3 58 ? 92.86800 136.73600 133.72900 1.000 19.08134 58 MET H N 1
ATOM 10641 C CA . MET H 3 58 ? 93.94300 136.90200 132.75600 1.000 19.08134 58 MET H CA 1
ATOM 10642 C C . MET H 3 58 ? 93.42100 136.78800 131.33200 1.000 19.08134 58 MET H C 1
ATOM 10643 O O . MET H 3 58 ? 93.77600 137.59800 130.46700 1.000 19.08134 58 MET H O 1
ATOM 10648 N N . LEU H 3 59 ? 92.57600 135.79400 131.06500 1.000 15.61080 59 LEU H N 1
ATOM 10649 C CA . LEU H 3 59 ? 92.05500 135.63800 129.71100 1.000 15.61080 59 LEU H CA 1
ATOM 10650 C C . LEU H 3 59 ? 91.11300 136.78000 129.34700 1.000 15.61080 59 LEU H C 1
ATOM 10651 O O . LEU H 3 59 ? 91.12800 137.26800 128.21000 1.000 15.61080 59 LEU H O 1
ATOM 10656 N N . VAL H 3 60 ? 90.29900 137.23300 130.30300 1.000 16.65633 60 VAL H N 1
ATOM 10657 C CA . VAL H 3 60 ? 89.42800 138.37700 130.05400 1.000 16.65633 60 VAL H CA 1
ATOM 10658 C C . VAL H 3 60 ? 90.25400 139.62800 129.79000 1.000 16.65633 60 VAL H C 1
ATOM 10659 O O . VAL H 3 60 ? 89.91300 140.44300 128.92800 1.000 16.65633 60 VAL H O 1
ATOM 10663 N N . THR H 3 61 ? 91.36100 139.79600 130.51600 1.000 15.79452 61 THR H N 1
ATOM 10664 C CA . THR H 3 61 ? 92.22900 140.94500 130.30000 1.000 15.79452 61 THR H CA 1
ATOM 10665 C C . THR H 3 61 ? 92.87800 140.88700 128.92800 1.000 15.79452 61 THR H C 1
ATOM 10666 O O . THR H 3 61 ? 92.98800 141.91000 128.25100 1.000 15.79452 61 THR H O 1
ATOM 10670 N N . LEU H 3 62 ? 93.31200 139.70400 128.50000 1.000 14.98709 62 LEU H N 1
ATOM 10671 C CA . LEU H 3 62 ? 93.82800 139.56800 127.14300 1.000 14.98709 62 LEU H CA 1
ATOM 10672 C C . LEU H 3 62 ? 92.77500 139.96300 126.11700 1.000 14.98709 62 LEU H C 1
ATOM 10673 O O . LEU H 3 62 ? 93.04500 140.75900 125.21300 1.000 14.98709 62 LEU H O 1
ATOM 10678 N N . ILE H 3 63 ? 91.55600 139.43700 126.26100 1.000 15.85353 63 ILE H N 1
ATOM 10679 C CA . ILE H 3 63 ? 90.49600 139.73300 125.29700 1.000 15.85353 63 ILE H CA 1
ATOM 10680 C C . ILE H 3 63 ? 90.20500 141.22900 125.25900 1.000 15.85353 63 ILE H C 1
ATOM 10681 O O . ILE H 3 63 ? 90.05400 141.82400 124.18500 1.000 15.85353 63 ILE H O 1
ATOM 10686 N N . VAL H 3 64 ? 90.12300 141.86000 126.43000 1.000 13.08424 64 VAL H N 1
ATOM 10687 C CA . VAL H 3 64 ? 89.77200 143.27500 126.49400 1.000 13.08424 64 VAL H CA 1
ATOM 10688 C C . VAL H 3 64 ? 90.89800 144.13300 125.93400 1.000 13.08424 64 VAL H C 1
ATOM 10689 O O . VAL H 3 64 ? 90.68000 144.96700 125.04900 1.000 13.08424 64 VAL H O 1
ATOM 10693 N N . ILE H 3 65 ? 92.11500 143.94900 126.44900 1.000 13.11282 65 ILE H N 1
ATOM 10694 C CA . ILE H 3 65 ? 93.24600 144.76000 126.00800 1.000 13.11282 65 ILE H CA 1
ATOM 10695 C C . ILE H 3 65 ? 93.49300 144.54900 124.52000 1.000 13.11282 65 ILE H C 1
ATOM 10696 O O . ILE H 3 65 ? 93.32700 145.47100 123.71700 1.000 13.11282 65 ILE H O 1
ATOM 10701 N N . GLY H 3 66 ? 93.88700 143.33400 124.13100 1.000 12.26577 66 GLY H N 1
ATOM 10702 C CA . GLY H 3 66 ? 93.80100 142.91200 122.75300 1.000 12.26577 66 GLY H CA 1
ATOM 10703 C C . GLY H 3 66 ? 94.33400 143.88500 121.72600 1.000 12.26577 66 GLY H C 1
ATOM 10704 O O . GLY H 3 66 ? 95.54200 144.10800 121.59400 1.000 12.26577 66 GLY H O 1
ATOM 10705 N N . PRO H 3 67 ? 93.40800 144.47600 120.96500 1.000 12.82015 67 PRO H N 1
ATOM 10706 C CA . PRO H 3 67 ? 93.80100 145.26900 119.78900 1.000 12.82015 67 PRO H CA 1
ATOM 10707 C C . PRO H 3 67 ? 94.78200 146.39200 120.07400 1.000 12.82015 67 PRO H C 1
ATOM 10708 O O . PRO H 3 67 ? 95.70600 146.59500 119.28000 1.000 12.82015 67 PRO H O 1
ATOM 10712 N N . TRP H 3 68 ? 94.63100 147.13600 121.16900 1.000 13.76909 68 TRP H N 1
ATOM 10713 C CA . TRP H 3 68 ? 95.52700 148.27200 121.35400 1.000 13.76909 68 TRP H CA 1
ATOM 10714 C C . TRP H 3 68 ? 96.89900 147.85800 121.87000 1.000 13.76909 68 TRP H C 1
ATOM 10715 O O . TRP H 3 68 ? 97.89600 148.50700 121.52800 1.000 13.76909 68 TRP H O 1
ATOM 10726 N N . LEU H 3 69 ? 96.98600 146.77300 122.63900 1.000 12.69078 69 LEU H N 1
ATOM 10727 C CA . LEU H 3 69 ? 98.29200 146.19200 122.92800 1.000 12.69078 69 LEU H CA 1
ATOM 10728 C C . LEU H 3 69 ? 98.96500 145.71900 121.65000 1.000 12.69078 69 LEU H C 1
ATOM 10729 O O . LEU H 3 69 ? 100.16500 145.94700 121.44500 1.000 12.69078 69 LEU H O 1
ATOM 10734 N N . LEU H 3 70 ? 98.20700 145.05200 120.78200 1.000 11.74588 70 LEU H N 1
ATOM 10735 C CA . LEU H 3 70 ? 98.75600 144.62600 119.50400 1.000 11.74588 70 LEU H CA 1
ATOM 10736 C C . LEU H 3 70 ? 99.22200 145.81200 118.67400 1.000 11.74588 70 LEU H C 1
ATOM 10737 O O . LEU H 3 70 ? 100.24100 145.72300 117.99100 1.000 11.74588 70 LEU H O 1
ATOM 10742 N N . LYS H 3 71 ? 98.51100 146.93600 118.74000 1.000 13.72133 71 LYS H N 1
ATOM 10743 C CA . LYS H 3 71 ? 98.90700 148.11000 117.96600 1.000 13.72133 71 LYS H CA 1
ATOM 10744 C C . LYS H 3 71 ? 100.19400 148.72100 118.50700 1.000 13.72133 71 LYS H C 1
ATOM 10745 O O . LYS H 3 71 ? 101.10400 149.06600 117.73400 1.000 13.72133 71 LYS H O 1
ATOM 10751 N N . ILE H 3 72 ? 100.27400 148.88100 119.83200 1.000 12.68758 72 ILE H N 1
ATOM 10752 C CA . ILE H 3 72 ? 101.51400 149.32300 120.46300 1.000 12.68758 72 ILE H CA 1
ATOM 10753 C C . ILE H 3 72 ? 102.68000 148.46300 120.00400 1.000 12.68758 72 ILE H C 1
ATOM 10754 O O . ILE H 3 72 ? 103.71800 148.97400 119.56300 1.000 12.68758 72 ILE H O 1
ATOM 10759 N N . PHE H 3 73 ? 102.52400 147.14400 120.08500 1.000 13.13447 73 PHE H N 1
ATOM 10760 C CA . PHE H 3 73 ? 103.62500 146.28500 119.68000 1.000 13.13447 73 PHE H CA 1
ATOM 10761 C C . PHE H 3 73 ? 103.91000 146.39700 118.18900 1.000 13.13447 73 PHE H C 1
ATOM 10762 O O . PHE H 3 73 ? 105.07400 146.34100 117.78000 1.000 13.13447 73 PHE H O 1
ATOM 10770 N N . MET H 3 74 ? 102.87500 146.55800 117.36600 1.000 14.64130 74 MET H N 1
ATOM 10771 C CA . MET H 3 74 ? 103.08300 146.59000 115.92700 1.000 14.64130 74 MET H CA 1
ATOM 10772 C C . MET H 3 74 ? 103.92100 147.78500 115.52800 1.000 14.64130 74 MET H C 1
ATOM 10773 O O . MET H 3 74 ? 104.83100 147.66300 114.70500 1.000 14.64130 74 MET H O 1
ATOM 10778 N N . GLU H 3 75 ? 103.63500 148.95300 116.09300 1.000 15.81808 75 GLU H N 1
ATOM 10779 C CA . GLU H 3 75 ? 104.38700 150.12000 115.65500 1.000 15.81808 75 GLU H CA 1
ATOM 10780 C C . GLU H 3 75 ? 105.67400 150.31100 116.46200 1.000 15.81808 75 GLU H C 1
ATOM 10781 O O . GLU H 3 75 ? 106.58400 151.01200 116.01100 1.000 15.81808 75 GLU H O 1
ATOM 10787 N N . TYR H 3 76 ? 105.83100 149.61300 117.59700 1.000 15.96090 76 TYR H N 1
ATOM 10788 C CA . TYR H 3 76 ? 107.19000 149.44100 118.12000 1.000 15.96090 76 TYR H CA 1
ATOM 10789 C C . TYR H 3 76 ? 108.04200 148.63100 117.14900 1.000 15.96090 76 TYR H C 1
ATOM 10790 O O . TYR H 3 76 ? 109.16800 149.02200 116.81200 1.000 15.96090 76 TYR H O 1
ATOM 10799 N N . MET H 3 77 ? 107.51700 147.48800 116.69400 1.000 15.46973 77 MET H N 1
ATOM 10800 C CA . MET H 3 77 ? 108.23100 146.67900 115.71200 1.000 15.46973 77 MET H CA 1
ATOM 10801 C C . MET H 3 77 ? 108.48100 147.46300 114.43400 1.000 15.46973 77 MET H C 1
ATOM 10802 O O . MET H 3 77 ? 109.54300 147.33900 113.81500 1.000 15.46973 77 MET H O 1
ATOM 10807 N N . LEU H 3 78 ? 107.51400 148.28300 114.02800 1.000 15.85595 78 LEU H N 1
ATOM 10808 C CA . LEU H 3 78 ? 107.67700 149.07200 112.81400 1.000 15.85595 78 LEU H CA 1
ATOM 10809 C C . LEU H 3 78 ? 108.74200 150.14400 112.99100 1.000 15.85595 78 LEU H C 1
ATOM 10810 O O . LEU H 3 78 ? 109.53700 150.39000 112.07900 1.000 15.85595 78 LEU H O 1
ATOM 10815 N N . SER H 3 79 ? 108.77900 150.78900 114.16000 1.000 16.40700 79 SER H N 1
ATOM 10816 C CA . SER H 3 79 ? 109.85200 151.73100 114.45100 1.000 16.40700 79 SER H CA 1
ATOM 10817 C C . SER H 3 79 ? 111.21200 151.05800 114.33600 1.000 16.40700 79 SER H C 1
ATOM 10818 O O . SER H 3 79 ? 112.11200 151.56700 113.65700 1.000 16.40700 79 SER H O 1
ATOM 10821 N N . LEU H 3 80 ? 111.37800 149.91200 115.00000 1.000 17.02353 80 LEU H N 1
ATOM 10822 C CA . LEU H 3 80 ? 112.65400 149.20000 114.94000 1.000 17.02353 80 LEU H CA 1
ATOM 10823 C C . LEU H 3 80 ? 113.03900 148.86700 113.50400 1.000 17.02353 80 LEU H C 1
ATOM 10824 O O . LEU H 3 80 ? 114.16400 149.14500 113.06600 1.000 17.02353 80 LEU H O 1
ATOM 10829 N N . TYR H 3 81 ? 112.12000 148.26400 112.75500 1.000 18.35130 81 TYR H N 1
ATOM 10830 C CA . TYR H 3 81 ? 112.45800 147.77700 111.42800 1.000 18.35130 81 TYR H CA 1
ATOM 10831 C C . TYR H 3 81 ? 112.54300 148.88800 110.38700 1.000 18.35130 81 TYR H C 1
ATOM 10832 O O . TYR H 3 81 ? 113.05500 148.64300 109.29200 1.000 18.35130 81 TYR H O 1
ATOM 10841 N N . THR H 3 82 ? 112.06700 150.09700 110.69200 1.000 17.97029 82 THR H N 1
ATOM 10842 C CA . THR H 3 82 ? 112.32300 151.23400 109.81500 1.000 17.97029 82 THR H CA 1
ATOM 10843 C C . THR H 3 82 ? 113.59800 151.97000 110.18300 1.000 17.97029 82 THR H C 1
ATOM 10844 O O . THR H 3 82 ? 114.21300 152.59600 109.31200 1.000 17.97029 82 THR H O 1
ATOM 10848 N N . SER H 3 83 ? 114.01100 151.90900 111.44900 1.000 19.62555 83 SER H N 1
ATOM 10849 C CA . SER H 3 83 ? 115.22400 152.59800 111.86800 1.000 19.62555 83 SER H CA 1
ATOM 10850 C C . SER H 3 83 ? 116.48000 151.75800 111.70600 1.000 19.62555 83 SER H C 1
ATOM 10851 O O . SER H 3 83 ? 117.58100 152.30800 111.80200 1.000 19.62555 83 SER H O 1
ATOM 10854 N N . ILE H 3 84 ? 116.34300 150.44800 111.49400 1.000 20.39203 84 ILE H N 1
ATOM 10855 C CA . ILE H 3 84 ? 117.52300 149.58600 111.32800 1.000 20.39203 84 ILE H CA 1
ATOM 10856 C C . ILE H 3 84 ? 118.53800 150.16300 110.33800 1.000 20.39203 84 ILE H C 1
ATOM 10857 O O . ILE H 3 84 ? 119.71700 150.29500 110.70300 1.000 20.39203 84 ILE H O 1
ATOM 10862 N N . PRO H 3 85 ? 118.17400 150.51200 109.09800 1.000 20.44796 85 PRO H N 1
ATOM 10863 C CA . PRO H 3 85 ? 119.20200 150.93600 108.13400 1.000 20.44796 85 PRO H CA 1
ATOM 10864 C C . PRO H 3 85 ? 119.88500 152.24100 108.49700 1.000 20.44796 85 PRO H C 1
ATOM 10865 O O . PRO H 3 85 ? 120.93900 152.54800 107.92700 1.000 20.44796 85 PRO H O 1
ATOM 10869 N N . THR H 3 86 ? 119.32300 153.02300 109.41700 1.000 22.73262 86 THR H N 1
ATOM 10870 C CA . THR H 3 86 ? 120.00500 154.23000 109.86600 1.000 22.73262 86 THR H CA 1
ATOM 10871 C C . THR H 3 86 ? 120.95600 153.92000 111.01300 1.000 22.73262 86 THR H C 1
ATOM 10872 O O . THR H 3 86 ? 122.12800 154.30700 110.98000 1.000 22.73262 86 THR H O 1
ATOM 10876 N N . LEU H 3 87 ? 120.47000 153.20900 112.03100 1.000 25.15230 87 LEU H N 1
ATOM 10877 C CA . LEU H 3 87 ? 121.29900 152.88000 113.18200 1.000 25.15230 87 LEU H CA 1
ATOM 10878 C C . LEU H 3 87 ? 122.38800 151.86900 112.85600 1.000 25.15230 87 LEU H C 1
ATOM 10879 O O . LEU H 3 87 ? 123.27400 151.65700 113.68900 1.000 25.15230 87 LEU H O 1
ATOM 10884 N N . ILE H 3 88 ? 122.34400 151.24100 111.67900 1.000 25.29163 88 ILE H N 1
ATOM 10885 C CA . ILE H 3 88 ? 123.48200 150.44600 111.22000 1.000 25.29163 88 ILE H CA 1
ATOM 10886 C C . ILE H 3 88 ? 124.73200 151.31100 111.12900 1.000 25.29163 88 ILE H C 1
ATOM 10887 O O . ILE H 3 88 ? 125.82400 150.90000 111.54200 1.000 25.29163 88 ILE H O 1
ATOM 10892 N N . GLY H 3 89 ? 124.59600 152.51700 110.58900 1.000 25.39692 89 GLY H N 1
ATOM 10893 C CA . GLY H 3 89 ? 125.72200 153.42400 110.45800 1.000 25.39692 89 GLY H CA 1
ATOM 10894 C C . GLY H 3 89 ? 125.32500 154.84800 110.12300 1.000 25.39692 89 GLY H C 1
ATOM 10895 O O . GLY H 3 89 ? 125.19400 155.20600 108.95300 1.000 25.39692 89 GLY H O 1
ATOM 10896 N N . MET I 3 1 ? 94.46900 140.20300 105.02800 1.000 22.10194 1 MET I N 1
ATOM 10897 C CA . MET I 3 1 ? 94.11100 139.96000 106.42000 1.000 22.10194 1 MET I CA 1
ATOM 10898 C C . MET I 3 1 ? 94.50600 141.14400 107.29400 1.000 22.10194 1 MET I C 1
ATOM 10899 O O . MET I 3 1 ? 95.67800 141.50700 107.37200 1.000 22.10194 1 MET I O 1
ATOM 10904 N N . THR I 3 2 ? 93.52200 141.73400 107.96100 1.000 18.95084 2 THR I N 1
ATOM 10905 C CA . THR I 3 2 ? 93.71200 142.93100 108.76000 1.000 18.95084 2 THR I CA 1
ATOM 10906 C C . THR I 3 2 ? 93.99800 142.56800 110.20600 1.000 18.95084 2 THR I C 1
ATOM 10907 O O . THR I 3 2 ? 93.59000 141.50100 110.67800 1.000 18.95084 2 THR I O 1
ATOM 10911 N N . PRO I 3 3 ? 94.70900 143.43400 110.92800 1.000 16.21766 3 PRO I N 1
ATOM 10912 C CA . PRO I 3 3 ? 94.89500 143.22500 112.36600 1.000 16.21766 3 PRO I CA 1
ATOM 10913 C C . PRO I 3 3 ? 93.57100 143.06400 113.09000 1.000 16.21766 3 PRO I C 1
ATOM 10914 O O . PRO I 3 3 ? 93.47400 142.34500 114.08600 1.000 16.21766 3 PRO I O 1
ATOM 10918 N N . GLU I 3 4 ? 92.53900 143.73500 112.58400 1.000 17.08499 4 GLU I N 1
ATOM 10919 C CA . GLU I 3 4 ? 91.17700 143.52400 113.05600 1.000 17.08499 4 GLU I CA 1
ATOM 10920 C C . GLU I 3 4 ? 90.75900 142.06700 112.94900 1.000 17.08499 4 GLU I C 1
ATOM 10921 O O . GLU I 3 4 ? 90.13400 141.53500 113.87500 1.000 17.08499 4 GLU I O 1
ATOM 10927 N N . VAL I 3 5 ? 91.10300 141.40800 111.84500 1.000 15.89168 5 VAL I N 1
ATOM 10928 C CA . VAL I 3 5 ? 90.78000 139.99600 111.67800 1.000 15.89168 5 VAL I CA 1
ATOM 10929 C C . VAL I 3 5 ? 91.58000 139.13400 112.64600 1.000 15.89168 5 VAL I C 1
ATOM 10930 O O . VAL I 3 5 ? 91.06700 138.14600 113.18700 1.000 15.89168 5 VAL I O 1
ATOM 10934 N N . ALA I 3 6 ? 92.85200 139.47000 112.86400 1.000 13.71395 6 ALA I N 1
ATOM 10935 C CA . ALA I 3 6 ? 93.63600 138.72100 113.84100 1.000 13.71395 6 ALA I CA 1
ATOM 10936 C C . ALA I 3 6 ? 93.02900 138.83900 115.23300 1.000 13.71395 6 ALA I C 1
ATOM 10937 O O . ALA I 3 6 ? 93.00000 137.86300 115.99500 1.000 13.71395 6 ALA I O 1
ATOM 10939 N N . VAL I 3 7 ? 92.51800 140.02100 115.57600 1.000 15.12447 7 VAL I N 1
ATOM 10940 C CA . VAL I 3 7 ? 91.85800 140.18900 116.86600 1.000 15.12447 7 VAL I CA 1
ATOM 10941 C C . VAL I 3 7 ? 90.55800 139.40000 116.91100 1.000 15.12447 7 VAL I C 1
ATOM 10942 O O . VAL I 3 7 ? 90.21100 138.81700 117.94200 1.000 15.12447 7 VAL I O 1
ATOM 10946 N N . ASP I 3 8 ? 89.81600 139.37100 115.80300 1.000 16.91846 8 ASP I N 1
ATOM 10947 C CA . ASP I 3 8 ? 88.64900 138.49700 115.72300 1.000 16.91846 8 ASP I CA 1
ATOM 10948 C C . ASP I 3 8 ? 89.02000 137.06600 116.07400 1.000 16.91846 8 ASP I C 1
ATOM 10949 O O . ASP I 3 8 ? 88.40800 136.45000 116.95500 1.000 16.91846 8 ASP I O 1
ATOM 10954 N N . LEU I 3 9 ? 90.03700 136.53000 115.39800 1.000 15.83883 9 LEU I N 1
ATOM 10955 C CA . LEU I 3 9 ? 90.42600 135.13900 115.60500 1.000 15.83883 9 LEU I CA 1
ATOM 10956 C C . LEU I 3 9 ? 90.84100 134.88700 117.04200 1.000 15.83883 9 LEU I C 1
ATOM 10957 O O . LEU I 3 9 ? 90.45200 133.87700 117.64100 1.000 15.83883 9 LEU I O 1
ATOM 10962 N N . PHE I 3 10 ? 91.64700 135.77900 117.61000 1.000 15.91124 10 PHE I N 1
ATOM 10963 C CA . PHE I 3 10 ? 92.09300 135.52500 118.97000 1.000 15.91124 10 PHE I CA 1
ATOM 10964 C C . PHE I 3 10 ? 90.97700 135.73300 119.97900 1.000 15.91124 10 PHE I C 1
ATOM 10965 O O . PHE I 3 10 ? 91.01600 135.14600 121.06200 1.000 15.91124 10 PHE I O 1
ATOM 10973 N N . ARG I 3 11 ? 89.95600 136.51300 119.64100 1.000 19.67633 11 ARG I N 1
ATOM 10974 C CA . ARG I 3 11 ? 88.79700 136.57400 120.52000 1.000 19.67633 11 ARG I CA 1
ATOM 10975 C C . ARG I 3 11 ? 88.01000 135.26900 120.47100 1.000 19.67633 11 ARG I C 1
ATOM 10976 O O . ARG I 3 11 ? 87.57900 134.76500 121.51600 1.000 19.67633 11 ARG I O 1
ATOM 10984 N N . GLU I 3 12 ? 87.84100 134.69000 119.27600 1.000 20.03349 12 GLU I N 1
ATOM 10985 C CA . GLU I 3 12 ? 87.29400 133.33400 119.20700 1.000 20.03349 12 GLU I CA 1
ATOM 10986 C C . GLU I 3 12 ? 88.07900 132.38500 120.09800 1.000 20.03349 12 GLU I C 1
ATOM 10987 O O . GLU I 3 12 ? 87.50500 131.71000 120.96400 1.000 20.03349 12 GLU I O 1
ATOM 10993 N N . ALA I 3 13 ? 89.39400 132.34100 119.90500 1.000 17.03164 13 ALA I N 1
ATOM 10994 C CA . ALA I 3 13 ? 90.22200 131.37300 120.61200 1.000 17.03164 13 ALA I CA 1
ATOM 10995 C C . ALA I 3 13 ? 90.13700 131.56400 122.11700 1.000 17.03164 13 ALA I C 1
ATOM 10996 O O . ALA I 3 13 ? 89.93100 130.60200 122.86400 1.000 17.03164 13 ALA I O 1
ATOM 10998 N N . LEU I 3 14 ? 90.28700 132.80200 122.58400 1.000 18.34436 14 LEU I N 1
ATOM 10999 C CA . LEU I 3 14 ? 90.34400 133.03100 124.01800 1.000 18.34436 14 LEU I CA 1
ATOM 11000 C C . LEU I 3 14 ? 88.98600 132.85400 124.67400 1.000 18.34436 14 LEU I C 1
ATOM 11001 O O . LEU I 3 14 ? 88.91900 132.35500 125.80100 1.000 18.34436 14 LEU I O 1
ATOM 11006 N N . TRP I 3 15 ? 87.89100 133.21600 124.00000 1.000 20.37618 15 TRP I N 1
ATOM 11007 C CA . TRP I 3 15 ? 86.59300 132.95800 124.61000 1.000 20.37618 15 TRP I CA 1
ATOM 11008 C C . TRP I 3 15 ? 86.30300 131.46600 124.66400 1.000 20.37618 15 TRP I C 1
ATOM 11009 O O . TRP I 3 15 ? 85.76900 130.96500 125.66200 1.000 20.37618 15 TRP I O 1
ATOM 11020 N N . LEU I 3 16 ? 86.65900 130.73300 123.60800 1.000 18.23388 16 LEU I N 1
ATOM 11021 C CA . LEU I 3 16 ? 86.49200 129.28800 123.65000 1.000 18.23388 16 LEU I CA 1
ATOM 11022 C C . LEU I 3 16 ? 87.32500 128.67700 124.76600 1.000 18.23388 16 LEU I C 1
ATOM 11023 O O . LEU I 3 16 ? 86.85500 127.79400 125.48900 1.000 18.23388 16 LEU I O 1
ATOM 11028 N N . THR I 3 17 ? 88.56100 129.14800 124.93200 1.000 16.90181 17 THR I N 1
ATOM 11029 C CA . THR I 3 17 ? 89.42600 128.60700 125.97200 1.000 16.90181 17 THR I CA 1
ATOM 11030 C C . THR I 3 17 ? 88.86100 128.88500 127.35600 1.000 16.90181 17 THR I C 1
ATOM 11031 O O . THR I 3 17 ? 88.82100 127.99200 128.20800 1.000 16.90181 17 THR I O 1
ATOM 11035 N N . THR I 3 18 ? 88.41500 130.11700 127.60500 1.000 18.84976 18 THR I N 1
ATOM 11036 C CA . THR I 3 18 ? 87.92000 130.41600 128.94200 1.000 18.84976 18 THR I CA 1
ATOM 11037 C C . THR I 3 18 ? 86.61100 129.69400 129.22900 1.000 18.84976 18 THR I C 1
ATOM 11038 O O . THR I 3 18 ? 86.39100 129.25700 130.36400 1.000 18.84976 18 THR I O 1
ATOM 11042 N N . VAL I 3 19 ? 85.75200 129.50300 128.22500 1.000 21.14640 19 VAL I N 1
ATOM 11043 C CA . VAL I 3 19 ? 84.51500 128.78100 128.50100 1.000 21.14640 19 VAL I CA 1
ATOM 11044 C C . VAL I 3 19 ? 84.79000 127.29500 128.70200 1.000 21.14640 19 VAL I C 1
ATOM 11045 O O . VAL I 3 19 ? 84.17700 126.65800 129.56500 1.000 21.14640 19 VAL I O 1
ATOM 11049 N N . LEU I 3 20 ? 85.73200 126.72000 127.94600 1.000 26.24893 20 LEU I N 1
ATOM 11050 C CA . LEU I 3 20 ? 86.10700 125.33000 128.17700 1.000 26.24893 20 LEU I CA 1
ATOM 11051 C C . LEU I 3 20 ? 86.69200 125.15000 129.56900 1.000 26.24893 20 LEU I C 1
ATOM 11052 O O . LEU I 3 20 ? 86.34100 124.20200 130.28100 1.000 26.24893 20 LEU I O 1
ATOM 11057 N N . VAL I 3 21 ? 87.58200 126.05500 129.97600 1.000 18.73348 21 VAL I N 1
ATOM 11058 C CA . VAL I 3 21 ? 88.22000 125.92200 131.27800 1.000 18.73348 21 VAL I CA 1
ATOM 11059 C C . VAL I 3 21 ? 87.19800 126.07900 132.39300 1.000 18.73348 21 VAL I C 1
ATOM 11060 O O . VAL I 3 21 ? 87.21900 125.32800 133.37200 1.000 18.73348 21 VAL I O 1
ATOM 11064 N N . ALA I 3 22 ? 86.28100 127.04000 132.26700 1.000 21.37021 22 ALA I N 1
ATOM 11065 C CA . ALA I 3 22 ? 85.23000 127.17100 133.26900 1.000 21.37021 22 ALA I CA 1
ATOM 11066 C C . ALA I 3 22 ? 84.38800 125.90300 133.34100 1.000 21.37021 22 ALA I C 1
ATOM 11067 O O . ALA I 3 22 ? 84.20000 125.33000 134.42200 1.000 21.37021 22 ALA I O 1
ATOM 11069 N N . ILE I 3 23 ? 83.91200 125.42300 132.18700 1.000 20.33133 23 ILE I N 1
ATOM 11070 C CA . ILE I 3 23 ? 83.06200 124.23600 132.15300 1.000 20.33133 23 ILE I CA 1
ATOM 11071 C C . ILE I 3 23 ? 83.76100 123.05400 132.81200 1.000 20.33133 23 ILE I C 1
ATOM 11072 O O . ILE I 3 23 ? 83.14600 122.28500 133.56000 1.000 20.33133 23 ILE I O 1
ATOM 11077 N N . LEU I 3 24 ? 85.06100 122.90700 132.56700 1.000 19.84163 24 LEU I N 1
ATOM 11078 C CA . LEU I 3 24 ? 85.77300 121.75300 133.10100 1.000 19.84163 24 LEU I CA 1
ATOM 11079 C C . LEU I 3 24 ? 86.11700 121.90800 134.57500 1.000 19.84163 24 LEU I C 1
ATOM 11080 O O . LEU I 3 24 ? 86.16400 120.91300 135.30200 1.000 19.84163 24 LEU I O 1
ATOM 11085 N N . VAL I 3 25 ? 86.35500 123.12800 135.04100 1.000 20.91031 25 VAL I N 1
ATOM 11086 C CA . VAL I 3 25 ? 87.00000 123.34100 136.32600 1.000 20.91031 25 VAL I CA 1
ATOM 11087 C C . VAL I 3 25 ? 86.00500 123.70500 137.42400 1.000 20.91031 25 VAL I C 1
ATOM 11088 O O . VAL I 3 25 ? 86.14600 123.23500 138.55500 1.000 20.91031 25 VAL I O 1
ATOM 11092 N N . VAL I 3 26 ? 84.99800 124.52800 137.12800 1.000 25.22080 26 VAL I N 1
ATOM 11093 C CA . VAL I 3 26 ? 84.11200 125.06800 138.16400 1.000 25.22080 26 VAL I CA 1
ATOM 11094 C C . VAL I 3 26 ? 83.49900 123.99700 139.06600 1.000 25.22080 26 VAL I C 1
ATOM 11095 O O . VAL I 3 26 ? 83.39200 124.23200 140.27700 1.000 25.22080 26 VAL I O 1
ATOM 11099 N N . PRO I 3 27 ? 83.08500 122.82300 138.57000 1.000 24.55333 27 PRO I N 1
ATOM 11100 C CA . PRO I 3 27 ? 82.62600 121.79200 139.51700 1.000 24.55333 27 PRO I CA 1
ATOM 11101 C C . PRO I 3 27 ? 83.71500 121.31400 140.46300 1.000 24.55333 27 PRO I C 1
ATOM 11102 O O . PRO I 3 27 ? 83.44400 121.07000 141.64900 1.000 24.55333 27 PRO I O 1
ATOM 11106 N N . SER I 3 28 ? 84.94900 121.17000 139.97400 1.000 23.89862 28 SER I N 1
ATOM 11107 C CA . SER I 3 28 ? 86.04200 120.80400 140.86600 1.000 23.89862 28 SER I CA 1
ATOM 11108 C C . SER I 3 28 ? 86.29000 121.89600 141.89400 1.000 23.89862 28 SER I C 1
ATOM 11109 O O . SER I 3 28 ? 86.51300 121.60800 143.07400 1.000 23.89862 28 SER I O 1
ATOM 11112 N N . LEU I 3 29 ? 86.24000 123.15900 141.46800 1.000 27.81133 29 LEU I N 1
ATOM 11113 C CA . LEU I 3 29 ? 86.38300 124.26000 142.41400 1.000 27.81133 29 LEU I CA 1
ATOM 11114 C C . LEU I 3 29 ? 85.27700 124.23700 143.46000 1.000 27.81133 29 LEU I C 1
ATOM 11115 O O . LEU I 3 29 ? 85.51400 124.53800 144.63500 1.000 27.81133 29 LEU I O 1
ATOM 11120 N N . LEU I 3 30 ? 84.06000 123.87900 143.05500 1.000 30.37828 30 LEU I N 1
ATOM 11121 C CA . LEU I 3 30 ? 82.95000 123.85400 144.00000 1.000 30.37828 30 LEU I CA 1
ATOM 11122 C C . LEU I 3 30 ? 83.10000 122.71500 144.99600 1.000 30.37828 30 LEU I C 1
ATOM 11123 O O . LEU I 3 30 ? 82.80600 122.87800 146.18500 1.000 30.37828 30 LEU I O 1
ATOM 11128 N N . CYS I 3 31 ? 83.56500 121.55700 144.53700 1.000 31.77332 31 CYS I N 1
ATOM 11129 C CA . CYS I 3 31 ? 83.82200 120.46400 145.46700 1.000 31.77332 31 CYS I CA 1
ATOM 11130 C C . CYS I 3 31 ? 84.98400 120.79300 146.39400 1.000 31.77332 31 CYS I C 1
ATOM 11131 O O . CYS I 3 31 ? 85.01400 120.34700 147.54600 1.000 31.77332 31 CYS I O 1
ATOM 11134 N N . GLY I 3 32 ? 85.94300 121.58200 145.91400 1.000 31.98999 32 GLY I N 1
ATOM 11135 C CA . GLY I 3 32 ? 86.97600 122.08100 146.80200 1.000 31.98999 32 GLY I CA 1
ATOM 11136 C C . GLY I 3 32 ? 86.42200 123.01800 147.85700 1.000 31.98999 32 GLY I C 1
ATOM 11137 O O . GLY I 3 32 ? 86.80100 122.94900 149.02700 1.000 31.98999 32 GLY I O 1
ATOM 11138 N N . LEU I 3 33 ? 85.50600 123.90000 147.46200 1.000 36.98094 33 LEU I N 1
ATOM 11139 C CA . LEU I 3 33 ? 84.84500 124.75300 148.44500 1.000 36.98094 33 LEU I CA 1
ATOM 11140 C C . LEU I 3 33 ? 84.02300 123.93400 149.43500 1.000 36.98094 33 LEU I C 1
ATOM 11141 O O . LEU I 3 33 ? 83.88600 124.31800 150.59900 1.000 36.98094 33 LEU I O 1
ATOM 11146 N N . LEU I 3 34 ? 83.48700 122.79600 149.00000 1.000 40.34236 34 LEU I N 1
ATOM 11147 C CA . LEU I 3 34 ? 82.67800 121.97300 149.89600 1.000 40.34236 34 LEU I CA 1
ATOM 11148 C C . LEU I 3 34 ? 83.54200 121.17200 150.86700 1.000 40.34236 34 LEU I C 1
ATOM 11149 O O . LEU I 3 34 ? 83.18400 121.00600 152.04000 1.000 40.34236 34 LEU I O 1
ATOM 11154 N N . VAL I 3 35 ? 84.68400 120.66100 150.41100 1.000 41.13581 35 VAL I N 1
ATOM 11155 C CA . VAL I 3 35 ? 85.60200 120.06700 151.37600 1.000 41.13581 35 VAL I CA 1
ATOM 11156 C C . VAL I 3 35 ? 86.18400 121.14700 152.28000 1.000 41.13581 35 VAL I C 1
ATOM 11157 O O . VAL I 3 35 ? 86.58400 120.86400 153.41300 1.000 41.13581 35 VAL I O 1
ATOM 11161 N N . ALA I 3 36 ? 86.21500 122.39900 151.81800 1.000 43.29176 36 ALA I N 1
ATOM 11162 C CA . ALA I 3 36 ? 86.58600 123.50000 152.70100 1.000 43.29176 36 ALA I CA 1
ATOM 11163 C C . ALA I 3 36 ? 85.52500 123.72700 153.77200 1.000 43.29176 36 ALA I C 1
ATOM 11164 O O . ALA I 3 36 ? 85.85400 123.95800 154.94000 1.000 43.29176 36 ALA I O 1
ATOM 11166 N N . MET I 3 37 ? 84.24800 123.69200 153.38500 1.000 50.87203 37 MET I N 1
ATOM 11167 C CA . MET I 3 37 ? 83.16600 123.54400 154.35700 1.000 50.87203 37 MET I CA 1
ATOM 11168 C C . MET I 3 37 ? 83.48600 122.46800 155.38500 1.000 50.87203 37 MET I C 1
ATOM 11169 O O . MET I 3 37 ? 83.49900 122.72900 156.59400 1.000 50.87203 37 MET I O 1
ATOM 11174 N N . PHE I 3 38 ? 83.72900 121.24400 154.91400 1.000 52.34879 38 PHE I N 1
ATOM 11175 C CA . PHE I 3 38 ? 83.90200 120.12200 155.83300 1.000 52.34879 38 PHE I CA 1
ATOM 11176 C C . PHE I 3 38 ? 85.06400 120.36300 156.78800 1.000 52.34879 38 PHE I C 1
ATOM 11177 O O . PHE I 3 38 ? 84.93700 120.14000 157.99700 1.000 52.34879 38 PHE I O 1
ATOM 11185 N N . GLN I 3 39 ? 86.19500 120.83900 156.27000 1.000 51.14252 39 GLN I N 1
ATOM 11186 C CA . GLN I 3 39 ? 87.35100 121.12800 157.10600 1.000 51.14252 39 GLN I CA 1
ATOM 11187 C C . GLN I 3 39 ? 87.15800 122.35500 157.98600 1.000 51.14252 39 GLN I C 1
ATOM 11188 O O . GLN I 3 39 ? 87.93800 122.55300 158.92200 1.000 51.14252 39 GLN I O 1
ATOM 11194 N N . ALA I 3 40 ? 86.16000 123.18900 157.70600 1.000 56.91230 40 ALA I N 1
ATOM 11195 C CA . ALA I 3 40 ? 85.88400 124.33400 158.56100 1.000 56.91230 40 ALA I CA 1
ATOM 11196 C C . ALA I 3 40 ? 84.88700 124.01800 159.66400 1.000 56.91230 40 ALA I C 1
ATOM 11197 O O . ALA I 3 40 ? 84.90800 124.67200 160.71300 1.000 56.91230 40 ALA I O 1
ATOM 11199 N N . ALA I 3 41 ? 84.00800 123.04000 159.44900 1.000 60.59943 41 ALA I N 1
ATOM 11200 C CA . ALA I 3 41 ? 83.07500 122.64400 160.49800 1.000 60.59943 41 ALA I CA 1
ATOM 11201 C C . ALA I 3 41 ? 83.82900 122.10500 161.70600 1.000 60.59943 41 ALA I C 1
ATOM 11202 O O . ALA I 3 41 ? 83.80800 122.69800 162.79100 1.000 60.59943 41 ALA I O 1
ATOM 11204 N N . THR I 3 42 ? 84.51200 120.98000 161.52800 1.000 60.18607 42 THR I N 1
ATOM 11205 C CA . THR I 3 42 ? 85.46500 120.46900 162.49800 1.000 60.18607 42 THR I CA 1
ATOM 11206 C C . THR I 3 42 ? 86.86700 120.85500 162.04500 1.000 60.18607 42 THR I C 1
ATOM 11207 O O . THR I 3 42 ? 87.19100 120.76900 160.85700 1.000 60.18607 42 THR I O 1
ATOM 11211 N N . GLN I 3 43 ? 87.71100 121.25200 162.99900 1.000 60.28785 43 GLN I N 1
ATOM 11212 C CA . GLN I 3 43 ? 88.97600 121.89800 162.65800 1.000 60.28785 43 GLN I CA 1
ATOM 11213 C C . GLN I 3 43 ? 89.95800 120.91100 162.04200 1.000 60.28785 43 GLN I C 1
ATOM 11214 O O . GLN I 3 43 ? 91.06900 120.74200 162.55100 1.000 60.28785 43 GLN I O 1
ATOM 11220 N N . ILE I 3 44 ? 89.58100 120.28300 160.93200 1.000 56.72752 44 ILE I N 1
ATOM 11221 C CA . ILE I 3 44 ? 90.42600 119.28300 160.27800 1.000 56.72752 44 ILE I CA 1
ATOM 11222 C C . ILE I 3 44 ? 91.34900 120.04600 159.33300 1.000 56.72752 44 ILE I C 1
ATOM 11223 O O . ILE I 3 44 ? 90.98900 120.36600 158.20300 1.000 56.72752 44 ILE I O 1
ATOM 11228 N N . ASN I 3 45 ? 92.55600 120.35200 159.80700 1.000 59.41480 45 ASN I N 1
ATOM 11229 C CA . ASN I 3 45 ? 93.54700 121.03700 158.97900 1.000 59.41480 45 ASN I CA 1
ATOM 11230 C C . ASN I 3 45 ? 94.27100 119.95200 158.19200 1.000 59.41480 45 ASN I C 1
ATOM 11231 O O . ASN I 3 45 ? 95.34700 119.48400 158.56600 1.000 59.41480 45 ASN I O 1
ATOM 11236 N N . GLU I 3 46 ? 93.66200 119.54100 157.08800 1.000 55.72584 46 GLU I N 1
ATOM 11237 C CA . GLU I 3 46 ? 94.18400 118.46800 156.25800 1.000 55.72584 46 GLU I CA 1
ATOM 11238 C C . GLU I 3 46 ? 94.58500 119.00700 154.88900 1.000 55.72584 46 GLU I C 1
ATOM 11239 O O . GLU I 3 46 ? 94.32600 120.17000 154.56800 1.000 55.72584 46 GLU I O 1
ATOM 11245 N N . GLN I 3 47 ? 95.20200 118.15000 154.07300 1.000 49.34347 47 GLN I N 1
ATOM 11246 C CA . GLN I 3 47 ? 95.84300 118.61900 152.85200 1.000 49.34347 47 GLN I CA 1
ATOM 11247 C C . GLN I 3 47 ? 95.39400 117.87300 151.60400 1.000 49.34347 47 GLN I C 1
ATOM 11248 O O . GLN I 3 47 ? 95.68900 118.32400 150.49400 1.000 49.34347 47 GLN I O 1
ATOM 11254 N N . THR I 3 48 ? 94.71700 116.73400 151.74700 1.000 42.34535 48 THR I N 1
ATOM 11255 C CA . THR I 3 48 ? 94.46200 115.86900 150.60500 1.000 42.34535 48 THR I CA 1
ATOM 11256 C C . THR I 3 48 ? 93.04900 115.33100 150.49800 1.000 42.34535 48 THR I C 1
ATOM 11257 O O . THR I 3 48 ? 92.66000 114.88600 149.40400 1.000 42.34535 48 THR I O 1
ATOM 11261 N N . LEU I 3 49 ? 92.28100 115.32300 151.58500 1.000 44.33241 49 LEU I N 1
ATOM 11262 C CA . LEU I 3 49 ? 90.85800 115.08900 151.40300 1.000 44.33241 49 LEU I CA 1
ATOM 11263 C C . LEU I 3 49 ? 90.20200 116.24700 150.68500 1.000 44.33241 49 LEU I C 1
ATOM 11264 O O . LEU I 3 49 ? 89.00400 116.19100 150.38900 1.000 44.33241 49 LEU I O 1
ATOM 11269 N N . SER I 3 50 ? 90.97300 117.29800 150.41800 1.000 37.71123 50 SER I N 1
ATOM 11270 C CA . SER I 3 50 ? 90.58600 118.37300 149.52700 1.000 37.71123 50 SER I CA 1
ATOM 11271 C C . SER I 3 50 ? 91.04900 118.15000 148.09800 1.000 37.71123 50 SER I C 1
ATOM 11272 O O . SER I 3 50 ? 90.53700 118.81200 147.19400 1.000 37.71123 50 SER I O 1
ATOM 11275 N N . PHE I 3 51 ? 92.00700 117.25100 147.86600 1.000 27.24486 51 PHE I N 1
ATOM 11276 C CA . PHE I 3 51 ? 92.42500 116.99300 146.49200 1.000 27.24486 51 PHE I CA 1
ATOM 11277 C C . PHE I 3 51 ? 91.67400 115.82000 145.88600 1.000 27.24486 51 PHE I C 1
ATOM 11278 O O . PHE I 3 51 ? 91.29300 115.86500 144.71200 1.000 27.24486 51 PHE I O 1
ATOM 11286 N N . LEU I 3 52 ? 91.48500 114.74900 146.65000 1.000 26.93346 52 LEU I N 1
ATOM 11287 C CA . LEU I 3 52 ? 90.87000 113.56000 146.05700 1.000 26.93346 52 LEU I CA 1
ATOM 11288 C C . LEU I 3 52 ? 89.47600 113.82900 145.50400 1.000 26.93346 52 LEU I C 1
ATOM 11289 O O . LEU I 3 52 ? 89.23100 113.49800 144.32900 1.000 26.93346 52 LEU I O 1
ATOM 11294 N N . PRO I 3 53 ? 88.53000 114.40300 146.25600 1.000 25.51727 53 PRO I N 1
ATOM 11295 C CA . PRO I 3 53 ? 87.21600 114.68200 145.66200 1.000 25.51727 53 PRO I CA 1
ATOM 11296 C C . PRO I 3 53 ? 87.28600 115.60800 144.46800 1.000 25.51727 53 PRO I C 1
ATOM 11297 O O . PRO I 3 53 ? 86.50400 115.44400 143.52500 1.000 25.51727 53 PRO I O 1
ATOM 11301 N N . ARG I 3 54 ? 88.20600 116.57400 144.47200 1.000 22.99380 54 ARG I N 1
ATOM 11302 C CA . ARG I 3 54 ? 88.32700 117.47200 143.33200 1.000 22.99380 54 ARG I CA 1
ATOM 11303 C C . ARG I 3 54 ? 88.73400 116.71300 142.07900 1.000 22.99380 54 ARG I C 1
ATOM 11304 O O . ARG I 3 54 ? 88.18100 116.94200 141.00000 1.000 22.99380 54 ARG I O 1
ATOM 11312 N N . LEU I 3 55 ? 89.67500 115.78000 142.20600 1.000 21.04634 55 LEU I N 1
ATOM 11313 C CA . LEU I 3 55 ? 90.07400 114.98700 141.04900 1.000 21.04634 55 LEU I CA 1
ATOM 11314 C C . LEU I 3 55 ? 88.95400 114.06300 140.59500 1.000 21.04634 55 LEU I C 1
ATOM 11315 O O . LEU I 3 55 ? 88.71900 113.90400 139.38900 1.000 21.04634 55 LEU I O 1
ATOM 11320 N N . LEU I 3 56 ? 88.25800 113.43300 141.54300 1.000 22.41218 56 LEU I N 1
ATOM 11321 C CA . LEU I 3 56 ? 87.15200 112.55700 141.17100 1.000 22.41218 56 LEU I CA 1
ATOM 11322 C C . LEU I 3 56 ? 86.08700 113.32800 140.40500 1.000 22.41218 56 LEU I C 1
ATOM 11323 O O . LEU I 3 56 ? 85.59400 112.86900 139.36900 1.000 22.41218 56 LEU I O 1
ATOM 11328 N N . VAL I 3 57 ? 85.73300 114.51800 140.89300 1.000 19.60944 57 VAL I N 1
ATOM 11329 C CA . VAL I 3 57 ? 84.70900 115.31500 140.23100 1.000 19.60944 57 VAL I CA 1
ATOM 11330 C C . VAL I 3 57 ? 85.20400 115.84500 138.89700 1.000 19.60944 57 VAL I C 1
ATOM 11331 O O . VAL I 3 57 ? 84.42700 115.95000 137.94800 1.000 19.60944 57 VAL I O 1
ATOM 11335 N N . MET I 3 58 ? 86.49500 116.15900 138.77800 1.000 20.93858 58 MET I N 1
ATOM 11336 C CA . MET I 3 58 ? 87.02000 116.57800 137.48200 1.000 20.93858 58 MET I CA 1
ATOM 11337 C C . MET I 3 58 ? 86.91200 115.46000 136.45600 1.000 20.93858 58 MET I C 1
ATOM 11338 O O . MET I 3 58 ? 86.49600 115.69500 135.31600 1.000 20.93858 58 MET I O 1
ATOM 11343 N N . LEU I 3 59 ? 87.27700 114.23800 136.83800 1.000 18.01250 59 LEU I N 1
ATOM 11344 C CA . LEU I 3 59 ? 87.19900 113.13500 135.88600 1.000 18.01250 59 LEU I CA 1
ATOM 11345 C C . LEU I 3 59 ? 85.75200 112.79500 135.55200 1.000 18.01250 59 LEU I C 1
ATOM 11346 O O . LEU I 3 59 ? 85.42800 112.49600 134.39500 1.000 18.01250 59 LEU I O 1
ATOM 11351 N N . VAL I 3 60 ? 84.86200 112.85400 136.54500 1.000 18.22400 60 VAL I N 1
ATOM 11352 C CA . VAL I 3 60 ? 83.44500 112.62300 136.28600 1.000 18.22400 60 VAL I CA 1
ATOM 11353 C C . VAL I 3 60 ? 82.88900 113.70000 135.36400 1.000 18.22400 60 VAL I C 1
ATOM 11354 O O . VAL I 3 60 ? 82.07900 113.41900 134.47600 1.000 18.22400 60 VAL I O 1
ATOM 11358 N N . THR I 3 61 ? 83.32500 114.94800 135.54800 1.000 17.27079 61 THR I N 1
ATOM 11359 C CA . THR I 3 61 ? 82.87400 116.03100 134.68600 1.000 17.27079 61 THR I CA 1
ATOM 11360 C C . THR I 3 61 ? 83.37000 115.83800 133.26400 1.000 17.27079 61 THR I C 1
ATOM 11361 O O . THR I 3 61 ? 82.62900 116.07800 132.30900 1.000 17.27079 61 THR I O 1
ATOM 11365 N N . LEU I 3 62 ? 84.61800 115.40400 133.09900 1.000 15.70120 62 LEU I N 1
ATOM 11366 C CA . LEU I 3 62 ? 85.10400 115.08200 131.76200 1.000 15.70120 62 LEU I CA 1
ATOM 11367 C C . LEU I 3 62 ? 84.25300 113.99500 131.12000 1.000 15.70120 62 LEU I C 1
ATOM 11368 O O . LEU I 3 62 ? 83.80200 114.14100 129.98000 1.000 15.70120 62 LEU I O 1
ATOM 11373 N N . ILE I 3 63 ? 83.99700 112.90800 131.85200 1.000 16.68172 63 ILE I N 1
ATOM 11374 C CA . ILE I 3 63 ? 83.21900 111.80000 131.29700 1.000 16.68172 63 ILE I CA 1
ATOM 11375 C C . ILE I 3 63 ? 81.82200 112.26600 130.90200 1.000 16.68172 63 ILE I C 1
ATOM 11376 O O . ILE I 3 63 ? 81.31400 111.92400 129.82900 1.000 16.68172 63 ILE I O 1
ATOM 11381 N N . VAL I 3 64 ? 81.18200 113.05600 131.76400 1.000 15.71587 64 VAL I N 1
ATOM 11382 C CA . VAL I 3 64 ? 79.81200 113.48800 131.50700 1.000 15.71587 64 VAL I CA 1
ATOM 11383 C C . VAL I 3 64 ? 79.76800 114.46400 130.33900 1.000 15.71587 64 VAL I C 1
ATOM 11384 O O . VAL I 3 64 ? 79.01200 114.27400 129.38000 1.000 15.71587 64 VAL I O 1
ATOM 11388 N N . ILE I 3 65 ? 80.56800 115.53000 130.40800 1.000 15.21136 65 ILE I N 1
ATOM 11389 C CA . ILE I 3 65 ? 80.55900 116.54300 129.35700 1.000 15.21136 65 ILE I CA 1
ATOM 11390 C C . ILE I 3 65 ? 80.96400 115.92300 128.02700 1.000 15.21136 65 ILE I C 1
ATOM 11391 O O . ILE I 3 65 ? 80.15900 115.85100 127.09400 1.000 15.21136 65 ILE I O 1
ATOM 11396 N N . GLY I 3 66 ? 82.21300 115.46300 127.92100 1.000 15.68394 66 GLY I N 1
ATOM 11397 C CA . GLY I 3 66 ? 82.60100 114.54800 126.87400 1.000 15.68394 66 GLY I CA 1
ATOM 11398 C C . GLY I 3 66 ? 82.15900 114.91500 125.47500 1.000 15.68394 66 GLY I C 1
ATOM 11399 O O . GLY I 3 66 ? 82.65900 115.85700 124.85200 1.000 15.68394 66 GLY I O 1
ATOM 11400 N N . PRO I 3 67 ? 81.20000 114.14000 124.95800 1.000 16.64593 67 PRO I N 1
ATOM 11401 C CA . PRO I 3 67 ? 80.83800 114.24800 123.53600 1.000 16.64593 67 PRO I CA 1
ATOM 11402 C C . PRO I 3 67 ? 80.44100 115.64100 123.08000 1.000 16.64593 67 PRO I C 1
ATOM 11403 O O . PRO I 3 67 ? 80.84000 116.04800 121.98500 1.000 16.64593 67 PRO I O 1
ATOM 11407 N N . TRP I 3 68 ? 79.67300 116.39600 123.86500 1.000 17.16268 68 TRP I N 1
ATOM 11408 C CA . TRP I 3 68 ? 79.22400 117.68400 123.34800 1.000 17.16268 68 TRP I CA 1
ATOM 11409 C C . TRP I 3 68 ? 80.30100 118.75800 123.43300 1.000 17.16268 68 TRP I C 1
ATOM 11410 O O . TRP I 3 68 ? 80.34400 119.64200 122.56900 1.000 17.16268 68 TRP I O 1
ATOM 11421 N N . LEU I 3 69 ? 81.19800 118.67800 124.41500 1.000 15.22750 69 LEU I N 1
ATOM 11422 C CA . LEU I 3 69 ? 82.39100 119.51600 124.37800 1.000 15.22750 69 LEU I CA 1
ATOM 11423 C C . LEU I 3 69 ? 83.23900 119.19100 123.15800 1.000 15.22750 69 LEU I C 1
ATOM 11424 O O . LEU I 3 69 ? 83.73500 120.09500 122.47200 1.000 15.22750 69 LEU I O 1
ATOM 11429 N N . LEU I 3 70 ? 83.42000 117.90100 122.87900 1.000 13.65871 70 LEU I N 1
ATOM 11430 C CA . LEU I 3 70 ? 84.16000 117.50500 121.69000 1.000 13.65871 70 LEU I CA 1
ATOM 11431 C C . LEU I 3 70 ? 83.49200 118.01500 120.42200 1.000 13.65871 70 LEU I C 1
ATOM 11432 O O . LEU I 3 70 ? 84.17900 118.40900 119.48100 1.000 13.65871 70 LEU I O 1
ATOM 11437 N N . LYS I 3 71 ? 82.16100 118.04300 120.38700 1.000 14.19593 71 LYS I N 1
ATOM 11438 C CA . LYS I 3 71 ? 81.46100 118.52200 119.19800 1.000 14.19593 71 LYS I CA 1
ATOM 11439 C C . LYS I 3 71 ? 81.64200 120.02400 119.01600 1.000 14.19593 71 LYS I C 1
ATOM 11440 O O . LYS I 3 71 ? 81.91400 120.49800 117.90000 1.000 14.19593 71 LYS I O 1
ATOM 11446 N N . ILE I 3 72 ? 81.47200 120.78700 120.10100 1.000 13.62579 72 ILE I N 1
ATOM 11447 C CA . ILE I 3 72 ? 81.76000 122.21800 120.06800 1.000 13.62579 72 ILE I CA 1
ATOM 11448 C C . ILE I 3 72 ? 83.15200 122.46600 119.51100 1.000 13.62579 72 ILE I C 1
ATOM 11449 O O . ILE I 3 72 ? 83.33800 123.27100 118.58800 1.000 13.62579 72 ILE I O 1
ATOM 11454 N N . PHE I 3 73 ? 84.15000 121.77000 120.05000 1.000 13.15653 73 PHE I N 1
ATOM 11455 C CA . PHE I 3 73 ? 85.50200 121.99500 119.56300 1.000 13.15653 73 PHE I CA 1
ATOM 11456 C C . PHE I 3 73 ? 85.66200 121.55500 118.11500 1.000 13.15653 73 PHE I C 1
ATOM 11457 O O . PHE I 3 73 ? 86.38500 122.20200 117.35200 1.000 13.15653 73 PHE I O 1
ATOM 11465 N N . MET I 3 74 ? 85.00100 120.46800 117.71700 1.000 15.50452 74 MET I N 1
ATOM 11466 C CA . MET I 3 74 ? 85.18100 119.95600 116.36800 1.000 15.50452 74 MET I CA 1
ATOM 11467 C C . MET I 3 74 ? 84.68800 120.95200 115.34100 1.000 15.50452 74 MET I C 1
ATOM 11468 O O . MET I 3 74 ? 85.34800 121.18300 114.32700 1.000 15.50452 74 MET I O 1
ATOM 11473 N N . GLU I 3 75 ? 83.52600 121.55400 115.57600 1.000 15.72076 75 GLU I N 1
ATOM 11474 C CA . GLU I 3 75 ? 83.01000 122.45400 114.55500 1.000 15.72076 75 GLU I CA 1
ATOM 11475 C C . GLU I 3 75 ? 83.52200 123.88500 114.73800 1.000 15.72076 75 GLU I C 1
ATOM 11476 O O . GLU I 3 75 ? 83.48000 124.67800 113.79400 1.000 15.72076 75 GLU I O 1
ATOM 11482 N N . TYR I 3 76 ? 84.11600 124.21300 115.89600 1.000 15.01471 76 TYR I N 1
ATOM 11483 C CA . TYR I 3 76 ? 84.98600 125.39400 115.91700 1.000 15.01471 76 TYR I CA 1
ATOM 11484 C C . TYR I 3 76 ? 86.19200 125.18800 115.00800 1.000 15.01471 76 TYR I C 1
ATOM 11485 O O . TYR I 3 76 ? 86.52000 126.05100 114.18200 1.000 15.01471 76 TYR I O 1
ATOM 11494 N N . MET I 3 77 ? 86.87100 124.04600 115.15500 1.000 14.78544 77 MET I N 1
ATOM 11495 C CA . MET I 3 77 ? 88.00100 123.73400 114.28600 1.000 14.78544 77 MET I CA 1
ATOM 11496 C C . MET I 3 77 ? 87.57300 123.68200 112.82900 1.000 14.78544 77 MET I C 1
ATOM 11497 O O . MET I 3 77 ? 88.30800 124.12100 111.93900 1.000 14.78544 77 MET I O 1
ATOM 11502 N N . LEU I 3 78 ? 86.38000 123.15300 112.56600 1.000 15.48475 78 LEU I N 1
ATOM 11503 C CA . LEU I 3 78 ? 85.89500 123.06800 111.19600 1.000 15.48475 78 LEU I CA 1
ATOM 11504 C C . LEU I 3 78 ? 85.59300 124.44900 110.63100 1.000 15.48475 78 LEU I C 1
ATOM 11505 O O . LEU I 3 78 ? 85.89200 124.72500 109.46400 1.000 15.48475 78 LEU I O 1
ATOM 11510 N N . SER I 3 79 ? 85.00800 125.33300 111.44200 1.000 15.16594 79 SER I N 1
ATOM 11511 C CA . SER I 3 79 ? 84.81100 126.71200 111.01600 1.000 15.16594 79 SER I CA 1
ATOM 11512 C C . SER I 3 79 ? 86.13500 127.35600 110.63200 1.000 15.16594 79 SER I C 1
ATOM 11513 O O . SER I 3 79 ? 86.26200 127.94400 109.55000 1.000 15.16594 79 SER I O 1
ATOM 11516 N N . LEU I 3 80 ? 87.13500 127.25700 111.51300 1.000 13.87324 80 LEU I N 1
ATOM 11517 C CA . LEU I 3 80 ? 88.44100 127.84600 111.22000 1.000 13.87324 80 LEU I CA 1
ATOM 11518 C C . LEU I 3 80 ? 89.02100 127.29600 109.92200 1.000 13.87324 80 LEU I C 1
ATOM 11519 O O . LEU I 3 80 ? 89.44800 128.05700 109.04300 1.000 13.87324 80 LEU I O 1
ATOM 11524 N N . TYR I 3 81 ? 89.05200 125.97400 109.78600 1.000 15.14058 81 TYR I N 1
ATOM 11525 C CA . TYR I 3 81 ? 89.72700 125.36900 108.64900 1.000 15.14058 81 TYR I CA 1
ATOM 11526 C C . TYR I 3 81 ? 88.92100 125.45900 107.35800 1.000 15.14058 81 TYR I C 1
ATOM 11527 O O . TYR I 3 81 ? 89.47900 125.20700 106.28600 1.000 15.14058 81 TYR I O 1
ATOM 11536 N N . THR I 3 82 ? 87.63700 125.81600 107.42100 1.000 16.14894 82 THR I N 1
ATOM 11537 C CA . THR I 3 82 ? 86.89500 126.12400 106.20300 1.000 16.14894 82 THR I CA 1
ATOM 11538 C C . THR I 3 82 ? 86.97700 127.59400 105.83500 1.000 16.14894 82 THR I C 1
ATOM 11539 O O . THR I 3 82 ? 86.85800 127.93300 104.65300 1.000 16.14894 82 THR I O 1
ATOM 11543 N N . SER I 3 83 ? 87.18000 128.47300 106.81700 1.000 18.08894 83 SER I N 1
ATOM 11544 C CA . SER I 3 83 ? 87.26200 129.89900 106.53000 1.000 18.08894 83 SER I CA 1
ATOM 11545 C C . SER I 3 83 ? 88.66900 130.36400 106.19500 1.000 18.08894 83 SER I C 1
ATOM 11546 O O . SER I 3 83 ? 88.82500 131.48800 105.70900 1.000 18.08894 83 SER I O 1
ATOM 11549 N N . ILE I 3 84 ? 89.68800 129.54800 106.46700 1.000 17.27104 84 ILE I N 1
ATOM 11550 C CA . ILE I 3 84 ? 91.07200 129.94500 106.16200 1.000 17.27104 84 ILE I CA 1
ATOM 11551 C C . ILE I 3 84 ? 91.22400 130.50300 104.74500 1.000 17.27104 84 ILE I C 1
ATOM 11552 O O . ILE I 3 84 ? 91.75300 131.61600 104.59700 1.000 17.27104 84 ILE I O 1
ATOM 11557 N N . PRO I 3 85 ? 90.81000 129.80700 103.67900 1.000 19.06056 85 PRO I N 1
ATOM 11558 C CA . PRO I 3 85 ? 91.09500 130.31600 102.32700 1.000 19.06056 85 PRO I CA 1
ATOM 11559 C C . PRO I 3 85 ? 90.37600 131.60800 101.99100 1.000 19.06056 85 PRO I C 1
ATOM 11560 O O . PRO I 3 85 ? 90.74800 132.26700 101.01300 1.000 19.06056 85 PRO I O 1
ATOM 11564 N N . THR I 3 86 ? 89.35800 131.99200 102.76000 1.000 18.80032 86 THR I N 1
ATOM 11565 C CA . THR I 3 86 ? 88.71300 133.27900 102.53100 1.000 18.80032 86 THR I CA 1
ATOM 11566 C C . THR I 3 86 ? 89.43100 134.38600 103.29000 1.000 18.80032 86 THR I C 1
ATOM 11567 O O . THR I 3 86 ? 89.76800 135.42600 102.71500 1.000 18.80032 86 THR I O 1
ATOM 11571 N N . LEU I 3 87 ? 89.68200 134.17300 104.58200 1.000 20.57501 87 LEU I N 1
ATOM 11572 C CA . LEU I 3 87 ? 90.34600 135.18300 105.39500 1.000 20.57501 87 LEU I CA 1
ATOM 11573 C C . LEU I 3 87 ? 91.81100 135.36600 105.02900 1.000 20.57501 87 LEU I C 1
ATOM 11574 O O . LEU I 3 87 ? 92.43000 136.32200 105.50600 1.000 20.57501 87 LEU I O 1
ATOM 11579 N N . ILE I 3 88 ? 92.37900 134.48100 104.20700 1.000 21.04438 88 ILE I N 1
ATOM 11580 C CA . ILE I 3 88 ? 93.70100 134.73900 103.63900 1.000 21.04438 88 ILE I CA 1
ATOM 11581 C C . ILE I 3 88 ? 93.69200 136.03300 102.83700 1.000 21.04438 88 ILE I C 1
ATOM 11582 O O . ILE I 3 88 ? 94.61700 136.85000 102.93300 1.000 21.04438 88 ILE I O 1
ATOM 11587 N N . GLY I 3 89 ? 92.65300 136.24100 102.03600 1.000 22.09626 89 GLY I N 1
ATOM 11588 C CA . GLY I 3 89 ? 92.54100 137.44300 101.23000 1.000 22.09626 89 GLY I CA 1
ATOM 11589 C C . GLY I 3 89 ? 91.16300 137.65700 100.63500 1.000 22.09626 89 GLY I C 1
ATOM 11590 O O . GLY I 3 89 ? 90.86700 137.17200 99.54300 1.000 22.09626 89 GLY I O 1
ATOM 11591 N N . MET J 3 1 ? 86.18200 105.73300 111.86100 1.000 29.42820 1 MET J N 1
ATOM 11592 C CA . MET J 3 1 ? 86.10400 106.01400 113.28900 1.000 29.42820 1 MET J CA 1
ATOM 11593 C C . MET J 3 1 ? 85.37300 107.32700 113.54100 1.000 29.42820 1 MET J C 1
ATOM 11594 O O . MET J 3 1 ? 85.79500 108.38400 113.07500 1.000 29.42820 1 MET J O 1
ATOM 11599 N N . THR J 3 2 ? 84.28000 107.25500 114.29100 1.000 24.67231 2 THR J N 1
ATOM 11600 C CA . THR J 3 2 ? 83.41600 108.39400 114.54600 1.000 24.67231 2 THR J CA 1
ATOM 11601 C C . THR J 3 2 ? 83.82200 109.09500 115.83000 1.000 24.67231 2 THR J C 1
ATOM 11602 O O . THR J 3 2 ? 84.40100 108.47400 116.72700 1.000 24.67231 2 THR J O 1
ATOM 11606 N N . PRO J 3 3 ? 83.54100 110.39300 115.93500 1.000 21.13740 3 PRO J N 1
ATOM 11607 C CA . PRO J 3 3 ? 83.76500 111.10000 117.19900 1.000 21.13740 3 PRO J CA 1
ATOM 11608 C C . PRO J 3 3 ? 83.05800 110.42300 118.35900 1.000 21.13740 3 PRO J C 1
ATOM 11609 O O . PRO J 3 3 ? 83.53100 110.45400 119.49700 1.000 21.13740 3 PRO J O 1
ATOM 11613 N N . GLU J 3 4 ? 81.91800 109.80100 118.07000 1.000 22.18100 4 GLU J N 1
ATOM 11614 C CA . GLU J 3 4 ? 81.23800 108.95100 119.03800 1.000 22.18100 4 GLU J CA 1
ATOM 11615 C C . GLU J 3 4 ? 82.14200 107.84300 119.55500 1.000 22.18100 4 GLU J C 1
ATOM 11616 O O . GLU J 3 4 ? 82.14800 107.56400 120.76000 1.000 22.18100 4 GLU J O 1
ATOM 11622 N N . VAL J 3 5 ? 82.91600 107.21900 118.67100 1.000 20.14748 5 VAL J N 1
ATOM 11623 C CA . VAL J 3 5 ? 83.84400 106.17400 119.08700 1.000 20.14748 5 VAL J CA 1
ATOM 11624 C C . VAL J 3 5 ? 84.97700 106.75200 119.92500 1.000 20.14748 5 VAL J C 1
ATOM 11625 O O . VAL J 3 5 ? 85.42700 106.13100 120.89600 1.000 20.14748 5 VAL J O 1
ATOM 11629 N N . ALA J 3 6 ? 85.47700 107.93300 119.55600 1.000 18.11158 6 ALA J N 1
ATOM 11630 C CA . ALA J 3 6 ? 86.51000 108.56200 120.37200 1.000 18.11158 6 ALA J CA 1
ATOM 11631 C C . ALA J 3 6 ? 85.99400 108.85600 121.77500 1.000 18.11158 6 ALA J C 1
ATOM 11632 O O . ALA J 3 6 ? 86.72000 108.68900 122.76400 1.000 18.11158 6 ALA J O 1
ATOM 11634 N N . VAL J 3 7 ? 84.73300 109.27300 121.88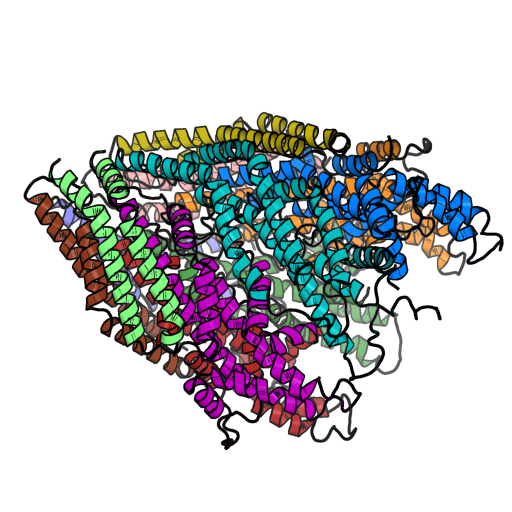300 1.000 18.91262 7 VAL J N 1
ATOM 11635 C CA . VAL J 3 7 ? 84.14900 109.50700 123.19900 1.000 18.91262 7 VAL J CA 1
ATOM 11636 C C . VAL J 3 7 ? 83.98000 108.19500 123.95300 1.000 18.91262 7 VAL J C 1
ATOM 11637 O O . VAL J 3 7 ? 84.19100 108.13600 125.16800 1.000 18.91262 7 VAL J O 1
ATOM 11641 N N . ASP J 3 8 ? 83.59400 107.12800 123.25400 1.000 19.64079 8 ASP J N 1
ATOM 11642 C CA . ASP J 3 8 ? 83.57900 105.80800 123.87700 1.000 19.64079 8 ASP J CA 1
ATOM 11643 C C . ASP J 3 8 ? 84.92600 105.49100 124.50700 1.000 19.64079 8 ASP J C 1
ATOM 11644 O O . ASP J 3 8 ? 85.00700 105.15500 125.69400 1.000 19.64079 8 ASP J O 1
ATOM 11649 N N . LEU J 3 9 ? 85.99600 105.61100 123.71900 1.000 17.47953 9 LEU J N 1
ATOM 11650 C CA . LEU J 3 9 ? 87.32700 105.26000 124.20200 1.000 17.47953 9 LEU J CA 1
ATOM 11651 C C . LEU J 3 9 ? 87.72400 106.10500 125.39700 1.000 17.47953 9 LEU J C 1
ATOM 11652 O O . LEU J 3 9 ? 88.26400 105.58900 126.38300 1.000 17.47953 9 LEU J O 1
ATOM 11657 N N . PHE J 3 10 ? 87.48600 107.41200 125.32600 1.000 17.16919 10 PHE J N 1
ATOM 11658 C CA . PHE J 3 10 ? 87.90600 108.24200 126.44300 1.000 17.16919 10 PHE J CA 1
ATOM 11659 C C . PHE J 3 10 ? 87.02300 108.04000 127.66200 1.000 17.16919 10 PHE J C 1
ATOM 11660 O O . PHE J 3 10 ? 87.47000 108.27700 128.78600 1.000 17.16919 10 PHE J O 1
ATOM 11668 N N . ARG J 3 11 ? 85.79600 107.56300 127.48200 1.000 19.05554 11 ARG J N 1
ATOM 11669 C CA . ARG J 3 11 ? 85.00800 107.19100 128.64800 1.000 19.05554 11 ARG J CA 1
ATOM 11670 C C . ARG J 3 11 ? 85.56500 105.93100 129.30000 1.000 19.05554 11 ARG J C 1
ATOM 11671 O O . ARG J 3 11 ? 85.66200 105.85900 130.53100 1.000 19.05554 11 ARG J O 1
ATOM 11679 N N . GLU J 3 12 ? 85.96700 104.94000 128.49400 1.000 17.84425 12 GLU J N 1
ATOM 11680 C CA . GLU J 3 12 ? 86.71100 103.81300 129.05800 1.000 17.84425 12 GLU J CA 1
ATOM 11681 C C . GLU J 3 12 ? 87.90700 104.29800 129.86200 1.000 17.84425 12 GLU J C 1
ATOM 11682 O O . GLU J 3 12 ? 88.05900 103.95200 131.04100 1.000 17.84425 12 GLU J O 1
ATOM 11688 N N . ALA J 3 13 ? 88.74900 105.11600 129.23700 1.000 16.90844 13 ALA J N 1
ATOM 11689 C CA . ALA J 3 13 ? 89.99400 105.53400 129.86900 1.000 16.90844 13 ALA J CA 1
ATOM 11690 C C . ALA J 3 13 ? 89.73200 106.28900 131.16200 1.000 16.90844 13 ALA J C 1
ATOM 11691 O O . ALA J 3 13 ? 90.34100 105.99800 132.19600 1.000 16.90844 13 ALA J O 1
ATOM 11693 N N . LEU J 3 14 ? 88.82500 107.26300 131.12600 1.000 17.51398 14 LEU J N 1
ATOM 11694 C CA . LEU J 3 14 ? 88.62300 108.10400 132.29300 1.000 17.51398 14 LEU J CA 1
ATOM 11695 C C . LEU J 3 14 ? 87.91100 107.36200 133.41100 1.000 17.51398 14 LEU J C 1
ATOM 11696 O O . LEU J 3 14 ? 88.22200 107.59000 134.58300 1.000 17.51398 14 LEU J O 1
ATOM 11701 N N . TRP J 3 15 ? 86.98300 106.45400 133.09400 1.000 17.89841 15 TRP J N 1
ATOM 11702 C CA . TRP J 3 15 ? 86.37500 105.69100 134.17500 1.000 17.89841 15 TRP J CA 1
ATOM 11703 C C . TRP J 3 15 ? 87.37800 104.73300 134.79800 1.000 17.89841 15 TRP J C 1
ATOM 11704 O O . TRP J 3 15 ? 87.41100 104.56900 136.02500 1.000 17.89841 15 TRP J O 1
ATOM 11715 N N . LEU J 3 16 ? 88.21600 104.10100 133.97600 1.000 17.07826 16 LEU J N 1
ATOM 11716 C CA . LEU J 3 16 ? 89.25800 103.24900 134.53100 1.000 17.07826 16 LEU J CA 1
ATOM 11717 C C . LEU J 3 16 ? 90.20600 104.05200 135.40700 1.000 17.07826 16 LEU J C 1
ATOM 11718 O O . LEU J 3 16 ? 90.59100 103.60300 136.49000 1.000 17.07826 16 LEU J O 1
ATOM 11723 N N . THR J 3 17 ? 90.57900 105.25200 134.96400 1.000 17.46708 17 THR J N 1
ATOM 11724 C CA . THR J 3 17 ? 91.49400 106.07700 135.74000 1.000 17.46708 17 THR J CA 1
ATOM 11725 C C . THR J 3 17 ? 90.87700 106.48100 137.06900 1.000 17.46708 17 THR J C 1
ATOM 11726 O O . THR J 3 17 ? 91.52700 106.39200 138.11600 1.000 17.46708 17 THR J O 1
ATOM 11730 N N . THR J 3 18 ? 89.61900 106.92500 137.05700 1.000 18.00312 18 THR J N 1
ATOM 11731 C CA . THR J 3 18 ? 89.02900 107.36600 138.31400 1.000 18.00312 18 THR J CA 1
ATOM 11732 C C . THR J 3 18 ? 88.79300 106.19900 139.26300 1.000 18.00312 18 THR J C 1
ATOM 11733 O O . THR J 3 18 ? 88.96200 106.35600 140.47700 1.000 18.00312 18 THR J O 1
ATOM 11737 N N . VAL J 3 19 ? 88.46100 105.01400 138.74700 1.000 18.83695 19 VAL J N 1
ATOM 11738 C CA . VAL J 3 19 ? 88.26900 103.89300 139.66000 1.000 18.83695 19 VAL J CA 1
ATOM 11739 C C . VAL J 3 19 ? 89.60600 103.40800 140.20900 1.000 18.83695 19 VAL J C 1
ATOM 11740 O O . VAL J 3 19 ? 89.70500 103.05200 141.38800 1.000 18.83695 19 VAL J O 1
ATOM 11744 N N . LEU J 3 20 ? 90.66400 103.41600 139.39000 1.000 18.03218 20 LEU J N 1
ATOM 11745 C CA . LEU J 3 20 ? 91.98600 103.06700 139.90100 1.000 18.03218 20 LEU J CA 1
ATOM 11746 C C . LEU J 3 20 ? 92.43000 104.04900 140.97200 1.000 18.03218 20 LEU J C 1
ATOM 11747 O O . LEU J 3 20 ? 92.94000 103.64600 142.02300 1.000 18.03218 20 LEU J O 1
ATOM 11752 N N . VAL J 3 21 ? 92.24000 105.34500 140.72500 1.000 20.50525 21 VAL J N 1
ATOM 11753 C CA . VAL J 3 21 ? 92.68300 106.34700 141.68400 1.000 20.50525 21 VAL J CA 1
ATOM 11754 C C . VAL J 3 21 ? 91.89400 106.23600 142.97800 1.000 20.50525 21 VAL J C 1
ATOM 11755 O O . VAL J 3 21 ? 92.46400 106.32400 144.07000 1.000 20.50525 21 VAL J O 1
ATOM 11759 N N . ALA J 3 22 ? 90.57900 106.02800 142.89100 1.000 20.58545 22 ALA J N 1
ATOM 11760 C CA . ALA J 3 22 ? 89.79600 105.82800 144.10500 1.000 20.58545 22 ALA J CA 1
ATOM 11761 C C . ALA J 3 22 ? 90.28600 104.60400 144.87000 1.000 20.58545 22 ALA J C 1
ATOM 11762 O O . ALA J 3 22 ? 90.58400 104.68700 146.06900 1.000 20.58545 22 ALA J O 1
ATOM 11764 N N . ILE J 3 23 ? 90.42100 103.46800 144.17800 1.000 20.50971 23 ILE J N 1
ATOM 11765 C CA . ILE J 3 23 ? 90.84500 102.23000 144.82700 1.000 20.50971 23 ILE J CA 1
ATOM 11766 C C . ILE J 3 23 ? 92.18200 102.42300 145.53200 1.000 20.50971 23 ILE J C 1
ATOM 11767 O O . ILE J 3 23 ? 92.38800 101.94200 146.65300 1.000 20.50971 23 ILE J O 1
ATOM 11772 N N . LEU J 3 24 ? 93.10000 103.15100 144.89900 1.000 23.05771 24 LEU J N 1
ATOM 11773 C CA . LEU J 3 24 ? 94.42700 103.30800 145.48100 1.000 23.05771 24 LEU J CA 1
ATOM 11774 C C . LEU J 3 24 ? 94.45700 104.33400 146.60400 1.000 23.05771 24 LEU J C 1
ATOM 11775 O O . LEU J 3 24 ? 95.24600 104.19400 147.54100 1.000 23.05771 24 LEU J O 1
ATOM 11780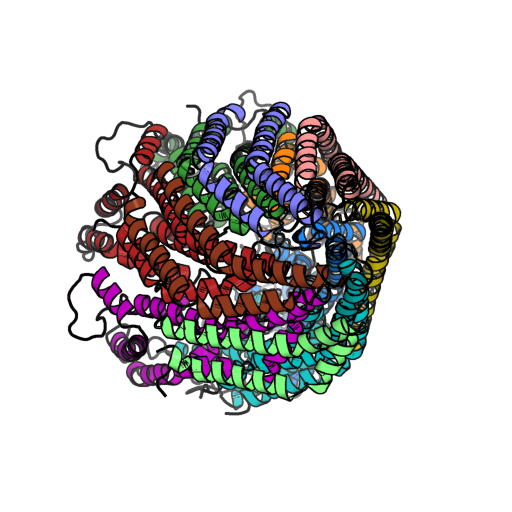 N N . VAL J 3 25 ? 93.61700 105.36000 146.54200 1.000 27.45729 25 VAL J N 1
ATOM 11781 C CA . VAL J 3 25 ? 93.79100 106.53900 147.37300 1.000 27.45729 25 VAL J CA 1
ATOM 11782 C C . VAL J 3 25 ? 92.85500 106.54600 148.57700 1.000 27.45729 25 VAL J C 1
ATOM 11783 O O . VAL J 3 25 ? 93.26900 106.93900 149.67000 1.000 27.45729 25 VAL J O 1
ATOM 11787 N N . VAL J 3 26 ? 91.60100 106.12100 148.41600 1.000 34.30641 26 VAL J N 1
ATOM 11788 C CA . VAL J 3 26 ? 90.59400 106.26800 149.47200 1.000 34.30641 26 VAL J CA 1
ATOM 11789 C C . VAL J 3 26 ? 91.03500 105.70400 150.82300 1.000 34.30641 26 VAL J C 1
ATOM 11790 O O . VAL J 3 26 ? 90.73700 106.32600 151.85100 1.000 34.30641 26 VAL J O 1
ATOM 11794 N N . PRO J 3 27 ? 91.73200 104.56300 150.90600 1.000 33.96207 27 PRO J N 1
ATOM 11795 C CA . PRO J 3 27 ? 92.23300 104.15000 152.22900 1.000 33.96207 27 PRO J CA 1
ATOM 11796 C C . PRO J 3 27 ? 93.23900 105.12300 152.82300 1.000 33.96207 27 PRO J C 1
ATOM 11797 O O . PRO J 3 27 ? 93.22100 105.36800 154.03900 1.000 33.96207 27 PRO J O 1
ATOM 11801 N N . SER J 3 28 ? 94.12200 105.68900 151.99900 1.000 35.55084 28 SER J N 1
ATOM 11802 C CA . SER J 3 28 ? 95.04300 106.69700 152.50900 1.000 35.55084 28 SER J CA 1
ATOM 11803 C C . SER J 3 28 ? 94.28900 107.93200 152.97700 1.000 35.55084 28 SER J C 1
ATOM 11804 O O . SER J 3 28 ? 94.60800 108.50100 154.02600 1.000 35.55084 28 SER J O 1
ATOM 11807 N N . LEU J 3 29 ? 93.27500 108.35200 152.22100 1.000 41.13603 29 LEU J N 1
ATOM 11808 C CA . LEU J 3 29 ? 92.45300 109.47700 152.65200 1.000 41.13603 29 LEU J CA 1
ATOM 11809 C C . LEU J 3 29 ? 91.75700 109.17900 153.97300 1.000 41.13603 29 LEU J C 1
ATOM 11810 O O . LEU J 3 29 ? 91.61800 110.06300 154.82600 1.000 41.13603 29 LEU J O 1
ATOM 11815 N N . LEU J 3 30 ? 91.31600 107.93700 154.16500 1.000 45.91903 30 LEU J N 1
ATOM 11816 C CA . LEU J 3 30 ? 90.62400 107.58700 155.39900 1.000 45.91903 30 LEU J CA 1
ATOM 11817 C C . LEU J 3 30 ? 91.57900 107.57400 156.58300 1.000 45.91903 30 LEU J C 1
ATOM 11818 O O . LEU J 3 30 ? 91.22600 108.01600 157.68000 1.000 45.91903 30 LEU J O 1
ATOM 11823 N N . CYS J 3 31 ? 92.79700 107.08200 156.38000 1.000 47.95936 31 CYS J N 1
ATOM 11824 C CA . CYS J 3 31 ? 93.78400 107.13700 157.45200 1.000 47.95936 31 CYS J CA 1
ATOM 11825 C C . CYS J 3 31 ? 94.19500 108.57200 157.74700 1.000 47.95936 31 CYS J C 1
ATOM 11826 O O . CYS J 3 31 ? 94.52200 108.90800 158.89100 1.000 47.95936 31 CYS J O 1
ATOM 11829 N N . GLY J 3 32 ? 94.17200 109.43400 156.73300 1.000 50.80695 32 GLY J N 1
ATOM 11830 C CA . GLY J 3 32 ? 94.37200 110.84800 156.98700 1.000 50.80695 32 GLY J CA 1
ATOM 11831 C C . GLY J 3 32 ? 93.25100 111.44700 157.81500 1.000 50.80695 32 GLY J C 1
ATOM 11832 O O . GLY J 3 32 ? 93.49100 112.23500 158.73000 1.000 50.80695 32 GLY J O 1
ATOM 11833 N N . LEU J 3 33 ? 92.01000 111.07000 157.51500 1.000 53.23677 33 LEU J N 1
ATOM 11834 C CA . LEU J 3 33 ? 90.89400 111.51300 158.34400 1.000 53.23677 33 LEU J CA 1
ATOM 11835 C C . LEU J 3 33 ? 91.00400 110.97500 159.76700 1.000 53.23677 33 LEU J C 1
ATOM 11836 O O . LEU J 3 33 ? 90.57100 111.63200 160.71800 1.000 53.23677 33 LEU J O 1
ATOM 11841 N N . LEU J 3 34 ? 91.59700 109.79500 159.93700 1.000 57.32244 34 LEU J N 1
ATOM 11842 C CA . LEU J 3 34 ? 91.72100 109.21900 161.27400 1.000 57.32244 34 LEU J CA 1
ATOM 11843 C C . LEU J 3 34 ? 92.84500 109.87500 162.07300 1.000 57.32244 34 LEU J C 1
ATOM 11844 O O . LEU J 3 34 ? 92.71300 110.09300 163.28400 1.000 57.32244 34 LEU J O 1
ATOM 11849 N N . VAL J 3 35 ? 93.96300 110.20100 161.42600 1.000 59.28146 35 VAL J N 1
ATOM 11850 C CA . VAL J 3 35 ? 94.95500 111.00100 162.13500 1.000 59.28146 35 VAL J CA 1
ATOM 11851 C C . VAL J 3 35 ? 94.41900 112.40600 162.37900 1.000 59.28146 35 VAL J C 1
ATOM 11852 O O . VAL J 3 35 ? 94.84200 113.08100 163.32200 1.000 59.28146 35 VAL J O 1
ATOM 11856 N N . ALA J 3 36 ? 93.46300 112.86100 161.56500 1.000 59.14755 36 ALA J N 1
ATOM 11857 C CA . ALA J 3 36 ? 92.78300 114.11800 161.86000 1.000 59.14755 36 ALA J CA 1
ATOM 11858 C C . ALA J 3 36 ? 91.91600 113.99400 163.10800 1.000 59.14755 36 ALA J C 1
ATOM 11859 O O . ALA J 3 36 ? 91.88800 114.90300 163.94400 1.000 59.14755 36 ALA J O 1
ATOM 11861 N N . MET J 3 37 ? 91.18100 112.88700 163.23500 1.000 69.64114 37 MET J N 1
ATOM 11862 C CA . MET J 3 37 ? 90.60200 112.50500 164.52200 1.000 69.64114 37 MET J CA 1
ATOM 11863 C C . MET J 3 37 ? 91.61000 112.66100 165.65200 1.000 69.64114 37 MET J C 1
ATOM 11864 O O . MET J 3 37 ? 91.36400 113.38100 166.62800 1.000 69.64114 37 MET J O 1
ATOM 11869 N N . PHE J 3 38 ? 92.74600 111.97000 165.54000 1.000 72.92813 38 PHE J N 1
ATOM 11870 C CA . PHE J 3 38 ? 93.70400 111.94500 166.64100 1.000 72.92813 38 PHE J CA 1
ATOM 11871 C C . PHE J 3 38 ? 94.18400 113.34800 166.98900 1.000 72.92813 38 PHE J C 1
ATOM 11872 O O . PHE J 3 38 ? 94.23800 113.71700 168.16700 1.000 72.92813 38 PHE J O 1
ATOM 11880 N N . GLN J 3 39 ? 94.51600 114.15200 165.98000 1.000 73.39433 39 GLN J N 1
ATOM 11881 C CA . GLN J 3 39 ? 94.95800 115.52000 166.21000 1.000 73.39433 39 GLN J CA 1
ATOM 11882 C C . GLN J 3 39 ? 93.83400 116.44100 166.66300 1.000 73.39433 39 GLN J C 1
ATOM 11883 O O . GLN J 3 39 ? 94.11700 117.54200 167.14400 1.000 73.39433 39 GLN J O 1
ATOM 11889 N N . ALA J 3 40 ? 92.57700 116.03500 166.51000 1.000 77.66032 40 ALA J N 1
ATOM 11890 C CA . ALA J 3 40 ? 91.46900 116.84300 166.99700 1.000 77.66032 40 ALA J CA 1
ATOM 11891 C C . ALA J 3 40 ? 91.07000 116.49700 168.42200 1.000 77.66032 40 ALA J C 1
ATOM 11892 O O . ALA J 3 40 ? 90.52300 117.35100 169.12800 1.000 77.66032 40 ALA J O 1
ATOM 11894 N N . ALA J 3 41 ? 91.31700 115.26100 168.85600 1.000 82.33448 41 ALA J N 1
ATOM 11895 C CA . ALA J 3 41 ? 91.02300 114.89300 170.23600 1.000 82.33448 41 ALA J CA 1
ATOM 11896 C C . ALA J 3 41 ? 91.86300 115.72100 171.19900 1.000 82.33448 41 ALA J C 1
ATOM 11897 O O . ALA J 3 41 ? 91.33800 116.53100 171.97300 1.000 82.33448 41 ALA J O 1
ATOM 11899 N N . THR J 3 42 ? 93.17700 115.53400 171.15700 1.000 84.59346 42 THR J N 1
ATOM 11900 C CA . THR J 3 42 ? 94.12400 116.40400 171.83000 1.000 84.59346 42 THR J CA 1
ATOM 11901 C C . THR J 3 42 ? 94.69000 117.38300 170.81000 1.000 84.59346 42 THR J C 1
ATOM 11902 O O . THR J 3 42 ? 95.00100 117.00200 169.67700 1.000 84.59346 42 THR J O 1
ATOM 11906 N N . GLN J 3 43 ? 94.85200 118.64200 171.22100 1.000 86.58987 43 GLN J N 1
ATOM 11907 C CA . GLN J 3 43 ? 95.12400 119.71300 170.26500 1.000 86.58987 43 GLN J CA 1
ATOM 11908 C C . GLN J 3 43 ? 96.52800 119.60100 169.68600 1.000 86.58987 43 GLN J C 1
ATOM 11909 O O . GLN J 3 43 ? 97.31800 120.54200 169.79000 1.000 86.58987 43 GLN J O 1
ATOM 11915 N N . ILE J 3 44 ? 96.83800 118.47900 169.04400 1.000 85.97184 44 ILE J N 1
ATOM 11916 C CA . ILE J 3 44 ? 98.17000 118.24500 168.48500 1.000 85.97184 44 ILE J CA 1
ATOM 11917 C C . ILE J 3 44 ? 98.16400 118.84700 167.08300 1.000 85.97184 44 ILE J C 1
ATOM 11918 O O . ILE J 3 44 ? 97.73500 118.22200 166.11700 1.000 85.97184 44 ILE J O 1
ATOM 11923 N N . ASN J 3 45 ? 98.63800 120.08700 166.97200 1.000 88.39669 45 ASN J N 1
ATOM 11924 C CA . ASN J 3 45 ? 98.73100 120.75300 165.67400 1.000 88.39669 45 ASN J CA 1
ATOM 11925 C C . ASN J 3 45 ? 100.06100 120.32500 165.06800 1.000 88.39669 45 ASN J C 1
ATOM 11926 O O . ASN J 3 45 ? 101.07300 121.02100 165.16100 1.000 88.39669 45 ASN J O 1
ATOM 11931 N N . GLU J 3 46 ? 100.05900 119.15400 164.44500 1.000 83.07457 46 GLU J N 1
ATOM 11932 C CA . GLU J 3 46 ? 101.25800 118.57000 163.87000 1.000 83.07457 46 GLU J CA 1
ATOM 11933 C C . GLU J 3 46 ? 101.12800 118.48400 162.35300 1.000 83.07457 46 GLU J C 1
ATOM 11934 O O . GLU J 3 46 ? 100.06100 118.75400 161.79400 1.000 83.07457 46 GLU J O 1
ATOM 11940 N N . GLN J 3 47 ? 102.21500 118.08600 161.68700 1.000 73.96523 47 GLN J N 1
ATOM 11941 C CA . GLN J 3 47 ? 102.28000 118.20400 160.23600 1.000 73.96523 47 GLN J CA 1
ATOM 11942 C C . GLN J 3 47 ? 102.64600 116.90400 159.53700 1.000 73.96523 47 GLN J C 1
ATOM 11943 O O . GLN J 3 47 ? 102.51100 116.81900 158.31300 1.000 73.96523 47 GLN J O 1
ATOM 11949 N N . THR J 3 48 ? 103.13100 115.89800 160.26500 1.000 64.70867 48 THR J N 1
ATOM 11950 C CA . THR J 3 48 ? 103.70500 114.72300 159.62600 1.000 64.70867 48 THR J CA 1
ATOM 11951 C C . THR J 3 48 ? 103.27500 113.39100 160.20600 1.000 64.70867 48 THR J C 1
ATOM 11952 O O . THR J 3 48 ? 103.43300 112.36300 159.52500 1.000 64.70867 48 THR J O 1
ATOM 11956 N N . LEU J 3 49 ? 102.77200 113.35900 161.43900 1.000 61.59093 49 LEU J N 1
ATOM 11957 C CA . LEU J 3 49 ? 102.09800 112.14300 161.86100 1.000 61.59093 49 LEU J CA 1
ATOM 11958 C C . LEU J 3 49 ? 100.80800 111.94000 161.09700 1.000 61.59093 49 LEU J C 1
ATOM 11959 O O . LEU J 3 49 ? 100.13500 110.92100 161.28200 1.000 61.59093 49 LEU J O 1
ATOM 11964 N N . SER J 3 50 ? 100.45600 112.90700 160.25400 1.000 54.71215 50 SER J N 1
ATOM 11965 C CA . SER J 3 50 ? 99.40200 112.76900 159.26800 1.000 54.71215 50 SER J CA 1
ATOM 11966 C C . SER J 3 50 ? 99.91600 112.30200 157.91800 1.000 54.71215 50 SER J C 1
ATOM 11967 O O . SER J 3 50 ? 99.11500 111.85300 157.09700 1.000 54.71215 50 SER J O 1
ATOM 11970 N N . PHE J 3 51 ? 101.22100 112.40100 157.65700 1.000 44.34132 51 PHE J N 1
ATOM 11971 C CA . PHE J 3 51 ? 101.73300 111.91000 156.38200 1.000 44.34132 51 PHE J CA 1
ATOM 11972 C C . PHE J 3 51 ? 102.22800 110.47800 156.48900 1.000 44.34132 51 PHE J C 1
ATOM 11973 O O . PHE J 3 51 ? 102.00600 109.67300 155.58000 1.000 44.34132 51 PHE J O 1
ATOM 11981 N N . LEU J 3 52 ? 102.93200 110.14900 157.56800 1.000 49.05000 52 LEU J N 1
ATOM 11982 C CA . LEU J 3 52 ? 103.52300 108.81200 157.64300 1.000 49.05000 52 LEU J CA 1
ATOM 11983 C C . LEU J 3 52 ? 102.48200 107.70100 157.56900 1.000 49.05000 52 LEU J C 1
ATOM 11984 O O . LEU J 3 52 ? 102.64100 106.79600 156.72900 1.000 49.05000 52 LEU J O 1
ATOM 11989 N N . PRO J 3 53 ? 101.42200 107.68800 158.38600 1.000 45.88968 53 PRO J N 1
ATOM 11990 C CA . PRO J 3 53 ? 100.42400 106.61900 158.24400 1.000 45.88968 53 PRO J CA 1
ATOM 11991 C C . PRO J 3 53 ? 99.78000 106.58400 156.87600 1.000 45.88968 53 PRO J C 1
ATOM 11992 O O . PRO J 3 53 ? 99.46900 105.49600 156.37900 1.000 45.88968 53 PRO J O 1
ATOM 11996 N N . ARG J 3 54 ? 99.57400 107.74100 156.24600 1.000 38.31020 54 ARG J N 1
ATOM 11997 C CA . ARG J 3 54 ? 98.97900 107.75200 154.91600 1.000 38.31020 54 ARG J CA 1
ATOM 11998 C C . ARG J 3 54 ? 99.87700 107.05000 153.91000 1.000 38.31020 54 ARG J C 1
ATOM 11999 O O . ARG J 3 54 ? 99.40000 106.26300 153.08700 1.000 38.31020 54 ARG J O 1
ATOM 12007 N N . LEU J 3 55 ? 101.18500 107.29000 153.98100 1.000 38.83104 55 LEU J N 1
ATOM 12008 C CA . LEU J 3 55 ? 102.10100 106.60900 153.07400 1.000 38.83104 55 LEU J CA 1
ATOM 12009 C C . LEU J 3 55 ? 102.16800 105.11800 153.36800 1.000 38.83104 55 LEU J C 1
ATOM 12010 O O . LEU J 3 55 ? 102.19800 104.29500 152.44200 1.000 38.83104 55 LEU J O 1
ATOM 12015 N N . LEU J 3 56 ? 102.20700 104.74700 154.64900 1.000 40.72089 56 LEU J N 1
ATOM 12016 C CA . LEU J 3 56 ? 102.24200 103.33000 154.99400 1.000 40.72089 56 LEU J CA 1
ATOM 12017 C C . LEU J 3 56 ? 101.01200 102.61300 154.45700 1.000 40.72089 56 LEU J C 1
ATOM 12018 O O . LEU J 3 56 ? 101.11600 101.53200 153.86700 1.000 40.72089 56 LEU J O 1
ATOM 12023 N N . VAL J 3 57 ? 99.83500 103.21500 154.63400 1.000 35.32600 57 VAL J N 1
ATOM 12024 C CA . VAL J 3 57 ? 98.60600 102.59000 154.16600 1.000 35.32600 57 VAL J CA 1
ATOM 12025 C C . VAL J 3 57 ? 98.53800 102.58200 152.64900 1.000 35.32600 57 VAL J C 1
ATOM 12026 O O . VAL J 3 57 ? 98.01800 101.63500 152.05900 1.000 35.32600 57 VAL J O 1
ATOM 12030 N N . MET J 3 58 ? 99.08000 103.60400 151.98400 1.000 37.13901 58 MET J N 1
ATOM 12031 C CA . MET J 3 58 ? 99.11800 103.57800 150.52500 1.000 37.13901 58 MET J CA 1
ATOM 12032 C C . MET J 3 58 ? 99.97700 102.43000 150.01600 1.000 37.13901 58 MET J C 1
ATOM 12033 O O . MET J 3 58 ? 99.58200 101.71500 149.08800 1.000 37.13901 58 MET J O 1
ATOM 12038 N N . LEU J 3 59 ? 101.15400 102.23400 150.60800 1.000 38.01082 59 LEU J N 1
ATOM 12039 C CA . LEU J 3 59 ? 102.01700 101.15000 150.14900 1.000 38.01082 59 LEU J CA 1
ATOM 12040 C C . LEU J 3 59 ? 101.41700 99.78900 150.48000 1.000 38.01082 59 LEU J C 1
ATOM 12041 O O . LEU J 3 59 ? 101.50100 98.85300 149.67400 1.000 38.01082 59 LEU J O 1
ATOM 12046 N N . VAL J 3 60 ? 100.79100 99.66200 151.65200 1.000 36.45388 60 VAL J N 1
ATOM 12047 C CA . VAL J 3 60 ? 100.12100 98.41400 152.00300 1.000 36.45388 60 VAL J CA 1
ATOM 12048 C C . VAL J 3 60 ? 98.96400 98.14300 151.05000 1.000 36.45388 60 VAL J C 1
ATOM 12049 O O . VAL J 3 60 ? 98.72800 97.00000 150.64800 1.000 36.45388 60 VAL J O 1
ATOM 12053 N N . THR J 3 61 ? 98.23400 99.19000 150.66100 1.000 33.02184 61 THR J N 1
ATOM 12054 C CA . THR J 3 61 ? 97.13500 99.02500 149.72000 1.000 33.02184 61 THR J CA 1
ATOM 12055 C C . THR J 3 61 ? 97.64500 98.60000 148.35500 1.000 33.02184 61 THR J C 1
ATOM 12056 O O . THR J 3 61 ? 97.04000 97.74600 147.70500 1.000 33.02184 61 THR J O 1
ATOM 12060 N N . LEU J 3 62 ? 98.75500 99.17900 147.90300 1.000 35.59254 62 LEU J N 1
ATOM 12061 C CA . LEU J 3 62 ? 99.35700 98.72000 146.65600 1.000 35.59254 62 LEU J CA 1
ATOM 12062 C C . LEU J 3 62 ? 99.72500 97.24500 146.74000 1.000 35.59254 62 LEU J C 1
ATOM 12063 O O . LEU J 3 62 ? 99.37800 96.45900 145.85300 1.000 35.59254 62 LEU J O 1
ATOM 12068 N N . ILE J 3 63 ? 100.40200 96.84500 147.82000 1.000 34.79902 63 ILE J N 1
ATOM 12069 C CA . ILE J 3 63 ? 100.82800 95.45200 147.96000 1.000 34.79902 63 ILE J CA 1
ATOM 12070 C C . ILE J 3 63 ? 99.62300 94.51800 147.96400 1.000 34.79902 63 ILE J C 1
ATOM 12071 O O . ILE J 3 63 ? 99.62600 93.46800 147.31100 1.000 34.79902 63 ILE J O 1
ATOM 12076 N N . VAL J 3 64 ? 98.57400 94.88600 148.70000 1.000 31.84167 64 VAL J N 1
ATOM 12077 C CA . VAL J 3 64 ? 97.40800 94.01800 148.82500 1.000 31.84167 64 VAL J CA 1
ATOM 12078 C C . VAL J 3 64 ? 96.65300 93.94000 147.50600 1.000 31.84167 64 VAL J C 1
ATOM 12079 O O . VAL J 3 64 ? 96.38000 92.84900 146.99300 1.000 31.84167 64 VAL J O 1
ATOM 12083 N N . ILE J 3 65 ? 96.29300 95.09500 146.94300 1.000 30.62635 65 ILE J N 1
ATOM 12084 C CA . ILE J 3 65 ? 95.52500 95.11700 145.70200 1.000 30.62635 65 ILE J CA 1
ATOM 12085 C C . ILE J 3 65 ? 96.31400 94.44800 144.58400 1.000 30.62635 65 ILE J C 1
ATOM 12086 O O . ILE J 3 65 ? 95.91700 93.39600 144.07500 1.000 30.62635 65 ILE J O 1
ATOM 12091 N N . GLY J 3 66 ? 97.44300 95.04300 144.19200 1.000 28.30831 66 GLY J N 1
ATOM 12092 C CA . GLY J 3 66 ? 98.44400 94.34300 143.42300 1.000 28.30831 66 GLY J CA 1
ATOM 12093 C C . GLY J 3 66 ? 97.93900 93.55500 142.23500 1.000 28.30831 66 GLY J C 1
ATOM 12094 O O . GLY J 3 66 ? 97.52000 94.10400 141.21100 1.000 28.30831 66 GLY J O 1
ATOM 12095 N N . PRO J 3 67 ? 97.98800 92.22600 142.36900 1.000 29.34302 67 PRO J N 1
ATOM 12096 C CA . PRO J 3 67 ? 97.73700 91.34900 141.21400 1.000 29.34302 67 PRO J CA 1
ATOM 12097 C C . PRO J 3 67 ? 96.40900 91.57700 140.51300 1.000 29.34302 67 PRO J C 1
ATOM 12098 O O . PRO J 3 67 ? 96.37200 91.55100 139.28000 1.000 29.34302 67 PRO J O 1
ATOM 12102 N N . TRP J 3 68 ? 95.31300 91.80000 141.23800 1.000 29.51816 68 TRP J N 1
ATOM 12103 C CA . TRP J 3 68 ? 94.03900 91.90800 140.53600 1.000 29.51816 68 TRP J CA 1
ATOM 12104 C C . TRP J 3 68 ? 93.84100 93.27100 139.88600 1.000 29.51816 68 TRP J C 1
ATOM 12105 O O . TRP J 3 68 ? 93.19900 93.35100 138.83100 1.000 29.51816 68 TRP J O 1
ATOM 12116 N N . LEU J 3 69 ? 94.41200 94.33200 140.45500 1.000 24.18316 69 LEU J N 1
ATOM 12117 C CA . LEU J 3 69 ? 94.47600 95.59600 139.73000 1.000 24.18316 69 LEU J CA 1
ATOM 12118 C C . LEU J 3 69 ? 95.29700 95.44700 138.45900 1.000 24.18316 69 LEU J C 1
ATOM 12119 O O . LEU J 3 69 ? 94.90900 95.94400 137.39300 1.000 24.18316 69 LEU J O 1
ATOM 12124 N N . LEU J 3 70 ? 96.44000 94.77000 138.55700 1.000 22.82886 70 LEU J N 1
ATOM 12125 C CA . LEU J 3 70 ? 97.25000 94.52200 137.37400 1.000 22.82886 70 LEU J CA 1
ATOM 12126 C C . LEU J 3 70 ? 96.48800 93.71200 136.33700 1.000 22.82886 70 LEU J C 1
ATOM 12127 O O . LEU J 3 70 ? 96.63000 93.95600 135.14000 1.000 22.82886 70 LEU J O 1
ATOM 12132 N N . LYS J 3 71 ? 95.65700 92.76700 136.77200 1.000 21.68638 71 LYS J N 1
ATOM 12133 C CA . LYS J 3 71 ? 94.89700 91.95500 135.82500 1.000 21.68638 71 LYS J CA 1
ATOM 12134 C C . LYS J 3 71 ? 93.82400 92.78000 135.12500 1.000 21.68638 71 LYS J C 1
ATOM 12135 O O . LYS J 3 71 ? 93.65700 92.68900 133.89700 1.000 21.68638 71 LYS J O 1
ATOM 12141 N N . ILE J 3 72 ? 93.07400 93.57300 135.89700 1.000 21.69705 72 ILE J N 1
ATOM 12142 C CA . ILE J 3 72 ? 92.11700 94.50800 135.31200 1.000 21.69705 72 ILE J CA 1
ATOM 12143 C C . ILE J 3 72 ? 92.78900 95.35800 134.24700 1.000 21.69705 72 ILE J C 1
ATOM 12144 O O . ILE J 3 72 ? 92.30100 95.47000 133.11500 1.000 21.69705 72 ILE J O 1
ATOM 12149 N N . PHE J 3 73 ? 93.92800 95.95800 134.58600 1.000 19.64075 73 PHE J N 1
ATOM 12150 C CA . PHE J 3 73 ? 94.59000 96.80200 133.60300 1.000 19.64075 73 PHE J CA 1
ATOM 12151 C C . PHE J 3 73 ? 95.09300 95.99700 132.41300 1.000 19.64075 73 PHE J C 1
ATOM 12152 O O . PHE J 3 73 ? 95.05000 96.48400 131.27900 1.000 19.64075 73 PHE J O 1
ATOM 12160 N N . MET J 3 74 ? 95.56700 94.77300 132.64400 1.000 20.94339 74 MET J N 1
ATOM 12161 C CA . MET J 3 74 ? 96.13500 93.99200 131.55600 1.000 20.94339 74 MET J CA 1
ATOM 12162 C C . MET J 3 74 ? 95.08400 93.67300 130.51500 1.000 20.94339 74 MET J C 1
ATOM 12163 O O . MET J 3 74 ? 95.34300 93.77900 129.31400 1.000 20.94339 74 MET J O 1
ATOM 12168 N N . GLU J 3 75 ? 93.89100 93.27600 130.94500 1.000 21.91384 75 GLU J N 1
ATOM 12169 C CA . GLU J 3 75 ? 92.90300 92.89400 129.94700 1.000 21.91384 75 GLU J CA 1
ATOM 12170 C C . GLU J 3 75 ? 92.07400 94.08900 129.47200 1.000 21.91384 75 GLU J C 1
ATOM 12171 O O . GLU J 3 75 ? 91.45600 94.02400 128.40500 1.000 21.91384 75 GLU J O 1
ATOM 12177 N N . TYR J 3 76 ? 92.13100 95.23200 130.17300 1.000 18.97569 76 TYR J N 1
ATOM 12178 C CA . TYR J 3 76 ? 91.72400 96.47300 129.50700 1.000 18.97569 76 TYR J CA 1
ATOM 12179 C C . TYR J 3 76 ? 92.65600 96.78900 128.34300 1.000 18.97569 76 TYR J C 1
ATOM 12180 O O . TYR J 3 76 ? 92.20400 97.07800 127.22600 1.000 18.97569 76 TYR J O 1
ATOM 12189 N N . MET J 3 77 ? 93.97000 96.74400 128.59100 1.000 18.60352 77 MET J N 1
ATOM 12190 C CA . MET J 3 77 ? 94.93800 96.96900 127.52300 1.000 18.60352 77 MET J CA 1
ATOM 12191 C C . MET J 3 77 ? 94.77500 95.94500 126.41200 1.000 18.60352 77 MET J C 1
ATOM 12192 O O . MET J 3 77 ? 94.90800 96.27200 125.22800 1.000 18.60352 77 MET J O 1
ATOM 12197 N N . LEU J 3 78 ? 94.47700 94.69900 126.77500 1.000 19.19065 78 LEU J N 1
ATOM 12198 C CA . LEU J 3 78 ? 94.30200 93.66000 125.77000 1.000 19.19065 78 LEU J CA 1
ATOM 12199 C C . LEU J 3 78 ? 93.04600 93.89700 124.94400 1.000 19.19065 78 LEU J C 1
ATOM 12200 O O . LEU J 3 78 ? 93.05400 93.69700 123.72500 1.000 19.19065 78 LEU J O 1
ATOM 12205 N N . SER J 3 79 ? 91.95800 94.32900 125.58600 1.000 19.34687 79 SER J N 1
ATOM 12206 C CA . SER J 3 79 ? 90.76200 94.70600 124.84400 1.000 19.34687 79 SER J CA 1
ATOM 12207 C C . SER J 3 79 ? 91.07300 95.79700 123.83000 1.000 19.34687 79 SER J C 1
ATOM 12208 O O . SER J 3 79 ? 90.72600 95.67900 122.64800 1.000 19.34687 79 SER J O 1
ATOM 12211 N N . LEU J 3 80 ? 91.72600 96.87300 124.27900 1.000 17.49613 80 LEU J N 1
ATOM 12212 C CA . LEU J 3 80 ? 92.06500 97.96500 123.36900 1.000 17.49613 80 LEU J CA 1
ATOM 12213 C C . LEU J 3 80 ? 92.90400 97.47300 122.19600 1.000 17.49613 80 LEU J C 1
ATOM 12214 O O . LEU J 3 80 ? 92.59500 97.75400 121.03000 1.000 17.49613 80 LEU J O 1
ATOM 12219 N N . TYR J 3 81 ? 93.97600 96.74100 122.48400 1.000 17.80187 81 TYR J N 1
ATOM 12220 C CA . TYR J 3 81 ? 94.91000 96.36300 121.43600 1.000 17.80187 81 TYR J CA 1
ATOM 12221 C C . TYR J 3 81 ? 94.39800 95.22500 120.56000 1.000 17.80187 81 TYR J C 1
ATOM 12222 O O . TYR J 3 81 ? 94.97900 94.97900 119.49900 1.000 17.80187 81 TYR J O 1
ATOM 12231 N N . THR J 3 82 ? 93.33100 94.53100 120.96100 1.000 18.68296 82 THR J N 1
ATOM 12232 C CA . THR J 3 82 ? 92.68200 93.58700 120.05800 1.000 18.68296 82 THR J CA 1
ATOM 12233 C C . THR J 3 82 ? 91.58100 94.23500 119.23900 1.000 18.68296 82 THR J C 1
ATOM 12234 O O . THR J 3 82 ? 91.28600 93.76600 118.13500 1.000 18.68296 82 THR J O 1
ATOM 12238 N N . SER J 3 83 ? 90.97100 95.30400 119.75100 1.000 19.30323 83 SER J N 1
ATOM 12239 C CA . SER J 3 83 ? 89.90200 95.97000 119.01800 1.000 19.30323 83 SER J CA 1
ATOM 12240 C C . SER J 3 83 ? 90.40200 97.05000 118.07300 1.000 19.30323 83 SER J C 1
ATOM 12241 O O . SER J 3 83 ? 89.62500 97.51500 117.23500 1.000 19.30323 83 SER J O 1
ATOM 12244 N N . ILE J 3 84 ? 91.65900 97.47600 118.20700 1.000 18.97472 84 ILE J N 1
ATOM 12245 C CA . ILE J 3 84 ? 92.19900 98.51800 117.32000 1.000 18.97472 84 ILE J CA 1
ATOM 12246 C C . ILE J 3 84 ? 91.90400 98.24200 115.84400 1.000 18.97472 84 ILE J C 1
ATOM 12247 O O . ILE J 3 84 ? 91.34900 99.12700 115.17300 1.000 18.97472 84 ILE J O 1
ATOM 12252 N N . PRO J 3 85 ? 92.24400 97.07900 115.27500 1.000 20.51047 85 PRO J N 1
ATOM 12253 C CA . PRO J 3 85 ? 92.06700 96.90400 113.82500 1.000 20.51047 85 PRO J CA 1
ATOM 12254 C C . PRO J 3 85 ? 90.61800 96.90800 113.37600 1.000 20.51047 85 PRO J C 1
ATOM 12255 O O . PRO J 3 85 ? 90.36000 97.05000 112.17500 1.000 20.51047 85 PRO J O 1
ATOM 12259 N N . THR J 3 86 ? 89.66400 96.75200 114.29300 1.000 21.40178 86 THR J N 1
ATOM 12260 C CA . THR J 3 86 ? 88.26100 96.85800 113.91400 1.000 21.40178 86 THR J CA 1
ATOM 12261 C C . THR J 3 86 ? 87.79100 98.30400 113.97500 1.000 21.40178 86 THR J C 1
ATOM 12262 O O . THR J 3 86 ? 87.19500 98.81200 113.02000 1.000 21.40178 86 THR J O 1
ATOM 12266 N N . LEU J 3 87 ? 88.06300 98.98600 115.08700 1.000 21.69190 87 LEU J N 1
ATOM 12267 C CA . LEU J 3 87 ? 87.63600 100.36900 115.24600 1.000 21.69190 87 LEU J CA 1
ATOM 12268 C C . LEU J 3 87 ? 88.39700 101.32900 114.34300 1.000 21.69190 87 LEU J C 1
ATOM 12269 O O . LEU J 3 87 ? 87.99800 102.49200 114.23800 1.000 21.69190 87 LEU J O 1
ATOM 12274 N N . ILE J 3 88 ? 89.47600 100.87800 113.69800 1.000 22.92424 88 ILE J N 1
ATOM 12275 C CA . ILE J 3 88 ? 90.09800 101.68000 112.64600 1.000 22.92424 88 ILE J CA 1
ATOM 12276 C C . ILE J 3 88 ? 89.09800 101.96600 111.53300 1.000 22.92424 88 ILE J C 1
ATOM 12277 O O . ILE J 3 88 ? 89.01000 103.09300 111.02900 1.000 22.92424 88 ILE J O 1
ATOM 12282 N N . GLY J 3 89 ? 88.33100 100.95700 111.13500 1.000 26.19456 89 GLY J N 1
ATOM 12283 C CA . GLY J 3 89 ? 87.34200 101.12100 110.08500 1.000 26.19456 89 GLY J CA 1
ATOM 12284 C C . GLY J 3 89 ? 86.35700 99.97400 109.98700 1.000 26.19456 89 GLY J C 1
ATOM 12285 O O . GLY J 3 89 ? 86.60300 98.99100 109.28700 1.000 26.19456 89 GLY J O 1
ATOM 12286 N N . MET K 3 1 ? 107.77300 87.07900 131.38200 1.000 40.77418 1 MET K N 1
ATOM 12287 C CA . MET K 3 1 ? 107.88600 87.57200 132.74900 1.000 40.77418 1 MET K CA 1
ATOM 12288 C C . MET K 3 1 ? 106.85800 86.91200 133.65800 1.000 40.77418 1 MET K C 1
ATOM 12289 O O . MET K 3 1 ? 107.08900 86.78900 134.85900 1.000 40.77418 1 MET K O 1
ATOM 12294 N N . THR K 3 2 ? 105.73800 86.46400 133.07300 1.000 41.81649 2 THR K N 1
ATOM 12295 C CA . THR K 3 2 ? 104.67900 85.79800 133.82700 1.000 41.81649 2 THR K CA 1
ATOM 12296 C C . THR K 3 2 ? 104.22700 86.68300 134.98500 1.000 41.81649 2 THR K C 1
ATOM 12297 O O . THR K 3 2 ? 104.68800 86.50700 136.12000 1.000 41.81649 2 THR K O 1
ATOM 12301 N N . PRO K 3 3 ? 103.33200 87.65300 134.72100 1.000 40.91677 3 PRO K N 1
ATOM 12302 C CA . PRO K 3 3 ? 103.09900 88.78800 135.63300 1.000 40.91677 3 PRO K CA 1
ATOM 12303 C C . PRO K 3 3 ? 103.18900 88.51800 137.12700 1.000 40.91677 3 PRO K C 1
ATOM 12304 O O . PRO K 3 3 ? 103.47900 89.44300 137.89100 1.000 40.91677 3 PRO K O 1
ATOM 12308 N N . GLU K 3 4 ? 102.90200 87.29000 137.56200 1.000 42.95900 4 GLU K N 1
ATOM 12309 C CA . GLU K 3 4 ? 103.09600 86.92500 138.96400 1.000 42.95900 4 GLU K CA 1
ATOM 12310 C C . GLU K 3 4 ? 104.48700 87.31800 139.45800 1.000 42.95900 4 GLU K C 1
ATOM 12311 O O . GLU K 3 4 ? 104.64300 87.84400 140.56600 1.000 42.95900 4 GLU K O 1
ATOM 12317 N N . VAL K 3 5 ? 105.51100 87.09000 138.63200 1.000 42.75794 5 VAL K N 1
ATOM 12318 C CA . VAL K 3 5 ? 106.87800 87.44300 139.01300 1.000 42.75794 5 VAL K CA 1
ATOM 12319 C C . VAL K 3 5 ? 107.02700 88.95400 139.15400 1.000 42.75794 5 VAL K C 1
ATOM 12320 O O . VAL K 3 5 ? 107.69900 89.44600 140.07200 1.000 42.75794 5 VAL K O 1
ATOM 12324 N N . ALA K 3 6 ? 106.42300 89.71300 138.23700 1.000 42.68476 6 ALA K N 1
ATOM 12325 C CA . ALA K 3 6 ? 106.51100 91.16700 138.31100 1.000 42.68476 6 ALA K CA 1
ATOM 12326 C C . ALA K 3 6 ? 105.83800 91.69100 139.57000 1.000 42.68476 6 ALA K C 1
ATOM 12327 O O . ALA K 3 6 ? 106.36000 92.59700 140.23000 1.000 42.68476 6 ALA K O 1
ATOM 12329 N N . VAL K 3 7 ? 104.68200 91.12700 139.92600 1.000 42.67983 7 VAL K N 1
ATOM 12330 C CA . VAL K 3 7 ? 104.03200 91.51400 141.17500 1.000 42.67983 7 VAL K CA 1
ATOM 12331 C C . VAL K 3 7 ? 104.90100 91.13700 142.36400 1.000 42.67983 7 VAL K C 1
ATOM 12332 O O . VAL K 3 7 ? 104.94700 91.85700 143.36500 1.000 42.67983 7 VAL K O 1
ATOM 12336 N N . ASP K 3 8 ? 105.60100 90.00300 142.28000 1.000 44.77285 8 ASP K N 1
ATOM 12337 C CA . ASP K 3 8 ? 106.48600 89.60600 143.37000 1.000 44.77285 8 ASP K CA 1
ATOM 12338 C C . ASP K 3 8 ? 107.59000 90.63100 143.58100 1.000 44.77285 8 ASP K C 1
ATOM 12339 O O . ASP K 3 8 ? 107.82300 91.09100 144.70800 1.000 44.77285 8 ASP K O 1
ATOM 12344 N N . LEU K 3 9 ? 108.28000 90.99700 142.50100 1.000 43.29149 9 LEU K N 1
ATOM 12345 C CA . LEU K 3 9 ? 109.34100 91.99600 142.58900 1.000 43.29149 9 LEU K CA 1
ATOM 12346 C C . LEU K 3 9 ? 108.80500 93.33200 143.08400 1.000 43.29149 9 LEU K C 1
ATOM 12347 O O . LEU K 3 9 ? 109.45100 94.01200 143.89300 1.000 43.29149 9 LEU K O 1
ATOM 12352 N N . PHE K 3 10 ? 107.62000 93.72300 142.61800 1.000 41.40463 10 PHE K N 1
ATOM 12353 C CA . PHE K 3 10 ? 107.08100 95.01300 143.01900 1.000 41.40463 10 PHE K CA 1
ATOM 12354 C C . PHE K 3 10 ? 106.66200 95.00500 144.48200 1.000 41.40463 10 PHE K C 1
ATOM 12355 O O . PHE K 3 10 ? 106.82600 96.00700 145.18500 1.000 41.40463 10 PHE K O 1
ATOM 12363 N N . ARG K 3 11 ? 106.14100 93.87700 144.96800 1.000 41.95881 11 ARG K N 1
ATOM 12364 C CA . ARG K 3 11 ? 105.83900 93.75400 146.39000 1.000 41.95881 11 ARG K CA 1
ATOM 12365 C C . ARG K 3 11 ? 107.10900 93.84300 147.22100 1.000 41.95881 11 ARG K C 1
ATOM 12366 O O . ARG K 3 11 ? 107.13400 94.50700 148.26300 1.000 41.95881 11 ARG K O 1
ATOM 12374 N N . GLU K 3 12 ? 108.17200 93.17100 146.77600 1.000 42.81947 12 GLU K N 1
ATOM 12375 C CA . GLU K 3 12 ? 109.45200 93.25700 147.47200 1.000 42.81947 12 GLU K CA 1
ATOM 12376 C C . GLU K 3 12 ? 109.93400 94.70000 147.56200 1.000 42.81947 12 GLU K C 1
ATOM 12377 O O . GLU K 3 12 ? 110.31300 95.17500 148.64200 1.000 42.81947 12 GLU K O 1
ATOM 12383 N N . ALA K 3 13 ? 109.91000 95.41600 146.43700 1.000 38.37547 13 ALA K N 1
ATOM 12384 C CA . ALA K 3 13 ? 110.39200 96.79300 146.41900 1.000 38.37547 13 ALA K CA 1
ATOM 12385 C C . ALA K 3 13 ? 109.52400 97.70700 147.27600 1.000 38.37547 13 ALA K C 1
ATOM 12386 O O . ALA K 3 13 ? 110.04100 98.58400 147.97700 1.000 38.37547 13 ALA K O 1
ATOM 12388 N N . LEU K 3 14 ? 108.20300 97.53000 147.23000 1.000 39.99571 14 LEU K N 1
ATOM 12389 C CA . LEU K 3 14 ? 107.32700 98.37300 148.03700 1.000 39.99571 14 LEU K CA 1
ATOM 12390 C C . LEU K 3 14 ? 107.51700 98.10000 149.52100 1.000 39.99571 14 LEU K C 1
ATOM 12391 O O . LEU K 3 14 ? 107.48300 99.02500 150.34100 1.000 39.99571 14 LEU K O 1
ATOM 12396 N N . TRP K 3 15 ? 107.72800 96.83600 149.89000 1.000 44.41253 15 TRP K N 1
ATOM 12397 C CA . TRP K 3 15 ? 107.98700 96.52600 151.28900 1.000 44.41253 15 TRP K CA 1
ATOM 12398 C C . TRP K 3 15 ? 109.31200 97.12300 151.74600 1.000 44.41253 15 TRP K C 1
ATOM 12399 O O . TRP K 3 15 ? 109.42500 97.59800 152.88100 1.000 44.41253 15 TRP K O 1
ATOM 12410 N N . LEU K 3 16 ? 110.32200 97.12400 150.87300 1.000 40.88945 16 LEU K N 1
ATOM 12411 C CA . LEU K 3 16 ? 111.58500 97.76600 151.23000 1.000 40.88945 16 LEU K CA 1
ATOM 12412 C C . LEU K 3 16 ? 111.41800 99.26900 151.40100 1.000 40.88945 16 LEU K C 1
ATOM 12413 O O . LEU K 3 16 ? 111.99400 99.86200 152.32000 1.000 40.88945 16 LEU K O 1
ATOM 12418 N N . THR K 3 17 ? 110.66100 99.90700 150.50600 1.000 40.79674 17 THR K N 1
ATOM 12419 C CA . THR K 3 17 ? 110.38400 101.33200 150.66300 1.000 40.79674 17 THR K CA 1
ATOM 12420 C C . THR K 3 17 ? 109.69200 101.60600 151.98800 1.000 40.79674 17 THR K C 1
ATOM 12421 O O . THR K 3 17 ? 110.05200 102.54800 152.70400 1.000 40.79674 17 THR K O 1
ATOM 12425 N N . THR K 3 18 ? 108.69700 100.78600 152.33200 1.000 43.89125 18 THR K N 1
ATOM 12426 C CA . THR K 3 18 ? 108.00800 100.94400 153.60700 1.000 43.89125 18 THR K CA 1
ATOM 12427 C C . THR K 3 18 ? 108.97800 100.81200 154.77300 1.000 43.89125 18 THR K C 1
ATOM 12428 O O . THR K 3 18 ? 108.97500 101.63600 155.69300 1.000 43.89125 18 THR K O 1
ATOM 12432 N N . VAL K 3 19 ? 109.82800 99.78400 154.73800 1.000 45.52123 19 VAL K N 1
ATOM 12433 C CA . VAL K 3 19 ? 110.77600 99.55200 155.82500 1.000 45.52123 19 VAL K CA 1
ATOM 12434 C C . VAL K 3 19 ? 111.70500 100.74900 155.98900 1.000 45.52123 19 VAL K C 1
ATOM 12435 O O . VAL K 3 19 ? 111.88800 101.26800 157.09800 1.000 45.52123 19 VAL K O 1
ATOM 12439 N N . LEU K 3 20 ? 112.30700 101.20400 154.88700 1.000 45.09031 20 LEU K N 1
ATOM 12440 C CA . LEU K 3 20 ? 113.26600 102.30100 154.96800 1.000 45.09031 20 LEU K CA 1
ATOM 12441 C C . LEU K 3 20 ? 112.60800 103.58000 155.46500 1.000 45.09031 20 LEU K C 1
ATOM 12442 O O . LEU K 3 20 ? 113.11200 104.22500 156.39500 1.000 45.09031 20 LEU K O 1
ATOM 12447 N N . VAL K 3 21 ? 111.48400 103.97000 154.85800 1.000 48.64784 21 VAL K N 1
ATOM 12448 C CA . VAL K 3 21 ? 110.84600 105.22000 155.25300 1.000 48.64784 21 VAL K CA 1
ATOM 12449 C C . VAL K 3 21 ? 110.35700 105.14800 156.69200 1.000 48.64784 21 VAL K C 1
ATOM 12450 O O . VAL K 3 21 ? 110.43500 106.13600 157.42900 1.000 48.64784 21 VAL K O 1
ATOM 12454 N N . ALA K 3 22 ? 109.86400 103.98700 157.12900 1.000 49.94332 22 ALA K N 1
ATOM 12455 C CA . ALA K 3 22 ? 109.45200 103.85000 158.52100 1.000 49.94332 22 ALA K CA 1
ATOM 12456 C C . ALA K 3 22 ? 110.63800 104.03600 159.45500 1.000 49.94332 22 ALA K C 1
ATOM 12457 O O . ALA K 3 22 ? 110.61000 104.88600 160.35300 1.000 49.94332 22 ALA K O 1
ATOM 12459 N N . ILE K 3 23 ? 111.70500 103.26300 159.23800 1.000 52.31840 23 ILE K N 1
ATOM 12460 C CA . ILE K 3 23 ? 112.89300 103.36100 160.08200 1.000 52.31840 23 ILE K CA 1
ATOM 12461 C C . ILE K 3 23 ? 113.38900 104.79900 160.15300 1.000 52.31840 23 ILE K C 1
ATOM 12462 O O . ILE K 3 23 ? 113.84600 105.26400 161.20400 1.000 52.31840 23 ILE K O 1
ATOM 12467 N N . LEU K 3 24 ? 113.27600 105.53900 159.04800 1.000 55.12425 24 LEU K N 1
ATOM 12468 C CA . LEU K 3 24 ? 113.79900 106.90200 159.03900 1.000 55.12425 24 LEU K CA 1
ATOM 12469 C C . LEU K 3 24 ? 112.86200 107.89700 159.71900 1.000 55.12425 24 LEU K C 1
ATOM 12470 O O . LEU K 3 24 ? 113.32900 108.81600 160.40000 1.000 55.12425 24 LEU K O 1
ATOM 12475 N N . VAL K 3 25 ? 111.54800 107.74100 159.56200 1.000 59.00157 25 VAL K N 1
ATOM 12476 C CA . VAL K 3 25 ? 110.62900 108.80700 159.95400 1.000 59.00157 25 VAL K CA 1
ATOM 12477 C C . VAL K 3 25 ? 109.95500 108.57900 161.31100 1.000 59.00157 25 VAL K C 1
ATOM 12478 O O . VAL K 3 25 ? 109.59100 109.55000 161.98200 1.000 59.00157 25 VAL K O 1
ATOM 12482 N N . VAL K 3 26 ? 109.77900 107.32500 161.74700 1.000 64.72602 26 VAL K N 1
ATOM 12483 C CA . VAL K 3 26 ? 109.08700 107.07500 163.02000 1.000 64.72602 26 VAL K CA 1
ATOM 12484 C C . VAL K 3 26 ? 109.77800 107.71300 164.21800 1.000 64.72602 26 VAL K C 1
ATOM 12485 O O . VAL K 3 26 ? 109.07500 108.21200 165.11100 1.000 64.72602 26 VAL K O 1
ATOM 12489 N N . PRO K 3 27 ? 111.11300 107.71500 164.34100 1.000 65.26419 27 PRO K N 1
ATOM 12490 C CA . PRO K 3 27 ? 111.71500 108.42500 165.48500 1.000 65.26419 27 PRO K CA 1
ATOM 12491 C C . PRO K 3 27 ? 111.37000 109.90400 165.52300 1.000 65.26419 27 PRO K C 1
ATOM 12492 O O . PRO K 3 27 ? 111.07100 110.44400 166.59900 1.000 65.26419 27 PRO K O 1
ATOM 12496 N N . SER K 3 28 ? 111.40800 110.57800 164.37300 1.000 69.12469 28 SER K N 1
ATOM 12497 C CA . SER K 3 28 ? 110.97500 111.96900 164.32500 1.000 69.12469 28 SER K CA 1
ATOM 12498 C C . SER K 3 28 ? 109.50700 112.09200 164.70600 1.000 69.12469 28 SER K C 1
ATOM 12499 O O . SER K 3 28 ? 109.11000 113.05800 165.36400 1.000 69.12469 28 SER K O 1
ATOM 12502 N N . LEU K 3 29 ? 108.68800 111.11800 164.30700 1.000 71.56541 29 LEU K N 1
ATOM 12503 C CA . LEU K 3 29 ? 107.27800 111.13300 164.68400 1.000 71.56541 29 LEU K CA 1
ATOM 12504 C C . LEU K 3 29 ? 107.11300 111.06900 166.19700 1.000 71.56541 29 LEU K C 1
ATOM 12505 O O . LEU K 3 29 ? 106.31100 111.81000 166.77500 1.000 71.56541 29 LEU K O 1
ATOM 12510 N N . LEU K 3 30 ? 107.87100 110.19300 166.85700 1.000 76.47396 30 LEU K N 1
ATOM 12511 C CA . LEU K 3 30 ? 107.76600 110.07300 168.30800 1.000 76.47396 30 LEU K CA 1
ATOM 12512 C C . LEU K 3 30 ? 108.26300 111.33300 169.00700 1.000 76.47396 30 LEU K C 1
ATOM 12513 O O . LEU K 3 30 ? 107.64500 111.80300 169.97200 1.000 76.47396 30 LEU K O 1
ATOM 12518 N N . CYS K 3 31 ? 109.37800 111.89500 168.53600 1.000 78.65205 31 CYS K N 1
ATOM 12519 C CA . CYS K 3 31 ? 109.88900 113.11500 169.15300 1.000 78.65205 31 CYS K CA 1
ATOM 12520 C C . CYS K 3 31 ? 108.97100 114.30400 168.89500 1.000 78.65205 31 CYS K C 1
ATOM 12521 O O . CYS K 3 31 ? 108.95200 115.25100 169.68800 1.000 78.65205 31 CYS K O 1
ATOM 12524 N N . GLY K 3 32 ? 108.21000 114.27600 167.79900 1.000 82.40983 32 GLY K N 1
ATOM 12525 C CA . GLY K 3 32 ? 107.18900 115.28700 167.59300 1.000 82.40983 32 GLY K CA 1
ATOM 12526 C C . GLY K 3 32 ? 105.95200 115.04000 168.42900 1.000 82.40983 32 GLY K C 1
ATOM 12527 O O . GLY K 3 32 ? 105.20200 115.97300 168.72900 1.000 82.40983 32 GLY K O 1
ATOM 12528 N N . LEU K 3 33 ? 105.71200 113.78200 168.80100 1.000 83.54308 33 LEU K N 1
ATOM 12529 C CA . LEU K 3 33 ? 104.65300 113.48300 169.75700 1.000 83.54308 33 LEU K CA 1
ATOM 12530 C C . LEU K 3 33 ? 105.00600 114.00500 171.14400 1.000 83.54308 33 LEU K C 1
ATOM 12531 O O . LEU K 3 33 ? 104.14200 114.53100 171.85500 1.000 83.54308 33 LEU K O 1
ATOM 12536 N N . LEU K 3 34 ? 106.27200 113.86600 171.54400 1.000 84.04554 34 LEU K N 1
ATOM 12537 C CA . LEU K 3 34 ? 106.69400 114.36100 172.85200 1.000 84.04554 34 LEU K CA 1
ATOM 12538 C C . LEU K 3 34 ? 106.54000 115.87500 172.94500 1.000 84.04554 34 LEU K C 1
ATOM 12539 O O . LEU K 3 34 ? 105.98500 116.39500 173.91900 1.000 84.04554 34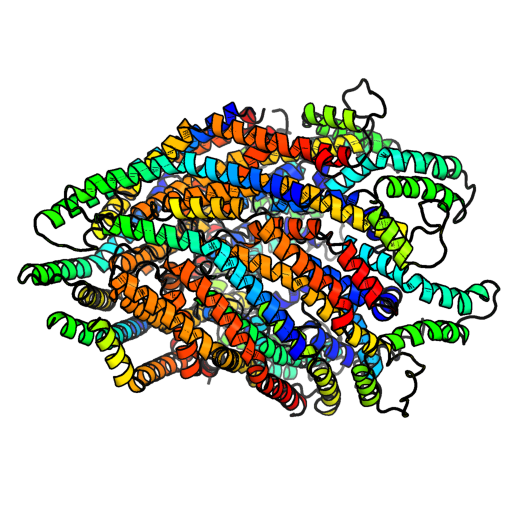 LEU K O 1
ATOM 12544 N N . VAL K 3 35 ? 107.02800 116.59800 171.94300 1.000 84.63831 35 VAL K N 1
ATOM 12545 C CA . VAL K 3 35 ? 106.94000 118.05200 171.94400 1.000 84.63831 35 VAL K CA 1
ATOM 12546 C C . VAL K 3 35 ? 105.49500 118.47600 171.72200 1.000 84.63831 35 VAL K C 1
ATOM 12547 O O . VAL K 3 35 ? 104.73000 118.62300 172.67400 1.000 84.63831 35 VAL K O 1
ATOM 12551 N N . LEU K 3 52 ? 112.74700 122.01700 164.60800 1.000 66.55678 52 LEU K N 1
ATOM 12552 C CA . LEU K 3 52 ? 114.16500 121.86600 164.91900 1.000 66.55678 52 LEU K CA 1
ATOM 12553 C C . LEU K 3 52 ? 114.51100 120.55500 165.64300 1.000 66.55678 52 LEU K C 1
ATOM 12554 O O . LEU K 3 52 ? 115.54500 119.95800 165.34700 1.000 66.55678 52 LEU K O 1
ATOM 12559 N N . PRO K 3 53 ? 113.68100 120.10500 166.59500 1.000 68.21297 53 PRO K N 1
ATOM 12560 C CA . PRO K 3 53 ? 113.95200 118.78400 167.18900 1.000 68.21297 53 PRO K CA 1
ATOM 12561 C C . PRO K 3 53 ? 113.87700 117.65100 166.18200 1.000 68.21297 53 PRO K C 1
ATOM 12562 O O . PRO K 3 53 ? 114.78900 116.82100 166.12400 1.000 68.21297 53 PRO K O 1
ATOM 12566 N N . ARG K 3 54 ? 112.81600 117.60500 165.37100 1.000 68.28978 54 ARG K N 1
ATOM 12567 C CA . ARG K 3 54 ? 112.60300 116.46700 164.48100 1.000 68.28978 54 ARG K CA 1
ATOM 12568 C C . ARG K 3 54 ? 113.71100 116.34700 163.44100 1.000 68.28978 54 ARG K C 1
ATOM 12569 O O . ARG K 3 54 ? 114.11800 115.23600 163.08200 1.000 68.28978 54 ARG K O 1
ATOM 12577 N N . LEU K 3 55 ? 114.21900 117.47700 162.94800 1.000 68.15889 55 LEU K N 1
ATOM 12578 C CA . LEU K 3 55 ? 115.36100 117.42700 162.04100 1.000 68.15889 55 LEU K CA 1
ATOM 12579 C C . LEU K 3 55 ? 116.58700 116.85000 162.73900 1.000 68.15889 55 LEU K C 1
ATOM 12580 O O . LEU K 3 55 ? 117.34100 116.06400 162.14900 1.000 68.15889 55 LEU K O 1
ATOM 12585 N N . LEU K 3 56 ? 116.79800 117.22400 164.00300 1.000 69.48365 56 LEU K N 1
ATOM 12586 C CA . LEU K 3 56 ? 117.91900 116.67900 164.76000 1.000 69.48365 56 LEU K CA 1
ATOM 12587 C C . LEU K 3 56 ? 117.76200 115.17800 164.97000 1.000 69.48365 56 LEU K C 1
ATOM 12588 O O . LEU K 3 56 ? 118.74700 114.43100 164.92800 1.000 69.48365 56 LEU K O 1
ATOM 12593 N N . VAL K 3 57 ? 116.53100 114.71800 165.19800 1.000 66.62754 57 VAL K N 1
ATOM 12594 C CA . VAL K 3 57 ? 116.29200 113.28700 165.34900 1.000 66.62754 57 VAL K CA 1
ATOM 12595 C C . VAL K 3 57 ? 116.54600 112.56600 164.03500 1.000 66.62754 57 VAL K C 1
ATOM 12596 O O . VAL K 3 57 ? 117.07600 111.45200 164.02000 1.000 66.62754 57 VAL K O 1
ATOM 12600 N N . MET K 3 58 ? 116.17200 113.18400 162.91500 1.000 66.43838 58 MET K N 1
ATOM 12601 C CA . MET K 3 58 ? 116.48200 112.59200 161.61800 1.000 66.43838 58 MET K CA 1
ATOM 12602 C C . MET K 3 58 ? 117.98800 112.47700 161.41700 1.000 66.43838 58 MET K C 1
ATOM 12603 O O . MET K 3 58 ? 118.47600 111.46500 160.90400 1.000 66.43838 58 MET K O 1
ATOM 12608 N N . LEU K 3 59 ? 118.74000 113.50000 161.82600 1.000 68.07324 59 LEU K N 1
ATOM 12609 C CA . LEU K 3 59 ? 120.19600 113.44800 161.69700 1.000 68.07324 59 LEU K CA 1
ATOM 12610 C C . LEU K 3 59 ? 120.78500 112.34100 162.56700 1.000 68.07324 59 LEU K C 1
ATOM 12611 O O . LEU K 3 59 ? 121.62300 111.54600 162.11200 1.000 68.07324 59 LEU K O 1
ATOM 12616 N N . VAL K 3 60 ? 120.36500 112.28900 163.83300 1.000 69.30139 60 VAL K N 1
ATOM 12617 C CA . VAL K 3 60 ? 120.83000 111.24600 164.74400 1.000 69.30139 60 VAL K CA 1
ATOM 12618 C C . VAL K 3 60 ? 120.49700 109.87100 164.18700 1.000 69.30139 60 VAL K C 1
ATOM 12619 O O . VAL K 3 60 ? 121.31500 108.94800 164.25100 1.000 69.30139 60 VAL K O 1
ATOM 12623 N N . THR K 3 61 ? 119.29700 109.71500 163.62200 1.000 67.79995 61 THR K N 1
ATOM 12624 C CA . THR K 3 61 ? 118.88900 108.42800 163.07300 1.000 67.79995 61 THR K CA 1
ATOM 12625 C C . THR K 3 61 ? 119.73700 108.05000 161.87100 1.000 67.79995 61 THR K C 1
ATOM 12626 O O . THR K 3 61 ? 120.19400 106.90800 161.76500 1.000 67.79995 61 THR K O 1
ATOM 12630 N N . LEU K 3 62 ? 119.94400 108.99200 160.95000 1.000 66.57175 62 LEU K N 1
ATOM 12631 C CA . LEU K 3 62 ? 120.82400 108.74600 159.81600 1.000 66.57175 62 LEU K CA 1
ATOM 12632 C C . LEU K 3 62 ? 122.17600 108.23300 160.28400 1.000 66.57175 62 LEU K C 1
ATOM 12633 O O . LEU K 3 62 ? 122.65900 107.19900 159.81200 1.000 66.57175 62 LEU K O 1
ATOM 12638 N N . ILE K 3 63 ? 122.79200 108.93300 161.23900 1.000 63.66357 63 ILE K N 1
ATOM 12639 C CA . ILE K 3 63 ? 124.15400 108.57900 161.63000 1.000 63.66357 63 ILE K CA 1
ATOM 12640 C C . ILE K 3 63 ? 124.17900 107.26100 162.39700 1.000 63.66357 63 ILE K C 1
ATOM 12641 O O . ILE K 3 63 ? 125.07800 106.43400 162.20100 1.000 63.66357 63 ILE K O 1
ATOM 12646 N N . VAL K 3 64 ? 123.19400 107.02900 163.26900 1.000 67.33766 64 VAL K N 1
ATOM 12647 C CA . VAL K 3 64 ? 123.22000 105.82800 164.09800 1.000 67.33766 64 VAL K CA 1
ATOM 12648 C C . VAL K 3 64 ? 122.86200 104.59800 163.28000 1.000 67.33766 64 VAL K C 1
ATOM 12649 O O . VAL K 3 64 ? 123.29300 103.48400 163.60200 1.000 67.33766 64 VAL K O 1
ATOM 12653 N N . ILE K 3 65 ? 122.08500 104.76500 162.21000 1.000 64.79454 65 ILE K N 1
ATOM 12654 C CA . ILE K 3 65 ? 121.78300 103.63600 161.34200 1.000 64.79454 65 ILE K CA 1
ATOM 12655 C C . ILE K 3 65 ? 122.95500 103.36800 160.40800 1.000 64.79454 65 ILE K C 1
ATOM 12656 O O . ILE K 3 65 ? 123.48800 102.25500 160.36400 1.000 64.79454 65 ILE K O 1
ATOM 12661 N N . GLY K 3 66 ? 123.38300 104.38600 159.66000 1.000 61.74490 66 GLY K N 1
ATOM 12662 C CA . GLY K 3 66 ? 124.62400 104.34100 158.92900 1.000 61.74490 66 GLY K CA 1
ATOM 12663 C C . GLY K 3 66 ? 124.82000 103.12500 158.05200 1.000 61.74490 66 GLY K C 1
ATOM 12664 O O . GLY K 3 66 ? 124.09200 102.89500 157.08300 1.000 61.74490 66 GLY K O 1
ATOM 12665 N N . PRO K 3 67 ? 125.81400 102.31300 158.39400 1.000 61.49748 67 PRO K N 1
ATOM 12666 C CA . PRO K 3 67 ? 126.28400 101.28800 157.45500 1.000 61.49748 67 PRO K CA 1
ATOM 12667 C C . PRO K 3 67 ? 125.31600 100.13800 157.23100 1.000 61.49748 67 PRO K C 1
ATOM 12668 O O . PRO K 3 67 ? 125.27400 99.60800 156.12200 1.000 61.49748 67 PRO K O 1
ATOM 12672 N N . TRP K 3 68 ? 124.53700 99.73300 158.23500 1.000 59.78255 68 TRP K N 1
ATOM 12673 C CA . TRP K 3 68 ? 123.76900 98.50200 158.06600 1.000 59.78255 68 TRP K CA 1
ATOM 12674 C C . TRP K 3 68 ? 122.58100 98.69100 157.12900 1.000 59.78255 68 TRP K C 1
ATOM 12675 O O . TRP K 3 68 ? 122.22700 97.76400 156.39600 1.000 59.78255 68 TRP K O 1
ATOM 12686 N N . LEU K 3 69 ? 121.97400 99.87800 157.10300 1.000 55.37232 69 LEU K N 1
ATOM 12687 C CA . LEU K 3 69 ? 120.87800 100.11100 156.16400 1.000 55.37232 69 LEU K CA 1
ATOM 12688 C C . LEU K 3 69 ? 121.39400 100.19300 154.73300 1.000 55.37232 69 LEU K C 1
ATOM 12689 O O . LEU K 3 69 ? 120.81800 99.59100 153.81800 1.000 55.37232 69 LEU K O 1
ATOM 12694 N N . LEU K 3 70 ? 122.46500 100.95900 154.51900 1.000 55.16498 70 LEU K N 1
ATOM 12695 C CA . LEU K 3 70 ? 123.10500 100.97500 153.21100 1.000 55.16498 70 LEU K CA 1
ATOM 12696 C C . LEU K 3 70 ? 123.55000 99.58100 152.80200 1.000 55.16498 70 LEU K C 1
ATOM 12697 O O . LEU K 3 70 ? 123.49800 99.23900 151.62000 1.000 55.16498 70 LEU K O 1
ATOM 12702 N N . LYS K 3 71 ? 123.94900 98.74900 153.76500 1.000 53.57337 71 LYS K N 1
ATOM 12703 C CA . LYS K 3 71 ? 124.39200 97.39500 153.46200 1.000 53.57337 71 LYS K CA 1
ATOM 12704 C C . LYS K 3 71 ? 123.22500 96.49400 153.08800 1.000 53.57337 71 LYS K C 1
ATOM 12705 O O . LYS K 3 71 ? 123.35200 95.65500 152.19400 1.000 53.57337 71 LYS K O 1
ATOM 12711 N N . ILE K 3 72 ? 122.08100 96.65100 153.75400 1.000 49.40908 72 ILE K N 1
ATOM 12712 C CA . ILE K 3 72 ? 120.90400 95.86800 153.38700 1.000 49.40908 72 ILE K CA 1
ATOM 12713 C C . ILE K 3 72 ? 120.39900 96.28100 152.01000 1.000 49.40908 72 ILE K C 1
ATOM 12714 O O . ILE K 3 72 ? 120.03600 95.43200 151.18600 1.000 49.40908 72 ILE K O 1
ATOM 12719 N N . PHE K 3 73 ? 120.38900 97.58600 151.72700 1.000 46.39237 73 PHE K N 1
ATOM 12720 C CA . PHE K 3 73 ? 120.04700 98.03300 150.38100 1.000 46.39237 73 PHE K CA 1
ATOM 12721 C C . PHE K 3 73 ? 121.06100 97.53900 149.35700 1.000 46.39237 73 PHE K C 1
ATOM 12722 O O . PHE K 3 73 ? 120.68600 97.20400 148.23000 1.000 46.39237 73 PHE K O 1
ATOM 12730 N N . MET K 3 74 ? 122.34200 97.49300 149.72100 1.000 47.39596 74 MET K N 1
ATOM 12731 C CA . MET K 3 74 ? 123.35600 96.97400 148.81200 1.000 47.39596 74 MET K CA 1
ATOM 12732 C C . MET K 3 74 ? 123.11800 95.49800 148.53100 1.000 47.39596 74 MET K C 1
ATOM 12733 O O . MET K 3 74 ? 123.22400 95.04700 147.38600 1.000 47.39596 74 MET K O 1
ATOM 12738 N N . GLU K 3 75 ? 122.80200 94.73000 149.57600 1.000 49.33420 75 GLU K N 1
ATOM 12739 C CA . GLU K 3 75 ? 122.45800 93.32500 149.40100 1.000 49.33420 75 GLU K CA 1
ATOM 12740 C C . GLU K 3 75 ? 121.26500 93.17000 148.47300 1.000 49.33420 75 GLU K C 1
ATOM 12741 O O . GLU K 3 75 ? 121.26700 92.31100 147.58700 1.000 49.33420 75 GLU K O 1
ATOM 12747 N N . TYR K 3 76 ? 120.24000 94.00400 148.65300 1.000 42.39272 76 TYR K N 1
ATOM 12748 C CA . TYR K 3 76 ? 119.04400 93.87400 147.83000 1.000 42.39272 76 TYR K CA 1
ATOM 12749 C C . TYR K 3 76 ? 119.31800 94.24800 146.38100 1.000 42.39272 76 TYR K C 1
ATOM 12750 O O . TYR K 3 76 ? 118.82400 93.58900 145.46300 1.000 42.39272 76 TYR K O 1
ATOM 12759 N N . MET K 3 77 ? 120.07700 95.31900 146.15600 1.000 39.10703 77 MET K N 1
ATOM 12760 C CA . MET K 3 77 ? 120.41900 95.72100 144.79700 1.000 39.10703 77 MET K CA 1
ATOM 12761 C C . MET K 3 77 ? 121.25600 94.64700 144.11300 1.000 39.10703 77 MET K C 1
ATOM 12762 O O . MET K 3 77 ? 120.99500 94.26800 142.96200 1.000 39.10703 77 MET K O 1
ATOM 12767 N N . LEU K 3 78 ? 122.27300 94.14900 144.81900 1.000 41.82990 78 LEU K N 1
ATOM 12768 C CA . LEU K 3 78 ? 123.07900 93.04100 144.32600 1.000 41.82990 78 LEU K CA 1
ATOM 12769 C C . LEU K 3 78 ? 122.21200 91.83400 143.99500 1.000 41.82990 78 LEU K C 1
ATOM 12770 O O . LEU K 3 78 ? 122.42200 91.17600 142.97200 1.000 41.82990 78 LEU K O 1
ATOM 12775 N N . SER K 3 79 ? 121.22500 91.53600 144.84300 1.000 39.92123 79 SER K N 1
ATOM 12776 C CA . SER K 3 79 ? 120.35600 90.38900 144.61000 1.000 39.92123 79 SER K CA 1
ATOM 12777 C C . SER K 3 79 ? 119.49600 90.59700 143.37300 1.000 39.92123 79 SER K C 1
ATOM 12778 O O . SER K 3 79 ? 119.37200 89.69900 142.53300 1.000 39.92123 79 SER K O 1
ATOM 12781 N N . LEU K 3 80 ? 118.88600 91.77800 143.25300 1.000 38.37243 80 LEU K N 1
ATOM 12782 C CA . LEU K 3 80 ? 118.12400 92.12800 142.06100 1.000 38.37243 80 LEU K CA 1
ATOM 12783 C C . LEU K 3 80 ? 118.94000 91.87000 140.80500 1.000 38.37243 80 LEU K C 1
ATOM 12784 O O . LEU K 3 80 ? 118.52300 91.12000 139.91300 1.000 38.37243 80 LEU K O 1
ATOM 12789 N N . TYR K 3 81 ? 120.11900 92.48300 140.72800 1.000 37.66113 81 TYR K N 1
ATOM 12790 C CA . TYR K 3 81 ? 120.92600 92.36000 139.52400 1.000 37.66113 81 TYR K CA 1
ATOM 12791 C C . TYR K 3 81 ? 121.33900 90.91300 139.28900 1.000 37.66113 81 TYR K C 1
ATOM 12792 O O . TYR K 3 81 ? 121.11300 90.37700 138.20100 1.000 37.66113 81 TYR K O 1
ATOM 12801 N N . THR K 3 82 ? 121.90800 90.25300 140.29600 1.000 37.99915 82 THR K N 1
ATOM 12802 C CA . THR K 3 82 ? 122.33900 88.86900 140.14600 1.000 37.99915 82 THR K CA 1
ATOM 12803 C C . THR K 3 82 ? 121.18500 87.93100 139.81000 1.000 37.99915 82 THR K C 1
ATOM 12804 O O . THR K 3 82 ? 121.41100 86.80500 139.35500 1.000 37.99915 82 THR K O 1
ATOM 12808 N N . SER K 3 83 ? 119.94700 88.37300 140.03000 1.000 35.45098 83 SER K N 1
ATOM 12809 C CA . SER K 3 83 ? 118.79200 87.54700 139.71200 1.000 35.45098 83 SER K CA 1
ATOM 12810 C C . SER K 3 83 ? 118.19500 87.83600 138.34300 1.000 35.45098 83 SER K C 1
ATOM 12811 O O . SER K 3 83 ? 117.50700 86.96800 137.79600 1.000 35.45098 83 SER K O 1
ATOM 12814 N N . ILE K 3 84 ? 118.42200 89.02700 137.79600 1.000 32.29142 84 ILE K N 1
ATOM 12815 C CA . ILE K 3 84 ? 117.84300 89.42900 136.50800 1.000 32.29142 84 ILE K CA 1
ATOM 12816 C C . ILE K 3 84 ? 117.94700 88.35300 135.42800 1.000 32.29142 84 ILE K C 1
ATOM 12817 O O . ILE K 3 84 ? 116.92900 88.04700 134.78000 1.000 32.29142 84 ILE K O 1
ATOM 12822 N N . PRO K 3 85 ? 119.12700 87.76500 135.17100 1.000 32.32269 85 PRO K N 1
ATOM 12823 C CA . PRO K 3 85 ? 119.22200 86.80100 134.05900 1.000 32.32269 85 PRO K CA 1
ATOM 12824 C C . PRO K 3 85 ? 118.23700 85.64800 134.14600 1.000 32.32269 85 PRO K C 1
ATOM 12825 O O . PRO K 3 85 ? 117.71200 85.21300 133.11500 1.000 32.32269 85 PRO K O 1
ATOM 12829 N N . THR K 3 86 ? 117.96900 85.14100 135.34900 1.000 32.82609 86 THR K N 1
ATOM 12830 C CA . THR K 3 86 ? 117.04100 84.02500 135.48200 1.000 32.82609 86 THR K CA 1
ATOM 12831 C C . THR K 3 86 ? 115.59600 84.49600 135.39800 1.000 32.82609 86 THR K C 1
ATOM 12832 O O . THR K 3 86 ? 114.75100 83.81700 134.80300 1.000 32.82609 86 THR K O 1
ATOM 12836 N N . LEU K 3 87 ? 115.29100 85.65600 135.98500 1.000 32.77242 87 LEU K N 1
ATOM 12837 C CA . LEU K 3 87 ? 113.92300 86.16100 135.94600 1.000 32.77242 87 LEU K CA 1
ATOM 12838 C C . LEU K 3 87 ? 113.50100 86.53100 134.53300 1.000 32.77242 87 LEU K C 1
ATOM 12839 O O . LEU K 3 87 ? 112.30100 86.60000 134.24800 1.000 32.77242 87 LEU K O 1
ATOM 12844 N N . ILE K 3 88 ? 114.46100 86.78000 133.64200 1.000 29.72639 88 ILE K N 1
ATOM 12845 C CA . ILE K 3 88 ? 114.12000 87.03300 132.24300 1.000 29.72639 88 ILE K CA 1
ATOM 12846 C C . ILE K 3 88 ? 113.46000 85.80300 131.62800 1.000 29.72639 88 ILE K C 1
ATOM 12847 O O . ILE K 3 88 ? 112.40400 85.89200 130.99100 1.000 29.72639 88 ILE K O 1
ATOM 12852 N N . GLY K 3 89 ? 114.07400 84.63900 131.81100 1.000 35.26920 89 GLY K N 1
ATOM 12853 C CA . GLY K 3 89 ? 113.55200 83.40400 131.25700 1.000 35.26920 89 GLY K CA 1
ATOM 12854 C C . GLY K 3 89 ? 114.62000 82.50300 130.66400 1.000 35.26920 89 GLY K C 1
ATOM 12855 O O . GLY K 3 89 ? 115.47300 81.97500 131.37800 1.000 35.26920 89 GLY K O 1
#